Protein 3SO4 (pdb70)

Radius of gyration: 36.52 Å; Cα contacts (8 Å, |Δi|>4): 3948; chains: 4; bounding box: 65×120×84 Å

CATH classification: 3.30.300.10 (+2 more: 3.30.300.10, 3.30.300.10)

InterPro domains:
  IPR002133 S-adenosylmethionine synthetase [MF_00086] (3-389)
  IPR002133 S-adenosylmethionine synthetase [PIRSF000497] (3-383)
  IPR002133 S-adenosylmethionine synthetase [PTHR11964] (2-384)
  IPR002133 S-adenosylmethionine synthetase [TIGR01034] (6-383)
  IPR022628 S-adenosylmethionine synthetase, N-terminal [PF00438] (5-101)
  IPR022629 S-adenosylmethionine synthetase, central domain [PF02772] (116-237)
  IPR022630 S-adenosylmethionine synthetase, C-terminal [PF02773] (239-377)
  IPR022631 S-adenosylmethionine synthetase, conserved site [PS00376] (118-128)
  IPR022631 S-adenosylmethionine synthetase, conserved site [PS00377] (265-273)
  IPR022636 S-adenosylmethionine synthetase superfamily [SSF55973] (4-110)
  IPR022636 S-adenosylmethionine synthetase superfamily [SSF55973] (114-238)
  IPR022636 S-adenosylmethionine synthetase superfamily [SSF55973] (239-384)

Nearest PDB structures (foldseek):
  3so4-assembly1_B  TM=1.003E+00  e=4.719E-86  Entamoeba histolytica
  3so4-assembly1_C  TM=9.985E-01  e=1.044E-83  Entamoeba histolytica
  3so4-assembly1_D  TM=9.990E-01  e=1.860E-82  Entamoeba histolytica
  8p4h-assembly2_D  TM=9.900E-01  e=5.287E-62  Homo sapiens
  5a19-assembly1_A  TM=9.906E-01  e=1.755E-61  Homo sapiens

Sequence (1516 aa):
RFFFTSESVSGGHPDKMCDQISDAILDACLAQDPKSHVACETATKTGLILVLGEITTNAVIDIPKIVRGVVKSIGYDDTNKGFDYQTCSVLSCVEQQSQDEDIGAGDQGIMFGYATDESKEMMPLTHVLSTKLILRLQECREKGILPWLRPDSKSQVTLEYEEVEGHLKPIRVHTIVISTQHADNVSNEEIAKGLEEEVTQKVIPKELMDDKMLRYYNPSGRFVIGGPMGDAGLTGRKIIVDTYGGWGAHGGGAFSGKDSSKVDRSGAYCARWIAKSLVHAGLCHRVLVQLSYAIGVSHPLSINVNTYGTGICDESILVDIVNKNFDMRPGMIIKELGLTRPIFQKTAVGGHFGRNDPDFKWEFPKELEIPAELKPKLLRFFFTSESVSGGHPDKMCDQISDAILDACLAQDPKSHVACETATKTGLILVLGEITTNAVIDIPKIVRGVVKSIGYDDTNKGFDYQTCSVLSCVEQQSQDEDIGAGDQGIMFGYATDESKEMMPLTHVLSTKLILRLQECREKGILPWLRPDSKSQVTLEYEEVEGHLKPIRVHTIVISTQHADNVSNEEIAKGLEEEVTQKVIPKELMDDKMLRYYNPSGRFVIGGPMGDAGLTGRKIIVDTYGGWGAHGGGAFSGKDSSKVDRSGAYCARWIAKSLVHAGLCHRVLVQLSYAIGVSHPLSINVNTYGTGICDESILVDIVNKNFDMRPGMIIKELGLTRPIFQKTAVGGHFGRNDPDFKWEFPKELEIPAELKPKLLRFFFTSESVSGGHPDKMCDQISDAILDACLAQDPKSHVACETATKTGLILVLGEITTNAVIDIPKIVRGVVKSIGYDDTNKGFDYQTCSVLSCVEQQSQDIDIGAGDQGIMFGYATDESKEMMPLTHVLSTKLILRLQECREKGILPWLRPDSKSQVTLEYEEVEGHLKPIRVHTIVISTQHADNVSNEEIAKGLEEEVTQKVIPKELMDDKMLRYYNPSGRFVIGGPMGDAGLTGRKIIVDTYGGWGAHGGGAFSGKDSSKVDRSGAYCARWIAKSLVHAGLCHRVLVQLSYAIGVSHPLSINVNTYGTGICDESILVDIVNKNFDMRPGMIIKELGLTRPIFQKTAVGGHFGRNDPDFKWEFPKELEIPAELKPKLLRFFFTSESVSGGHPDKMCDQISDAILDACLAQDPKSHVACETATKTGLILVLGEITTNAVIDIPKIVRGVVKSIGYDDTNKGFDYQTCSVLSCVEQQSQEEDIGAGDQGIMFGYATDESKEMMPLTHVLSTKLILRLQECREKGILPWLRPDSKSQVTLEYEEVEGHLKPIRVHTIVISTQHADNVSNEEIAKGLEEEVTQKVIPKELMDDKMLRYYNPSGRFVIGGPMGDAGLTGRKIIVDTYGGWGAHGGGAFSGKDSSKVDRSGAYCARWIAKSLVHAGLCHRVLVQLSYAIGVSHPLSINVNTYGTGICDESILVDIVNKNFDMRPGMIIKELGLTRPIFQKTAVGGHFGRNDPDFKWEFPKELEIPAELKPKLL

B-factor: mean 80.12, std 18.64, range [24.63, 147.96]

Secondary structure (DSSP, 8-state):
-EEEEEEEE-TTSHHHHHHHHHHHHHHHHHHH-TT-EEEEEEEE-SSEEEEEEEEE-S----HHHHHHHHHHHHT-EEGGGTEETTT-EEEEEEEEE--------SS-EEEEEEEETTSTTSS-HHHHHHHHHHHHHHHHHHHSSSTTEEEEEEEEEEEEEEEETTEEEEEEEEEEEEEEEE-TTS-HHHHHHHHIIIIIHHHS-TTT--SS-EEEESTT----S-TTTTS-EETTS-TTTTTTTTSS---S---TTB-TTSHHHHHHHHHHHHHHHHHHTTS-SEEEEEEEE-TT-SS-SEEEEEE-S--SS-HHHHHHHHHHH----HHHHHHHHTTTSS--TGGGSS-SSS---TT-TTSSPP-----GGG-----/-EEEEEEEE-TTSHHHHHHHHHHHHHHHHHHH-TT-EEEEEEEE-SSEEEEEEEEE-S----HHHHHHHHHHHHT---GGGT--TTT-EEEEEEEEE--------SS-EEEEEEEETTSTTSS-HHHHHHHHHHHHHHHHHHHSSSTTEEEEEEEEEEEEEEEETTEEEEEEEEEEEEEEEE-TTS-HHHHHHHIIIIIIHHHS-TTT--SS-EEEESTTS--S--TTSSS-EETTS-TTTTTTTTSS---S---TTB-TTSHHHHHHHHHHHHHHHHHHTTSBSEEEEEEEE-TT--S-SEEEEEE-S-BSS-HHHHHHHHHHH----HHHHHHHHTTTSS--TGGGSS-SSS---TT-TTSSPP-----STT-----/-EEEEEEEE-TTSHHHHHHHHHHHHHHHHHHH-TT-EEEEEEEE-SSEEEEEEEEE-S----HHHHHHHHHHHHT-EEGGGTEETTTSEEEEEEEEE--------SS-EEEEEEEETTSTTSS-HHHHHHHHHHHHHHHHHHHSSSTTEEEEEEEEEEEEEEEETTEEEEEEEEEEEEEEEE-TTS-HHHHHHHHIIIIIHHHS-TTT--SS-EEEESTT---SS-TTTTS-EETTS-TTTTTTTTSS---S---TTB-TTSHHHHHHHHHHHHHHHHHHTTS-SEEEEEEEE-TT-SS-SEEEEEE-S--SS-HHHHHHHHHHH----HHHHHHHHTTTSS--TGGGSS-SSS---TT-TTSSPP-----GGG-----/-EEEEEEEE-TTSHHHHHHHHHHHHHHHHHHH-TT-EEEEEEEEETTEEEEEEEEE-S----HHHHHHHHHHHHT-EEGGGTEETTT-EEEEEEEEE-----PPPSS-EEEEEEEETTSTTSS-HHHHHHHHHHHHHHHHHHHSSSTTEEEEEEEEEEEEEEEETTEEEEEEEEEEEEEEEE-SS--HHHHHHHHIIIIIHHHS-TTT--SS-EEEESTT---SS-TTTTS-EETTS-TTTTTTTTSS---S---TTB-TTSHHHHHHHHHHHHHHHHHHTTS-SEEEEEEEE-TT--S-SEEEEEE-S--SS-HHHHHHHHHHH----HHHHHHHHTTTSS--TGGGSS-SSS---TT-TTSSPP-----GGG-----

Foldseek 3Di:
DFKDKFKFWFCLAQQLVFLLLLLLVVLQFLVVPLVKFWQKKWKFAQQEIEIEGEIEGQGDDDSLVSSLVSCVVLPFCDVQQRYRSVRGYYHYHYDYHRHCFLWWLAAWWKAKAKAFLLDPLRADPNLLLNLQLRVQLVCCCVVVVPVQFGRGKIWMWMFAWDDDQQHIHTQAGAEIEIETEGAPVDDPVRQVVCSVPRRVPVRPDPRRDDPNYYYHYNVVPHHHHDGSRVPMYIAQPPVCSQAHRPPADGTSQGAGSGALSNCNNLVNLLNNQLNLQCVVLQQFRIKMKMWTHHGRHQQTPDIFIDRPSGGPPDGVQSRVQSVVFDDSGSSVSCVQLVRSHSPSSVSSGSHVGSDDDPSRSSSDYDDTDDDPVPPPGGD/DFKDKFKFWFCLAQQLVFLLLLLLVVLQFLVVPLVKFWQWKWKFAQLEIEIEGEIEGPGDDDSLVSSLVSNVVLPQCDVQQRYHSVPGYYHYHYHYHYHPVPWAQAAWWKAKAKAFLLDPLRADPNLLLNLQLRVQLVCCCVVVVPVQFGRGKIWMWMFAWDDDLLHIHGQAGQEIEIETAGAPPDDPVRQVVCSVPRRVPVRPDVRRDDDNYYYHYNVVPHHNHDGSRVPIYIAQPPVCSQAHRPPADGTSQGAGSGALSNCNHLVNLLNNQLNLQCVVLQQFRIKMKMWTHHRRHQQTPDIFIDRPSGGDDDRVLSRVQSVVFDDSGSSVSCVQLVRSHSPSSVSSGSHVGSDVDPSRSSSDYDDTDHDPVPPDGHD/DWKFKFKFWFCLAQQLVFLLLLLLVVLQFLVVPLVKFWQKKWKFAQQEIEIEEEIEGQGDDDSLVSSLVSCVVLPFCDVLQRYRSVRGYYHYHYHYHRNPVVAAQAAWWKAKAKAFLLDPLRADPNLLLNLQLRVQLVCCCVVVVPVQFGRGKIWMWMFAWDQDQQHIHGQAGAEIEIETEGAPPDDPVRQVVCSVPRRVPVRPDPRRDDVNYHYHYNVVPHHHHDGSNPPMYIAQPPVCSQAHRPPADGTSQGAGSGALSNCNHLVNLLNNQLNLQCVVLLQFRIKMKMWTHHRRHQQTPDIFIDRPSGGDPDGVVSRVQSVVFDDSGSSVSCVQLVRSHSPSSVSSGSHVGSDVDPSRSSSDYDDTDDDPVPVPHHD/DFKFKFKFWFCLAQQLVFLLLLLLVVLQFLVVPLVKFWQKKWKDAQQEIEIEEEIEGQGDDDSLVSSLVSCVVLPFCDVLQRYRSVRGYYHYHYHYHHHDQLFAQQAWWKAKAKAFLLDPLRADPNLLLNLQLRVQLVCCCVVVVPVQFHRGKIWMWMFAWDDDQQHIHGQAGQEIEIETEGAPPDDPVRQVVCSVPRRVVVRPDPRRDDDNYYYHYNVVPHHHHDGSNPPMYIAQPPVCSQAHRPPADGTSQGAGSGALSNCNHLVNLLNNQLNLQCVVVLQFRIKMKMWTHHRRRQQTPDIAIDRPSGGPPDGPVCSVQSVVFDDSGSSVSCVQLVRSHSPSSVSSGSHVGSDVDPSRSSSDYDDTDDDPVPVDGHD

Solvent-accessible surface area: 49311 Å² total; per-residue (Å²): 102,52,78,14,0,0,13,2,2,3,3,1,16,2,10,1,0,0,0,19,0,0,0,4,1,0,18,22,0,6,70,105,14,66,93,5,82,0,26,2,14,1,0,0,0,4,6,3,0,1,0,1,0,37,3,49,4,97,5,92,28,56,16,22,139,30,0,39,38,6,0,117,73,12,16,0,71,68,24,60,50,3,5,11,38,111,19,6,0,3,0,16,1,16,25,48,104,81,48,196,82,96,106,31,2,51,43,4,2,1,3,10,0,0,0,0,50,21,15,187,31,30,1,0,28,0,3,19,7,0,8,99,1,0,61,44,6,37,17,0,42,118,152,38,71,11,107,35,8,36,2,14,3,31,0,0,0,0,0,32,0,68,50,91,102,14,58,6,41,35,77,41,0,54,2,0,0,0,8,0,0,2,16,90,126,13,63,96,148,47,6,40,50,11,0,45,110,46,0,1,106,132,30,4,55,92,157,12,30,49,137,161,7,76,86,48,42,9,44,51,35,98,50,22,119,8,2,0,51,32,80,20,0,0,0,4,13,37,8,5,8,0,2,5,0,4,24,5,8,10,8,10,7,1,3,0,0,30,2,5,27,46,2,24,0,1,0,6,0,0,0,0,17,0,0,8,0,0,11,91,40,4,1,2,50,30,0,19,0,2,0,0,2,0,31,38,33,21,103,26,19,12,26,12,1,54,4,58,74,14,23,76,16,94,60,75,72,1,42,73,1,0,76,118,20,10,46,6,49,5,13,40,2,35,72,74,0,20,0,51,99,64,6,0,60,77,0,0,20,7,2,0,5,11,65,84,39,105,39,0,21,0,2,83,46,52,142,21,109,59,42,93,156,27,92,110,50,54,144,102,54,70,15,0,0,14,0,2,3,3,1,16,2,11,0,0,0,0,17,0,0,0,4,1,0,19,26,0,6,69,103,15,63,149,5,80,0,37,0,13,0,0,0,1,8,9,1,0,3,1,2,0,40,1,36,4,100,4,98,30,50,14,20,141,30,0,38,36,7,0,118,74,11,15,0,71,52,8,84,45,0,4,12,44,117,18,4,1,2,0,17,10,16,38,54,78,92,58,187,96,82,91,27,2,52,43,3,0,1,4,10,0,0,0,1,52,20,16,176,38,24,1,0,29,0,3,16,12,0,9,98,1,4,65,36,6,41,66,0,42,121,136,38,66,13,105,31,8,40,2,14,2,28,0,0,0,0,0,35,0,65,80,72,147,9,52,4,36,34,80,53,0,56,0,0,0,1,11,0,0,2,22,89,140,29,52,75,152,48,6,40,49,12,1,36,127,67,1,1,61,63,28,3,48,150,146,6,26,52,104,77,7,83,89,47,35,11,42,64,33,97,49,36,93,13,1,0,44,47,70,12,0,1,0,4,13,37,9,5,4,0,2,5,0,4,23,6,7,11,6,12,6,1,3,0,0,27,2,7,22,47,2,24,0,0,0,5,0,2,0,0,21,0,0,6,0,0,14,108,20,6,0,2,32,23,0,19,0,2,0,0,0,0,35,40,32,21,103,33,21,10,26,12,2,56,9,57,77,10,24,80,36,106,58,77,70,1,40,71,4,0,77,132,19,11,58,6,53,0,6,22,3,29,137,51,1,15,0,44,136,57,2,0,60,74,0,0,26,6,0,0,5,10,67,82,38,103,47,0,104,0,1,88,43,55,152,18,126,47,42,94,162,30,68,107,75,51,149,91,57,69,15,0,0,14,2,2,3,2,0,13,2,10,2,0,0,0,20,0,0,0,4,0,0,19,22,0,5,69,100,15,66,71,6,86,0,35,0,15,1,2,0,1,12,6,2,0,0,0,5,0,47,0,35,3,78,4,96,33,51,10,33,141,34,0,52,37,6,0,118,73,10,15,0,76,60,14,100,49,0,4,13,40,112,19,6,1,8,1,15,2,15,23,55,85,63,80,108,149,90,69,37,2,55,43,4,2,2,3,9,0,0,0,0,47,23,8,162,22,30,0,0,16,0,3,12,8,0,9,100,2,0,62,32,5,36,72,0,42,119,137,39,70,11,104,31,9,35,2,14,2,34,0,0,0,1,0,33,0,75,52,105,102,15,54,6,43,36,77,28,0,53,0,0,0,1,10,0,0,0,19,98,135,18,62,88,134,41,3,39,128,11,0,59,88,45,0,1,98,130,25,4,43,88,149,20,35,48,141,134,9,85,77,47,41,9,42,61,34,99,52,24,107,8,2,0,38,41,77,12,0,0,0,4,12,38,8,5,7,0,4,5,1,4,24,6,9,12,7,8,6,0,2,0,0,21,3,5,15,46,2,21,0,0,0,6,0,1,0,0,27,0,0,9,0,0,10,98,34,9,3,1,45,31,0,17,0,2,0,0,0,0,34,37,34,32,101,24,20,8,27,12,0,59,4,62,78,17,16,96,27,89,54,88,60,1,41,65,2,0,74,119,14,12,71,6,54,1,4,56,4,30,145,67,0,27,0,54,106,57,6,0,61,83,0,0,20,7,1,0,5,12,57,85,40,108,30,1,29,0,1,88,45,74,143,21,116,61,48,88,158,22,80,117,26,84,137,109,59,77,17,0,0,12,2,2,8,8,1,14,2,8,1,0,0,0,22,0,0,0,4,0,0,20,21,0,5,68,107,14,69,93,5,80,0,28,2,17,0,0,0,1,11,7,0,0,0,0,2,0,36,3,45,3,94,3,90,28,47,9,25,144,37,0,40,37,7,0,118,71,7,16,0,71,55,11,93,49,0,3,8,47,117,18,6,0,3,0,18,2,15,34,58,105,86,129,121,68,87,109,27,0,54,34,4,1,1,3,9,0,0,0,1,47,23,14,183,23,28,1,0,28,0,2,16,10,0,8,100,2,3,60,36,5,65,98,0,42,111,74,39,75,6,106,40,7,35,2,14,3,26,0,0,0,0,0,33,0,71,51,93,100,16,54,6,37,38,80,52,0,47,0,0,0,1,7,0,0,1,15,97,132,16,61,93,143,36,5,38,130,10,0,40,105,70,0,1,77,65,32,1,41,112,152,8,26,58,148,176,7,80,92,52,41,10,41,55,33,101,50,34,100,10,2,0,36,38,81,14,0,5,0,4,9,30,10,5,7,0,4,4,0,5,24,6,11,11,6,12,6,1,2,0,0,29,3,7,30,38,1,20,0,1,1,5,0,2,0,0,20,0,0,8,0,0,12,118,29,6,0,0,39,29,0,19,0,1,0,0,1,0,40,40,34,20,106,31,20,8,18,13,1,57,6,63,76,16,24,73,13,105,64,76,77,2,33,80,10,0,71,153,19,12,46,5,41,3,9,43,2,29,111,64,1,8,0,49,92,65,7,0,64,89,0,0,21,8,2,0,5,10,61,81,40,105,35,2,85,0,1,89,47,54,153,23,155,51,69,98,96,23,86,114,64,66,150

Organism: Entamoeba histolytica (strain ATCC 30459 / HM-1:IMSS / ABRM) (NCBI:txid294381)

Structure (mmCIF, N/CA/C/O backbone):
data_3SO4
#
_entry.id   3SO4
#
_cell.length_a   58.492
_cell.length_b   113.161
_cell.length_c   220.848
_cell.angle_alpha   90.000
_cell.angle_beta   90.000
_cell.angle_gamma   90.000
#
_symmetry.space_group_name_H-M   'P 21 21 21'
#
loop_
_entity.id
_entity.type
_entity.pdbx_description
1 polymer Methionine-adenosyltransferase
2 non-polymer 'ACETATE ION'
3 water water
#
loop_
_atom_site.group_PDB
_atom_site.id
_atom_site.type_symbol
_atom_site.label_atom_id
_atom_site.label_alt_id
_atom_site.label_comp_id
_atom_site.label_asym_id
_atom_site.label_entity_id
_atom_site.label_seq_id
_atom_site.pdbx_PDB_ins_code
_atom_site.Cartn_x
_atom_site.Cartn_y
_atom_site.Cartn_z
_atom_site.occupancy
_atom_site.B_iso_or_equiv
_atom_site.auth_seq_id
_atom_site.auth_comp_id
_atom_site.auth_asym_id
_atom_site.auth_atom_id
_atom_site.pdbx_PDB_model_num
ATOM 1 N N . ARG A 1 22 ? 14.931 18.269 -1.572 1.00 61.12 4 ARG A N 1
ATOM 2 C CA . ARG A 1 22 ? 14.760 16.872 -1.075 1.00 61.37 4 ARG A CA 1
ATOM 3 C C . ARG A 1 22 ? 13.725 16.095 -1.888 1.00 62.34 4 ARG A C 1
ATOM 4 O O . ARG A 1 22 ? 12.693 16.634 -2.295 1.00 64.63 4 ARG A O 1
ATOM 6 N N . PHE A 1 23 ? 14.025 14.820 -2.113 1.00 62.74 5 PHE A N 1
ATOM 7 C CA . PHE A 1 23 ? 13.157 13.913 -2.882 1.00 61.73 5 PHE A CA 1
ATOM 8 C C . PHE A 1 23 ? 13.395 12.450 -2.523 1.00 62.15 5 PHE A C 1
ATOM 9 O O . PHE A 1 23 ? 14.331 12.124 -1.793 1.00 61.21 5 PHE A O 1
ATOM 17 N N . PHE A 1 24 ? 12.548 11.574 -3.059 1.00 65.14 6 PHE A N 1
ATOM 18 C CA . PHE A 1 24 ? 12.734 10.124 -2.920 1.00 68.13 6 PHE A CA 1
ATOM 19 C C . PHE A 1 24 ? 13.082 9.445 -4.234 1.00 66.59 6 PHE A C 1
ATOM 20 O O . PHE A 1 24 ? 12.717 9.922 -5.306 1.00 66.11 6 PHE A O 1
ATOM 28 N N . PHE A 1 25 ? 13.748 8.299 -4.115 1.00 64.76 7 PHE A N 1
ATOM 29 C CA . PHE A 1 25 ? 14.117 7.452 -5.254 1.00 63.54 7 PHE A CA 1
ATOM 30 C C . PHE A 1 25 ? 14.060 5.967 -4.879 1.00 63.30 7 PHE A C 1
ATOM 31 O O . PHE A 1 25 ? 14.216 5.602 -3.716 1.00 64.43 7 PHE A O 1
ATOM 39 N N . THR A 1 26 ? 13.835 5.122 -5.880 1.00 61.98 8 THR A N 1
ATOM 40 C CA . THR A 1 26 ? 13.777 3.673 -5.683 1.00 61.02 8 THR A CA 1
ATOM 41 C C . THR A 1 26 ? 14.641 2.921 -6.675 1.00 59.53 8 THR A C 1
ATOM 42 O O . THR A 1 26 ? 14.665 3.239 -7.859 1.00 59.04 8 THR A O 1
ATOM 46 N N . SER A 1 27 ? 15.340 1.912 -6.164 1.00 59.06 9 SER A N 1
ATOM 47 C CA . SER A 1 27 ? 16.052 0.941 -6.995 1.00 56.30 9 SER A CA 1
ATOM 48 C C . SER A 1 27 ? 15.817 -0.482 -6.503 1.00 57.96 9 SER A C 1
ATOM 49 O O . SER A 1 27 ? 15.331 -0.711 -5.389 1.00 57.31 9 SER A O 1
ATOM 52 N N . GLU A 1 28 ? 16.188 -1.436 -7.350 1.00 59.25 10 GLU A N 1
ATOM 53 C CA . GLU A 1 28 ? 15.950 -2.856 -7.078 1.00 58.98 10 GLU A CA 1
ATOM 54 C C . GLU A 1 28 ? 17.145 -3.732 -7.443 1.00 57.24 10 GLU A C 1
ATOM 55 O O . GLU A 1 28 ? 18.061 -3.312 -8.160 1.00 56.77 10 GLU A O 1
ATOM 61 N N . SER A 1 29 ? 17.099 -4.958 -6.933 1.00 54.29 11 SER A N 1
ATOM 62 C CA . SER A 1 29 ? 18.034 -6.017 -7.319 1.00 52.72 11 SER A CA 1
ATOM 63 C C . SER A 1 29 ? 17.413 -7.400 -7.148 1.00 51.76 11 SER A C 1
ATOM 64 O O . SER A 1 29 ? 16.404 -7.561 -6.463 1.00 52.82 11 SER A O 1
ATOM 67 N N . VAL A 1 30 ? 18.038 -8.391 -7.780 1.00 49.98 12 VAL A N 1
ATOM 68 C CA . VAL A 1 30 ? 17.604 -9.792 -7.667 1.00 49.60 12 VAL A CA 1
ATOM 69 C C . VAL A 1 30 ? 18.787 -10.741 -7.430 1.00 51.18 12 VAL A C 1
ATOM 70 O O . VAL A 1 30 ? 19.934 -10.429 -7.765 1.00 52.37 12 VAL A O 1
ATOM 74 N N . SER A 1 31 ? 18.491 -11.883 -6.813 1.00 51.48 13 SER A N 1
ATOM 75 C CA . SER A 1 31 ? 19.515 -12.874 -6.463 1.00 51.47 13 SER A CA 1
ATOM 76 C C . SER A 1 31 ? 19.894 -13.723 -7.653 1.00 49.93 13 SER A C 1
ATOM 77 O O . SER A 1 31 ? 19.207 -13.733 -8.669 1.00 48.75 13 SER A O 1
ATOM 80 N N . GLY A 1 32 ? 20.988 -14.460 -7.492 1.00 50.86 14 GLY A N 1
ATOM 81 C CA . GLY A 1 32 ? 21.511 -15.333 -8.543 1.00 51.53 14 GLY A CA 1
ATOM 82 C C . GLY A 1 32 ? 20.643 -16.549 -8.792 1.00 52.16 14 GLY A C 1
ATOM 83 O O . GLY A 1 32 ? 20.865 -17.300 -9.744 1.00 54.11 14 GLY A O 1
ATOM 84 N N . GLY A 1 33 ? 19.663 -16.745 -7.918 1.00 52.17 15 GLY A N 1
ATOM 85 C CA . GLY A 1 33 ? 18.689 -17.821 -8.062 1.00 52.75 15 GLY A CA 1
ATOM 86 C C . GLY A 1 33 ? 17.573 -17.452 -9.018 1.00 51.51 15 GLY A C 1
ATOM 87 O O . GLY A 1 33 ? 16.894 -18.319 -9.561 1.00 51.44 15 GLY A O 1
ATOM 88 N N . HIS A 1 34 ? 17.384 -16.151 -9.199 1.00 52.10 16 HIS A N 1
ATOM 89 C CA . HIS A 1 34 ? 16.417 -15.618 -10.161 1.00 54.00 16 HIS A CA 1
ATOM 90 C C . HIS A 1 34 ? 16.710 -16.172 -11.564 1.00 54.49 16 HIS A C 1
ATOM 91 O O . HIS A 1 34 ? 17.836 -16.042 -12.049 1.00 57.68 16 HIS A O 1
ATOM 98 N N . PRO A 1 35 ? 15.720 -16.790 -12.214 1.00 53.19 17 PRO A N 1
ATOM 99 C CA . PRO A 1 35 ? 15.944 -17.437 -13.517 1.00 53.53 17 PRO A CA 1
ATOM 100 C C . PRO A 1 35 ? 16.610 -16.542 -14.559 1.00 54.45 17 PRO A C 1
ATOM 101 O O . PRO A 1 35 ? 17.529 -16.974 -15.260 1.00 54.37 17 PRO A O 1
ATOM 105 N N . ASP A 1 36 ? 16.120 -15.310 -14.658 1.00 53.80 18 ASP A N 1
ATOM 106 C CA . ASP A 1 36 ? 16.702 -14.303 -15.561 1.00 53.58 18 ASP A CA 1
ATOM 107 C C . ASP A 1 36 ? 18.201 -14.157 -15.304 1.00 51.64 18 ASP A C 1
ATOM 108 O O . ASP A 1 36 ? 19.003 -14.097 -16.234 1.00 50.54 18 ASP A O 1
ATOM 113 N N . LYS A 1 37 ? 18.555 -14.115 -14.026 1.00 51.13 19 LYS A N 1
ATOM 114 C CA . LYS A 1 37 ? 19.948 -13.942 -13.593 1.00 51.71 19 LYS A CA 1
ATOM 115 C C . LYS A 1 37 ? 20.725 -15.243 -13.674 1.00 51.99 19 LYS A C 1
ATOM 116 O O . LYS A 1 37 ? 21.937 -15.248 -13.896 1.00 54.10 19 LYS A O 1
ATOM 122 N N . MET A 1 38 ? 20.015 -16.344 -13.467 1.00 52.28 20 MET A N 1
ATOM 123 C CA . MET A 1 38 ? 20.592 -17.688 -13.593 1.00 52.85 20 MET A CA 1
ATOM 124 C C . MET A 1 38 ? 21.150 -17.890 -14.997 1.00 53.33 20 MET A C 1
ATOM 125 O O . MET A 1 38 ? 22.189 -18.524 -15.191 1.00 52.25 20 MET A O 1
ATOM 130 N N . CYS A 1 39 ? 20.425 -17.348 -15.968 1.00 53.90 21 CYS A N 1
ATOM 131 C CA . CYS A 1 39 ? 20.843 -17.367 -17.370 1.00 55.35 21 CYS A CA 1
ATOM 132 C C . CYS A 1 39 ? 22.105 -16.540 -17.555 1.00 54.94 21 CYS A C 1
ATOM 133 O O . CYS A 1 39 ? 23.125 -17.031 -18.045 1.00 56.05 21 CYS A O 1
ATOM 136 N N . ASP A 1 40 ? 22.017 -15.279 -17.146 1.00 55.06 22 ASP A N 1
ATOM 137 C CA . ASP A 1 40 ? 23.146 -14.346 -17.209 1.00 56.11 22 ASP A CA 1
ATOM 138 C C . ASP A 1 40 ? 24.418 -15.052 -16.731 1.00 56.19 22 ASP A C 1
ATOM 139 O O . ASP A 1 40 ? 25.449 -15.047 -17.407 1.00 53.66 22 ASP A O 1
ATOM 144 N N . GLN A 1 41 ? 24.307 -15.679 -15.564 1.00 56.78 23 GLN A N 1
ATOM 145 C CA . GLN A 1 41 ? 25.416 -16.424 -14.944 1.00 59.34 23 GLN A CA 1
ATOM 146 C C . GLN A 1 41 ? 25.925 -17.552 -15.842 1.00 60.10 23 GLN A C 1
ATOM 147 O O . GLN A 1 41 ? 27.112 -17.623 -16.159 1.00 61.60 23 GLN A O 1
ATOM 153 N N . ILE A 1 42 ? 25.004 -18.428 -16.233 1.00 58.54 24 ILE A N 1
ATOM 154 C CA . ILE A 1 42 ? 25.316 -19.602 -17.070 1.00 56.26 24 ILE A CA 1
ATOM 155 C C . ILE A 1 42 ? 26.050 -19.188 -18.337 1.00 56.62 24 ILE A C 1
ATOM 156 O O . ILE A 1 42 ? 27.057 -19.789 -18.718 1.00 58.09 24 ILE A O 1
ATOM 161 N N . SER A 1 43 ? 25.522 -18.149 -18.975 1.00 55.29 25 SER A N 1
ATOM 162 C CA . SER A 1 43 ? 26.073 -17.616 -20.226 1.00 54.29 25 SER A CA 1
ATOM 163 C C . SER A 1 43 ? 27.524 -17.181 -20.048 1.00 52.12 25 SER A C 1
ATOM 164 O O . SER A 1 43 ? 28.390 -17.501 -20.861 1.00 50.36 25 SER A O 1
ATOM 167 N N . ASP A 1 44 ? 27.772 -16.458 -18.962 1.00 50.22 26 ASP A N 1
ATOM 168 C CA . ASP A 1 44 ? 29.117 -15.943 -18.662 1.00 49.87 26 ASP A CA 1
ATOM 169 C C . ASP A 1 44 ? 30.033 -17.055 -18.154 1.00 50.17 26 ASP A C 1
ATOM 170 O O . ASP A 1 44 ? 31.261 -16.947 -18.223 1.00 53.22 26 ASP A O 1
ATOM 175 N N . ALA A 1 45 ? 29.422 -18.121 -17.646 1.00 49.00 27 ALA A N 1
ATOM 176 C CA . ALA A 1 45 ? 30.146 -19.333 -17.260 1.00 49.16 27 ALA A CA 1
ATOM 177 C C . ALA A 1 45 ? 30.781 -19.978 -18.493 1.00 50.15 27 ALA A C 1
ATOM 178 O O . ALA A 1 45 ? 31.938 -20.409 -18.461 1.00 51.69 27 ALA A O 1
ATOM 180 N N . ILE A 1 46 ? 30.019 -20.017 -19.583 1.00 49.81 28 ILE A N 1
ATOM 181 C CA . ILE A 1 46 ? 30.515 -20.553 -20.863 1.00 50.58 28 ILE A CA 1
ATOM 182 C C . ILE A 1 46 ? 31.674 -19.705 -21.353 1.00 52.04 28 ILE A C 1
ATOM 183 O O . ILE A 1 46 ? 32.723 -20.224 -21.732 1.00 53.98 28 ILE A O 1
ATOM 188 N N . LEU A 1 47 ? 31.446 -18.396 -21.367 1.00 51.91 29 LEU A N 1
ATOM 189 C CA . LEU A 1 47 ? 32.446 -17.421 -21.814 1.00 53.10 29 LEU A CA 1
ATOM 190 C C . LEU A 1 47 ? 33.781 -17.641 -21.110 1.00 53.72 29 LEU A C 1
ATOM 191 O O . LEU A 1 47 ? 34.820 -17.799 -21.754 1.00 53.49 29 LEU A O 1
ATOM 196 N N . ASP A 1 48 ? 33.724 -17.645 -19.782 1.00 53.25 30 ASP A N 1
ATOM 197 C CA . ASP A 1 48 ? 34.899 -17.885 -18.932 1.00 54.66 30 ASP A CA 1
ATOM 198 C C . ASP A 1 48 ? 35.596 -19.176 -19.342 1.00 57.89 30 ASP A C 1
ATOM 199 O O . ASP A 1 48 ? 36.805 -19.200 -19.605 1.00 57.89 30 ASP A O 1
ATOM 204 N N . ALA A 1 49 ? 34.802 -20.242 -19.396 1.00 59.36 31 ALA A N 1
ATOM 205 C CA . ALA A 1 49 ? 35.255 -21.563 -19.844 1.00 59.92 31 ALA A CA 1
ATOM 206 C C . ALA A 1 49 ? 36.080 -21.480 -21.123 1.00 60.24 31 ALA A C 1
ATOM 207 O O . ALA A 1 49 ? 37.072 -22.192 -21.283 1.00 59.77 31 ALA A O 1
ATOM 209 N N . CYS A 1 50 ? 35.656 -20.596 -22.020 1.00 60.27 32 CYS A N 1
ATOM 210 C CA . CYS A 1 50 ? 36.307 -20.423 -23.319 1.00 63.64 32 CYS A CA 1
ATOM 211 C C . CYS A 1 50 ? 37.614 -19.655 -23.186 1.00 65.08 32 CYS A C 1
ATOM 212 O O . CYS A 1 50 ? 38.677 -20.141 -23.576 1.00 67.29 32 CYS A O 1
ATOM 215 N N . LEU A 1 51 ? 37.521 -18.456 -22.620 1.00 65.08 33 LEU A N 1
ATOM 216 C CA . LEU A 1 51 ? 38.688 -17.567 -22.458 1.00 66.03 33 LEU A CA 1
ATOM 217 C C . LEU A 1 51 ? 39.818 -18.274 -21.711 1.00 66.95 33 LEU A C 1
ATOM 218 O O . LEU A 1 51 ? 40.996 -17.960 -21.895 1.00 66.35 33 LEU A O 1
ATOM 223 N N . ALA A 1 52 ? 39.434 -19.223 -20.860 1.00 68.29 34 ALA A N 1
ATOM 224 C CA . ALA A 1 52 ? 40.375 -20.014 -20.060 1.00 70.66 34 ALA A CA 1
ATOM 225 C C . ALA A 1 52 ? 41.431 -20.671 -20.924 1.00 72.30 34 ALA A C 1
ATOM 226 O O . ALA A 1 52 ? 42.618 -20.613 -20.615 1.00 75.04 34 ALA A O 1
ATOM 228 N N . GLN A 1 53 ? 40.980 -21.289 -22.009 1.00 71.41 35 GLN A N 1
ATOM 229 C CA . GLN A 1 53 ? 41.876 -21.994 -22.934 1.00 71.90 35 GLN A CA 1
ATOM 230 C C . GLN A 1 53 ? 42.345 -21.080 -24.060 1.00 72.31 35 GLN A C 1
ATOM 231 O O . GLN A 1 53 ? 43.512 -21.113 -24.457 1.00 72.77 35 GLN A O 1
ATOM 237 N N . ASP A 1 54 ? 41.414 -20.271 -24.561 1.00 70.88 36 ASP A N 1
ATOM 238 C CA . ASP A 1 54 ? 41.642 -19.397 -25.721 1.00 70.34 36 ASP A CA 1
ATOM 239 C C . ASP A 1 54 ? 41.172 -17.964 -25.429 1.00 71.09 36 ASP A C 1
ATOM 240 O O . ASP A 1 54 ? 39.992 -17.656 -25.576 1.00 71.59 36 ASP A O 1
ATOM 245 N N . PRO A 1 55 ? 42.096 -17.090 -25.027 1.00 75.98 37 PRO A N 1
ATOM 246 C CA . PRO A 1 55 ? 41.743 -15.717 -24.672 1.00 76.29 37 PRO A CA 1
ATOM 247 C C . PRO A 1 55 ? 41.199 -14.930 -25.848 1.00 76.36 37 PRO A C 1
ATOM 248 O O . PRO A 1 55 ? 40.383 -14.026 -25.669 1.00 77.70 37 PRO A O 1
ATOM 252 N N . LYS A 1 56 ? 41.662 -15.280 -27.042 1.00 76.95 38 LYS A N 1
ATOM 253 C CA . LYS A 1 56 ? 41.195 -14.631 -28.278 1.00 77.24 38 LYS A CA 1
ATOM 254 C C . LYS A 1 56 ? 39.840 -15.173 -28.746 1.00 74.88 38 LYS A C 1
ATOM 255 O O . LYS A 1 56 ? 39.426 -14.927 -29.880 1.00 72.65 38 LYS A O 1
ATOM 258 N N . SER A 1 57 ? 39.154 -15.899 -27.863 1.00 74.32 39 SER A N 1
ATOM 259 C CA . SER A 1 57 ? 37.844 -16.481 -28.176 1.00 74.49 39 SER A CA 1
ATOM 260 C C . SER A 1 57 ? 36.802 -15.424 -28.468 1.00 74.91 39 SER A C 1
ATOM 261 O O . SER A 1 57 ? 36.852 -14.312 -27.942 1.00 75.56 39 SER A O 1
ATOM 264 N N . HIS A 1 58 ? 35.851 -15.811 -29.309 1.00 76.87 40 HIS A N 1
ATOM 265 C CA . HIS A 1 58 ? 34.694 -14.980 -29.634 1.00 75.75 40 HIS A CA 1
ATOM 266 C C . HIS A 1 58 ? 33.412 -15.716 -29.275 1.00 71.88 40 HIS A C 1
ATOM 267 O O . HIS A 1 58 ? 33.098 -16.761 -29.846 1.00 69.63 40 HIS A O 1
ATOM 274 N N . VAL A 1 59 ? 32.691 -15.152 -28.312 1.00 68.28 41 VAL A N 1
ATOM 275 C CA . VAL A 1 59 ? 31.494 -15.772 -27.748 1.00 65.39 41 VAL A CA 1
ATOM 276 C C . VAL A 1 59 ? 30.316 -14.806 -27.701 1.00 63.13 41 VAL A C 1
ATOM 277 O O . VAL A 1 59 ? 30.310 -13.829 -26.949 1.00 62.03 41 VAL A O 1
ATOM 281 N N . ALA A 1 60 ? 29.314 -15.110 -28.513 1.00 63.53 42 ALA A N 1
ATOM 282 C CA . ALA A 1 60 ? 28.051 -14.366 -28.531 1.00 62.49 42 ALA A CA 1
ATOM 283 C C . ALA A 1 60 ? 26.901 -15.331 -28.289 1.00 60.61 42 ALA A C 1
ATOM 284 O O . ALA A 1 60 ? 26.132 -15.648 -29.193 1.00 57.96 42 ALA A O 1
ATOM 286 N N . CYS A 1 61 ? 26.788 -15.794 -27.051 1.00 62.30 43 CYS A N 1
ATOM 287 C CA . CYS A 1 61 ? 25.813 -16.841 -26.716 1.00 62.42 43 CYS A CA 1
ATOM 288 C C . CYS A 1 61 ? 24.897 -16.483 -25.550 1.00 59.93 43 CYS A C 1
ATOM 289 O O . CYS A 1 61 ? 25.263 -15.725 -24.646 1.00 57.92 43 CYS A O 1
ATOM 292 N N . GLU A 1 62 ? 23.693 -17.048 -25.605 1.00 58.03 44 GLU A N 1
ATOM 293 C CA . GLU A 1 62 ? 22.636 -16.743 -24.644 1.00 55.24 44 GLU A CA 1
ATOM 294 C C . GLU A 1 62 ? 21.908 -17.970 -24.122 1.00 53.20 44 GLU A C 1
ATOM 295 O O . GLU A 1 62 ? 21.822 -18.992 -24.787 1.00 52.48 44 GLU A O 1
ATOM 301 N N . THR A 1 63 ? 21.396 -17.846 -22.903 1.00 52.18 45 THR A N 1
ATOM 302 C CA . THR A 1 63 ? 20.679 -18.934 -22.236 1.00 50.90 45 THR A CA 1
ATOM 303 C C . THR A 1 63 ? 19.217 -18.594 -22.001 1.00 51.37 45 THR A C 1
ATOM 304 O O . THR A 1 63 ? 18.868 -17.452 -21.700 1.00 50.57 45 THR A O 1
ATOM 308 N N . ALA A 1 64 ? 18.380 -19.615 -22.142 1.00 52.28 46 ALA A N 1
ATOM 309 C CA . ALA A 1 64 ? 16.957 -19.541 -21.830 1.00 52.72 46 ALA A CA 1
ATOM 310 C C . ALA A 1 64 ? 16.576 -20.741 -20.973 1.00 54.94 46 ALA A C 1
ATOM 311 O O . ALA A 1 64 ? 17.024 -21.857 -21.228 1.00 57.14 46 ALA A O 1
ATOM 313 N N . THR A 1 65 ? 15.757 -20.499 -19.952 1.00 56.74 47 THR A N 1
ATOM 314 C CA . THR A 1 65 ? 15.340 -21.533 -18.995 1.00 57.88 47 THR A CA 1
ATOM 315 C C . THR A 1 65 ? 13.878 -21.542 -18.684 1.00 60.33 47 THR A C 1
ATOM 316 O O . THR A 1 65 ? 13.288 -20.483 -18.508 1.00 58.17 47 THR A O 1
ATOM 320 N N . LYS A 1 66 ? 13.303 -22.728 -18.515 1.00 65.28 48 LYS A N 1
ATOM 321 C CA . LYS A 1 66 ? 11.918 -22.766 -18.091 1.00 69.91 48 LYS A CA 1
ATOM 322 C C . LYS A 1 66 ? 11.539 -23.669 -16.972 1.00 74.32 48 LYS A C 1
ATOM 323 O O . LYS A 1 66 ? 11.707 -23.302 -15.838 1.00 79.75 48 LYS A O 1
ATOM 329 N N . THR A 1 67 ? 10.933 -24.810 -17.255 1.00 73.95 49 THR A N 1
ATOM 330 C CA . THR A 1 67 ? 10.349 -25.547 -16.169 1.00 72.10 49 THR A CA 1
ATOM 331 C C . THR A 1 67 ? 11.261 -26.629 -15.759 1.00 72.21 49 THR A C 1
ATOM 332 O O . THR A 1 67 ? 11.490 -26.805 -14.580 1.00 76.57 49 THR A O 1
ATOM 336 N N . GLY A 1 68 ? 11.798 -27.357 -16.719 1.00 70.84 50 GLY A N 1
ATOM 337 C CA . GLY A 1 68 ? 12.635 -28.452 -16.336 1.00 71.97 50 GLY A CA 1
ATOM 338 C C . GLY A 1 68 ? 13.836 -28.428 -17.214 1.00 70.00 50 GLY A C 1
ATOM 339 O O . GLY A 1 68 ? 14.527 -29.436 -17.359 1.00 71.25 50 GLY A O 1
ATOM 340 N N . LEU A 1 69 ? 14.072 -27.258 -17.797 1.00 65.19 51 LEU A N 1
ATOM 341 C CA . LEU A 1 69 ? 14.915 -27.173 -18.963 1.00 61.70 51 LEU A CA 1
ATOM 342 C C . LEU A 1 69 ? 15.807 -25.957 -18.969 1.00 58.65 51 LEU A C 1
ATOM 343 O O . LEU A 1 69 ? 15.443 -24.875 -18.516 1.00 56.65 51 LEU A O 1
ATOM 348 N N . ILE A 1 70 ? 16.998 -26.179 -19.501 1.00 57.08 52 ILE A N 1
ATOM 349 C CA . ILE A 1 70 ? 17.926 -25.106 -19.829 1.00 53.99 52 ILE A CA 1
ATOM 350 C C . ILE A 1 70 ? 18.291 -25.251 -21.293 1.00 54.22 52 ILE A C 1
ATOM 351 O O . ILE A 1 70 ? 18.765 -26.298 -21.733 1.00 53.80 52 ILE A O 1
ATOM 356 N N . LEU A 1 71 ? 18.032 -24.194 -22.046 1.00 54.70 53 LEU A N 1
ATOM 357 C CA . LEU A 1 71 ? 18.376 -24.150 -23.464 1.00 55.72 53 LEU A CA 1
ATOM 358 C C . LEU A 1 71 ? 19.441 -23.103 -23.713 1.00 55.24 53 LEU A C 1
ATOM 359 O O . LEU A 1 71 ? 19.199 -21.910 -23.571 1.00 54.50 53 LEU A O 1
ATOM 364 N N . VAL A 1 72 ? 20.626 -23.571 -24.076 1.00 57.31 54 VAL A N 1
ATOM 365 C CA . VAL A 1 72 ? 21.710 -22.680 -24.465 1.00 58.40 54 VAL A CA 1
ATOM 366 C C . VAL A 1 72 ? 21.722 -22.551 -25.972 1.00 60.35 54 VAL A C 1
ATOM 367 O O . VAL A 1 72 ? 21.817 -23.542 -26.694 1.00 64.17 54 VAL A O 1
ATOM 371 N N . LEU A 1 73 ? 21.622 -21.313 -26.430 1.00 60.97 55 LEU A N 1
ATOM 372 C CA . LEU A 1 73 ? 21.651 -21.016 -27.863 1.00 62.48 55 LEU A CA 1
ATOM 373 C C . LEU A 1 73 ? 22.537 -19.812 -28.135 1.00 62.45 55 LEU A C 1
ATOM 374 O O . LEU A 1 73 ? 22.573 -18.848 -27.362 1.00 62.71 55 LEU A O 1
ATOM 379 N N . GLY A 1 74 ? 23.249 -19.876 -29.249 1.00 64.27 56 GLY A N 1
ATOM 380 C CA . GLY A 1 74 ? 24.173 -18.817 -29.617 1.00 66.73 56 GLY A CA 1
ATOM 381 C C . GLY A 1 74 ? 25.302 -19.317 -30.489 1.00 70.15 56 GLY A C 1
ATOM 382 O O . GLY A 1 74 ? 25.238 -20.416 -31.041 1.00 70.90 56 GLY A O 1
ATOM 383 N N . GLU A 1 75 ? 26.330 -18.488 -30.625 1.00 71.91 57 GLU A N 1
ATOM 384 C CA . GLU A 1 75 ? 27.460 -18.804 -31.504 1.00 74.15 57 GLU A CA 1
ATOM 385 C C . GLU A 1 75 ? 28.772 -18.505 -30.810 1.00 70.96 57 GLU A C 1
ATOM 386 O O . GLU A 1 75 ? 28.898 -17.500 -30.109 1.00 67.95 57 GLU A O 1
ATOM 392 N N . ILE A 1 76 ? 29.738 -19.401 -30.996 1.00 71.40 58 ILE A N 1
ATOM 393 C CA . ILE A 1 76 ? 31.083 -19.222 -30.436 1.00 71.85 58 ILE A CA 1
ATOM 394 C C . ILE A 1 76 ? 32.198 -19.669 -31.384 1.00 73.21 58 ILE A C 1
ATOM 395 O O . ILE A 1 76 ? 32.286 -20.834 -31.776 1.00 74.11 58 ILE A O 1
ATOM 400 N N . THR A 1 77 ? 33.039 -18.713 -31.755 1.00 73.32 59 THR A N 1
ATOM 401 C CA . THR A 1 77 ? 34.283 -19.006 -32.473 1.00 74.93 59 THR A CA 1
ATOM 402 C C . THR A 1 77 ? 35.417 -19.164 -31.473 1.00 73.63 59 THR A C 1
ATOM 403 O O . THR A 1 77 ? 35.786 -18.207 -30.785 1.00 73.96 59 THR A O 1
ATOM 407 N N . THR A 1 78 ? 35.966 -20.376 -31.392 1.00 72.11 60 THR A N 1
ATOM 408 C CA . THR A 1 78 ? 37.043 -20.663 -30.430 1.00 69.15 60 THR A CA 1
ATOM 409 C C . THR A 1 78 ? 37.797 -21.964 -30.682 1.00 68.31 60 THR A C 1
ATOM 410 O O . THR A 1 78 ? 37.296 -22.888 -31.314 1.00 68.84 60 THR A O 1
ATOM 414 N N . ASN A 1 79 ? 39.013 -22.012 -30.156 1.00 67.15 61 ASN A N 1
ATOM 415 C CA . ASN A 1 79 ? 39.852 -23.212 -30.215 1.00 66.78 61 ASN A CA 1
ATOM 416 C C . ASN A 1 79 ? 39.632 -24.099 -28.996 1.00 64.99 61 ASN A C 1
ATOM 417 O O . ASN A 1 79 ? 39.966 -25.289 -29.005 1.00 65.85 61 ASN A O 1
ATOM 422 N N . ALA A 1 80 ? 39.069 -23.499 -27.951 1.00 62.60 62 ALA A N 1
ATOM 423 C CA . ALA A 1 80 ? 38.849 -24.176 -26.677 1.00 61.36 62 ALA A CA 1
ATOM 424 C C . ALA A 1 80 ? 37.938 -25.389 -26.824 1.00 61.00 62 ALA A C 1
ATOM 425 O O . ALA A 1 80 ? 36.897 -25.323 -27.474 1.00 61.26 62 ALA A O 1
ATOM 427 N N . VAL A 1 81 ? 38.356 -26.502 -26.232 1.00 61.70 63 VAL A N 1
ATOM 428 C CA . VAL A 1 81 ? 37.514 -27.695 -26.170 1.00 62.17 63 VAL A CA 1
ATOM 429 C C . VAL A 1 81 ? 36.709 -27.650 -24.880 1.00 62.78 63 VAL A C 1
ATOM 430 O O . VAL A 1 81 ? 37.245 -27.821 -23.783 1.00 63.36 63 VAL A O 1
ATOM 434 N N . ILE A 1 82 ? 35.413 -27.409 -25.031 1.00 63.24 64 ILE A N 1
ATOM 435 C CA . ILE A 1 82 ? 34.530 -27.122 -23.896 1.00 63.47 64 ILE A CA 1
ATOM 436 C C . ILE A 1 82 ? 33.396 -28.132 -23.757 1.00 63.58 64 ILE A C 1
ATOM 437 O O . ILE A 1 82 ? 32.835 -28.598 -24.749 1.00 66.76 64 ILE A O 1
ATOM 442 N N . ASP A 1 83 ? 33.060 -28.441 -22.507 1.00 63.31 65 ASP A N 1
ATOM 443 C CA . ASP A 1 83 ? 31.916 -29.300 -22.179 1.00 63.88 65 ASP A CA 1
ATOM 444 C C . ASP A 1 83 ? 30.765 -28.444 -21.635 1.00 62.07 65 ASP A C 1
ATOM 445 O O . ASP A 1 83 ? 30.599 -28.303 -20.420 1.00 61.36 65 ASP A O 1
ATOM 450 N N . ILE A 1 84 ? 29.971 -27.895 -22.555 1.00 60.51 66 ILE A N 1
ATOM 451 C CA . ILE A 1 84 ? 28.898 -26.935 -22.207 1.00 59.32 66 ILE A CA 1
ATOM 452 C C . ILE A 1 84 ? 27.876 -27.452 -21.182 1.00 60.57 66 ILE A C 1
ATOM 453 O O . ILE A 1 84 ? 27.629 -26.780 -20.185 1.00 61.09 66 ILE A O 1
ATOM 458 N N . PRO A 1 85 ? 27.266 -28.614 -21.423 1.00 62.71 67 PRO A N 1
ATOM 459 C CA . PRO A 1 85 ? 26.260 -29.130 -20.491 1.00 62.09 67 PRO A CA 1
ATOM 460 C C . PRO A 1 85 ? 26.799 -29.273 -19.077 1.00 61.66 67 PRO A C 1
ATOM 461 O O . PRO A 1 85 ? 26.082 -29.018 -18.104 1.00 64.63 67 PRO A O 1
ATOM 465 N N . LYS A 1 86 ? 28.055 -29.691 -18.973 1.00 60.19 68 LYS A N 1
ATOM 466 C CA . LYS A 1 86 ? 28.669 -29.889 -17.645 1.00 60.24 68 LYS A CA 1
ATOM 467 C C . LYS A 1 86 ? 28.945 -28.563 -16.952 1.00 56.06 68 LYS A C 1
ATOM 468 O O . LYS A 1 86 ? 28.789 -28.455 -15.751 1.00 54.42 68 LYS A O 1
ATOM 474 N N . ILE A 1 87 ? 29.361 -27.563 -17.724 1.00 52.73 69 ILE A N 1
ATOM 475 C CA . ILE A 1 87 ? 29.527 -26.188 -17.206 1.00 48.78 69 ILE A CA 1
ATOM 476 C C . ILE A 1 87 ? 28.199 -25.716 -16.642 1.00 47.31 69 ILE A C 1
ATOM 477 O O . ILE A 1 87 ? 28.099 -25.311 -15.484 1.00 45.85 69 ILE A O 1
ATOM 482 N N . VAL A 1 88 ? 27.185 -25.784 -17.497 1.00 47.49 70 VAL A N 1
ATOM 483 C CA . VAL A 1 88 ? 25.820 -25.371 -17.162 1.00 47.08 70 VAL A CA 1
ATOM 484 C C . VAL A 1 88 ? 25.390 -25.965 -15.834 1.00 47.95 70 VAL A C 1
ATOM 485 O O . VAL A 1 88 ? 25.063 -25.247 -14.892 1.00 47.27 70 VAL A O 1
ATOM 489 N N . ARG A 1 89 ? 25.404 -27.290 -15.780 1.00 50.73 71 ARG A N 1
ATOM 490 C CA . ARG A 1 89 ? 24.983 -28.035 -14.587 1.00 54.51 71 ARG A CA 1
ATOM 491 C C . ARG A 1 89 ? 25.731 -27.546 -13.345 1.00 56.16 71 ARG A C 1
ATOM 492 O O . ARG A 1 89 ? 25.134 -27.316 -12.290 1.00 57.65 71 ARG A O 1
ATOM 500 N N . GLY A 1 90 ? 27.039 -27.378 -13.498 1.00 56.81 72 GLY A N 1
ATOM 501 C CA . GLY A 1 90 ? 27.899 -26.886 -12.423 1.00 57.06 72 GLY A CA 1
ATOM 502 C C . GLY A 1 90 ? 27.475 -25.536 -11.874 1.00 57.10 72 GLY A C 1
ATOM 503 O O . GLY A 1 90 ? 27.603 -25.271 -10.680 1.00 57.92 72 GLY A O 1
ATOM 504 N N . VAL A 1 91 ? 26.974 -24.677 -12.758 1.00 56.79 73 VAL A N 1
ATOM 505 C CA . VAL A 1 91 ? 26.509 -23.338 -12.369 1.00 55.55 73 VAL A CA 1
ATOM 506 C C . VAL A 1 91 ? 25.218 -23.437 -11.571 1.00 56.93 73 VAL A C 1
ATOM 507 O O . VAL A 1 91 ? 25.054 -22.772 -10.552 1.00 60.76 73 VAL A O 1
ATOM 511 N N . VAL A 1 92 ? 24.299 -24.253 -12.074 1.00 55.50 74 VAL A N 1
ATOM 512 C CA . VAL A 1 92 ? 23.002 -24.474 -11.419 1.00 55.13 74 VAL A CA 1
ATOM 513 C C . VAL A 1 92 ? 23.199 -25.054 -10.028 1.00 56.17 74 VAL A C 1
ATOM 514 O O . VAL A 1 92 ? 22.512 -24.674 -9.080 1.00 55.56 74 VAL A O 1
ATOM 518 N N . LYS A 1 93 ? 24.132 -25.993 -9.930 1.00 57.47 75 LYS A N 1
ATOM 519 C CA . LYS A 1 93 ? 24.468 -26.629 -8.653 1.00 60.04 75 LYS A CA 1
ATOM 520 C C . LYS A 1 93 ? 24.969 -25.575 -7.683 1.00 60.51 75 LYS A C 1
ATOM 521 O O . LYS A 1 93 ? 24.445 -25.428 -6.576 1.00 61.63 75 LYS A O 1
ATOM 527 N N . SER A 1 94 ? 25.988 -24.849 -8.125 1.00 60.27 76 SER A N 1
ATOM 528 C CA . SER A 1 94 ? 26.588 -23.755 -7.349 1.00 61.16 76 SER A CA 1
ATOM 529 C C . SER A 1 94 ? 25.546 -22.801 -6.780 1.00 59.56 76 SER A C 1
ATOM 530 O O . SER A 1 94 ? 25.659 -22.340 -5.646 1.00 60.15 76 SER A O 1
ATOM 533 N N . ILE A 1 95 ? 24.535 -22.513 -7.587 1.00 57.30 77 ILE A N 1
ATOM 534 C CA . ILE A 1 95 ? 23.458 -21.600 -7.191 1.00 57.20 77 ILE A CA 1
ATOM 535 C C . ILE A 1 95 ? 22.571 -22.208 -6.094 1.00 56.22 77 ILE A C 1
ATOM 536 O O . ILE A 1 95 ? 21.894 -21.487 -5.360 1.00 54.63 77 ILE A O 1
ATOM 541 N N . GLY A 1 96 ? 22.590 -23.533 -5.990 1.00 57.80 78 GLY A N 1
ATOM 542 C CA . GLY A 1 96 ? 21.902 -24.256 -4.904 1.00 60.49 78 GLY A CA 1
ATOM 543 C C . GLY A 1 96 ? 20.714 -25.115 -5.318 1.00 61.83 78 GLY A C 1
ATOM 544 O O . GLY A 1 96 ? 20.043 -25.708 -4.472 1.00 64.22 78 GLY A O 1
ATOM 545 N N . TYR A 1 97 ? 20.456 -25.187 -6.620 1.00 60.23 79 TYR A N 1
ATOM 546 C CA . TYR A 1 97 ? 19.310 -25.921 -7.145 1.00 58.58 79 TYR A CA 1
ATOM 547 C C . TYR A 1 97 ? 19.632 -27.401 -7.299 1.00 60.99 79 TYR A C 1
ATOM 548 O O . TYR A 1 97 ? 19.953 -27.870 -8.391 1.00 60.78 79 TYR A O 1
ATOM 557 N N . ASP A 1 98 ? 19.532 -28.122 -6.188 1.00 64.65 80 ASP A N 1
ATOM 558 C CA . ASP A 1 98 ? 19.817 -29.573 -6.136 1.00 68.53 80 ASP A CA 1
ATOM 559 C C . ASP A 1 98 ? 18.580 -30.451 -5.887 1.00 67.06 80 ASP A C 1
ATOM 560 O O . ASP A 1 98 ? 18.686 -31.673 -5.834 1.00 67.24 80 ASP A O 1
ATOM 565 N N . ASP A 1 99 ? 17.421 -29.818 -5.738 1.00 66.44 81 ASP A N 1
ATOM 566 C CA . ASP A 1 99 ? 16.159 -30.517 -5.421 1.00 66.08 81 ASP A CA 1
ATOM 567 C C . ASP A 1 99 ? 15.001 -30.036 -6.290 1.00 64.44 81 ASP A C 1
ATOM 568 O O . ASP A 1 99 ? 14.796 -28.840 -6.462 1.00 62.49 81 ASP A O 1
ATOM 573 N N . THR A 1 100 ? 14.222 -30.979 -6.806 1.00 66.48 82 THR A N 1
ATOM 574 C CA . THR A 1 100 ? 13.043 -30.636 -7.625 1.00 67.98 82 THR A CA 1
ATOM 575 C C . THR A 1 100 ? 11.996 -29.894 -6.806 1.00 68.08 82 THR A C 1
ATOM 576 O O . THR A 1 100 ? 11.266 -29.053 -7.326 1.00 65.15 82 THR A O 1
ATOM 580 N N . ASN A 1 101 ? 11.937 -30.226 -5.521 1.00 70.45 83 ASN A N 1
ATOM 581 C CA . ASN A 1 101 ? 11.034 -29.573 -4.579 1.00 70.40 83 ASN A CA 1
ATOM 582 C C . ASN A 1 101 ? 11.420 -28.112 -4.377 1.00 71.08 83 ASN A C 1
ATOM 583 O O . ASN A 1 101 ? 10.588 -27.295 -4.008 1.00 73.27 83 ASN A O 1
ATOM 585 N N . LYS A 1 102 ? 12.687 -27.794 -4.644 1.00 71.56 84 LYS A N 1
ATOM 586 C CA . LYS A 1 102 ? 13.190 -26.404 -4.576 1.00 70.43 84 LYS A CA 1
ATOM 587 C C . LYS A 1 102 ? 12.809 -25.620 -5.827 1.00 72.10 84 LYS A C 1
ATOM 588 O O . LYS A 1 102 ? 12.967 -24.399 -5.880 1.00 71.64 84 LYS A O 1
ATOM 594 N N . GLY A 1 103 ? 12.326 -26.344 -6.831 1.00 73.14 85 GLY A N 1
ATOM 595 C CA . GLY A 1 103 ? 11.906 -25.762 -8.108 1.00 74.26 85 GLY A CA 1
ATOM 596 C C . GLY A 1 103 ? 12.866 -26.028 -9.256 1.00 72.65 85 GLY A C 1
ATOM 597 O O . GLY A 1 103 ? 12.529 -25.814 -10.423 1.00 73.04 85 GLY A O 1
ATOM 598 N N . PHE A 1 104 ? 14.073 -26.475 -8.921 1.00 69.72 86 PHE A N 1
ATOM 599 C CA . PHE A 1 104 ? 15.059 -26.861 -9.935 1.00 65.92 86 PHE A CA 1
ATOM 600 C C . PHE A 1 104 ? 16.128 -27.814 -9.410 1.00 65.65 86 PHE A C 1
ATOM 601 O O . PHE A 1 104 ? 16.571 -27.718 -8.268 1.00 64.92 86 PHE A O 1
ATOM 609 N N . ASP A 1 105 ? 16.555 -28.714 -10.287 1.00 65.57 87 ASP A N 1
ATOM 610 C CA . ASP A 1 105 ? 17.541 -29.731 -9.943 1.00 65.87 87 ASP A CA 1
ATOM 611 C C . ASP A 1 105 ? 18.610 -29.826 -11.018 1.00 64.41 87 ASP A C 1
ATOM 612 O O . ASP A 1 105 ? 18.349 -30.272 -12.134 1.00 64.70 87 ASP A O 1
ATOM 617 N N . TYR A 1 106 ? 19.821 -29.415 -10.661 1.00 64.20 88 TYR A N 1
ATOM 618 C CA . TYR A 1 106 ? 20.964 -29.451 -11.584 1.00 66.23 88 TYR A CA 1
ATOM 619 C C . TYR A 1 106 ? 21.249 -30.858 -12.085 1.00 69.73 88 TYR A C 1
ATOM 620 O O . TYR A 1 106 ? 21.796 -31.037 -13.168 1.00 73.04 88 TYR A O 1
ATOM 629 N N . GLN A 1 107 ? 20.897 -31.842 -11.265 1.00 72.08 89 GLN A N 1
ATOM 630 C CA . GLN A 1 107 ? 21.198 -33.257 -11.534 1.00 71.64 89 GLN A CA 1
ATOM 631 C C . GLN A 1 107 ? 20.248 -33.880 -12.537 1.00 68.73 89 GLN A C 1
ATOM 632 O O . GLN A 1 107 ? 20.640 -34.752 -13.307 1.00 70.48 89 GLN A O 1
ATOM 638 N N . THR A 1 108 ? 18.997 -33.440 -12.500 1.00 65.43 90 THR A N 1
ATOM 639 C CA . THR A 1 108 ? 17.911 -34.098 -13.237 1.00 64.76 90 THR A CA 1
ATOM 640 C C . THR A 1 108 ? 17.351 -33.293 -14.404 1.00 62.62 90 THR A C 1
ATOM 641 O O . THR A 1 108 ? 16.628 -33.831 -15.246 1.00 62.34 90 THR A O 1
ATOM 645 N N . CYS A 1 109 ? 17.661 -32.004 -14.435 1.00 60.85 91 CYS A N 1
ATOM 646 C CA . CYS A 1 109 ? 17.154 -31.117 -15.487 1.00 60.13 91 CYS A CA 1
ATOM 647 C C . CYS A 1 109 ? 17.766 -31.422 -16.848 1.00 59.84 91 CYS A C 1
ATOM 648 O O . CYS A 1 109 ? 18.842 -32.017 -16.944 1.00 62.66 91 CYS A O 1
ATOM 651 N N . SER A 1 110 ? 17.070 -30.986 -17.893 1.00 57.77 92 SER A N 1
ATOM 652 C CA . SER A 1 110 ? 17.510 -31.198 -19.276 1.00 56.36 92 SER A CA 1
ATOM 653 C C . SER A 1 110 ? 18.293 -30.004 -19.815 1.00 54.82 92 SER A C 1
ATOM 654 O O . SER A 1 110 ? 17.985 -28.847 -19.520 1.00 51.20 92 SER A O 1
ATOM 657 N N . VAL A 1 111 ? 19.304 -30.312 -20.622 1.00 56.39 93 VAL A N 1
ATOM 658 C CA . VAL A 1 111 ? 20.184 -29.291 -21.207 1.00 55.67 93 VAL A CA 1
ATOM 659 C C . VAL A 1 111 ? 20.271 -29.430 -22.726 1.00 56.04 93 VAL A C 1
ATOM 660 O O . VAL A 1 111 ? 20.922 -30.336 -23.243 1.00 56.79 93 VAL A O 1
ATOM 664 N N . LEU A 1 112 ? 19.588 -28.525 -23.424 1.00 56.50 94 LEU A N 1
ATOM 665 C CA . LEU A 1 112 ? 19.591 -28.489 -24.894 1.00 58.30 94 LEU A CA 1
ATOM 666 C C . LEU A 1 112 ? 20.599 -27.471 -25.384 1.00 59.16 94 LEU A C 1
ATOM 667 O O . LEU A 1 112 ? 20.499 -26.281 -25.072 1.00 60.40 94 LEU A O 1
ATOM 672 N N . SER A 1 113 ? 21.570 -27.946 -26.154 1.00 60.84 95 SER A N 1
ATOM 673 C CA . SER A 1 113 ? 22.565 -27.066 -26.758 1.00 61.08 95 SER A CA 1
ATOM 674 C C . SER A 1 113 ? 22.243 -26.837 -28.225 1.00 63.28 95 SER A C 1
ATOM 675 O O . SER A 1 113 ? 22.228 -27.767 -29.029 1.00 64.76 95 SER A O 1
ATOM 678 N N . CYS A 1 114 ? 21.962 -25.581 -28.546 1.00 64.83 96 CYS A N 1
ATOM 679 C CA . CYS A 1 114 ? 21.735 -25.148 -29.919 1.00 67.62 96 CYS A CA 1
ATOM 680 C C . CYS A 1 114 ? 22.764 -24.116 -30.318 1.00 67.75 96 CYS A C 1
ATOM 681 O O . CYS A 1 114 ? 22.470 -23.172 -31.055 1.00 66.36 96 CYS A O 1
ATOM 684 N N . VAL A 1 115 ? 23.983 -24.297 -29.831 1.00 72.34 97 VAL A N 1
ATOM 685 C CA . VAL A 1 115 ? 25.057 -23.374 -30.182 1.00 76.06 97 VAL A CA 1
ATOM 686 C C . VAL A 1 115 ? 25.967 -23.918 -31.243 1.00 78.30 97 VAL A C 1
ATOM 687 O O . VAL A 1 115 ? 26.416 -25.060 -31.155 1.00 79.80 97 VAL A O 1
ATOM 691 N N . GLU A 1 116 ? 26.322 -23.041 -32.179 1.00 82.26 98 GLU A N 1
ATOM 692 C CA . GLU A 1 116 ? 27.172 -23.409 -33.316 1.00 87.11 98 GLU A CA 1
ATOM 693 C C . GLU A 1 116 ? 28.629 -23.020 -33.085 1.00 83.29 98 GLU A C 1
ATOM 694 O O . GLU A 1 116 ? 28.985 -21.838 -33.106 1.00 81.14 98 GLU A O 1
ATOM 700 N N . GLN A 1 117 ? 29.456 -24.040 -32.894 1.00 81.19 99 GLN A N 1
ATOM 701 C CA . GLN A 1 117 ? 30.853 -23.866 -32.519 1.00 80.79 99 GLN A CA 1
ATOM 702 C C . GLN A 1 117 ? 31.787 -23.988 -33.711 1.00 83.19 99 GLN A C 1
ATOM 703 O O . GLN A 1 117 ? 31.596 -24.830 -34.594 1.00 82.49 99 GLN A O 1
ATOM 709 N N . GLN A 1 118 ? 32.811 -23.142 -33.697 1.00 86.27 100 GLN A N 1
ATOM 710 C CA . GLN A 1 118 ? 33.801 -23.083 -34.775 1.00 89.44 100 GLN A CA 1
ATOM 711 C C . GLN A 1 118 ? 35.232 -23.053 -34.254 1.00 89.55 100 GLN A C 1
ATOM 712 O O . GLN A 1 118 ? 35.488 -22.891 -33.052 1.00 91.87 100 GLN A O 1
ATOM 718 N N . SER A 1 119 ? 36.163 -23.195 -35.185 1.00 89.59 101 SER A N 1
ATOM 719 C CA . SER A 1 119 ? 37.541 -23.544 -34.840 1.00 91.10 101 SER A CA 1
ATOM 720 C C . SER A 1 119 ? 38.531 -22.408 -34.991 1.00 92.43 101 SER A C 1
ATOM 721 O O . SER A 1 119 ? 39.691 -22.558 -34.606 1.00 94.04 101 SER A O 1
ATOM 724 N N . GLN A 1 120 ? 38.075 -21.291 -35.554 1.00 93.43 102 GLN A N 1
ATOM 725 C CA . GLN A 1 120 ? 38.823 -20.019 -35.536 1.00 92.36 102 GLN A CA 1
ATOM 726 C C . GLN A 1 120 ? 39.697 -19.767 -36.760 1.00 94.44 102 GLN A C 1
ATOM 727 O O . GLN A 1 120 ? 40.440 -18.797 -36.781 1.00 95.93 102 GLN A O 1
ATOM 733 N N . ASP A 1 121 ? 39.609 -20.639 -37.761 1.00 95.03 103 ASP A N 1
ATOM 734 C CA . ASP A 1 121 ? 40.234 -20.399 -39.087 1.00 97.03 103 ASP A CA 1
ATOM 735 C C . ASP A 1 121 ? 41.693 -19.904 -39.012 1.00 96.91 103 ASP A C 1
ATOM 736 O O . ASP A 1 121 ? 42.413 -20.138 -38.033 1.00 93.70 103 ASP A O 1
ATOM 741 N N . GLU A 1 133 ? 43.760 -4.654 -32.692 1.00 85.39 115 GLU A N 1
ATOM 742 C CA . GLU A 1 133 ? 43.924 -3.661 -31.648 1.00 85.78 115 GLU A CA 1
ATOM 743 C C . GLU A 1 133 ? 43.248 -2.408 -32.167 1.00 89.32 115 GLU A C 1
ATOM 744 O O . GLU A 1 133 ? 42.306 -1.876 -31.578 1.00 89.23 115 GLU A O 1
ATOM 746 N N . ASP A 1 134 ? 43.705 -1.967 -33.327 1.00 96.11 116 ASP A N 1
ATOM 747 C CA . ASP A 1 134 ? 42.921 -1.051 -34.114 1.00 99.40 116 ASP A CA 1
ATOM 748 C C . ASP A 1 134 ? 42.242 -1.994 -35.033 1.00 98.20 116 ASP A C 1
ATOM 749 O O . ASP A 1 134 ? 42.849 -2.523 -35.955 1.00 99.58 116 ASP A O 1
ATOM 754 N N . ILE A 1 135 ? 40.983 -2.207 -34.731 1.00 95.18 117 ILE A N 1
ATOM 755 C CA . ILE A 1 135 ? 40.198 -3.214 -35.343 1.00 92.63 117 ILE A CA 1
ATOM 756 C C . ILE A 1 135 ? 38.804 -2.740 -35.150 1.00 89.95 117 ILE A C 1
ATOM 757 O O . ILE A 1 135 ? 38.528 -1.994 -34.202 1.00 89.55 117 ILE A O 1
ATOM 762 N N . GLY A 1 136 ? 37.919 -3.233 -35.998 1.00 88.92 118 GLY A N 1
ATOM 763 C CA . GLY A 1 136 ? 36.606 -2.657 -36.111 1.00 88.53 118 GLY A CA 1
ATOM 764 C C . GLY A 1 136 ? 35.698 -2.991 -34.964 1.00 86.74 118 GLY A C 1
ATOM 765 O O . GLY A 1 136 ? 35.579 -4.148 -34.537 1.00 89.00 118 GLY A O 1
ATOM 766 N N . ALA A 1 137 ? 35.072 -1.942 -34.449 1.00 84.53 119 ALA A N 1
ATOM 767 C CA . ALA A 1 137 ? 33.996 -2.124 -33.522 1.00 81.83 119 ALA A CA 1
ATOM 768 C C . ALA A 1 137 ? 33.208 -3.229 -34.197 1.00 82.39 119 ALA A C 1
ATOM 769 O O . ALA A 1 137 ? 32.991 -3.177 -35.409 1.00 87.55 119 ALA A O 1
ATOM 771 N N . GLY A 1 138 ? 32.825 -4.242 -33.433 1.00 80.95 120 GLY A N 1
ATOM 772 C CA . GLY A 1 138 ? 32.145 -5.416 -33.990 1.00 81.07 120 GLY A CA 1
ATOM 773 C C . GLY A 1 138 ? 30.659 -5.233 -34.269 1.00 79.48 120 GLY A C 1
ATOM 774 O O . GLY A 1 138 ? 30.043 -6.038 -34.960 1.00 79.64 120 GLY A O 1
ATOM 775 N N . ASP A 1 139 ? 30.085 -4.166 -33.736 1.00 76.92 121 ASP A N 1
ATOM 776 C CA . ASP A 1 139 ? 28.671 -3.877 -33.912 1.00 73.57 121 ASP A CA 1
ATOM 777 C C . ASP A 1 139 ? 28.438 -2.414 -33.585 1.00 71.67 121 ASP A C 1
ATOM 778 O O . ASP A 1 139 ? 29.254 -1.752 -32.943 1.00 71.31 121 ASP A O 1
ATOM 783 N N . GLN A 1 140 ? 27.304 -1.909 -34.022 1.00 69.01 122 GLN A N 1
ATOM 784 C CA . GLN A 1 140 ? 26.991 -0.522 -33.774 1.00 66.71 122 GLN A CA 1
ATOM 785 C C . GLN A 1 140 ? 26.304 -0.517 -32.434 1.00 63.22 122 GLN A C 1
ATOM 786 O O . GLN A 1 140 ? 25.801 -1.550 -31.987 1.00 62.18 122 GLN A O 1
ATOM 792 N N . GLY A 1 141 ? 26.277 0.641 -31.791 1.00 61.47 123 GLY A N 1
ATOM 793 C CA . GLY A 1 141 ? 25.646 0.726 -30.483 1.00 59.40 123 GLY A CA 1
ATOM 794 C C . GLY A 1 141 ? 25.783 2.013 -29.710 1.00 58.76 123 GLY A C 1
ATOM 795 O O . GLY A 1 141 ? 26.468 2.948 -30.120 1.00 60.14 123 GLY A O 1
ATOM 796 N N . ILE A 1 142 ? 25.125 2.021 -28.559 1.00 57.52 124 ILE A N 1
ATOM 797 C CA . ILE A 1 142 ? 25.102 3.179 -27.689 1.00 57.82 124 ILE A CA 1
ATOM 798 C C . ILE A 1 142 ? 25.278 2.708 -26.243 1.00 57.48 124 ILE A C 1
ATOM 799 O O . ILE A 1 142 ? 24.637 1.759 -25.824 1.00 57.03 124 ILE A O 1
ATOM 804 N N . MET A 1 143 ? 26.210 3.335 -25.527 1.00 56.91 125 MET A N 1
ATOM 805 C CA . MET A 1 143 ? 26.674 2.866 -24.210 1.00 56.05 125 MET A CA 1
ATOM 806 C C . MET A 1 143 ? 26.876 3.973 -23.209 1.00 57.21 125 MET A C 1
ATOM 807 O O . MET A 1 143 ? 27.234 5.085 -23.579 1.00 58.03 125 MET A O 1
ATOM 812 N N . PHE A 1 144 ? 26.695 3.640 -21.932 1.00 57.98 126 PHE A N 1
ATOM 813 C CA . PHE A 1 144 ? 26.651 4.647 -20.866 1.00 58.43 126 PHE A CA 1
ATOM 814 C C . PHE A 1 144 ? 27.555 4.349 -19.678 1.00 58.47 126 PHE A C 1
ATOM 815 O O . PHE A 1 144 ? 27.654 3.217 -19.202 1.00 60.85 126 PHE A O 1
ATOM 823 N N . GLY A 1 145 ? 28.188 5.407 -19.192 1.00 57.81 127 GLY A N 1
ATOM 824 C CA . GLY A 1 145 ? 29.025 5.363 -17.990 1.00 55.80 127 GLY A CA 1
ATOM 825 C C . GLY A 1 145 ? 28.473 6.300 -16.933 1.00 54.62 127 GLY A C 1
ATOM 826 O O . GLY A 1 145 ? 28.110 7.436 -17.234 1.00 55.09 127 GLY A O 1
ATOM 827 N N . TYR A 1 146 ? 28.409 5.822 -15.694 1.00 53.55 128 TYR A N 1
ATOM 828 C CA . TYR A 1 146 ? 27.873 6.614 -14.580 1.00 53.44 128 TYR A CA 1
ATOM 829 C C . TYR A 1 146 ? 28.704 6.495 -13.308 1.00 56.79 128 TYR A C 1
ATOM 830 O O . TYR A 1 146 ? 29.294 5.454 -13.018 1.00 56.86 128 TYR A O 1
ATOM 839 N N . ALA A 1 147 ? 28.712 7.582 -12.546 1.00 59.81 129 ALA A N 1
ATOM 840 C CA . ALA A 1 147 ? 29.484 7.669 -11.309 1.00 60.99 129 ALA A CA 1
ATOM 841 C C . ALA A 1 147 ? 28.961 8.781 -10.396 1.00 64.04 129 ALA A C 1
ATOM 842 O O . ALA A 1 147 ? 28.649 9.888 -10.852 1.00 64.11 129 ALA A O 1
ATOM 844 N N . THR A 1 148 ? 28.873 8.473 -9.103 1.00 66.14 130 THR A N 1
ATOM 845 C CA . THR A 1 148 ? 28.412 9.438 -8.095 1.00 67.41 130 THR A CA 1
ATOM 846 C C . THR A 1 148 ? 29.201 9.316 -6.795 1.00 69.72 130 THR A C 1
ATOM 847 O O . THR A 1 148 ? 29.275 8.244 -6.200 1.00 69.70 130 THR A O 1
ATOM 851 N N . ASP A 1 149 ? 29.745 10.445 -6.344 1.00 73.04 131 ASP A N 1
ATOM 852 C CA . ASP A 1 149 ? 30.600 10.492 -5.141 1.00 73.50 131 ASP A CA 1
ATOM 853 C C . ASP A 1 149 ? 29.810 10.401 -3.832 1.00 75.03 131 ASP A C 1
ATOM 854 O O . ASP A 1 149 ? 30.379 10.499 -2.746 1.00 75.47 131 ASP A O 1
ATOM 859 N N . GLU A 1 150 ? 28.498 10.217 -3.956 1.00 76.89 132 GLU A N 1
ATOM 860 C CA . GLU A 1 150 ? 27.610 9.974 -2.806 1.00 79.43 132 GLU A CA 1
ATOM 861 C C . GLU A 1 150 ? 28.016 8.760 -1.968 1.00 79.04 132 GLU A C 1
ATOM 862 O O . GLU A 1 150 ? 27.636 8.642 -0.802 1.00 82.63 132 GLU A O 1
ATOM 868 N N . SER A 1 151 ? 28.768 7.856 -2.586 1.00 77.71 133 SER A N 1
ATOM 869 C CA . SER A 1 151 ? 29.253 6.636 -1.920 1.00 79.55 133 SER A CA 1
ATOM 870 C C . SER A 1 151 ? 30.708 6.300 -2.268 1.00 81.81 133 SER A C 1
ATOM 871 O O . SER A 1 151 ? 31.239 6.763 -3.278 1.00 83.71 133 SER A O 1
ATOM 874 N N . LYS A 1 152 ? 31.326 5.466 -1.430 1.00 83.01 134 LYS A N 1
ATOM 875 C CA . LYS A 1 152 ? 32.752 5.083 -1.577 1.00 82.68 134 LYS A CA 1
ATOM 876 C C . LYS A 1 152 ? 32.956 4.358 -2.903 1.00 80.65 134 LYS A C 1
ATOM 877 O O . LYS A 1 152 ? 33.968 4.533 -3.578 1.00 80.07 134 LYS A O 1
ATOM 883 N N . GLU A 1 153 ? 31.962 3.557 -3.270 1.00 82.15 135 GLU A N 1
ATOM 884 C CA . GLU A 1 153 ? 32.021 2.719 -4.472 1.00 82.00 135 GLU A CA 1
ATOM 885 C C . GLU A 1 153 ? 31.706 3.533 -5.721 1.00 75.48 135 GLU A C 1
ATOM 886 O O . GLU A 1 153 ? 31.655 2.998 -6.827 1.00 72.86 135 GLU A O 1
ATOM 892 N N . MET A 1 154 ? 31.479 4.826 -5.517 1.00 71.96 136 MET A N 1
ATOM 893 C CA . MET A 1 154 ? 31.133 5.774 -6.582 1.00 70.47 136 MET A CA 1
ATOM 894 C C . MET A 1 154 ? 29.834 5.370 -7.267 1.00 71.11 136 MET A C 1
ATOM 895 O O . MET A 1 154 ? 29.661 5.572 -8.472 1.00 71.29 136 MET A O 1
ATOM 900 N N . MET A 1 155 ? 28.922 4.804 -6.478 1.00 71.29 137 MET A N 1
ATOM 901 C CA . MET A 1 155 ? 27.650 4.275 -6.998 1.00 70.04 137 MET A CA 1
ATOM 902 C C . MET A 1 155 ? 26.435 4.838 -6.265 1.00 71.90 137 MET A C 1
ATOM 903 O O . MET A 1 155 ? 26.559 5.317 -5.135 1.00 77.52 137 MET A O 1
ATOM 908 N N . PRO A 1 156 ? 25.265 4.791 -6.906 1.00 69.65 138 PRO A N 1
ATOM 909 C CA . PRO A 1 156 ? 24.049 5.214 -6.232 1.00 67.78 138 PRO A CA 1
ATOM 910 C C . PRO A 1 156 ? 23.789 4.354 -5.010 1.00 65.33 138 PRO A C 1
ATOM 911 O O . PRO A 1 156 ? 23.704 3.129 -5.114 1.00 61.83 138 PRO A O 1
ATOM 915 N N . LEU A 1 157 ? 23.689 5.012 -3.862 1.00 65.54 139 LEU A N 1
ATOM 916 C CA . LEU A 1 157 ? 23.452 4.335 -2.586 1.00 64.99 139 LEU A CA 1
ATOM 917 C C . LEU A 1 157 ? 22.228 3.438 -2.683 1.00 63.46 139 LEU A C 1
ATOM 918 O O . LEU A 1 157 ? 22.231 2.299 -2.216 1.00 62.90 139 LEU A O 1
ATOM 923 N N . THR A 1 158 ? 21.196 3.976 -3.323 1.00 62.30 140 THR A N 1
ATOM 924 C CA . THR A 1 158 ? 19.934 3.264 -3.544 1.00 60.37 140 THR A CA 1
ATOM 925 C C . THR A 1 158 ? 20.154 1.893 -4.169 1.00 57.83 140 THR A C 1
ATOM 926 O O . THR A 1 158 ? 19.476 0.938 -3.816 1.00 55.95 140 THR A O 1
ATOM 930 N N . HIS A 1 159 ? 21.107 1.814 -5.095 1.00 58.50 141 HIS A N 1
ATOM 931 C CA . HIS A 1 159 ? 21.421 0.566 -5.809 1.00 58.82 141 HIS A CA 1
ATOM 932 C C . HIS A 1 159 ? 22.314 -0.326 -4.967 1.00 57.39 141 HIS A C 1
ATOM 933 O O . HIS A 1 159 ? 22.108 -1.539 -4.894 1.00 58.14 141 HIS A O 1
ATOM 940 N N . VAL A 1 160 ? 23.329 0.292 -4.372 1.00 56.43 142 VAL A N 1
ATOM 941 C CA . VAL A 1 160 ? 24.296 -0.411 -3.521 1.00 57.17 142 VAL A CA 1
ATOM 942 C C . VAL A 1 160 ? 23.585 -1.231 -2.451 1.00 56.60 142 VAL A C 1
ATOM 943 O O . VAL A 1 160 ? 23.780 -2.441 -2.349 1.00 54.23 142 VAL A O 1
ATOM 947 N N . LEU A 1 161 ? 22.753 -0.553 -1.669 1.00 58.05 143 LEU A N 1
ATOM 948 C CA . LEU A 1 161 ? 21.999 -1.192 -0.584 1.00 59.19 143 LEU A CA 1
ATOM 949 C C . LEU A 1 161 ? 21.154 -2.336 -1.120 1.00 58.46 143 LEU A C 1
ATOM 950 O O . LEU A 1 161 ? 21.269 -3.471 -0.665 1.00 60.35 143 LEU A O 1
ATOM 955 N N . SER A 1 162 ? 20.319 -2.014 -2.102 1.00 57.81 144 SER A N 1
ATOM 956 C CA . SER A 1 162 ? 19.438 -2.991 -2.776 1.00 57.18 144 SER A CA 1
ATOM 957 C C . SER A 1 162 ? 20.138 -4.303 -3.102 1.00 55.34 144 SER A C 1
ATOM 958 O O . SER A 1 162 ? 19.576 -5.378 -2.914 1.00 53.92 144 SER A O 1
ATOM 961 N N . THR A 1 163 ? 21.360 -4.190 -3.613 1.00 54.47 145 THR A N 1
ATOM 962 C CA . THR A 1 163 ? 22.145 -5.352 -4.047 1.00 53.35 145 THR A CA 1
ATOM 963 C C . THR A 1 163 ? 22.866 -6.009 -2.883 1.00 55.00 145 THR A C 1
ATOM 964 O O . THR A 1 163 ? 22.972 -7.234 -2.830 1.00 56.48 145 THR A O 1
ATOM 968 N N . LYS A 1 164 ? 23.366 -5.190 -1.960 1.00 56.92 146 LYS A N 1
ATOM 969 C CA . LYS A 1 164 ? 24.014 -5.697 -0.739 1.00 58.93 146 LYS A CA 1
ATOM 970 C C . LYS A 1 164 ? 23.011 -6.526 0.044 1.00 58.22 146 LYS A C 1
ATOM 971 O O . LYS A 1 164 ? 23.319 -7.611 0.534 1.00 60.36 146 LYS A O 1
ATOM 977 N N . LEU A 1 165 ? 21.803 -5.984 0.141 1.00 56.26 147 LEU A N 1
ATOM 978 C CA . LEU A 1 165 ? 20.649 -6.676 0.731 1.00 56.14 147 LEU A CA 1
ATOM 979 C C . LEU A 1 165 ? 20.542 -8.112 0.223 1.00 55.30 147 LEU A C 1
ATOM 980 O O . LEU A 1 165 ? 20.262 -9.039 0.985 1.00 54.80 147 LEU A O 1
ATOM 985 N N . ILE A 1 166 ? 20.799 -8.271 -1.070 1.00 54.97 148 ILE A N 1
ATOM 986 C CA . ILE A 1 166 ? 20.652 -9.562 -1.766 1.00 54.11 148 ILE A CA 1
ATOM 987 C C . ILE A 1 166 ? 21.848 -10.474 -1.548 1.00 55.18 148 ILE A C 1
ATOM 988 O O . ILE A 1 166 ? 21.695 -11.676 -1.339 1.00 56.22 148 ILE A O 1
ATOM 993 N N . LEU A 1 167 ? 23.039 -9.889 -1.609 1.00 54.37 149 LEU A N 1
ATOM 994 C CA . LEU A 1 167 ? 24.275 -10.636 -1.391 1.00 54.62 149 LEU A CA 1
ATOM 995 C C . LEU A 1 167 ? 24.264 -11.249 0.004 1.00 57.56 149 LEU A C 1
ATOM 996 O O . LEU A 1 167 ? 24.779 -12.346 0.222 1.00 58.58 149 LEU A O 1
ATOM 1001 N N . ARG A 1 168 ? 23.670 -10.519 0.940 1.00 59.95 150 ARG A N 1
ATOM 1002 C CA . ARG A 1 168 ? 23.545 -10.968 2.326 1.00 65.28 150 ARG A CA 1
ATOM 1003 C C . ARG A 1 168 ? 22.624 -12.178 2.453 1.00 65.66 150 ARG A C 1
ATOM 1004 O O . ARG A 1 168 ? 22.870 -13.065 3.271 1.00 67.60 150 ARG A O 1
ATOM 1012 N N . LEU A 1 169 ? 21.567 -12.208 1.648 1.00 64.41 151 LEU A N 1
ATOM 1013 C CA . LEU A 1 169 ? 20.640 -13.357 1.641 1.00 64.22 151 LEU A CA 1
ATOM 1014 C C . LEU A 1 169 ? 21.361 -14.606 1.170 1.00 62.68 151 LEU A C 1
ATOM 1015 O O . LEU A 1 169 ? 21.075 -15.709 1.619 1.00 61.62 151 LEU A O 1
ATOM 1020 N N . GLN A 1 170 ? 22.292 -14.405 0.247 1.00 62.24 152 GLN A N 1
ATOM 1021 C CA . GLN A 1 170 ? 23.175 -15.466 -0.228 1.00 64.99 152 GLN A CA 1
ATOM 1022 C C . GLN A 1 170 ? 24.027 -15.961 0.936 1.00 66.62 152 GLN A C 1
ATOM 1023 O O . GLN A 1 170 ? 23.955 -17.129 1.330 1.00 69.50 152 GLN A O 1
ATOM 1029 N N . GLU A 1 171 ? 24.802 -15.043 1.503 1.00 65.87 153 GLU A N 1
ATOM 1030 C CA . GLU A 1 171 ? 25.655 -15.332 2.656 1.00 68.05 153 GLU A CA 1
ATOM 1031 C C . GLU A 1 171 ? 24.891 -16.181 3.669 1.00 70.06 153 GLU A C 1
ATOM 1032 O O . GLU A 1 171 ? 25.335 -17.256 4.065 1.00 70.66 153 GLU A O 1
ATOM 1034 N N . CYS A 1 172 ? 23.718 -15.688 4.047 1.00 70.39 154 CYS A N 1
ATOM 1035 C CA . CYS A 1 172 ? 22.841 -16.361 5.010 1.00 72.48 154 CYS A CA 1
ATOM 1036 C C . CYS A 1 172 ? 22.451 -17.763 4.560 1.00 73.55 154 CYS A C 1
ATOM 1037 O O . CYS A 1 172 ? 22.479 -18.707 5.348 1.00 78.09 154 CYS A O 1
ATOM 1040 N N . ARG A 1 173 ? 22.085 -17.884 3.291 1.00 72.44 155 ARG A N 1
ATOM 1041 C CA . ARG A 1 173 ? 21.681 -19.175 2.726 1.00 72.22 155 ARG A CA 1
ATOM 1042 C C . ARG A 1 173 ? 22.842 -20.155 2.762 1.00 71.10 155 ARG A C 1
ATOM 1043 O O . ARG A 1 173 ? 22.715 -21.272 3.248 1.00 71.44 155 ARG A O 1
ATOM 1051 N N . GLU A 1 174 ? 23.975 -19.708 2.240 1.00 71.38 156 GLU A N 1
ATOM 1052 C CA . GLU A 1 174 ? 25.150 -20.572 2.054 1.00 73.58 156 GLU A CA 1
ATOM 1053 C C . GLU A 1 174 ? 25.799 -20.930 3.383 1.00 72.51 156 GLU A C 1
ATOM 1054 O O . GLU A 1 174 ? 26.103 -22.090 3.649 1.00 72.20 156 GLU A O 1
ATOM 1060 N N . LYS A 1 175 ? 25.993 -19.911 4.211 1.00 71.72 157 LYS A N 1
ATOM 1061 C CA . LYS A 1 175 ? 26.688 -20.057 5.499 1.00 72.22 157 LYS A CA 1
ATOM 1062 C C . LYS A 1 175 ? 25.836 -20.701 6.592 1.00 70.88 157 LYS A C 1
ATOM 1063 O O . LYS A 1 175 ? 26.335 -21.016 7.674 1.00 71.41 157 LYS A O 1
ATOM 1069 N N . GLY A 1 176 ? 24.552 -20.880 6.307 1.00 68.18 158 GLY A N 1
ATOM 1070 C CA . GLY A 1 176 ? 23.636 -21.547 7.231 1.00 67.83 158 GLY A CA 1
ATOM 1071 C C . GLY A 1 176 ? 23.062 -20.630 8.293 1.00 67.68 158 GLY A C 1
ATOM 1072 O O . GLY A 1 176 ? 22.247 -21.056 9.115 1.00 69.01 158 GLY A O 1
ATOM 1073 N N . ILE A 1 177 ? 23.468 -19.363 8.254 1.00 66.09 159 ILE A N 1
ATOM 1074 C CA . ILE A 1 177 ? 22.946 -18.330 9.168 1.00 67.22 159 ILE A CA 1
ATOM 1075 C C . ILE A 1 177 ? 21.414 -18.297 9.149 1.00 67.01 159 ILE A C 1
ATOM 1076 O O . ILE A 1 177 ? 20.781 -17.881 10.118 1.00 68.15 159 ILE A O 1
ATOM 1081 N N . LEU A 1 178 ? 20.836 -18.733 8.032 1.00 67.46 160 LEU A N 1
ATOM 1082 C CA . LEU A 1 178 ? 19.376 -18.829 7.857 1.00 67.77 160 LEU A CA 1
ATOM 1083 C C . LEU A 1 178 ? 19.057 -20.013 6.929 1.00 68.09 160 LEU A C 1
ATOM 1084 O O . LEU A 1 178 ? 18.742 -19.822 5.755 1.00 67.49 160 LEU A O 1
ATOM 1089 N N . PRO A 1 179 ? 19.155 -21.232 7.454 1.00 69.78 161 PRO A N 1
ATOM 1090 C CA . PRO A 1 179 ? 19.081 -22.444 6.629 1.00 70.56 161 PRO A CA 1
ATOM 1091 C C . PRO A 1 179 ? 17.763 -22.651 5.880 1.00 70.63 161 PRO A C 1
ATOM 1092 O O . PRO A 1 179 ? 17.750 -23.285 4.823 1.00 71.00 161 PRO A O 1
ATOM 1096 N N . TRP A 1 180 ? 16.675 -22.124 6.429 1.00 71.13 162 TRP A N 1
ATOM 1097 C CA . TRP A 1 180 ? 15.347 -22.219 5.784 1.00 70.48 162 TRP A CA 1
ATOM 1098 C C . TRP A 1 180 ? 15.262 -21.439 4.471 1.00 68.76 162 TRP A C 1
ATOM 1099 O O . TRP A 1 180 ? 14.352 -21.653 3.661 1.00 69.72 162 TRP A O 1
ATOM 1110 N N . LEU A 1 181 ? 16.215 -20.533 4.278 1.00 66.99 163 LEU A N 1
ATOM 1111 C CA . LEU A 1 181 ? 16.299 -19.714 3.058 1.00 64.21 163 LEU A CA 1
ATOM 1112 C C . LEU A 1 181 ? 16.467 -20.550 1.784 1.00 62.80 163 LEU A C 1
ATOM 1113 O O . LEU A 1 181 ? 16.968 -21.674 1.821 1.00 63.56 163 LEU A O 1
ATOM 1118 N N . ARG A 1 182 ? 16.042 -19.969 0.667 1.00 62.17 164 ARG A N 1
ATOM 1119 C CA . ARG A 1 182 ? 16.133 -20.609 -0.660 1.00 63.28 164 ARG A CA 1
ATOM 1120 C C . ARG A 1 182 ? 16.609 -19.601 -1.734 1.00 62.19 164 ARG A C 1
ATOM 1121 O O . ARG A 1 182 ? 16.484 -18.385 -1.548 1.00 60.67 164 ARG A O 1
ATOM 1129 N N . PRO A 1 183 ? 17.160 -20.099 -2.843 1.00 62.31 165 PRO A N 1
ATOM 1130 C CA . PRO A 1 183 ? 17.950 -19.248 -3.736 1.00 61.24 165 PRO A CA 1
ATOM 1131 C C . PRO A 1 183 ? 17.181 -18.136 -4.440 1.00 58.76 165 PRO A C 1
ATOM 1132 O O . PRO A 1 183 ? 17.661 -16.998 -4.504 1.00 55.58 165 PRO A O 1
ATOM 1136 N N . ASP A 1 184 ? 16.016 -18.472 -4.985 1.00 57.38 166 ASP A N 1
ATOM 1137 C CA . ASP A 1 184 ? 15.219 -17.478 -5.724 1.00 55.88 166 ASP A CA 1
ATOM 1138 C C . ASP A 1 184 ? 14.716 -16.381 -4.803 1.00 54.54 166 ASP A C 1
ATOM 1139 O O . ASP A 1 184 ? 13.809 -16.581 -4.005 1.00 55.82 166 ASP A O 1
ATOM 1144 N N . SER A 1 185 ? 15.320 -15.212 -4.941 1.00 53.68 167 SER A N 1
ATOM 1145 C CA . SER A 1 185 ? 14.974 -14.068 -4.104 1.00 53.57 167 SER A CA 1
ATOM 1146 C C . SER A 1 185 ? 15.133 -12.737 -4.833 1.00 51.76 167 SER A C 1
ATOM 1147 O O . SER A 1 185 ? 15.771 -12.641 -5.880 1.00 50.47 167 SER A O 1
ATOM 1150 N N . LYS A 1 186 ? 14.545 -11.715 -4.231 1.00 52.05 168 LYS A N 1
ATOM 1151 C CA . LYS A 1 186 ? 14.393 -10.397 -4.851 1.00 50.15 168 LYS A CA 1
ATOM 1152 C C . LYS A 1 186 ? 14.318 -9.307 -3.787 1.00 51.41 168 LYS A C 1
ATOM 1153 O O . LYS A 1 186 ? 13.785 -9.523 -2.694 1.00 53.81 168 LYS A O 1
ATOM 1159 N N . SER A 1 187 ? 14.843 -8.135 -4.120 1.00 51.41 169 SER A N 1
ATOM 1160 C CA . SER A 1 187 ? 14.861 -7.000 -3.182 1.00 51.32 169 SER A CA 1
ATOM 1161 C C . SER A 1 187 ? 14.591 -5.662 -3.848 1.00 52.06 169 SER A C 1
ATOM 1162 O O . SER A 1 187 ? 14.627 -5.534 -5.077 1.00 52.69 169 SER A O 1
ATOM 1165 N N . GLN A 1 188 ? 14.345 -4.666 -3.004 1.00 52.45 170 GLN A N 1
ATOM 1166 C CA . GLN A 1 188 ? 13.973 -3.319 -3.455 1.00 52.94 170 GLN A CA 1
ATOM 1167 C C . GLN A 1 188 ? 14.141 -2.284 -2.350 1.00 53.44 170 GLN A C 1
ATOM 1168 O O . GLN A 1 188 ? 13.457 -2.332 -1.327 1.00 52.38 170 GLN A O 1
ATOM 1174 N N . VAL A 1 189 ? 15.042 -1.336 -2.584 1.00 54.89 171 VAL A N 1
ATOM 1175 C CA . VAL A 1 189 ? 15.360 -0.295 -1.597 1.00 55.84 171 VAL A CA 1
ATOM 1176 C C . VAL A 1 189 ? 15.015 1.099 -2.105 1.00 56.32 171 VAL A C 1
ATOM 1177 O O . VAL A 1 189 ? 15.748 1.694 -2.889 1.00 55.11 171 VAL A O 1
ATOM 1181 N N . THR A 1 190 ? 13.885 1.614 -1.644 1.00 59.50 172 THR A N 1
ATOM 1182 C CA . THR A 1 190 ? 13.481 2.978 -1.965 1.00 60.21 172 THR A CA 1
ATOM 1183 C C . THR A 1 190 ? 13.928 3.892 -0.833 1.00 61.75 172 THR A C 1
ATOM 1184 O O . THR A 1 190 ? 13.542 3.671 0.315 1.00 60.66 172 THR A O 1
ATOM 1188 N N . LEU A 1 191 ? 14.697 4.923 -1.198 1.00 63.68 173 LEU A N 1
ATOM 1189 C CA . LEU A 1 191 ? 15.450 5.800 -0.290 1.00 65.66 173 LEU A CA 1
ATOM 1190 C C . LEU A 1 191 ? 15.081 7.258 -0.421 1.00 66.94 173 LEU A C 1
ATOM 1191 O O . LEU A 1 191 ? 14.842 7.716 -1.522 1.00 65.89 173 LEU A O 1
ATOM 1196 N N . GLU A 1 192 ? 15.117 7.983 0.697 1.00 67.88 174 GLU A N 1
ATOM 1197 C CA . GLU A 1 192 ? 14.967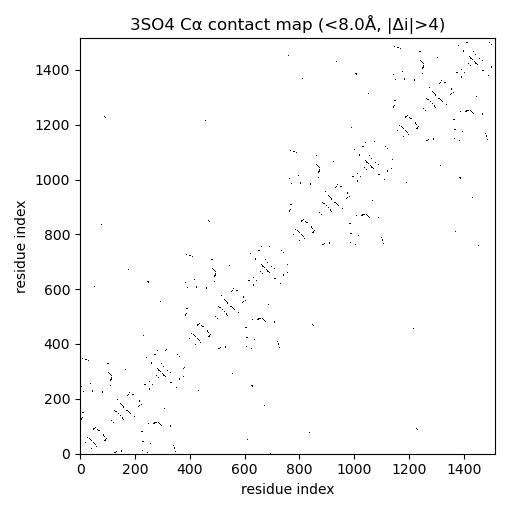 9.444 0.691 1.00 67.45 174 GLU A CA 1
ATOM 1198 C C . GLU A 1 192 ? 16.301 10.132 0.456 1.00 67.67 174 GLU A C 1
ATOM 1199 O O . GLU A 1 192 ? 17.334 9.703 0.962 1.00 64.85 174 GLU A O 1
ATOM 1205 N N . TYR A 1 193 ? 16.242 11.233 -0.283 1.00 70.42 175 TYR A N 1
ATOM 1206 C CA . TYR A 1 193 ? 17.434 11.988 -0.697 1.00 71.64 175 TYR A CA 1
ATOM 1207 C C . TYR A 1 193 ? 17.327 13.483 -0.439 1.00 73.76 175 TYR A C 1
ATOM 1208 O O . TYR A 1 193 ? 16.270 14.011 -0.099 1.00 72.97 175 TYR A O 1
ATOM 1217 N N . GLU A 1 194 ? 18.462 14.145 -0.621 1.00 78.08 176 GLU A N 1
ATOM 1218 C CA . GLU A 1 194 ? 18.541 15.608 -0.715 1.00 83.12 176 GLU A CA 1
ATOM 1219 C C . GLU A 1 194 ? 19.696 15.971 -1.626 1.00 85.60 176 GLU A C 1
ATOM 1220 O O . GLU A 1 194 ? 20.724 15.290 -1.613 1.00 87.03 176 GLU A O 1
ATOM 1226 N N . GLU A 1 195 ? 19.528 17.053 -2.383 1.00 89.73 177 GLU A N 1
ATOM 1227 C CA . GLU A 1 195 ? 20.561 17.543 -3.292 1.00 96.54 177 GLU A CA 1
ATOM 1228 C C . GLU A 1 195 ? 21.051 18.938 -2.905 1.00 105.38 177 GLU A C 1
ATOM 1229 O O . GLU A 1 195 ? 20.291 19.907 -2.910 1.00 108.67 177 GLU A O 1
ATOM 1231 N N . VAL A 1 196 ? 22.333 19.012 -2.561 1.00 114.96 178 VAL A N 1
ATOM 1232 C CA . VAL A 1 196 ? 23.002 20.272 -2.208 1.00 123.00 178 VAL A CA 1
ATOM 1233 C C . VAL A 1 196 ? 23.678 20.886 -3.441 1.00 126.56 178 VAL A C 1
ATOM 1234 O O . VAL A 1 196 ? 24.907 20.875 -3.585 1.00 126.24 178 VAL A O 1
ATOM 1238 N N . GLU A 1 197 ? 22.844 21.410 -4.332 1.00 129.66 179 GLU A N 1
ATOM 1239 C CA . GLU A 1 197 ? 23.303 22.089 -5.547 1.00 130.73 179 GLU A CA 1
ATOM 1240 C C . GLU A 1 197 ? 24.068 21.132 -6.463 1.00 128.49 179 GLU A C 1
ATOM 1241 O O . GLU A 1 197 ? 25.105 21.491 -7.024 1.00 124.24 179 GLU A O 1
ATOM 1243 N N . GLY A 1 198 ? 23.543 19.914 -6.586 1.00 129.00 180 GLY A N 1
ATOM 1244 C CA . GLY A 1 198 ? 24.123 18.859 -7.435 1.00 127.26 180 GLY A CA 1
ATOM 1245 C C . GLY A 1 198 ? 24.728 17.694 -6.665 1.00 125.41 180 GLY A C 1
ATOM 1246 O O . GLY A 1 198 ? 24.857 16.588 -7.190 1.00 125.99 180 GLY A O 1
ATOM 1247 N N . HIS A 1 199 ? 25.119 17.946 -5.421 1.00 121.47 181 HIS A N 1
ATOM 1248 C CA . HIS A 1 199 ? 25.680 16.905 -4.557 1.00 116.73 181 HIS A CA 1
ATOM 1249 C C . HIS A 1 199 ? 24.582 16.151 -3.812 1.00 109.40 181 HIS A C 1
ATOM 1250 O O . HIS A 1 199 ? 23.820 16.745 -3.051 1.00 107.71 181 HIS A O 1
ATOM 1257 N N . LEU A 1 200 ? 24.533 14.836 -4.015 1.00 99.56 182 LEU A N 1
ATOM 1258 C CA . LEU A 1 200 ? 23.499 14.001 -3.391 1.00 92.35 182 LEU A CA 1
ATOM 1259 C C . LEU A 1 200 ? 23.921 13.510 -2.021 1.00 87.74 182 LEU A C 1
ATOM 1260 O O . LEU A 1 200 ? 24.868 12.735 -1.888 1.00 86.59 182 LEU A O 1
ATOM 1265 N N . LYS A 1 201 ? 23.198 13.976 -1.011 1.00 83.67 183 LYS A N 1
ATOM 1266 C CA . LYS A 1 201 ? 23.348 13.487 0.356 1.00 81.58 183 LYS A CA 1
ATOM 1267 C C . LYS A 1 201 ? 22.092 12.710 0.770 1.00 78.42 183 LYS A C 1
ATOM 1268 O O . LYS A 1 201 ? 21.023 13.305 0.929 1.00 80.82 183 LYS A O 1
ATOM 1270 N N . PRO A 1 202 ? 22.208 11.392 0.940 1.00 74.80 184 PRO A N 1
ATOM 1271 C CA . PRO A 1 202 ? 21.064 10.598 1.367 1.00 73.30 184 PRO A CA 1
ATOM 1272 C C . PRO A 1 202 ? 20.761 10.761 2.846 1.00 73.41 184 PRO A C 1
ATOM 1273 O O . PRO A 1 202 ? 21.673 10.899 3.661 1.00 71.76 184 PRO A O 1
ATOM 1277 N N . ILE A 1 203 ? 19.475 10.723 3.167 1.00 73.11 185 ILE A N 1
ATOM 1278 C CA . ILE A 1 203 ? 18.984 11.049 4.506 1.00 74.02 185 ILE A CA 1
ATOM 1279 C C . ILE A 1 203 ? 18.552 9.805 5.261 1.00 73.65 185 ILE A C 1
ATOM 1280 O O . ILE A 1 203 ? 19.021 9.538 6.367 1.00 75.69 185 ILE A O 1
ATOM 1285 N N . ARG A 1 204 ? 17.641 9.058 4.651 1.00 72.12 186 ARG A N 1
ATOM 1286 C CA . ARG A 1 204 ? 17.044 7.885 5.289 1.00 71.76 186 ARG A CA 1
ATOM 1287 C C . ARG A 1 204 ? 16.371 6.927 4.306 1.00 71.23 186 ARG A C 1
ATOM 1288 O O . ARG A 1 204 ? 15.886 7.331 3.249 1.00 70.80 186 ARG A O 1
ATOM 1296 N N . VAL A 1 205 ? 16.345 5.653 4.681 1.00 72.33 187 VAL A N 1
ATOM 1297 C CA . VAL A 1 205 ? 15.639 4.631 3.906 1.00 72.01 187 VAL A CA 1
ATOM 1298 C C . VAL A 1 205 ? 14.153 4.709 4.219 1.00 71.54 187 VAL A C 1
ATOM 1299 O O . VAL A 1 205 ? 13.712 4.282 5.289 1.00 71.30 187 VAL A O 1
ATOM 1303 N N . HIS A 1 206 ? 13.393 5.263 3.279 1.00 70.18 188 HIS A N 1
ATOM 1304 C CA . HIS A 1 206 ? 11.952 5.464 3.469 1.00 70.13 188 HIS A CA 1
ATOM 1305 C C . HIS A 1 206 ? 11.208 4.147 3.621 1.00 68.37 188 HIS A C 1
ATOM 1306 O O . HIS A 1 206 ? 10.520 3.920 4.619 1.00 71.68 188 HIS A O 1
ATOM 1313 N N . THR A 1 207 ? 11.345 3.298 2.609 1.00 64.46 189 THR A N 1
ATOM 1314 C CA . THR A 1 207 ? 10.717 1.971 2.611 1.00 63.61 189 THR A CA 1
ATOM 1315 C C . THR A 1 207 ? 11.682 0.881 2.155 1.00 62.73 189 THR A C 1
ATOM 1316 O O . THR A 1 207 ? 12.700 1.154 1.517 1.00 60.87 189 THR A O 1
ATOM 1320 N N . ILE A 1 208 ? 11.337 -0.357 2.499 1.00 63.42 190 ILE A N 1
ATOM 1321 C CA . ILE A 1 208 ? 12.130 -1.530 2.117 1.00 62.80 190 ILE A CA 1
ATOM 1322 C C . ILE A 1 208 ? 11.266 -2.722 1.749 1.00 62.32 190 ILE A C 1
ATOM 1323 O O . ILE A 1 208 ? 10.254 -3.013 2.389 1.00 64.25 190 ILE A O 1
ATOM 1328 N N . VAL A 1 209 ? 11.709 -3.420 0.714 1.00 62.14 191 VAL A N 1
ATOM 1329 C CA . VAL A 1 209 ? 11.044 -4.629 0.232 1.00 62.45 191 VAL A CA 1
ATOM 1330 C C . VAL A 1 209 ? 12.039 -5.760 0.120 1.00 60.81 191 VAL A C 1
ATOM 1331 O O . VAL A 1 209 ? 13.199 -5.557 -0.254 1.00 61.61 191 VAL A O 1
ATOM 1335 N N . ILE A 1 210 ? 11.564 -6.957 0.431 1.00 58.97 192 ILE A N 1
ATOM 1336 C CA . ILE A 1 210 ? 12.339 -8.170 0.198 1.00 59.35 192 ILE A CA 1
ATOM 1337 C C . ILE A 1 210 ? 11.434 -9.399 0.134 1.00 58.66 192 ILE A C 1
ATOM 1338 O O . ILE A 1 210 ? 10.734 -9.738 1.087 1.00 57.32 192 ILE A O 1
ATOM 1343 N N . SER A 1 211 ? 11.472 -10.049 -1.024 1.00 57.62 193 SER A N 1
ATOM 1344 C CA . SER A 1 211 ? 10.686 -11.245 -1.294 1.00 57.00 193 SER A CA 1
ATOM 1345 C C . SER A 1 211 ? 11.621 -12.407 -1.579 1.00 54.80 193 SER A C 1
ATOM 1346 O O . SER A 1 211 ? 12.191 -12.502 -2.666 1.00 52.81 193 SER A O 1
ATOM 1349 N N . THR A 1 212 ? 11.775 -13.287 -0.595 1.00 54.99 194 THR A N 1
ATOM 1350 C CA . THR A 1 212 ? 12.620 -14.476 -0.761 1.00 55.40 194 THR A CA 1
ATOM 1351 C C . THR A 1 212 ? 11.827 -15.771 -0.852 1.00 55.66 194 THR A C 1
ATOM 1352 O O . THR A 1 212 ? 10.727 -15.886 -0.317 1.00 55.14 194 THR A O 1
ATOM 1356 N N . GLN A 1 213 ? 12.414 -16.738 -1.549 1.00 56.25 195 GLN A N 1
ATOM 1357 C CA . GLN A 1 213 ? 11.919 -18.115 -1.536 1.00 58.61 195 GLN A CA 1
ATOM 1358 C C . GLN A 1 213 ? 12.351 -18.752 -0.222 1.00 60.02 195 GLN A C 1
ATOM 1359 O O . GLN A 1 213 ? 13.317 -18.310 0.401 1.00 59.55 195 GLN A O 1
ATOM 1365 N N . HIS A 1 214 ? 11.637 -19.795 0.187 1.00 61.51 196 HIS A N 1
ATOM 1366 C CA . HIS A 1 214 ? 11.942 -20.495 1.442 1.00 63.86 196 HIS A CA 1
ATOM 1367 C C . HIS A 1 214 ? 11.376 -21.910 1.534 1.00 66.03 196 HIS A C 1
ATOM 1368 O O . HIS A 1 214 ? 10.483 -22.297 0.786 1.00 66.41 196 HIS A O 1
ATOM 1375 N N . ALA A 1 215 ? 11.917 -22.670 2.479 1.00 67.53 197 ALA A N 1
ATOM 1376 C CA . ALA A 1 215 ? 11.397 -23.994 2.803 1.00 69.22 197 ALA A CA 1
ATOM 1377 C C . ALA A 1 215 ? 10.017 -23.867 3.431 1.00 71.45 197 ALA A C 1
ATOM 1378 O O . ALA A 1 215 ? 9.716 -22.877 4.094 1.00 72.90 197 ALA A O 1
ATOM 1380 N N . ASP A 1 216 ? 9.180 -24.878 3.231 1.00 72.64 198 ASP A N 1
ATOM 1381 C CA . ASP A 1 216 ? 7.811 -24.818 3.746 1.00 73.22 198 ASP A CA 1
ATOM 1382 C C . ASP A 1 216 ? 7.694 -25.104 5.224 1.00 75.67 198 ASP A C 1
ATOM 1383 O O . ASP A 1 216 ? 6.601 -25.053 5.788 1.00 78.28 198 ASP A O 1
ATOM 1388 N N . ASN A 1 217 ? 8.824 -25.398 5.845 1.00 77.35 199 ASN A N 1
ATOM 1389 C CA . ASN A 1 217 ? 8.860 -25.733 7.267 1.00 79.12 199 ASN A CA 1
ATOM 1390 C C . ASN A 1 217 ? 9.000 -24.484 8.149 1.00 78.07 199 ASN A C 1
ATOM 1391 O O . ASN A 1 217 ? 9.244 -24.595 9.345 1.00 81.02 199 ASN A O 1
ATOM 1396 N N . VAL A 1 218 ? 8.889 -23.302 7.556 1.00 76.06 200 VAL A N 1
ATOM 1397 C CA . VAL A 1 218 ? 9.161 -22.062 8.265 1.00 77.30 200 VAL A CA 1
ATOM 1398 C C . VAL A 1 218 ? 7.878 -21.324 8.516 1.00 78.64 200 VAL A C 1
ATOM 1399 O O . VAL A 1 218 ? 7.014 -21.251 7.645 1.00 79.42 200 VAL A O 1
ATOM 1403 N N . SER A 1 219 ? 7.800 -20.734 9.699 1.00 80.61 201 SER A N 1
ATOM 1404 C CA . SER A 1 219 ? 6.675 -19.876 10.069 1.00 81.66 201 SER A CA 1
ATOM 1405 C C . SER A 1 219 ? 6.814 -18.503 9.423 1.00 79.69 201 SER A C 1
ATOM 1406 O O . SER A 1 219 ? 7.913 -17.961 9.343 1.00 81.17 201 SER A O 1
ATOM 1409 N N . ASN A 1 220 ? 5.690 -17.957 8.961 1.00 78.13 202 ASN A N 1
ATOM 1410 C CA . ASN A 1 220 ? 5.611 -16.563 8.457 1.00 74.85 202 ASN A CA 1
ATOM 1411 C C . ASN A 1 220 ? 6.220 -15.557 9.420 1.00 75.44 202 ASN A C 1
ATOM 1412 O O . ASN A 1 220 ? 6.897 -14.612 9.017 1.00 71.39 202 ASN A O 1
ATOM 1417 N N . GLU A 1 221 ? 5.933 -15.761 10.697 1.00 80.10 203 GLU A N 1
ATOM 1418 C CA . GLU A 1 221 ? 6.466 -14.916 11.764 1.00 84.29 203 GLU A CA 1
ATOM 1419 C C . GLU A 1 221 ? 7.970 -15.117 11.887 1.00 83.33 203 GLU A C 1
ATOM 1420 O O . GLU A 1 221 ? 8.726 -14.161 12.077 1.00 82.76 203 GLU A O 1
ATOM 1426 N N . GLU A 1 222 ? 8.388 -16.375 11.770 1.00 82.50 204 GLU A N 1
ATOM 1427 C CA . GLU A 1 222 ? 9.802 -16.750 11.880 1.00 80.70 204 GLU A CA 1
ATOM 1428 C C . GLU A 1 222 ? 10.640 -16.129 10.758 1.00 77.63 204 GLU A C 1
ATOM 1429 O O . GLU A 1 222 ? 11.802 -15.780 10.964 1.00 75.85 204 GLU A O 1
ATOM 1431 N N . ILE A 1 223 ? 10.031 -15.982 9.584 1.00 74.53 205 ILE A N 1
ATOM 1432 C CA . ILE A 1 223 ? 10.702 -15.385 8.420 1.00 71.06 205 ILE A CA 1
ATOM 1433 C C . ILE A 1 223 ? 10.997 -13.905 8.654 1.00 70.86 205 ILE A C 1
ATOM 1434 O O . ILE A 1 223 ? 12.137 -13.450 8.507 1.00 69.30 205 ILE A O 1
ATOM 1439 N N . ALA A 1 224 ? 9.954 -13.169 9.022 1.00 70.79 206 ALA A N 1
ATOM 1440 C CA . ALA A 1 224 ? 10.062 -11.732 9.273 1.00 69.65 206 ALA A CA 1
ATOM 1441 C C . ALA A 1 224 ? 11.153 -11.455 10.297 1.00 69.89 206 ALA A C 1
ATOM 1442 O O . ALA A 1 224 ? 11.976 -10.554 10.116 1.00 68.43 206 ALA A O 1
ATOM 1444 N N . LYS A 1 225 ? 11.144 -12.245 11.370 1.00 72.18 207 LYS A N 1
ATOM 1445 C CA . LYS A 1 225 ? 12.131 -12.128 12.442 1.00 74.18 207 LYS A CA 1
ATOM 1446 C C . LYS A 1 225 ? 13.536 -12.222 11.867 1.00 73.78 207 LYS A C 1
ATOM 1447 O O . LYS A 1 225 ? 14.326 -11.286 11.967 1.00 73.93 207 LYS A O 1
ATOM 1449 N N . GLY A 1 226 ? 13.824 -13.347 11.229 1.00 73.96 208 GLY A N 1
ATOM 1450 C CA . GLY A 1 226 ? 15.150 -13.608 10.689 1.00 72.34 208 GLY A CA 1
ATOM 1451 C C . GLY A 1 226 ? 15.572 -12.584 9.664 1.00 69.01 208 GLY A C 1
ATOM 1452 O O . GLY A 1 226 ? 16.733 -12.180 9.622 1.00 68.78 208 GLY A O 1
ATOM 1453 N N . LEU A 1 227 ? 14.616 -12.129 8.866 1.00 66.77 209 LEU A N 1
ATOM 1454 C CA . LEU A 1 227 ? 14.902 -11.175 7.793 1.00 64.85 209 LEU A CA 1
ATOM 1455 C C . LEU A 1 227 ? 15.337 -9.830 8.360 1.00 65.06 209 LEU A C 1
ATOM 1456 O O . LEU A 1 227 ? 16.324 -9.232 7.920 1.00 63.76 209 LEU A O 1
ATOM 1461 N N . GLU A 1 228 ? 14.594 -9.364 9.351 1.00 66.59 210 GLU A N 1
ATOM 1462 C CA . GLU A 1 228 ? 14.902 -8.094 9.991 1.00 67.84 210 GLU A CA 1
ATOM 1463 C C . GLU A 1 228 ? 16.227 -8.159 10.728 1.00 68.77 210 GLU A C 1
ATOM 1464 O O . GLU A 1 228 ? 17.064 -7.266 10.589 1.00 66.15 210 GLU A O 1
ATOM 1470 N N . GLU A 1 229 ? 16.405 -9.207 11.518 1.00 72.13 211 GLU A N 1
ATOM 1471 C CA . GLU A 1 229 ? 17.587 -9.277 12.397 1.00 74.16 211 GLU A CA 1
ATOM 1472 C C . GLU A 1 229 ? 18.850 -9.568 11.661 1.00 72.90 211 GLU A C 1
ATOM 1473 O O . GLU A 1 229 ? 19.867 -8.962 11.938 1.00 73.51 211 GLU A O 1
ATOM 1479 N N . GLU A 1 230 ? 18.791 -10.563 10.786 1.00 73.00 212 GLU A N 1
ATOM 1480 C CA . GLU A 1 230 ? 20.002 -11.117 10.185 1.00 74.07 212 GLU A CA 1
ATOM 1481 C C . GLU A 1 230 ? 20.393 -10.604 8.818 1.00 72.42 212 GLU A C 1
ATOM 1482 O O . GLU A 1 230 ? 21.475 -10.903 8.333 1.00 72.70 212 GLU A O 1
ATOM 1488 N N . VAL A 1 231 ? 19.500 -9.874 8.181 1.00 70.60 213 VAL A N 1
ATOM 1489 C CA . VAL A 1 231 ? 19.843 -9.204 6.950 1.00 69.52 213 VAL A CA 1
ATOM 1490 C C . VAL A 1 231 ? 19.697 -7.734 7.085 1.00 68.16 213 VAL A C 1
ATOM 1491 O O . VAL A 1 231 ? 20.664 -7.022 7.186 1.00 69.81 213 VAL A O 1
ATOM 1495 N N . THR A 1 232 ? 18.450 -7.295 7.025 1.00 64.42 214 THR A N 1
ATOM 1496 C CA . THR A 1 232 ? 18.158 -5.885 6.958 1.00 63.12 214 THR A CA 1
ATOM 1497 C C . THR A 1 232 ? 19.109 -5.096 7.848 1.00 66.41 214 THR A C 1
ATOM 1498 O O . THR A 1 232 ? 19.804 -4.184 7.397 1.00 65.33 214 THR A O 1
ATOM 1502 N N . GLN A 1 233 ? 19.126 -5.472 9.121 1.00 71.94 215 GLN A N 1
ATOM 1503 C CA . GLN A 1 233 ? 19.926 -4.780 10.142 1.00 75.57 215 GLN A CA 1
ATOM 1504 C C . GLN A 1 233 ? 21.410 -4.842 9.868 1.00 75.83 215 GLN A C 1
ATOM 1505 O O . GLN A 1 233 ? 22.134 -3.902 10.166 1.00 77.81 215 GLN A O 1
ATOM 1511 N N . LYS A 1 234 ? 21.852 -5.978 9.342 1.00 75.76 216 LYS A N 1
ATOM 1512 C CA . LYS A 1 234 ? 23.281 -6.253 9.147 1.00 76.90 216 LYS A CA 1
ATOM 1513 C C . LYS A 1 234 ? 23.806 -5.698 7.822 1.00 73.58 216 LYS A C 1
ATOM 1514 O O . LYS A 1 234 ? 24.995 -5.791 7.525 1.00 77.20 216 LYS A O 1
ATOM 1520 N N . VAL A 1 235 ? 22.909 -5.113 7.038 1.00 69.01 217 VAL A N 1
ATOM 1521 C CA . VAL A 1 235 ? 23.246 -4.519 5.741 1.00 65.57 217 VAL A CA 1
ATOM 1522 C C . VAL A 1 235 ? 22.933 -3.017 5.679 1.00 65.22 217 VAL A C 1
ATOM 1523 O O . VAL A 1 235 ? 23.760 -2.213 5.241 1.00 65.26 217 VAL A O 1
ATOM 1527 N N . ILE A 1 236 ? 21.734 -2.650 6.120 1.00 64.85 218 ILE A N 1
ATOM 1528 C CA . ILE A 1 236 ? 21.293 -1.249 6.094 1.00 64.18 218 ILE A CA 1
ATOM 1529 C C . ILE A 1 236 ? 21.973 -0.466 7.219 1.00 65.63 218 ILE A C 1
ATOM 1530 O O . ILE A 1 236 ? 21.888 -0.864 8.386 1.00 66.44 218 ILE A O 1
ATOM 1535 N N . PRO A 1 237 ? 22.645 0.637 6.886 1.00 64.12 219 PRO A N 1
ATOM 1536 C CA . PRO A 1 237 ? 23.347 1.410 7.910 1.00 66.05 219 PRO A CA 1
ATOM 1537 C C . PRO A 1 237 ? 22.395 1.979 8.949 1.00 67.23 219 PRO A C 1
ATOM 1538 O O . PRO A 1 237 ? 21.280 2.375 8.610 1.00 65.91 219 PRO A O 1
ATOM 1542 N N . LYS A 1 238 ? 22.851 2.022 10.198 1.00 68.88 220 LYS A N 1
ATOM 1543 C CA . LYS A 1 238 ? 22.017 2.471 11.319 1.00 71.44 220 LYS A CA 1
ATOM 1544 C C . LYS A 1 238 ? 21.695 3.958 11.205 1.00 73.81 220 LYS A C 1
ATOM 1545 O O . LYS A 1 238 ? 20.656 4.420 11.680 1.00 75.28 220 LYS A O 1
ATOM 1547 N N . GLU A 1 239 ? 22.594 4.686 10.554 1.00 76.36 221 GLU A N 1
ATOM 1548 C CA . GLU A 1 239 ? 22.421 6.116 10.278 1.00 80.29 221 GLU A CA 1
ATOM 1549 C C . GLU A 1 239 ? 21.161 6.392 9.469 1.00 78.92 221 GLU A C 1
ATOM 1550 O O . GLU A 1 239 ? 20.412 7.336 9.746 1.00 78.95 221 GLU A O 1
ATOM 1556 N N . LEU A 1 240 ? 20.950 5.552 8.465 1.00 77.77 222 LEU A N 1
ATOM 1557 C CA . LEU A 1 240 ? 19.806 5.674 7.550 1.00 77.08 222 LEU A CA 1
ATOM 1558 C C . LEU A 1 240 ? 18.571 4.951 8.089 1.00 77.34 222 LEU A C 1
ATOM 1559 O O . LEU A 1 240 ? 17.452 5.179 7.627 1.00 75.20 222 LEU A O 1
ATOM 1564 N N . MET A 1 241 ? 18.793 4.083 9.070 1.00 79.32 223 MET A N 1
ATOM 1565 C CA . MET A 1 241 ? 17.725 3.280 9.671 1.00 80.40 223 MET A CA 1
ATOM 1566 C C . MET A 1 241 ? 16.863 4.092 10.610 1.00 82.27 223 MET A C 1
ATOM 1567 O O . MET A 1 241 ? 17.333 5.052 11.220 1.00 84.19 223 MET A O 1
ATOM 1572 N N . ASP A 1 242 ? 15.620 3.634 10.751 1.00 85.58 224 ASP A N 1
ATOM 1573 C CA . ASP A 1 242 ? 14.569 4.315 11.507 1.00 88.96 224 ASP A CA 1
ATOM 1574 C C . ASP A 1 242 ? 13.572 3.349 12.127 1.00 89.93 224 ASP A C 1
ATOM 1575 O O . ASP A 1 242 ? 13.549 2.161 11.812 1.00 90.15 224 ASP A O 1
ATOM 1580 N N . ASP A 1 243 ? 12.738 3.887 13.007 1.00 90.89 225 ASP A N 1
ATOM 1581 C CA . ASP A 1 243 ? 11.561 3.155 13.499 1.00 92.77 225 ASP A CA 1
ATOM 1582 C C . ASP A 1 243 ? 10.404 3.328 12.505 1.00 92.60 225 ASP A C 1
ATOM 1583 O O . ASP A 1 243 ? 9.526 2.470 12.392 1.00 93.71 225 ASP A O 1
ATOM 1588 N N . LYS A 1 244 ? 10.434 4.438 11.768 1.00 91.63 226 LYS A N 1
ATOM 1589 C CA . LYS A 1 244 ? 9.396 4.774 10.782 1.00 89.67 226 LYS A CA 1
ATOM 1590 C C . LYS A 1 244 ? 9.556 4.081 9.426 1.00 83.84 226 LYS A C 1
ATOM 1591 O O . LYS A 1 244 ? 8.712 4.239 8.537 1.00 80.39 226 LYS A O 1
ATOM 1597 N N . MET A 1 245 ? 10.656 3.356 9.263 1.00 80.10 227 MET A N 1
ATOM 1598 C CA . MET A 1 245 ? 10.983 2.729 7.975 1.00 76.80 227 MET A CA 1
ATOM 1599 C C . MET A 1 245 ? 10.037 1.588 7.689 1.00 76.60 227 MET A C 1
ATOM 1600 O O . MET A 1 245 ? 9.838 0.706 8.523 1.00 78.17 227 MET A O 1
ATOM 1605 N N . LEU A 1 246 ? 9.473 1.617 6.486 1.00 75.47 228 LEU A N 1
ATOM 1606 C CA . LEU A 1 246 ? 8.500 0.613 6.049 1.00 75.11 228 LEU A CA 1
ATOM 1607 C C . LEU A 1 246 ? 9.160 -0.707 5.686 1.00 71.00 228 LEU A C 1
ATOM 1608 O O . LEU A 1 246 ? 10.287 -0.747 5.193 1.00 70.55 228 LEU A O 1
ATOM 1613 N N . ARG A 1 247 ? 8.423 -1.785 5.922 1.00 68.10 229 ARG A N 1
ATOM 1614 C CA . ARG A 1 247 ? 8.937 -3.132 5.705 1.00 65.17 229 ARG A CA 1
ATOM 1615 C C . ARG A 1 247 ? 7.935 -4.029 5.002 1.00 63.66 229 ARG A C 1
ATOM 1616 O O . ARG A 1 247 ? 6.795 -4.200 5.439 1.00 64.29 229 ARG A O 1
ATOM 1624 N N . TYR A 1 248 ? 8.411 -4.619 3.914 1.00 61.05 230 TYR A N 1
ATOM 1625 C CA . TYR A 1 248 ? 7.603 -5.478 3.056 1.00 58.41 230 TYR A CA 1
ATOM 1626 C C . TYR A 1 248 ? 8.277 -6.833 2.887 1.00 57.65 230 TYR A C 1
ATOM 1627 O O . TYR A 1 248 ? 9.114 -7.020 2.001 1.00 58.42 230 TYR A O 1
ATOM 1636 N N . TYR A 1 249 ? 7.904 -7.771 3.751 1.00 57.93 231 TYR A N 1
ATOM 1637 C CA . TYR A 1 249 ? 8.515 -9.106 3.763 1.00 58.88 231 TYR A CA 1
ATOM 1638 C C . TYR A 1 249 ? 7.558 -10.147 3.193 1.00 60.32 231 TYR A C 1
ATOM 1639 O O . TYR A 1 249 ? 6.545 -10.491 3.810 1.00 61.15 231 TYR A O 1
ATOM 1648 N N . ASN A 1 250 ? 7.915 -10.646 2.013 1.00 59.45 232 ASN A N 1
ATOM 1649 C CA . ASN A 1 250 ? 7.072 -11.555 1.236 1.00 60.30 232 ASN A CA 1
ATOM 1650 C C . ASN A 1 250 ? 5.595 -11.146 1.267 1.00 63.65 232 ASN A C 1
ATOM 1651 O O . ASN A 1 250 ? 4.745 -11.917 1.717 1.00 66.38 232 ASN A O 1
ATOM 1656 N N . PRO A 1 251 ? 5.289 -9.936 0.792 1.00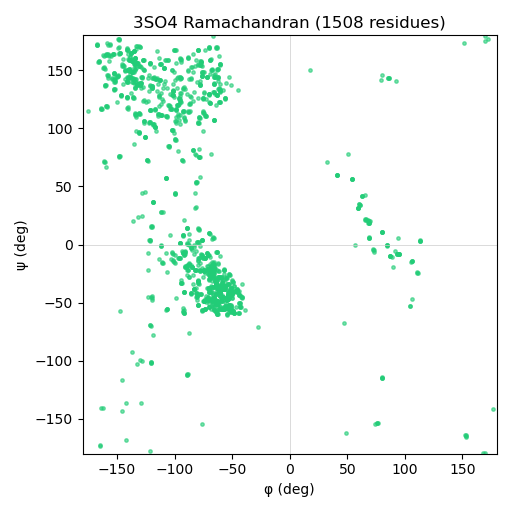 66.09 233 PRO A N 1
ATOM 1657 C CA . PRO A 1 251 ? 3.902 -9.455 0.764 1.00 67.89 233 PRO A CA 1
ATOM 1658 C C . PRO A 1 251 ? 3.001 -10.258 -0.169 1.00 71.84 233 PRO A C 1
ATOM 1659 O O . PRO A 1 251 ? 1.779 -10.230 -0.020 1.00 72.82 233 PRO A O 1
ATOM 1663 N N . SER A 1 252 ? 3.615 -10.967 -1.115 1.00 76.46 234 SER A N 1
ATOM 1664 C CA . SER A 1 252 ? 2.895 -11.941 -1.963 1.00 79.17 234 SER A CA 1
ATOM 1665 C C . SER A 1 252 ? 2.477 -13.152 -1.145 1.00 81.43 234 SER A C 1
ATOM 1666 O O . SER A 1 252 ? 2.087 -14.172 -1.709 1.00 85.95 234 SER A O 1
ATOM 1669 N N . GLY A 1 253 ? 2.622 -13.061 0.173 1.00 83.64 235 GLY A N 1
ATOM 1670 C CA . GLY A 1 253 ? 2.282 -14.158 1.066 1.00 84.81 235 GLY A CA 1
ATOM 1671 C C . GLY A 1 253 ? 3.388 -15.192 1.105 1.00 82.90 235 GLY A C 1
ATOM 1672 O O . GLY A 1 253 ? 4.499 -14.909 1.549 1.00 85.20 235 GLY A O 1
ATOM 1673 N N . ARG A 1 254 ? 3.086 -16.391 0.623 1.00 81.84 236 ARG A N 1
ATOM 1674 C CA . ARG A 1 254 ? 4.043 -17.501 0.677 1.00 80.67 236 ARG A CA 1
ATOM 1675 C C . ARG A 1 254 ? 4.824 -17.620 -0.620 1.00 74.81 236 ARG A C 1
ATOM 1676 O O . ARG A 1 254 ? 4.402 -17.127 -1.669 1.00 75.59 236 ARG A O 1
ATOM 1684 N N . PHE A 1 255 ? 5.961 -18.297 -0.523 1.00 69.55 237 PHE A N 1
ATOM 1685 C CA . PHE A 1 255 ? 6.894 -18.436 -1.640 1.00 66.13 237 PHE A CA 1
ATOM 1686 C C . PHE A 1 255 ? 7.837 -19.615 -1.397 1.00 64.69 237 PHE A C 1
ATOM 1687 O O . PHE A 1 255 ? 9.019 -19.443 -1.123 1.00 59.91 237 PHE A O 1
ATOM 1695 N N . VAL A 1 256 ? 7.282 -20.818 -1.499 1.00 67.80 238 VAL A N 1
ATOM 1696 C CA . VAL A 1 256 ? 8.036 -22.061 -1.282 1.00 67.86 238 VAL A CA 1
ATOM 1697 C C . VAL A 1 256 ? 8.607 -22.632 -2.567 1.00 69.08 238 VAL A C 1
ATOM 1698 O O . VAL A 1 256 ? 9.816 -22.852 -2.672 1.00 67.60 238 VAL A O 1
ATOM 1702 N N . ILE A 1 257 ? 7.711 -22.882 -3.521 1.00 74.01 239 ILE A N 1
ATOM 1703 C CA . ILE A 1 257 ? 8.075 -23.524 -4.807 1.00 75.85 239 ILE A CA 1
ATOM 1704 C C . ILE A 1 257 ? 8.198 -22.499 -5.921 1.00 76.66 239 ILE A C 1
ATOM 1705 O O . ILE A 1 257 ? 7.201 -22.144 -6.544 1.00 81.84 239 ILE A O 1
ATOM 1710 N N . GLY A 1 258 ? 9.438 -22.076 -6.158 1.00 74.33 240 GLY A N 1
ATOM 1711 C CA . GLY A 1 258 ? 9.800 -21.008 -7.114 1.00 73.14 240 GLY A CA 1
ATOM 1712 C C . GLY A 1 258 ? 10.903 -21.403 -8.083 1.00 71.87 240 GLY A C 1
ATOM 1713 O O . GLY A 1 258 ? 10.886 -22.497 -8.642 1.00 70.79 240 GLY A O 1
ATOM 1714 N N . GLY A 1 259 ? 11.852 -20.498 -8.310 1.00 69.96 241 GLY A N 1
ATOM 1715 C CA . GLY A 1 259 ? 12.940 -20.762 -9.249 1.00 71.07 241 GLY A CA 1
ATOM 1716 C C . GLY A 1 259 ? 12.464 -20.632 -10.688 1.00 72.69 241 GLY A C 1
ATOM 1717 O O . GLY A 1 259 ? 11.505 -19.908 -10.955 1.00 75.36 241 GLY A O 1
ATOM 1718 N N . PRO A 1 260 ? 13.121 -21.332 -11.616 1.00 70.69 242 PRO A N 1
ATOM 1719 C CA . PRO A 1 260 ? 12.733 -21.298 -13.024 1.00 69.21 242 PRO A CA 1
ATOM 1720 C C . PRO A 1 260 ? 11.465 -22.078 -13.303 1.00 70.50 242 PRO A C 1
ATOM 1721 O O . PRO A 1 260 ? 10.910 -21.975 -14.392 1.00 69.94 242 PRO A O 1
ATOM 1725 N N . MET A 1 261 ? 11.026 -22.865 -12.331 1.00 74.32 243 MET A N 1
ATOM 1726 C CA . MET A 1 261 ? 9.764 -23.584 -12.461 1.00 75.68 243 MET A CA 1
ATOM 1727 C C . MET A 1 261 ? 8.609 -22.616 -12.296 1.00 75.03 243 MET A C 1
ATOM 1728 O O . MET A 1 261 ? 8.394 -22.063 -11.215 1.00 77.31 243 MET A O 1
ATOM 1733 N N . GLY A 1 262 ? 7.873 -22.428 -13.385 1.00 74.61 244 GLY A N 1
ATOM 1734 C CA . GLY A 1 262 ? 6.751 -21.510 -13.419 1.00 75.76 244 GLY A CA 1
ATOM 1735 C C . GLY A 1 262 ? 7.159 -20.290 -14.200 1.00 77.48 244 GLY A C 1
ATOM 1736 O O . GLY A 1 262 ? 6.435 -19.837 -15.085 1.00 80.46 244 GLY A O 1
ATOM 1737 N N . ASP A 1 263 ? 8.345 -19.781 -13.874 1.00 77.97 245 ASP A N 1
ATOM 1738 C CA . ASP A 1 263 ? 8.840 -18.525 -14.452 1.00 78.61 245 ASP A CA 1
ATOM 1739 C C . ASP A 1 263 ? 9.838 -18.716 -15.588 1.00 75.42 245 ASP A C 1
ATOM 1740 O O . ASP A 1 263 ? 10.855 -19.376 -15.433 1.00 76.76 245 ASP A O 1
ATOM 1745 N N . ALA A 1 264 ? 9.572 -18.092 -16.726 1.00 72.30 246 ALA A N 1
ATOM 1746 C CA . ALA A 1 264 ? 10.530 -18.165 -17.822 1.00 68.57 246 ALA A CA 1
ATOM 1747 C C . ALA A 1 264 ? 11.676 -17.215 -17.476 1.00 62.79 246 ALA A C 1
ATOM 1748 O O . ALA A 1 264 ? 11.465 -16.210 -16.798 1.00 65.11 246 ALA A O 1
ATOM 1750 N N . GLY A 1 265 ? 12.886 -17.562 -17.897 1.00 57.79 247 GLY A N 1
ATOM 1751 C CA . GLY A 1 265 ? 14.066 -16.714 -17.677 1.00 54.45 247 GLY A CA 1
ATOM 1752 C C . GLY A 1 265 ? 14.991 -16.653 -18.878 1.00 51.05 247 GLY A C 1
ATOM 1753 O O . GLY A 1 265 ? 15.176 -17.642 -19.587 1.00 49.83 247 GLY A O 1
ATOM 1754 N N . LEU A 1 266 ? 15.576 -15.478 -19.093 1.00 48.23 248 LEU A N 1
ATOM 1755 C CA . LEU A 1 266 ? 16.436 -15.230 -20.254 1.00 47.60 248 LEU A CA 1
ATOM 1756 C C . LEU A 1 266 ? 17.668 -14.406 -19.895 1.00 46.93 248 LEU A C 1
ATOM 1757 O O . LEU A 1 266 ? 17.695 -13.694 -18.888 1.00 46.79 248 LEU A O 1
ATOM 1762 N N . THR A 1 267 ? 18.680 -14.504 -20.749 1.00 46.53 249 THR A N 1
ATOM 1763 C CA . THR A 1 267 ? 19.906 -13.729 -20.582 1.00 46.88 249 THR A CA 1
ATOM 1764 C C . THR A 1 267 ? 19.638 -12.262 -20.902 1.00 49.29 249 THR A C 1
ATOM 1765 O O . THR A 1 267 ? 18.837 -11.941 -21.772 1.00 49.00 249 THR A O 1
ATOM 1769 N N . GLY A 1 268 ? 20.295 -11.379 -20.161 1.00 55.90 250 GLY A N 1
ATOM 1770 C CA . GLY A 1 268 ? 20.255 -9.939 -20.429 1.00 60.14 250 GLY A CA 1
ATOM 1771 C C . GLY A 1 268 ? 18.920 -9.258 -20.186 1.00 64.33 250 GLY A C 1
ATOM 1772 O O . GLY A 1 268 ? 18.685 -8.151 -20.676 1.00 64.61 250 GLY A O 1
ATOM 1773 N N . ARG A 1 269 ? 18.051 -9.907 -19.416 1.00 67.47 251 ARG A N 1
ATOM 1774 C CA . ARG A 1 269 ? 16.731 -9.340 -19.100 1.00 66.02 251 ARG A CA 1
ATOM 1775 C C . ARG A 1 269 ? 16.760 -8.468 -17.847 1.00 64.93 251 ARG A C 1
ATOM 1776 O O . ARG A 1 269 ? 15.860 -7.657 -17.627 1.00 63.51 251 ARG A O 1
ATOM 1784 N N . LYS A 1 270 ? 17.799 -8.642 -17.036 1.00 65.52 252 LYS A N 1
ATOM 1785 C CA . LYS A 1 270 ? 18.006 -7.813 -15.840 1.00 65.96 252 LYS A CA 1
ATOM 1786 C C . LYS A 1 270 ? 19.166 -6.848 -16.087 1.00 62.95 252 LYS A C 1
ATOM 1787 O O . LYS A 1 270 ? 20.148 -6.810 -15.349 1.00 58.21 252 LYS A O 1
ATOM 1793 N N . ILE A 1 271 ? 19.009 -6.051 -17.140 1.00 63.59 253 ILE A N 1
ATOM 1794 C CA . ILE A 1 271 ? 20.061 -5.131 -17.603 1.00 63.94 253 ILE A CA 1
ATOM 1795 C C . ILE A 1 271 ? 20.310 -3.966 -16.636 1.00 63.32 253 ILE A C 1
ATOM 1796 O O . ILE A 1 271 ? 21.408 -3.409 -16.577 1.00 59.03 253 ILE A O 1
ATOM 1801 N N . ILE A 1 272 ? 19.285 -3.613 -15.873 1.00 66.11 254 ILE A N 1
ATOM 1802 C CA . ILE A 1 272 ? 19.350 -2.445 -14.991 1.00 66.67 254 ILE A CA 1
ATOM 1803 C C . ILE A 1 272 ? 19.965 -2.777 -13.638 1.00 68.86 254 ILE A C 1
ATOM 1804 O O . ILE A 1 272 ? 20.777 -2.008 -13.120 1.00 69.76 254 ILE A O 1
ATOM 1809 N N . VAL A 1 273 ? 19.585 -3.924 -13.077 1.00 69.05 255 VAL A N 1
ATOM 1810 C CA . VAL A 1 273 ? 20.187 -4.394 -11.814 1.00 69.58 255 VAL A CA 1
ATOM 1811 C C . VAL A 1 273 ? 21.665 -4.728 -12.045 1.00 67.39 255 VAL A C 1
ATOM 1812 O O . VAL A 1 273 ? 22.484 -4.638 -11.131 1.00 69.65 255 VAL A O 1
ATOM 1816 N N . ASP A 1 274 ? 21.979 -5.086 -13.290 1.00 65.55 256 ASP A N 1
ATOM 1817 C CA . ASP A 1 274 ? 23.357 -5.352 -13.746 1.00 64.77 256 ASP A CA 1
ATOM 1818 C C . ASP A 1 274 ? 24.229 -4.100 -13.725 1.00 64.14 256 ASP A C 1
ATOM 1819 O O . ASP A 1 274 ? 25.456 -4.194 -13.689 1.00 65.55 256 ASP A O 1
ATOM 1824 N N . THR A 1 275 ? 23.594 -2.931 -13.763 1.00 62.77 257 THR A N 1
ATOM 1825 C CA . THR A 1 275 ? 24.317 -1.657 -13.892 1.00 61.32 257 THR A CA 1
ATOM 1826 C C . THR A 1 275 ? 24.094 -0.674 -12.731 1.00 61.60 257 THR A C 1
ATOM 1827 O O . THR A 1 275 ? 24.699 -0.830 -11.666 1.00 61.92 257 THR A O 1
ATOM 1831 N N . TYR A 1 276 ? 23.237 0.327 -12.945 1.00 60.93 258 TYR A N 1
ATOM 1832 C CA . TYR A 1 276 ? 23.115 1.476 -12.025 1.00 62.14 258 TYR A CA 1
ATOM 1833 C C . TYR A 1 276 ? 21.732 1.683 -11.399 1.00 63.76 258 TYR A C 1
ATOM 1834 O O . TYR A 1 276 ? 21.445 2.752 -10.853 1.00 64.66 258 TYR A O 1
ATOM 1843 N N . GLY A 1 277 ? 20.879 0.672 -11.474 1.00 65.57 259 GLY A N 1
ATOM 1844 C CA . GLY A 1 277 ? 19.550 0.743 -10.860 1.00 68.57 259 GLY A CA 1
ATOM 1845 C C . GLY A 1 277 ? 18.694 1.882 -11.388 1.00 71.30 259 GLY A C 1
ATOM 1846 O O . GLY A 1 277 ? 17.879 2.448 -10.660 1.00 71.41 259 GLY A O 1
ATOM 1847 N N . GLY A 1 278 ? 18.895 2.221 -12.659 1.00 75.37 260 GLY A N 1
ATOM 1848 C CA . GLY A 1 278 ? 18.078 3.231 -13.344 1.00 77.08 260 GLY A CA 1
ATOM 1849 C C . GLY A 1 278 ? 18.462 4.669 -13.048 1.00 77.13 260 GLY A C 1
ATOM 1850 O O . GLY A 1 278 ? 17.736 5.599 -13.400 1.00 72.88 260 GLY A O 1
ATOM 1851 N N . TRP A 1 279 ? 19.609 4.847 -12.405 1.00 77.82 261 TRP A N 1
ATOM 1852 C CA . TRP A 1 279 ? 20.080 6.183 -12.032 1.00 76.12 261 TRP A CA 1
ATOM 1853 C C . TRP A 1 279 ? 20.604 6.967 -13.220 1.00 76.40 261 TRP A C 1
ATOM 1854 O O . TRP A 1 279 ? 20.250 8.134 -13.411 1.00 83.13 261 TRP A O 1
ATOM 1865 N N . GLY A 1 280 ? 21.460 6.326 -14.004 1.00 70.86 262 GLY A N 1
ATOM 1866 C CA . GLY A 1 280 ? 22.057 6.972 -15.164 1.00 68.07 262 GLY A CA 1
ATOM 1867 C C . GLY A 1 280 ? 21.197 6.789 -16.393 1.00 66.15 262 GLY A C 1
ATOM 1868 O O . GLY A 1 280 ? 20.095 7.335 -16.490 1.00 66.59 262 GLY A O 1
ATOM 1869 N N . ALA A 1 281 ? 21.726 6.023 -17.339 1.00 64.23 263 ALA A N 1
ATOM 1870 C CA . ALA A 1 281 ? 21.005 5.642 -18.549 1.00 63.57 263 ALA A CA 1
ATOM 1871 C C . ALA A 1 281 ? 21.468 4.260 -18.993 1.00 62.71 263 ALA A C 1
ATOM 1872 O O . ALA A 1 281 ? 22.360 3.669 -18.378 1.00 64.77 263 ALA A O 1
ATOM 1874 N N . HIS A 1 282 ? 20.844 3.731 -20.040 1.00 61.44 264 HIS A N 1
ATOM 1875 C CA . HIS A 1 282 ? 21.304 2.476 -20.639 1.00 61.04 264 HIS A CA 1
ATOM 1876 C C . HIS A 1 282 ? 21.221 2.493 -22.149 1.00 60.63 264 HIS A C 1
ATOM 1877 O O . HIS A 1 282 ? 20.367 3.152 -22.741 1.00 59.66 264 HIS A O 1
ATOM 1884 N N . GLY A 1 283 ? 22.123 1.737 -22.756 1.00 61.96 265 GLY A N 1
ATOM 1885 C CA . GLY A 1 283 ? 22.172 1.616 -24.203 1.00 65.22 265 GLY A CA 1
ATOM 1886 C C . GLY A 1 283 ? 21.334 0.470 -24.740 1.00 65.31 265 GLY A C 1
ATOM 1887 O O . GLY A 1 283 ? 21.154 0.344 -25.951 1.00 75.42 265 GLY A O 1
ATOM 1888 N N . GLY A 1 284 ? 20.812 -0.355 -23.838 1.00 60.76 266 GLY A N 1
ATOM 1889 C CA . GLY A 1 284 ? 20.043 -1.551 -24.204 1.00 59.08 266 GLY A CA 1
ATOM 1890 C C . GLY A 1 284 ? 20.886 -2.812 -24.335 1.00 58.30 266 GLY A C 1
ATOM 1891 O O . GLY A 1 284 ? 20.351 -3.902 -24.531 1.00 58.57 266 GLY A O 1
ATOM 1892 N N . GLY A 1 285 ? 22.203 -2.662 -24.226 1.00 55.52 267 GLY A N 1
ATOM 1893 C CA . GLY A 1 285 ? 23.134 -3.775 -24.413 1.00 54.30 267 GLY A CA 1
ATOM 1894 C C . GLY A 1 285 ? 23.249 -4.717 -23.227 1.00 51.85 267 GLY A C 1
ATOM 1895 O O . GLY A 1 285 ? 23.821 -4.370 -22.193 1.00 51.38 267 GLY A O 1
ATOM 1896 N N . ALA A 1 286 ? 22.707 -5.918 -23.386 1.00 50.47 268 ALA A N 1
ATOM 1897 C CA . ALA A 1 286 ? 22.899 -6.991 -22.410 1.00 49.16 268 ALA A CA 1
ATOM 1898 C C . ALA A 1 286 ? 24.375 -7.371 -22.327 1.00 49.28 268 ALA A C 1
ATOM 1899 O O . ALA A 1 286 ? 25.008 -7.636 -23.342 1.00 50.23 268 ALA A O 1
ATOM 1901 N N . PHE A 1 287 ? 24.914 -7.398 -21.113 1.00 50.37 269 PHE A N 1
ATOM 1902 C CA . PHE A 1 287 ? 26.354 -7.641 -20.913 1.00 50.65 269 PHE A CA 1
ATOM 1903 C C . PHE A 1 287 ? 26.711 -9.114 -21.009 1.00 48.49 269 PHE A C 1
ATOM 1904 O O . PHE A 1 287 ? 27.625 -9.502 -21.734 1.00 47.63 269 PHE A O 1
ATOM 1912 N N . SER A 1 288 ? 25.990 -9.926 -20.246 1.00 48.25 270 SER A N 1
ATOM 1913 C CA . SER A 1 288 ? 26.350 -11.334 -20.051 1.00 49.39 270 SER A CA 1
ATOM 1914 C C . SER A 1 288 ? 26.247 -12.160 -21.325 1.00 48.68 270 SER A C 1
ATOM 1915 O O . SER A 1 288 ? 25.379 -11.928 -22.166 1.00 48.93 270 SER A O 1
ATOM 1918 N N . GLY A 1 289 ? 27.171 -13.108 -21.456 1.00 47.90 271 GLY A N 1
ATOM 1919 C CA . GLY A 1 289 ? 27.199 -14.034 -22.586 1.00 49.12 271 GLY A CA 1
ATOM 1920 C C . GLY A 1 289 ? 27.960 -13.492 -23.784 1.00 51.41 271 GLY A C 1
ATOM 1921 O O . GLY A 1 289 ? 28.219 -14.208 -24.759 1.00 50.51 271 GLY A O 1
ATOM 1922 N N . LYS A 1 290 ? 28.301 -12.211 -23.706 1.00 53.01 272 LYS A N 1
ATOM 1923 C CA . LYS A 1 290 ? 29.054 -11.538 -24.758 1.00 54.05 272 LYS A CA 1
ATOM 1924 C C . LYS A 1 290 ? 30.514 -11.415 -24.348 1.00 55.57 272 LYS A C 1
ATOM 1925 O O . LYS A 1 290 ? 30.828 -10.998 -23.230 1.00 55.76 272 LYS A O 1
ATOM 1931 N N . ASP A 1 291 ? 31.401 -11.775 -25.268 1.00 56.66 273 ASP A N 1
ATOM 1932 C CA . ASP A 1 291 ? 32.838 -11.552 -25.075 1.00 57.49 273 ASP A CA 1
ATOM 1933 C C . ASP A 1 291 ? 33.142 -10.060 -25.154 1.00 57.25 273 ASP A C 1
ATOM 1934 O O . ASP A 1 291 ? 32.300 -9.265 -25.566 1.00 57.51 273 ASP A O 1
ATOM 1939 N N . SER A 1 292 ? 34.361 -9.692 -24.782 1.00 57.59 274 SER A N 1
ATOM 1940 C CA . SER A 1 292 ? 34.726 -8.278 -24.620 1.00 57.82 274 SER A CA 1
ATOM 1941 C C . SER A 1 292 ? 34.927 -7.536 -25.942 1.00 58.05 274 SER A C 1
ATOM 1942 O O . SER A 1 292 ? 35.040 -6.315 -25.957 1.00 56.41 274 SER A O 1
ATOM 1945 N N . SER A 1 293 ? 34.977 -8.277 -27.044 1.00 60.35 275 SER A N 1
ATOM 1946 C CA . SER A 1 293 ? 35.024 -7.671 -28.387 1.00 62.49 275 SER A CA 1
ATOM 1947 C C . SER A 1 293 ? 33.720 -6.954 -28.711 1.00 60.69 275 SER A C 1
ATOM 1948 O O . SER A 1 293 ? 33.683 -6.063 -29.556 1.00 60.87 275 SER A O 1
ATOM 1951 N N . LYS A 1 294 ? 32.652 -7.374 -28.045 1.00 59.22 276 LYS A N 1
ATOM 1952 C CA . LYS A 1 294 ? 31.343 -6.738 -28.208 1.00 58.22 276 LYS A CA 1
ATOM 1953 C C . LYS A 1 294 ? 31.343 -5.381 -27.522 1.00 55.97 276 LYS A C 1
ATOM 1954 O O . LYS A 1 294 ? 31.386 -5.290 -26.295 1.00 53.81 276 LYS A O 1
ATOM 1960 N N . VAL A 1 295 ? 31.288 -4.335 -28.341 1.00 56.38 277 VAL A N 1
ATOM 1961 C CA . VAL A 1 295 ? 31.289 -2.937 -27.867 1.00 55.01 277 VAL A CA 1
ATOM 1962 C C . VAL A 1 295 ? 30.247 -2.679 -26.774 1.00 53.42 277 VAL A C 1
ATOM 1963 O O . VAL A 1 295 ? 30.460 -1.854 -25.890 1.00 52.34 277 VAL A O 1
ATOM 1967 N N . ASP A 1 296 ? 29.139 -3.409 -26.830 1.00 54.35 278 ASP A N 1
ATOM 1968 C CA . ASP A 1 296 ? 28.068 -3.293 -25.824 1.00 55.87 278 ASP A CA 1
ATOM 1969 C C . ASP A 1 296 ? 28.600 -3.460 -24.405 1.00 56.19 278 ASP A C 1
ATOM 1970 O O . ASP A 1 296 ? 28.096 -2.841 -23.467 1.00 56.90 278 ASP A O 1
ATOM 1975 N N . ARG A 1 297 ? 29.616 -4.304 -24.263 1.00 56.37 279 ARG A N 1
ATOM 1976 C CA . ARG A 1 297 ? 30.230 -4.575 -22.961 1.00 56.94 279 ARG A CA 1
ATOM 1977 C C . ARG A 1 297 ? 31.409 -3.641 -22.708 1.00 60.43 279 ARG A C 1
ATOM 1978 O O . ARG A 1 297 ? 31.436 -2.900 -21.723 1.00 64.80 279 ARG A O 1
ATOM 1986 N N . SER A 1 298 ? 32.381 -3.703 -23.614 1.00 61.57 280 SER A N 1
ATOM 1987 C CA . SER A 1 298 ? 33.617 -2.908 -23.538 1.00 61.54 280 SER A CA 1
ATOM 1988 C C . SER A 1 298 ? 33.332 -1.427 -23.333 1.00 61.60 280 SER A C 1
ATOM 1989 O O . SER A 1 298 ? 33.867 -0.792 -22.426 1.00 61.58 280 SER A O 1
ATOM 1992 N N . GLY A 1 299 ? 32.488 -0.892 -24.206 1.00 62.57 281 GLY A N 1
ATOM 1993 C CA . GLY A 1 299 ? 32.116 0.522 -24.178 1.00 63.04 281 GLY A CA 1
ATOM 1994 C C . GLY A 1 299 ? 31.448 0.896 -22.871 1.00 61.68 281 GLY A C 1
ATOM 1995 O O . GLY A 1 299 ? 31.703 1.957 -22.305 1.00 64.28 281 GLY A O 1
ATOM 1996 N N . ALA A 1 300 ? 30.576 0.013 -22.406 1.00 57.89 282 ALA A N 1
ATOM 1997 C CA . ALA A 1 300 ? 29.862 0.210 -21.150 1.00 56.19 282 ALA A CA 1
ATOM 1998 C C . ALA A 1 300 ? 30.834 0.234 -19.979 1.00 53.96 282 ALA A C 1
ATOM 1999 O O . ALA A 1 300 ? 30.659 0.991 -19.023 1.00 52.71 282 ALA A O 1
ATOM 2001 N N . TYR A 1 301 ? 31.851 -0.617 -20.069 1.00 53.33 283 TYR A N 1
ATOM 2002 C CA . TYR A 1 301 ? 32.851 -0.764 -19.007 1.00 52.51 283 TYR A CA 1
ATOM 2003 C C . TYR A 1 301 ? 33.767 0.444 -19.008 1.00 54.75 283 TYR A C 1
ATOM 2004 O O . TYR A 1 301 ? 33.923 1.130 -17.999 1.00 57.96 283 TYR A O 1
ATOM 2013 N N . CYS A 1 302 ? 34.364 0.695 -20.166 1.00 55.19 284 CYS A N 1
ATOM 2014 C CA . CYS A 1 302 ? 35.211 1.873 -20.375 1.00 55.70 284 CYS A CA 1
ATOM 2015 C C . CYS A 1 302 ? 34.509 3.149 -19.936 1.00 54.55 284 CYS A C 1
ATOM 2016 O O . CYS A 1 302 ? 35.133 4.056 -19.394 1.00 54.87 284 CYS A O 1
ATOM 2019 N N . ALA A 1 303 ? 33.208 3.206 -20.191 1.00 53.63 285 ALA A N 1
ATOM 2020 C CA . ALA A 1 303 ? 32.388 4.352 -19.805 1.00 54.57 285 ALA A CA 1
ATOM 2021 C C . ALA A 1 303 ? 32.375 4.520 -18.289 1.00 54.48 285 ALA A C 1
ATOM 2022 O O . ALA A 1 303 ? 32.573 5.619 -17.774 1.00 54.29 285 ALA A O 1
ATOM 2024 N N . ARG A 1 304 ? 32.129 3.420 -17.586 1.00 54.87 286 ARG A N 1
ATOM 2025 C CA . ARG A 1 304 ? 32.188 3.409 -16.119 1.00 56.02 286 ARG A CA 1
ATOM 2026 C C . ARG A 1 304 ? 33.547 3.916 -15.667 1.00 55.89 286 ARG A C 1
ATOM 2027 O O . ARG A 1 304 ? 33.646 4.757 -14.775 1.00 55.26 286 ARG A O 1
ATOM 2035 N N . TRP A 1 305 ? 34.584 3.370 -16.294 1.00 56.28 287 TRP A N 1
ATOM 2036 C CA . TRP A 1 305 ? 35.978 3.732 -16.004 1.00 58.29 287 TRP A CA 1
ATOM 2037 C C . TRP A 1 305 ? 36.161 5.241 -16.054 1.00 59.23 287 TRP A C 1
ATOM 2038 O O . TRP A 1 305 ? 36.577 5.867 -15.075 1.00 61.90 287 TRP A O 1
ATOM 2049 N N . ILE A 1 306 ? 35.828 5.806 -17.211 1.00 58.13 288 ILE A N 1
ATOM 2050 C CA . ILE A 1 306 ? 35.925 7.244 -17.459 1.00 57.60 288 ILE A CA 1
ATOM 2051 C C . ILE A 1 306 ? 35.255 8.011 -16.316 1.00 56.96 288 ILE A C 1
ATOM 2052 O O . ILE A 1 306 ? 35.885 8.829 -15.639 1.00 56.70 288 ILE A O 1
ATOM 2057 N N . ALA A 1 307 ? 33.979 7.705 -16.098 1.00 56.57 289 ALA A N 1
ATOM 2058 C CA . ALA A 1 307 ? 33.167 8.359 -15.066 1.00 57.50 289 ALA A CA 1
ATOM 2059 C C . ALA A 1 307 ? 33.844 8.293 -13.705 1.00 59.45 289 ALA A C 1
ATOM 2060 O O . ALA A 1 307 ? 34.021 9.313 -13.039 1.00 59.67 289 ALA A O 1
ATOM 2062 N N . LYS A 1 308 ? 34.230 7.082 -13.317 1.00 61.81 290 LYS A N 1
ATOM 2063 C CA . LYS A 1 308 ? 34.886 6.840 -12.024 1.00 65.05 290 LYS A CA 1
ATOM 2064 C C . LYS A 1 308 ? 36.151 7.676 -11.904 1.00 69.56 290 LYS A C 1
ATOM 2065 O O . LYS A 1 308 ? 36.466 8.191 -10.832 1.00 76.06 290 LYS A O 1
ATOM 2071 N N . SER A 1 309 ? 36.868 7.802 -13.016 1.00 70.26 291 SER A N 1
ATOM 2072 C CA . SER A 1 309 ? 38.073 8.640 -13.078 1.00 72.93 291 SER A CA 1
ATOM 2073 C C . SER A 1 309 ? 37.722 10.116 -12.933 1.00 74.05 291 SER A C 1
ATOM 2074 O O . SER A 1 309 ? 38.327 10.842 -12.143 1.00 75.52 291 SER A O 1
ATOM 2077 N N . LEU A 1 310 ? 36.726 10.536 -13.705 1.00 73.00 292 LEU A N 1
ATOM 2078 C CA . LEU A 1 310 ? 36.318 11.944 -13.776 1.00 72.84 292 LEU A CA 1
ATOM 2079 C C . LEU A 1 310 ? 35.897 12.518 -12.429 1.00 76.10 292 LEU A C 1
ATOM 2080 O O . LEU A 1 310 ? 36.095 13.702 -12.176 1.00 77.15 292 LEU A O 1
ATOM 2085 N N . VAL A 1 311 ? 35.307 11.686 -11.576 1.00 77.51 293 VAL A N 1
ATOM 2086 C CA . VAL A 1 311 ? 34.859 12.137 -10.249 1.00 80.73 293 VAL A CA 1
ATOM 2087 C C . VAL A 1 311 ? 35.981 11.985 -9.230 1.00 85.68 293 VAL A C 1
ATOM 2088 O O . VAL A 1 311 ? 35.995 12.656 -8.199 1.00 87.52 293 VAL A O 1
ATOM 2092 N N . HIS A 1 312 ? 36.933 11.112 -9.535 1.00 90.40 294 HIS A N 1
ATOM 2093 C CA . HIS A 1 312 ? 38.091 10.896 -8.667 1.00 97.78 294 HIS A CA 1
ATOM 2094 C C . HIS A 1 312 ? 39.006 12.100 -8.735 1.00 98.81 294 HIS A C 1
ATOM 2095 O O . HIS A 1 312 ? 39.447 12.625 -7.714 1.00 102.13 294 HIS A O 1
ATOM 2102 N N . ALA A 1 313 ? 39.268 12.530 -9.962 1.00 98.46 295 ALA A N 1
ATOM 2103 C CA . ALA A 1 313 ? 40.132 13.678 -10.228 1.00 99.34 295 ALA A CA 1
ATOM 2104 C C . ALA A 1 313 ? 39.545 14.993 -9.718 1.00 99.96 295 ALA A C 1
ATOM 2105 O O . ALA A 1 313 ? 40.107 16.055 -9.968 1.00 102.67 295 ALA A O 1
ATOM 2107 N N . GLY A 1 314 ? 38.416 14.917 -9.015 1.00 97.72 296 GLY A N 1
ATOM 2108 C CA . GLY A 1 314 ? 37.769 16.095 -8.442 1.00 98.62 296 GLY A CA 1
ATOM 2109 C C . GLY A 1 314 ? 37.251 17.064 -9.488 1.00 99.98 296 GLY A C 1
ATOM 2110 O O . GLY A 1 314 ? 37.046 18.244 -9.205 1.00 102.76 296 GLY A O 1
ATOM 2111 N N . LEU A 1 315 ? 37.022 16.566 -10.697 1.00 96.45 297 LEU A N 1
ATOM 2112 C CA . LEU A 1 315 ? 36.487 17.401 -11.780 1.00 91.64 297 LEU A CA 1
ATOM 2113 C C . LEU A 1 315 ? 34.996 17.681 -11.586 1.00 87.84 297 LEU A C 1
ATOM 2114 O O . LEU A 1 315 ? 34.470 18.666 -12.105 1.00 84.64 297 LEU A O 1
ATOM 2119 N N . CYS A 1 316 ? 34.333 16.813 -10.826 1.00 85.75 298 CYS A N 1
ATOM 2120 C CA . CYS A 1 316 ? 32.887 16.922 -10.578 1.00 82.81 298 CYS A CA 1
ATOM 2121 C C . CYS A 1 316 ? 32.412 16.002 -9.451 1.00 80.74 298 CYS A C 1
ATOM 2122 O O . CYS A 1 316 ? 33.159 15.155 -8.959 1.00 78.07 298 CYS A O 1
ATOM 2125 N N . HIS A 1 317 ? 31.150 16.178 -9.067 1.00 80.57 299 HIS A N 1
ATOM 2126 C CA . HIS A 1 317 ? 30.513 15.352 -8.018 1.00 79.41 299 HIS A CA 1
ATOM 2127 C C . HIS A 1 317 ? 29.753 14.168 -8.625 1.00 75.78 299 HIS A C 1
ATOM 2128 O O . HIS A 1 317 ? 29.667 13.091 -8.032 1.00 72.91 299 HIS A O 1
ATOM 2135 N N . ARG A 1 318 ? 29.201 14.399 -9.813 1.00 74.63 300 ARG A N 1
ATOM 2136 C CA . ARG A 1 318 ? 28.325 13.438 -10.491 1.00 70.78 300 ARG A CA 1
ATOM 2137 C C . ARG A 1 318 ? 28.498 13.522 -12.003 1.00 70.27 300 ARG A C 1
ATOM 2138 O O . ARG A 1 318 ? 28.398 14.600 -12.586 1.00 73.70 300 ARG A O 1
ATOM 2146 N N . VAL A 1 319 ? 28.738 12.381 -12.634 1.00 66.52 301 VAL A N 1
ATOM 2147 C CA . VAL A 1 319 ? 28.897 12.336 -14.088 1.00 64.93 301 VAL A CA 1
ATOM 2148 C C . VAL A 1 319 ? 28.123 11.184 -14.717 1.00 62.99 301 VAL A C 1
ATOM 2149 O O . VAL A 1 319 ? 27.918 10.127 -14.110 1.00 61.66 301 VAL A O 1
ATOM 2153 N N . LEU A 1 320 ? 27.677 11.427 -15.943 1.00 62.18 302 LEU A N 1
ATOM 2154 C CA . LEU A 1 320 ? 27.102 10.400 -16.797 1.00 60.74 302 LEU A CA 1
ATOM 2155 C C . LEU A 1 320 ? 27.739 10.548 -18.164 1.00 60.41 302 LEU A C 1
ATOM 2156 O O . LEU A 1 320 ? 27.359 11.403 -18.937 1.00 61.02 302 LEU A O 1
ATOM 2161 N N . VAL A 1 321 ? 28.753 9.747 -18.428 1.00 59.45 303 VAL A N 1
ATOM 2162 C CA . VAL A 1 321 ? 29.359 9.703 -19.766 1.00 60.73 303 VAL A CA 1
ATOM 2163 C C . VAL A 1 321 ? 28.622 8.794 -20.743 1.00 62.22 303 VAL A C 1
ATOM 2164 O O . VAL A 1 321 ? 28.351 7.636 -20.446 1.00 62.84 303 VAL A O 1
ATOM 2168 N N . GLN A 1 322 ? 28.334 9.303 -21.931 1.00 64.54 304 GLN A N 1
ATOM 2169 C CA . GLN A 1 322 ? 27.827 8.448 -22.997 1.00 65.18 304 GLN A CA 1
ATOM 2170 C C . GLN A 1 322 ? 28.814 8.281 -24.128 1.00 65.26 304 GLN A C 1
ATOM 2171 O O . GLN A 1 322 ? 29.273 9.248 -24.720 1.00 66.44 304 GLN A O 1
ATOM 2177 N N . LEU A 1 323 ? 29.021 7.024 -24.482 1.00 64.28 305 LEU A N 1
ATOM 2178 C CA . LEU A 1 323 ? 29.786 6.647 -25.670 1.00 64.58 305 LEU A CA 1
ATOM 2179 C C . LEU A 1 323 ? 28.868 6.087 -26.755 1.00 63.88 305 LEU A C 1
ATOM 2180 O O . LEU A 1 323 ? 27.759 5.630 -26.470 1.00 62.97 305 LEU A O 1
ATOM 2185 N N . SER A 1 324 ? 29.348 6.127 -27.994 1.00 64.11 306 SER A N 1
ATOM 2186 C CA . SER A 1 324 ? 28.592 5.628 -29.155 1.00 64.40 306 SER A CA 1
ATOM 2187 C C . SER A 1 324 ? 29.513 5.150 -30.267 1.00 65.49 306 SER A C 1
ATOM 2188 O O . SER A 1 324 ? 30.526 5.781 -30.563 1.00 68.50 306 SER A O 1
ATOM 2191 N N . TYR A 1 325 ? 29.133 4.037 -30.890 1.00 64.42 307 TYR A N 1
ATOM 2192 C CA . TYR A 1 325 ? 29.977 3.365 -31.885 1.00 64.39 307 TYR A CA 1
ATOM 2193 C C . TYR A 1 325 ? 29.243 2.994 -33.159 1.00 65.38 307 TYR A C 1
ATOM 2194 O O . TYR A 1 325 ? 28.021 2.807 -33.179 1.00 63.64 307 TYR A O 1
ATOM 2203 N N . ALA A 1 326 ? 30.034 2.863 -34.219 1.00 68.64 308 ALA A N 1
AT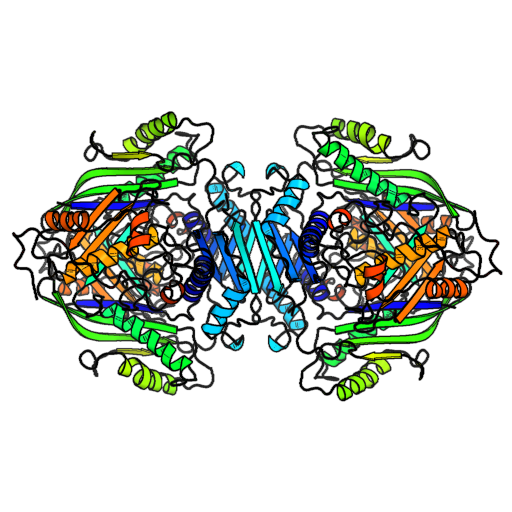OM 2204 C CA . ALA A 1 326 ? 29.548 2.421 -35.524 1.00 69.38 308 ALA A CA 1
ATOM 2205 C C . ALA A 1 326 ? 30.128 1.051 -35.856 1.00 69.78 308 ALA A C 1
ATOM 2206 O O . ALA A 1 326 ? 31.294 0.769 -35.556 1.00 68.40 308 ALA A O 1
ATOM 2208 N N . ILE A 1 327 ? 29.306 0.205 -36.475 1.00 71.54 309 ILE A N 1
ATOM 2209 C CA . ILE A 1 327 ? 29.757 -1.128 -36.892 1.00 73.60 309 ILE A CA 1
ATOM 2210 C C . ILE A 1 327 ? 30.890 -0.997 -37.907 1.00 75.55 309 ILE A C 1
ATOM 2211 O O . ILE A 1 327 ? 30.825 -0.182 -38.827 1.00 77.53 309 ILE A O 1
ATOM 2216 N N . GLY A 1 328 ? 31.938 -1.786 -37.709 1.00 75.09 310 GLY A N 1
ATOM 2217 C CA . GLY A 1 328 ? 33.111 -1.753 -38.586 1.00 77.00 310 GLY A CA 1
ATOM 2218 C C . GLY A 1 328 ? 34.014 -0.530 -38.461 1.00 78.19 310 GLY A C 1
ATOM 2219 O O . GLY A 1 328 ? 35.048 -0.454 -39.124 1.00 81.48 310 GLY A O 1
ATOM 2220 N N . VAL A 1 329 ? 33.625 0.434 -37.629 1.00 76.57 311 VAL A N 1
ATOM 2221 C CA . VAL A 1 329 ? 34.444 1.635 -37.396 1.00 77.04 311 VAL A CA 1
ATOM 2222 C C . VAL A 1 329 ? 35.119 1.597 -36.025 1.00 77.03 311 VAL A C 1
ATOM 2223 O O . VAL A 1 329 ? 34.454 1.572 -34.984 1.00 76.67 311 VAL A O 1
ATOM 2227 N N . SER A 1 330 ? 36.449 1.637 -36.052 1.00 79.00 312 SER A N 1
ATOM 2228 C CA . SER A 1 330 ? 37.282 1.475 -34.851 1.00 78.76 312 SER A CA 1
ATOM 2229 C C . SER A 1 330 ? 37.082 2.570 -33.809 1.00 81.34 312 SER A C 1
ATOM 2230 O O . SER A 1 330 ? 36.875 2.282 -32.631 1.00 81.40 312 SER A O 1
ATOM 2233 N N . HIS A 1 331 ? 37.145 3.824 -34.241 1.00 86.60 313 HIS A N 1
ATOM 2234 C CA . HIS A 1 331 ? 37.029 4.955 -33.304 1.00 88.70 313 HIS A CA 1
ATOM 2235 C C . HIS A 1 331 ? 35.564 5.212 -32.900 1.00 88.19 313 HIS A C 1
ATOM 2236 O O . HIS A 1 331 ? 34.635 4.869 -33.645 1.00 91.68 313 HIS A O 1
ATOM 2243 N N . PRO A 1 332 ? 35.358 5.800 -31.716 1.00 83.64 314 PRO A N 1
ATOM 2244 C CA . PRO A 1 332 ? 34.007 6.136 -31.275 1.00 78.32 314 PRO A CA 1
ATOM 2245 C C . PRO A 1 332 ? 33.385 7.201 -32.164 1.00 76.00 314 PRO A C 1
ATOM 2246 O O . PRO A 1 332 ? 34.017 8.215 -32.443 1.00 75.36 314 PRO A O 1
ATOM 2250 N N . LEU A 1 333 ? 32.156 6.935 -32.596 1.00 74.10 315 LEU A N 1
ATOM 2251 C CA . LEU A 1 333 ? 31.408 7.794 -33.522 1.00 74.89 315 LEU A CA 1
ATOM 2252 C C . LEU A 1 333 ? 30.991 9.101 -32.873 1.00 76.10 315 LEU A C 1
ATOM 2253 O O . LEU A 1 333 ? 30.829 10.129 -33.537 1.00 76.92 315 LEU A O 1
ATOM 2258 N N . SER A 1 334 ? 30.779 9.025 -31.568 1.00 75.76 316 SER A N 1
ATOM 2259 C CA . SER A 1 334 ? 30.330 10.171 -30.777 1.00 76.65 316 SER A CA 1
ATOM 2260 C C . SER A 1 334 ? 30.681 10.026 -29.304 1.00 77.38 316 SER A C 1
ATOM 2261 O O . SER A 1 334 ? 30.976 8.930 -28.824 1.00 81.14 316 SER A O 1
ATOM 2264 N N . ILE A 1 335 ? 30.644 11.153 -28.600 1.00 77.27 317 ILE A N 1
ATOM 2265 C CA . ILE A 1 335 ? 31.046 11.220 -27.193 1.00 77.95 317 ILE A CA 1
ATOM 2266 C C . ILE A 1 335 ? 30.311 12.332 -26.453 1.00 78.35 317 ILE A C 1
ATOM 2267 O O . ILE A 1 335 ? 30.144 13.431 -26.976 1.00 82.82 317 ILE A O 1
ATOM 2272 N N . ASN A 1 336 ? 29.920 12.047 -25.214 1.00 77.59 318 ASN A N 1
ATOM 2273 C CA . ASN A 1 336 ? 29.175 13.001 -24.379 1.00 78.12 318 ASN A CA 1
ATOM 2274 C C . ASN A 1 336 ? 29.420 12.757 -22.896 1.00 75.46 318 ASN A C 1
ATOM 2275 O O . ASN A 1 336 ? 29.364 11.627 -22.429 1.00 75.51 318 ASN A O 1
ATOM 2280 N N . VAL A 1 337 ? 29.690 13.835 -22.167 1.00 73.61 319 VAL A N 1
ATOM 2281 C CA . VAL A 1 337 ? 29.850 13.769 -20.707 1.00 72.31 319 VAL A CA 1
ATOM 2282 C C . VAL A 1 337 ? 28.845 14.717 -20.047 1.00 74.62 319 VAL A C 1
ATOM 2283 O O . VAL A 1 337 ? 28.983 15.940 -20.105 1.00 76.35 319 VAL A O 1
ATOM 2287 N N . ASN A 1 338 ? 27.794 14.138 -19.471 1.00 74.99 320 ASN A N 1
ATOM 2288 C CA . ASN A 1 338 ? 26.775 14.926 -18.762 1.00 74.82 320 ASN A CA 1
ATOM 2289 C C . ASN A 1 338 ? 26.983 14.930 -17.257 1.00 73.99 320 ASN A C 1
ATOM 2290 O O . ASN A 1 338 ? 26.478 14.072 -16.541 1.00 72.22 320 ASN A O 1
ATOM 2295 N N . THR A 1 339 ? 27.747 15.909 -16.792 1.00 78.63 321 THR A N 1
ATOM 2296 C CA . THR A 1 339 ? 27.797 16.226 -15.369 1.00 81.69 321 THR A CA 1
ATOM 2297 C C . THR A 1 339 ? 26.548 17.018 -15.017 1.00 83.02 321 THR A C 1
ATOM 2298 O O . THR A 1 339 ? 26.153 17.927 -15.750 1.00 91.70 321 THR A O 1
ATOM 2302 N N . TYR A 1 340 ? 25.947 16.690 -13.880 1.00 80.15 322 TYR A N 1
ATOM 2303 C CA . TYR A 1 340 ? 24.649 17.264 -13.496 1.00 78.48 322 TYR A CA 1
ATOM 2304 C C . TYR A 1 340 ? 24.809 18.651 -12.878 1.00 79.81 322 TYR A C 1
ATOM 2305 O O . TYR A 1 340 ? 24.329 18.921 -11.776 1.00 80.73 322 TYR A O 1
ATOM 2314 N N . GLY A 1 341 ? 25.495 19.527 -13.606 1.00 81.13 323 GLY A N 1
ATOM 2315 C CA . GLY A 1 341 ? 25.763 20.893 -13.151 1.00 83.17 323 GLY A CA 1
ATOM 2316 C C . GLY A 1 341 ? 26.725 20.926 -11.980 1.00 82.72 323 GLY A C 1
ATOM 2317 O O . GLY A 1 341 ? 26.999 21.984 -11.408 1.00 86.01 323 GLY A O 1
ATOM 2318 N N . THR A 1 342 ? 27.251 19.754 -11.647 1.00 79.05 324 THR A N 1
ATOM 2319 C CA . THR A 1 342 ? 28.108 19.576 -10.477 1.00 79.10 324 THR A CA 1
ATOM 2320 C C . THR A 1 342 ? 29.588 19.755 -10.853 1.00 83.03 324 THR A C 1
ATOM 2321 O O . THR A 1 342 ? 30.467 19.832 -9.992 1.00 85.47 324 THR A O 1
ATOM 2325 N N . GLY A 1 343 ? 29.843 19.850 -12.153 1.00 85.01 325 GLY A N 1
ATOM 2326 C CA . GLY A 1 343 ? 31.202 19.857 -12.673 1.00 85.67 325 GLY A CA 1
ATOM 2327 C C . GLY A 1 343 ? 31.796 21.243 -12.689 1.00 88.68 325 GLY A C 1
ATOM 2328 O O . GLY A 1 343 ? 31.203 22.180 -13.219 1.00 90.48 325 GLY A O 1
ATOM 2329 N N . ILE A 1 344 ? 32.976 21.367 -12.096 1.00 91.93 326 ILE A N 1
ATOM 2330 C CA . ILE A 1 344 ? 33.661 22.671 -12.018 1.00 97.49 326 ILE A CA 1
ATOM 2331 C C . ILE A 1 344 ? 34.146 23.172 -13.388 1.00 99.57 326 ILE A C 1
ATOM 2332 O O . ILE A 1 344 ? 34.088 24.365 -13.679 1.00 99.24 326 ILE A O 1
ATOM 2337 N N . CYS A 1 345 ? 34.597 22.247 -14.227 1.00 103.05 327 CYS A N 1
ATOM 2338 C CA . CYS A 1 345 ? 35.326 22.598 -15.467 1.00 108.93 327 CYS A CA 1
ATOM 2339 C C . CYS A 1 345 ? 34.480 23.176 -16.606 1.00 108.06 327 CYS A C 1
ATOM 2340 O O . CYS A 1 345 ? 35.006 23.893 -17.458 1.00 110.72 327 CYS A O 1
ATOM 2343 N N . ASP A 1 346 ? 33.187 22.861 -16.613 1.00 105.14 328 ASP A N 1
ATOM 2344 C CA . ASP A 1 346 ? 32.307 23.075 -17.792 1.00 106.01 328 ASP A CA 1
ATOM 2345 C C . ASP A 1 346 ? 32.498 21.980 -18.848 1.00 100.28 328 ASP A C 1
ATOM 2346 O O . ASP A 1 346 ? 33.614 21.562 -19.097 1.00 99.31 328 ASP A O 1
ATOM 2351 N N . GLU A 1 347 ? 31.397 21.564 -19.478 1.00 95.99 329 GLU A N 1
ATOM 2352 C CA . GLU A 1 347 ? 31.329 20.295 -20.248 1.00 93.76 329 GLU A CA 1
ATOM 2353 C C . GLU A 1 347 ? 32.226 20.199 -21.480 1.00 91.48 329 GLU A C 1
ATOM 2354 O O . GLU A 1 347 ? 32.706 19.119 -21.812 1.00 88.70 329 GLU A O 1
ATOM 2360 N N . SER A 1 348 ? 32.418 21.308 -22.181 1.00 92.26 330 SER A N 1
ATOM 2361 C CA . SER A 1 348 ? 33.238 21.312 -23.413 1.00 91.57 330 SER A CA 1
ATOM 2362 C C . SER A 1 348 ? 34.661 20.870 -23.114 1.00 88.20 330 SER A C 1
ATOM 2363 O O . SER A 1 348 ? 35.308 20.200 -23.922 1.00 86.84 330 SER A O 1
ATOM 2366 N N . ILE A 1 349 ? 35.140 21.259 -21.942 1.00 85.92 331 ILE A N 1
ATOM 2367 C CA . ILE A 1 349 ? 36.494 20.948 -21.531 1.00 85.06 331 ILE A CA 1
ATOM 2368 C C . ILE A 1 349 ? 36.582 19.470 -21.203 1.00 84.36 331 ILE A C 1
ATOM 2369 O O . ILE A 1 349 ? 37.502 18.774 -21.633 1.00 84.87 331 ILE A O 1
ATOM 2374 N N . LEU A 1 350 ? 35.608 18.993 -20.440 1.00 83.30 332 LEU A N 1
ATOM 2375 C CA . LEU A 1 350 ? 35.603 17.608 -19.963 1.00 81.12 332 LEU A CA 1
ATOM 2376 C C . LEU A 1 350 ? 35.723 16.649 -21.120 1.00 78.96 332 LEU A C 1
ATOM 2377 O O . LEU A 1 350 ? 36.606 15.792 -21.144 1.00 77.52 332 LEU A O 1
ATOM 2382 N N . VAL A 1 351 ? 34.860 16.805 -22.104 1.00 77.95 333 VAL A N 1
ATOM 2383 C CA . VAL A 1 351 ? 34.863 15.808 -23.148 1.00 77.77 333 VAL A CA 1
ATOM 2384 C C . VAL A 1 351 ? 36.194 15.812 -23.863 1.00 79.12 333 VAL A C 1
ATOM 2385 O O . VAL A 1 351 ? 36.551 14.814 -24.463 1.00 79.23 333 VAL A O 1
ATOM 2389 N N . ASP A 1 352 ? 36.929 16.922 -23.784 1.00 79.59 334 ASP A N 1
ATOM 2390 C CA . ASP A 1 352 ? 38.302 16.957 -24.305 1.00 80.17 334 ASP A CA 1
ATOM 2391 C C . ASP A 1 352 ? 39.224 16.114 -23.422 1.00 78.10 334 ASP A C 1
ATOM 2392 O O . ASP A 1 352 ? 39.929 15.230 -23.918 1.00 76.07 334 ASP A O 1
ATOM 2397 N N . ILE A 1 353 ? 39.182 16.371 -22.115 1.00 77.05 335 ILE A N 1
ATOM 2398 C CA . ILE A 1 353 ? 40.070 15.687 -21.160 1.00 76.67 335 ILE A CA 1
ATOM 2399 C C . ILE A 1 353 ? 39.943 14.202 -21.318 1.00 74.33 335 ILE A C 1
ATOM 2400 O O . ILE A 1 353 ? 40.927 13.485 -21.287 1.00 71.55 335 ILE A O 1
ATOM 2405 N N . VAL A 1 354 ? 38.700 13.758 -21.450 1.00 73.06 336 VAL A N 1
ATOM 2406 C CA . VAL A 1 354 ? 38.401 12.347 -21.674 1.00 72.75 336 VAL A CA 1
ATOM 2407 C C . VAL A 1 354 ? 39.175 11.832 -22.884 1.00 76.15 336 VAL A C 1
ATOM 2408 O O . VAL A 1 354 ? 39.918 10.854 -22.797 1.00 75.51 336 VAL A O 1
ATOM 2412 N N . ASN A 1 355 ? 38.995 12.522 -24.004 1.00 79.83 337 ASN A N 1
ATOM 2413 C CA . ASN A 1 355 ? 39.598 12.135 -25.289 1.00 83.32 337 ASN A CA 1
ATOM 2414 C C . ASN A 1 355 ? 41.117 12.047 -25.250 1.00 85.33 337 ASN A C 1
ATOM 2415 O O . ASN A 1 355 ? 41.724 11.190 -25.894 1.00 86.07 337 ASN A O 1
ATOM 2420 N N . LYS A 1 356 ? 41.713 12.954 -24.489 1.00 88.00 338 LYS A N 1
ATOM 2421 C CA . LYS A 1 356 ? 43.171 13.073 -24.384 1.00 91.34 338 LYS A CA 1
ATOM 2422 C C . LYS A 1 356 ? 43.787 11.900 -23.633 1.00 91.60 338 LYS A C 1
ATOM 2423 O O . LYS A 1 356 ? 44.861 11.410 -23.990 1.00 93.72 338 LYS A O 1
ATOM 2429 N N . ASN A 1 357 ? 43.087 11.454 -22.596 1.00 90.46 339 ASN A N 1
ATOM 2430 C CA . ASN A 1 357 ? 43.639 10.497 -21.628 1.00 89.12 339 ASN A CA 1
ATOM 2431 C C . ASN A 1 357 ? 43.194 9.058 -21.868 1.00 88.85 339 ASN A C 1
ATOM 2432 O O . ASN A 1 357 ? 43.806 8.131 -21.351 1.00 88.00 339 ASN A O 1
ATOM 2437 N N . PHE A 1 358 ? 42.142 8.878 -22.664 1.00 91.28 340 PHE A N 1
ATOM 2438 C CA . PHE A 1 358 ? 41.560 7.546 -22.911 1.00 92.17 340 PHE A CA 1
ATOM 2439 C C . PHE A 1 358 ? 41.590 7.126 -24.379 1.00 95.49 340 PHE A C 1
ATOM 2440 O O . PHE A 1 358 ? 41.271 7.916 -25.273 1.00 101.29 340 PHE A O 1
ATOM 2448 N N . ASP A 1 359 ? 41.956 5.866 -24.609 1.00 93.49 341 ASP A N 1
ATOM 2449 C CA . ASP A 1 359 ? 41.897 5.260 -25.944 1.00 90.67 341 ASP A CA 1
ATOM 2450 C C . ASP A 1 359 ? 40.667 4.366 -26.025 1.00 85.88 341 ASP A C 1
ATOM 2451 O O . ASP A 1 359 ? 40.676 3.213 -25.586 1.00 84.27 341 ASP A O 1
ATOM 2456 N N . MET A 1 360 ? 39.613 4.918 -26.616 1.00 84.23 342 MET A N 1
ATOM 2457 C CA . MET A 1 360 ? 38.280 4.300 -26.600 1.00 83.35 342 MET A CA 1
ATOM 2458 C C . MET A 1 360 ? 38.040 3.349 -27.773 1.00 81.90 342 MET A C 1
ATOM 2459 O O . MET A 1 360 ? 36.908 2.946 -28.047 1.00 79.89 342 MET A O 1
ATOM 2464 N N . ARG A 1 361 ? 39.119 2.989 -28.456 1.00 84.14 343 ARG A N 1
ATOM 2465 C CA . ARG A 1 361 ? 39.076 1.954 -29.485 1.00 87.30 343 ARG A CA 1
ATOM 2466 C C . ARG A 1 361 ? 38.835 0.597 -28.802 1.00 86.20 343 ARG A C 1
ATOM 2467 O O . ARG A 1 361 ? 39.615 0.204 -27.934 1.00 86.03 343 ARG A O 1
ATOM 2475 N N . PRO A 1 362 ? 37.759 -0.105 -29.171 1.00 85.50 344 PRO A N 1
ATOM 2476 C CA . PRO A 1 362 ? 37.428 -1.395 -28.549 1.00 85.01 344 PRO A CA 1
ATOM 2477 C C . PRO A 1 362 ? 38.642 -2.281 -28.332 1.00 86.57 344 PRO A C 1
ATOM 2478 O O . PRO A 1 362 ? 38.807 -2.874 -27.265 1.00 86.53 344 PRO A O 1
ATOM 2482 N N . GLY A 1 363 ? 39.478 -2.354 -29.361 1.00 88.37 345 GLY A N 1
ATOM 2483 C CA . GLY A 1 363 ? 40.692 -3.169 -29.330 1.00 87.76 345 GLY A CA 1
ATOM 2484 C C . GLY A 1 363 ? 41.585 -2.862 -28.141 1.00 83.57 345 GLY A C 1
ATOM 2485 O O . GLY A 1 363 ? 42.125 -3.775 -27.516 1.00 86.11 345 GLY A O 1
ATOM 2486 N N . MET A 1 364 ? 41.711 -1.576 -27.825 1.00 78.69 346 MET A N 1
ATOM 2487 C CA . MET A 1 364 ? 42.575 -1.107 -26.727 1.00 78.80 346 MET A CA 1
ATOM 2488 C C . MET A 1 364 ? 41.914 -1.338 -25.389 1.00 76.83 346 MET A C 1
ATOM 2489 O O . MET A 1 364 ? 42.560 -1.728 -24.416 1.00 79.23 346 MET A O 1
ATOM 2494 N N . ILE A 1 365 ? 40.621 -1.042 -25.354 1.00 73.20 347 ILE A N 1
ATOM 2495 C CA . ILE A 1 365 ? 39.803 -1.194 -24.150 1.00 70.35 347 ILE A CA 1
ATOM 2496 C C . ILE A 1 365 ? 39.986 -2.592 -23.557 1.00 70.79 347 ILE A C 1
ATOM 2497 O O . ILE A 1 365 ? 40.139 -2.756 -22.347 1.00 71.87 347 ILE A O 1
ATOM 2502 N N . ILE A 1 366 ? 40.013 -3.586 -24.437 1.00 70.82 348 ILE A N 1
ATOM 2503 C CA . ILE A 1 366 ? 40.263 -4.977 -24.055 1.00 69.52 348 ILE A CA 1
ATOM 2504 C C . ILE A 1 366 ? 41.631 -5.121 -23.372 1.00 69.00 348 ILE A C 1
ATOM 2505 O O . ILE A 1 366 ? 41.753 -5.726 -22.302 1.00 68.98 348 ILE A O 1
ATOM 2510 N N . LYS A 1 367 ? 42.648 -4.543 -24.005 1.00 69.63 349 LYS A N 1
ATOM 2511 C CA . LYS A 1 367 ? 44.037 -4.615 -23.527 1.00 70.49 349 LYS A CA 1
ATOM 2512 C C . LYS A 1 367 ? 44.209 -3.932 -22.174 1.00 71.71 349 LYS A C 1
ATOM 2513 O O . LYS A 1 367 ? 44.763 -4.507 -21.236 1.00 72.44 349 LYS A O 1
ATOM 2515 N N . GLU A 1 368 ? 43.703 -2.708 -22.086 1.00 72.88 350 GLU A N 1
ATOM 2516 C CA . GLU A 1 368 ? 43.917 -1.852 -20.913 1.00 74.12 350 GLU A CA 1
ATOM 2517 C C . GLU A 1 368 ? 43.164 -2.356 -19.694 1.00 71.03 350 GLU A C 1
ATOM 2518 O O . GLU A 1 368 ? 43.655 -2.278 -18.570 1.00 69.71 350 GLU A O 1
ATOM 2524 N N . LEU A 1 369 ? 41.967 -2.872 -19.938 1.00 69.33 351 LEU A N 1
ATOM 2525 C CA . LEU A 1 369 ? 41.088 -3.364 -18.868 1.00 67.36 351 LEU A CA 1
ATOM 2526 C C . LEU A 1 369 ? 41.226 -4.871 -18.655 1.00 67.23 351 LEU A C 1
ATOM 2527 O O . LEU A 1 369 ? 40.546 -5.450 -17.808 1.00 66.71 351 LEU A O 1
ATOM 2532 N N . GLY A 1 370 ? 42.112 -5.500 -19.422 1.00 69.00 352 GLY A N 1
ATOM 2533 C CA . GLY A 1 370 ? 42.383 -6.936 -19.288 1.00 69.66 352 GLY A CA 1
ATOM 2534 C C . GLY A 1 370 ? 41.118 -7.758 -19.382 1.00 67.97 352 GLY A C 1
ATOM 2535 O O . GLY A 1 370 ? 40.793 -8.533 -18.482 1.00 65.74 352 GLY A O 1
ATOM 2536 N N . LEU A 1 371 ? 40.413 -7.575 -20.494 1.00 69.13 353 LEU A N 1
ATOM 2537 C CA . LEU A 1 371 ? 39.103 -8.197 -20.715 1.00 69.17 353 LEU A CA 1
ATOM 2538 C C . LEU A 1 371 ? 39.184 -9.540 -21.446 1.00 70.64 353 LEU A C 1
ATOM 2539 O O . LEU A 1 371 ? 38.161 -10.113 -21.818 1.00 68.94 353 LEU A O 1
ATOM 2544 N N . THR A 1 372 ? 40.400 -10.042 -21.637 1.00 73.89 354 THR A N 1
ATOM 2545 C CA . THR A 1 372 ? 40.609 -11.377 -22.231 1.00 76.29 354 THR A CA 1
ATOM 2546 C C . THR A 1 372 ? 40.623 -12.450 -21.151 1.00 80.16 354 THR A C 1
ATOM 2547 O O . THR A 1 372 ? 40.804 -13.637 -21.429 1.00 80.34 354 THR A O 1
ATOM 2551 N N . ARG A 1 373 ? 40.431 -12.006 -19.921 1.00 82.49 355 ARG A N 1
ATOM 2552 C CA . ARG A 1 373 ? 40.503 -12.860 -18.750 1.00 86.11 355 ARG A CA 1
ATOM 2553 C C . ARG A 1 373 ? 39.194 -13.521 -18.396 1.00 81.53 355 ARG A C 1
ATOM 2554 O O . ARG A 1 373 ? 38.135 -12.941 -18.611 1.00 78.77 355 ARG A O 1
ATOM 2562 N N . PRO A 1 374 ? 39.265 -14.709 -17.801 1.00 77.41 356 PRO A N 1
ATOM 2563 C CA . PRO A 1 374 ? 38.058 -15.351 -17.329 1.00 74.24 356 PRO A CA 1
ATOM 2564 C C . PRO A 1 374 ? 37.641 -14.823 -15.979 1.00 70.67 356 PRO A C 1
ATOM 2565 O O . PRO A 1 374 ? 37.852 -15.471 -14.957 1.00 72.26 356 PRO A O 1
ATOM 2569 N N . ILE A 1 375 ? 37.041 -13.645 -15.994 1.00 66.57 357 ILE A N 1
ATOM 2570 C CA . ILE A 1 375 ? 36.527 -13.017 -14.771 1.00 65.01 357 ILE A CA 1
ATOM 2571 C C . ILE A 1 375 ? 35.026 -12.731 -14.836 1.00 61.61 357 ILE A C 1
ATOM 2572 O O . ILE A 1 375 ? 34.450 -12.160 -13.908 1.00 60.87 357 ILE A O 1
ATOM 2577 N N . PHE A 1 376 ? 34.400 -13.150 -15.928 1.00 58.98 358 PHE A N 1
ATOM 2578 C CA . PHE A 1 376 ? 33.070 -12.654 -16.296 1.00 57.03 358 PHE A CA 1
ATOM 2579 C C . PHE A 1 376 ? 31.896 -13.368 -15.635 1.00 55.89 358 PHE A C 1
ATOM 2580 O O . PHE A 1 376 ? 30.795 -12.824 -15.581 1.00 53.49 358 PHE A O 1
ATOM 2588 N N . GLN A 1 377 ? 32.129 -14.573 -15.130 1.00 56.23 359 GLN A N 1
ATOM 2589 C CA . GLN A 1 377 ? 31.059 -15.326 -14.469 1.00 54.57 359 GLN A CA 1
ATOM 2590 C C . GLN A 1 377 ? 30.600 -14.585 -13.226 1.00 53.10 359 GLN A C 1
ATOM 2591 O O . GLN A 1 377 ? 29.410 -14.391 -13.003 1.00 51.70 359 GLN A O 1
ATOM 2597 N N . LYS A 1 378 ? 31.570 -14.180 -12.418 1.00 53.94 360 LYS A N 1
ATOM 2598 C CA . LYS A 1 378 ? 31.293 -13.495 -11.145 1.00 54.85 360 LYS A CA 1
ATOM 2599 C C . LYS A 1 378 ? 30.712 -12.104 -11.334 1.00 53.93 360 LYS A C 1
ATOM 2600 O O . LYS A 1 378 ? 30.133 -11.533 -10.413 1.00 54.45 360 LYS A O 1
ATOM 2606 N N . THR A 1 379 ? 30.888 -11.565 -12.530 1.00 53.01 361 THR A N 1
ATOM 2607 C CA . THR A 1 379 ? 30.293 -10.286 -12.924 1.00 52.60 361 THR A CA 1
ATOM 2608 C C . THR A 1 379 ? 28.771 -10.399 -13.069 1.00 52.73 361 THR A C 1
ATOM 2609 O O . THR A 1 379 ? 28.034 -9.420 -12.913 1.00 50.71 361 THR A O 1
ATOM 2613 N N . ALA A 1 380 ? 28.313 -11.618 -13.331 1.00 54.27 362 ALA A N 1
ATOM 2614 C CA . ALA A 1 380 ? 26.920 -11.867 -13.709 1.00 55.24 362 ALA A CA 1
ATOM 2615 C C . ALA A 1 380 ? 25.907 -11.713 -12.573 1.00 56.62 362 ALA A C 1
ATOM 2616 O O . ALA A 1 380 ? 24.704 -11.782 -12.811 1.00 59.73 362 ALA A O 1
ATOM 2618 N N . VAL A 1 381 ? 26.385 -11.517 -11.349 1.00 56.58 363 VAL A N 1
ATOM 2619 C CA . VAL A 1 381 ? 25.495 -11.334 -10.201 1.00 55.69 363 VAL A CA 1
ATOM 2620 C C . VAL A 1 381 ? 25.991 -10.268 -9.237 1.00 55.61 363 VAL A C 1
ATOM 2621 O O . VAL A 1 381 ? 27.191 -10.036 -9.108 1.00 53.73 363 VAL A O 1
ATOM 2625 N N . GLY A 1 382 ? 25.048 -9.623 -8.563 1.00 56.60 364 GLY A N 1
ATOM 2626 C CA . GLY A 1 382 ? 25.368 -8.541 -7.636 1.00 59.76 364 GLY A CA 1
ATOM 2627 C C . GLY A 1 382 ? 25.912 -7.298 -8.317 1.00 62.34 364 GLY A C 1
ATOM 2628 O O . GLY A 1 382 ? 26.579 -6.474 -7.684 1.00 61.88 364 GLY A O 1
ATOM 2629 N N . GLY A 1 383 ? 25.636 -7.173 -9.615 1.00 64.60 365 GLY A N 1
ATOM 2630 C CA . GLY A 1 383 ? 25.963 -5.963 -10.374 1.00 64.35 365 GLY A CA 1
ATOM 2631 C C . GLY A 1 383 ? 27.369 -5.946 -10.928 1.00 64.64 365 GLY A C 1
ATOM 2632 O O . GLY A 1 383 ? 28.315 -6.403 -10.278 1.00 70.32 365 GLY A O 1
ATOM 2633 N N . HIS A 1 384 ? 27.503 -5.389 -12.127 1.00 61.31 366 HIS A N 1
ATOM 2634 C CA . HIS A 1 384 ? 28.800 -5.298 -12.806 1.00 61.69 366 HIS A CA 1
ATOM 2635 C C . HIS A 1 384 ? 29.646 -4.165 -12.244 1.00 62.52 366 HIS A C 1
ATOM 2636 O O . HIS A 1 384 ? 30.875 -4.168 -12.379 1.00 61.72 366 HIS A O 1
ATOM 2643 N N . PHE A 1 385 ? 28.980 -3.195 -11.623 1.00 63.02 367 PHE A N 1
ATOM 2644 C CA . PHE A 1 385 ? 29.666 -2.001 -11.116 1.00 64.02 367 PHE A CA 1
ATOM 2645 C C . PHE A 1 385 ? 29.492 -1.786 -9.623 1.00 64.72 367 PHE A C 1
ATOM 2646 O O . PHE A 1 385 ? 28.527 -2.250 -9.014 1.00 65.07 367 PHE A O 1
ATOM 2654 N N . GLY A 1 386 ? 30.456 -1.068 -9.057 1.00 66.45 368 GLY A N 1
ATOM 2655 C CA . GLY A 1 386 ? 30.491 -0.768 -7.628 1.00 70.65 368 GLY A CA 1
ATOM 2656 C C . GLY A 1 386 ? 31.335 -1.738 -6.825 1.00 73.55 368 GLY A C 1
ATOM 2657 O O . GLY A 1 386 ? 31.584 -1.520 -5.639 1.00 75.56 368 GLY A O 1
ATOM 2658 N N . ARG A 1 387 ? 31.778 -2.810 -7.469 1.00 74.85 369 ARG A N 1
ATOM 2659 C CA . ARG A 1 387 ? 32.543 -3.844 -6.776 1.00 81.01 369 ARG A CA 1
ATOM 2660 C C . ARG A 1 387 ? 34.037 -3.716 -7.049 1.00 88.75 369 ARG A C 1
ATOM 2661 O O . ARG A 1 387 ? 34.470 -3.646 -8.199 1.00 92.14 369 ARG A O 1
ATOM 2669 N N . ASN A 1 388 ? 34.817 -3.704 -5.972 1.00 94.62 370 ASN A N 1
ATOM 2670 C CA . ASN A 1 388 ? 36.260 -3.435 -6.047 1.00 96.75 370 ASN A CA 1
ATOM 2671 C C . ASN A 1 388 ? 37.094 -4.722 -6.009 1.00 90.95 370 ASN A C 1
ATOM 2672 O O . ASN A 1 388 ? 38.110 -4.814 -5.317 1.00 89.29 370 ASN A O 1
ATOM 2677 N N . ASP A 1 389 ? 36.640 -5.713 -6.770 1.00 86.10 371 ASP A N 1
ATOM 2678 C CA . ASP A 1 389 ? 37.440 -6.909 -7.053 1.00 83.06 371 ASP A CA 1
ATOM 2679 C C . ASP A 1 389 ? 38.662 -6.505 -7.889 1.00 81.61 371 ASP A C 1
ATOM 2680 O O . ASP A 1 389 ? 38.535 -5.685 -8.798 1.00 82.28 371 ASP A O 1
ATOM 2685 N N . PRO A 1 390 ? 39.832 -7.072 -7.587 1.00 80.58 372 PRO A N 1
ATOM 2686 C CA . PRO A 1 390 ? 41.070 -6.724 -8.293 1.00 79.58 372 PRO A CA 1
ATOM 2687 C C . PRO A 1 390 ? 40.994 -6.899 -9.808 1.00 75.72 372 PRO A C 1
ATOM 2688 O O . PRO A 1 390 ? 41.585 -6.120 -10.557 1.00 75.26 372 PRO A O 1
ATOM 2692 N N . ASP A 1 391 ? 40.272 -7.924 -10.240 1.00 71.52 373 ASP A N 1
ATOM 2693 C CA . ASP A 1 391 ? 40.178 -8.251 -11.669 1.00 70.74 373 ASP A CA 1
ATOM 2694 C C . ASP A 1 391 ? 39.332 -7.243 -12.440 1.00 71.14 373 ASP A C 1
ATOM 2695 O O . ASP A 1 391 ? 39.454 -7.118 -13.663 1.00 73.02 373 ASP A O 1
ATOM 2700 N N . PHE A 1 392 ? 38.478 -6.524 -11.721 1.00 70.36 374 PHE A N 1
ATOM 2701 C CA . PHE A 1 392 ? 37.611 -5.505 -12.333 1.00 69.23 374 PHE A CA 1
ATOM 2702 C C . PHE A 1 392 ? 38.420 -4.235 -12.587 1.00 67.70 374 PHE A C 1
ATOM 2703 O O . PHE A 1 392 ? 38.284 -3.229 -11.884 1.00 66.11 374 PHE A O 1
ATOM 2711 N N . LYS A 1 393 ? 39.251 -4.295 -13.622 1.00 67.05 375 LYS A N 1
ATOM 2712 C CA . LYS A 1 393 ? 40.221 -3.234 -13.921 1.00 67.93 375 LYS A CA 1
ATOM 2713 C C . LYS A 1 393 ? 39.579 -1.882 -14.274 1.00 67.83 375 LYS A C 1
ATOM 2714 O O . LYS A 1 393 ? 40.274 -0.874 -14.425 1.00 69.15 375 LYS A O 1
ATOM 2716 N N . TRP A 1 394 ? 38.255 -1.874 -14.387 1.00 66.51 376 TRP A N 1
ATOM 2717 C CA . TRP A 1 394 ? 37.490 -0.661 -14.726 1.00 67.71 376 TRP A CA 1
ATOM 2718 C C . TRP A 1 394 ? 37.014 0.098 -13.496 1.00 68.39 376 TRP A C 1
ATOM 2719 O O . TRP A 1 394 ? 36.473 1.200 -13.608 1.00 69.67 376 TRP A O 1
ATOM 2730 N N . GLU A 1 395 ? 37.218 -0.493 -12.326 1.00 69.93 377 GLU A N 1
ATOM 2731 C CA . GLU A 1 395 ? 36.806 0.132 -11.064 1.00 71.97 377 GLU A CA 1
ATOM 2732 C C . GLU A 1 395 ? 37.937 0.908 -10.408 1.00 74.10 377 GLU A C 1
ATOM 2733 O O . GLU A 1 395 ? 37.720 1.631 -9.439 1.00 75.75 377 GLU A O 1
ATOM 2739 N N . PHE A 1 396 ? 39.152 0.722 -10.914 1.00 75.80 378 PHE A N 1
ATOM 2740 C CA . PHE A 1 396 ? 40.312 1.473 -10.427 1.00 78.49 378 PHE A CA 1
ATOM 2741 C C . PHE A 1 396 ? 40.539 2.610 -11.393 1.00 76.40 378 PHE A C 1
ATOM 2742 O O . PHE A 1 396 ? 40.842 2.359 -12.558 1.00 73.36 378 PHE A O 1
ATOM 2750 N N . PRO A 1 397 ? 40.409 3.848 -10.923 1.00 75.48 379 PRO A N 1
ATOM 2751 C CA . PRO A 1 397 ? 40.477 4.982 -11.824 1.00 77.28 379 PRO A CA 1
ATOM 2752 C C . PRO A 1 397 ? 41.809 5.185 -12.520 1.00 83.21 379 PRO A C 1
ATOM 2753 O O . PRO A 1 397 ? 42.818 4.553 -12.191 1.00 87.57 379 PRO A O 1
ATOM 2757 N N . LYS A 1 398 ? 41.769 6.088 -13.488 1.00 85.53 380 LYS A N 1
ATOM 2758 C CA . LYS A 1 398 ? 42.942 6.558 -14.199 1.00 87.08 380 LYS A CA 1
ATOM 2759 C C . LYS A 1 398 ? 43.400 7.884 -13.616 1.00 90.05 380 LYS A C 1
ATOM 2760 O O . LYS A 1 398 ? 42.673 8.529 -12.860 1.00 93.69 380 LYS A O 1
ATOM 2766 N N . GLU A 1 399 ? 44.604 8.291 -13.997 1.00 92.37 381 GLU A N 1
ATOM 2767 C CA . GLU A 1 399 ? 45.132 9.617 -13.626 1.00 94.39 381 GLU A CA 1
ATOM 2768 C C . GLU A 1 399 ? 45.230 10.457 -14.885 1.00 93.58 381 GLU A C 1
ATOM 2769 O O . GLU A 1 399 ? 45.897 10.087 -15.847 1.00 96.37 381 GLU A O 1
ATOM 2775 N N . LEU A 1 400 ? 44.530 11.585 -14.872 1.00 92.38 382 LEU A N 1
ATOM 2776 C CA . LEU A 1 400 ? 44.228 12.315 -16.106 1.00 92.23 382 LEU A CA 1
ATOM 2777 C C . LEU A 1 400 ? 44.998 13.620 -16.216 1.00 95.13 382 LEU A C 1
ATOM 2778 O O . LEU A 1 400 ? 45.140 14.357 -15.239 1.00 96.44 382 LEU A O 1
ATOM 2783 N N . GLU A 1 401 ? 45.500 13.895 -17.418 1.00 97.13 383 GLU A N 1
ATOM 2784 C CA . GLU A 1 401 ? 46.145 15.187 -17.679 1.00 100.93 383 GLU A CA 1
ATOM 2785 C C . GLU A 1 401 ? 45.080 16.260 -17.685 1.00 98.48 383 GLU A C 1
ATOM 2786 O O . GLU A 1 401 ? 44.076 16.140 -18.381 1.00 96.93 383 GLU A O 1
ATOM 2792 N N . ILE A 1 402 ? 45.335 17.310 -16.918 1.00 97.49 384 ILE A N 1
ATOM 2793 C CA . ILE A 1 402 ? 44.384 18.397 -16.719 1.00 95.30 384 ILE A CA 1
ATOM 2794 C C . ILE A 1 402 ? 45.040 19.753 -17.016 1.00 98.13 384 ILE A C 1
ATOM 2795 O O . ILE A 1 402 ? 46.155 19.995 -16.598 1.00 101.21 384 ILE A O 1
ATOM 2800 N N . PRO A 1 403 ? 44.368 20.636 -17.744 1.00 101.12 385 PRO A N 1
ATOM 2801 C CA . PRO A 1 403 ? 44.909 21.974 -17.984 1.00 105.62 385 PRO A CA 1
ATOM 2802 C C . PRO A 1 403 ? 45.201 22.772 -16.667 1.00 106.38 385 PRO A C 1
ATOM 2803 O O . PRO A 1 403 ? 44.403 22.782 -15.731 1.00 103.67 385 PRO A O 1
ATOM 2807 N N . ALA A 1 404 ? 46.383 23.384 -16.584 1.00 108.09 386 ALA A N 1
ATOM 2808 C CA . ALA A 1 404 ? 46.856 24.000 -15.334 1.00 110.04 386 ALA A CA 1
ATOM 2809 C C . ALA A 1 404 ? 45.958 25.142 -14.858 1.00 110.57 386 ALA A C 1
ATOM 2810 O O . ALA A 1 404 ? 46.044 25.566 -13.701 1.00 110.52 386 ALA A O 1
ATOM 2812 N N . GLU A 1 405 ? 45.127 25.641 -15.772 1.00 110.50 387 GLU A N 1
ATOM 2813 C CA . GLU A 1 405 ? 44.133 26.705 -15.472 1.00 109.61 387 GLU A CA 1
ATOM 2814 C C . GLU A 1 405 ? 43.173 26.319 -14.355 1.00 106.67 387 GLU A C 1
ATOM 2815 O O . GLU A 1 405 ? 42.600 27.191 -13.689 1.00 105.86 387 GLU A O 1
ATOM 2821 N N . LEU A 1 406 ? 42.982 25.019 -14.171 1.00 104.00 388 LEU A N 1
ATOM 2822 C CA . LEU A 1 406 ? 42.020 24.528 -13.154 1.00 102.53 388 LEU A CA 1
ATOM 2823 C C . LEU A 1 406 ? 42.541 23.497 -12.158 1.00 102.09 388 LEU A C 1
ATOM 2824 O O . LEU A 1 406 ? 41.842 22.539 -11.825 1.00 100.06 388 LEU A O 1
ATOM 2829 N N . LYS A 1 407 ? 43.738 23.751 -11.632 1.00 103.83 389 LYS A N 1
ATOM 2830 C CA . LYS A 1 407 ? 44.278 23.014 -10.489 1.00 102.42 389 LYS A CA 1
ATOM 2831 C C . LYS A 1 407 ? 43.461 23.289 -9.231 1.00 100.99 389 LYS A C 1
ATOM 2832 O O . LYS A 1 407 ? 43.573 22.555 -8.261 1.00 100.19 389 LYS A O 1
ATOM 2834 N N . PRO A 1 408 ? 42.649 24.344 -9.243 1.00 101.67 390 PRO A N 1
ATOM 2835 C CA . PRO A 1 408 ? 41.675 24.533 -8.183 1.00 102.49 390 PRO A CA 1
ATOM 2836 C C . PRO A 1 408 ? 40.314 23.982 -8.569 1.00 103.59 390 PRO A C 1
ATOM 2837 O O . PRO A 1 408 ? 39.642 24.500 -9.464 1.00 101.09 390 PRO A O 1
ATOM 2841 N N . LYS A 1 409 ? 39.928 22.912 -7.887 1.00 105.58 391 LYS A N 1
ATOM 2842 C CA . LYS A 1 409 ? 38.668 22.235 -8.168 1.00 102.79 391 LYS A CA 1
ATOM 2843 C C . LYS A 1 409 ? 38.077 21.696 -6.872 1.00 102.37 391 LYS A C 1
ATOM 2844 O O . LYS A 1 409 ? 37.769 22.491 -5.996 1.00 102.16 391 LYS A O 1
ATOM 2846 N N . LEU A 1 410 ? 37.934 20.371 -6.742 1.00 99.23 392 LEU A N 1
ATOM 2847 C CA . LEU A 1 410 ? 37.310 19.753 -5.579 1.00 96.81 392 LEU A CA 1
ATOM 2848 C C . LEU A 1 410 ? 38.299 18.913 -4.797 1.00 96.54 392 LEU A C 1
ATOM 2849 O O . LEU A 1 410 ? 39.393 18.597 -5.277 1.00 98.00 392 LEU A O 1
ATOM 2854 N N . LEU A 1 411 ? 37.884 18.558 -3.586 1.00 94.48 393 LEU A N 1
ATOM 2855 C CA . LEU A 1 411 ? 38.584 17.565 -2.768 1.00 92.99 393 LEU A CA 1
ATOM 2856 C C . LEU A 1 411 ? 38.894 16.316 -3.595 1.00 91.97 393 LEU A C 1
ATOM 2857 O O . LEU A 1 411 ? 38.456 15.211 -3.278 1.00 90.66 393 LEU A O 1
ATOM 2859 N N . ARG B 1 22 ? 25.884 23.704 -25.220 1.00 70.20 4 ARG B N 1
ATOM 2860 C CA . ARG B 1 22 ? 25.930 23.025 -26.552 1.00 72.33 4 ARG B CA 1
ATOM 2861 C C . ARG B 1 22 ? 26.728 21.723 -26.484 1.00 72.40 4 ARG B C 1
ATOM 2862 O O . ARG B 1 22 ? 27.855 21.709 -25.995 1.00 74.64 4 ARG B O 1
ATOM 2864 N N . PHE B 1 23 ? 26.141 20.648 -27.004 1.00 71.10 5 PHE B N 1
ATOM 2865 C CA . PHE B 1 23 ? 26.728 19.300 -26.932 1.00 71.61 5 PHE B CA 1
ATOM 2866 C C . PHE B 1 23 ? 26.174 18.358 -28.006 1.00 72.32 5 PHE B C 1
ATOM 2867 O O . PHE B 1 23 ? 25.246 18.702 -28.729 1.00 73.63 5 PHE B O 1
ATOM 2875 N N . PHE B 1 24 ? 26.748 17.159 -28.090 1.00 73.64 6 PHE B N 1
ATOM 2876 C CA . PHE B 1 24 ? 26.232 16.108 -28.982 1.00 73.86 6 PHE B CA 1
ATOM 2877 C C . PHE B 1 24 ? 25.665 14.930 -28.216 1.00 74.29 6 PHE B C 1
ATOM 2878 O O . PHE B 1 24 ? 26.070 14.655 -27.090 1.00 73.78 6 PHE B O 1
ATOM 2886 N N . PHE B 1 25 ? 24.758 14.217 -28.881 1.00 75.03 7 PHE B N 1
ATOM 2887 C CA . PHE B 1 25 ? 24.128 13.004 -28.344 1.00 72.22 7 PHE B CA 1
ATOM 2888 C C . PHE B 1 25 ? 23.855 11.991 -29.456 1.00 71.44 7 PHE B C 1
ATOM 2889 O O . PHE B 1 25 ? 23.689 12.357 -30.624 1.00 73.39 7 PHE B O 1
ATOM 2897 N N . THR B 1 26 ? 23.806 10.717 -29.080 1.00 69.94 8 THR B N 1
ATOM 2898 C CA . THR B 1 26 ? 23.530 9.631 -30.027 1.00 69.41 8 THR B CA 1
ATOM 2899 C C . THR B 1 26 ? 22.440 8.697 -29.535 1.00 68.50 8 THR B C 1
ATOM 2900 O O . THR B 1 26 ? 22.408 8.325 -28.365 1.00 65.09 8 THR B O 1
ATOM 2904 N N . SER B 1 27 ? 21.558 8.323 -30.455 1.00 70.28 9 SER B N 1
ATOM 2905 C CA . SER B 1 27 ? 20.574 7.260 -30.223 1.00 69.01 9 SER B CA 1
ATOM 2906 C C . SER B 1 27 ? 20.490 6.314 -31.414 1.00 68.49 9 SER B C 1
ATOM 2907 O O . SER B 1 27 ? 20.983 6.611 -32.508 1.00 69.34 9 SER B O 1
ATOM 2910 N N . GLU B 1 28 ? 19.842 5.178 -31.184 1.00 67.25 10 GLU B N 1
ATOM 2911 C CA . GLU B 1 28 ? 19.756 4.116 -32.184 1.00 68.08 10 GLU B CA 1
ATOM 2912 C C . GLU B 1 28 ? 18.370 3.495 -32.259 1.00 68.17 10 GLU B C 1
ATOM 2913 O O . GLU B 1 28 ? 17.530 3.667 -31.368 1.00 68.37 10 GLU B O 1
ATOM 2919 N N . SER B 1 29 ? 18.160 2.758 -33.344 1.00 69.65 11 SER B N 1
ATOM 2920 C CA . SER B 1 29 ? 16.969 1.917 -33.521 1.00 70.70 11 SER B CA 1
ATOM 2921 C C . SER B 1 29 ? 17.247 0.742 -34.449 1.00 71.66 11 SER B C 1
ATOM 2922 O O . SER B 1 29 ? 18.244 0.730 -35.175 1.00 76.59 11 SER B O 1
ATOM 2925 N N . VAL B 1 30 ? 16.352 -0.241 -34.413 1.00 68.64 12 VAL B N 1
ATOM 2926 C CA . VAL B 1 30 ? 16.447 -1.422 -35.285 1.00 66.64 12 VAL B CA 1
ATOM 2927 C C . VAL B 1 30 ? 15.100 -1.768 -35.923 1.00 64.89 12 VAL B C 1
ATOM 2928 O O . VAL B 1 30 ? 14.040 -1.436 -35.394 1.00 62.76 12 VAL B O 1
ATOM 2932 N N . SER B 1 31 ? 15.165 -2.448 -37.062 1.00 64.98 13 SER B N 1
ATOM 2933 C CA . SER B 1 31 ? 13.964 -2.840 -37.812 1.00 64.95 13 SER B CA 1
ATOM 2934 C C . SER B 1 31 ? 13.310 -4.072 -37.225 1.00 64.04 13 SER B C 1
ATOM 2935 O O . SER B 1 31 ? 13.905 -4.785 -36.418 1.00 61.91 13 SER B O 1
ATOM 2938 N N . GLY B 1 32 ? 12.088 -4.331 -37.680 1.00 65.65 14 GLY B N 1
ATOM 2939 C CA . GLY B 1 32 ? 11.302 -5.476 -37.219 1.00 67.21 14 GLY B CA 1
ATOM 2940 C C . GLY B 1 32 ? 11.847 -6.802 -37.711 1.00 69.36 14 GLY B C 1
ATOM 2941 O O . GLY B 1 32 ? 11.388 -7.866 -37.296 1.00 72.47 14 GLY B O 1
ATOM 2942 N N . GLY B 1 33 ? 12.816 -6.729 -38.618 1.00 71.09 15 GLY B N 1
ATOM 2943 C CA . GLY B 1 33 ? 13.499 -7.910 -39.133 1.00 71.46 15 GLY B CA 1
ATOM 2944 C C . GLY B 1 33 ? 14.602 -8.377 -38.208 1.00 71.12 15 GLY B C 1
ATOM 2945 O O . GLY B 1 33 ? 15.020 -9.536 -38.254 1.00 73.80 15 GLY B O 1
ATOM 2946 N N . HIS B 1 34 ? 15.074 -7.460 -37.373 1.00 71.54 16 HIS B N 1
ATOM 2947 C CA . HIS B 1 34 ? 16.070 -7.770 -36.338 1.00 73.83 16 HIS B CA 1
ATOM 2948 C C . HIS B 1 34 ? 15.555 -8.902 -35.427 1.00 74.28 16 HIS B C 1
ATOM 2949 O O . HIS B 1 34 ? 14.457 -8.792 -34.885 1.00 78.34 16 HIS B O 1
ATOM 2956 N N . PRO B 1 35 ? 16.327 -9.980 -35.267 1.00 70.96 17 PRO B N 1
ATOM 2957 C CA . PRO B 1 35 ? 15.861 -11.154 -34.516 1.00 70.31 17 PRO B CA 1
ATOM 2958 C C . PRO B 1 35 ? 15.348 -10.826 -33.120 1.00 70.45 17 PRO B C 1
ATOM 2959 O O . PRO B 1 35 ? 14.308 -11.334 -32.703 1.00 73.55 17 PRO B O 1
ATOM 2963 N N . ASP B 1 36 ? 16.103 -9.994 -32.409 1.00 67.43 18 ASP B N 1
ATOM 2964 C CA . ASP B 1 36 ? 15.715 -9.522 -31.071 1.00 62.20 18 ASP B CA 1
ATOM 2965 C C . ASP B 1 36 ? 14.317 -8.913 -31.118 1.00 62.64 18 ASP B C 1
ATOM 2966 O O . ASP B 1 36 ? 13.487 -9.170 -30.251 1.00 63.62 18 ASP B O 1
ATOM 2971 N N . LYS B 1 37 ? 14.075 -8.110 -32.149 1.00 63.44 19 LYS B N 1
ATOM 2972 C CA . LYS B 1 37 ? 12.794 -7.405 -32.330 1.00 63.70 19 LYS B CA 1
ATOM 2973 C C . LYS B 1 37 ? 11.725 -8.319 -32.910 1.00 64.93 19 LYS B C 1
ATOM 2974 O O . LYS B 1 37 ? 10.537 -8.158 -32.641 1.00 65.33 19 LYS B O 1
ATOM 2980 N N . MET B 1 38 ? 12.168 -9.273 -33.720 1.00 65.82 20 MET B N 1
ATOM 2981 C CA . MET B 1 38 ? 11.287 -10.298 -34.290 1.00 64.88 20 MET B CA 1
ATOM 2982 C C . MET B 1 38 ? 10.600 -11.078 -33.175 1.00 63.09 20 MET B C 1
ATOM 2983 O O . MET B 1 38 ? 9.428 -11.449 -33.281 1.00 62.77 20 MET B O 1
ATOM 2988 N N . CYS B 1 39 ? 11.364 -11.330 -32.116 1.00 59.48 21 CYS B N 1
ATOM 2989 C CA . CYS B 1 39 ? 10.860 -11.998 -30.922 1.00 56.07 21 CYS B CA 1
ATOM 2990 C C . CYS B 1 39 ? 9.819 -11.123 -30.242 1.00 53.92 21 CYS B C 1
ATOM 2991 O O . CYS B 1 39 ? 8.681 -11.545 -30.017 1.00 53.56 21 CYS B O 1
ATOM 2994 N N . ASP B 1 40 ? 10.233 -9.901 -29.920 1.00 51.84 22 ASP B N 1
ATOM 2995 C CA . ASP B 1 40 ? 9.356 -8.908 -29.283 1.00 50.99 22 ASP B CA 1
ATOM 2996 C C . ASP B 1 40 ? 7.991 -8.927 -29.971 1.00 51.82 22 ASP B C 1
ATOM 2997 O O . ASP B 1 40 ? 6.949 -9.041 -29.324 1.00 53.17 22 ASP B O 1
ATOM 3002 N N . GLN B 1 41 ? 8.027 -8.843 -31.298 1.00 51.81 23 GLN B N 1
ATOM 3003 C CA . GLN B 1 41 ? 6.817 -8.849 -32.136 1.00 50.85 23 GLN B CA 1
ATOM 3004 C C . GLN B 1 41 ? 5.998 -10.119 -31.947 1.00 48.92 23 GLN B C 1
ATOM 3005 O O . GLN B 1 41 ? 4.812 -10.064 -31.632 1.00 48.00 23 GLN B O 1
ATOM 3011 N N . ILE B 1 42 ? 6.655 -11.255 -32.154 1.00 48.12 24 ILE B N 1
ATOM 3012 C CA . ILE B 1 42 ? 6.013 -12.579 -32.061 1.00 47.42 24 ILE B CA 1
ATOM 3013 C C . ILE B 1 42 ? 5.315 -12.745 -30.717 1.00 46.37 24 ILE B C 1
ATOM 3014 O O . ILE B 1 42 ? 4.175 -13.203 -30.642 1.00 46.81 24 ILE B O 1
ATOM 3019 N N . SER B 1 43 ? 6.031 -12.376 -29.661 1.00 45.22 25 SER B N 1
ATOM 3020 C CA . SER B 1 43 ? 5.543 -12.492 -28.281 1.00 44.26 25 SER B CA 1
ATOM 3021 C C . SER B 1 43 ? 4.255 -11.701 -28.091 1.00 45.36 25 SER B C 1
ATOM 3022 O O . SER B 1 43 ? 3.287 -12.188 -27.517 1.00 45.42 25 SER B O 1
ATOM 3025 N N . ASP B 1 44 ? 4.259 -10.472 -28.588 1.00 46.74 26 ASP B N 1
ATOM 3026 C CA . ASP B 1 44 ? 3.100 -9.581 -28.465 1.00 47.69 26 ASP B CA 1
ATOM 3027 C C . ASP B 1 44 ? 1.978 -10.000 -29.422 1.00 49.71 26 ASP B C 1
ATOM 3028 O O . ASP B 1 44 ? 0.814 -9.646 -29.229 1.00 49.55 26 ASP B O 1
ATOM 3033 N N . ALA B 1 45 ? 2.350 -10.733 -30.466 1.00 50.59 27 ALA B N 1
ATOM 3034 C CA . ALA B 1 45 ? 1.387 -11.327 -31.392 1.00 50.42 27 ALA B CA 1
ATOM 3035 C C . ALA B 1 45 ? 0.541 -12.348 -30.652 1.00 50.17 27 ALA B C 1
ATOM 3036 O O . ALA B 1 45 ? -0.671 -12.422 -30.836 1.00 52.42 27 ALA B O 1
ATOM 3038 N N . ILE B 1 46 ? 1.204 -13.143 -29.823 1.00 48.80 28 ILE B N 1
ATOM 3039 C CA . ILE B 1 46 ? 0.538 -14.161 -29.012 1.00 49.32 28 ILE B CA 1
ATOM 3040 C C . ILE B 1 46 ? -0.424 -13.483 -28.036 1.00 50.91 28 ILE B C 1
ATOM 3041 O O . ILE B 1 46 ? -1.596 -13.852 -27.933 1.00 53.41 28 ILE B O 1
ATOM 3046 N N . LEU B 1 47 ? 0.092 -12.475 -27.341 1.00 51.31 29 LEU B N 1
ATOM 3047 C CA . LEU B 1 47 ? -0.684 -11.683 -26.374 1.00 51.01 29 LEU B CA 1
ATOM 3048 C C . LEU B 1 47 ? -1.978 -11.172 -26.993 1.00 53.49 29 LEU B C 1
ATOM 3049 O O . LEU B 1 47 ? -3.066 -11.409 -26.468 1.00 53.88 29 LEU B O 1
ATOM 3054 N N . ASP B 1 48 ? -1.836 -10.471 -28.116 1.00 55.39 30 ASP B N 1
ATOM 3055 C CA . ASP B 1 48 ? -2.976 -9.938 -28.878 1.00 58.36 30 ASP B CA 1
ATOM 3056 C C . ASP B 1 48 ? -3.979 -11.046 -29.183 1.00 57.82 30 ASP B C 1
ATOM 3057 O O . ASP B 1 48 ? -5.170 -10.933 -28.893 1.00 56.44 30 ASP B O 1
ATOM 3062 N N . ALA B 1 49 ? -3.456 -12.122 -29.762 1.00 56.50 31 ALA B N 1
ATOM 3063 C CA . ALA B 1 49 ? -4.217 -13.326 -30.070 1.00 57.94 31 ALA B CA 1
ATOM 3064 C C . ALA B 1 49 ? -5.087 -13.764 -28.898 1.00 60.10 31 ALA B C 1
ATOM 3065 O O . ALA B 1 49 ? -6.221 -14.206 -29.082 1.00 62.48 31 ALA B O 1
ATOM 3067 N N . CYS B 1 50 ? -4.539 -13.629 -27.697 1.00 61.75 32 CYS B N 1
ATOM 3068 C CA . CYS B 1 50 ? -5.222 -14.041 -26.472 1.00 65.00 32 CYS B CA 1
ATOM 3069 C C . CYS B 1 50 ? -6.299 -13.043 -26.080 1.00 65.41 32 CYS B C 1
ATOM 3070 O O . CYS B 1 50 ? -7.465 -13.400 -25.937 1.00 68.27 32 CYS B O 1
ATOM 3073 N N . LEU B 1 51 ? -5.892 -11.788 -25.917 1.00 65.87 33 LEU B N 1
ATOM 3074 C CA . LEU B 1 51 ? -6.804 -10.708 -25.492 1.00 67.77 33 LEU B CA 1
ATOM 3075 C C . LEU B 1 51 ? -8.009 -10.610 -26.424 1.00 68.79 33 LEU B C 1
ATOM 3076 O O . LEU B 1 51 ? -9.095 -10.191 -26.014 1.00 70.61 33 LEU B O 1
ATOM 3081 N N . ALA B 1 52 ? -7.796 -11.006 -27.676 1.00 66.58 34 ALA B N 1
ATOM 3082 C CA . ALA B 1 52 ? -8.831 -11.001 -28.703 1.00 65.97 34 ALA B CA 1
ATOM 3083 C C . ALA B 1 52 ? -10.068 -11.768 -28.257 1.00 67.35 34 ALA B C 1
ATOM 3084 O O . ALA B 1 52 ? -11.192 -11.286 -28.403 1.00 73.65 34 ALA B O 1
ATOM 3086 N N . GLN B 1 53 ? -9.848 -12.958 -27.709 1.00 64.92 35 GLN B N 1
ATOM 3087 C CA . GLN B 1 53 ? -10.944 -13.825 -27.251 1.00 65.43 35 GLN B CA 1
ATOM 3088 C C . GLN B 1 53 ? -11.264 -13.585 -25.782 1.00 66.01 35 GLN B C 1
ATOM 3089 O O . GLN B 1 53 ? -12.430 -13.556 -25.383 1.00 66.08 35 GLN B O 1
ATOM 3095 N N . ASP B 1 54 ? -10.208 -13.412 -24.993 1.00 66.77 36 ASP B N 1
ATOM 3096 C CA . ASP B 1 54 ? -10.305 -13.267 -23.535 1.00 69.67 36 ASP B CA 1
ATOM 3097 C C . ASP B 1 54 ? -9.498 -12.050 -23.043 1.00 69.67 36 ASP B C 1
ATOM 3098 O O . ASP B 1 54 ? -8.295 -12.155 -22.828 1.00 68.20 36 ASP B O 1
ATOM 3103 N N . PRO B 1 55 ? -10.163 -10.908 -22.853 1.00 74.43 37 PRO B N 1
ATOM 3104 C CA . PRO B 1 55 ? -9.483 -9.687 -22.425 1.00 74.43 37 PRO B CA 1
ATOM 3105 C C . PRO B 1 55 ? -8.855 -9.809 -21.049 1.00 75.78 37 PRO B C 1
ATOM 3106 O O . PRO B 1 55 ? -7.843 -9.167 -20.767 1.00 74.00 37 PRO B O 1
ATOM 3110 N N . LYS B 1 56 ? -9.470 -10.630 -20.202 1.00 79.19 38 LYS B N 1
ATOM 3111 C CA . LYS B 1 56 ? -8.960 -10.879 -18.843 1.00 80.27 38 LYS B CA 1
ATOM 3112 C C . LYS B 1 56 ? -7.801 -11.880 -18.836 1.00 75.32 38 LYS B C 1
ATOM 3113 O O . LYS B 1 56 ? -7.419 -12.388 -17.779 1.00 74.16 38 LYS B O 1
ATOM 3119 N N . SER B 1 57 ? -7.242 -12.152 -20.015 1.00 72.22 39 SER B N 1
ATOM 3120 C CA . SER B 1 57 ? -6.121 -13.091 -20.154 1.00 68.82 39 SER B CA 1
ATOM 3121 C C . SER B 1 57 ? -4.884 -12.626 -19.413 1.00 66.98 39 SER B C 1
ATOM 3122 O O . SER B 1 57 ? -4.641 -11.429 -19.252 1.00 67.27 39 SER B O 1
ATOM 3125 N N . HIS B 1 58 ? -4.105 -13.608 -18.983 1.00 66.41 40 HIS B N 1
ATOM 3126 C CA . HIS B 1 58 ? -2.812 -13.371 -18.346 1.00 65.97 40 HIS B CA 1
ATOM 3127 C C . HIS B 1 58 ? -1.716 -14.069 -19.127 1.00 63.40 40 HIS B C 1
ATOM 3128 O O . HIS B 1 58 ? -1.691 -15.296 -19.231 1.00 63.79 40 HIS B O 1
ATOM 3135 N N . VAL B 1 59 ? -0.820 -13.262 -19.680 1.00 60.14 41 VAL B N 1
ATOM 3136 C CA . VAL B 1 59 ? 0.243 -13.743 -20.555 1.00 59.21 41 VAL B CA 1
ATOM 3137 C C . VAL B 1 59 ? 1.610 -13.212 -20.166 1.00 60.84 41 VAL B C 1
ATOM 3138 O O . VAL B 1 59 ? 1.892 -12.022 -20.290 1.00 63.38 41 VAL B O 1
ATOM 3142 N N . ALA B 1 60 ? 2.457 -14.126 -19.714 1.00 63.09 42 ALA B N 1
ATOM 3143 C CA . ALA B 1 60 ? 3.855 -13.828 -19.399 1.00 63.86 42 ALA B CA 1
ATOM 3144 C C . ALA B 1 60 ? 4.765 -14.757 -20.201 1.00 64.73 42 ALA B C 1
ATOM 3145 O O . ALA B 1 60 ? 5.375 -15.683 -19.659 1.00 68.76 42 ALA B O 1
ATOM 3147 N N . CYS B 1 61 ? 4.846 -14.504 -21.502 1.00 63.63 43 CYS B N 1
ATOM 3148 C CA . CYS B 1 61 ? 5.569 -15.407 -22.411 1.00 61.53 43 CYS B CA 1
ATOM 3149 C C . CYS B 1 61 ? 6.624 -14.707 -23.263 1.00 58.66 43 CYS B C 1
ATOM 3150 O O . CYS B 1 61 ? 6.490 -13.524 -23.605 1.00 58.08 43 CYS B O 1
ATOM 3153 N N . GLU B 1 62 ? 7.661 -15.479 -23.602 1.00 56.83 44 GLU B N 1
ATOM 3154 C CA . GLU B 1 62 ? 8.828 -14.992 -24.355 1.00 54.88 44 GLU B CA 1
ATOM 3155 C C . GLU B 1 62 ? 9.185 -15.871 -25.532 1.00 52.34 44 GLU B C 1
ATOM 3156 O O . GLU B 1 62 ? 8.935 -17.077 -25.546 1.00 52.71 44 GLU B O 1
ATOM 3162 N N . THR B 1 63 ? 9.813 -15.236 -26.510 1.00 51.69 45 THR B N 1
ATOM 3163 C CA . THR B 1 63 ? 10.303 -15.920 -27.705 1.00 52.13 45 THR B CA 1
ATOM 3164 C C . THR B 1 63 ? 11.819 -15.862 -27.810 1.00 52.56 45 THR B C 1
ATOM 3165 O O . THR B 1 63 ? 12.450 -14.858 -27.470 1.00 51.87 45 THR B O 1
ATOM 3169 N N . ALA B 1 64 ? 12.378 -16.965 -28.288 1.00 54.55 46 ALA B N 1
ATOM 3170 C CA . ALA B 1 64 ? 13.800 -17.087 -28.582 1.00 56.72 46 ALA B CA 1
ATOM 3171 C C . ALA B 1 64 ? 13.964 -17.678 -29.976 1.00 58.11 46 ALA B C 1
ATOM 3172 O O . ALA B 1 64 ? 13.252 -18.607 -30.349 1.00 59.11 46 ALA B O 1
ATOM 3174 N N . THR B 1 65 ? 14.904 -17.134 -30.739 1.00 59.26 47 THR B N 1
ATOM 3175 C CA . THR B 1 65 ? 15.137 -17.563 -32.113 1.00 62.41 47 THR B CA 1
ATOM 3176 C C . THR B 1 65 ? 16.582 -17.721 -32.484 1.00 65.66 47 THR B C 1
ATOM 3177 O O . THR B 1 65 ? 17.404 -16.888 -32.126 1.00 64.96 47 THR B O 1
ATOM 3181 N N . LYS B 1 66 ? 16.896 -18.759 -33.248 1.00 68.73 48 LYS B N 1
ATOM 3182 C CA . LYS B 1 66 ? 18.241 -18.854 -33.757 1.00 71.41 48 LYS B CA 1
ATOM 3183 C C . LYS B 1 66 ? 18.387 -19.102 -35.211 1.00 74.34 48 LYS B C 1
ATOM 3184 O O . LYS B 1 66 ? 18.401 -18.179 -35.975 1.00 79.95 48 LYS B O 1
ATOM 3190 N N . THR B 1 67 ? 18.626 -20.329 -35.616 1.00 75.13 49 THR B N 1
ATOM 3191 C CA . THR B 1 67 ? 18.996 -20.485 -36.995 1.00 76.05 49 THR B CA 1
ATOM 3192 C C . THR B 1 67 ? 17.786 -20.631 -37.880 1.00 77.66 49 THR B C 1
ATOM 3193 O O . THR B 1 67 ? 17.408 -19.706 -38.564 1.00 81.53 49 THR B O 1
ATOM 3197 N N . GLY B 1 68 ? 17.167 -21.791 -37.867 1.00 76.24 50 GLY B N 1
ATOM 3198 C CA . GLY B 1 68 ? 15.988 -21.963 -38.671 1.00 73.96 50 GLY B CA 1
ATOM 3199 C C . GLY B 1 68 ? 14.985 -22.435 -37.675 1.00 71.29 50 GLY B C 1
ATOM 3200 O O . GLY B 1 68 ? 14.270 -23.383 -37.888 1.00 71.64 50 GLY B O 1
ATOM 3201 N N . LEU B 1 69 ? 14.983 -21.744 -36.550 1.00 67.78 51 LEU B N 1
ATOM 3202 C CA . LEU B 1 69 ? 14.253 -22.194 -35.376 1.00 65.15 51 LEU B CA 1
ATOM 3203 C C . LEU B 1 69 ? 13.680 -21.037 -34.591 1.00 62.51 51 LEU B C 1
ATOM 3204 O O . LEU B 1 69 ? 14.346 -20.034 -34.342 1.00 60.10 51 LEU B O 1
ATOM 3209 N N . ILE B 1 70 ? 12.452 -21.243 -34.145 1.00 60.86 52 ILE B N 1
ATOM 3210 C CA . ILE B 1 70 ? 11.790 -20.342 -33.214 1.00 57.57 52 ILE B CA 1
ATOM 3211 C C . ILE B 1 70 ? 11.301 -21.151 -32.032 1.00 56.47 52 ILE B C 1
ATOM 3212 O O . ILE B 1 70 ? 10.557 -22.121 -32.187 1.00 57.95 52 ILE B O 1
ATOM 3217 N N . LEU B 1 71 ? 11.726 -20.739 -30.848 1.00 55.49 53 LEU B N 1
ATOM 3218 C CA . LEU B 1 71 ? 11.289 -21.369 -29.605 1.00 55.61 53 LEU B CA 1
ATOM 3219 C C . LEU B 1 71 ? 10.461 -20.400 -28.776 1.00 54.15 53 LEU B C 1
ATOM 3220 O O . LEU B 1 71 ? 10.965 -19.403 -28.269 1.00 54.43 53 LEU B O 1
ATOM 3225 N N . VAL B 1 72 ? 9.179 -20.709 -28.652 1.00 54.01 54 VAL B N 1
ATOM 3226 C CA . VAL B 1 72 ? 8.282 -19.941 -27.801 1.00 52.77 54 VAL B CA 1
ATOM 3227 C C . VAL B 1 72 ? 8.186 -20.626 -26.450 1.00 52.41 54 VAL B C 1
ATOM 3228 O O . VAL B 1 72 ? 7.828 -21.803 -26.358 1.00 52.49 54 VAL B O 1
ATOM 3232 N N . LEU B 1 73 ? 8.529 -19.879 -25.404 1.00 51.94 55 LEU B N 1
ATOM 3233 C CA . LEU B 1 73 ? 8.487 -20.391 -24.026 1.00 50.94 55 LEU B CA 1
ATOM 3234 C C . LEU B 1 73 ? 7.920 -19.347 -23.071 1.00 51.93 55 LEU B C 1
ATOM 3235 O O . LEU B 1 73 ? 8.166 -18.148 -23.205 1.00 51.39 55 LEU B O 1
ATOM 3240 N N . GLY B 1 74 ? 7.155 -19.821 -22.101 1.00 55.54 56 GLY B N 1
ATOM 3241 C CA . GLY B 1 74 ? 6.500 -18.944 -21.138 1.00 57.22 56 GLY B CA 1
ATOM 3242 C C . GLY B 1 74 ? 5.232 -19.549 -20.577 1.00 59.23 56 GLY B C 1
ATOM 3243 O O . GLY B 1 74 ? 4.984 -20.753 -20.716 1.00 57.60 56 GLY B O 1
ATOM 3244 N N . GLU B 1 75 ? 4.427 -18.701 -19.946 1.00 60.11 57 GLU B N 1
ATOM 3245 C CA . GLU B 1 75 ? 3.192 -19.141 -19.313 1.00 64.35 57 GLU B CA 1
ATOM 3246 C C . GLU B 1 75 ? 2.036 -18.227 -19.666 1.00 61.04 57 GLU B C 1
ATOM 3247 O O . GLU B 1 75 ? 2.193 -17.011 -19.686 1.00 60.63 57 GLU B O 1
ATOM 3253 N N . ILE B 1 76 ? 0.874 -18.823 -19.928 1.00 59.28 58 ILE B N 1
ATOM 3254 C CA . ILE B 1 76 ? -0.349 -18.058 -20.218 1.00 58.62 58 ILE B CA 1
ATOM 3255 C C . ILE B 1 76 ? -1.607 -18.662 -19.591 1.00 59.18 58 ILE B C 1
ATOM 3256 O O . ILE B 1 76 ? -1.997 -19.780 -19.907 1.00 59.59 58 ILE B O 1
ATOM 3261 N N . THR B 1 77 ? -2.218 -17.906 -18.683 1.00 59.39 59 THR B N 1
ATOM 3262 C CA . THR B 1 77 ? -3.536 -18.249 -18.133 1.00 62.39 59 THR B CA 1
ATOM 3263 C C . THR B 1 77 ? -4.609 -17.580 -18.979 1.00 63.27 59 THR B C 1
ATOM 3264 O O . THR B 1 77 ? -4.697 -16.352 -19.021 1.00 64.38 59 THR B O 1
ATOM 3268 N N . THR B 1 78 ? -5.418 -18.391 -19.652 1.00 63.42 60 THR B N 1
ATOM 3269 C CA . THR B 1 78 ? -6.452 -17.871 -20.550 1.00 63.49 60 THR B CA 1
ATOM 3270 C C . THR B 1 78 ? -7.492 -18.895 -20.990 1.00 66.18 60 THR B C 1
ATOM 3271 O O . THR B 1 78 ? -7.252 -20.099 -20.987 1.00 68.20 60 THR B O 1
ATOM 3275 N N . ASN B 1 79 ? -8.649 -18.378 -21.389 1.00 68.64 61 ASN B N 1
ATOM 3276 C CA . ASN B 1 79 ? -9.733 -19.194 -21.948 1.00 70.76 61 ASN B CA 1
ATOM 3277 C C . ASN B 1 79 ? -9.619 -19.306 -23.462 1.00 69.24 61 ASN B C 1
ATOM 3278 O O . ASN B 1 79 ? -10.191 -20.212 -24.074 1.00 69.54 61 ASN B O 1
ATOM 3283 N N . ALA B 1 80 ? -8.872 -18.377 -24.050 1.00 66.63 62 ALA B N 1
ATOM 3284 C CA . ALA B 1 80 ? -8.724 -18.288 -25.504 1.00 64.39 62 ALA B CA 1
ATOM 3285 C C . ALA B 1 80 ? -8.108 -19.552 -26.087 1.00 64.01 62 ALA B C 1
ATOM 3286 O O . ALA B 1 80 ? -7.105 -20.057 -25.583 1.00 66.07 62 ALA B O 1
ATOM 3288 N N . VAL B 1 81 ? -8.728 -20.059 -27.146 1.00 63.58 63 VAL B N 1
ATOM 3289 C CA . VAL B 1 81 ? -8.192 -21.202 -27.889 1.00 62.46 63 VAL B CA 1
ATOM 3290 C C . VAL B 1 81 ? -7.313 -20.675 -29.015 1.00 62.89 63 VAL B C 1
ATOM 3291 O O . VAL B 1 81 ? -7.809 -20.130 -30.001 1.00 61.97 63 VAL B O 1
ATOM 3295 N N . ILE B 1 82 ? -6.002 -20.837 -28.846 1.00 63.93 64 ILE B N 1
ATOM 3296 C CA . ILE B 1 82 ? -5.011 -20.217 -29.732 1.00 65.06 64 ILE B CA 1
ATOM 3297 C C . ILE B 1 82 ? -4.145 -21.245 -30.466 1.00 65.65 64 ILE B C 1
ATOM 3298 O O . ILE B 1 82 ? -3.793 -22.286 -29.918 1.00 65.08 64 ILE B O 1
ATOM 3303 N N . ASP B 1 83 ? -3.817 -20.927 -31.718 1.00 66.31 65 ASP B N 1
ATOM 3304 C CA . ASP B 1 83 ? -2.903 -21.739 -32.539 1.00 65.29 65 ASP B CA 1
ATOM 3305 C C . ASP B 1 83 ? -1.549 -21.041 -32.626 1.00 61.30 65 ASP B C 1
ATOM 3306 O O . ASP B 1 83 ? -1.272 -20.312 -33.580 1.00 58.39 65 ASP B O 1
ATOM 3311 N N . ILE B 1 84 ? -0.715 -21.281 -31.616 1.00 60.80 66 ILE B N 1
ATOM 3312 C CA . ILE B 1 84 ? 0.578 -20.568 -31.465 1.00 59.56 66 ILE B CA 1
ATOM 3313 C C . ILE B 1 84 ? 1.522 -20.676 -32.673 1.00 59.21 66 ILE B C 1
ATOM 3314 O O . ILE B 1 84 ? 1.982 -19.653 -33.168 1.00 57.87 66 ILE B O 1
ATOM 3319 N N . PRO B 1 85 ? 1.820 -21.889 -33.141 1.00 60.63 67 PRO B N 1
ATOM 3320 C CA . PRO B 1 85 ? 2.729 -22.044 -34.282 1.00 60.66 67 PRO B CA 1
ATOM 3321 C C . PRO B 1 85 ? 2.269 -21.273 -35.506 1.00 60.50 67 PRO B C 1
ATOM 3322 O O . PRO B 1 85 ? 3.082 -20.709 -36.234 1.00 61.51 67 PRO B O 1
ATOM 3326 N N . LYS B 1 86 ? 0.963 -21.265 -35.718 1.00 60.24 68 LYS B N 1
ATOM 3327 C CA . LYS B 1 86 ? 0.368 -20.594 -36.876 1.00 61.82 68 LYS B CA 1
ATOM 3328 C C . LYS B 1 86 ? 0.476 -19.075 -36.753 1.00 60.16 68 LYS B C 1
ATOM 3329 O O . LYS B 1 86 ? 0.754 -18.377 -37.734 1.00 59.88 68 LYS B O 1
ATOM 3335 N N . ILE B 1 87 ? 0.251 -18.571 -35.545 1.00 58.91 69 ILE B N 1
ATOM 3336 C CA . ILE B 1 87 ? 0.425 -17.132 -35.280 1.00 57.88 69 ILE B CA 1
ATOM 3337 C C . ILE B 1 87 ? 1.878 -16.756 -35.559 1.00 57.19 69 ILE B C 1
ATOM 3338 O O . ILE B 1 87 ? 2.149 -15.830 -36.318 1.00 57.06 69 ILE B O 1
ATOM 3343 N N . VAL B 1 88 ? 2.787 -17.500 -34.938 1.00 56.74 70 VAL B N 1
ATOM 3344 C CA . VAL B 1 88 ? 4.231 -17.295 -35.082 1.00 57.94 70 VAL B CA 1
ATOM 3345 C C . VAL B 1 88 ? 4.606 -17.165 -36.547 1.00 60.00 70 VAL B C 1
ATOM 3346 O O . VAL B 1 88 ? 5.158 -16.147 -36.971 1.00 60.44 70 VAL B O 1
ATOM 3350 N N . ARG B 1 89 ? 4.293 -18.212 -37.306 1.00 61.88 71 ARG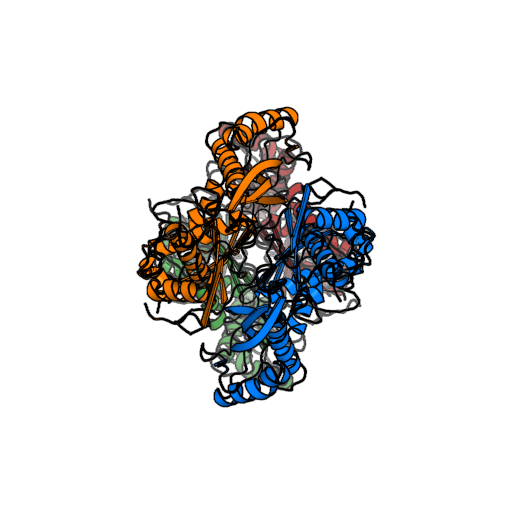 B N 1
ATOM 3351 C CA . ARG B 1 89 ? 4.616 -18.282 -38.738 1.00 63.50 71 ARG B CA 1
ATOM 3352 C C . ARG B 1 89 ? 4.090 -17.054 -39.471 1.00 64.36 71 ARG B C 1
ATOM 3353 O O . ARG B 1 89 ? 4.799 -16.434 -40.268 1.00 65.96 71 ARG B O 1
ATOM 3361 N N . GLY B 1 90 ? 2.848 -16.700 -39.168 1.00 63.40 72 GLY B N 1
ATOM 3362 C CA . GLY B 1 90 ? 2.202 -15.525 -39.753 1.00 64.23 72 GLY B CA 1
ATOM 3363 C C . GLY B 1 90 ? 2.954 -14.227 -39.517 1.00 64.05 72 GLY B C 1
ATOM 3364 O O . GLY B 1 90 ? 2.976 -13.344 -40.375 1.00 64.25 72 GLY B O 1
ATOM 3365 N N . VAL B 1 91 ? 3.568 -14.112 -38.343 1.00 64.47 73 VAL B N 1
ATOM 3366 C CA . VAL B 1 91 ? 4.347 -12.917 -37.985 1.00 64.54 73 VAL B CA 1
ATOM 3367 C C . VAL B 1 91 ? 5.638 -12.864 -38.788 1.00 65.63 73 VAL B C 1
ATOM 3368 O O . VAL B 1 91 ? 6.022 -11.815 -39.296 1.00 68.90 73 VAL B O 1
ATOM 3372 N N . VAL B 1 92 ? 6.312 -14.006 -38.861 1.00 64.49 74 VAL B N 1
ATOM 3373 C CA . VAL B 1 92 ? 7.572 -14.129 -39.605 1.00 63.83 74 VAL B CA 1
ATOM 3374 C C . VAL B 1 92 ? 7.359 -13.813 -41.077 1.00 66.35 74 VAL B C 1
ATOM 3375 O O . VAL B 1 92 ? 8.189 -13.161 -41.715 1.00 64.30 74 VAL B O 1
ATOM 3379 N N . LYS B 1 93 ? 6.247 -14.312 -41.608 1.00 69.71 75 LYS B N 1
ATOM 3380 C CA . LYS B 1 93 ? 5.868 -14.074 -43.009 1.00 71.80 75 LYS B CA 1
ATOM 3381 C C . LYS B 1 93 ? 5.687 -12.582 -43.226 1.00 68.92 75 LYS B C 1
ATOM 3382 O O . LYS B 1 93 ? 6.309 -11.990 -44.100 1.00 70.32 75 LYS B O 1
ATOM 3388 N N . SER B 1 94 ? 4.827 -11.994 -42.404 1.00 65.45 76 SER B N 1
ATOM 3389 C CA . SER B 1 94 ? 4.543 -10.552 -42.434 1.00 63.44 76 SER B CA 1
ATOM 3390 C C . SER B 1 94 ? 5.810 -9.710 -42.462 1.00 62.54 76 SER B C 1
ATOM 3391 O O . SER B 1 94 ? 5.879 -8.697 -43.149 1.00 61.81 76 SER B O 1
ATOM 3394 N N . ILE B 1 95 ? 6.798 -10.136 -41.687 1.00 62.78 77 ILE B N 1
ATOM 3395 C CA . ILE B 1 95 ? 8.077 -9.422 -41.582 1.00 63.46 77 ILE B CA 1
ATOM 3396 C C . ILE B 1 95 ? 8.874 -9.529 -42.885 1.00 67.25 77 ILE B C 1
ATOM 3397 O O . ILE B 1 95 ? 9.736 -8.697 -43.161 1.00 69.88 77 ILE B O 1
ATOM 3402 N N . GLY B 1 96 ? 8.568 -10.548 -43.684 1.00 70.00 78 GLY B N 1
ATOM 3403 C CA . GLY B 1 96 ? 9.128 -10.684 -45.040 1.00 72.05 78 GLY B CA 1
ATOM 3404 C C . GLY B 1 96 ? 10.067 -11.847 -45.276 1.00 73.76 78 GLY B C 1
ATOM 3405 O O . GLY B 1 96 ? 10.595 -12.008 -46.380 1.00 78.40 78 GLY B O 1
ATOM 3406 N N . TYR B 1 97 ? 10.258 -12.687 -44.276 1.00 72.91 79 TYR B N 1
ATOM 3407 C CA . TYR B 1 97 ? 11.166 -13.812 -44.469 1.00 73.58 79 TYR B CA 1
ATOM 3408 C C . TYR B 1 97 ? 10.492 -14.927 -45.239 1.00 76.75 79 TYR B C 1
ATOM 3409 O O . TYR B 1 97 ? 9.991 -15.885 -44.659 1.00 76.76 79 TYR B O 1
ATOM 3418 N N . ASP B 1 98 ? 10.481 -14.776 -46.562 1.00 80.85 80 ASP B N 1
ATOM 3419 C CA . ASP B 1 98 ? 9.971 -15.847 -47.463 1.00 84.11 80 ASP B CA 1
ATOM 3420 C C . ASP B 1 98 ? 10.976 -16.928 -47.811 1.00 88.36 80 ASP B C 1
ATOM 3421 O O . ASP B 1 98 ? 10.615 -18.085 -48.003 1.00 92.66 80 ASP B O 1
ATOM 3426 N N . ASP B 1 99 ? 12.230 -16.522 -47.925 1.00 91.51 81 ASP B N 1
ATOM 3427 C CA . ASP B 1 99 ? 13.271 -17.340 -48.551 1.00 94.02 81 ASP B CA 1
ATOM 3428 C C . ASP B 1 99 ? 14.337 -17.741 -47.589 1.00 94.41 81 ASP B C 1
ATOM 3429 O O . ASP B 1 99 ? 14.921 -16.887 -46.908 1.00 95.10 81 ASP B O 1
ATOM 3434 N N . THR B 1 100 ? 14.676 -19.019 -47.588 1.00 95.62 82 THR B N 1
ATOM 3435 C CA . THR B 1 100 ? 15.731 -19.480 -46.728 1.00 95.05 82 THR B CA 1
ATOM 3436 C C . THR B 1 100 ? 16.936 -18.748 -47.190 1.00 96.34 82 THR B C 1
ATOM 3437 O O . THR B 1 100 ? 17.956 -18.737 -46.519 1.00 99.15 82 THR B O 1
ATOM 3441 N N . ASN B 1 101 ? 16.805 -18.191 -48.387 1.00 96.29 83 ASN B N 1
ATOM 3442 C CA . ASN B 1 101 ? 17.853 -17.404 -48.993 1.00 95.50 83 ASN B CA 1
ATOM 3443 C C . ASN B 1 101 ? 18.043 -16.093 -48.280 1.00 93.30 83 ASN B C 1
ATOM 3444 O O . ASN B 1 101 ? 19.133 -15.517 -48.298 1.00 93.57 83 ASN B O 1
ATOM 3449 N N . LYS B 1 102 ? 16.976 -15.628 -47.644 1.00 91.62 84 LYS B N 1
ATOM 3450 C CA . LYS B 1 102 ? 16.991 -14.357 -46.946 1.00 91.11 84 LYS B CA 1
ATOM 3451 C C . LYS B 1 102 ? 17.577 -14.493 -45.558 1.00 91.91 84 LYS B C 1
ATOM 3452 O O . LYS B 1 102 ? 17.808 -13.480 -44.878 1.00 92.59 84 LYS B O 1
ATOM 3458 N N . GLY B 1 103 ? 17.813 -15.737 -45.139 1.00 92.76 85 GLY B N 1
ATOM 3459 C CA . GLY B 1 103 ? 18.280 -16.021 -43.773 1.00 91.46 85 GLY B CA 1
ATOM 3460 C C . GLY B 1 103 ? 17.193 -16.597 -42.885 1.00 90.10 85 GLY B C 1
ATOM 3461 O O . GLY B 1 103 ? 17.476 -17.124 -41.806 1.00 88.38 85 GLY B O 1
ATOM 3462 N N . PHE B 1 104 ? 15.946 -16.478 -43.333 1.00 87.61 86 PHE B N 1
ATOM 3463 C CA . PHE B 1 104 ? 14.820 -17.093 -42.632 1.00 84.23 86 PHE B CA 1
ATOM 3464 C C . PHE B 1 104 ? 13.606 -17.327 -43.513 1.00 79.97 86 PHE B C 1
ATOM 3465 O O . PHE B 1 104 ? 13.281 -16.532 -44.397 1.00 80.52 86 PHE B O 1
ATOM 3473 N N . ASP B 1 105 ? 12.940 -18.441 -43.245 1.00 76.77 87 ASP B N 1
ATOM 3474 C CA . ASP B 1 105 ? 11.787 -18.853 -44.026 1.00 77.42 87 ASP B CA 1
ATOM 3475 C C . ASP B 1 105 ? 10.647 -19.280 -43.108 1.00 78.68 87 ASP B C 1
ATOM 3476 O O . ASP B 1 105 ? 10.724 -20.300 -42.428 1.00 79.17 87 ASP B O 1
ATOM 3481 N N . TYR B 1 106 ? 9.583 -18.484 -43.110 1.00 80.28 88 TYR B N 1
ATOM 3482 C CA . TYR B 1 106 ? 8.401 -18.752 -42.280 1.00 80.23 88 TYR B CA 1
ATOM 3483 C C . TYR B 1 106 ? 7.772 -20.093 -42.602 1.00 79.83 88 TYR B C 1
ATOM 3484 O O . TYR B 1 106 ? 7.127 -20.697 -41.752 1.00 81.42 88 TYR B O 1
ATOM 3493 N N . GLN B 1 107 ? 7.948 -20.525 -43.845 1.00 79.98 89 GLN B N 1
ATOM 3494 C CA . GLN B 1 107 ? 7.312 -21.737 -44.365 1.00 81.96 89 GLN B CA 1
ATOM 3495 C C . GLN B 1 107 ? 8.040 -23.007 -43.945 1.00 80.30 89 GLN B C 1
ATOM 3496 O O . GLN B 1 107 ? 7.415 -24.043 -43.720 1.00 80.68 89 GLN B O 1
ATOM 3502 N N . THR B 1 108 ? 9.359 -22.909 -43.829 1.00 79.19 90 THR B N 1
ATOM 3503 C CA . THR B 1 108 ? 10.225 -24.079 -43.632 1.00 79.61 90 THR B CA 1
ATOM 3504 C C . THR B 1 108 ? 10.862 -24.189 -42.242 1.00 78.86 90 THR B C 1
ATOM 3505 O O . THR B 1 108 ? 11.371 -25.247 -41.869 1.00 80.90 90 THR B O 1
ATOM 3509 N N . CYS B 1 109 ? 10.845 -23.097 -41.488 1.00 77.68 91 CYS B N 1
ATOM 3510 C CA . CYS B 1 109 ? 11.456 -23.071 -40.154 1.00 76.37 91 CYS B CA 1
ATOM 3511 C C . CYS B 1 109 ? 10.695 -23.912 -39.134 1.00 76.38 91 CYS B C 1
ATOM 3512 O O . CYS B 1 109 ? 9.511 -24.198 -39.298 1.00 74.50 91 CYS B O 1
ATOM 3515 N N . SER B 1 110 ? 11.398 -24.279 -38.067 1.00 78.54 92 SER B N 1
ATOM 3516 C CA . SER B 1 110 ? 10.825 -25.085 -36.982 1.00 80.94 92 SER B CA 1
ATOM 3517 C C . SER B 1 110 ? 10.306 -24.226 -35.828 1.00 77.17 92 SER B C 1
ATOM 3518 O O . SER B 1 110 ? 10.896 -23.202 -35.475 1.00 75.99 92 SER B O 1
ATOM 3521 N N . VAL B 1 111 ? 9.201 -24.676 -35.241 1.00 73.33 93 VAL B N 1
ATOM 3522 C CA . VAL B 1 111 ? 8.551 -23.966 -34.138 1.00 68.49 93 VAL B CA 1
ATOM 3523 C C . VAL B 1 111 ? 8.343 -24.880 -32.933 1.00 68.56 93 VAL B C 1
ATOM 3524 O O . VAL B 1 111 ? 7.473 -25.754 -32.941 1.00 72.08 93 VAL B O 1
ATOM 3528 N N . LEU B 1 112 ? 9.152 -24.657 -31.901 1.00 65.07 94 LEU B N 1
ATOM 3529 C CA . LEU B 1 112 ? 9.044 -25.395 -30.641 1.00 63.04 94 LEU B CA 1
ATOM 3530 C C . LEU B 1 112 ? 8.257 -24.592 -29.620 1.00 61.19 94 LEU B C 1
ATOM 3531 O O . LEU B 1 112 ? 8.649 -23.488 -29.244 1.00 60.44 94 LEU B O 1
ATOM 3536 N N . SER B 1 113 ? 7.150 -25.165 -29.166 1.00 61.13 95 SER B N 1
ATOM 3537 C CA . SER B 1 113 ? 6.321 -24.531 -28.147 1.00 61.16 95 SER B CA 1
ATOM 3538 C C . SER B 1 113 ? 6.524 -25.191 -26.793 1.00 62.74 95 SER B C 1
ATOM 3539 O O . SER B 1 113 ? 6.234 -26.371 -26.602 1.00 63.25 95 SER B O 1
ATOM 3542 N N . CYS B 1 114 ? 7.041 -24.402 -25.863 1.00 65.69 96 CYS B N 1
ATOM 3543 C CA . CYS B 1 114 ? 7.197 -24.818 -24.473 1.00 69.26 96 CYS B CA 1
ATOM 3544 C C . CYS B 1 114 ? 6.388 -23.918 -23.553 1.00 68.93 96 CYS B C 1
ATOM 3545 O O . CYS B 1 114 ? 6.815 -23.599 -22.447 1.00 69.93 96 CYS B O 1
ATOM 3548 N N . VAL B 1 115 ? 5.220 -23.506 -24.027 1.00 68.78 97 VAL B N 1
ATOM 3549 C CA . VAL B 1 115 ? 4.334 -22.647 -23.244 1.00 67.21 97 VAL B CA 1
ATOM 3550 C C . VAL B 1 115 ? 3.341 -23.488 -22.455 1.00 69.59 97 VAL B C 1
ATOM 3551 O O . VAL B 1 115 ? 2.753 -24.426 -22.982 1.00 73.34 97 VAL B O 1
ATOM 3555 N N . GLU B 1 116 ? 3.188 -23.146 -21.181 1.00 69.21 98 GLU B N 1
ATOM 3556 C CA . GLU B 1 116 ? 2.288 -23.849 -20.271 1.00 69.11 98 GLU B CA 1
ATOM 3557 C C . GLU B 1 116 ? 0.969 -23.102 -20.143 1.00 68.85 98 GLU B C 1
ATOM 3558 O O . GLU B 1 116 ? 0.869 -22.084 -19.458 1.00 66.38 98 GLU B O 1
ATOM 3564 N N . GLN B 1 117 ? -0.054 -23.657 -20.775 1.00 72.06 99 GLN B N 1
ATOM 3565 C CA . GLN B 1 117 ? -1.350 -22.992 -20.904 1.00 73.09 99 GLN B CA 1
ATOM 3566 C C . GLN B 1 117 ? -2.354 -23.454 -19.860 1.00 74.23 99 GLN B C 1
ATOM 3567 O O . GLN B 1 117 ? -2.403 -24.629 -19.502 1.00 72.24 99 GLN B O 1
ATOM 3573 N N . GLN B 1 118 ? -3.163 -22.508 -19.396 1.00 78.39 100 GLN B N 1
ATOM 3574 C CA . GLN B 1 118 ? -4.146 -22.759 -18.332 1.00 82.90 100 GLN B CA 1
ATOM 3575 C C . GLN B 1 118 ? -5.519 -22.212 -18.587 1.00 82.63 100 GLN B C 1
ATOM 3576 O O . GLN B 1 118 ? -5.673 -21.119 -19.083 1.00 82.55 100 GLN B O 1
ATOM 3582 N N . SER B 1 119 ? -6.537 -22.949 -18.174 1.00 84.13 101 SER B N 1
ATOM 3583 C CA . SER B 1 119 ? -7.869 -22.366 -18.248 1.00 85.55 101 SER B CA 1
ATOM 3584 C C . SER B 1 119 ? -7.892 -21.353 -17.136 1.00 83.13 101 SER B C 1
ATOM 3585 O O . SER B 1 119 ? -7.018 -21.352 -16.277 1.00 83.61 101 SER B O 1
ATOM 3588 N N . GLN B 1 120 ? -8.880 -20.487 -17.105 1.00 81.47 102 GLN B N 1
ATOM 3589 C CA . GLN B 1 120 ? -8.920 -19.590 -15.999 1.00 78.95 102 GLN B CA 1
ATOM 3590 C C . GLN B 1 120 ? -9.831 -20.211 -14.991 1.00 79.33 102 GLN B C 1
ATOM 3591 O O . GLN B 1 120 ? -10.892 -20.706 -15.333 1.00 79.85 102 GLN B O 1
ATOM 3597 N N . ASP B 1 121 ? -9.354 -20.269 -13.758 1.00 79.85 103 ASP B N 1
ATOM 3598 C CA . ASP B 1 121 ? -10.173 -20.724 -12.629 1.00 82.31 103 ASP B CA 1
ATOM 3599 C C . ASP B 1 121 ? -11.628 -20.433 -12.924 1.00 84.34 103 ASP B C 1
ATOM 3600 O O . ASP B 1 121 ? -11.950 -19.324 -13.341 1.00 87.35 103 ASP B O 1
ATOM 3605 N N . GLU B 1 133 ? -9.679 -3.721 -11.015 1.00 77.72 115 GLU B N 1
ATOM 3606 C CA . GLU B 1 133 ? -9.541 -2.524 -10.202 1.00 78.08 115 GLU B CA 1
ATOM 3607 C C . GLU B 1 133 ? -9.159 -3.001 -8.825 1.00 79.26 115 GLU B C 1
ATOM 3608 O O . GLU B 1 133 ? -9.523 -4.104 -8.444 1.00 78.97 115 GLU B O 1
ATOM 3610 N N . ASP B 1 134 ? -8.415 -2.168 -8.103 1.00 80.68 116 ASP B N 1
ATOM 3611 C CA . ASP B 1 134 ? -7.830 -2.494 -6.774 1.00 84.04 116 ASP B CA 1
ATOM 3612 C C . ASP B 1 134 ? -7.413 -3.953 -6.492 1.00 84.56 116 ASP B C 1
ATOM 3613 O O . ASP B 1 134 ? -8.010 -4.666 -5.661 1.00 82.96 116 ASP B O 1
ATOM 3618 N N . ILE B 1 135 ? -6.342 -4.349 -7.157 1.00 84.57 117 ILE B N 1
ATOM 3619 C CA . ILE B 1 135 ? -5.667 -5.596 -6.956 1.00 81.83 117 ILE B CA 1
ATOM 3620 C C . ILE B 1 135 ? -4.243 -5.191 -6.788 1.00 81.33 117 ILE B C 1
ATOM 3621 O O . ILE B 1 135 ? -3.823 -4.188 -7.357 1.00 82.88 117 ILE B O 1
ATOM 3626 N N . GLY B 1 136 ? -3.491 -6.005 -6.068 1.00 78.67 118 GLY B N 1
ATOM 3627 C CA . GLY B 1 136 ? -2.087 -5.727 -5.833 1.00 74.57 118 GLY B CA 1
ATOM 3628 C C . GLY B 1 136 ? -1.239 -5.856 -7.077 1.00 72.51 118 GLY B C 1
ATOM 3629 O O . GLY B 1 136 ? -1.499 -6.694 -7.950 1.00 71.21 118 GLY B O 1
ATOM 3630 N N . ALA B 1 137 ? -0.206 -5.025 -7.150 1.00 72.31 119 ALA B N 1
ATOM 3631 C CA . ALA B 1 137 ? 0.729 -5.104 -8.243 1.00 70.06 119 ALA B CA 1
ATOM 3632 C C . ALA B 1 137 ? 1.126 -6.564 -8.282 1.00 70.70 119 ALA B C 1
ATOM 3633 O O . ALA B 1 137 ? 1.289 -7.191 -7.243 1.00 73.43 119 ALA B O 1
ATOM 3635 N N . GLY B 1 138 ? 1.211 -7.129 -9.473 1.00 72.14 120 GLY B N 1
ATOM 3636 C CA . GLY B 1 138 ? 1.588 -8.542 -9.607 1.00 72.52 120 GLY B CA 1
ATOM 3637 C C . GLY B 1 138 ? 3.030 -8.834 -9.250 1.00 70.93 120 GLY B C 1
ATOM 3638 O O . GLY B 1 138 ? 3.360 -9.922 -8.793 1.00 71.85 120 GLY B O 1
ATOM 3639 N N . ASP B 1 139 ? 3.891 -7.851 -9.439 1.00 69.51 121 ASP B N 1
ATOM 3640 C CA . ASP B 1 139 ? 5.306 -8.041 -9.209 1.00 68.35 121 ASP B CA 1
ATOM 3641 C C . ASP B 1 139 ? 5.899 -6.730 -8.734 1.00 66.26 121 ASP B C 1
ATOM 3642 O O . ASP B 1 139 ? 5.301 -5.668 -8.847 1.00 64.67 121 ASP B O 1
ATOM 3647 N N . GLN B 1 140 ? 7.086 -6.822 -8.175 1.00 64.63 122 GLN B N 1
ATOM 3648 C CA . GLN B 1 140 ? 7.740 -5.646 -7.656 1.00 63.48 122 GLN B CA 1
ATOM 3649 C C . GLN B 1 140 ? 8.508 -5.086 -8.823 1.00 62.25 122 GLN B C 1
ATOM 3650 O O . GLN B 1 140 ? 8.769 -5.793 -9.791 1.00 63.70 122 GLN B O 1
ATOM 3656 N N . GLY B 1 141 ? 8.880 -3.822 -8.732 1.00 60.97 123 GLY B N 1
ATOM 3657 C CA . GLY B 1 141 ? 9.616 -3.210 -9.819 1.00 59.72 123 GLY B CA 1
ATOM 3658 C C . GLY B 1 141 ? 9.812 -1.716 -9.785 1.00 59.11 123 GLY B C 1
ATOM 3659 O O . GLY B 1 141 ? 9.367 -1.011 -8.886 1.00 58.41 123 GLY B O 1
ATOM 3660 N N . ILE B 1 142 ? 10.502 -1.258 -10.817 1.00 58.60 124 ILE B N 1
ATOM 3661 C CA . ILE B 1 142 ? 10.835 0.134 -11.004 1.00 56.84 124 ILE B CA 1
ATOM 3662 C C . ILE B 1 142 ? 10.505 0.507 -12.445 1.00 56.96 124 ILE B C 1
ATOM 3663 O O . ILE B 1 142 ? 10.773 -0.255 -13.378 1.00 55.10 124 ILE B O 1
ATOM 3668 N N . MET B 1 143 ? 9.907 1.682 -12.613 1.00 57.99 125 MET B N 1
ATOM 3669 C CA . MET B 1 143 ? 9.435 2.135 -13.927 1.00 57.76 125 MET B CA 1
ATOM 3670 C C . MET B 1 143 ? 9.624 3.629 -14.135 1.00 59.56 125 MET B C 1
ATOM 3671 O O . MET B 1 143 ? 9.555 4.414 -13.192 1.00 62.27 125 MET B O 1
ATOM 3676 N N . PHE B 1 144 ? 9.833 4.008 -15.393 1.00 60.38 126 PHE B N 1
ATOM 3677 C CA . PHE B 1 144 ? 10.211 5.376 -15.748 1.00 60.71 126 PHE B CA 1
ATOM 3678 C C . PHE B 1 144 ? 9.355 5.988 -16.847 1.00 63.89 126 PHE B C 1
ATOM 3679 O O . PHE B 1 144 ? 9.027 5.344 -17.852 1.00 67.51 126 PHE B O 1
ATOM 3687 N N . GLY B 1 145 ? 9.038 7.259 -16.649 1.00 64.89 127 GLY B N 1
ATOM 3688 C CA . GLY B 1 145 ? 8.306 8.061 -17.628 1.00 63.76 127 GLY B CA 1
ATOM 3689 C C . GLY B 1 145 ? 9.142 9.253 -18.051 1.00 63.35 127 GLY B C 1
ATOM 3690 O O . GLY B 1 145 ? 9.742 9.925 -17.216 1.00 61.63 127 GLY B O 1
ATOM 3691 N N . TYR B 1 146 ? 9.181 9.506 -19.356 1.00 64.13 128 TYR B N 1
ATOM 3692 C CA . TYR B 1 146 ? 9.972 10.607 -19.914 1.00 64.16 128 TYR B CA 1
ATOM 3693 C C . TYR B 1 146 ? 9.227 11.389 -20.987 1.00 66.39 128 TYR B C 1
ATOM 3694 O O . TYR B 1 146 ? 8.425 10.841 -21.746 1.00 67.91 128 TYR B O 1
ATOM 3703 N N . ALA B 1 147 ? 9.539 12.679 -21.051 1.00 69.75 129 ALA B N 1
ATOM 3704 C CA . ALA B 1 147 ? 8.901 13.601 -21.993 1.00 71.51 129 ALA B CA 1
ATOM 3705 C C . ALA B 1 147 ? 9.740 14.861 -22.204 1.00 71.92 129 ALA B C 1
ATOM 3706 O O . ALA B 1 147 ? 10.272 15.438 -21.250 1.00 72.37 129 ALA B O 1
ATOM 3708 N N . THR B 1 148 ? 9.839 15.282 -23.462 1.00 72.15 130 THR B N 1
ATOM 3709 C CA . THR B 1 148 ? 10.584 16.491 -23.829 1.00 72.75 130 THR B CA 1
ATOM 3710 C C . THR B 1 148 ? 9.879 17.275 -24.934 1.00 72.60 130 THR B C 1
ATOM 3711 O O . THR B 1 148 ? 9.592 16.743 -26.006 1.00 69.81 130 THR B O 1
ATOM 3715 N N . ASP B 1 149 ? 9.652 18.559 -24.669 1.00 72.83 131 ASP B N 1
ATOM 3716 C CA . ASP B 1 149 ? 8.920 19.439 -25.596 1.00 72.70 131 ASP B CA 1
ATOM 3717 C C . ASP B 1 149 ? 9.754 19.874 -26.806 1.00 72.60 131 ASP B C 1
ATOM 3718 O O . ASP B 1 149 ? 9.299 20.671 -27.628 1.00 74.96 131 ASP B O 1
ATOM 3723 N N . GLU B 1 150 ? 10.974 19.350 -26.897 1.00 71.26 132 GLU B N 1
ATOM 3724 C CA . GLU B 1 150 ? 11.855 19.562 -28.059 1.00 73.43 132 GLU B CA 1
ATOM 3725 C C . GLU B 1 150 ? 11.233 19.123 -29.387 1.00 73.81 132 GLU B C 1
ATOM 3726 O O . GLU B 1 150 ? 11.656 19.564 -30.458 1.00 77.07 132 GLU B O 1
ATOM 3732 N N . SER B 1 151 ? 10.242 18.244 -29.303 1.00 72.08 133 SER B N 1
ATOM 3733 C CA . SER B 1 151 ? 9.520 17.767 -30.489 1.00 71.11 133 SER B CA 1
ATOM 3734 C C . SER B 1 151 ? 8.026 17.622 -30.250 1.00 71.29 133 SER B C 1
ATOM 3735 O O . SER B 1 151 ? 7.541 17.568 -29.122 1.00 69.73 133 SER B O 1
ATOM 3738 N N . LYS B 1 152 ? 7.299 17.521 -31.349 1.00 74.38 134 LYS B N 1
ATOM 3739 C CA . LYS B 1 152 ? 5.847 17.434 -31.297 1.00 76.86 134 LYS B CA 1
ATOM 3740 C C . LYS B 1 152 ? 5.372 16.211 -30.560 1.00 77.38 134 LYS B C 1
ATOM 3741 O O . LYS B 1 152 ? 4.346 16.235 -29.883 1.00 79.69 134 LYS B O 1
ATOM 3747 N N . GLU B 1 153 ? 6.101 15.128 -30.773 1.00 76.09 135 GLU B N 1
ATOM 3748 C CA . GLU B 1 153 ? 5.748 13.825 -30.221 1.00 73.15 135 GLU B CA 1
ATOM 3749 C C . GLU B 1 153 ? 6.155 13.745 -28.757 1.00 70.03 135 GLU B C 1
ATOM 3750 O O . GLU B 1 153 ? 5.994 12.715 -28.114 1.00 69.42 135 GLU B O 1
ATOM 3756 N N . MET B 1 154 ? 6.692 14.852 -28.253 1.00 69.68 136 MET B N 1
ATOM 3757 C CA . MET B 1 154 ? 7.177 14.974 -26.873 1.00 67.86 136 MET B CA 1
ATOM 3758 C C . MET B 1 154 ? 8.288 13.970 -26.600 1.00 65.52 136 MET B C 1
ATOM 3759 O O . MET B 1 154 ? 8.419 13.451 -25.490 1.00 66.18 136 MET B O 1
ATOM 3764 N N . MET B 1 155 ? 9.094 13.719 -27.626 1.00 64.42 137 MET B N 1
ATOM 3765 C CA . MET B 1 155 ? 10.161 12.712 -27.560 1.00 63.29 137 MET B CA 1
ATOM 3766 C C . MET B 1 155 ? 11.523 13.276 -27.966 1.00 63.43 137 MET B C 1
ATOM 3767 O O . MET B 1 155 ? 11.596 14.293 -28.655 1.00 60.80 137 MET B O 1
ATOM 3772 N N . PRO B 1 156 ? 12.599 12.611 -27.547 1.00 64.80 138 PRO B N 1
ATOM 3773 C CA . PRO B 1 156 ? 13.921 13.020 -27.982 1.00 66.80 138 PRO B CA 1
ATOM 3774 C C . PRO B 1 156 ? 14.044 12.917 -29.492 1.00 68.62 138 PRO B C 1
ATOM 3775 O O . PRO B 1 156 ? 13.827 11.849 -30.068 1.00 65.82 138 PRO B O 1
ATOM 3779 N N . LEU B 1 157 ? 14.373 14.042 -30.113 1.00 72.24 139 LEU B N 1
ATOM 3780 C CA . LEU B 1 157 ? 14.527 14.123 -31.567 1.00 75.33 139 LEU B CA 1
ATOM 3781 C C . LEU B 1 157 ? 15.492 13.053 -32.056 1.00 75.38 139 LEU B C 1
ATOM 3782 O O . LEU B 1 157 ? 15.250 12.382 -33.062 1.00 77.67 139 LEU B O 1
ATOM 3787 N N . THR B 1 158 ? 16.579 12.899 -31.307 1.00 74.19 140 THR B N 1
ATOM 3788 C CA . THR B 1 158 ? 17.620 11.906 -31.598 1.00 71.51 140 THR B CA 1
ATOM 3789 C C . THR B 1 158 ? 17.034 10.511 -31.793 1.00 69.21 140 THR B C 1
ATOM 3790 O O . THR B 1 158 ? 17.485 9.770 -32.656 1.00 67.01 140 THR B O 1
ATOM 3794 N N . HIS B 1 159 ? 16.028 10.174 -30.986 1.00 68.56 141 HIS B N 1
ATOM 3795 C CA . HIS B 1 159 ? 15.371 8.857 -31.034 1.00 67.49 141 HIS B CA 1
ATOM 3796 C C . HIS B 1 159 ? 14.346 8.795 -32.154 1.00 65.99 141 HIS B C 1
ATOM 3797 O O . HIS B 1 159 ? 14.269 7.803 -32.881 1.00 63.86 141 HIS B O 1
ATOM 3804 N N . VAL B 1 160 ? 13.546 9.856 -32.252 1.00 66.42 142 VAL B N 1
ATOM 3805 C CA . VAL B 1 160 ? 12.496 9.961 -33.285 1.00 67.17 142 VAL B CA 1
ATOM 3806 C C . VAL B 1 160 ? 13.075 9.701 -34.665 1.00 66.01 142 VAL B C 1
ATOM 3807 O O . VAL B 1 160 ? 12.608 8.828 -35.389 1.00 65.58 142 VAL B O 1
ATOM 3811 N N . LEU B 1 161 ? 14.094 10.481 -35.015 1.00 64.61 143 LEU B N 1
ATOM 3812 C CA . LEU B 1 161 ? 14.750 10.377 -36.325 1.00 63.78 143 LEU B CA 1
ATOM 3813 C C . LEU B 1 161 ? 15.266 8.964 -36.556 1.00 64.58 143 LEU B C 1
ATOM 3814 O O . LEU B 1 161 ? 14.921 8.318 -37.544 1.00 65.55 143 LEU B O 1
ATOM 3819 N N . SER B 1 162 ? 16.084 8.498 -35.616 1.00 64.70 144 SER B N 1
ATOM 3820 C CA . SER B 1 162 ? 16.658 7.136 -35.639 1.00 65.27 144 SER B CA 1
ATOM 3821 C C . SER B 1 162 ? 15.642 6.064 -36.014 1.00 65.15 144 SER B C 1
ATOM 3822 O O . SER B 1 162 ? 15.938 5.154 -36.785 1.00 62.78 144 SER B O 1
ATOM 3825 N N . THR B 1 163 ? 14.449 6.182 -35.438 1.00 66.71 145 THR B N 1
ATOM 3826 C CA . THR B 1 163 ? 13.375 5.203 -35.632 1.00 68.17 145 THR B CA 1
ATOM 3827 C C . THR B 1 163 ? 12.595 5.459 -36.916 1.00 71.58 145 THR B C 1
ATOM 3828 O O . THR B 1 163 ? 12.197 4.521 -37.609 1.00 75.15 145 THR B O 1
ATOM 3832 N N . LYS B 1 164 ? 12.378 6.733 -37.226 1.00 74.25 146 LYS B N 1
ATOM 3833 C CA . LYS B 1 164 ? 11.722 7.128 -38.485 1.00 76.62 146 LYS B CA 1
ATOM 3834 C C . LYS B 1 164 ? 12.556 6.641 -39.661 1.00 74.89 146 LYS B C 1
ATOM 3835 O O . LYS B 1 164 ? 12.036 6.097 -40.636 1.00 74.40 146 LYS B O 1
ATOM 3841 N N . LEU B 1 165 ? 13.863 6.841 -39.533 1.00 73.29 147 LEU B N 1
ATOM 3842 C CA . LEU B 1 165 ? 14.857 6.319 -40.482 1.00 74.00 147 LEU B CA 1
ATOM 3843 C C . LEU B 1 165 ? 14.570 4.856 -40.826 1.00 75.03 147 LEU B C 1
ATOM 3844 O O . LEU B 1 165 ? 14.685 4.435 -41.977 1.00 79.91 147 LEU B O 1
ATOM 3849 N N . ILE B 1 166 ? 14.187 4.104 -39.803 1.00 73.47 148 ILE B N 1
ATOM 3850 C CA . ILE B 1 166 ? 13.992 2.652 -39.897 1.00 73.53 148 ILE B CA 1
ATOM 3851 C C . ILE B 1 166 ? 12.626 2.304 -40.488 1.00 72.65 148 ILE B C 1
ATOM 3852 O O . ILE B 1 166 ? 12.504 1.403 -41.324 1.00 74.24 148 ILE B O 1
ATOM 3857 N N . LEU B 1 167 ? 11.607 3.038 -40.059 1.00 72.01 149 LEU B N 1
ATOM 3858 C CA . LEU B 1 167 ? 10.242 2.848 -40.561 1.00 73.71 149 LEU B CA 1
ATOM 3859 C C . LEU B 1 167 ? 10.215 3.077 -42.072 1.00 77.31 149 LEU B C 1
ATOM 3860 O O . LEU B 1 167 ? 9.476 2.417 -42.808 1.00 75.26 149 LEU B O 1
ATOM 3865 N N . ARG B 1 168 ? 11.035 4.023 -42.514 1.00 82.58 150 ARG B N 1
ATOM 3866 C CA . ARG B 1 168 ? 11.157 4.360 -43.936 1.00 86.82 150 ARG B CA 1
ATOM 3867 C C . ARG B 1 168 ? 11.772 3.219 -44.743 1.00 86.26 150 ARG B C 1
ATOM 3868 O O . ARG B 1 168 ? 11.386 2.989 -45.887 1.00 85.11 150 ARG B O 1
ATOM 3876 N N . LEU B 1 169 ? 12.730 2.516 -44.143 1.00 85.52 151 LEU B N 1
ATOM 3877 C CA . LEU B 1 169 ? 13.362 1.360 -44.801 1.00 86.20 151 LEU B CA 1
ATOM 3878 C C . LEU B 1 169 ? 12.332 0.266 -45.022 1.00 87.63 151 LEU B C 1
ATOM 3879 O O . LEU B 1 169 ? 12.385 -0.466 -46.007 1.00 89.31 151 LEU B O 1
ATOM 3884 N N . GLN B 1 170 ? 11.404 0.163 -44.077 1.00 87.17 152 GLN B N 1
ATOM 3885 C CA . GLN B 1 170 ? 10.265 -0.749 -44.182 1.00 88.98 152 GLN B CA 1
ATOM 3886 C C . GLN B 1 170 ? 9.408 -0.335 -45.378 1.00 91.38 152 GLN B C 1
ATOM 3887 O O . GLN B 1 170 ? 9.239 -1.098 -46.336 1.00 91.82 152 GLN B O 1
ATOM 3893 N N . GLU B 1 171 ? 8.913 0.900 -45.326 1.00 91.16 153 GLU B N 1
ATOM 3894 C CA . GLU B 1 171 ? 8.100 1.475 -46.409 1.00 90.32 153 GLU B CA 1
ATOM 3895 C C . GLU B 1 171 ? 8.722 1.123 -47.752 1.00 90.38 153 GLU B C 1
ATOM 3896 O O . GLU B 1 171 ? 8.070 0.560 -48.628 1.00 90.79 153 GLU B O 1
ATOM 3902 N N . CYS B 1 172 ? 10.003 1.451 -47.882 1.00 89.36 154 CYS B N 1
ATOM 3903 C CA . CYS B 1 172 ? 10.769 1.203 -49.107 1.00 89.07 154 CYS B CA 1
ATOM 3904 C C . CYS B 1 172 ? 10.787 -0.270 -49.493 1.00 89.29 154 CYS B C 1
ATOM 3905 O O . CYS B 1 172 ? 10.597 -0.621 -50.659 1.00 93.85 154 CYS B O 1
ATOM 3908 N N . ARG B 1 173 ? 11.022 -1.124 -48.506 1.00 85.55 155 ARG B N 1
ATOM 3909 C CA . ARG B 1 173 ? 11.073 -2.572 -48.739 1.00 84.06 155 ARG B CA 1
ATOM 3910 C C . ARG B 1 173 ? 9.721 -3.089 -49.208 1.00 83.30 155 ARG B C 1
ATOM 3911 O O . ARG B 1 173 ? 9.619 -3.766 -50.229 1.00 85.04 155 ARG B O 1
ATOM 3919 N N . GLU B 1 174 ? 8.688 -2.732 -48.456 1.00 81.46 156 GLU B N 1
ATOM 3920 C CA . GLU B 1 174 ? 7.334 -3.253 -48.684 1.00 83.15 156 GLU B CA 1
ATOM 3921 C C . GLU B 1 174 ? 6.723 -2.693 -49.962 1.00 86.82 156 GLU B C 1
ATOM 3922 O O . GLU B 1 174 ? 6.172 -3.429 -50.781 1.00 91.77 156 GLU B O 1
ATOM 3928 N N . LYS B 1 175 ? 6.830 -1.377 -50.114 1.00 86.92 157 LYS B N 1
ATOM 3929 C CA . LYS B 1 175 ? 6.210 -0.653 -51.239 1.00 86.16 157 LYS B CA 1
ATOM 3930 C C . LYS B 1 175 ? 6.965 -0.815 -52.556 1.00 86.88 157 LYS B C 1
ATOM 3931 O O . LYS B 1 175 ? 6.490 -0.381 -53.607 1.00 90.55 157 LYS B O 1
ATOM 3937 N N . GLY B 1 176 ? 8.151 -1.412 -52.488 1.00 84.43 158 GLY B N 1
ATOM 3938 C CA . GLY B 1 176 ? 8.958 -1.680 -53.680 1.00 85.24 158 GLY B CA 1
ATOM 3939 C C . GLY B 1 176 ? 9.812 -0.506 -54.124 1.00 85.10 158 GLY B C 1
ATOM 3940 O O . GLY B 1 176 ? 10.555 -0.604 -55.101 1.00 84.99 158 GLY B O 1
ATOM 3941 N N . ILE B 1 177 ? 9.710 0.602 -53.393 1.00 84.78 159 ILE B N 1
ATOM 3942 C CA . ILE B 1 177 ? 10.517 1.808 -53.648 1.00 86.36 159 ILE B CA 1
ATOM 3943 C C . ILE B 1 177 ? 12.006 1.472 -53.707 1.00 87.92 159 ILE B C 1
ATOM 3944 O O . ILE B 1 177 ? 12.786 2.174 -54.347 1.00 92.05 159 ILE B O 1
ATOM 3949 N N . LEU B 1 178 ? 12.379 0.388 -53.037 1.00 88.29 160 LEU B N 1
ATOM 3950 C CA . LEU B 1 178 ? 13.753 -0.121 -53.037 1.00 90.79 160 LEU B CA 1
ATOM 3951 C C . LEU B 1 178 ? 13.727 -1.653 -52.909 1.00 92.25 160 LEU B C 1
ATOM 3952 O O . LEU B 1 178 ? 13.996 -2.195 -51.840 1.00 91.39 160 LEU B O 1
ATOM 3957 N N . PRO B 1 179 ? 13.395 -2.343 -53.999 1.00 96.94 161 PRO B N 1
ATOM 3958 C CA . PRO B 1 179 ? 13.125 -3.784 -53.956 1.00 97.55 161 PRO B CA 1
ATOM 3959 C C . PRO B 1 179 ? 14.299 -4.656 -53.524 1.00 97.61 161 PRO B C 1
ATOM 3960 O O . PRO B 1 179 ? 14.090 -5.736 -52.971 1.00 96.77 161 PRO B O 1
ATOM 3964 N N . TRP B 1 180 ? 15.516 -4.189 -53.778 1.00 100.64 162 TRP B N 1
ATOM 3965 C CA . TRP B 1 180 ? 16.736 -4.922 -53.373 1.00 102.98 162 TRP B CA 1
ATOM 3966 C C . TRP B 1 180 ? 16.898 -5.013 -51.851 1.00 99.23 162 TRP B C 1
ATOM 3967 O O . TRP B 1 180 ? 17.670 -5.836 -51.346 1.00 97.84 162 TRP B O 1
ATOM 3978 N N . LEU B 1 181 ? 16.174 -4.152 -51.141 1.00 96.50 163 LEU B N 1
ATOM 3979 C CA . LEU B 1 181 ? 16.193 -4.110 -49.666 1.00 91.44 163 LEU B CA 1
ATOM 3980 C C . LEU B 1 181 ? 15.734 -5.422 -49.030 1.00 88.47 163 LEU B C 1
ATOM 3981 O O . LEU B 1 181 ? 14.984 -6.195 -49.630 1.00 86.31 163 LEU B O 1
ATOM 3986 N N . ARG B 1 182 ? 16.205 -5.649 -47.807 1.00 87.90 164 ARG B N 1
ATOM 3987 C CA . ARG B 1 182 ? 15.868 -6.853 -47.023 1.00 88.90 164 ARG B CA 1
ATOM 3988 C C . ARG B 1 182 ? 15.567 -6.493 -45.550 1.00 84.22 164 ARG B C 1
ATOM 3989 O O . ARG B 1 182 ? 15.987 -5.439 -45.072 1.00 84.31 164 ARG B O 1
ATOM 3997 N N . PRO B 1 183 ? 14.832 -7.354 -44.841 1.00 78.22 165 PRO B N 1
ATOM 3998 C CA . PRO B 1 183 ? 14.197 -6.949 -43.587 1.00 75.79 165 PRO B CA 1
ATOM 3999 C C . PRO B 1 183 ? 15.155 -6.611 -42.455 1.00 75.22 165 PRO B C 1
ATOM 4000 O O . PRO B 1 183 ? 14.957 -5.606 -41.766 1.00 72.55 165 PRO B O 1
ATOM 4004 N N . ASP B 1 184 ? 16.164 -7.452 -42.251 1.00 76.85 166 ASP B N 1
ATOM 4005 C CA . ASP B 1 184 ? 17.119 -7.225 -41.155 1.00 77.42 166 ASP B CA 1
ATOM 4006 C C . ASP B 1 184 ? 17.926 -5.962 -41.383 1.00 77.24 166 ASP B C 1
ATOM 4007 O O . ASP B 1 184 ? 18.822 -5.921 -42.222 1.00 82.31 166 ASP B O 1
ATOM 4012 N N . SER B 1 185 ? 17.601 -4.939 -40.606 1.00 73.65 167 SER B N 1
ATOM 4013 C CA . SER B 1 185 ? 18.267 -3.649 -40.721 1.00 73.37 167 SER B CA 1
ATOM 4014 C C . SER B 1 185 ? 18.373 -2.917 -39.388 1.00 72.71 167 SER B C 1
ATOM 4015 O O . SER B 1 185 ? 17.700 -3.240 -38.411 1.00 71.60 167 SER B O 1
ATOM 4018 N N . LYS B 1 186 ? 19.229 -1.906 -39.391 1.00 74.53 168 LYS B N 1
ATOM 4019 C CA . LYS B 1 186 ? 19.637 -1.200 -38.175 1.00 74.28 168 LYS B CA 1
ATOM 4020 C C . LYS B 1 186 ? 20.043 0.234 -38.495 1.00 75.14 168 LYS B C 1
ATOM 4021 O O . LYS B 1 186 ? 20.594 0.510 -39.564 1.00 83.50 168 LYS B O 1
ATOM 4027 N N . SER B 1 187 ? 19.789 1.136 -37.555 1.00 70.43 169 SER B N 1
ATOM 4028 C CA . SER B 1 187 ? 20.108 2.558 -37.743 1.00 70.57 169 SER B CA 1
ATOM 4029 C C . SER B 1 187 ? 20.645 3.227 -36.490 1.00 71.49 169 SER B C 1
ATOM 4030 O O . SER B 1 187 ? 20.554 2.689 -35.383 1.00 72.08 169 SER B O 1
ATOM 4033 N N . GLN B 1 188 ? 21.177 4.430 -36.687 1.00 71.61 170 GLN B N 1
ATOM 4034 C CA . GLN B 1 188 ? 21.825 5.198 -35.614 1.00 71.37 170 GLN B CA 1
ATOM 4035 C C . GLN B 1 188 ? 21.986 6.670 -35.984 1.00 72.88 170 GLN B C 1
ATOM 4036 O O . GLN B 1 188 ? 22.710 7.011 -36.921 1.00 75.98 170 GLN B O 1
ATOM 4042 N N . VAL B 1 189 ? 21.324 7.534 -35.221 1.00 72.56 171 VAL B N 1
ATOM 4043 C CA . VAL B 1 189 ? 21.350 8.983 -35.477 1.00 72.15 171 VAL B CA 1
ATOM 4044 C C . VAL B 1 189 ? 21.983 9.748 -34.322 1.00 71.39 171 VAL B C 1
ATOM 4045 O O . VAL B 1 189 ? 21.349 9.994 -33.297 1.00 70.12 171 VAL B O 1
ATOM 4049 N N . THR B 1 190 ? 23.240 10.128 -34.509 1.00 73.50 172 THR B N 1
ATOM 4050 C CA . THR B 1 190 ? 23.934 10.964 -33.543 1.00 73.60 172 THR B CA 1
ATOM 4051 C C . THR B 1 190 ? 23.829 12.403 -33.994 1.00 75.19 172 THR B C 1
ATOM 4052 O O . THR B 1 190 ? 24.224 12.746 -35.108 1.00 76.15 172 THR B O 1
ATOM 4056 N N . LEU B 1 191 ? 23.326 13.256 -33.118 1.00 75.85 173 LEU B N 1
ATOM 4057 C CA . LEU B 1 191 ? 23.068 14.633 -33.520 1.00 79.09 173 LEU B CA 1
ATOM 4058 C C . LEU B 1 191 ? 23.533 15.680 -32.500 1.00 79.64 173 LEU B C 1
ATOM 4059 O O . LEU B 1 191 ? 23.702 15.397 -31.311 1.00 78.50 173 LEU B O 1
ATOM 4064 N N . GLU B 1 192 ? 23.756 16.885 -33.018 1.00 82.07 174 GLU B N 1
ATOM 4065 C CA . GLU B 1 192 ? 24.229 18.044 -32.243 1.00 82.79 174 GLU B CA 1
ATOM 4066 C C . GLU B 1 192 ? 23.053 18.779 -31.584 1.00 81.74 174 GLU B C 1
ATOM 4067 O O . GLU B 1 192 ? 21.971 18.907 -32.160 1.00 78.36 174 GLU B O 1
ATOM 4073 N N . TYR B 1 193 ? 23.299 19.244 -30.364 1.00 84.01 175 TYR B N 1
ATOM 4074 C CA . TYR B 1 193 ? 22.291 19.905 -29.532 1.00 86.23 175 TYR B CA 1
ATOM 4075 C C . TYR B 1 193 ? 22.768 21.233 -28.965 1.00 92.65 175 TYR B C 1
ATOM 4076 O O . TYR B 1 193 ? 23.946 21.591 -29.026 1.00 98.00 175 TYR B O 1
ATOM 4085 N N . GLU B 1 194 ? 21.808 21.940 -28.392 1.00 97.71 176 GLU B N 1
ATOM 4086 C CA . GLU B 1 194 ? 22.053 23.085 -27.518 1.00 100.84 176 GLU B CA 1
ATOM 4087 C C . GLU B 1 194 ? 20.907 23.152 -26.537 1.00 102.22 176 GLU B C 1
ATOM 4088 O O . GLU B 1 194 ? 19.762 22.903 -26.881 1.00 100.25 176 GLU B O 1
ATOM 4094 N N . GLU B 1 195 ? 21.195 23.548 -25.316 1.00 104.99 177 GLU B N 1
ATOM 4095 C CA . GLU B 1 195 ? 20.091 23.763 -24.402 1.00 105.81 177 GLU B CA 1
ATOM 4096 C C . GLU B 1 195 ? 20.194 25.182 -23.946 1.00 108.20 177 GLU B C 1
ATOM 4097 O O . GLU B 1 195 ? 21.265 25.652 -23.548 1.00 110.95 177 GLU B O 1
ATOM 4103 N N . VAL B 1 196 ? 19.057 25.844 -24.016 1.00 109.68 178 VAL B N 1
ATOM 4104 C CA . VAL B 1 196 ? 18.928 27.230 -23.604 1.00 111.31 178 VAL B CA 1
ATOM 4105 C C . VAL B 1 196 ? 17.978 27.299 -22.439 1.00 111.29 178 VAL B C 1
ATOM 4106 O O . VAL B 1 196 ? 16.792 27.304 -22.668 1.00 108.12 178 VAL B O 1
ATOM 4110 N N . GLU B 1 197 ? 18.480 27.350 -21.206 1.00 114.48 179 GLU B N 1
ATOM 4111 C CA . GLU B 1 197 ? 17.611 27.400 -20.025 1.00 118.58 179 GLU B CA 1
ATOM 4112 C C . GLU B 1 197 ? 16.799 26.115 -19.872 1.00 118.84 179 GLU B C 1
ATOM 4113 O O . GLU B 1 197 ? 15.599 26.133 -19.595 1.00 119.88 179 GLU B O 1
ATOM 4119 N N . GLY B 1 198 ? 17.456 24.987 -20.091 1.00 118.36 180 GLY B N 1
ATOM 4120 C CA . GLY B 1 198 ? 16.829 23.695 -19.805 1.00 117.25 180 GLY B CA 1
ATOM 4121 C C . GLY B 1 198 ? 16.088 23.181 -21.016 1.00 114.48 180 GLY B C 1
ATOM 4122 O O . GLY B 1 198 ? 15.794 21.977 -21.108 1.00 112.49 180 GLY B O 1
ATOM 4123 N N . HIS B 1 199 ? 15.788 24.107 -21.932 1.00 110.85 181 HIS B N 1
ATOM 4124 C CA . HIS B 1 199 ? 15.128 23.773 -23.183 1.00 107.80 181 HIS B CA 1
ATOM 4125 C C . HIS B 1 199 ? 16.138 23.302 -24.212 1.00 103.81 181 HIS B C 1
ATOM 4126 O O . HIS B 1 199 ? 17.067 24.025 -24.567 1.00 103.90 181 HIS B O 1
ATOM 4133 N N . LEU B 1 200 ? 15.905 22.099 -24.715 1.00 97.70 182 LEU B N 1
ATOM 4134 C CA . LEU B 1 200 ? 16.771 21.511 -25.731 1.00 94.89 182 LEU B CA 1
ATOM 4135 C C . LEU B 1 200 ? 16.334 21.950 -27.120 1.00 97.28 182 LEU B C 1
ATOM 4136 O O . LEU B 1 200 ? 15.235 21.628 -27.578 1.00 97.74 182 LEU B O 1
ATOM 4141 N N . LYS B 1 201 ? 17.206 22.703 -27.778 1.00 99.45 183 LYS B N 1
ATOM 4142 C CA . LYS B 1 201 ? 17.028 23.080 -29.183 1.00 98.01 183 LYS B CA 1
ATOM 4143 C C . LYS B 1 201 ? 18.074 22.386 -30.058 1.00 95.19 183 LYS B C 1
ATOM 4144 O O . LYS B 1 201 ? 19.257 22.702 -29.969 1.00 94.62 183 LYS B O 1
ATOM 4146 N N . PRO B 1 202 ? 17.651 21.443 -30.900 1.00 93.92 184 PRO B N 1
ATOM 4147 C CA . PRO B 1 202 ? 18.599 20.745 -31.764 1.00 94.03 184 PRO B CA 1
ATOM 4148 C C . PRO B 1 202 ? 19.037 21.588 -32.948 1.00 94.50 184 PRO B C 1
ATOM 4149 O O . PRO B 1 202 ? 18.245 22.345 -33.506 1.00 96.45 184 PRO B O 1
ATOM 4153 N N . ILE B 1 203 ? 20.298 21.419 -33.327 1.00 93.57 185 ILE B N 1
ATOM 4154 C CA . ILE B 1 203 ? 20.957 22.277 -34.316 1.00 93.37 185 ILE B CA 1
ATOM 4155 C C . ILE B 1 203 ? 21.156 21.565 -35.642 1.00 94.10 185 ILE B C 1
ATOM 4156 O O . ILE B 1 203 ? 20.716 22.042 -36.690 1.00 100.78 185 ILE B O 1
ATOM 4161 N N . ARG B 1 204 ? 21.834 20.425 -35.585 1.00 91.00 186 ARG B N 1
ATOM 4162 C CA . ARG B 1 204 ? 22.181 19.671 -36.793 1.00 89.16 186 ARG B CA 1
ATOM 4163 C C . ARG B 1 204 ? 22.538 18.210 -36.526 1.00 85.56 186 ARG B C 1
ATOM 4164 O O . ARG B 1 204 ? 23.031 17.861 -35.453 1.00 85.41 186 ARG B O 1
ATOM 4172 N N . VAL B 1 205 ? 22.302 17.373 -37.530 1.00 83.77 187 VAL B N 1
ATOM 4173 C CA . VAL B 1 205 ? 22.707 15.962 -37.470 1.00 82.40 187 VAL B CA 1
ATOM 4174 C C . VAL B 1 205 ? 24.192 15.834 -37.794 1.00 84.51 187 VAL B C 1
ATOM 4175 O O . VAL B 1 205 ? 24.601 15.955 -38.954 1.00 89.69 187 VAL B O 1
ATOM 4179 N N . HIS B 1 206 ? 24.990 15.593 -36.758 1.00 82.44 188 HIS B N 1
ATOM 4180 C CA . HIS B 1 206 ? 26.454 15.516 -36.901 1.00 83.42 188 HIS B CA 1
ATOM 4181 C C . HIS B 1 206 ? 26.870 14.347 -37.775 1.00 81.70 188 HIS B C 1
ATOM 4182 O O . HIS B 1 206 ? 27.561 14.522 -38.779 1.00 84.15 188 HIS B O 1
ATOM 4189 N N . THR B 1 207 ? 26.452 13.155 -37.366 1.00 78.60 189 THR B N 1
ATOM 4190 C CA . THR B 1 207 ? 26.743 11.921 -38.113 1.00 76.63 189 THR B CA 1
ATOM 4191 C C . THR B 1 207 ? 25.509 11.027 -38.247 1.00 73.07 189 THR B C 1
ATOM 4192 O O . THR B 1 207 ? 24.544 11.149 -37.495 1.00 68.82 189 THR B O 1
ATOM 4196 N N . ILE B 1 208 ? 25.570 10.123 -39.220 1.00 73.60 190 ILE B N 1
ATOM 4197 C CA . ILE B 1 208 ? 24.482 9.167 -39.473 1.00 72.56 190 ILE B CA 1
ATOM 4198 C C . ILE B 1 208 ? 24.998 7.786 -39.848 1.00 73.38 190 ILE B C 1
ATOM 4199 O O . ILE B 1 208 ? 25.968 7.639 -40.597 1.00 78.09 190 ILE B O 1
ATOM 4204 N N . VAL B 1 209 ? 24.311 6.781 -39.323 1.00 70.59 191 VAL B N 1
ATOM 4205 C CA . VAL B 1 209 ? 24.628 5.384 -39.593 1.00 71.05 191 VAL B CA 1
ATOM 4206 C C . VAL B 1 209 ? 23.385 4.639 -40.035 1.00 71.64 191 VAL B C 1
ATOM 4207 O O . VAL B 1 209 ? 22.279 4.894 -39.553 1.00 71.70 191 VAL B O 1
ATOM 4211 N N . ILE B 1 210 ? 23.587 3.708 -40.956 1.00 73.75 192 ILE B N 1
ATOM 4212 C CA . ILE B 1 210 ? 22.530 2.788 -41.358 1.00 73.78 192 ILE B CA 1
ATOM 4213 C C . ILE B 1 210 ? 23.115 1.539 -42.018 1.00 74.66 192 ILE B C 1
ATOM 4214 O O . ILE B 1 210 ? 23.788 1.601 -43.051 1.00 78.20 192 ILE B O 1
ATOM 4219 N N . SER B 1 211 ? 22.836 0.407 -41.392 1.00 73.91 193 SER B N 1
ATOM 4220 C CA . SER B 1 211 ? 23.298 -0.896 -41.858 1.00 75.63 193 SER B CA 1
ATOM 4221 C C . SER B 1 211 ? 22.101 -1.771 -42.178 1.00 74.46 193 SER B C 1
ATOM 4222 O O . SER B 1 211 ? 21.439 -2.283 -41.275 1.00 70.31 193 SER B O 1
ATOM 4225 N N . THR B 1 212 ? 21.822 -1.930 -43.467 1.00 76.91 194 THR B N 1
ATOM 4226 C CA . THR B 1 212 ? 20.711 -2.779 -43.908 1.00 77.19 194 THR B CA 1
ATOM 4227 C C . THR B 1 212 ? 21.165 -4.070 -44.574 1.00 79.81 194 THR B C 1
ATOM 4228 O O . THR B 1 212 ? 22.242 -4.141 -45.161 1.00 82.52 194 THR B O 1
ATOM 4232 N N . GLN B 1 213 ? 20.316 -5.086 -44.467 1.00 81.97 195 GLN B N 1
ATOM 4233 C CA . GLN B 1 213 ? 20.475 -6.320 -45.244 1.00 87.20 195 GLN B CA 1
ATOM 4234 C C . GLN B 1 213 ? 20.004 -6.043 -46.661 1.00 87.82 195 GLN B C 1
ATOM 4235 O O . GLN B 1 213 ? 19.220 -5.118 -46.889 1.00 84.10 195 GLN B O 1
ATOM 4241 N N . HIS B 1 214 ? 20.482 -6.848 -47.607 1.00 92.13 196 HIS B N 1
ATOM 4242 C CA . HIS B 1 214 ? 20.114 -6.677 -49.023 1.00 95.09 196 HIS B CA 1
ATOM 4243 C C . HIS B 1 214 ? 20.315 -7.918 -49.889 1.00 97.31 196 HIS B C 1
ATOM 4244 O O . HIS B 1 214 ? 21.023 -8.858 -49.518 1.00 98.73 196 HIS B O 1
ATOM 4251 N N . ALA B 1 215 ? 19.683 -7.892 -51.057 1.00 98.58 197 ALA B N 1
ATOM 4252 C CA . ALA B 1 215 ? 19.884 -8.917 -52.077 1.00 102.02 197 ALA B CA 1
ATOM 4253 C C . ALA B 1 215 ? 21.303 -8.839 -52.629 1.00 106.46 197 ALA B C 1
ATOM 4254 O O . ALA B 1 215 ? 21.900 -7.765 -52.674 1.00 109.62 197 ALA B O 1
ATOM 4256 N N . ASP B 1 216 ? 21.835 -9.981 -53.055 1.00 108.74 198 ASP B N 1
ATOM 4257 C CA . ASP B 1 216 ? 23.199 -10.044 -53.604 1.00 111.83 198 ASP B CA 1
ATOM 4258 C C . ASP B 1 216 ? 23.280 -9.394 -54.983 1.00 115.89 198 ASP B C 1
ATOM 4259 O O . ASP B 1 216 ? 24.364 -9.043 -55.451 1.00 117.34 198 ASP B O 1
ATOM 4264 N N . ASN B 1 217 ? 22.126 -9.226 -55.623 1.00 117.98 199 ASN B N 1
ATOM 4265 C CA . ASN B 1 217 ? 22.061 -8.659 -56.977 1.00 122.65 199 ASN B CA 1
ATOM 4266 C C . ASN B 1 217 ? 22.122 -7.133 -57.000 1.00 120.60 199 ASN B C 1
ATOM 4267 O O . ASN B 1 217 ? 21.529 -6.497 -57.871 1.00 120.33 199 ASN B O 1
ATOM 4272 N N . VAL B 1 218 ? 22.844 -6.542 -56.055 1.00 117.99 200 VAL B N 1
ATOM 4273 C CA . VAL B 1 218 ? 22.981 -5.081 -56.024 1.00 117.37 200 VAL B CA 1
ATOM 4274 C C . VAL B 1 218 ? 24.312 -4.630 -55.459 1.00 118.78 200 VAL B C 1
ATOM 4275 O O . VAL B 1 218 ? 24.862 -5.207 -54.532 1.00 119.18 200 VAL B O 1
ATOM 4279 N N . SER B 1 219 ? 24.787 -3.541 -56.031 1.00 120.36 201 SER B N 1
ATOM 4280 C CA . SER B 1 219 ? 26.098 -3.000 -55.761 1.00 118.96 201 SER B CA 1
ATOM 4281 C C . SER B 1 219 ? 26.179 -2.158 -54.524 1.00 112.36 201 SER B C 1
ATOM 4282 O O . SER B 1 219 ? 25.232 -1.448 -54.178 1.00 110.18 201 SER B O 1
ATOM 4285 N N . ASN B 1 220 ? 27.371 -2.104 -53.956 1.00 107.90 202 ASN B N 1
ATOM 4286 C CA . ASN B 1 220 ? 27.613 -1.208 -52.854 1.00 104.31 202 ASN B CA 1
ATOM 4287 C C . ASN B 1 220 ? 27.408 0.256 -53.186 1.00 102.81 202 ASN B C 1
ATOM 4288 O O . ASN B 1 220 ? 26.918 0.995 -52.353 1.00 100.37 202 ASN B O 1
ATOM 4293 N N . GLU B 1 221 ? 27.754 0.661 -54.405 1.00 103.43 203 GLU B N 1
ATOM 4294 C CA . GLU B 1 221 ? 27.544 2.047 -54.839 1.00 102.70 203 GLU B CA 1
ATOM 4295 C C . GLU B 1 221 ? 26.048 2.330 -55.007 1.00 99.14 203 GLU B C 1
ATOM 4296 O O . GLU B 1 221 ? 25.558 3.396 -54.646 1.00 96.82 203 GLU B O 1
ATOM 4302 N N . GLU B 1 222 ? 25.340 1.356 -55.571 1.00 97.22 204 GLU B N 1
ATOM 4303 C CA . GLU B 1 222 ? 23.897 1.458 -55.818 1.00 95.03 204 GLU B CA 1
ATOM 4304 C C . GLU B 1 222 ? 23.120 1.562 -54.514 1.00 92.04 204 GLU B C 1
ATOM 4305 O O . GLU B 1 222 ? 22.086 2.235 -54.455 1.00 91.92 204 GLU B O 1
ATOM 4307 N N . ILE B 1 223 ? 23.627 0.888 -53.479 1.00 91.46 205 ILE B N 1
ATOM 4308 C CA . ILE B 1 223 ? 22.996 0.905 -52.139 1.00 89.37 205 ILE B CA 1
ATOM 4309 C C . ILE B 1 223 ? 23.092 2.300 -51.524 1.00 89.00 205 ILE B C 1
ATOM 4310 O O . ILE B 1 223 ? 22.090 2.874 -51.103 1.00 86.00 205 ILE B O 1
ATOM 4315 N N . ALA B 1 224 ? 24.300 2.852 -51.513 1.00 92.20 206 ALA B N 1
ATOM 4316 C CA . ALA B 1 224 ? 24.561 4.185 -50.975 1.00 93.73 206 ALA B CA 1
ATOM 4317 C C . ALA B 1 224 ? 23.657 5.218 -51.633 1.00 96.49 206 ALA B C 1
ATOM 4318 O O . ALA B 1 224 ? 23.021 6.032 -50.949 1.00 97.20 206 ALA B O 1
ATOM 4320 N N . LYS B 1 225 ? 23.585 5.143 -52.960 1.00 99.77 207 LYS B N 1
ATOM 4321 C CA . LYS B 1 225 ? 22.756 6.037 -53.760 1.00 100.84 207 LYS B CA 1
ATOM 4322 C C . LYS B 1 225 ? 21.330 6.020 -53.227 1.00 100.07 207 LYS B C 1
ATOM 4323 O O . LYS B 1 225 ? 20.799 7.047 -52.819 1.00 100.11 207 LYS B O 1
ATOM 4325 N N . GLY B 1 226 ? 20.727 4.839 -53.191 1.00 99.63 208 GLY B N 1
ATOM 4326 C CA . GLY B 1 226 ? 19.357 4.707 -52.686 1.00 98.64 208 GLY B CA 1
ATOM 4327 C C . GLY B 1 226 ? 19.108 5.219 -51.274 1.00 96.58 208 GLY B C 1
ATOM 4328 O O . GLY B 1 226 ? 18.139 5.942 -51.038 1.00 96.28 208 GLY B O 1
ATOM 4329 N N . LEU B 1 227 ? 19.945 4.818 -50.327 1.00 94.30 209 LEU B N 1
ATOM 4330 C CA . LEU B 1 227 ? 19.634 5.160 -48.941 1.00 92.22 209 LEU B CA 1
ATOM 4331 C C . LEU B 1 227 ? 19.668 6.646 -48.801 1.00 91.86 209 LEU B C 1
ATOM 4332 O O . LEU B 1 227 ? 18.861 7.206 -48.103 1.00 87.81 209 LEU B O 1
ATOM 4337 N N . GLU B 1 228 ? 20.648 7.267 -49.446 1.00 95.30 210 GLU B N 1
ATOM 4338 C CA . GLU B 1 228 ? 20.797 8.716 -49.371 1.00 98.25 210 GLU B CA 1
ATOM 4339 C C . GLU B 1 228 ? 19.610 9.405 -50.014 1.00 101.77 210 GLU B C 1
ATOM 4340 O O . GLU B 1 228 ? 19.031 10.322 -49.437 1.00 103.50 210 GLU B O 1
ATOM 4346 N N . GLU B 1 229 ? 19.249 8.939 -51.202 1.00 103.53 211 GLU B N 1
ATOM 4347 C CA . GLU B 1 229 ? 18.203 9.589 -51.995 1.00 105.28 211 GLU B CA 1
ATOM 4348 C C . GLU B 1 229 ? 16.799 9.301 -51.467 1.00 101.73 211 GLU B C 1
ATOM 4349 O O . GLU B 1 229 ? 15.998 10.222 -51.269 1.00 101.37 211 GLU B O 1
ATOM 4355 N N . GLU B 1 230 ? 16.517 8.027 -51.222 1.00 98.11 212 GLU B N 1
ATOM 4356 C CA . GLU B 1 230 ? 15.141 7.588 -50.922 1.00 95.48 212 GLU B CA 1
ATOM 4357 C C . GLU B 1 230 ? 14.809 7.311 -49.450 1.00 89.04 212 GLU B C 1
ATOM 4358 O O . GLU B 1 230 ? 13.645 7.084 -49.120 1.00 84.79 212 GLU B O 1
ATOM 4364 N N . VAL B 1 231 ? 15.804 7.349 -48.568 1.00 85.62 213 VAL B N 1
ATOM 4365 C CA . VAL B 1 231 ? 15.540 7.223 -47.122 1.00 82.28 213 VAL B CA 1
ATOM 4366 C C . VAL B 1 231 ? 16.023 8.438 -46.326 1.00 80.16 213 VAL B C 1
ATOM 4367 O O . VAL B 1 231 ? 15.211 9.233 -45.839 1.00 78.92 213 VAL B O 1
ATOM 4371 N N . THR B 1 232 ? 17.337 8.594 -46.220 1.00 79.56 214 THR B N 1
ATOM 4372 C CA . THR B 1 232 ? 17.946 9.700 -45.469 1.00 79.11 214 THR B CA 1
ATOM 4373 C C . THR B 1 232 ? 17.271 11.040 -45.747 1.00 81.43 214 THR B C 1
ATOM 4374 O O . THR B 1 232 ? 16.752 11.693 -44.845 1.00 77.90 214 THR B O 1
ATOM 4378 N N . GLN B 1 233 ? 17.287 11.417 -47.022 1.00 86.99 215 GLN B N 1
ATOM 4379 C CA . GLN B 1 233 ? 16.787 12.711 -47.507 1.00 90.20 215 GLN B CA 1
ATOM 4380 C C . GLN B 1 233 ? 15.268 12.870 -47.274 1.00 89.47 215 GLN B C 1
ATOM 4381 O O . GLN B 1 233 ? 14.780 13.949 -46.899 1.00 91.85 215 GLN B O 1
ATOM 4387 N N . LYS B 1 234 ? 14.545 11.761 -47.389 1.00 86.94 216 LYS B N 1
ATOM 4388 C CA . LYS B 1 234 ? 13.086 11.761 -47.268 1.00 85.79 216 LYS B CA 1
ATOM 4389 C C . LYS B 1 234 ? 12.585 11.639 -45.822 1.00 83.59 216 LYS B C 1
ATOM 4390 O O . LYS B 1 234 ? 11.374 11.678 -45.580 1.00 84.30 216 LYS B O 1
ATOM 4392 N N . VAL B 1 235 ? 13.509 11.485 -44.873 1.00 83.09 217 VAL B N 1
ATOM 4393 C CA . VAL B 1 235 ? 13.162 11.442 -43.427 1.00 83.58 217 VAL B CA 1
ATOM 4394 C C . VAL B 1 235 ? 13.848 12.556 -42.621 1.00 85.68 217 VAL B C 1
ATOM 4395 O O . VAL B 1 235 ? 13.215 13.209 -41.789 1.00 85.99 217 VAL B O 1
ATOM 4399 N N . ILE B 1 236 ? 15.136 12.769 -42.868 1.00 89.17 218 ILE B N 1
ATOM 4400 C CA . ILE B 1 236 ? 15.897 13.793 -42.133 1.00 91.73 218 ILE B CA 1
ATOM 4401 C C . ILE B 1 236 ? 15.539 15.194 -42.645 1.00 94.33 218 ILE B C 1
ATOM 4402 O O . ILE B 1 236 ? 15.633 15.453 -43.840 1.00 93.80 218 ILE B O 1
ATOM 4407 N N . PRO B 1 237 ? 15.138 16.100 -41.753 1.00 97.07 219 PRO B N 1
ATOM 4408 C CA . PRO B 1 237 ? 14.772 17.447 -42.185 1.00 100.10 219 PRO B CA 1
ATOM 4409 C C . PRO B 1 237 ? 15.942 18.187 -42.816 1.00 102.09 219 PRO B C 1
ATOM 4410 O O . PRO B 1 237 ? 17.084 18.043 -42.368 1.00 103.12 219 PRO B O 1
ATOM 4414 N N . LYS B 1 238 ? 15.644 18.982 -43.838 1.00 102.58 220 LYS B N 1
ATOM 4415 C CA . LYS B 1 238 ? 16.689 19.679 -44.601 1.00 104.57 220 LYS B CA 1
ATOM 4416 C C . LYS B 1 238 ? 17.336 20.786 -43.757 1.00 102.53 220 LYS B C 1
ATOM 4417 O O . LYS B 1 238 ? 18.503 21.122 -43.951 1.00 100.71 220 LYS B O 1
ATOM 4423 N N . GLU B 1 239 ? 16.588 21.288 -42.775 1.00 101.60 221 GLU B N 1
ATOM 4424 C CA . GLU B 1 239 ? 17.093 22.292 -41.827 1.00 104.99 221 GLU B CA 1
ATOM 4425 C C . GLU B 1 239 ? 18.267 21.753 -41.000 1.00 103.55 221 GLU B C 1
ATOM 4426 O O . GLU B 1 239 ? 19.239 22.459 -40.761 1.00 103.83 221 GLU B O 1
ATOM 4432 N N . LEU B 1 240 ? 18.175 20.487 -40.603 1.00 101.68 222 LEU B N 1
ATOM 4433 C CA . LEU B 1 240 ? 19.223 19.810 -39.810 1.00 97.84 222 LEU B CA 1
ATOM 4434 C C . LEU B 1 240 ? 20.295 19.185 -40.696 1.00 100.31 222 LEU B C 1
ATOM 4435 O O . LEU B 1 240 ? 21.383 18.842 -40.228 1.00 103.54 222 LEU B O 1
ATOM 4440 N N . MET B 1 241 ? 19.968 19.037 -41.975 1.00 102.63 223 MET B N 1
ATOM 4441 C CA . MET B 1 241 ? 20.867 18.434 -42.961 1.00 105.00 223 MET B CA 1
ATOM 4442 C C . MET B 1 241 ? 21.946 19.388 -43.412 1.00 106.77 223 MET B C 1
ATOM 4443 O O . MET B 1 241 ? 21.793 20.602 -43.356 1.00 110.41 223 MET B O 1
ATOM 4448 N N . ASP B 1 242 ? 23.028 18.819 -43.916 1.00 106.56 224 ASP B N 1
ATOM 4449 C CA . ASP B 1 242 ? 24.096 19.635 -44.505 1.00 108.06 224 ASP B CA 1
ATOM 4450 C C . ASP B 1 242 ? 25.080 18.801 -45.352 1.00 108.70 224 ASP B C 1
ATOM 4451 O O . ASP B 1 242 ? 24.851 17.619 -45.600 1.00 105.31 224 ASP B O 1
ATOM 4456 N N . ASP B 1 243 ? 26.153 19.433 -45.818 1.00 111.32 225 ASP B N 1
ATOM 4457 C CA . ASP B 1 243 ? 27.154 18.754 -46.657 1.00 110.75 225 ASP B CA 1
ATOM 4458 C C . ASP B 1 243 ? 28.237 18.072 -45.815 1.00 107.75 225 ASP B C 1
ATOM 4459 O O . ASP B 1 243 ? 28.838 17.082 -46.229 1.00 107.64 225 ASP B O 1
ATOM 4461 N N . LYS B 1 244 ? 28.471 18.619 -44.629 1.00 104.68 226 LYS B N 1
ATOM 4462 C CA . LYS B 1 244 ? 29.475 18.104 -43.692 1.00 104.10 226 LYS B CA 1
ATOM 4463 C C . LYS B 1 244 ? 28.979 16.928 -42.834 1.00 100.58 226 LYS B C 1
ATOM 4464 O O . LYS B 1 244 ? 29.737 16.385 -42.026 1.00 98.89 226 LYS B O 1
ATOM 4466 N N . MET B 1 245 ? 27.714 16.545 -43.007 1.00 98.64 227 MET B N 1
ATOM 4467 C CA . MET B 1 245 ? 27.120 15.437 -42.221 1.00 94.73 227 MET B CA 1
ATOM 4468 C C . MET B 1 245 ? 27.732 14.119 -42.649 1.00 91.47 227 MET B C 1
ATOM 4469 O O . MET B 1 245 ? 27.773 13.796 -43.839 1.00 93.45 227 MET B O 1
ATOM 4474 N N . LEU B 1 246 ? 28.185 13.367 -41.653 1.00 85.09 228 LEU B N 1
ATOM 4475 C CA . LEU B 1 246 ? 28.842 12.080 -41.885 1.00 83.04 228 LEU B CA 1
ATOM 4476 C C . LEU B 1 246 ? 27.852 10.987 -42.236 1.00 82.37 228 LEU B C 1
ATOM 4477 O O . LEU B 1 246 ? 26.716 10.969 -41.762 1.00 79.93 228 LEU B O 1
ATOM 4482 N N . ARG B 1 247 ? 28.323 10.054 -43.052 1.00 85.45 229 ARG B N 1
ATOM 4483 C CA . ARG B 1 247 ? 27.482 8.968 -43.548 1.00 85.92 229 ARG B CA 1
ATOM 4484 C C . ARG B 1 247 ? 28.176 7.617 -43.492 1.00 86.19 229 ARG B C 1
ATOM 4485 O O . ARG B 1 247 ? 29.275 7.432 -44.017 1.00 89.74 229 ARG B O 1
ATOM 4493 N N . TYR B 1 248 ? 27.488 6.679 -42.856 1.00 84.18 230 TYR B N 1
ATOM 4494 C CA . TYR B 1 248 ? 27.996 5.330 -42.634 1.00 82.82 230 TYR B CA 1
ATOM 4495 C C . TYR B 1 248 ? 27.010 4.299 -43.163 1.00 81.27 230 TYR B C 1
ATOM 4496 O O . TYR B 1 248 ? 26.078 3.895 -42.470 1.00 80.19 230 TYR B O 1
ATOM 4505 N N . TYR B 1 249 ? 27.216 3.905 -44.414 1.00 82.85 231 TYR B N 1
ATOM 4506 C CA . TYR B 1 249 ? 26.299 2.998 -45.105 1.00 83.85 231 TYR B CA 1
ATOM 4507 C C . TYR B 1 249 ? 26.935 1.622 -45.249 1.00 83.66 231 TYR B C 1
ATOM 4508 O O . TYR B 1 249 ? 27.888 1.427 -46.007 1.00 84.73 231 TYR B O 1
ATOM 4517 N N . ASN B 1 250 ? 26.381 0.676 -44.501 1.00 83.89 232 ASN B N 1
ATOM 4518 C CA . ASN B 1 250 ? 26.925 -0.682 -44.383 1.00 86.48 232 ASN B CA 1
ATOM 4519 C C . ASN B 1 250 ? 28.455 -0.702 -44.267 1.00 89.95 232 ASN B C 1
ATOM 4520 O O . ASN B 1 250 ? 29.134 -1.289 -45.110 1.00 92.13 232 ASN B O 1
ATOM 4525 N N . PRO B 1 251 ? 28.994 -0.059 -43.229 1.00 92.67 233 PRO B N 1
ATOM 4526 C CA . PRO B 1 251 ? 30.445 -0.011 -43.033 1.00 97.38 233 PRO B CA 1
ATOM 4527 C C . PRO B 1 251 ? 31.047 -1.375 -42.733 1.00 101.84 233 PRO B C 1
ATOM 4528 O O . PRO B 1 251 ? 32.249 -1.580 -42.902 1.00 104.30 233 PRO B O 1
ATOM 4532 N N . SER B 1 252 ? 30.200 -2.295 -42.289 1.00 105.42 234 SER B N 1
ATOM 4533 C CA . SER B 1 252 ? 30.583 -3.700 -42.135 1.00 110.33 234 SER B CA 1
ATOM 4534 C C . SER B 1 252 ? 30.787 -4.365 -43.502 1.00 113.03 234 SER B C 1
ATOM 4535 O O . SER B 1 252 ? 30.941 -5.582 -43.600 1.00 112.36 234 SER B O 1
ATOM 4538 N N . GLY B 1 253 ? 30.789 -3.552 -44.552 1.00 116.52 235 GLY B N 1
ATOM 4539 C CA . GLY B 1 253 ? 30.958 -4.038 -45.913 1.00 120.71 235 GLY B CA 1
ATOM 4540 C C . GLY B 1 253 ? 29.655 -4.593 -46.439 1.00 120.52 235 GLY B C 1
ATOM 4541 O O . GLY B 1 253 ? 28.678 -3.857 -46.605 1.00 122.33 235 GLY B O 1
ATOM 4542 N N . ARG B 1 254 ? 29.636 -5.899 -46.686 1.00 119.14 236 ARG B N 1
ATOM 4543 C CA . ARG B 1 254 ? 28.456 -6.544 -47.259 1.00 115.78 236 ARG B CA 1
ATOM 4544 C C . ARG B 1 254 ? 27.566 -7.117 -46.173 1.00 112.39 236 ARG B C 1
ATOM 4545 O O . ARG B 1 254 ? 27.996 -7.367 -45.049 1.00 110.51 236 ARG B O 1
ATOM 4553 N N . PHE B 1 255 ? 26.312 -7.318 -46.541 1.00 112.96 237 PHE B N 1
ATOM 4554 C CA . PHE B 1 255 ? 25.286 -7.795 -45.616 1.00 111.88 237 PHE B CA 1
ATOM 4555 C C . PHE B 1 255 ? 24.152 -8.377 -46.444 1.00 112.98 237 PHE B C 1
ATOM 4556 O O . PHE B 1 255 ? 23.019 -7.867 -46.481 1.00 109.88 237 PHE B O 1
ATOM 4564 N N . VAL B 1 256 ? 24.479 -9.469 -47.116 1.00 115.60 238 VAL B N 1
ATOM 4565 C CA . VAL B 1 256 ? 23.548 -10.049 -48.068 1.00 115.82 238 VAL B CA 1
ATOM 4566 C C . VAL B 1 256 ? 22.570 -10.844 -47.262 1.00 115.44 238 VAL B C 1
ATOM 4567 O O . VAL B 1 256 ? 21.363 -10.759 -47.460 1.00 113.09 238 VAL B O 1
ATOM 4571 N N . ILE B 1 257 ? 23.102 -11.641 -46.352 1.00 113.48 239 ILE B N 1
ATOM 4572 C CA . ILE B 1 257 ? 22.247 -12.251 -45.364 1.00 108.44 239 ILE B CA 1
ATOM 4573 C C . ILE B 1 257 ? 22.777 -12.373 -43.952 1.00 105.41 239 ILE B C 1
ATOM 4574 O O . ILE B 1 257 ? 23.958 -12.209 -43.568 1.00 105.86 239 ILE B O 1
ATOM 4579 N N . GLY B 1 258 ? 21.777 -12.718 -43.189 1.00 101.73 240 GLY B N 1
ATOM 4580 C CA . GLY B 1 258 ? 21.581 -12.121 -41.925 1.00 97.15 240 GLY B CA 1
ATOM 4581 C C . GLY B 1 258 ? 20.306 -12.702 -41.378 1.00 95.44 240 GLY B C 1
ATOM 4582 O O . GLY B 1 258 ? 19.992 -13.877 -41.616 1.00 97.74 240 GLY B O 1
ATOM 4583 N N . GLY B 1 259 ? 19.532 -11.854 -40.714 1.00 90.77 241 GLY B N 1
ATOM 4584 C CA . GLY B 1 259 ? 18.320 -12.303 -40.056 1.00 86.90 241 GLY B CA 1
ATOM 4585 C C . GLY B 1 259 ? 18.704 -13.072 -38.811 1.00 85.78 241 GLY B C 1
ATOM 4586 O O . GLY B 1 259 ? 19.781 -12.855 -38.259 1.00 86.07 241 GLY B O 1
ATOM 4587 N N . PRO B 1 260 ? 17.837 -13.980 -38.373 1.00 84.40 242 PRO B N 1
ATOM 4588 C CA . PRO B 1 260 ? 18.113 -14.789 -37.195 1.00 83.51 242 PRO B CA 1
ATOM 4589 C C . PRO B 1 260 ? 19.148 -15.869 -37.453 1.00 84.81 242 PRO B C 1
ATOM 4590 O O . PRO B 1 260 ? 19.615 -16.510 -36.521 1.00 88.38 242 PRO B O 1
ATOM 4594 N N . MET B 1 261 ? 19.474 -16.095 -38.714 1.00 88.04 243 MET B N 1
ATOM 4595 C CA . MET B 1 261 ? 20.516 -17.060 -39.053 1.00 93.33 243 MET B CA 1
ATOM 4596 C C . MET B 1 261 ? 21.876 -16.468 -38.746 1.00 91.25 243 MET B C 1
ATOM 4597 O O . MET B 1 261 ? 22.301 -15.501 -39.367 1.00 89.35 243 MET B O 1
ATOM 4602 N N . GLY B 1 262 ? 22.567 -17.063 -37.788 1.00 90.09 244 GLY B N 1
ATOM 4603 C CA . GLY B 1 262 ? 23.911 -16.591 -37.469 1.00 91.88 244 GLY B CA 1
ATOM 4604 C C . GLY B 1 262 ? 23.937 -15.493 -36.431 1.00 91.37 244 GLY B C 1
ATOM 4605 O O . GLY B 1 262 ? 25.009 -15.123 -35.969 1.00 96.29 244 GLY B O 1
ATOM 4606 N N . ASP B 1 263 ? 22.774 -14.946 -36.095 1.00 87.55 245 ASP B N 1
ATOM 4607 C CA . ASP B 1 263 ? 22.593 -14.200 -34.858 1.00 84.74 245 ASP B CA 1
ATOM 4608 C C . ASP B 1 263 ? 21.560 -14.915 -34.026 1.00 79.93 245 ASP B C 1
ATOM 4609 O O . ASP B 1 263 ? 20.711 -15.619 -34.551 1.00 83.38 245 ASP B O 1
ATOM 4614 N N . ALA B 1 264 ? 21.662 -14.738 -32.718 1.00 75.61 246 ALA B N 1
ATOM 4615 C CA . ALA B 1 264 ? 20.651 -15.209 -31.778 1.00 70.53 246 ALA B CA 1
ATOM 4616 C C . ALA B 1 264 ? 19.782 -14.025 -31.398 1.00 66.62 246 ALA B C 1
ATOM 4617 O O . ALA B 1 264 ? 20.262 -12.894 -31.359 1.00 67.49 246 ALA B O 1
ATOM 4619 N N . GLY B 1 265 ? 18.508 -14.283 -31.124 1.00 63.70 247 GLY B N 1
ATOM 4620 C CA . GLY B 1 265 ? 17.562 -13.221 -30.760 1.00 61.22 247 GLY B CA 1
ATOM 4621 C C . GLY B 1 265 ? 16.596 -13.600 -29.657 1.00 58.25 247 GLY B C 1
ATOM 4622 O O . GLY B 1 265 ? 16.132 -14.739 -29.577 1.00 59.04 247 GLY B O 1
ATOM 4623 N N . LEU B 1 266 ? 16.290 -12.624 -28.807 1.00 55.02 248 LEU B N 1
ATOM 4624 C CA . LEU B 1 266 ? 15.430 -12.842 -27.638 1.00 51.56 248 LEU B CA 1
ATOM 4625 C C . LEU B 1 266 ? 14.458 -11.691 -27.415 1.00 49.42 248 LEU B C 1
ATOM 4626 O O . LEU B 1 266 ? 14.666 -10.571 -27.884 1.00 50.81 248 LEU B O 1
ATOM 4631 N N . THR B 1 267 ? 13.391 -11.991 -26.688 1.00 47.32 249 THR B N 1
ATOM 4632 C CA . THR B 1 267 ? 12.396 -10.982 -26.338 1.00 46.02 249 THR B CA 1
ATOM 4633 C C . THR B 1 267 ? 12.981 -10.026 -25.301 1.00 48.84 249 THR B C 1
ATOM 4634 O O . THR B 1 267 ? 13.770 -10.423 -24.444 1.00 50.23 249 THR B O 1
ATOM 4638 N N . GLY B 1 268 ? 12.612 -8.755 -25.412 1.00 52.15 250 GLY B N 1
ATOM 4639 C CA . GLY B 1 268 ? 12.968 -7.739 -24.417 1.00 53.16 250 GLY B CA 1
ATOM 4640 C C . GLY B 1 268 ? 14.436 -7.362 -24.352 1.00 53.31 250 GLY B C 1
ATOM 4641 O O . GLY B 1 268 ? 14.890 -6.793 -23.359 1.00 52.62 250 GLY B O 1
ATOM 4642 N N . ARG B 1 269 ? 15.178 -7.679 -25.407 1.00 54.57 251 ARG B N 1
ATOM 4643 C CA . ARG B 1 269 ? 16.614 -7.372 -25.451 1.00 54.97 251 ARG B CA 1
ATOM 4644 C C . ARG B 1 269 ? 16.883 -5.993 -26.039 1.00 55.81 251 ARG B C 1
ATOM 4645 O O . ARG B 1 269 ? 17.965 -5.431 -25.851 1.00 56.25 251 ARG B O 1
ATOM 4653 N N . LYS B 1 270 ? 15.892 -5.454 -26.742 1.00 56.25 252 LYS B N 1
ATOM 4654 C CA . LYS B 1 270 ? 15.976 -4.092 -27.293 1.00 57.02 252 LYS B CA 1
ATOM 4655 C C . LYS B 1 270 ? 15.065 -3.166 -26.487 1.00 56.16 252 LYS B C 1
ATOM 4656 O O . LYS B 1 270 ? 14.176 -2.507 -27.019 1.00 54.83 252 LYS B O 1
ATOM 4662 N N . ILE B 1 271 ? 15.328 -3.124 -25.184 1.00 55.65 253 ILE B N 1
ATOM 4663 C CA . ILE B 1 271 ? 14.494 -2.380 -24.229 1.00 53.18 253 ILE B CA 1
ATOM 4664 C C . ILE B 1 271 ? 14.596 -0.858 -24.402 1.00 51.82 253 ILE B C 1
ATOM 4665 O O . ILE B 1 271 ? 13.668 -0.118 -24.070 1.00 50.23 253 ILE B O 1
ATOM 4670 N N . ILE B 1 272 ? 15.728 -0.405 -24.924 1.00 52.47 254 ILE B N 1
ATOM 4671 C CA . ILE B 1 272 ? 16.009 1.030 -25.025 1.00 51.95 254 ILE B CA 1
ATOM 4672 C C . ILE B 1 272 ? 15.430 1.621 -26.297 1.00 52.56 254 ILE B C 1
ATOM 4673 O O . ILE B 1 272 ? 14.870 2.711 -26.280 1.00 53.28 254 ILE B O 1
ATOM 4678 N N . VAL B 1 273 ? 15.562 0.895 -27.398 1.00 53.34 255 VAL B N 1
ATOM 4679 C CA . VAL B 1 273 ? 14.950 1.290 -28.671 1.00 54.61 255 VAL B CA 1
ATOM 4680 C C . VAL B 1 273 ? 13.431 1.299 -28.548 1.00 55.02 255 VAL B C 1
ATOM 4681 O O . VAL B 1 273 ? 12.732 2.053 -29.230 1.00 53.82 255 VAL B O 1
ATOM 4685 N N . ASP B 1 274 ? 12.948 0.417 -27.679 1.00 57.48 256 ASP B N 1
ATOM 4686 C CA . ASP B 1 274 ? 11.521 0.281 -27.349 1.00 57.82 256 ASP B CA 1
ATOM 4687 C C . ASP B 1 274 ? 10.980 1.512 -26.637 1.00 57.53 256 ASP B C 1
ATOM 4688 O O . ASP B 1 274 ? 9.776 1.744 -26.631 1.00 59.29 256 ASP B O 1
ATOM 4693 N N . THR B 1 275 ? 11.873 2.289 -26.035 1.00 57.85 257 THR B N 1
ATOM 4694 C CA . THR B 1 275 ? 11.476 3.415 -25.185 1.00 58.16 257 THR B CA 1
ATOM 4695 C C . THR B 1 275 ? 12.003 4.786 -25.650 1.00 57.60 257 THR B C 1
ATOM 4696 O O . THR B 1 275 ? 11.454 5.371 -26.584 1.00 58.21 257 THR B O 1
ATOM 4700 N N . TYR B 1 276 ? 13.059 5.282 -25.004 1.00 56.87 258 TYR B N 1
ATOM 4701 C CA . TYR B 1 276 ? 13.519 6.677 -25.176 1.00 57.56 258 TYR B CA 1
ATOM 4702 C C . TYR B 1 276 ? 14.949 6.847 -25.695 1.00 58.01 258 TYR B C 1
ATOM 4703 O O . TYR B 1 276 ? 15.522 7.932 -25.600 1.00 58.72 258 TYR B O 1
ATOM 4712 N N . GLY B 1 277 ? 15.525 5.785 -26.239 1.00 58.87 259 GLY B N 1
ATOM 4713 C CA . GLY B 1 277 ? 16.873 5.853 -26.817 1.00 60.35 259 GLY B CA 1
ATOM 4714 C C . GLY B 1 277 ? 17.941 6.284 -25.827 1.00 61.39 259 GLY B C 1
ATOM 4715 O O . GLY B 1 277 ? 18.917 6.938 -26.195 1.00 60.54 259 GLY B O 1
ATOM 4716 N N . GLY B 1 278 ? 17.741 5.923 -24.564 1.00 64.15 260 GLY B N 1
ATOM 4717 C CA . GLY B 1 278 ? 18.729 6.171 -23.509 1.00 67.85 260 GLY B CA 1
ATOM 4718 C C . GLY B 1 278 ? 18.725 7.584 -22.955 1.00 68.83 260 GLY B C 1
ATOM 4719 O O . GLY B 1 278 ? 19.629 7.973 -22.211 1.00 66.85 260 GLY B O 1
ATOM 4720 N N . TRP B 1 279 ? 17.701 8.348 -23.311 1.00 70.31 261 TRP B N 1
ATOM 4721 C CA . TRP B 1 279 ? 17.594 9.738 -22.866 1.00 70.98 261 TRP B CA 1
ATOM 4722 C C . TRP B 1 279 ? 17.191 9.862 -21.405 1.00 69.52 261 TRP B C 1
ATOM 4723 O O . TRP B 1 279 ? 17.804 10.614 -20.644 1.00 77.96 261 TRP B O 1
ATOM 4734 N N . GLY B 1 280 ? 16.155 9.130 -21.024 1.00 62.45 262 GLY B N 1
ATOM 4735 C CA . GLY B 1 280 ? 15.651 9.184 -19.658 1.00 60.30 262 GLY B CA 1
ATOM 4736 C C . GLY B 1 280 ? 16.345 8.176 -18.766 1.00 58.23 262 GLY B C 1
ATOM 4737 O O . GLY B 1 280 ? 17.534 8.299 -18.471 1.00 55.43 262 GLY B O 1
ATOM 4738 N N . ALA B 1 281 ? 15.579 7.175 -18.342 1.00 57.15 263 ALA B N 1
ATOM 4739 C CA . ALA B 1 281 ? 16.096 6.033 -17.587 1.00 55.44 263 ALA B CA 1
ATOM 4740 C C . ALA B 1 281 ? 15.274 4.789 -17.914 1.00 53.50 263 ALA B C 1
ATOM 4741 O O . ALA B 1 281 ? 14.312 4.855 -18.680 1.00 52.41 263 ALA B O 1
ATOM 4743 N N . HIS B 1 282 ? 15.664 3.651 -17.350 1.00 53.68 264 HIS B N 1
ATOM 4744 C CA . HIS B 1 282 ? 14.862 2.424 -17.472 1.00 54.44 264 HIS B CA 1
ATOM 4745 C C . HIS B 1 282 ? 14.833 1.609 -16.191 1.00 54.40 264 HIS B C 1
ATOM 4746 O O . HIS B 1 282 ? 15.775 1.622 -15.399 1.00 54.42 264 HIS B O 1
ATOM 4753 N N . GLY B 1 283 ? 13.729 0.898 -16.013 1.00 53.84 265 GLY B N 1
ATOM 4754 C CA . GLY B 1 283 ? 13.527 0.055 -14.847 1.00 53.38 265 GLY B CA 1
ATOM 4755 C C . GLY B 1 283 ? 13.996 -1.371 -15.050 1.00 54.48 265 GLY B C 1
ATOM 4756 O O . GLY B 1 283 ? 13.998 -2.167 -14.106 1.00 58.18 265 GLY B O 1
ATOM 4757 N N . GLY B 1 284 ? 14.402 -1.688 -16.279 1.00 53.11 266 GLY B N 1
ATOM 4758 C CA . GLY B 1 284 ? 14.854 -3.037 -16.645 1.00 52.18 266 GLY B CA 1
ATOM 4759 C C . GLY B 1 284 ? 13.761 -3.919 -17.216 1.00 50.79 266 GLY B C 1
ATOM 4760 O O . GLY B 1 284 ? 14.029 -5.017 -17.708 1.00 50.88 266 GLY B O 1
ATOM 4761 N N . GLY B 1 285 ? 12.528 -3.434 -17.153 1.00 51.17 267 GLY B N 1
ATOM 4762 C CA . GLY B 1 285 ? 11.366 -4.225 -17.547 1.00 52.39 267 GLY B CA 1
ATOM 4763 C C . GLY B 1 285 ? 11.124 -4.317 -19.042 1.00 53.20 267 GLY B C 1
ATOM 4764 O O . GLY B 1 285 ? 10.719 -3.341 -19.683 1.00 54.34 267 GLY B O 1
ATOM 4765 N N . ALA B 1 286 ? 11.357 -5.503 -19.595 1.00 52.68 268 ALA B N 1
ATOM 4766 C CA . ALA B 1 286 ? 10.981 -5.795 -20.982 1.00 52.29 268 ALA B CA 1
ATOM 4767 C C . ALA B 1 286 ? 9.465 -5.713 -21.147 1.00 50.53 268 ALA B C 1
ATOM 4768 O O . ALA B 1 286 ? 8.722 -6.323 -20.388 1.00 46.80 268 ALA B O 1
ATOM 4770 N N . PHE B 1 287 ? 9.020 -4.952 -22.139 1.00 51.35 269 PHE B N 1
ATOM 4771 C CA . PHE B 1 287 ? 7.585 -4.702 -22.334 1.00 52.52 269 PHE B CA 1
ATOM 4772 C C . PHE B 1 287 ? 6.884 -5.864 -23.020 1.00 52.65 269 PHE B C 1
ATOM 4773 O O . PHE B 1 287 ? 5.857 -6.354 -22.550 1.00 51.57 269 PHE B O 1
ATOM 4781 N N . SER B 1 288 ? 7.442 -6.280 -24.152 1.00 53.89 270 SER B N 1
ATOM 4782 C CA . SER B 1 288 ? 6.774 -7.234 -25.045 1.00 53.25 270 SER B CA 1
ATOM 4783 C C . SER B 1 288 ? 6.596 -8.610 -24.417 1.00 53.51 270 SER B C 1
ATOM 4784 O O . SER B 1 288 ? 7.437 -9.080 -23.650 1.00 55.39 270 SER B O 1
ATOM 4787 N N . GLY B 1 289 ? 5.471 -9.234 -24.745 1.00 53.08 271 GLY B N 1
ATOM 4788 C CA . GLY B 1 289 ? 5.156 -10.590 -24.287 1.00 52.05 271 GLY B CA 1
ATOM 4789 C C . GLY B 1 289 ? 4.465 -10.611 -22.937 1.00 52.40 271 GLY B C 1
ATOM 4790 O O . GLY B 1 289 ? 3.975 -11.654 -22.485 1.00 50.86 271 GLY B O 1
ATOM 4791 N N . LYS B 1 290 ? 4.438 -9.449 -22.293 1.00 54.06 272 LYS B N 1
ATOM 4792 C CA . LYS B 1 290 ? 3.792 -9.285 -20.996 1.00 55.64 272 LYS B CA 1
ATOM 4793 C C . LYS B 1 290 ? 2.433 -8.622 -21.165 1.00 55.34 272 LYS B C 1
ATOM 4794 O O . LYS B 1 290 ? 2.302 -7.614 -21.857 1.00 53.79 272 LYS B O 1
ATOM 4800 N N . ASP B 1 291 ? 1.428 -9.199 -20.520 1.00 56.30 273 ASP B N 1
ATOM 4801 C CA . ASP B 1 291 ? 0.100 -8.581 -20.463 1.00 58.07 273 ASP B CA 1
ATOM 4802 C C . ASP B 1 291 ? 0.150 -7.345 -19.575 1.00 58.47 273 ASP B C 1
ATOM 4803 O O . ASP B 1 291 ? 1.123 -7.119 -18.862 1.00 61.20 273 ASP B O 1
ATOM 4808 N N . SER B 1 292 ? -0.922 -6.565 -19.601 1.00 58.33 274 SER B N 1
ATOM 4809 C CA . SER B 1 292 ? -0.931 -5.244 -18.954 1.00 57.42 274 SER B CA 1
ATOM 4810 C C . SER B 1 292 ? -1.040 -5.302 -17.432 1.00 55.08 274 SER B C 1
ATOM 4811 O O . SER B 1 292 ? -0.863 -4.291 -16.759 1.00 54.24 274 SER B O 1
ATOM 4814 N N . SER B 1 293 ? -1.340 -6.483 -16.898 1.00 55.15 275 SER B N 1
ATOM 4815 C CA . SER B 1 293 ? -1.337 -6.705 -15.440 1.00 53.83 275 SER B CA 1
ATOM 4816 C C . SER B 1 293 ? 0.071 -6.606 -14.876 1.00 54.18 275 SER B C 1
ATOM 4817 O O . SER B 1 293 ? 0.258 -6.329 -13.691 1.00 54.35 275 SER B O 1
ATOM 4820 N N . LYS B 1 294 ? 1.055 -6.843 -15.736 1.00 55.02 276 LYS B N 1
ATOM 4821 C CA . LYS B 1 294 ? 2.463 -6.717 -15.353 1.00 56.70 276 LYS B CA 1
ATOM 4822 C C . LYS B 1 294 ? 2.834 -5.244 -15.198 1.00 57.66 276 LYS B C 1
ATOM 4823 O O . LYS B 1 294 ? 2.890 -4.499 -16.180 1.00 56.01 276 LYS B O 1
ATOM 4829 N N . VAL B 1 295 ? 3.082 -4.845 -13.952 1.00 59.44 277 VAL B N 1
ATOM 4830 C CA . VAL B 1 295 ? 3.441 -3.451 -13.612 1.00 59.91 277 VAL B CA 1
ATOM 4831 C C . VAL B 1 295 ? 4.580 -2.910 -14.477 1.00 58.61 277 VAL B C 1
ATOM 4832 O O . VAL B 1 295 ? 4.643 -1.711 -14.752 1.00 58.90 277 VAL B O 1
ATOM 4836 N N . ASP B 1 296 ? 5.472 -3.802 -14.899 1.00 57.67 278 ASP B N 1
ATOM 4837 C CA . ASP B 1 296 ? 6.613 -3.427 -15.749 1.00 59.06 278 ASP B CA 1
ATOM 4838 C C . ASP B 1 296 ? 6.160 -2.668 -16.988 1.00 58.50 278 ASP B C 1
ATOM 4839 O O . ASP B 1 296 ? 6.863 -1.780 -17.475 1.00 59.92 278 ASP B O 1
ATOM 4844 N N . ARG B 1 297 ? 4.983 -3.031 -17.487 1.00 57.05 279 ARG B N 1
ATOM 4845 C CA . ARG B 1 297 ? 4.410 -2.406 -18.682 1.00 56.10 279 ARG B CA 1
ATOM 4846 C C . ARG B 1 297 ? 3.508 -1.234 -18.312 1.00 55.65 279 ARG B C 1
ATOM 4847 O O . ARG B 1 297 ? 3.731 -0.098 -18.741 1.00 59.71 279 ARG B O 1
ATOM 4855 N N . SER B 1 298 ? 2.490 -1.539 -17.515 1.00 52.91 280 SER B N 1
ATOM 4856 C CA . SER B 1 298 ? 1.491 -0.560 -17.064 1.00 51.27 280 SER B CA 1
ATOM 4857 C C . SER B 1 298 ? 2.131 0.683 -16.463 1.00 50.13 280 SER B C 1
ATOM 4858 O O . SER B 1 298 ? 1.826 1.813 -16.849 1.00 51.34 280 SER B O 1
ATOM 4861 N N . GLY B 1 299 ? 3.020 0.448 -15.507 1.00 48.95 281 GLY B N 1
ATOM 4862 C CA . GLY B 1 299 ? 3.718 1.521 -14.800 1.00 49.52 281 GLY B CA 1
ATOM 4863 C C . GLY B 1 299 ? 4.557 2.366 -15.733 1.00 49.16 281 GLY B C 1
ATOM 4864 O O . GLY B 1 299 ? 4.579 3.594 -15.638 1.00 49.27 281 GLY B O 1
ATOM 4865 N N . ALA B 1 300 ? 5.230 1.692 -16.654 1.00 50.15 282 ALA B N 1
ATOM 4866 C CA . ALA B 1 300 ? 6.048 2.355 -17.671 1.00 52.18 282 ALA B CA 1
ATOM 4867 C C . ALA B 1 300 ? 5.189 3.232 -18.581 1.00 52.50 282 ALA B C 1
ATOM 4868 O O . ALA B 1 300 ? 5.605 4.324 -18.990 1.00 51.67 282 ALA B O 1
ATOM 4870 N N . TYR B 1 301 ? 3.992 2.736 -18.884 1.00 52.24 283 TYR B N 1
ATOM 4871 C CA . TYR B 1 301 ? 3.063 3.426 -19.783 1.00 53.85 283 TYR B CA 1
ATOM 4872 C C . TYR B 1 301 ? 2.466 4.625 -19.071 1.00 56.92 283 TYR B C 1
ATOM 4873 O O . TYR B 1 301 ? 2.555 5.759 -19.549 1.00 60.25 283 TYR B O 1
ATOM 4882 N N . CYS B 1 302 ? 1.860 4.352 -17.921 1.00 56.83 284 CYS B N 1
ATOM 4883 C CA . CYS B 1 302 ? 1.302 5.395 -17.061 1.00 57.41 284 CYS B CA 1
ATOM 4884 C C . CYS B 1 302 ? 2.320 6.497 -16.796 1.00 58.18 284 CYS B C 1
ATOM 4885 O O . CYS B 1 302 ? 1.976 7.674 -16.726 1.00 58.62 284 CYS B O 1
ATOM 4888 N N . ALA B 1 303 ? 3.578 6.096 -16.642 1.00 59.30 285 ALA B N 1
ATOM 4889 C CA . ALA B 1 303 ? 4.679 7.037 -16.410 1.00 60.37 285 ALA B CA 1
ATOM 4890 C C . ALA B 1 303 ? 4.842 7.983 -17.595 1.00 61.75 285 ALA B C 1
ATOM 4891 O O . ALA B 1 303 ? 4.944 9.198 -17.424 1.00 62.30 285 ALA B O 1
ATOM 4893 N N . ARG B 1 304 ? 4.872 7.410 -18.795 1.00 62.77 286 ARG B N 1
ATOM 4894 C CA . ARG B 1 304 ? 4.915 8.202 -20.034 1.00 64.66 286 ARG B CA 1
ATOM 4895 C C . ARG B 1 304 ? 3.753 9.178 -20.051 1.00 63.62 286 ARG B C 1
ATOM 4896 O O . ARG B 1 304 ? 3.922 10.363 -20.342 1.00 65.24 286 ARG B O 1
ATOM 4904 N N . TRP B 1 305 ? 2.575 8.647 -19.745 1.00 61.81 287 TRP B N 1
ATOM 4905 C CA . TRP B 1 305 ? 1.335 9.431 -19.700 1.00 61.76 287 TRP B CA 1
ATOM 4906 C C . TRP B 1 305 ? 1.517 10.670 -18.837 1.00 61.16 287 TRP B C 1
ATOM 4907 O O . TRP B 1 305 ? 1.328 11.799 -19.298 1.00 62.43 287 TRP B O 1
ATOM 4918 N N . ILE B 1 306 ? 1.889 10.427 -17.583 1.00 58.62 288 ILE B N 1
ATOM 4919 C CA . ILE B 1 306 ? 2.113 11.482 -16.597 1.00 59.35 288 ILE B CA 1
ATOM 4920 C C . ILE B 1 306 ? 3.027 12.552 -17.194 1.00 61.91 288 ILE B C 1
ATOM 4921 O O . ILE B 1 306 ? 2.661 13.729 -17.284 1.00 64.84 288 ILE B O 1
ATOM 4926 N N . ALA B 1 307 ? 4.206 12.117 -17.627 1.00 63.43 289 ALA B N 1
ATOM 4927 C CA . ALA B 1 307 ? 5.227 13.000 -18.203 1.00 64.86 289 ALA B CA 1
ATOM 4928 C C . ALA B 1 307 ? 4.657 13.841 -19.339 1.00 67.67 289 ALA B C 1
ATOM 4929 O O . ALA B 1 307 ? 4.772 15.069 -19.335 1.00 72.44 289 ALA B O 1
ATOM 4931 N N . LYS B 1 308 ? 4.022 13.162 -20.291 1.00 67.08 290 LYS B N 1
ATOM 4932 C CA . LYS B 1 308 ? 3.418 13.817 -21.462 1.00 67.17 290 LYS B CA 1
ATOM 4933 C C . LYS B 1 308 ? 2.399 14.862 -21.027 1.00 66.99 290 LYS B C 1
ATOM 4934 O O . LYS B 1 308 ? 2.296 15.928 -21.627 1.00 67.53 290 LYS B O 1
ATOM 4940 N N . SER B 1 309 ? 1.656 14.539 -19.977 1.00 65.65 291 SER B N 1
ATOM 4941 C CA . SER B 1 309 ? 0.689 15.471 -19.395 1.00 68.70 291 SER B CA 1
ATOM 4942 C C . SER B 1 309 ? 1.387 16.660 -18.746 1.00 70.39 291 SER B C 1
ATOM 4943 O O . SER B 1 309 ? 1.030 17.815 -18.973 1.00 69.62 291 SER B O 1
ATOM 4946 N N . LEU B 1 310 ? 2.394 16.348 -17.939 1.00 72.03 292 LEU B N 1
ATOM 4947 C CA . LEU B 1 310 ? 3.118 17.355 -17.152 1.00 73.77 292 LEU B CA 1
ATOM 4948 C C . LEU B 1 310 ? 3.763 18.438 -18.001 1.00 76.01 292 LEU B C 1
ATOM 4949 O O . LEU B 1 310 ? 3.873 19.577 -17.559 1.00 81.46 292 LEU B O 1
ATOM 4954 N N . VAL B 1 311 ? 4.201 18.081 -19.203 1.00 73.54 293 VAL B N 1
ATOM 4955 C CA . VAL B 1 311 ? 4.837 19.050 -20.103 1.00 74.70 293 VAL B CA 1
ATOM 4956 C C . VAL B 1 311 ? 3.784 19.745 -20.962 1.00 75.06 293 VAL B C 1
ATOM 4957 O O . VAL B 1 311 ? 4.001 20.846 -21.465 1.00 75.72 293 VAL B O 1
ATOM 4961 N N . HIS B 1 312 ? 2.632 19.102 -21.110 1.00 76.34 294 HIS B N 1
ATOM 4962 C CA . HIS B 1 312 ? 1.523 19.671 -21.877 1.00 78.87 294 HIS B CA 1
ATOM 4963 C C . HIS B 1 312 ? 0.913 20.821 -21.108 1.00 81.49 294 HIS B C 1
ATOM 4964 O O . HIS B 1 312 ? 0.681 21.899 -21.650 1.00 83.40 294 HIS B O 1
ATOM 4971 N N . ALA B 1 313 ? 0.676 20.568 -19.827 1.00 82.69 295 ALA B N 1
ATOM 4972 C CA . ALA B 1 313 ? 0.093 21.554 -18.919 1.00 83.96 295 ALA B CA 1
ATOM 4973 C C . ALA B 1 313 ? 1.012 22.749 -18.673 1.00 84.63 295 ALA B C 1
ATOM 4974 O O . ALA B 1 313 ? 0.701 23.605 -17.852 1.00 84.79 295 ALA B O 1
ATOM 4976 N N . GLY B 1 314 ? 2.138 22.799 -19.382 1.00 85.20 296 GLY B N 1
ATOM 4977 C CA . GLY B 1 314 ? 3.083 23.910 -19.280 1.00 86.73 296 GLY B CA 1
ATOM 4978 C C . GLY B 1 314 ? 3.753 24.013 -17.925 1.00 86.55 296 GLY B C 1
ATOM 4979 O O . GLY B 1 314 ? 4.247 25.072 -17.544 1.00 90.07 296 GLY B O 1
ATOM 4980 N N . LEU B 1 315 ? 3.769 22.907 -17.192 1.00 84.30 297 LEU B N 1
ATOM 4981 C CA . LEU B 1 315 ? 4.410 22.876 -15.871 1.00 84.22 297 LEU B CA 1
ATOM 4982 C C . LEU B 1 315 ? 5.932 22.856 -15.997 1.00 83.63 297 LEU B C 1
ATOM 4983 O O . LEU B 1 315 ? 6.650 23.244 -15.070 1.00 83.49 297 LEU B O 1
ATOM 4988 N N . CYS B 1 316 ? 6.413 22.406 -17.154 1.00 84.56 298 CYS B N 1
ATOM 4989 C CA . CYS B 1 316 ? 7.854 22.281 -17.413 1.00 85.49 298 CYS B CA 1
ATOM 4990 C C . CYS B 1 316 ? 8.178 22.035 -18.886 1.00 83.92 298 CYS B C 1
ATOM 4991 O O . CYS B 1 316 ? 7.292 21.791 -19.702 1.00 83.95 298 CYS B O 1
ATOM 4994 N N . HIS B 1 317 ? 9.469 22.081 -19.201 1.00 84.82 299 HIS B N 1
ATOM 4995 C CA . HIS B 1 317 ? 9.962 21.819 -20.570 1.00 86.45 299 HIS B CA 1
ATOM 4996 C C . HIS B 1 317 ? 10.377 20.358 -20.749 1.00 85.82 299 HIS B C 1
ATOM 4997 O O . HIS B 1 317 ? 10.246 19.781 -21.838 1.00 84.07 299 HIS B O 1
ATOM 5004 N N . ARG B 1 318 ? 10.889 19.781 -19.667 1.00 84.92 300 ARG B N 1
ATOM 5005 C CA . ARG B 1 318 ? 11.458 18.432 -19.676 1.00 81.61 300 ARG B CA 1
ATOM 5006 C C . ARG B 1 318 ? 11.204 17.737 -18.348 1.00 79.97 300 ARG B C 1
ATOM 5007 O O . ARG B 1 318 ? 11.528 18.281 -17.288 1.00 82.11 300 ARG B O 1
ATOM 5015 N N . VAL B 1 319 ? 10.650 16.528 -18.410 1.00 75.85 301 VAL B N 1
ATOM 5016 C CA . VAL B 1 319 ? 10.407 15.728 -17.201 1.00 71.50 301 VAL B CA 1
ATOM 5017 C C . VAL B 1 319 ? 10.835 14.289 -17.344 1.00 68.34 301 VAL B C 1
ATOM 5018 O O . VAL B 1 319 ? 10.810 13.715 -18.431 1.00 69.59 301 VAL B O 1
ATOM 5022 N N . LEU B 1 320 ? 11.213 13.720 -16.210 1.00 65.91 302 LEU B N 1
ATOM 5023 C CA . LEU B 1 320 ? 11.455 12.293 -16.093 1.00 63.82 302 LEU B CA 1
ATOM 5024 C C . LEU B 1 320 ? 10.769 11.829 -14.845 1.00 63.09 302 LEU B C 1
ATOM 5025 O O . LEU B 1 320 ? 11.224 12.134 -13.752 1.00 65.59 302 LEU B O 1
ATOM 5030 N N . VAL B 1 321 ? 9.696 11.074 -14.981 1.00 61.11 303 VAL B N 1
ATOM 5031 C CA . VAL B 1 321 ? 8.957 10.650 -13.815 1.00 60.44 303 VAL B CA 1
ATOM 5032 C C . VAL B 1 321 ? 9.318 9.226 -13.504 1.00 58.96 303 VAL B C 1
ATOM 5033 O O . VAL B 1 321 ? 9.326 8.399 -14.393 1.00 58.84 303 VAL B O 1
ATOM 5037 N N . GLN B 1 322 ? 9.619 8.942 -12.247 1.00 56.53 304 GLN B N 1
ATOM 5038 C CA . GLN B 1 322 ? 9.834 7.569 -11.850 1.00 54.51 304 GLN B CA 1
ATOM 5039 C C . GLN B 1 322 ? 8.786 7.054 -10.909 1.00 53.01 304 GLN B C 1
ATOM 5040 O O . GLN B 1 322 ? 8.550 7.620 -9.852 1.00 53.58 304 GLN B O 1
ATOM 5046 N N . LEU B 1 323 ? 8.237 5.914 -11.278 1.00 52.50 305 LEU B N 1
ATOM 5047 C CA . LEU B 1 323 ? 7.325 5.160 -10.423 1.00 52.87 305 LEU B CA 1
ATOM 5048 C C . LEU B 1 323 ? 8.000 3.908 -9.882 1.00 52.33 305 LEU B C 1
ATOM 5049 O O . LEU B 1 323 ? 8.971 3.419 -10.450 1.00 52.62 305 LEU B O 1
ATOM 5054 N N . SER B 1 324 ? 7.459 3.387 -8.785 1.00 52.88 306 SER B N 1
ATOM 5055 C CA . SER B 1 324 ? 7.995 2.179 -8.130 1.00 53.07 306 SER B CA 1
ATOM 5056 C C . SER B 1 324 ? 6.913 1.414 -7.374 1.00 53.35 306 SER B C 1
ATOM 5057 O O . SER B 1 324 ? 6.063 2.003 -6.706 1.00 52.72 306 SER B O 1
ATOM 5060 N N . TYR B 1 325 ? 6.977 0.092 -7.474 1.00 54.19 307 TYR B N 1
ATOM 5061 C CA . TYR B 1 325 ? 5.932 -0.782 -6.935 1.00 56.29 307 TYR B CA 1
ATOM 5062 C C . TYR B 1 325 ? 6.468 -1.945 -6.117 1.00 56.75 307 TYR B C 1
ATOM 5063 O O . TYR B 1 325 ? 7.606 -2.395 -6.287 1.00 56.36 307 TYR B O 1
ATOM 5072 N N . ALA B 1 326 ? 5.601 -2.427 -5.235 1.00 57.68 308 ALA B N 1
ATOM 5073 C CA . ALA B 1 326 ? 5.879 -3.587 -4.398 1.00 57.86 308 ALA B CA 1
ATOM 5074 C C . ALA B 1 326 ? 4.957 -4.733 -4.791 1.00 59.05 308 ALA B C 1
ATOM 5075 O O . ALA B 1 326 ? 3.786 -4.518 -5.115 1.00 58.29 308 ALA B O 1
ATOM 5077 N N . ILE B 1 327 ? 5.499 -5.950 -4.780 1.00 61.42 309 ILE B N 1
ATOM 5078 C CA . ILE B 1 327 ? 4.706 -7.143 -5.112 1.00 63.17 309 ILE B CA 1
ATOM 5079 C C . ILE B 1 327 ? 3.572 -7.304 -4.108 1.00 62.77 309 ILE B C 1
ATOM 5080 O O . ILE B 1 327 ? 3.769 -7.154 -2.904 1.00 65.90 309 ILE B O 1
ATOM 5085 N N . GLY B 1 328 ? 2.382 -7.575 -4.626 1.00 60.59 310 GLY B N 1
ATOM 5086 C CA . GLY B 1 328 ? 1.183 -7.729 -3.798 1.00 61.24 310 GLY B CA 1
ATOM 5087 C C . GLY B 1 328 ? 0.602 -6.450 -3.203 1.00 61.46 310 GLY B C 1
ATOM 5088 O O . GLY B 1 328 ? -0.442 -6.491 -2.555 1.00 61.87 310 GLY B O 1
ATOM 5089 N N . VAL B 1 329 ? 1.284 -5.324 -3.395 1.00 60.44 311 VAL B N 1
ATOM 5090 C CA . VAL B 1 329 ? 0.810 -4.034 -2.881 1.00 61.54 311 VAL B CA 1
ATOM 5091 C C . VAL B 1 329 ? 0.251 -3.170 -4.008 1.00 64.63 311 VAL B C 1
ATOM 5092 O O . VAL B 1 329 ? 0.971 -2.790 -4.935 1.00 64.03 311 VAL B O 1
ATOM 5096 N N . SER B 1 330 ? -1.029 -2.836 -3.881 1.00 68.90 312 SER B N 1
ATOM 5097 C CA . SER B 1 330 ? -1.789 -2.147 -4.933 1.00 69.73 312 SER B CA 1
ATOM 5098 C C . SER B 1 330 ? -1.270 -0.750 -5.241 1.00 72.54 312 SER B C 1
ATOM 5099 O O . SER B 1 330 ? -1.056 -0.406 -6.403 1.00 72.77 312 SER B O 1
ATOM 5102 N N . HIS B 1 331 ? -1.071 0.053 -4.204 1.00 78.58 313 HIS B N 1
ATOM 5103 C CA . HIS B 1 331 ? -0.620 1.438 -4.400 1.00 82.78 313 HIS B CA 1
ATOM 5104 C C . HIS B 1 331 ? 0.878 1.509 -4.713 1.00 82.28 313 HIS B C 1
ATOM 5105 O O . HIS B 1 331 ? 1.641 0.616 -4.332 1.00 86.50 313 HIS B O 1
ATOM 5112 N N . PRO B 1 332 ? 1.300 2.565 -5.408 1.00 79.96 314 PRO B N 1
ATOM 5113 C CA . PRO B 1 332 ? 2.719 2.752 -5.686 1.00 78.25 314 PRO B CA 1
ATOM 5114 C C . PRO B 1 332 ? 3.497 2.990 -4.410 1.00 79.19 314 PRO B C 1
ATOM 5115 O O . PRO B 1 332 ? 3.124 3.834 -3.589 1.00 81.75 314 PRO B O 1
ATOM 5119 N N . LEU B 1 333 ? 4.577 2.244 -4.234 1.00 76.83 315 LEU B N 1
ATOM 5120 C CA . LEU B 1 333 ? 5.311 2.358 -2.959 1.00 75.64 315 LEU B CA 1
ATOM 5121 C C . LEU B 1 333 ? 6.221 3.575 -2.927 1.00 70.52 315 LEU B C 1
ATOM 5122 O O . LEU B 1 333 ? 6.619 4.008 -1.852 1.00 68.91 315 LEU B O 1
ATOM 5127 N N . SER B 1 334 ? 6.514 4.138 -4.097 1.00 66.36 316 SER B N 1
ATOM 5128 C CA . SER B 1 334 ? 7.294 5.379 -4.189 1.00 66.24 316 SER B CA 1
ATOM 5129 C C . SER B 1 334 ? 7.020 6.144 -5.477 1.00 65.07 316 SER B C 1
ATOM 5130 O O . SER B 1 334 ? 6.506 5.591 -6.449 1.00 65.41 316 SER B O 1
ATOM 5133 N N . ILE B 1 335 ? 7.396 7.420 -5.471 1.00 64.84 317 ILE B N 1
ATOM 5134 C CA . ILE B 1 335 ? 7.158 8.311 -6.613 1.00 63.66 317 ILE B CA 1
ATOM 5135 C C . ILE B 1 335 ? 8.157 9.458 -6.680 1.00 64.04 317 ILE B C 1
ATOM 5136 O O . ILE B 1 335 ? 8.545 10.024 -5.659 1.00 67.47 317 ILE B O 1
ATOM 5141 N N . ASN B 1 336 ? 8.543 9.801 -7.902 1.00 63.84 318 ASN B N 1
ATOM 5142 C CA . ASN B 1 336 ? 9.545 10.841 -8.151 1.00 65.33 318 ASN B CA 1
ATOM 5143 C C . ASN B 1 336 ? 9.352 11.501 -9.509 1.00 68.29 318 ASN B C 1
ATOM 5144 O O . ASN B 1 336 ? 9.161 10.827 -10.523 1.00 69.43 318 ASN B O 1
ATOM 5149 N N . VAL B 1 337 ? 9.410 12.829 -9.510 1.00 70.29 319 VAL B N 1
ATOM 5150 C CA . VAL B 1 337 ? 9.336 13.618 -10.736 1.00 69.99 319 VAL B CA 1
ATOM 5151 C C . VAL B 1 337 ? 10.587 14.480 -10.871 1.00 70.56 319 VAL B C 1
ATOM 5152 O O . VAL B 1 337 ? 10.728 15.479 -10.177 1.00 71.72 319 VAL B O 1
ATOM 5156 N N . ASN B 1 338 ? 11.497 14.075 -11.754 1.00 68.86 320 ASN B N 1
ATOM 5157 C CA . ASN B 1 338 ? 12.721 14.851 -12.014 1.00 68.43 320 ASN B CA 1
ATOM 5158 C C . ASN B 1 338 ? 12.633 15.707 -13.274 1.00 69.94 320 ASN B C 1
ATOM 5159 O O . ASN B 1 338 ? 12.973 15.273 -14.374 1.00 68.80 320 ASN B O 1
ATOM 5164 N N . THR B 1 339 ? 12.166 16.932 -13.090 1.00 75.24 321 THR B N 1
ATOM 5165 C CA . THR B 1 339 ? 12.297 17.962 -14.117 1.00 79.92 321 THR B CA 1
ATOM 5166 C C . THR B 1 339 ? 13.726 18.487 -14.082 1.00 82.16 321 THR B C 1
ATOM 5167 O O . THR B 1 339 ? 14.281 18.725 -13.006 1.00 89.10 321 THR B O 1
ATOM 5171 N N . TYR B 1 340 ? 14.309 18.687 -15.257 1.00 78.93 322 TYR B N 1
ATOM 5172 C CA . TYR B 1 340 ? 15.733 19.045 -15.363 1.00 77.29 322 TYR B CA 1
ATOM 5173 C C . TYR B 1 340 ? 15.966 20.536 -15.114 1.00 78.29 322 TYR B C 1
ATOM 5174 O O . TYR B 1 340 ? 16.559 21.238 -15.939 1.00 82.07 322 TYR B O 1
ATOM 5183 N N . GLY B 1 341 ? 15.468 21.013 -13.976 1.00 77.96 323 GLY B N 1
ATOM 5184 C CA . GLY B 1 341 ? 15.571 22.425 -13.595 1.00 79.25 323 GLY B CA 1
ATOM 5185 C C . GLY B 1 341 ? 14.728 23.315 -14.480 1.00 80.24 323 GLY B C 1
ATOM 5186 O O . GLY B 1 341 ? 14.754 24.544 -14.377 1.00 83.91 323 GLY B O 1
ATOM 5187 N N . THR B 1 342 ? 13.968 22.666 -15.344 1.00 78.36 324 THR B N 1
ATOM 5188 C CA . THR B 1 342 ? 13.242 23.298 -16.406 1.00 79.31 324 THR B CA 1
ATOM 5189 C C . THR B 1 342 ? 11.792 23.379 -16.052 1.00 79.84 324 THR B C 1
ATOM 5190 O O . THR B 1 342 ? 10.983 23.689 -16.919 1.00 79.57 324 THR B O 1
ATOM 5194 N N . GLY B 1 343 ? 11.473 23.036 -14.803 1.00 80.74 325 GLY B N 1
ATOM 5195 C CA . GLY B 1 343 ? 10.124 23.134 -14.268 1.00 80.74 325 GLY B CA 1
ATOM 5196 C C . GLY B 1 343 ? 9.959 24.462 -13.560 1.00 82.54 325 GLY B C 1
ATOM 5197 O O . GLY B 1 343 ? 10.931 25.073 -13.109 1.00 83.83 325 GLY B O 1
ATOM 5198 N N . ILE B 1 344 ? 8.714 24.892 -13.443 1.00 82.82 326 ILE B N 1
ATOM 5199 C CA . ILE B 1 344 ? 8.398 26.243 -13.033 1.00 84.91 326 ILE B CA 1
ATOM 5200 C C . ILE B 1 344 ? 8.153 26.434 -11.517 1.00 86.56 326 ILE B C 1
ATOM 5201 O O . ILE B 1 344 ? 8.048 27.568 -11.087 1.00 89.14 326 ILE B O 1
ATOM 5206 N N . CYS B 1 345 ? 8.140 25.365 -10.711 1.00 86.40 327 CYS B N 1
ATOM 5207 C CA . CYS B 1 345 ? 7.958 25.468 -9.260 1.00 87.60 327 CYS B CA 1
ATOM 5208 C C . CYS B 1 345 ? 8.820 24.455 -8.556 1.00 86.72 327 CYS B C 1
ATOM 5209 O O . CYS B 1 345 ? 9.662 23.835 -9.183 1.00 85.79 327 CYS B O 1
ATOM 5212 N N . ASP B 1 346 ? 8.604 24.249 -7.261 1.00 87.69 328 ASP B N 1
ATOM 5213 C CA . ASP B 1 346 ? 9.395 23.246 -6.593 1.00 86.62 328 ASP B CA 1
ATOM 5214 C C . ASP B 1 346 ? 8.940 21.940 -7.226 1.00 84.16 328 ASP B C 1
ATOM 5215 O O . ASP B 1 346 ? 8.072 21.911 -8.111 1.00 84.21 328 ASP B O 1
ATOM 5220 N N . GLU B 1 347 ? 9.538 20.858 -6.774 1.00 82.83 329 GLU B N 1
ATOM 5221 C CA . GLU B 1 347 ? 9.288 19.543 -7.307 1.00 79.56 329 GLU B CA 1
ATOM 5222 C C . GLU B 1 347 ? 8.409 18.757 -6.394 1.00 78.85 329 GLU B C 1
ATOM 5223 O O . GLU B 1 347 ? 7.898 17.742 -6.800 1.00 76.50 329 GLU B O 1
ATOM 5229 N N . SER B 1 348 ? 8.220 19.244 -5.175 1.00 80.80 330 SER B N 1
ATOM 5230 C CA . SER B 1 348 ? 7.330 18.586 -4.224 1.00 82.00 330 SER B CA 1
ATOM 5231 C C . SER B 1 348 ? 5.896 18.856 -4.601 1.00 82.17 330 SER B C 1
ATOM 5232 O O . SER B 1 348 ? 4.994 18.087 -4.292 1.00 83.93 330 SER B O 1
ATOM 5235 N N . ILE B 1 349 ? 5.690 19.990 -5.241 1.00 82.15 331 ILE B N 1
ATOM 5236 C CA . ILE B 1 349 ? 4.371 20.332 -5.708 1.00 82.50 331 ILE B CA 1
ATOM 5237 C C . ILE B 1 349 ? 4.035 19.371 -6.806 1.00 78.82 331 ILE B C 1
ATOM 5238 O O . ILE B 1 349 ? 3.041 18.653 -6.762 1.00 79.24 331 ILE B O 1
ATOM 5243 N N . LEU B 1 350 ? 4.916 19.340 -7.789 1.00 75.68 332 LEU B N 1
ATOM 5244 C CA . LEU B 1 350 ? 4.662 18.505 -8.951 1.00 72.78 332 LEU B CA 1
ATOM 5245 C C . LEU B 1 350 ? 4.228 17.140 -8.453 1.00 70.82 332 LEU B C 1
ATOM 5246 O O . LEU B 1 350 ? 3.153 16.648 -8.799 1.00 68.97 332 LEU B O 1
ATOM 5251 N N . VAL B 1 351 ? 5.050 16.567 -7.583 1.00 69.95 333 VAL B N 1
ATOM 5252 C CA . VAL B 1 351 ? 4.776 15.243 -7.017 1.00 70.59 333 VAL B CA 1
ATOM 5253 C C . VAL B 1 351 ? 3.336 15.136 -6.497 1.00 73.07 333 VAL B C 1
ATOM 5254 O O . VAL B 1 351 ? 2.693 14.080 -6.589 1.00 71.49 333 VAL B O 1
ATOM 5258 N N . ASP B 1 352 ? 2.845 16.240 -5.945 1.00 77.28 334 ASP B N 1
ATOM 5259 C CA . ASP B 1 352 ? 1.461 16.321 -5.465 1.00 81.55 334 ASP B CA 1
ATOM 5260 C C . ASP B 1 352 ? 0.472 16.322 -6.626 1.00 82.46 334 ASP B C 1
ATOM 5261 O O . ASP B 1 352 ? -0.453 15.505 -6.663 1.00 83.91 334 ASP B O 1
ATOM 5266 N N . ILE B 1 353 ? 0.683 17.246 -7.566 1.00 81.28 335 ILE B N 1
ATOM 5267 C CA . ILE B 1 353 ? -0.234 17.438 -8.717 1.00 79.90 335 ILE B CA 1
ATOM 5268 C C . ILE B 1 353 ? -0.461 16.100 -9.426 1.00 76.18 335 ILE B C 1
ATOM 5269 O O . ILE B 1 353 ? -1.595 15.735 -9.757 1.00 75.27 335 ILE B O 1
ATOM 5274 N N . VAL B 1 354 ? 0.626 15.359 -9.601 1.00 73.78 336 VAL B N 1
ATOM 5275 C CA . VAL B 1 354 ? 0.563 14.005 -10.162 1.00 72.53 336 VAL B CA 1
ATOM 5276 C C . VAL B 1 354 ? -0.410 13.128 -9.375 1.00 72.09 336 VAL B C 1
ATOM 5277 O O . VAL B 1 354 ? -1.338 12.546 -9.935 1.00 72.29 336 VAL B O 1
ATOM 5281 N N . ASN B 1 355 ? -0.171 13.051 -8.070 1.00 72.52 337 ASN B N 1
ATOM 5282 C CA . ASN B 1 355 ? -0.947 12.190 -7.160 1.00 74.07 337 ASN B CA 1
ATOM 5283 C C . ASN B 1 355 ? -2.440 12.494 -7.172 1.00 77.08 337 ASN B C 1
ATOM 5284 O O . ASN B 1 355 ? -3.277 11.597 -7.055 1.00 75.89 337 ASN B O 1
ATOM 5289 N N . LYS B 1 356 ? -2.750 13.776 -7.304 1.00 82.22 338 LYS B N 1
ATOM 5290 C CA . LYS B 1 356 ? -4.132 14.270 -7.256 1.00 89.42 338 LYS B CA 1
ATOM 5291 C C . LYS B 1 356 ? -4.936 13.855 -8.488 1.00 89.03 338 LYS B C 1
ATOM 5292 O O . LYS B 1 356 ? -6.114 13.512 -8.390 1.00 90.37 338 LYS B O 1
ATOM 5298 N N . ASN B 1 357 ? -4.270 13.870 -9.637 1.00 87.72 339 ASN B N 1
ATOM 5299 C CA . ASN B 1 357 ? -4.930 13.716 -10.948 1.00 85.68 339 ASN B CA 1
ATOM 5300 C C . ASN B 1 357 ? -4.803 12.317 -11.561 1.00 79.83 339 ASN B C 1
ATOM 5301 O O . ASN B 1 357 ? -5.515 11.985 -12.513 1.00 80.51 339 ASN B O 1
ATOM 5306 N N . PHE B 1 358 ? -3.914 11.501 -11.000 1.00 74.06 340 PHE B N 1
ATOM 5307 C CA . PHE B 1 358 ? -3.673 10.144 -11.504 1.00 70.14 340 PHE B CA 1
ATOM 5308 C C . PHE B 1 358 ? -3.911 9.038 -10.478 1.00 70.37 340 PHE B C 1
ATOM 5309 O O . PHE B 1 358 ? -3.490 9.135 -9.326 1.00 68.28 340 PHE B O 1
ATOM 5317 N N . ASP B 1 359 ? -4.576 7.976 -10.926 1.00 71.65 341 ASP B N 1
ATOM 5318 C CA . ASP B 1 359 ? -4.757 6.759 -10.119 1.00 71.97 341 ASP B CA 1
ATOM 5319 C C . ASP B 1 359 ? -3.778 5.695 -10.603 1.00 69.88 341 ASP B C 1
ATOM 5320 O O . ASP B 1 359 ? -4.023 4.992 -11.586 1.00 69.26 341 ASP B O 1
ATOM 5325 N N . MET B 1 360 ? -2.669 5.584 -9.882 1.00 69.92 342 MET B N 1
ATOM 5326 C CA . MET B 1 360 ? -1.520 4.774 -10.316 1.00 69.52 342 MET B CA 1
ATOM 5327 C C . MET B 1 360 ? -1.592 3.320 -9.849 1.00 69.67 342 MET B C 1
ATOM 5328 O O . MET B 1 360 ? -0.611 2.581 -9.908 1.00 67.35 342 MET B O 1
ATOM 5333 N N . ARG B 1 361 ? -2.769 2.918 -9.387 1.00 72.71 343 ARG B N 1
ATOM 5334 C CA . ARG B 1 361 ? -3.044 1.517 -9.073 1.00 72.21 343 ARG B CA 1
ATOM 5335 C C . ARG B 1 361 ? -3.083 0.723 -10.388 1.00 70.57 343 ARG B C 1
ATOM 5336 O O . ARG B 1 361 ? -3.877 1.044 -11.273 1.00 72.52 343 ARG B O 1
ATOM 5344 N N . PRO B 1 362 ? -2.232 -0.294 -10.530 1.00 67.07 344 PRO B N 1
ATOM 5345 C CA . PRO B 1 362 ? -2.182 -1.093 -11.762 1.00 66.46 344 PRO B CA 1
ATOM 5346 C C . PRO B 1 362 ? -3.554 -1.413 -12.329 1.00 66.11 344 PRO B C 1
ATOM 5347 O O . PRO B 1 362 ? -3.778 -1.285 -13.535 1.00 67.61 344 PRO B O 1
ATOM 5351 N N . GLY B 1 363 ? -4.452 -1.829 -11.443 1.00 66.37 345 GLY B N 1
ATOM 5352 C CA . GLY B 1 363 ? -5.822 -2.184 -11.822 1.00 67.61 345 GLY B CA 1
ATOM 5353 C C . GLY B 1 363 ? -6.522 -1.092 -12.611 1.00 68.03 345 GLY B C 1
ATOM 5354 O O . GLY B 1 363 ? -7.216 -1.367 -13.591 1.00 67.43 345 GLY B O 1
ATOM 5355 N N . MET B 1 364 ? -6.315 0.151 -12.183 1.00 68.38 346 MET B N 1
ATOM 5356 C CA . MET B 1 364 ? -6.956 1.322 -12.803 1.00 67.98 346 MET B CA 1
ATOM 5357 C C . MET B 1 364 ? -6.272 1.684 -14.099 1.00 64.19 346 MET B C 1
ATOM 5358 O O . MET B 1 364 ? -6.925 2.047 -15.080 1.00 65.25 346 MET B O 1
ATOM 5363 N N . ILE B 1 365 ? -4.945 1.632 -14.065 1.00 60.09 347 ILE B N 1
ATOM 5364 C CA . ILE B 1 365 ? -4.121 1.953 -15.239 1.00 59.02 347 ILE B CA 1
ATOM 5365 C C . ILE B 1 365 ? -4.620 1.191 -16.449 1.00 60.32 347 ILE B C 1
ATOM 5366 O O . ILE B 1 365 ? -4.692 1.738 -17.543 1.00 63.11 347 ILE B O 1
ATOM 5371 N N . ILE B 1 366 ? -4.942 -0.081 -16.231 1.00 61.19 348 ILE B N 1
ATOM 5372 C CA . ILE B 1 366 ? -5.494 -0.946 -17.287 1.00 61.29 348 ILE B CA 1
ATOM 5373 C C . ILE B 1 366 ? -6.791 -0.361 -17.839 1.00 64.82 348 ILE B C 1
ATOM 5374 O O . ILE B 1 366 ? -6.971 -0.257 -19.053 1.00 66.19 348 ILE B O 1
ATOM 5379 N N . LYS B 1 367 ? -7.681 0.009 -16.921 1.00 68.64 349 LYS B N 1
ATOM 5380 C CA . LYS B 1 367 ? -9.008 0.539 -17.264 1.00 73.20 349 LYS B CA 1
ATOM 5381 C C . LYS B 1 367 ? -8.894 1.856 -18.036 1.00 74.04 349 LYS B C 1
ATOM 5382 O O . LYS B 1 367 ? -9.508 2.027 -19.092 1.00 78.52 349 LYS B O 1
ATOM 5388 N N . GLU B 1 368 ? -8.099 2.775 -17.492 1.00 71.82 350 GLU B N 1
ATOM 5389 C CA . GLU B 1 368 ? -8.032 4.157 -17.992 1.00 71.56 350 GLU B CA 1
ATOM 5390 C C . GLU B 1 368 ? -7.336 4.214 -19.342 1.00 67.50 350 GLU B C 1
ATOM 5391 O O . GLU B 1 368 ? -7.715 4.991 -20.219 1.00 67.28 350 GLU B O 1
ATOM 5397 N N . LEU B 1 369 ? -6.317 3.375 -19.495 1.00 64.21 351 LEU B N 1
ATOM 5398 C CA . LEU B 1 369 ? -5.506 3.329 -20.723 1.00 62.67 351 LEU B CA 1
ATOM 5399 C C . LEU B 1 369 ? -5.989 2.255 -21.706 1.00 61.83 351 LEU B C 1
ATOM 5400 O O . LEU B 1 369 ? -5.411 2.078 -22.780 1.00 60.92 351 LEU B O 1
ATOM 5405 N N . GLY B 1 370 ? -7.053 1.550 -21.335 1.00 62.51 352 GLY B N 1
ATOM 5406 C CA . GLY B 1 370 ? -7.652 0.524 -22.193 1.00 63.24 352 GLY B CA 1
ATOM 5407 C C . GLY B 1 370 ? -6.632 -0.499 -22.640 1.00 61.49 352 GLY B C 1
ATOM 5408 O O . GLY B 1 370 ? -6.449 -0.734 -23.838 1.00 61.96 352 GLY B O 1
ATOM 5409 N N . LEU B 1 371 ? -5.984 -1.111 -21.656 1.00 59.90 353 LEU B N 1
ATOM 5410 C CA . LEU B 1 371 ? -4.883 -2.047 -21.890 1.00 58.69 353 LEU B CA 1
ATOM 5411 C C . LEU B 1 371 ? -5.341 -3.511 -21.975 1.00 60.24 353 LEU B C 1
ATOM 5412 O O . LEU B 1 371 ? -4.513 -4.422 -22.049 1.00 60.30 353 LEU B O 1
ATOM 5417 N N . THR B 1 372 ? -6.654 -3.730 -21.992 1.00 62.87 354 THR B N 1
ATOM 5418 C CA . THR B 1 372 ? -7.220 -5.082 -22.187 1.00 64.87 354 THR B CA 1
ATOM 5419 C C . THR B 1 372 ? -7.393 -5.394 -23.676 1.00 67.16 354 THR B C 1
ATOM 5420 O O . THR B 1 372 ? -7.848 -6.470 -24.066 1.00 66.72 354 THR B O 1
ATOM 5424 N N . ARG B 1 373 ? -7.024 -4.420 -24.495 1.00 69.72 355 ARG B N 1
ATOM 5425 C CA . ARG B 1 373 ? -7.221 -4.465 -25.938 1.00 71.00 355 ARG B CA 1
ATOM 5426 C C . ARG B 1 373 ? -6.073 -5.126 -26.675 1.00 70.09 355 ARG B C 1
ATOM 5427 O O . ARG B 1 373 ? -4.921 -5.011 -26.260 1.00 72.23 355 ARG B O 1
ATOM 5435 N N . PRO B 1 374 ? -6.373 -5.763 -27.804 1.00 66.71 356 PRO B N 1
ATOM 5436 C CA . PRO B 1 374 ? -5.312 -6.295 -28.643 1.00 64.16 356 PRO B CA 1
ATOM 5437 C C . PRO B 1 374 ? -4.687 -5.238 -29.527 1.00 61.84 356 PRO B C 1
ATOM 5438 O O . PRO B 1 374 ? -4.992 -5.156 -30.711 1.00 62.35 356 PRO B O 1
ATOM 5442 N N . ILE B 1 375 ? -3.837 -4.422 -28.926 1.00 61.28 357 ILE B N 1
ATOM 5443 C CA . ILE B 1 375 ? -3.118 -3.365 -29.648 1.00 63.37 357 ILE B CA 1
ATOM 5444 C C . ILE B 1 375 ? -1.601 -3.521 -29.545 1.00 64.92 357 ILE B C 1
ATOM 5445 O O . ILE B 1 375 ? -0.844 -2.690 -30.056 1.00 68.20 357 ILE B O 1
ATOM 5450 N N . PHE B 1 376 ? -1.170 -4.597 -28.897 1.00 63.73 358 PHE B N 1
ATOM 5451 C CA . PHE B 1 376 ? 0.212 -4.710 -28.416 1.00 62.57 358 PHE B CA 1
ATOM 5452 C C . PHE B 1 376 ? 1.225 -5.212 -29.439 1.00 61.87 358 PHE B C 1
ATOM 5453 O O . PHE B 1 376 ? 2.429 -4.994 -29.274 1.00 60.44 358 PHE B O 1
ATOM 5461 N N . GLN B 1 377 ? 0.747 -5.858 -30.496 1.00 62.28 359 GLN B N 1
ATOM 5462 C CA . GLN B 1 377 ? 1.650 -6.362 -31.538 1.00 61.91 359 GLN B CA 1
ATOM 5463 C C . GLN B 1 377 ? 2.353 -5.202 -32.229 1.00 60.46 359 GLN B C 1
ATOM 5464 O O . GLN B 1 377 ? 3.569 -5.204 -32.396 1.00 58.12 359 GLN B O 1
ATOM 5470 N N . LYS B 1 378 ? 1.562 -4.209 -32.617 1.00 61.39 360 LYS B N 1
ATOM 5471 C CA . LYS B 1 378 ? 2.080 -3.030 -33.338 1.00 62.38 360 LYS B CA 1
ATOM 5472 C C . LYS B 1 378 ? 2.969 -2.139 -32.484 1.00 60.04 360 LYS B C 1
ATOM 5473 O O . LYS B 1 378 ? 3.729 -1.324 -32.999 1.00 58.32 360 LYS B O 1
ATOM 5479 N N . THR B 1 379 ? 2.859 -2.300 -31.175 1.00 59.37 361 THR B N 1
ATOM 5480 C CA . THR B 1 379 ? 3.746 -1.604 -30.232 1.00 58.91 361 THR B CA 1
ATOM 5481 C C . THR B 1 379 ? 5.162 -2.138 -30.295 1.00 57.36 361 THR B C 1
ATOM 5482 O O . THR B 1 379 ? 6.113 -1.459 -29.930 1.00 55.05 361 THR B O 1
ATOM 5486 N N . ALA B 1 380 ? 5.276 -3.372 -30.762 1.00 58.32 362 ALA B N 1
ATOM 5487 C CA . ALA B 1 380 ? 6.518 -4.127 -30.710 1.00 59.01 362 ALA B CA 1
ATOM 5488 C C . ALA B 1 380 ? 7.630 -3.623 -31.612 1.00 58.60 362 ALA B C 1
ATOM 5489 O O . ALA B 1 380 ? 8.761 -4.105 -31.517 1.00 59.38 362 ALA B O 1
ATOM 5491 N N . VAL B 1 381 ? 7.305 -2.704 -32.511 1.00 58.45 363 VAL B N 1
ATOM 5492 C CA . VAL B 1 381 ? 8.308 -2.141 -33.431 1.00 59.42 363 VAL B CA 1
ATOM 5493 C C . VAL B 1 381 ? 8.132 -0.641 -33.623 1.00 61.37 363 VAL B C 1
ATOM 5494 O O . VAL B 1 381 ? 7.032 -0.104 -33.511 1.00 61.37 363 VAL B O 1
ATOM 5498 N N . GLY B 1 382 ? 9.244 0.026 -33.901 1.00 64.39 364 GLY B N 1
ATOM 5499 C CA . GLY B 1 382 ? 9.250 1.473 -34.074 1.00 69.33 364 GLY B CA 1
ATOM 5500 C C . GLY B 1 382 ? 8.975 2.235 -32.788 1.00 72.66 364 GLY B C 1
ATOM 5501 O O . GLY B 1 382 ? 8.574 3.401 -32.824 1.00 78.62 364 GLY B O 1
ATOM 5502 N N . GLY B 1 383 ? 9.183 1.572 -31.653 1.00 71.98 365 GLY B N 1
ATOM 5503 C CA . GLY B 1 383 ? 9.097 2.217 -30.341 1.00 70.07 365 GLY B CA 1
ATOM 5504 C C . GLY B 1 383 ? 7.700 2.273 -29.766 1.00 68.71 365 GLY B C 1
ATOM 5505 O O . GLY B 1 383 ? 6.724 2.471 -30.489 1.00 69.03 365 GLY B O 1
ATOM 5506 N N . HIS B 1 384 ? 7.617 2.107 -28.448 1.00 68.21 366 HIS B N 1
ATOM 5507 C CA . HIS B 1 384 ? 6.332 2.122 -27.731 1.00 65.62 366 HIS B CA 1
ATOM 5508 C C . HIS B 1 384 ? 5.827 3.538 -27.530 1.00 66.98 366 HIS B C 1
ATOM 5509 O O . HIS B 1 384 ? 4.631 3.753 -27.330 1.00 67.06 366 HIS B O 1
ATOM 5516 N N . PHE B 1 385 ? 6.749 4.498 -27.578 1.00 68.30 367 PHE B N 1
ATOM 5517 C CA . PHE B 1 385 ? 6.411 5.901 -27.318 1.00 69.02 367 PHE B CA 1
ATOM 5518 C C . PHE B 1 385 ? 6.735 6.830 -28.475 1.00 71.49 367 PHE B C 1
ATOM 5519 O O . PHE B 1 385 ? 7.603 6.551 -29.303 1.00 74.08 367 PHE B O 1
ATOM 5527 N N . GLY B 1 386 ? 6.019 7.948 -28.499 1.00 73.98 368 GLY B N 1
ATOM 5528 C CA . GLY B 1 386 ? 6.165 8.967 -29.539 1.00 77.29 368 GLY B CA 1
ATOM 5529 C C . GLY B 1 386 ? 5.175 8.815 -30.677 1.00 78.45 368 GLY B C 1
ATOM 5530 O O . GLY B 1 386 ? 5.073 9.683 -31.540 1.00 78.97 368 GLY B O 1
ATOM 5531 N N . ARG B 1 387 ? 4.441 7.710 -30.674 1.00 78.06 369 ARG B N 1
ATOM 5532 C CA . ARG B 1 387 ? 3.499 7.425 -31.753 1.00 79.45 369 ARG B CA 1
ATOM 5533 C C . ARG B 1 387 ? 2.068 7.740 -31.343 1.00 80.16 369 ARG B C 1
ATOM 5534 O O . ARG B 1 387 ? 1.583 7.275 -30.314 1.00 80.08 369 ARG B O 1
ATOM 5542 N N . ASN B 1 388 ? 1.392 8.511 -32.187 1.00 83.81 370 ASN B N 1
ATOM 5543 C CA . ASN B 1 388 ? 0.054 9.024 -31.878 1.00 86.09 370 ASN B CA 1
ATOM 5544 C C . ASN B 1 388 ? -1.058 8.204 -32.535 1.00 82.43 370 ASN B C 1
ATOM 5545 O O . ASN B 1 388 ? -2.014 8.749 -33.094 1.00 83.83 370 ASN B O 1
ATOM 5550 N N . ASP B 1 389 ? -0.910 6.885 -32.458 1.00 76.87 371 ASP B N 1
ATOM 5551 C CA . ASP B 1 389 ? -1.992 5.955 -32.800 1.00 74.58 371 ASP B CA 1
ATOM 5552 C C . ASP B 1 389 ? -3.130 6.134 -31.787 1.00 75.11 371 ASP B C 1
ATOM 5553 O O . ASP B 1 389 ? -2.869 6.279 -30.596 1.00 76.49 371 ASP B O 1
ATOM 5558 N N . PRO B 1 390 ? -4.380 6.126 -32.251 1.00 75.46 372 PRO B N 1
ATOM 5559 C CA . PRO B 1 390 ? -5.531 6.346 -31.372 1.00 74.89 372 PRO B CA 1
ATOM 5560 C C . PRO B 1 390 ? -5.613 5.369 -30.201 1.00 72.82 372 PRO B C 1
ATOM 5561 O O . PRO B 1 390 ? -6.043 5.738 -29.109 1.00 73.25 372 PRO B O 1
ATOM 5565 N N . ASP B 1 391 ? -5.207 4.128 -30.446 1.00 70.86 373 ASP B N 1
ATOM 5566 C CA . ASP B 1 391 ? -5.295 3.069 -29.429 1.00 68.09 373 ASP B CA 1
ATOM 5567 C C . ASP B 1 391 ? -4.283 3.261 -28.306 1.00 68.22 373 ASP B C 1
ATOM 5568 O O . ASP B 1 391 ? -4.456 2.732 -27.205 1.00 70.63 373 ASP B O 1
ATOM 5573 N N . PHE B 1 392 ? -3.231 4.018 -28.592 1.00 67.66 374 PHE B N 1
ATOM 5574 C CA . PHE B 1 392 ? -2.194 4.305 -27.600 1.00 68.62 374 PHE B CA 1
ATOM 5575 C C . PHE B 1 392 ? -2.697 5.393 -26.655 1.00 71.09 374 PHE B C 1
ATOM 5576 O O . PHE B 1 392 ? -2.266 6.549 -26.713 1.00 71.04 374 PHE B O 1
ATOM 5584 N N . LYS B 1 393 ? -3.593 4.992 -25.760 1.00 72.42 375 LYS B N 1
ATOM 5585 C CA . LYS B 1 393 ? -4.296 5.928 -24.864 1.00 73.38 375 LYS B CA 1
ATOM 5586 C C . LYS B 1 393 ? -3.368 6.678 -23.896 1.00 72.06 375 LYS B C 1
ATOM 5587 O O . LYS B 1 393 ? -3.809 7.579 -23.181 1.00 73.61 375 LYS B O 1
ATOM 5593 N N . TRP B 1 394 ? -2.093 6.304 -23.891 1.00 69.71 376 TRP B N 1
ATOM 5594 C CA . TRP B 1 394 ? -1.089 6.920 -23.013 1.00 69.86 376 TRP B CA 1
ATOM 5595 C C . TRP B 1 394 ? -0.356 8.077 -23.678 1.00 70.65 376 TRP B C 1
ATOM 5596 O O . TRP B 1 394 ? 0.420 8.781 -23.032 1.00 72.21 376 TRP B O 1
ATOM 5607 N N . GLU B 1 395 ? -0.613 8.272 -24.966 1.00 71.44 377 GLU B N 1
ATOM 5608 C CA . GLU B 1 395 ? 0.022 9.358 -25.729 1.00 71.41 377 GLU B CA 1
ATOM 5609 C C . GLU B 1 395 ? -0.847 10.606 -25.810 1.00 72.16 377 GLU B C 1
ATOM 5610 O O . GLU B 1 395 ? -0.387 11.661 -26.236 1.00 73.60 377 GLU B O 1
ATOM 5616 N N . PHE B 1 396 ? -2.104 10.476 -25.409 1.00 72.29 378 PHE B N 1
ATOM 5617 C CA . PHE B 1 396 ? -3.007 11.624 -25.342 1.00 74.30 378 PHE B CA 1
ATOM 5618 C C . PHE B 1 396 ? -3.043 12.085 -23.893 1.00 73.54 378 PHE B C 1
ATOM 5619 O O . PHE B 1 396 ? -3.472 11.330 -23.016 1.00 75.10 378 PHE B O 1
ATOM 5627 N N . PRO B 1 397 ? -2.579 13.307 -23.628 1.00 71.09 379 PRO B N 1
ATOM 5628 C CA . PRO B 1 397 ? -2.437 13.754 -22.248 1.00 70.49 379 PRO B CA 1
ATOM 5629 C C . PRO B 1 397 ? -3.731 13.868 -21.463 1.00 71.35 379 PRO B C 1
ATOM 5630 O O . PRO B 1 397 ? -4.826 13.782 -22.017 1.00 70.68 379 PRO B O 1
ATOM 5634 N N . LYS B 1 398 ? -3.561 14.060 -20.163 1.00 72.68 380 LYS B N 1
ATOM 5635 C CA . LYS B 1 398 ? -4.668 14.358 -19.260 1.00 78.25 380 LYS B CA 1
ATOM 5636 C C . LYS B 1 398 ? -4.704 15.852 -18.991 1.00 83.25 380 LYS B C 1
ATOM 5637 O O . LYS B 1 398 ? -3.768 16.587 -19.305 1.00 86.81 380 LYS B O 1
ATOM 5643 N N . GLU B 1 399 ? -5.802 16.288 -18.402 1.00 87.47 381 GLU B N 1
ATOM 5644 C CA . GLU B 1 399 ? -5.956 17.672 -17.978 1.00 94.09 381 GLU B CA 1
ATOM 5645 C C . GLU B 1 399 ? -5.934 17.695 -16.462 1.00 94.78 381 GLU B C 1
ATOM 5646 O O . GLU B 1 399 ? -6.726 17.017 -15.798 1.00 100.13 381 GLU B O 1
ATOM 5652 N N . LEU B 1 400 ? -5.012 18.481 -15.922 1.00 91.90 382 LEU B N 1
ATOM 5653 C CA . LEU B 1 400 ? -4.629 18.346 -14.524 1.00 90.37 382 LEU B CA 1
ATOM 5654 C C . LEU B 1 400 ? -5.101 19.517 -13.679 1.00 91.32 382 LEU B C 1
ATOM 5655 O O . LEU B 1 400 ? -4.959 20.681 -14.059 1.00 91.28 382 LEU B O 1
ATOM 5660 N N . GLU B 1 401 ? -5.655 19.181 -12.518 1.00 90.87 383 GLU B N 1
ATOM 5661 C CA . GLU B 1 401 ? -6.139 20.175 -11.575 1.00 92.49 383 GLU B CA 1
ATOM 5662 C C . GLU B 1 401 ? -4.885 20.736 -10.931 1.00 90.19 383 GLU B C 1
ATOM 5663 O O . GLU B 1 401 ? -4.268 20.137 -10.055 1.00 88.81 383 GLU B O 1
ATOM 5669 N N . ILE B 1 402 ? -4.464 21.870 -11.460 1.00 88.56 384 ILE B N 1
ATOM 5670 C CA . ILE B 1 402 ? -3.276 22.538 -10.962 1.00 87.18 384 ILE B CA 1
ATOM 5671 C C . ILE B 1 402 ? -3.797 23.626 -10.032 1.00 88.44 384 ILE B C 1
ATOM 5672 O O . ILE B 1 402 ? -4.956 24.065 -10.140 1.00 88.39 384 ILE B O 1
ATOM 5677 N N . PRO B 1 403 ? -2.964 24.053 -9.098 1.00 90.14 385 PRO B N 1
ATOM 5678 C CA . PRO B 1 403 ? -3.383 25.106 -8.210 1.00 93.24 385 PRO B CA 1
ATOM 5679 C C . PRO B 1 403 ? -3.679 26.353 -8.989 1.00 94.03 385 PRO B C 1
ATOM 5680 O O . PRO B 1 403 ? -3.234 26.484 -10.130 1.00 96.16 385 PRO B O 1
ATOM 5684 N N . ALA B 1 404 ? -4.412 27.251 -8.346 1.00 94.51 386 ALA B N 1
ATOM 5685 C CA . ALA B 1 404 ? -4.673 28.596 -8.857 1.00 95.69 386 ALA B CA 1
ATOM 5686 C C . ALA B 1 404 ? -3.487 29.550 -8.701 1.00 95.46 386 ALA B C 1
ATOM 5687 O O . ALA B 1 404 ? -3.378 30.552 -9.409 1.00 94.83 386 ALA B O 1
ATOM 5689 N N . GLU B 1 405 ? -2.572 29.220 -7.805 1.00 95.26 387 GLU B N 1
ATOM 5690 C CA . GLU B 1 405 ? -1.441 30.079 -7.552 1.00 96.45 387 GLU B CA 1
ATOM 5691 C C . GLU B 1 405 ? -0.400 29.925 -8.657 1.00 93.22 387 GLU B C 1
ATOM 5692 O O . GLU B 1 405 ? 0.449 30.785 -8.818 1.00 93.75 387 GLU B O 1
ATOM 5698 N N . LEU B 1 406 ? -0.510 28.859 -9.446 1.00 90.27 388 LEU B N 1
ATOM 5699 C CA . LEU B 1 406 ? 0.438 28.588 -10.530 1.00 87.69 388 LEU B CA 1
ATOM 5700 C C . LEU B 1 406 ? -0.202 28.731 -11.908 1.00 85.94 388 LEU B C 1
ATOM 5701 O O . LEU B 1 406 ? 0.226 28.090 -12.867 1.00 82.98 388 LEU B O 1
ATOM 5706 N N . LYS B 1 407 ? -1.223 29.572 -12.010 1.00 88.57 389 LYS B N 1
ATOM 5707 C CA . LYS B 1 407 ? -1.920 29.792 -13.286 1.00 87.74 389 LYS B CA 1
ATOM 5708 C C . LYS B 1 407 ? -0.988 30.373 -14.361 1.00 85.82 389 LYS B C 1
ATOM 5709 O O . LYS B 1 407 ? -1.261 30.235 -15.554 1.00 84.42 389 LYS B O 1
ATOM 5711 N N . PRO B 1 408 ? 0.104 31.014 -13.944 1.00 84.62 390 PRO B N 1
ATOM 5712 C CA . PRO B 1 408 ? 1.140 31.411 -14.887 1.00 84.71 390 PRO B CA 1
ATOM 5713 C C . PRO B 1 408 ? 2.295 30.415 -14.941 1.00 83.65 390 PRO B C 1
ATOM 5714 O O . PRO B 1 408 ? 3.068 30.291 -13.983 1.00 82.15 390 PRO B O 1
ATOM 5718 N N . LYS B 1 409 ? 2.388 29.718 -16.074 1.00 82.77 391 LYS B N 1
ATOM 5719 C CA . LYS B 1 409 ? 3.420 28.690 -16.309 1.00 79.94 391 LYS B CA 1
ATOM 5720 C C . LYS B 1 409 ? 4.182 28.903 -17.607 1.00 78.56 391 LYS B C 1
ATOM 5721 O O . LYS B 1 409 ? 5.080 29.739 -17.672 1.00 81.58 391 LYS B O 1
ATOM 5727 N N . LEU B 1 410 ? 3.801 28.144 -18.636 1.00 75.45 392 LEU B N 1
ATOM 5728 C CA . LEU B 1 410 ? 4.623 27.989 -19.851 1.00 73.19 392 LEU B CA 1
ATOM 5729 C C . LEU B 1 410 ? 3.866 27.970 -21.172 1.00 74.80 392 LEU B C 1
ATOM 5730 O O . LEU B 1 410 ? 2.670 27.682 -21.232 1.00 74.36 392 LEU B O 1
ATOM 5735 N N . LEU B 1 411 ? 4.616 28.248 -22.235 1.00 76.58 393 LEU B N 1
ATOM 5736 C CA . LEU B 1 411 ? 4.062 28.387 -23.589 1.00 78.21 393 LEU B CA 1
ATOM 5737 C C . LEU B 1 411 ? 3.235 27.170 -24.000 1.00 78.69 393 LEU B C 1
ATOM 5738 O O . LEU B 1 411 ? 3.495 26.542 -25.027 1.00 79.81 393 LEU B O 1
ATOM 5740 N N . ARG C 1 22 ? 11.905 -81.069 -32.153 1.00 96.18 4 ARG C N 1
ATOM 5741 C CA . ARG C 1 22 ? 12.095 -80.480 -30.798 1.00 97.28 4 ARG C CA 1
ATOM 5742 C C . ARG C 1 22 ? 13.204 -79.439 -30.798 1.00 98.01 4 ARG C C 1
ATOM 5743 O O . ARG C 1 22 ? 14.315 -79.714 -31.243 1.00 97.51 4 ARG C O 1
ATOM 5745 N N . PHE C 1 23 ? 12.894 -78.254 -30.272 1.00 99.88 5 PHE C N 1
ATOM 5746 C CA . PHE C 1 23 ? 13.822 -77.105 -30.282 1.00 101.12 5 PHE C CA 1
ATOM 5747 C C . PHE C 1 23 ? 13.500 -76.082 -29.191 1.00 101.66 5 PHE C C 1
ATOM 5748 O O . PHE C 1 23 ? 12.449 -76.168 -28.554 1.00 104.18 5 PHE C O 1
ATOM 5756 N N . PHE C 1 24 ? 14.389 -75.100 -29.008 1.00 101.81 6 PHE C N 1
ATOM 5757 C CA . PHE C 1 24 ? 14.095 -73.951 -28.104 1.00 101.12 6 PHE C CA 1
ATOM 5758 C C . PHE C 1 24 ? 13.948 -72.625 -28.880 1.00 97.20 6 PHE C C 1
ATOM 5759 O O . PHE C 1 24 ? 14.418 -72.465 -30.017 1.00 99.58 6 PHE C O 1
ATOM 5767 N N . PHE C 1 25 ? 13.201 -71.714 -28.264 1.00 91.87 7 PHE C N 1
ATOM 5768 C CA . PHE C 1 25 ? 12.937 -70.375 -28.804 1.00 85.99 7 PHE C CA 1
ATOM 5769 C C . PHE C 1 25 ? 12.892 -69.351 -27.676 1.00 82.92 7 PHE C C 1
ATOM 5770 O O . PHE C 1 25 ? 12.577 -69.682 -26.533 1.00 83.06 7 PHE C O 1
ATOM 5778 N N . THR C 1 26 ? 13.206 -68.106 -28.016 1.00 80.73 8 THR C N 1
ATOM 5779 C CA . THR C 1 26 ? 13.203 -67.012 -27.047 1.00 79.17 8 THR C CA 1
ATOM 5780 C C . THR C 1 26 ? 12.430 -65.803 -27.547 1.00 77.06 8 THR C C 1
ATOM 5781 O O . THR C 1 26 ? 12.548 -65.410 -28.709 1.00 77.63 8 THR C O 1
ATOM 5785 N N . SER C 1 27 ? 11.648 -65.221 -26.646 1.00 74.21 9 SER C N 1
ATOM 5786 C CA . SER C 1 27 ? 11.007 -63.924 -26.879 1.00 72.48 9 SER C CA 1
ATOM 5787 C C . SER C 1 27 ? 11.142 -63.013 -25.662 1.00 72.96 9 SER C C 1
ATOM 5788 O O . SER C 1 27 ? 11.497 -63.455 -24.566 1.00 71.70 9 SER C O 1
ATOM 5791 N N . GLU C 1 28 ? 10.837 -61.737 -25.877 1.00 73.27 10 GLU C N 1
ATOM 5792 C CA . GLU C 1 28 ? 11.006 -60.712 -24.846 1.00 72.44 10 GLU C CA 1
ATOM 5793 C C . GLU C 1 28 ? 9.841 -59.735 -24.797 1.00 71.65 10 GLU C C 1
ATOM 5794 O O . GLU C 1 28 ? 9.019 -59.658 -25.714 1.00 70.79 10 GLU C O 1
ATOM 5800 N N . SER C 1 29 ? 9.798 -58.993 -23.696 1.00 72.88 11 SER C N 1
ATOM 5801 C CA . SER C 1 29 ? 8.875 -57.863 -23.526 1.00 71.80 11 SER C CA 1
ATOM 5802 C C . SER C 1 29 ? 9.427 -56.831 -22.547 1.00 69.35 11 SER C C 1
ATOM 5803 O O . SER C 1 29 ? 10.364 -57.103 -21.795 1.00 71.70 11 SER C O 1
ATOM 5806 N N . VAL C 1 30 ? 8.837 -55.641 -22.579 1.00 65.99 12 VAL C N 1
ATOM 5807 C CA . VAL C 1 30 ? 9.221 -54.556 -21.669 1.00 65.16 12 VAL C CA 1
ATOM 5808 C C . VAL C 1 30 ? 7.991 -53.862 -21.068 1.00 63.77 12 VAL C C 1
ATOM 5809 O O . VAL C 1 30 ? 6.900 -53.880 -21.648 1.00 62.05 12 VAL C O 1
ATOM 5813 N N . SER C 1 31 ? 8.193 -53.249 -19.904 1.00 61.03 13 SER C N 1
ATOM 5814 C CA . SER C 1 31 ? 7.117 -52.562 -19.186 1.00 59.54 13 SER C CA 1
ATOM 5815 C C . SER C 1 31 ? 6.839 -51.188 -19.756 1.00 60.13 13 SER C C 1
ATOM 5816 O O . SER C 1 31 ? 7.633 -50.642 -20.523 1.00 61.25 13 SER C O 1
ATOM 5819 N N . GLY C 1 32 ? 5.713 -50.621 -19.334 1.00 61.85 14 GLY C N 1
ATOM 5820 C CA . GLY C 1 32 ? 5.284 -49.293 -19.782 1.00 62.55 14 GLY C CA 1
ATOM 5821 C C . GLY C 1 32 ? 6.136 -48.170 -19.220 1.00 62.25 14 GLY C C 1
ATOM 5822 O O . GLY C 1 32 ? 6.002 -47.014 -19.625 1.00 63.07 14 GLY C O 1
ATOM 5823 N N . GLY C 1 33 ? 7.011 -48.519 -18.283 1.00 62.18 15 GLY C N 1
ATOM 5824 C CA . GLY C 1 33 ? 7.972 -47.575 -17.718 1.00 62.51 15 GLY C CA 1
ATOM 5825 C C . GLY C 1 33 ? 9.195 -47.398 -18.597 1.00 62.36 15 GLY C C 1
ATOM 5826 O O . GLY C 1 33 ? 9.908 -46.399 -18.499 1.00 60.48 15 GLY C O 1
ATOM 5827 N N . HIS C 1 34 ? 9.439 -48.392 -19.446 1.00 63.75 16 HIS C N 1
ATOM 5828 C CA . HIS C 1 34 ? 10.522 -48.344 -20.435 1.00 65.21 16 HIS C CA 1
ATOM 5829 C C . HIS C 1 34 ? 10.362 -47.100 -21.325 1.00 63.23 16 HIS C C 1
ATOM 5830 O O . HIS C 1 34 ? 9.296 -46.900 -21.907 1.00 64.64 16 HIS C O 1
ATOM 5837 N N . PRO C 1 35 ? 11.401 -46.266 -21.426 1.00 59.12 17 PRO C N 1
ATOM 5838 C CA . PRO C 1 35 ? 11.295 -44.997 -22.160 1.00 58.11 17 PRO C CA 1
ATOM 5839 C C . PRO C 1 35 ? 10.765 -45.146 -23.583 1.00 58.67 17 PRO C C 1
ATOM 5840 O O . PRO C 1 35 ? 9.914 -44.367 -24.023 1.00 58.00 17 PRO C O 1
ATOM 5844 N N . ASP C 1 36 ? 11.298 -46.135 -24.292 1.00 58.55 18 ASP C N 1
ATOM 5845 C CA . ASP C 1 36 ? 10.846 -46.457 -25.655 1.00 57.38 18 ASP C CA 1
ATOM 5846 C C . ASP C 1 36 ? 9.330 -46.665 -25.676 1.00 55.62 18 ASP C C 1
ATOM 5847 O O . ASP C 1 36 ? 8.635 -46.181 -26.565 1.00 54.28 18 ASP C O 1
ATOM 5852 N N . LYS C 1 37 ? 8.842 -47.391 -24.676 1.00 54.85 19 LYS C N 1
ATOM 5853 C CA . LYS C 1 37 ? 7.416 -47.733 -24.564 1.00 54.85 19 LYS C CA 1
ATOM 5854 C C . LYS C 1 37 ? 6.610 -46.578 -23.993 1.00 55.62 19 LYS C C 1
ATOM 5855 O O . LYS C 1 37 ? 5.431 -46.412 -24.301 1.00 54.91 19 LYS C O 1
ATOM 5861 N N . MET C 1 38 ? 7.262 -45.797 -23.141 1.00 57.56 20 MET C N 1
ATOM 5862 C CA . MET C 1 38 ? 6.665 -44.585 -22.568 1.00 57.07 20 MET C CA 1
ATOM 5863 C C . MET C 1 38 ? 6.251 -43.630 -23.683 1.00 55.09 20 MET C C 1
ATOM 5864 O O . MET C 1 38 ? 5.225 -42.958 -23.604 1.00 52.85 20 MET C O 1
ATOM 5869 N N . CYS C 1 39 ? 7.091 -43.572 -24.711 1.00 54.20 21 CYS C N 1
ATOM 5870 C CA . CYS C 1 39 ? 6.828 -42.767 -25.901 1.00 51.98 21 CYS C CA 1
ATOM 5871 C C . CYS C 1 39 ? 5.617 -43.314 -26.636 1.00 51.26 21 CYS C C 1
ATOM 5872 O O . CYS C 1 39 ? 4.648 -42.600 -26.889 1.00 50.34 21 CYS C O 1
ATOM 5875 N N . ASP C 1 40 ? 5.699 -44.595 -26.977 1.00 52.15 22 ASP C N 1
ATOM 5876 C CA . ASP C 1 40 ? 4.614 -45.303 -27.667 1.00 52.51 22 ASP C CA 1
ATOM 5877 C C . ASP C 1 40 ? 3.280 -44.930 -27.019 1.00 51.94 22 ASP C C 1
ATOM 5878 O O . ASP C 1 40 ? 2.331 -44.528 -27.698 1.00 51.57 22 ASP C O 1
ATOM 5883 N N . GLN C 1 41 ? 3.244 -45.050 -25.694 1.00 50.59 23 GLN C N 1
ATOM 5884 C CA . GLN C 1 41 ? 2.053 -44.735 -24.894 1.00 50.57 23 GLN C CA 1
ATOM 5885 C C . GLN C 1 41 ? 1.614 -43.285 -25.076 1.00 50.19 23 GLN C C 1
ATOM 5886 O O . GLN C 1 41 ? 0.467 -43.008 -25.430 1.00 49.51 23 GLN C O 1
ATOM 5892 N N . ILE C 1 42 ? 2.546 -42.372 -24.819 1.00 49.83 24 ILE C N 1
ATOM 5893 C CA . ILE C 1 42 ? 2.290 -40.922 -24.901 1.00 49.32 24 ILE C CA 1
ATOM 5894 C C . ILE C 1 42 ? 1.709 -40.542 -26.258 1.00 51.49 24 ILE C C 1
ATOM 5895 O O . ILE C 1 42 ? 0.733 -39.794 -26.355 1.00 50.93 24 ILE C O 1
ATOM 5900 N N . SER C 1 43 ? 2.336 -41.074 -27.300 1.00 54.49 25 SER C N 1
ATOM 5901 C CA . SER C 1 43 ? 1.941 -40.811 -28.690 1.00 54.96 25 SER C CA 1
ATOM 5902 C C . SER C 1 43 ? 0.493 -41.223 -28.933 1.00 56.45 25 SER C C 1
ATOM 5903 O O . SER C 1 43 ? -0.289 -40.482 -29.529 1.00 57.45 25 SER C O 1
ATOM 5906 N N . ASP C 1 44 ? 0.149 -42.414 -28.462 1.00 57.01 26 ASP C N 1
ATOM 5907 C CA . ASP C 1 44 ? -1.204 -42.958 -28.644 1.00 59.61 26 ASP C CA 1
ATOM 5908 C C . ASP C 1 44 ? -2.204 -42.271 -27.717 1.00 59.12 26 ASP C C 1
ATOM 5909 O O . ASP C 1 44 ? -3.413 -42.287 -27.959 1.00 56.92 26 ASP C O 1
ATOM 5914 N N . ALA C 1 45 ? -1.682 -41.682 -26.645 1.00 59.80 27 ALA C N 1
ATOM 5915 C CA . ALA C 1 45 ? -2.484 -40.861 -25.733 1.00 59.20 27 ALA C CA 1
ATOM 5916 C C . ALA C 1 45 ? -3.000 -39.630 -26.468 1.00 58.06 27 ALA C C 1
ATOM 5917 O O . ALA C 1 45 ? -4.157 -39.240 -26.324 1.00 57.97 27 ALA C O 1
ATOM 5919 N N . ILE C 1 46 ? -2.121 -39.034 -27.266 1.00 56.51 28 ILE C N 1
ATOM 5920 C CA . ILE C 1 46 ? -2.459 -37.864 -28.072 1.00 57.28 28 ILE C CA 1
ATOM 5921 C C . ILE C 1 46 ? -3.531 -38.238 -29.098 1.00 59.71 28 ILE C C 1
ATOM 5922 O O . ILE C 1 46 ? -4.564 -37.565 -29.228 1.00 64.17 28 ILE C O 1
ATOM 5927 N N . LEU C 1 47 ? -3.282 -39.340 -29.795 1.00 59.42 29 LEU C N 1
ATOM 5928 C CA . LEU C 1 47 ? -4.211 -39.875 -30.801 1.00 60.37 29 LEU C CA 1
ATOM 5929 C C . LEU C 1 47 ? -5.619 -40.025 -30.234 1.00 62.40 29 LEU C C 1
ATOM 5930 O O . LEU C 1 47 ? -6.589 -39.505 -30.791 1.00 62.82 29 LEU C O 1
ATOM 5935 N N . ASP C 1 48 ? -5.705 -40.753 -29.125 1.00 63.02 30 ASP C N 1
ATOM 5936 C CA . ASP C 1 48 ? -6.970 -40.975 -28.415 1.00 64.07 30 ASP C CA 1
ATOM 5937 C C . ASP C 1 48 ? -7.650 -39.646 -28.125 1.00 63.01 30 ASP C C 1
ATOM 5938 O O . ASP C 1 48 ? -8.826 -39.441 -28.448 1.00 65.84 30 ASP C O 1
ATOM 5943 N N . ALA C 1 49 ? -6.884 -38.757 -27.502 1.00 59.67 31 ALA C N 1
ATOM 5944 C CA . ALA C 1 49 ? -7.325 -37.399 -27.186 1.00 59.46 31 ALA C CA 1
ATOM 5945 C C . ALA C 1 49 ? -8.009 -36.741 -28.373 1.00 61.23 31 ALA C C 1
ATOM 5946 O O . ALA C 1 49 ? -8.998 -36.022 -28.217 1.00 62.93 31 ALA C O 1
ATOM 5948 N N . CYS C 1 50 ? -7.470 -37.002 -29.559 1.00 63.06 32 CYS C N 1
ATOM 5949 C CA . CYS C 1 50 ? -7.980 -36.409 -30.798 1.00 66.13 32 CYS C CA 1
ATOM 5950 C C . CYS C 1 50 ? -9.275 -37.077 -31.240 1.00 66.04 32 CYS C C 1
ATOM 5951 O O . CYS C 1 50 ? -10.298 -36.417 -31.411 1.00 65.90 32 CYS C O 1
ATOM 5954 N N . LEU C 1 51 ? -9.211 -38.392 -31.419 1.00 65.20 33 LEU C N 1
ATOM 5955 C CA . LEU C 1 51 ? -10.367 -39.176 -31.893 1.00 66.79 33 LEU C CA 1
ATOM 5956 C C . LEU C 1 51 ? -11.587 -38.964 -31.005 1.00 67.43 33 LEU C C 1
ATOM 5957 O O . LEU C 1 51 ? -12.730 -39.068 -31.464 1.00 67.94 33 LEU C O 1
ATOM 5962 N N . ALA C 1 52 ? -11.317 -38.663 -29.737 1.00 66.58 34 ALA C N 1
ATOM 5963 C CA . ALA C 1 52 ? -12.355 -38.415 -28.739 1.00 68.75 34 ALA C CA 1
ATOM 5964 C C . ALA C 1 52 ? -13.329 -37.340 -29.200 1.00 70.30 34 ALA C C 1
ATOM 5965 O O . ALA C 1 52 ? -14.540 -37.509 -29.101 1.00 71.74 34 ALA C O 1
ATOM 5967 N N . GLN C 1 53 ? -12.783 -36.244 -29.713 1.00 70.70 35 GLN C N 1
ATOM 5968 C CA . GLN C 1 53 ? -13.592 -35.113 -30.180 1.00 72.90 35 GLN C CA 1
ATOM 5969 C C . GLN C 1 53 ? -13.913 -35.238 -31.665 1.00 75.16 35 GLN C C 1
ATOM 5970 O O . GLN C 1 53 ? -15.029 -34.940 -32.098 1.00 77.99 35 GLN C O 1
ATOM 5976 N N . ASP C 1 54 ? -12.913 -35.667 -32.430 1.00 74.56 36 ASP C N 1
ATOM 5977 C CA . ASP C 1 54 ? -12.994 -35.747 -33.896 1.00 76.35 36 ASP C CA 1
ATOM 5978 C C . ASP C 1 54 ? -12.524 -37.121 -34.394 1.00 75.15 36 ASP C C 1
ATOM 5979 O O . ASP C 1 54 ? -11.324 -37.338 -34.575 1.00 72.05 36 ASP C O 1
ATOM 5984 N N . PRO C 1 55 ? -13.466 -38.037 -34.629 1.00 73.20 37 PRO C N 1
ATOM 5985 C CA . PRO C 1 55 ? -13.124 -39.388 -35.074 1.00 71.58 37 PRO C CA 1
ATOM 5986 C C . PRO C 1 55 ? -12.437 -39.416 -36.430 1.00 71.06 37 PRO C C 1
ATOM 5987 O O . PRO C 1 55 ? -11.623 -40.296 -36.700 1.00 68.91 37 PRO C O 1
ATOM 5991 N N . LYS C 1 56 ? -12.774 -38.444 -37.270 1.00 72.68 38 LYS C N 1
ATOM 5992 C CA . LYS C 1 56 ? -12.163 -38.311 -38.598 1.00 72.75 38 LYS C CA 1
ATOM 5993 C C . LYS C 1 56 ? -10.772 -37.678 -38.550 1.00 72.31 38 LYS C C 1
ATOM 5994 O O . LYS C 1 56 ? -10.226 -37.296 -39.585 1.00 72.97 38 LYS C O 1
ATOM 5996 N N . SER C 1 57 ? -10.203 -37.578 -37.350 1.00 71.83 39 SER C N 1
ATOM 5997 C CA . SER C 1 57 ? -8.882 -36.972 -37.159 1.00 69.21 39 SER C CA 1
ATOM 5998 C C . SER C 1 57 ? -7.783 -37.731 -37.877 1.00 67.95 39 SER C C 1
ATOM 5999 O O . SER C 1 57 ? -7.849 -38.947 -38.053 1.00 64.86 39 SER C O 1
ATOM 6002 N N . HIS C 1 58 ? -6.760 -36.980 -38.262 1.00 70.68 40 HIS C N 1
ATOM 6003 C CA . HIS C 1 58 ? -5.546 -37.536 -38.860 1.00 73.67 40 HIS C CA 1
ATOM 6004 C C . HIS C 1 58 ? -4.344 -37.162 -37.993 1.00 72.28 40 HIS C C 1
ATOM 6005 O O . HIS C 1 58 ? -3.995 -35.985 -37.856 1.00 70.62 40 HIS C O 1
ATOM 6012 N N . VAL C 1 59 ? -3.711 -38.183 -37.430 1.00 74.27 41 VAL C N 1
ATOM 6013 C CA . VAL C 1 59 ? -2.589 -38.020 -36.502 1.00 75.62 41 VAL C CA 1
ATOM 6014 C C . VAL C 1 59 ? -1.387 -38.889 -36.866 1.00 77.05 41 VAL C C 1
ATOM 6015 O O . VAL C 1 59 ? -1.432 -40.118 -36.780 1.00 75.87 41 VAL C O 1
ATOM 6019 N N . ALA C 1 60 ? -0.313 -38.222 -37.264 1.00 77.53 42 ALA C N 1
ATOM 6020 C CA . ALA C 1 60 ? 0.961 -38.880 -37.556 1.00 76.78 42 ALA C CA 1
ATOM 6021 C C . ALA C 1 60 ? 2.055 -38.250 -36.713 1.00 75.31 42 ALA C C 1
ATOM 6022 O O . ALA C 1 60 ? 2.906 -37.516 -37.221 1.00 75.83 42 ALA C O 1
ATOM 6024 N N . CYS C 1 61 ? 2.028 -38.546 -35.419 1.00 74.46 43 CYS C N 1
ATOM 6025 C CA . CYS C 1 61 ? 2.945 -37.898 -34.476 1.00 75.50 43 CYS C CA 1
ATOM 6026 C C . CYS C 1 61 ? 3.746 -38.878 -33.621 1.00 73.61 43 CYS C C 1
ATOM 6027 O O . CYS C 1 61 ? 3.283 -39.982 -33.303 1.00 73.74 43 CYS C O 1
ATOM 6030 N N . GLU C 1 62 ? 4.947 -38.430 -33.246 1.00 71.43 44 GLU C N 1
ATOM 6031 C CA . GLU C 1 62 ? 5.909 -39.231 -32.467 1.00 68.90 44 GLU C CA 1
ATOM 6032 C C . GLU C 1 62 ? 6.456 -38.500 -31.258 1.00 64.61 44 GLU C C 1
ATOM 6033 O O . GLU C 1 62 ? 6.529 -37.272 -31.223 1.00 65.41 44 GLU C O 1
ATOM 6039 N N . THR C 1 63 ? 6.856 -39.294 -30.275 1.00 60.09 45 THR C N 1
ATOM 6040 C CA . THR C 1 63 ? 7.463 -38.780 -29.053 1.00 59.17 45 THR C CA 1
ATOM 6041 C C . THR C 1 63 ? 8.905 -39.240 -28.900 1.00 60.09 45 THR C C 1
ATOM 6042 O O . THR C 1 63 ? 9.256 -40.375 -29.235 1.00 64.45 45 THR C O 1
ATOM 6046 N N . ALA C 1 64 ? 9.722 -38.333 -28.378 1.00 57.60 46 ALA C N 1
ATOM 6047 C CA . ALA C 1 64 ? 11.107 -38.613 -28.015 1.00 56.70 46 ALA C CA 1
ATOM 6048 C C . ALA C 1 64 ? 11.355 -38.099 -26.605 1.00 56.91 46 ALA C C 1
ATOM 6049 O O . ALA C 1 64 ? 10.907 -37.005 -26.261 1.00 58.51 46 ALA C O 1
ATOM 6051 N N . THR C 1 65 ? 12.065 -38.884 -25.797 1.00 55.86 47 THR C N 1
ATOM 6052 C CA . THR C 1 65 ? 12.340 -38.517 -24.398 1.00 55.41 47 THR C CA 1
ATOM 6053 C C . THR C 1 65 ? 13.766 -38.810 -23.959 1.00 57.17 47 THR C C 1
ATOM 6054 O O . THR C 1 65 ? 14.367 -39.816 -24.342 1.00 60.63 47 THR C O 1
ATOM 6058 N N . LYS C 1 66 ? 14.299 -37.932 -23.123 1.00 57.42 48 LYS C N 1
ATOM 6059 C CA . LYS C 1 66 ? 15.637 -38.133 -22.595 1.00 58.53 48 LYS C CA 1
ATOM 6060 C C . LYS C 1 66 ? 15.768 -37.699 -21.135 1.00 58.93 48 LYS C C 1
ATOM 6061 O O . LYS C 1 66 ? 14.905 -38.002 -20.315 1.00 58.86 48 LYS C O 1
ATOM 6067 N N . THR C 1 67 ? 16.838 -37.008 -20.786 1.00 59.68 49 THR C N 1
ATOM 6068 C CA . THR C 1 67 ? 17.163 -36.956 -19.376 1.00 62.47 49 THR C CA 1
ATOM 6069 C C . THR C 1 67 ? 16.072 -36.274 -18.547 1.00 66.00 49 THR C C 1
ATOM 6070 O O . THR C 1 67 ? 15.569 -36.838 -17.575 1.00 68.69 49 THR C O 1
ATOM 6074 N N . GLY C 1 68 ? 15.689 -35.064 -18.909 1.00 65.27 50 GLY C N 1
ATOM 6075 C CA . GLY C 1 68 ? 14.667 -34.386 -18.121 1.00 63.58 50 GLY C CA 1
ATOM 6076 C C . GLY C 1 68 ? 13.547 -33.871 -18.977 1.00 61.83 50 GLY C C 1
ATOM 6077 O O . GLY C 1 68 ? 12.837 -32.929 -18.604 1.00 60.97 50 GLY C O 1
ATOM 6078 N N . LEU C 1 69 ? 13.390 -34.515 -20.129 1.00 60.50 51 LEU C N 1
ATOM 6079 C CA . LEU C 1 69 ? 12.660 -33.948 -21.233 1.00 57.44 51 LEU C CA 1
ATOM 6080 C C . LEU C 1 69 ? 11.780 -34.906 -21.947 1.00 55.01 51 LEU C C 1
ATOM 6081 O O . LEU C 1 69 ? 12.148 -36.047 -22.180 1.00 53.03 51 LEU C O 1
ATOM 6086 N N . ILE C 1 70 ? 10.679 -34.353 -22.424 1.00 54.49 52 ILE C N 1
ATOM 6087 C CA . ILE C 1 70 ? 9.824 -35.011 -23.400 1.00 52.26 52 ILE C CA 1
ATOM 6088 C C . ILE C 1 70 ? 9.608 -34.070 -24.572 1.00 51.05 52 ILE C C 1
ATOM 6089 O O . ILE C 1 70 ? 9.174 -32.931 -24.404 1.00 48.05 52 ILE C O 1
ATOM 6094 N N . LEU C 1 71 ? 9.953 -34.556 -25.755 1.00 52.32 53 LEU C N 1
ATOM 6095 C CA . LEU C 1 71 ? 9.753 -33.805 -26.992 1.00 53.45 53 LEU C CA 1
ATOM 6096 C C . LEU C 1 71 ? 8.737 -34.505 -27.872 1.00 54.69 53 LEU C C 1
ATOM 6097 O O . LEU C 1 71 ? 8.993 -35.592 -28.398 1.00 53.96 53 LEU C O 1
ATOM 6102 N N . VAL C 1 72 ? 7.577 -33.876 -28.010 1.00 57.94 54 VAL C N 1
ATOM 6103 C CA . VAL C 1 72 ? 6.543 -34.373 -28.917 1.00 61.02 54 VAL C CA 1
ATOM 6104 C C . VAL C 1 72 ? 6.671 -33.670 -30.236 1.00 63.09 54 VAL C C 1
ATOM 6105 O O . VAL C 1 72 ? 6.647 -32.441 -30.302 1.00 63.93 54 VAL C O 1
ATOM 6109 N N . LEU C 1 73 ? 6.794 -34.472 -31.282 1.00 66.94 55 LEU C N 1
ATOM 6110 C CA . LEU C 1 73 ? 6.986 -33.975 -32.632 1.00 71.35 55 LEU C CA 1
ATOM 6111 C C . LEU C 1 73 ? 6.215 -34.776 -33.641 1.00 71.12 55 LEU C C 1
ATOM 6112 O O . LEU C 1 73 ? 6.191 -35.996 -33.571 1.00 69.45 55 LEU C O 1
ATOM 6117 N N . GLY C 1 74 ? 5.641 -34.081 -34.614 1.00 71.90 56 GLY C N 1
ATOM 6118 C CA . GLY C 1 74 ? 4.821 -34.721 -35.630 1.00 73.76 56 GLY C CA 1
ATOM 6119 C C . GLY C 1 74 ? 3.774 -33.786 -36.193 1.00 75.57 56 GLY C C 1
ATOM 6120 O O . GLY C 1 74 ? 3.858 -32.572 -36.034 1.00 74.62 56 GLY C O 1
ATOM 6121 N N . GLU C 1 75 ? 2.789 -34.364 -36.867 1.00 78.86 57 GLU C N 1
ATOM 6122 C CA . GLU C 1 75 ? 1.741 -33.587 -37.529 1.00 81.36 57 GLU C CA 1
ATOM 6123 C C . GLU C 1 75 ? 0.368 -34.160 -37.229 1.00 77.39 57 GLU C C 1
ATOM 6124 O O . GLU C 1 75 ? 0.196 -35.376 -37.217 1.00 74.82 57 GLU C O 1
ATOM 6130 N N . ILE C 1 76 ? -0.602 -33.276 -37.005 1.00 75.22 58 ILE C N 1
ATOM 6131 C CA . ILE C 1 76 ? -1.996 -33.686 -36.782 1.00 74.64 58 ILE C CA 1
ATOM 6132 C C . ILE C 1 76 ? -3.018 -32.755 -37.436 1.00 74.18 58 ILE C C 1
ATOM 6133 O O . ILE C 1 76 ? -3.099 -31.570 -37.124 1.00 74.44 58 ILE C O 1
ATOM 6138 N N . THR C 1 77 ? -3.782 -33.313 -38.367 1.00 73.67 59 THR C N 1
ATOM 6139 C CA . THR C 1 77 ? -4.945 -32.631 -38.953 1.00 72.13 59 THR C CA 1
ATOM 6140 C C . THR C 1 77 ? -6.195 -33.012 -38.169 1.00 71.15 59 THR C C 1
ATOM 6141 O O . THR C 1 77 ? -6.609 -34.175 -38.165 1.00 69.15 59 THR C O 1
ATOM 6145 N N . THR C 1 78 ? -6.779 -32.030 -37.488 1.00 71.55 60 THR C N 1
ATOM 6146 C CA . THR C 1 78 ? -7.955 -32.277 -36.641 1.00 71.71 60 THR C CA 1
ATOM 6147 C C . THR C 1 78 ? -8.705 -31.022 -36.204 1.00 72.82 60 THR C C 1
ATOM 6148 O O . THR C 1 78 ? -8.153 -29.926 -36.150 1.00 74.51 60 THR C O 1
ATOM 6152 N N . ASN C 1 79 ? -9.972 -31.223 -35.864 1.00 72.85 61 ASN C N 1
ATOM 6153 C CA . ASN C 1 79 ? -10.824 -30.158 -35.327 1.00 73.23 61 ASN C CA 1
ATOM 6154 C C . ASN C 1 79 ? -10.749 -30.106 -33.806 1.00 71.49 61 ASN C C 1
ATOM 6155 O O . ASN C 1 79 ? -11.087 -29.094 -33.189 1.00 69.99 61 ASN C O 1
ATOM 6160 N N . ALA C 1 80 ? -10.295 -31.210 -33.219 1.00 69.29 62 ALA C N 1
ATOM 6161 C CA . ALA C 1 80 ? -10.224 -31.364 -31.771 1.00 67.72 62 ALA C CA 1
ATOM 6162 C C . ALA C 1 80 ? -9.323 -30.314 -31.126 1.00 67.20 62 ALA C C 1
ATOM 6163 O O . ALA C 1 80 ? -8.209 -30.064 -31.581 1.00 66.58 62 ALA C O 1
ATOM 6165 N N . VAL C 1 81 ? -9.835 -29.693 -30.072 1.00 68.10 63 VAL C N 1
ATOM 6166 C CA . VAL C 1 81 ? -9.065 -28.750 -29.269 1.00 68.73 63 VAL C CA 1
ATOM 6167 C C . VAL C 1 81 ? -8.387 -29.518 -28.144 1.00 67.80 63 VAL C C 1
ATOM 6168 O O . VAL C 1 81 ? -9.038 -29.936 -27.187 1.00 69.71 63 VAL C O 1
ATOM 6172 N N . ILE C 1 82 ? -7.074 -29.695 -28.269 1.00 65.64 64 ILE C N 1
ATOM 6173 C CA . ILE C 1 82 ? -6.318 -30.578 -27.379 1.00 63.28 64 ILE C CA 1
ATOM 6174 C C . ILE C 1 82 ? -5.249 -29.844 -26.574 1.00 63.04 64 ILE C C 1
ATOM 6175 O O . ILE C 1 82 ? -4.612 -28.912 -27.063 1.00 64.05 64 ILE C O 1
ATOM 6180 N N . ASP C 1 83 ? -5.061 -30.290 -25.335 1.00 64.40 65 ASP C N 1
ATOM 6181 C CA . ASP C 1 83 ? -3.989 -29.792 -24.462 1.00 65.96 65 ASP C CA 1
ATOM 6182 C C . ASP C 1 83 ? -2.879 -30.836 -24.377 1.00 62.32 65 ASP C C 1
ATOM 6183 O O . ASP C 1 83 ? -2.829 -31.637 -23.441 1.00 62.58 65 ASP C O 1
ATOM 6188 N N . ILE C 1 84 ? -1.980 -30.796 -25.358 1.00 58.81 66 ILE C N 1
ATOM 6189 C CA . ILE C 1 84 ? -0.916 -31.809 -25.506 1.00 55.47 66 ILE C CA 1
ATOM 6190 C C . ILE C 1 84 ? -0.007 -31.990 -24.270 1.00 54.85 66 ILE C C 1
ATOM 6191 O O . ILE C 1 84 ? 0.156 -33.117 -23.795 1.00 53.49 66 ILE C O 1
ATOM 6196 N N . PRO C 1 85 ? 0.584 -30.911 -23.749 1.00 55.18 67 PRO C N 1
ATOM 6197 C CA . PRO C 1 85 ? 1.472 -31.034 -22.586 1.00 54.27 67 PRO C CA 1
ATOM 6198 C C . PRO C 1 85 ? 0.785 -31.692 -21.405 1.00 55.08 67 PRO C C 1
ATOM 6199 O O . PRO C 1 85 ? 1.402 -32.460 -20.672 1.00 55.39 67 PRO C O 1
ATOM 6203 N N . LYS C 1 86 ? -0.487 -31.366 -21.228 1.00 57.16 68 LYS C N 1
ATOM 6204 C CA . LYS C 1 86 ? -1.275 -31.884 -20.104 1.00 59.51 68 LYS C CA 1
ATOM 6205 C C . LYS C 1 86 ? -1.550 -33.374 -20.280 1.00 56.51 68 LYS C C 1
ATOM 6206 O O . LYS C 1 86 ? -1.499 -34.143 -19.319 1.00 57.65 68 LYS C O 1
ATOM 6212 N N . ILE C 1 87 ? -1.848 -33.768 -21.510 1.00 54.54 69 ILE C N 1
ATOM 6213 C CA . ILE C 1 87 ? -2.034 -35.185 -21.847 1.00 54.29 69 ILE C CA 1
ATOM 6214 C C . ILE C 1 87 ? -0.761 -35.938 -21.502 1.00 54.68 69 ILE C C 1
ATOM 6215 O O . ILE C 1 87 ? -0.779 -36.923 -20.754 1.00 57.31 69 ILE C O 1
ATOM 6220 N N . VAL C 1 88 ? 0.339 -35.447 -22.067 1.00 53.49 70 VAL C N 1
ATOM 6221 C CA . VAL C 1 88 ? 1.668 -36.029 -21.868 1.00 53.09 70 VAL C CA 1
ATOM 6222 C C . VAL C 1 88 ? 1.934 -36.277 -20.395 1.00 54.32 70 VAL C C 1
ATOM 6223 O O . VAL C 1 88 ? 2.176 -37.409 -19.970 1.00 56.38 70 VAL C O 1
ATOM 6227 N N . ARG C 1 89 ? 1.879 -35.198 -19.625 1.00 53.47 71 ARG C N 1
ATOM 6228 C CA . ARG C 1 89 ? 2.152 -35.249 -18.182 1.00 53.51 71 ARG C CA 1
ATOM 6229 C C . ARG C 1 89 ? 1.294 -36.309 -17.500 1.00 52.26 71 ARG C C 1
ATOM 6230 O O . ARG C 1 89 ? 1.780 -37.096 -16.684 1.00 51.51 71 ARG C O 1
ATOM 6238 N N . GLY C 1 90 ? 0.015 -36.317 -17.855 1.00 52.00 72 GLY C N 1
ATOM 6239 C CA . GLY C 1 90 ? -0.946 -37.281 -17.318 1.00 53.42 72 GLY C CA 1
ATOM 6240 C C . GLY C 1 90 ? -0.554 -38.727 -17.549 1.00 53.27 72 GLY C C 1
ATOM 6241 O O . GLY C 1 90 ? -0.804 -39.592 -16.710 1.00 53.74 72 GLY C O 1
ATOM 6242 N N . VAL C 1 91 ? 0.052 -38.983 -18.702 1.00 52.96 73 VAL C N 1
ATOM 6243 C CA . VAL C 1 91 ? 0.492 -40.330 -19.067 1.00 52.98 73 VAL C CA 1
ATOM 6244 C C . VAL C 1 91 ? 1.688 -40.734 -18.218 1.00 54.38 73 VAL C C 1
ATOM 6245 O O . VAL C 1 91 ? 1.761 -41.855 -17.714 1.00 55.82 73 VAL C O 1
ATOM 6249 N N . VAL C 1 92 ? 2.635 -39.810 -18.094 1.00 53.50 74 VAL C N 1
ATOM 6250 C CA . VAL C 1 92 ? 3.850 -40.037 -17.302 1.00 52.69 74 VAL C CA 1
ATOM 6251 C C . VAL C 1 92 ? 3.502 -40.304 -15.844 1.00 51.47 74 VAL C C 1
ATOM 6252 O O . VAL C 1 92 ? 4.100 -41.159 -15.194 1.00 49.68 74 VAL C O 1
ATOM 6256 N N . LYS C 1 93 ? 2.539 -39.539 -15.343 1.00 51.40 75 LYS C N 1
ATOM 6257 C CA . LYS C 1 93 ? 2.057 -39.685 -13.965 1.00 52.25 75 LYS C CA 1
ATOM 6258 C C . LYS C 1 93 ? 1.487 -41.076 -13.778 1.00 52.60 75 LYS C C 1
ATOM 6259 O O . LYS C 1 93 ? 1.901 -41.821 -12.892 1.00 53.64 75 LYS C O 1
ATOM 6265 N N . SER C 1 94 ? 0.537 -41.405 -14.641 1.00 52.61 76 SER C N 1
ATOM 6266 C CA . SER C 1 94 ? -0.115 -42.720 -14.649 1.00 52.98 76 SER C CA 1
ATOM 6267 C C . SER C 1 94 ? 0.884 -43.865 -14.595 1.00 53.24 76 SER C C 1
ATOM 6268 O O . SER C 1 94 ? 0.666 -44.866 -13.924 1.00 53.87 76 SER C O 1
ATOM 6271 N N . ILE C 1 95 ? 1.975 -43.708 -15.330 1.00 54.88 77 ILE C N 1
ATOM 6272 C CA . ILE C 1 95 ? 3.021 -44.733 -15.407 1.00 56.46 77 ILE C CA 1
ATOM 6273 C C . ILE C 1 95 ? 3.779 -44.857 -14.079 1.00 60.63 77 ILE C C 1
ATOM 6274 O O . ILE C 1 95 ? 4.404 -45.884 -13.804 1.00 63.58 77 ILE C O 1
ATOM 6279 N N . GLY C 1 96 ? 3.721 -43.803 -13.267 1.00 63.03 78 GLY C N 1
ATOM 6280 C CA . GLY C 1 96 ? 4.282 -43.820 -11.904 1.00 64.77 78 GLY C CA 1
ATOM 6281 C C . GLY C 1 96 ? 5.487 -42.922 -11.659 1.00 64.55 78 GLY C C 1
ATOM 6282 O O . GLY C 1 96 ? 6.050 -42.916 -10.565 1.00 64.08 78 GLY C O 1
ATOM 6283 N N . TYR C 1 97 ? 5.877 -42.157 -12.672 1.00 64.84 79 TYR C N 1
ATOM 6284 C CA . TYR C 1 97 ? 7.057 -41.296 -12.587 1.00 65.77 79 TYR C CA 1
ATOM 6285 C C . TYR C 1 97 ? 6.722 -39.963 -11.931 1.00 66.74 79 TYR C C 1
ATOM 6286 O O . TYR C 1 97 ? 6.496 -38.960 -12.612 1.00 66.08 79 TYR C O 1
ATOM 6295 N N . ASP C 1 98 ? 6.684 -39.979 -10.602 1.00 68.78 80 ASP C N 1
ATOM 6296 C CA . ASP C 1 98 ? 6.351 -38.789 -9.792 1.00 70.67 80 ASP C CA 1
ATOM 6297 C C . ASP C 1 98 ? 7.523 -38.242 -8.976 1.00 70.84 80 ASP C C 1
ATOM 6298 O O . ASP C 1 98 ? 7.380 -37.244 -8.271 1.00 73.70 80 ASP C O 1
ATOM 6303 N N . ASP C 1 99 ? 8.673 -38.900 -9.077 1.00 70.88 81 ASP C N 1
ATOM 6304 C CA . ASP C 1 99 ? 9.869 -38.539 -8.296 1.00 71.32 81 ASP C CA 1
ATOM 6305 C C . ASP C 1 99 ? 11.128 -38.503 -9.158 1.00 70.46 81 ASP C C 1
ATOM 6306 O O . ASP C 1 99 ? 11.384 -39.412 -9.937 1.00 67.26 81 ASP C O 1
ATOM 6311 N N . THR C 1 100 ? 11.931 -37.460 -8.985 1.00 71.39 82 THR C N 1
ATOM 6312 C CA . THR C 1 100 ? 13.201 -37.337 -9.722 1.00 69.97 82 THR C CA 1
ATOM 6313 C C . THR C 1 100 ? 14.175 -38.446 -9.337 1.00 70.10 82 THR C C 1
ATOM 6314 O O . THR C 1 100 ? 14.981 -38.884 -10.152 1.00 72.19 82 THR C O 1
ATOM 6318 N N . ASN C 1 101 ? 14.085 -38.889 -8.087 1.00 70.54 83 ASN C N 1
ATOM 6319 C CA . ASN C 1 101 ? 14.900 -40.000 -7.582 1.00 71.79 83 ASN C CA 1
ATOM 6320 C C . ASN C 1 101 ? 14.539 -41.307 -8.271 1.00 68.51 83 ASN C C 1
ATOM 6321 O O . ASN C 1 101 ? 15.354 -42.220 -8.344 1.00 66.47 83 ASN C O 1
ATOM 6326 N N . LYS C 1 102 ? 13.312 -41.372 -8.784 1.00 68.38 84 LYS C N 1
ATOM 6327 C CA . LYS C 1 102 ? 12.837 -42.546 -9.546 1.00 70.08 84 LYS C CA 1
ATOM 6328 C C . LYS C 1 102 ? 13.369 -42.523 -10.978 1.00 71.01 84 LYS C C 1
ATOM 6329 O O . LYS C 1 102 ? 13.247 -43.504 -11.710 1.00 69.06 84 LYS C O 1
ATOM 6335 N N . GLY C 1 103 ? 13.938 -41.384 -11.360 1.00 72.26 85 GLY C N 1
ATOM 6336 C CA . GLY C 1 103 ? 14.511 -41.180 -12.691 1.00 70.37 85 GLY C CA 1
ATOM 6337 C C . GLY C 1 103 ? 13.675 -40.288 -13.591 1.00 68.90 85 GLY C C 1
ATOM 6338 O O . GLY C 1 103 ? 14.139 -39.834 -14.634 1.00 67.44 85 GLY C O 1
ATOM 6339 N N . PHE C 1 104 ? 12.428 -40.052 -13.196 1.00 69.93 86 PHE C N 1
ATOM 6340 C CA . PHE C 1 104 ? 11.551 -39.132 -13.927 1.00 68.93 86 PHE C CA 1
ATOM 6341 C C . PHE C 1 104 ? 10.409 -38.586 -13.087 1.00 66.57 86 PHE C C 1
ATOM 6342 O O . PHE C 1 104 ? 9.845 -39.279 -12.240 1.00 65.23 86 PHE C O 1
ATOM 6350 N N . ASP C 1 105 ? 10.057 -37.339 -13.370 1.00 65.22 87 ASP C N 1
ATOM 6351 C CA . ASP C 1 105 ? 9.014 -36.648 -12.630 1.00 67.69 87 ASP C CA 1
ATOM 6352 C C . ASP C 1 105 ? 8.065 -35.937 -13.585 1.00 66.54 87 ASP C C 1
ATOM 6353 O O . ASP C 1 105 ? 8.429 -34.952 -14.224 1.00 68.52 87 ASP C O 1
ATOM 6358 N N . TYR C 1 106 ? 6.833 -36.430 -13.641 1.00 64.70 88 TYR C N 1
ATOM 6359 C CA . TYR C 1 106 ? 5.799 -35.851 -14.504 1.00 63.79 88 TYR C CA 1
ATOM 6360 C C . TYR C 1 106 ? 5.512 -34.403 -14.174 1.00 65.62 88 TYR C C 1
ATOM 6361 O O . TYR C 1 106 ? 5.097 -33.630 -15.039 1.00 65.13 88 TYR C O 1
ATOM 6370 N N . GLN C 1 107 ? 5.718 -34.048 -12.914 1.00 69.61 89 GLN C N 1
ATOM 6371 C CA . GLN C 1 107 ? 5.396 -32.694 -12.449 1.00 74.16 89 GLN C CA 1
ATOM 6372 C C . GLN C 1 107 ? 6.435 -31.651 -12.799 1.00 71.55 89 GLN C C 1
ATOM 6373 O O . GLN C 1 107 ? 6.102 -30.489 -12.978 1.00 68.81 89 GLN C O 1
ATOM 6379 N N . THR C 1 108 ? 7.688 -32.070 -12.875 1.00 69.98 90 THR C N 1
ATOM 6380 C CA . THR C 1 108 ? 8.807 -31.130 -13.019 1.00 69.50 90 THR C CA 1
ATOM 6381 C C . THR C 1 108 ? 9.563 -31.213 -14.337 1.00 65.28 90 THR C C 1
ATOM 6382 O O . THR C 1 108 ? 10.390 -30.354 -14.635 1.00 65.05 90 THR C O 1
ATOM 6386 N N . CYS C 1 109 ? 9.307 -32.264 -15.100 1.00 61.20 91 CYS C N 1
ATOM 6387 C CA . CYS C 1 109 ? 9.957 -32.444 -16.402 1.00 60.59 91 CYS C CA 1
ATOM 6388 C C . CYS C 1 109 ? 9.489 -31.418 -17.418 1.00 60.22 91 CYS C C 1
ATOM 6389 O O . CYS C 1 109 ? 8.415 -30.829 -17.285 1.00 58.50 91 CYS C O 1
ATOM 6392 N N . SER C 1 110 ? 10.310 -31.234 -18.447 1.00 61.56 92 SER C N 1
ATOM 6393 C CA . SER C 1 110 ? 10.018 -30.273 -19.516 1.00 62.04 92 SER C CA 1
ATOM 6394 C C . SER C 1 110 ? 9.338 -30.935 -20.711 1.00 60.01 92 SER C C 1
ATOM 6395 O O . SER C 1 110 ? 9.655 -32.070 -21.083 1.00 58.71 92 SER C O 1
ATOM 6398 N N . VAL C 1 111 ? 8.418 -30.192 -21.318 1.00 58.60 93 VAL C N 1
ATOM 6399 C CA . VAL C 1 111 ? 7.640 -30.673 -22.457 1.00 56.73 93 VAL C CA 1
ATOM 6400 C C . VAL C 1 111 ? 7.724 -29.707 -23.640 1.00 56.60 93 VAL C C 1
ATOM 6401 O O . VAL C 1 111 ? 7.128 -28.629 -23.627 1.00 55.80 93 VAL C O 1
ATOM 6405 N N . LEU C 1 112 ? 8.482 -30.112 -24.657 1.00 57.37 94 LEU C N 1
ATOM 6406 C CA . LEU C 1 112 ? 8.601 -29.347 -25.909 1.00 57.10 94 LEU C CA 1
ATOM 6407 C C . LEU C 1 112 ? 7.659 -29.906 -26.959 1.00 56.68 94 LEU C C 1
ATOM 6408 O O . LEU C 1 112 ? 7.758 -31.076 -27.343 1.00 57.87 94 LEU C O 1
ATOM 6413 N N . SER C 1 113 ? 6.752 -29.060 -27.426 1.00 55.72 95 SER C N 1
ATOM 6414 C CA . SER C 1 113 ? 5.835 -29.442 -28.491 1.00 56.72 95 SER C CA 1
ATOM 6415 C C . SER C 1 113 ? 6.280 -28.840 -29.812 1.00 59.05 95 SER C C 1
ATOM 6416 O O . SER C 1 113 ? 6.337 -27.623 -29.974 1.00 63.26 95 SER C O 1
ATOM 6419 N N . CYS C 1 114 ? 6.609 -29.721 -30.744 1.00 60.55 96 CYS C N 1
ATOM 6420 C CA . CYS C 1 114 ? 6.943 -29.337 -32.112 1.00 62.96 96 CYS C CA 1
ATOM 6421 C C . CYS C 1 114 ? 5.962 -29.965 -33.083 1.00 62.24 96 CYS C C 1
ATOM 6422 O O . CYS C 1 114 ? 6.335 -30.364 -34.183 1.00 61.69 96 CYS C O 1
ATOM 6425 N N . VAL C 1 115 ? 4.707 -30.052 -32.664 1.00 63.63 97 VAL C N 1
ATOM 6426 C CA . VAL C 1 115 ? 3.654 -30.617 -33.505 1.00 65.16 97 VAL C CA 1
ATOM 6427 C C . VAL C 1 115 ? 2.961 -29.516 -34.288 1.00 67.28 97 VAL C C 1
ATOM 6428 O O . VAL C 1 115 ? 2.641 -28.463 -33.745 1.00 67.43 97 VAL C O 1
ATOM 6432 N N . GLU C 1 116 ? 2.761 -29.769 -35.575 1.00 72.68 98 GLU C N 1
ATOM 6433 C CA . GLU C 1 116 ? 2.106 -28.810 -36.476 1.00 79.06 98 GLU C CA 1
ATOM 6434 C C . GLU C 1 116 ? 0.641 -29.168 -36.682 1.00 79.35 98 GLU C C 1
ATOM 6435 O O . GLU C 1 116 ? 0.306 -30.118 -37.389 1.00 78.94 98 GLU C O 1
ATOM 6441 N N . GLN C 1 117 ? -0.223 -28.383 -36.049 1.00 82.47 99 GLN C N 1
ATOM 6442 C CA . GLN C 1 117 ? -1.656 -28.677 -35.993 1.00 87.17 99 GLN C CA 1
ATOM 6443 C C . GLN C 1 117 ? -2.447 -27.926 -37.045 1.00 92.60 99 GLN C C 1
ATOM 6444 O O . GLN C 1 117 ? -2.143 -26.778 -37.365 1.00 99.79 99 GLN C O 1
ATOM 6450 N N . GLN C 1 118 ? -3.472 -28.597 -37.564 1.00 94.89 100 GLN C N 1
ATOM 6451 C CA . GLN C 1 118 ? -4.353 -28.039 -38.592 1.00 96.69 100 GLN C CA 1
ATOM 6452 C C . GLN C 1 118 ? -5.837 -28.241 -38.314 1.00 101.36 100 GLN C C 1
ATOM 6453 O O . GLN C 1 118 ? -6.207 -29.040 -37.462 1.00 105.04 100 GLN C O 1
ATOM 6459 N N . SER C 1 119 ? -6.671 -27.545 -39.088 1.00 105.83 101 SER C N 1
ATOM 6460 C CA . SER C 1 119 ? -8.119 -27.456 -38.819 1.00 110.64 101 SER C CA 1
ATOM 6461 C C . SER C 1 119 ? -8.974 -28.272 -39.783 1.00 110.29 101 SER C C 1
ATOM 6462 O O . SER C 1 119 ? -10.110 -28.625 -39.459 1.00 112.37 101 SER C O 1
ATOM 6465 N N . GLN C 1 120 ? -8.440 -28.546 -40.972 1.00 109.54 102 GLN C N 1
ATOM 6466 C CA . GLN C 1 120 ? -9.111 -29.419 -41.960 1.00 110.56 102 GLN C CA 1
ATOM 6467 C C . GLN C 1 120 ? -10.539 -29.003 -42.381 1.00 112.34 102 GLN C C 1
ATOM 6468 O O . GLN C 1 120 ? -11.139 -29.652 -43.240 1.00 112.72 102 GLN C O 1
ATOM 6474 N N . ASP C 1 121 ? -11.043 -27.902 -41.824 1.00 113.98 103 ASP C N 1
ATOM 6475 C CA . ASP C 1 121 ? -12.487 -27.654 -41.703 1.00 117.33 103 ASP C CA 1
ATOM 6476 C C . ASP C 1 121 ? -13.290 -27.707 -43.017 1.00 122.46 103 ASP C C 1
ATOM 6477 O O . ASP C 1 121 ? -14.278 -28.437 -43.115 1.00 126.63 103 ASP C O 1
ATOM 6482 N N . ILE C 1 122 ? -12.870 -26.945 -44.020 1.00 122.07 104 ILE C N 1
ATOM 6483 C CA . ILE C 1 122 ? -13.604 -26.908 -45.301 1.00 120.29 104 ILE C CA 1
ATOM 6484 C C . ILE C 1 122 ? -12.887 -26.052 -46.347 1.00 119.92 104 ILE C C 1
ATOM 6485 O O . ILE C 1 122 ? -13.372 -24.989 -46.747 1.00 121.02 104 ILE C O 1
ATOM 6487 N N . ASP C 1 134 ? -13.343 -45.693 -52.330 1.00 110.57 116 ASP C N 1
ATOM 6488 C CA . ASP C 1 134 ? -13.067 -45.275 -50.963 1.00 107.61 116 ASP C CA 1
ATOM 6489 C C . ASP C 1 134 ? -11.568 -45.202 -50.704 1.00 107.04 116 ASP C C 1
ATOM 6490 O O . ASP C 1 134 ? -10.862 -46.187 -50.878 1.00 109.72 116 ASP C O 1
ATOM 6495 N N . ILE C 1 135 ? -11.091 -44.017 -50.330 1.00 106.39 117 ILE C N 1
ATOM 6496 C CA . ILE C 1 135 ? -9.816 -43.876 -49.582 1.00 104.41 117 ILE C CA 1
ATOM 6497 C C . ILE C 1 135 ? -8.539 -44.579 -50.114 1.00 103.56 117 ILE C C 1
ATOM 6498 O O . ILE C 1 135 ? -8.097 -45.594 -49.560 1.00 105.15 117 ILE C O 1
ATOM 6503 N N . GLY C 1 136 ? -7.888 -44.034 -51.132 1.00 101.85 118 GLY C N 1
ATOM 6504 C CA . GLY C 1 136 ? -6.604 -44.607 -51.557 1.00 100.56 118 GLY C CA 1
ATOM 6505 C C . GLY C 1 136 ? -5.684 -44.632 -50.345 1.00 98.73 118 GLY C C 1
ATOM 6506 O O . GLY C 1 136 ? -5.675 -43.700 -49.541 1.00 97.81 118 GLY C O 1
ATOM 6507 N N . ALA C 1 137 ? -4.926 -45.716 -50.195 1.00 95.89 119 ALA C N 1
ATOM 6508 C CA . ALA C 1 137 ? -4.029 -45.897 -49.052 1.00 91.84 119 ALA C CA 1
ATOM 6509 C C . ALA C 1 137 ? -3.156 -44.671 -48.958 1.00 90.23 119 ALA C C 1
ATOM 6510 O O . ALA C 1 137 ? -2.791 -44.101 -49.979 1.00 88.94 119 ALA C O 1
ATOM 6512 N N . GLY C 1 138 ? -2.838 -44.268 -47.733 1.00 91.88 120 GLY C N 1
ATOM 6513 C CA . GLY C 1 138 ? -2.056 -43.050 -47.493 1.00 91.01 120 GLY C CA 1
ATOM 6514 C C . GLY C 1 138 ? -0.557 -43.177 -47.690 1.00 88.85 120 GLY C C 1
ATOM 6515 O O . GLY C 1 138 ? 0.147 -42.177 -47.773 1.00 87.71 120 GLY C O 1
ATOM 6516 N N . ASP C 1 139 ? -0.070 -44.405 -47.768 1.00 87.24 121 ASP C N 1
ATOM 6517 C CA . ASP C 1 139 ? 1.354 -44.645 -47.926 1.00 85.65 121 ASP C CA 1
ATOM 6518 C C . ASP C 1 139 ? 1.569 -46.052 -48.434 1.00 85.11 121 ASP C C 1
ATOM 6519 O O . ASP C 1 139 ? 0.700 -46.916 -48.342 1.00 89.78 121 ASP C O 1
ATOM 6524 N N . GLN C 1 140 ? 2.751 -46.285 -48.966 1.00 81.47 122 GLN C N 1
ATOM 6525 C CA . GLN C 1 140 ? 3.063 -47.590 -49.496 1.00 80.46 122 GLN C CA 1
ATOM 6526 C C . GLN C 1 140 ? 3.620 -48.364 -48.329 1.00 79.07 122 GLN C C 1
ATOM 6527 O O . GLN C 1 140 ? 4.054 -47.772 -47.339 1.00 80.25 122 GLN C O 1
ATOM 6533 N N . GLY C 1 141 ? 3.613 -49.684 -48.437 1.00 77.61 123 GLY C N 1
ATOM 6534 C CA . GLY C 1 141 ? 4.118 -50.497 -47.345 1.00 76.02 123 GLY C CA 1
ATOM 6535 C C . GLY C 1 141 ? 3.887 -51.984 -47.396 1.00 74.99 123 GLY C C 1
ATOM 6536 O O . GLY C 1 141 ? 3.288 -52.526 -48.323 1.00 75.88 123 GLY C O 1
ATOM 6537 N N . ILE C 1 142 ? 4.379 -52.624 -46.345 1.00 73.87 124 ILE C N 1
ATOM 6538 C CA . ILE C 1 142 ? 4.304 -54.060 -46.170 1.00 73.73 124 ILE C CA 1
ATOM 6539 C C . ILE C 1 142 ? 3.828 -54.353 -44.746 1.00 74.94 124 ILE C C 1
ATOM 6540 O O . ILE C 1 142 ? 4.257 -53.710 -43.786 1.00 76.09 124 ILE C O 1
ATOM 6545 N N . MET C 1 143 ? 2.923 -55.319 -44.624 1.00 75.52 125 MET C N 1
ATOM 6546 C CA . MET C 1 143 ? 2.302 -55.645 -43.334 1.00 74.14 125 MET C CA 1
ATOM 6547 C C . MET C 1 143 ? 2.071 -57.136 -43.158 1.00 73.32 125 MET C C 1
ATOM 6548 O O . MET C 1 143 ? 1.812 -57.858 -44.123 1.00 74.18 125 MET C O 1
ATOM 6553 N N . PHE C 1 144 ? 2.120 -57.574 -41.905 1.00 71.43 126 PHE C N 1
ATOM 6554 C CA . PHE C 1 144 ? 2.085 -58.994 -41.577 1.00 72.52 126 PHE C CA 1
ATOM 6555 C C . PHE C 1 144 ? 1.052 -59.359 -40.523 1.00 72.40 126 PHE C C 1
ATOM 6556 O O . PHE C 1 144 ? 0.879 -58.677 -39.512 1.00 72.87 126 PHE C O 1
ATOM 6564 N N . GLY C 1 145 ? 0.403 -60.486 -40.769 1.00 74.41 127 GLY C N 1
ATOM 6565 C CA . GLY C 1 145 ? -0.557 -61.075 -39.836 1.00 75.48 127 GLY C CA 1
ATOM 6566 C C . GLY C 1 145 ? -0.093 -62.458 -39.418 1.00 76.33 127 GLY C C 1
ATOM 6567 O O . GLY C 1 145 ? 0.327 -63.259 -40.259 1.00 75.93 127 GLY C O 1
ATOM 6568 N N . TYR C 1 146 ? -0.175 -62.742 -38.124 1.00 76.43 128 TYR C N 1
ATOM 6569 C CA . TYR C 1 146 ? 0.264 -64.033 -37.589 1.00 78.92 128 TYR C CA 1
ATOM 6570 C C . TYR C 1 146 ? -0.709 -64.605 -36.568 1.00 80.42 128 TYR C C 1
ATOM 6571 O O . TYR C 1 146 ? -1.353 -63.873 -35.812 1.00 84.62 128 TYR C O 1
ATOM 6580 N N . ALA C 1 147 ? -0.766 -65.931 -36.535 1.00 82.18 129 ALA C N 1
ATOM 6581 C CA . ALA C 1 147 ? -1.664 -66.661 -35.641 1.00 83.77 129 ALA C CA 1
ATOM 6582 C C . ALA C 1 147 ? -1.207 -68.105 -35.437 1.00 85.65 129 ALA C C 1
ATOM 6583 O O . ALA C 1 147 ? -0.810 -68.782 -36.390 1.00 89.59 129 ALA C O 1
ATOM 6585 N N . THR C 1 148 ? -1.274 -68.563 -34.190 1.00 85.13 130 THR C N 1
ATOM 6586 C CA . THR C 1 148 ? -0.901 -69.937 -33.837 1.00 87.59 130 THR C CA 1
ATOM 6587 C C . THR C 1 148 ? -1.832 -70.523 -32.782 1.00 89.35 130 THR C C 1
ATOM 6588 O O . THR C 1 148 ? -2.001 -69.957 -31.707 1.00 86.95 130 THR C O 1
ATOM 6592 N N . ASP C 1 149 ? -2.390 -71.691 -33.092 1.00 94.38 131 ASP C N 1
ATOM 6593 C CA . ASP C 1 149 ? -3.371 -72.362 -32.218 1.00 96.66 131 ASP C CA 1
ATOM 6594 C C . ASP C 1 149 ? -2.736 -73.037 -30.995 1.00 96.53 131 ASP C C 1
ATOM 6595 O O . ASP C 1 149 ? -3.419 -73.702 -30.216 1.00 97.92 131 ASP C O 1
ATOM 6600 N N . GLU C 1 150 ? -1.425 -72.866 -30.850 1.00 94.44 132 GLU C N 1
ATOM 6601 C CA . GLU C 1 150 ? -0.681 -73.331 -29.667 1.00 92.22 132 GLU C CA 1
ATOM 6602 C C . GLU C 1 150 ? -1.214 -72.755 -28.350 1.00 90.47 132 GLU C C 1
ATOM 6603 O O . GLU C 1 150 ? -0.974 -73.308 -27.279 1.00 88.54 132 GLU C O 1
ATOM 6609 N N . SER C 1 151 ? -1.911 -71.628 -28.451 1.00 90.27 133 SER C N 1
ATOM 6610 C CA . SER C 1 151 ? -2.494 -70.934 -27.291 1.00 90.32 133 SER C CA 1
ATOM 6611 C C . SER C 1 151 ? -3.912 -70.441 -27.554 1.00 91.55 133 SER C C 1
ATOM 6612 O O . SER C 1 151 ? -4.326 -70.266 -28.699 1.00 89.89 133 SER C O 1
ATOM 6615 N N . LYS C 1 152 ? -4.646 -70.207 -26.474 1.00 94.66 134 LYS C N 1
ATOM 6616 C CA . LYS C 1 152 ? -6.040 -69.766 -26.568 1.00 99.17 134 LYS C CA 1
ATOM 6617 C C . LYS C 1 152 ? -6.134 -68.408 -27.249 1.00 100.59 134 LYS C C 1
ATOM 6618 O O . LYS C 1 152 ? -7.068 -68.128 -27.997 1.00 106.97 134 LYS C O 1
ATOM 6624 N N . GLU C 1 153 ? -5.126 -67.587 -27.005 1.00 96.53 135 GLU C N 1
ATOM 6625 C CA . GLU C 1 153 ? -5.064 -66.230 -27.549 1.00 91.67 135 GLU C CA 1
ATOM 6626 C C . GLU C 1 153 ? -4.592 -66.215 -28.983 1.00 90.83 135 GLU C C 1
ATOM 6627 O O . GLU C 1 153 ? -4.444 -65.155 -29.587 1.00 90.16 135 GLU C O 1
ATOM 6633 N N . MET C 1 154 ? -4.358 -67.414 -29.505 1.00 88.64 136 MET C N 1
ATOM 6634 C CA . MET C 1 154 ? -3.873 -67.623 -30.866 1.00 85.17 136 MET C CA 1
ATOM 6635 C C . MET C 1 154 ? -2.519 -66.952 -31.067 1.00 80.13 136 MET C C 1
ATOM 6636 O O . MET C 1 154 ? -2.211 -66.460 -32.154 1.00 75.29 136 MET C O 1
ATOM 6641 N N . MET C 1 155 ? -1.716 -66.953 -30.006 1.00 79.55 137 MET C N 1
ATOM 6642 C CA . MET C 1 155 ? -0.413 -66.273 -30.005 1.00 79.19 137 MET C CA 1
ATOM 6643 C C . MET C 1 155 ? 0.727 -67.189 -29.573 1.00 80.49 137 MET C C 1
ATOM 6644 O O . MET C 1 155 ? 0.499 -68.205 -28.920 1.00 84.09 137 MET C O 1
ATOM 6649 N N . PRO C 1 156 ? 1.959 -66.833 -29.941 1.00 79.61 138 PRO C N 1
ATOM 6650 C CA . PRO C 1 156 ? 3.105 -67.604 -29.483 1.00 80.24 138 PRO C CA 1
ATOM 6651 C C . PRO C 1 156 ? 3.200 -67.572 -27.969 1.00 78.92 138 PRO C C 1
ATOM 6652 O O . PRO C 1 156 ? 3.262 -66.497 -27.368 1.00 77.56 138 PRO C O 1
ATOM 6656 N N . LEU C 1 157 ? 3.189 -68.758 -27.374 1.00 79.38 139 LEU C N 1
ATOM 6657 C CA . LEU C 1 157 ? 3.272 -68.911 -25.919 1.00 79.75 139 LEU C CA 1
ATOM 6658 C C . LEU C 1 157 ? 4.476 -68.152 -25.377 1.00 77.46 139 LEU C C 1
ATOM 6659 O O . LEU C 1 157 ? 4.396 -67.463 -24.358 1.00 76.59 139 LEU C O 1
ATOM 6664 N N . THR C 1 158 ? 5.586 -68.283 -26.095 1.00 75.88 140 THR C N 1
ATOM 6665 C CA . THR C 1 158 ? 6.844 -67.616 -25.748 1.00 74.56 140 THR C CA 1
ATOM 6666 C C . THR C 1 158 ? 6.656 -66.115 -25.530 1.00 71.83 140 THR C C 1
ATOM 6667 O O . THR C 1 158 ? 7.262 -65.539 -24.631 1.00 69.91 140 THR C O 1
ATOM 6671 N N . HIS C 1 159 ? 5.809 -65.502 -26.354 1.00 71.05 141 HIS C N 1
ATOM 6672 C CA . HIS C 1 159 ? 5.538 -64.060 -26.281 1.00 70.90 141 HIS C CA 1
ATOM 6673 C C . HIS C 1 159 ? 4.530 -63.748 -25.186 1.00 70.99 141 HIS C C 1
ATOM 6674 O O . HIS C 1 159 ? 4.688 -62.784 -24.429 1.00 70.39 141 HIS C O 1
ATOM 6681 N N . VAL C 1 160 ? 3.476 -64.558 -25.141 1.00 70.62 142 VAL C N 1
ATOM 6682 C CA . VAL C 1 160 ? 2.407 -64.415 -24.143 1.00 70.07 142 VAL C CA 1
ATOM 6683 C C . VAL C 1 160 ? 2.978 -64.344 -22.732 1.00 69.24 142 VAL C C 1
ATOM 6684 O O . VAL C 1 160 ? 2.734 -63.389 -21.990 1.00 69.23 142 VAL C O 1
ATOM 6688 N N . LEU C 1 161 ? 3.741 -65.369 -22.378 1.00 69.48 143 LEU C N 1
ATOM 6689 C CA . LEU C 1 161 ? 4.354 -65.463 -21.049 1.00 70.31 143 LEU C CA 1
ATOM 6690 C C . LEU C 1 161 ? 5.221 -64.245 -20.760 1.00 69.13 143 LEU C C 1
ATOM 6691 O O . LEU C 1 161 ? 5.030 -63.551 -19.766 1.00 67.04 143 LEU C O 1
ATOM 6696 N N . SER C 1 162 ? 6.162 -63.999 -21.662 1.00 72.13 144 SER C N 1
ATOM 6697 C CA . SER C 1 162 ? 7.077 -62.843 -21.584 1.00 75.10 144 SER C CA 1
ATOM 6698 C C . SER C 1 162 ? 6.377 -61.544 -21.206 1.00 75.18 144 SER C C 1
ATOM 6699 O O . SER C 1 162 ? 6.884 -60.765 -20.396 1.00 73.51 144 SER C O 1
ATOM 6702 N N . THR C 1 163 ? 5.220 -61.320 -21.821 1.00 76.46 145 THR C N 1
ATOM 6703 C CA . THR C 1 163 ? 4.448 -60.087 -21.620 1.00 76.66 145 THR C CA 1
ATOM 6704 C C . THR C 1 163 ? 3.588 -60.156 -20.363 1.00 75.49 145 THR C C 1
ATOM 6705 O O . THR C 1 163 ? 3.431 -59.160 -19.661 1.00 76.73 145 THR C O 1
ATOM 6709 N N . LYS C 1 164 ? 3.024 -61.331 -20.099 1.00 74.52 146 LYS C N 1
ATOM 6710 C CA . LYS C 1 164 ? 2.237 -61.558 -18.877 1.00 73.98 146 LYS C CA 1
ATOM 6711 C C . LYS C 1 164 ? 3.125 -61.323 -17.672 1.00 73.25 146 LYS C C 1
ATOM 6712 O O . LYS C 1 164 ? 2.731 -60.679 -16.700 1.00 74.68 146 LYS C O 1
ATOM 6718 N N . LEU C 1 165 ? 4.332 -61.870 -17.764 1.00 72.87 147 LEU C N 1
ATOM 6719 C CA . LEU C 1 165 ? 5.390 -61.661 -16.767 1.00 72.35 147 LEU C CA 1
ATOM 6720 C C . LEU C 1 165 ? 5.502 -60.188 -16.389 1.00 70.26 147 LEU C C 1
ATOM 6721 O O . LEU C 1 165 ? 5.669 -59.839 -15.222 1.00 71.26 147 LEU C O 1
ATOM 6726 N N . ILE C 1 166 ? 5.379 -59.340 -17.404 1.00 67.45 148 ILE C N 1
ATOM 6727 C CA . ILE C 1 166 ? 5.578 -57.891 -17.272 1.00 65.06 148 ILE C CA 1
ATOM 6728 C C . ILE C 1 166 ? 4.334 -57.192 -16.719 1.00 65.57 148 ILE C C 1
ATOM 6729 O O . ILE C 1 166 ? 4.426 -56.311 -15.860 1.00 64.13 148 ILE C O 1
ATOM 6734 N N . LEU C 1 167 ? 3.171 -57.609 -17.204 1.00 66.94 149 LEU C N 1
ATOM 6735 C CA . LEU C 1 167 ? 1.893 -57.060 -16.739 1.00 67.39 149 LEU C CA 1
ATOM 6736 C C . LEU C 1 167 ? 1.740 -57.304 -15.245 1.00 68.97 149 LEU C C 1
ATOM 6737 O O . LEU C 1 167 ? 1.174 -56.482 -14.521 1.00 70.04 149 LEU C O 1
ATOM 6742 N N . ARG C 1 168 ? 2.246 -58.452 -14.806 1.00 69.45 150 ARG C N 1
ATOM 6743 C CA . ARG C 1 168 ? 2.203 -58.840 -13.398 1.00 70.00 150 ARG C CA 1
ATOM 6744 C C . ARG C 1 168 ? 3.072 -57.930 -12.537 1.00 71.13 150 ARG C C 1
ATOM 6745 O O . ARG C 1 168 ? 2.710 -57.620 -11.400 1.00 73.96 150 ARG C O 1
ATOM 6753 N N . LEU C 1 169 ? 4.213 -57.510 -13.077 1.00 70.51 151 LEU C N 1
ATOM 6754 C CA . LEU C 1 169 ? 5.104 -56.584 -12.360 1.00 72.51 151 LEU C CA 1
ATOM 6755 C C . LEU C 1 169 ? 4.402 -55.250 -12.139 1.00 73.56 151 LEU C C 1
ATOM 6756 O O . LEU C 1 169 ? 4.611 -54.579 -11.132 1.00 72.05 151 LEU C O 1
ATOM 6761 N N . GLN C 1 170 ? 3.582 -54.876 -13.115 1.00 75.48 152 GLN C N 1
ATOM 6762 C CA . GLN C 1 170 ? 2.736 -53.690 -13.025 1.00 77.55 152 GLN C CA 1
ATOM 6763 C C . GLN C 1 170 ? 1.749 -53.881 -11.870 1.00 77.71 152 GLN C C 1
ATOM 6764 O O . GLN C 1 170 ? 1.749 -53.116 -10.900 1.00 78.59 152 GLN C O 1
ATOM 6770 N N . GLU C 1 171 ? 0.937 -54.930 -11.980 1.00 76.03 153 GLU C N 1
ATOM 6771 C CA . GLU C 1 171 ? -0.055 -55.276 -10.950 1.00 75.07 153 GLU C CA 1
ATOM 6772 C C . GLU C 1 171 ? 0.580 -55.134 -9.578 1.00 72.97 153 GLU C C 1
ATOM 6773 O O . GLU C 1 171 ? 0.070 -54.433 -8.711 1.00 73.15 153 GLU C O 1
ATOM 6779 N N . CYS C 1 172 ? 1.714 -55.805 -9.412 1.00 71.54 154 CYS C N 1
ATOM 6780 C CA . CYS C 1 172 ? 2.461 -55.807 -8.152 1.00 70.99 154 CYS C CA 1
ATOM 6781 C C . CYS C 1 172 ? 2.864 -54.408 -7.717 1.00 71.92 154 CYS C C 1
ATOM 6782 O O . CYS C 1 172 ? 2.728 -54.047 -6.547 1.00 75.49 154 CYS C O 1
ATOM 6785 N N . ARG C 1 173 ? 3.368 -53.628 -8.665 1.00 70.56 155 ARG C N 1
ATOM 6786 C CA . ARG C 1 173 ? 3.804 -52.258 -8.380 1.00 70.12 155 ARG C CA 1
ATOM 6787 C C . ARG C 1 173 ? 2.625 -51.405 -7.941 1.00 70.62 155 ARG C C 1
ATOM 6788 O O . ARG C 1 173 ? 2.668 -50.745 -6.907 1.00 71.57 155 ARG C O 1
ATOM 6796 N N . GLU C 1 174 ? 1.570 -51.444 -8.741 1.00 73.36 156 GLU C N 1
ATOM 6797 C CA . GLU C 1 174 ? 0.403 -50.571 -8.548 1.00 78.58 156 GLU C CA 1
ATOM 6798 C C . GLU C 1 174 ? -0.396 -50.969 -7.316 1.00 79.73 156 GLU C C 1
ATOM 6799 O O . GLU C 1 174 ? -0.762 -50.129 -6.494 1.00 79.85 156 GLU C O 1
ATOM 6805 N N . LYS C 1 175 ? -0.657 -52.265 -7.206 1.00 81.05 157 LYS C N 1
ATOM 6806 C CA . LYS C 1 175 ? -1.502 -52.818 -6.133 1.00 83.67 157 LYS C CA 1
ATOM 6807 C C . LYS C 1 175 ? -0.794 -52.913 -4.784 1.00 86.48 157 LYS C C 1
ATOM 6808 O O . LYS C 1 175 ? -1.420 -53.217 -3.766 1.00 88.32 157 LYS C O 1
ATOM 6814 N N . GLY C 1 176 ? 0.512 -52.667 -4.785 1.00 85.74 158 GLY C N 1
ATOM 6815 C CA . GLY C 1 176 ? 1.307 -52.654 -3.555 1.00 84.41 158 GLY C CA 1
ATOM 6816 C C . GLY C 1 176 ? 1.787 -54.026 -3.124 1.00 82.84 158 GLY C C 1
ATOM 6817 O O . GLY C 1 176 ? 2.485 -54.157 -2.117 1.00 83.98 158 GLY C O 1
ATOM 6818 N N . ILE C 1 177 ? 1.414 -55.045 -3.896 1.00 81.78 159 ILE C N 1
ATOM 6819 C CA . ILE C 1 177 ? 1.845 -56.436 -3.651 1.00 82.90 159 ILE C CA 1
ATOM 6820 C C . ILE C 1 177 ? 3.368 -56.524 -3.523 1.00 83.80 159 ILE C C 1
ATOM 6821 O O . ILE C 1 177 ? 3.893 -57.424 -2.872 1.00 83.49 159 ILE C O 1
ATOM 6826 N N . LEU C 1 178 ? 4.058 -55.570 -4.145 1.00 82.58 160 LEU C N 1
ATOM 6827 C CA . LEU C 1 178 ? 5.521 -55.461 -4.079 1.00 82.62 160 LEU C CA 1
ATOM 6828 C C . LEU C 1 178 ? 5.920 -53.980 -4.160 1.00 81.26 160 LEU C C 1
ATOM 6829 O O . LEU C 1 178 ? 6.377 -53.509 -5.199 1.00 82.52 160 LEU C O 1
ATOM 6834 N N . PRO C 1 179 ? 5.740 -53.248 -3.061 1.00 80.54 161 PRO C N 1
ATOM 6835 C CA . PRO C 1 179 ? 5.881 -51.787 -3.070 1.00 78.53 161 PRO C CA 1
ATOM 6836 C C . PRO C 1 179 ? 7.266 -51.260 -3.439 1.00 75.10 161 PRO C C 1
ATOM 6837 O O . PRO C 1 179 ? 7.381 -50.151 -3.958 1.00 71.59 161 PRO C O 1
ATOM 6841 N N . TRP C 1 180 ? 8.298 -52.047 -3.155 1.00 75.59 162 TRP C N 1
ATOM 6842 C CA . TRP C 1 180 ? 9.688 -51.665 -3.488 1.00 76.90 162 TRP C CA 1
ATOM 6843 C C . TRP C 1 180 ? 9.935 -51.593 -4.995 1.00 73.58 162 TRP C C 1
ATOM 6844 O O . TRP C 1 180 ? 10.921 -51.002 -5.448 1.00 71.79 162 TRP C O 1
ATOM 6855 N N . LEU C 1 181 ? 9.033 -52.205 -5.757 1.00 72.02 163 LEU C N 1
ATOM 6856 C CA . LEU C 1 181 ? 9.104 -52.216 -7.228 1.00 69.89 163 LEU C CA 1
ATOM 6857 C C . LEU C 1 181 ? 9.049 -50.813 -7.840 1.00 71.61 163 LEU C C 1
ATOM 6858 O O . LEU C 1 181 ? 8.520 -49.875 -7.241 1.00 75.11 163 LEU C O 1
ATOM 6863 N N . ARG C 1 182 ? 9.609 -50.693 -9.040 1.00 72.94 164 ARG C N 1
ATOM 6864 C CA . ARG C 1 182 ? 9.647 -49.420 -9.793 1.00 73.41 164 ARG C CA 1
ATOM 6865 C C . ARG C 1 182 ? 9.320 -49.650 -11.288 1.00 72.30 164 ARG C C 1
ATOM 6866 O O . ARG C 1 182 ? 9.458 -50.772 -11.787 1.00 71.07 164 ARG C O 1
ATOM 6874 N N . PRO C 1 183 ? 8.884 -48.601 -11.994 1.00 68.86 165 PRO C N 1
ATOM 6875 C CA . PRO C 1 183 ? 8.216 -48.786 -13.283 1.00 66.18 165 PRO C CA 1
ATOM 6876 C C . PRO C 1 183 ? 9.089 -49.355 -14.391 1.00 65.27 165 PRO C C 1
ATOM 6877 O O . PRO C 1 183 ? 8.652 -50.251 -15.118 1.00 65.20 165 PRO C O 1
ATOM 6881 N N . ASP C 1 184 ? 10.296 -48.817 -14.535 1.00 64.74 166 ASP C N 1
ATOM 6882 C CA . ASP C 1 184 ? 11.193 -49.266 -15.609 1.00 66.10 166 ASP C CA 1
ATOM 6883 C C . ASP C 1 184 ? 11.624 -50.708 -15.399 1.00 69.25 166 ASP C C 1
ATOM 6884 O O . ASP C 1 184 ? 12.435 -51.015 -14.529 1.00 72.88 166 ASP C O 1
ATOM 6889 N N . SER C 1 185 ? 11.070 -51.587 -16.220 1.00 70.25 167 SER C N 1
ATOM 6890 C CA . SER C 1 185 ? 11.357 -53.014 -16.116 1.00 70.99 167 SER C CA 1
ATOM 6891 C C . SER C 1 185 ? 11.320 -53.717 -17.463 1.00 70.73 167 SER C C 1
ATOM 6892 O O . SER C 1 185 ? 10.792 -53.201 -18.452 1.00 71.22 167 SER C O 1
ATOM 6895 N N . LYS C 1 186 ? 11.871 -54.923 -17.462 1.00 71.40 168 LYS C N 1
ATOM 6896 C CA . LYS C 1 186 ? 12.120 -55.691 -18.684 1.00 71.56 168 LYS C CA 1
ATOM 6897 C C . LYS C 1 186 ? 12.110 -57.191 -18.397 1.00 72.57 168 LYS C C 1
ATOM 6898 O O . LYS C 1 186 ? 12.513 -57.630 -17.320 1.00 73.84 168 LYS C O 1
ATOM 6904 N N . SER C 1 187 ? 11.660 -57.969 -19.374 1.00 72.10 169 SER C N 1
ATOM 6905 C CA . SER C 1 187 ? 11.564 -59.429 -19.224 1.00 72.83 169 SER C CA 1
ATOM 6906 C C . SER C 1 187 ? 11.945 -60.191 -20.483 1.00 75.98 169 SER C C 1
ATOM 6907 O O . SER C 1 187 ? 12.045 -59.624 -21.574 1.00 75.96 169 SER C O 1
ATOM 6910 N N . GLN C 1 188 ? 12.115 -61.498 -20.307 1.00 80.17 170 GLN C N 1
ATOM 6911 C CA . GLN C 1 188 ? 12.566 -62.394 -21.382 1.00 81.15 170 GLN C CA 1
ATOM 6912 C C . GLN C 1 188 ? 12.303 -63.861 -21.054 1.00 79.90 170 GLN C C 1
ATOM 6913 O O . GLN C 1 188 ? 12.863 -64.407 -20.101 1.00 79.07 170 GLN C O 1
ATOM 6919 N N . VAL C 1 189 ? 11.465 -64.490 -21.869 1.00 78.12 171 VAL C N 1
ATOM 6920 C CA . VAL C 1 189 ? 11.078 -65.888 -21.661 1.00 78.39 171 VAL C CA 1
ATOM 6921 C C . VAL C 1 189 ? 11.519 -66.778 -22.816 1.00 79.09 171 VAL C C 1
ATOM 6922 O O . VAL C 1 189 ? 10.881 -66.819 -23.870 1.00 79.70 171 VAL C O 1
ATOM 6926 N N . THR C 1 190 ? 12.609 -67.499 -22.601 1.00 79.32 172 THR C N 1
ATOM 6927 C CA . THR C 1 190 ? 13.069 -68.475 -23.577 1.00 79.44 172 THR C CA 1
ATOM 6928 C C . THR C 1 190 ? 12.552 -69.830 -23.173 1.00 81.54 172 THR C C 1
ATOM 6929 O O . THR C 1 190 ? 12.776 -70.285 -22.053 1.00 83.12 172 THR C O 1
ATOM 6933 N N . LEU C 1 191 ? 11.876 -70.493 -24.093 1.00 82.46 173 LEU C N 1
ATOM 6934 C CA . LEU C 1 191 ? 11.230 -71.746 -23.743 1.00 86.14 173 LEU C CA 1
ATOM 6935 C C . LEU C 1 191 ? 11.437 -72.853 -24.769 1.00 91.05 173 LEU C C 1
ATOM 6936 O O . LEU C 1 191 ? 11.711 -72.611 -25.948 1.00 92.53 173 LEU C O 1
ATOM 6941 N N . GLU C 1 192 ? 11.305 -74.081 -24.290 1.00 96.14 174 GLU C N 1
ATOM 6942 C CA . GLU C 1 192 ? 11.450 -75.252 -25.129 1.00 97.42 174 GLU C CA 1
ATOM 6943 C C . GLU C 1 192 ? 10.168 -75.587 -25.857 1.00 99.06 174 GLU C C 1
ATOM 6944 O O . GLU C 1 192 ? 9.077 -75.505 -25.290 1.00 96.00 174 GLU C O 1
ATOM 6950 N N . TYR C 1 193 ? 10.345 -76.145 -27.049 1.00 104.21 175 TYR C N 1
ATOM 6951 C CA . TYR C 1 193 ? 9.242 -76.527 -27.936 1.00 103.83 175 TYR C CA 1
ATOM 6952 C C . TYR C 1 193 ? 9.370 -77.931 -28.518 1.00 106.86 175 TYR C C 1
ATOM 6953 O O . TYR C 1 193 ? 10.396 -78.602 -28.394 1.00 108.92 175 TYR C O 1
ATOM 6962 N N . GLU C 1 194 ? 8.286 -78.346 -29.161 1.00 109.30 176 GLU C N 1
ATOM 6963 C CA . GLU C 1 194 ? 8.272 -79.531 -30.026 1.00 113.48 176 GLU C CA 1
ATOM 6964 C C . GLU C 1 194 ? 7.222 -79.309 -31.113 1.00 115.24 176 GLU C C 1
ATOM 6965 O O . GLU C 1 194 ? 6.191 -78.656 -30.878 1.00 118.00 176 GLU C O 1
ATOM 6971 N N . GLU C 1 195 ? 7.521 -79.794 -32.314 1.00 116.41 177 GLU C N 1
ATOM 6972 C CA . GLU C 1 195 ? 6.632 -79.639 -33.460 1.00 117.51 177 GLU C CA 1
ATOM 6973 C C . GLU C 1 195 ? 6.142 -80.992 -33.967 1.00 122.57 177 GLU C C 1
ATOM 6974 O O . GLU C 1 195 ? 6.927 -81.825 -34.416 1.00 123.44 177 GLU C O 1
ATOM 6976 N N . VAL C 1 196 ? 4.831 -81.194 -33.867 1.00 127.81 178 VAL C N 1
ATOM 6977 C CA . VAL C 1 196 ? 4.162 -82.412 -34.330 1.00 130.15 178 VAL C CA 1
ATOM 6978 C C . VAL C 1 196 ? 3.658 -82.228 -35.771 1.00 133.06 178 VAL C C 1
ATOM 6979 O O . VAL C 1 196 ? 2.455 -82.101 -36.035 1.00 133.47 178 VAL C O 1
ATOM 6983 N N . GLU C 1 197 ? 4.611 -82.201 -36.698 1.00 134.72 179 GLU C N 1
ATOM 6984 C CA . GLU C 1 197 ? 4.329 -82.083 -38.130 1.00 136.18 179 GLU C CA 1
ATOM 6985 C C . GLU C 1 197 ? 3.631 -80.761 -38.449 1.00 136.27 179 GLU C C 1
ATOM 6986 O O . GLU C 1 197 ? 2.685 -80.725 -39.236 1.00 137.79 179 GLU C O 1
ATOM 6988 N N . GLY C 1 198 ? 4.111 -79.688 -37.819 1.00 135.66 180 GLY C N 1
ATOM 6989 C CA . GLY C 1 198 ? 3.587 -78.322 -38.012 1.00 133.91 180 GLY C CA 1
ATOM 6990 C C . GLY C 1 198 ? 2.845 -77.749 -36.811 1.00 132.01 180 GLY C C 1
ATOM 6991 O O . GLY C 1 198 ? 2.725 -76.533 -36.666 1.00 132.07 180 GLY C O 1
ATOM 6992 N N . HIS C 1 199 ? 2.327 -78.630 -35.963 1.00 130.99 181 HIS C N 1
ATOM 6993 C CA . HIS C 1 199 ? 1.623 -78.223 -34.734 1.00 129.29 181 HIS C CA 1
ATOM 6994 C C . HIS C 1 199 ? 2.613 -78.040 -33.586 1.00 127.63 181 HIS C C 1
ATOM 6995 O O . HIS C 1 199 ? 3.322 -78.978 -33.208 1.00 133.57 181 HIS C O 1
ATOM 7002 N N . LEU C 1 200 ? 2.649 -76.831 -33.030 1.00 120.48 182 LEU C N 1
ATOM 7003 C CA . LEU C 1 200 ? 3.588 -76.504 -31.948 1.00 115.30 182 LEU C CA 1
ATOM 7004 C C . LEU C 1 200 ? 3.000 -76.845 -30.582 1.00 110.87 182 LEU C C 1
ATOM 7005 O O . LEU C 1 200 ? 2.020 -76.243 -30.145 1.00 106.35 182 LEU C O 1
ATOM 7010 N N . LYS C 1 201 ? 3.618 -77.821 -29.923 1.00 108.79 183 LYS C N 1
ATOM 7011 C CA . LYS C 1 201 ? 3.305 -78.169 -28.535 1.00 104.88 183 LYS C CA 1
ATOM 7012 C C . LYS C 1 201 ? 4.483 -77.798 -27.626 1.00 102.34 183 LYS C C 1
ATOM 7013 O O . LYS C 1 201 ? 5.548 -78.413 -27.710 1.00 101.09 183 LYS C O 1
ATOM 7015 N N . PRO C 1 202 ? 4.307 -76.793 -26.769 1.00 100.81 184 PRO C N 1
ATOM 7016 C CA . PRO C 1 202 ? 5.378 -76.403 -25.858 1.00 98.58 184 PRO C CA 1
ATOM 7017 C C . PRO C 1 202 ? 5.525 -77.371 -24.698 1.00 98.85 184 PRO C C 1
ATOM 7018 O O . PRO C 1 202 ? 4.525 -77.895 -24.203 1.00 99.68 184 PRO C O 1
ATOM 7022 N N . ILE C 1 203 ? 6.769 -77.570 -24.264 1.00 98.40 185 ILE C N 1
ATOM 7023 C CA . ILE C 1 203 ? 7.097 -78.595 -23.249 1.00 101.00 185 ILE C CA 1
ATOM 7024 C C . ILE C 1 203 ? 7.407 -77.956 -21.894 1.00 101.66 185 ILE C C 1
ATOM 7025 O O . ILE C 1 203 ? 6.772 -78.273 -20.885 1.00 102.80 185 ILE C O 1
ATOM 7030 N N . ARG C 1 204 ? 8.373 -77.045 -21.889 1.00 102.48 186 ARG C N 1
ATOM 7031 C CA . ARG C 1 204 ? 8.851 -76.413 -20.643 1.00 103.79 186 ARG C CA 1
ATOM 7032 C C . ARG C 1 204 ? 9.598 -75.104 -20.871 1.00 103.23 186 ARG C C 1
ATOM 7033 O O . ARG C 1 204 ? 10.212 -74.888 -21.916 1.00 102.12 186 ARG C O 1
ATOM 7041 N N . VAL C 1 205 ? 9.524 -74.227 -19.875 1.00 102.70 187 VAL C N 1
ATOM 7042 C CA . VAL C 1 205 ? 10.290 -72.982 -19.888 1.00 100.33 187 VAL C CA 1
ATOM 7043 C C . VAL C 1 205 ? 11.736 -73.274 -19.493 1.00 101.44 187 VAL C C 1
ATOM 7044 O O . VAL C 1 205 ? 12.034 -73.511 -18.325 1.00 104.45 187 VAL C O 1
ATOM 7048 N N . HIS C 1 206 ? 12.624 -73.269 -20.483 1.00 100.20 188 HIS C N 1
ATOM 7049 C CA . HIS C 1 206 ? 14.041 -73.608 -20.272 1.00 102.39 188 HIS C CA 1
ATOM 7050 C C . HIS C 1 206 ? 14.732 -72.619 -19.339 1.00 99.85 188 HIS C C 1
ATOM 7051 O O . HIS C 1 206 ? 15.293 -73.003 -18.310 1.00 102.28 188 HIS C O 1
ATOM 7058 N N . THR C 1 207 ? 14.701 -71.348 -19.726 1.00 94.84 189 THR C N 1
ATOM 7059 C CA . THR C 1 207 ? 15.300 -70.267 -18.927 1.00 91.69 189 THR C CA 1
ATOM 7060 C C . THR C 1 207 ? 14.370 -69.064 -18.811 1.00 87.47 189 THR C C 1
ATOM 7061 O O . THR C 1 207 ? 13.440 -68.895 -19.600 1.00 85.08 189 THR C O 1
ATOM 7065 N N . ILE C 1 208 ? 14.640 -68.239 -17.804 1.00 85.52 190 ILE C N 1
ATOM 7066 C CA . ILE C 1 208 ? 13.853 -67.028 -17.554 1.00 80.92 190 ILE C CA 1
ATOM 7067 C C . ILE C 1 208 ? 14.718 -65.861 -17.114 1.00 80.42 190 ILE C C 1
ATOM 7068 O O . ILE C 1 208 ? 15.644 -66.005 -16.315 1.00 79.39 190 ILE C O 1
ATOM 7073 N N . VAL C 1 209 ? 14.367 -64.693 -17.636 1.00 81.46 191 VAL C N 1
ATOM 7074 C CA . VAL C 1 209 ? 15.047 -63.438 -17.310 1.00 80.26 191 VAL C CA 1
ATOM 7075 C C . VAL C 1 209 ? 14.041 -62.385 -16.886 1.00 78.82 191 VAL C C 1
ATOM 7076 O O . VAL C 1 209 ? 12.930 -62.311 -17.419 1.00 78.62 191 VAL C O 1
ATOM 7080 N N . ILE C 1 210 ? 14.450 -61.568 -15.924 1.00 78.88 192 ILE C N 1
ATOM 7081 C CA . ILE C 1 210 ? 13.670 -60.397 -15.526 1.00 76.90 192 ILE C CA 1
ATOM 7082 C C . ILE C 1 210 ? 14.542 -59.370 -14.805 1.00 75.85 192 ILE C C 1
ATOM 7083 O O . ILE C 1 210 ? 15.126 -59.641 -13.756 1.00 75.20 192 ILE C O 1
ATOM 7088 N N . SER C 1 211 ? 14.613 -58.190 -15.407 1.00 75.94 193 SER C N 1
ATOM 7089 C CA . SER C 1 211 ? 15.393 -57.070 -14.886 1.00 77.80 193 SER C CA 1
ATOM 7090 C C . SER C 1 211 ? 14.467 -55.907 -14.585 1.00 74.23 193 SER C C 1
ATOM 7091 O O . SER C 1 211 ? 14.014 -55.210 -15.496 1.00 73.40 193 SER C O 1
ATOM 7094 N N . THR C 1 212 ? 14.182 -55.707 -13.304 1.00 72.37 194 THR C N 1
ATOM 7095 C CA . THR C 1 212 ? 13.327 -54.596 -12.881 1.00 69.09 194 THR C CA 1
ATOM 7096 C C . THR C 1 212 ? 14.088 -53.498 -12.158 1.00 69.17 194 THR C C 1
ATOM 7097 O O . THR C 1 212 ? 15.120 -53.736 -11.528 1.00 70.50 194 THR C O 1
ATOM 7101 N N . GLN C 1 213 ? 13.553 -52.289 -12.264 1.00 69.30 195 GLN C N 1
ATOM 7102 C CA . GLN C 1 213 ? 14.003 -51.169 -11.438 1.00 71.74 195 GLN C CA 1
ATOM 7103 C C . GLN C 1 213 ? 13.412 -51.345 -10.045 1.00 71.80 195 GLN C C 1
ATOM 7104 O O . GLN C 1 213 ? 12.396 -52.020 -9.875 1.00 71.60 195 GLN C O 1
ATOM 7110 N N . HIS C 1 214 ? 14.045 -50.726 -9.054 1.00 73.99 196 HIS C N 1
ATOM 7111 C CA . HIS C 1 214 ? 13.581 -50.817 -7.659 1.00 75.59 196 HIS C CA 1
ATOM 7112 C C . HIS C 1 214 ? 14.085 -49.706 -6.742 1.00 73.59 196 HIS C C 1
ATOM 7113 O O . HIS C 1 214 ? 15.048 -49.008 -7.048 1.00 72.70 196 HIS C O 1
ATOM 7120 N N . ALA C 1 215 ? 13.421 -49.576 -5.600 1.00 73.71 197 ALA C N 1
ATOM 7121 C CA . ALA C 1 215 ? 13.857 -48.668 -4.537 1.00 74.99 197 ALA C CA 1
ATOM 7122 C C . ALA C 1 215 ? 15.162 -49.160 -3.915 1.00 75.73 197 ALA C C 1
ATOM 7123 O O . ALA C 1 215 ? 15.431 -50.355 -3.884 1.00 77.32 197 ALA C O 1
ATOM 7125 N N . ASP C 1 216 ? 15.962 -48.224 -3.419 1.00 76.42 198 ASP C N 1
ATOM 7126 C CA . ASP C 1 216 ? 17.252 -48.547 -2.792 1.00 79.73 198 ASP C CA 1
ATOM 7127 C C . ASP C 1 216 ? 17.061 -49.230 -1.443 1.00 83.96 198 ASP C C 1
ATOM 7128 O O . ASP C 1 216 ? 17.973 -49.877 -0.933 1.00 87.78 198 ASP C O 1
ATOM 7133 N N . ASN C 1 217 ? 15.872 -49.088 -0.868 1.00 85.42 199 ASN C N 1
ATOM 7134 C CA . ASN C 1 217 ? 15.590 -49.646 0.465 1.00 87.18 199 ASN C CA 1
ATOM 7135 C C . ASN C 1 217 ? 15.226 -51.141 0.442 1.00 87.41 199 ASN C C 1
ATOM 7136 O O . ASN C 1 217 ? 14.457 -51.606 1.284 1.00 88.29 199 ASN C O 1
ATOM 7141 N N . VAL C 1 218 ? 15.788 -51.884 -0.515 1.00 84.94 200 VAL C N 1
ATOM 7142 C CA . VAL C 1 218 ? 15.482 -53.308 -0.678 1.00 84.43 200 VAL C CA 1
ATOM 7143 C C . VAL C 1 218 ? 16.722 -54.168 -0.908 1.00 86.66 200 VAL C C 1
ATOM 7144 O O . VAL C 1 218 ? 17.668 -53.782 -1.610 1.00 83.77 200 VAL C O 1
ATOM 7148 N N . SER C 1 219 ? 16.680 -55.351 -0.307 1.00 91.63 201 SER C N 1
ATOM 7149 C CA . SER C 1 219 ? 17.797 -56.301 -0.356 1.00 96.03 201 SER C CA 1
ATOM 7150 C C . SER C 1 219 ? 17.788 -57.075 -1.669 1.00 95.42 201 SER C C 1
ATOM 7151 O O . SER C 1 219 ? 16.731 -57.459 -2.155 1.00 95.94 201 SER C O 1
ATOM 7154 N N . ASN C 1 220 ? 18.975 -57.288 -2.232 1.00 94.43 202 ASN C N 1
ATOM 7155 C CA . ASN C 1 220 ? 19.153 -58.145 -3.423 1.00 91.64 202 ASN C CA 1
ATOM 7156 C C . ASN C 1 220 ? 18.512 -59.513 -3.253 1.00 92.14 202 ASN C C 1
ATOM 7157 O O . ASN C 1 220 ? 17.914 -60.061 -4.180 1.00 87.95 202 ASN C O 1
ATOM 7162 N N . GLU C 1 221 ? 18.676 -60.066 -2.059 1.00 96.65 203 GLU C N 1
ATOM 7163 C CA . GLU C 1 221 ? 18.088 -61.362 -1.711 1.00 99.03 203 GLU C CA 1
ATOM 7164 C C . GLU C 1 221 ? 16.568 -61.249 -1.630 1.00 96.04 203 GLU C C 1
ATOM 7165 O O . GLU C 1 221 ? 15.837 -62.134 -2.084 1.00 94.50 203 GLU C O 1
ATOM 7171 N N . GLU C 1 222 ? 16.113 -60.139 -1.060 1.00 93.74 204 GLU C N 1
ATOM 7172 C CA . GLU C 1 222 ? 14.685 -59.861 -0.902 1.00 91.55 204 GLU C CA 1
ATOM 7173 C C . GLU C 1 222 ? 13.987 -59.725 -2.256 1.00 88.41 204 GLU C C 1
ATOM 7174 O O . GLU C 1 222 ? 12.820 -60.081 -2.390 1.00 86.73 204 GLU C O 1
ATOM 7176 N N . ILE C 1 223 ? 14.713 -59.206 -3.248 1.00 86.16 205 ILE C N 1
ATOM 7177 C CA . ILE C 1 223 ? 14.178 -59.029 -4.611 1.00 83.43 205 ILE C CA 1
ATOM 7178 C C . ILE C 1 223 ? 13.895 -60.378 -5.250 1.00 85.11 205 ILE C C 1
ATOM 7179 O O . ILE C 1 223 ? 12.795 -60.627 -5.750 1.00 86.40 205 ILE C O 1
ATOM 7184 N N . ALA C 1 224 ? 14.916 -61.229 -5.252 1.00 85.68 206 ALA C N 1
ATOM 7185 C CA . ALA C 1 224 ? 14.821 -62.560 -5.850 1.00 86.30 206 ALA C CA 1
ATOM 7186 C C . ALA C 1 224 ? 13.641 -63.319 -5.272 1.00 87.78 206 ALA C C 1
ATOM 7187 O O . ALA C 1 224 ? 12.864 -63.933 -6.004 1.00 87.96 206 ALA C O 1
ATOM 7189 N N . LYS C 1 225 ? 13.518 -63.256 -3.948 1.00 89.64 207 LYS C N 1
ATOM 7190 C CA . LYS C 1 225 ? 12.420 -63.907 -3.231 1.00 90.04 207 LYS C CA 1
ATOM 7191 C C . LYS C 1 225 ? 11.086 -63.458 -3.805 1.00 88.02 207 LYS C C 1
ATOM 7192 O O . LYS C 1 225 ? 10.306 -64.269 -4.304 1.00 87.39 207 LYS C O 1
ATOM 7198 N N . GLY C 1 226 ? 10.846 -62.154 -3.740 1.00 86.48 208 GLY C N 1
ATOM 7199 C CA . GLY C 1 226 ? 9.580 -61.577 -4.173 1.00 84.72 208 GLY C CA 1
ATOM 7200 C C . GLY C 1 226 ? 9.295 -61.849 -5.630 1.00 82.97 208 GLY C C 1
ATOM 7201 O O . GLY C 1 226 ? 8.161 -62.116 -6.005 1.00 80.62 208 GLY C O 1
ATOM 7202 N N . LEU C 1 227 ? 10.341 -61.832 -6.446 1.00 84.01 209 LEU C N 1
ATOM 7203 C CA . LEU C 1 227 ? 10.188 -62.032 -7.892 1.00 84.97 209 LEU C CA 1
ATOM 7204 C C . LEU C 1 227 ? 9.733 -63.454 -8.212 1.00 89.71 209 LEU C C 1
ATOM 7205 O O . LEU C 1 227 ? 8.807 -63.668 -8.994 1.00 86.96 209 LEU C O 1
ATOM 7210 N N . GLU C 1 228 ? 10.383 -64.422 -7.579 1.00 97.84 210 GLU C N 1
ATOM 7211 C CA . GLU C 1 228 ? 10.046 -65.842 -7.778 1.00 101.81 210 GLU C CA 1
ATOM 7212 C C . GLU C 1 228 ? 8.652 -66.140 -7.245 1.00 103.56 210 GLU C C 1
ATOM 7213 O O . GLU C 1 228 ? 7.833 -66.750 -7.926 1.00 105.02 210 GLU C O 1
ATOM 7219 N N . GLU C 1 229 ? 8.387 -65.670 -6.033 1.00 103.25 211 GLU C N 1
ATOM 7220 C CA . GLU C 1 229 ? 7.158 -66.010 -5.312 1.00 101.85 211 GLU C CA 1
ATOM 7221 C C . GLU C 1 229 ? 5.918 -65.317 -5.877 1.00 97.85 211 GLU C C 1
ATOM 7222 O O . GLU C 1 229 ? 4.891 -65.962 -6.135 1.00 97.05 211 GLU C O 1
ATOM 7228 N N . GLU C 1 230 ? 6.021 -64.005 -6.075 1.00 93.29 212 GLU C N 1
ATOM 7229 C CA . GLU C 1 230 ? 4.837 -63.181 -6.389 1.00 89.75 212 GLU C CA 1
ATOM 7230 C C . GLU C 1 230 ? 4.648 -62.786 -7.857 1.00 85.36 212 GLU C C 1
ATOM 7231 O O . GLU C 1 230 ? 3.598 -62.250 -8.213 1.00 83.77 212 GLU C O 1
ATOM 7237 N N . VAL C 1 231 ? 5.629 -63.068 -8.711 1.00 83.65 213 VAL C N 1
ATOM 7238 C CA . VAL C 1 231 ? 5.452 -62.832 -10.162 1.00 81.77 213 VAL C CA 1
ATOM 7239 C C . VAL C 1 231 ? 5.624 -64.123 -10.979 1.00 82.42 213 VAL C C 1
ATOM 7240 O O . VAL C 1 231 ? 4.649 -64.658 -11.516 1.00 82.33 213 VAL C O 1
ATOM 7244 N N . THR C 1 232 ? 6.849 -64.631 -11.046 1.00 82.39 214 THR C N 1
ATOM 7245 C CA . THR C 1 232 ? 7.161 -65.841 -11.820 1.00 82.21 214 THR C CA 1
ATOM 7246 C C . THR C 1 232 ? 6.128 -66.950 -11.615 1.00 81.08 214 THR C C 1
ATOM 7247 O O . THR C 1 232 ? 5.492 -67.411 -12.562 1.00 78.04 214 THR C O 1
ATOM 7251 N N . GLN C 1 233 ? 5.977 -67.351 -10.359 1.00 82.46 215 GLN C N 1
ATOM 7252 C CA . GLN C 1 233 ? 5.085 -68.464 -9.970 1.00 84.46 215 GLN C CA 1
ATOM 7253 C C . GLN C 1 233 ? 3.621 -68.189 -10.306 1.00 83.56 215 GLN C C 1
ATOM 7254 O O . GLN C 1 233 ? 2.870 -69.088 -10.701 1.00 83.52 215 GLN C O 1
ATOM 7260 N N . LYS C 1 234 ? 3.231 -66.932 -10.140 1.00 82.24 216 LYS C N 1
ATOM 7261 C CA . LYS C 1 234 ? 1.831 -66.523 -10.292 1.00 81.70 216 LYS C CA 1
ATOM 7262 C C . LYS C 1 234 ? 1.454 -66.224 -11.746 1.00 80.12 216 LYS C C 1
ATOM 7263 O O . LYS C 1 234 ? 0.290 -65.948 -12.035 1.00 81.49 216 LYS C O 1
ATOM 7269 N N . VAL C 1 235 ? 2.436 -66.283 -12.646 1.00 78.02 217 VAL C N 1
ATOM 7270 C CA . VAL C 1 235 ? 2.192 -66.076 -14.095 1.00 75.94 217 VAL C CA 1
ATOM 7271 C C . VAL C 1 235 ? 2.573 -67.294 -14.940 1.00 75.10 217 VAL C C 1
ATOM 7272 O O . VAL C 1 235 ? 1.834 -67.671 -15.845 1.00 73.58 217 VAL C O 1
ATOM 7276 N N . ILE C 1 236 ? 3.728 -67.889 -14.654 1.00 75.37 218 ILE C N 1
ATOM 7277 C CA . ILE C 1 236 ? 4.194 -69.055 -15.414 1.00 77.22 218 ILE C CA 1
ATOM 7278 C C . ILE C 1 236 ? 3.402 -70.299 -15.002 1.00 80.67 218 ILE C C 1
ATOM 7279 O O . ILE C 1 236 ? 3.342 -70.622 -13.814 1.00 83.83 218 ILE C O 1
ATOM 7284 N N . PRO C 1 237 ? 2.797 -70.994 -15.968 1.00 83.33 219 PRO C N 1
ATOM 7285 C CA . PRO C 1 237 ? 2.008 -72.179 -15.646 1.00 87.18 219 PRO C CA 1
ATOM 7286 C C . PRO C 1 237 ? 2.845 -73.271 -15.001 1.00 90.59 219 PRO C C 1
ATOM 7287 O O . PRO C 1 237 ? 4.012 -73.453 -15.355 1.00 91.62 219 PRO C O 1
ATOM 7291 N N . LYS C 1 238 ? 2.234 -73.988 -14.064 1.00 93.89 220 LYS C N 1
ATOM 7292 C CA . LYS C 1 238 ? 2.930 -75.019 -13.293 1.00 98.17 220 LYS C CA 1
ATOM 7293 C C . LYS C 1 238 ? 3.327 -76.196 -14.179 1.00 102.20 220 LYS C C 1
ATOM 7294 O O . LYS C 1 238 ? 4.316 -76.883 -13.909 1.00 102.11 220 LYS C O 1
ATOM 7296 N N . GLU C 1 239 ? 2.545 -76.408 -15.237 1.00 105.51 221 GLU C N 1
ATOM 7297 C CA . GLU C 1 239 ? 2.813 -77.472 -16.225 1.00 108.92 221 GLU C CA 1
ATOM 7298 C C . GLU C 1 239 ? 4.169 -77.271 -16.889 1.00 109.97 221 GLU C C 1
ATOM 7299 O O . GLU C 1 239 ? 4.925 -78.228 -17.091 1.00 117.57 221 GLU C O 1
ATOM 7305 N N . LEU C 1 240 ? 4.464 -76.017 -17.218 1.00 106.20 222 LEU C N 1
ATOM 7306 C CA . LEU C 1 240 ? 5.712 -75.649 -17.906 1.00 104.38 222 LEU C CA 1
ATOM 7307 C C . LEU C 1 240 ? 6.840 -75.379 -16.916 1.00 105.92 222 LEU C C 1
ATOM 7308 O O . LEU C 1 240 ? 8.021 -75.354 -17.286 1.00 105.67 222 LEU C O 1
ATOM 7313 N N . MET C 1 241 ? 6.466 -75.179 -15.657 1.00 107.05 223 MET C N 1
ATOM 7314 C CA . MET C 1 241 ? 7.437 -74.850 -14.612 1.00 108.90 223 MET C CA 1
ATOM 7315 C C . MET C 1 241 ? 8.183 -76.083 -14.113 1.00 111.17 223 MET C C 1
ATOM 7316 O O . MET C 1 241 ? 7.683 -77.213 -14.207 1.00 111.89 223 MET C O 1
ATOM 7321 N N . ASP C 1 242 ? 9.387 -75.829 -13.598 1.00 112.03 224 ASP C N 1
ATOM 7322 C CA . ASP C 1 242 ? 10.354 -76.867 -13.231 1.00 113.18 224 ASP C CA 1
ATOM 7323 C C . ASP C 1 242 ? 11.232 -76.472 -12.051 1.00 115.39 224 ASP C C 1
ATOM 7324 O O . ASP C 1 242 ? 11.241 -75.324 -11.622 1.00 118.03 224 ASP C O 1
ATOM 7329 N N . ASP C 1 243 ? 11.985 -77.443 -11.544 1.00 118.02 225 ASP C N 1
ATOM 7330 C CA . ASP C 1 243 ? 13.083 -77.157 -10.608 1.00 119.40 225 ASP C CA 1
ATOM 7331 C C . ASP C 1 243 ? 14.243 -76.848 -11.522 1.00 118.32 225 ASP C C 1
ATOM 7332 O O . ASP C 1 243 ? 15.222 -76.194 -11.160 1.00 116.00 225 ASP C O 1
ATOM 7337 N N . LYS C 1 244 ? 14.021 -77.283 -12.752 1.00 118.86 226 LYS C N 1
ATOM 7338 C CA . LYS C 1 244 ? 14.980 -77.300 -13.838 1.00 120.29 226 LYS C CA 1
ATOM 7339 C C . LYS C 1 244 ? 15.026 -76.019 -14.652 1.00 119.54 226 LYS C C 1
ATOM 7340 O O . LYS C 1 244 ? 15.736 -75.941 -15.665 1.00 122.22 226 LYS C O 1
ATOM 7346 N N . MET C 1 245 ? 14.264 -75.013 -14.243 1.00 118.49 227 MET C N 1
ATOM 7347 C CA . MET C 1 245 ? 14.306 -73.745 -14.961 1.00 116.66 227 MET C CA 1
ATOM 7348 C C . MET C 1 245 ? 15.344 -72.718 -14.437 1.00 113.45 227 MET C C 1
ATOM 7349 O O . MET C 1 245 ? 15.528 -72.504 -13.229 1.00 112.85 227 MET C O 1
ATOM 7354 N N . LEU C 1 246 ? 16.071 -72.135 -15.389 1.00 108.74 228 LEU C N 1
ATOM 7355 C CA . LEU C 1 246 ? 17.085 -71.108 -15.089 1.00 105.76 228 LEU C CA 1
ATOM 7356 C C . LEU C 1 246 ? 16.438 -69.785 -14.735 1.00 101.61 228 LEU C C 1
ATOM 7357 O O . LEU C 1 246 ? 15.373 -69.441 -15.246 1.00 95.27 228 LEU C O 1
ATOM 7362 N N . ARG C 1 247 ? 17.117 -69.040 -13.871 1.00 103.18 229 ARG C N 1
ATOM 7363 C CA . ARG C 1 247 ? 16.593 -67.773 -13.361 1.00 102.24 229 ARG C CA 1
ATOM 7364 C C . ARG C 1 247 ? 17.636 -66.666 -13.341 1.00 99.66 229 ARG C C 1
ATOM 7365 O O . ARG C 1 247 ? 18.715 -66.804 -12.763 1.00 101.55 229 ARG C O 1
ATOM 7373 N N . TYR C 1 248 ? 17.270 -65.559 -13.974 1.00 95.45 230 TYR C N 1
ATOM 7374 C CA . TYR C 1 248 ? 18.145 -64.399 -14.131 1.00 92.72 230 TYR C CA 1
ATOM 7375 C C . TYR C 1 248 ? 17.455 -63.147 -13.601 1.00 89.57 230 TYR C C 1
ATOM 7376 O O . TYR C 1 248 ? 16.713 -62.473 -14.324 1.00 89.02 230 TYR C O 1
ATOM 7385 N N . TYR C 1 249 ? 17.707 -62.852 -12.330 1.00 86.93 231 TYR C N 1
ATOM 7386 C CA . TYR C 1 249 ? 17.055 -61.730 -11.650 1.00 85.53 231 TYR C CA 1
ATOM 7387 C C . TYR C 1 249 ? 18.033 -60.583 -11.437 1.00 86.79 231 TYR C C 1
ATOM 7388 O O . TYR C 1 249 ? 18.958 -60.670 -10.628 1.00 86.77 231 TYR C O 1
ATOM 7397 N N . ASN C 1 250 ? 17.792 -59.503 -12.174 1.00 87.73 232 ASN C N 1
ATOM 7398 C CA . ASN C 1 250 ? 18.687 -58.341 -12.221 1.00 89.78 232 ASN C CA 1
ATOM 7399 C C . ASN C 1 250 ? 20.167 -58.747 -12.263 1.00 92.90 232 ASN C C 1
ATOM 7400 O O . ASN C 1 250 ? 20.935 -58.386 -11.371 1.00 95.51 232 ASN C O 1
ATOM 7405 N N . PRO C 1 251 ? 20.563 -59.497 -13.294 1.00 93.36 233 PRO C N 1
ATOM 7406 C CA . PRO C 1 251 ? 21.952 -59.939 -13.427 1.00 95.55 233 PRO C CA 1
ATOM 7407 C C . PRO C 1 251 ? 22.921 -58.791 -13.649 1.00 96.88 233 PRO C C 1
ATOM 7408 O O . PRO C 1 251 ? 24.120 -58.932 -13.415 1.00 100.35 233 PRO C O 1
ATOM 7412 N N . SER C 1 252 ? 22.390 -57.661 -14.099 1.00 96.77 234 SER C N 1
ATOM 7413 C CA . SER C 1 252 ? 23.156 -56.413 -14.182 1.00 97.83 234 SER C CA 1
ATOM 7414 C C . SER C 1 252 ? 23.459 -55.855 -12.785 1.00 96.41 234 SER C C 1
ATOM 7415 O O . SER C 1 252 ? 23.931 -54.726 -12.637 1.00 94.03 234 SER C O 1
ATOM 7418 N N . GLY C 1 253 ? 23.174 -56.656 -11.765 1.00 97.07 235 GLY C N 1
ATOM 7419 C CA . GLY C 1 253 ? 23.386 -56.257 -10.384 1.00 99.79 235 GLY C CA 1
ATOM 7420 C C . GLY C 1 253 ? 22.257 -55.369 -9.906 1.00 99.72 235 GLY C C 1
ATOM 7421 O O . GLY C 1 253 ? 21.107 -55.803 -9.824 1.00 98.86 235 GLY C O 1
ATOM 7422 N N . ARG C 1 254 ? 22.585 -54.116 -9.607 1.00 100.41 236 ARG C N 1
ATOM 7423 C CA . ARG C 1 254 ? 21.599 -53.174 -9.065 1.00 97.88 236 ARG C CA 1
ATOM 7424 C C . ARG C 1 254 ? 20.974 -52.334 -10.167 1.00 96.10 236 ARG C C 1
ATOM 7425 O O . ARG C 1 254 ? 21.524 -52.194 -11.260 1.00 96.30 236 ARG C O 1
ATOM 7433 N N . PHE C 1 255 ? 19.812 -51.780 -9.849 1.00 97.20 237 PHE C N 1
ATOM 7434 C CA . PHE C 1 255 ? 19.003 -51.015 -10.803 1.00 96.78 237 PHE C CA 1
ATOM 7435 C C . PHE C 1 255 ? 18.004 -50.132 -10.048 1.00 98.81 237 PHE C C 1
ATOM 7436 O O . PHE C 1 255 ? 16.801 -50.389 -10.048 1.00 98.14 237 PHE C O 1
ATOM 7444 N N . VAL C 1 256 ? 18.530 -49.097 -9.397 1.00 101.68 238 VAL C N 1
ATOM 7445 C CA . VAL C 1 256 ? 17.715 -48.161 -8.607 1.00 102.45 238 VAL C CA 1
ATOM 7446 C C . VAL C 1 256 ? 17.271 -46.979 -9.439 1.00 104.60 238 VAL C C 1
ATOM 7447 O O . VAL C 1 256 ? 16.075 -46.679 -9.544 1.00 102.48 238 VAL C O 1
ATOM 7451 N N . ILE C 1 257 ? 18.262 -46.301 -10.005 1.00 110.12 239 ILE C N 1
ATOM 7452 C CA . ILE C 1 257 ? 18.023 -45.130 -10.826 1.00 108.66 239 ILE C CA 1
ATOM 7453 C C . ILE C 1 257 ? 17.986 -45.624 -12.262 1.00 107.75 239 ILE C C 1
ATOM 7454 O O . ILE C 1 257 ? 18.886 -46.325 -12.703 1.00 112.66 239 ILE C O 1
ATOM 7459 N N . GLY C 1 258 ? 16.920 -45.274 -12.966 1.00 101.19 240 GLY C N 1
ATOM 7460 C CA . GLY C 1 258 ? 16.658 -45.753 -14.321 1.00 98.80 240 GLY C CA 1
ATOM 7461 C C . GLY C 1 258 ? 15.647 -44.855 -14.996 1.00 95.15 240 GLY C C 1
ATOM 7462 O O . GLY C 1 258 ? 15.679 -43.641 -14.817 1.00 98.81 240 GLY C O 1
ATOM 7463 N N . GLY C 1 259 ? 14.741 -45.451 -15.765 1.00 88.30 241 GLY C N 1
ATOM 7464 C CA . GLY C 1 259 ? 13.748 -44.678 -16.504 1.00 81.07 241 GLY C CA 1
ATOM 7465 C C . GLY C 1 259 ? 14.383 -44.015 -17.714 1.00 77.80 241 GLY C C 1
ATOM 7466 O O . GLY C 1 259 ? 15.391 -44.499 -18.229 1.00 77.65 241 GLY C O 1
ATOM 7467 N N . PRO C 1 260 ? 13.808 -42.900 -18.163 1.00 74.42 242 PRO C N 1
ATOM 7468 C CA . PRO C 1 260 ? 14.352 -42.155 -19.297 1.00 74.08 242 PRO C CA 1
ATOM 7469 C C . PRO C 1 260 ? 15.622 -41.389 -18.949 1.00 76.83 242 PRO C C 1
ATOM 7470 O O . PRO C 1 260 ? 16.294 -40.875 -19.833 1.00 77.61 242 PRO C O 1
ATOM 7474 N N . MET C 1 261 ? 15.934 -41.297 -17.664 1.00 79.76 243 MET C N 1
ATOM 7475 C CA . MET C 1 261 ? 17.186 -40.668 -17.235 1.00 83.21 243 MET C CA 1
ATOM 7476 C C . MET C 1 261 ? 18.350 -41.599 -17.489 1.00 82.45 243 MET C C 1
ATOM 7477 O O . MET C 1 261 ? 18.457 -42.662 -16.879 1.00 85.99 243 MET C O 1
ATOM 7482 N N . GLY C 1 262 ? 19.218 -41.183 -18.402 1.00 80.59 244 GLY C N 1
ATOM 7483 C CA . GLY C 1 262 ? 20.385 -41.970 -18.776 1.00 80.61 244 GLY C CA 1
ATOM 7484 C C . GLY C 1 262 ? 20.138 -42.616 -20.117 1.00 78.84 244 GLY C C 1
ATOM 7485 O O . GLY C 1 262 ? 20.942 -42.498 -21.025 1.00 78.67 244 GLY C O 1
ATOM 7486 N N . ASP C 1 263 ? 19.019 -43.314 -20.238 1.00 79.20 245 ASP C N 1
ATOM 7487 C CA . ASP C 1 263 ? 18.602 -43.885 -21.521 1.00 78.58 245 ASP C CA 1
ATOM 7488 C C . ASP C 1 263 ? 17.832 -42.864 -22.333 1.00 76.40 245 ASP C C 1
ATOM 7489 O O . ASP C 1 263 ? 17.211 -41.960 -21.787 1.00 79.87 245 ASP C O 1
ATOM 7494 N N . ALA C 1 264 ? 17.896 -43.021 -23.648 1.00 74.59 246 ALA C N 1
ATOM 7495 C CA . ALA C 1 264 ? 17.051 -42.275 -24.579 1.00 69.45 246 ALA C CA 1
ATOM 7496 C C . ALA C 1 264 ? 15.933 -43.187 -25.055 1.00 65.09 246 ALA C C 1
ATOM 7497 O O . ALA C 1 264 ? 16.109 -44.404 -25.125 1.00 67.47 246 ALA C O 1
ATOM 7499 N N . GLY C 1 265 ? 14.785 -42.599 -25.372 1.00 61.08 247 GLY C N 1
ATOM 7500 C CA . GLY C 1 265 ? 13.613 -43.371 -25.803 1.00 59.49 247 GLY C CA 1
ATOM 7501 C C . GLY C 1 265 ? 12.827 -42.731 -26.929 1.00 57.66 247 GLY C C 1
ATOM 7502 O O . GLY C 1 265 ? 12.685 -41.510 -26.991 1.00 56.85 247 GLY C O 1
ATOM 7503 N N . LEU C 1 266 ? 12.309 -43.575 -27.817 1.00 56.89 248 LEU C N 1
ATOM 7504 C CA . LEU C 1 266 ? 11.58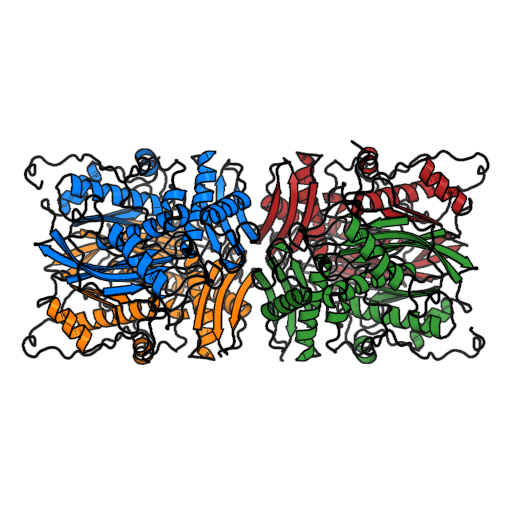7 -43.112 -29.007 1.00 56.15 248 LEU C CA 1
ATOM 7505 C C . LEU C 1 266 ? 10.347 -43.950 -29.287 1.00 56.32 248 LEU C C 1
ATOM 7506 O O . LEU C 1 266 ? 10.233 -45.104 -28.849 1.00 59.10 248 LEU C O 1
ATOM 7511 N N . THR C 1 267 ? 9.428 -43.363 -30.045 1.00 54.35 249 THR C N 1
ATOM 7512 C CA . THR C 1 267 ? 8.217 -44.067 -30.455 1.00 55.60 249 THR C CA 1
ATOM 7513 C C . THR C 1 267 ? 8.560 -45.128 -31.502 1.00 59.92 249 THR C C 1
ATOM 7514 O O . THR C 1 267 ? 9.457 -44.943 -32.324 1.00 58.87 249 THR C O 1
ATOM 7518 N N . GLY C 1 268 ? 7.860 -46.257 -31.434 1.00 65.06 250 GLY C N 1
ATOM 7519 C CA . GLY C 1 268 ? 7.967 -47.314 -32.446 1.00 70.08 250 GLY C CA 1
ATOM 7520 C C . GLY C 1 268 ? 9.283 -48.064 -32.483 1.00 72.33 250 GLY C C 1
ATOM 7521 O O . GLY C 1 268 ? 9.603 -48.717 -33.479 1.00 72.36 250 GLY C O 1
ATOM 7522 N N . ARG C 1 269 ? 10.045 -47.975 -31.399 1.00 73.57 251 ARG C N 1
ATOM 7523 C CA . ARG C 1 269 ? 11.341 -48.661 -31.317 1.00 74.05 251 ARG C CA 1
ATOM 7524 C C . ARG C 1 269 ? 11.210 -50.079 -30.770 1.00 72.93 251 ARG C C 1
ATOM 7525 O O . ARG C 1 269 ? 12.111 -50.901 -30.934 1.00 73.38 251 ARG C O 1
ATOM 7533 N N . LYS C 1 270 ? 10.088 -50.348 -30.112 1.00 71.87 252 LYS C N 1
ATOM 7534 C CA . LYS C 1 270 ? 9.791 -51.689 -29.594 1.00 71.64 252 LYS C CA 1
ATOM 7535 C C . LYS C 1 270 ? 8.698 -52.321 -30.450 1.00 71.85 252 LYS C C 1
ATOM 7536 O O . LYS C 1 270 ? 7.637 -52.715 -29.961 1.00 71.84 252 LYS C O 1
ATOM 7542 N N . ILE C 1 271 ? 8.991 -52.413 -31.745 1.00 72.49 253 ILE C N 1
ATOM 7543 C CA . ILE C 1 271 ? 8.020 -52.881 -32.749 1.00 73.81 253 ILE C CA 1
ATOM 7544 C C . ILE C 1 271 ? 7.704 -54.371 -32.616 1.00 73.59 253 ILE C C 1
ATOM 7545 O O . ILE C 1 271 ? 6.619 -54.825 -32.989 1.00 75.97 253 ILE C O 1
ATOM 7550 N N . ILE C 1 272 ? 8.647 -55.122 -32.065 1.00 73.41 254 ILE C N 1
ATOM 7551 C CA . ILE C 1 272 ? 8.520 -56.578 -31.990 1.00 75.33 254 ILE C CA 1
ATOM 7552 C C . ILE C 1 272 ? 7.748 -57.018 -30.751 1.00 75.31 254 ILE C C 1
ATOM 7553 O O . ILE C 1 272 ? 6.903 -57.913 -30.833 1.00 75.72 254 ILE C O 1
ATOM 7558 N N . VAL C 1 273 ? 8.030 -56.384 -29.613 1.00 75.80 255 VAL C N 1
ATOM 7559 C CA . VAL C 1 273 ? 7.271 -56.661 -28.372 1.00 79.17 255 VAL C CA 1
ATOM 7560 C C . VAL C 1 273 ? 5.819 -56.207 -28.537 1.00 76.80 255 VAL C C 1
ATOM 7561 O O . VAL C 1 273 ? 4.910 -56.754 -27.918 1.00 76.45 255 VAL C O 1
ATOM 7565 N N . ASP C 1 274 ? 5.635 -55.209 -29.399 1.00 74.88 256 ASP C N 1
ATOM 7566 C CA . ASP C 1 274 ? 4.312 -54.686 -29.777 1.00 73.82 256 ASP C CA 1
ATOM 7567 C C . ASP C 1 274 ? 3.480 -55.713 -30.544 1.00 74.54 256 ASP C C 1
ATOM 7568 O O . ASP C 1 274 ? 2.254 -55.605 -30.597 1.00 77.28 256 ASP C O 1
ATOM 7573 N N . THR C 1 275 ? 4.149 -56.690 -31.154 1.00 73.69 257 THR C N 1
ATOM 7574 C CA . THR C 1 275 ? 3.484 -57.649 -32.049 1.00 72.86 257 THR C CA 1
ATOM 7575 C C . THR C 1 275 ? 3.605 -59.115 -31.605 1.00 74.39 257 THR C C 1
ATOM 7576 O O . THR C 1 275 ? 2.881 -59.551 -30.702 1.00 73.95 257 THR C O 1
ATOM 7580 N N . TYR C 1 276 ? 4.509 -59.864 -32.244 1.00 73.85 258 TYR C N 1
ATOM 7581 C CA . TYR C 1 276 ? 4.562 -61.337 -32.107 1.00 72.61 258 TYR C CA 1
ATOM 7582 C C . TYR C 1 276 ? 5.871 -61.906 -31.552 1.00 70.65 258 TYR C C 1
ATOM 7583 O O . TYR C 1 276 ? 6.128 -63.103 -31.663 1.00 68.55 258 TYR C O 1
ATOM 7592 N N . GLY C 1 277 ? 6.697 -61.053 -30.964 1.00 71.11 259 GLY C N 1
ATOM 7593 C CA . GLY C 1 277 ? 7.953 -61.495 -30.350 1.00 72.62 259 GLY C CA 1
ATOM 7594 C C . GLY C 1 277 ? 8.896 -62.180 -31.321 1.00 73.40 259 GLY C C 1
ATOM 7595 O O . GLY C 1 277 ? 9.642 -63.085 -30.944 1.00 72.75 259 GLY C O 1
ATOM 7596 N N . GLY C 1 278 ? 8.847 -61.753 -32.578 1.00 74.43 260 GLY C N 1
ATOM 7597 C CA . GLY C 1 278 ? 9.766 -62.246 -33.612 1.00 75.79 260 GLY C CA 1
ATOM 7598 C C . GLY C 1 278 ? 9.395 -63.590 -34.207 1.00 75.17 260 GLY C C 1
ATOM 7599 O O . GLY C 1 278 ? 10.186 -64.196 -34.935 1.00 73.66 260 GLY C O 1
ATOM 7600 N N . TRP C 1 279 ? 8.188 -64.052 -33.903 1.00 75.09 261 TRP C N 1
ATOM 7601 C CA . TRP C 1 279 ? 7.721 -65.351 -34.387 1.00 77.90 261 TRP C CA 1
ATOM 7602 C C . TRP C 1 279 ? 7.357 -65.333 -35.861 1.00 82.31 261 TRP C C 1
ATOM 7603 O O . TRP C 1 279 ? 7.770 -66.209 -36.628 1.00 88.90 261 TRP C O 1
ATOM 7614 N N . GLY C 1 280 ? 6.573 -64.339 -36.248 1.00 80.23 262 GLY C N 1
ATOM 7615 C CA . GLY C 1 280 ? 6.128 -64.220 -37.631 1.00 80.21 262 GLY C CA 1
ATOM 7616 C C . GLY C 1 280 ? 7.110 -63.420 -38.462 1.00 79.01 262 GLY C C 1
ATOM 7617 O O . GLY C 1 280 ? 8.226 -63.863 -38.729 1.00 78.84 262 GLY C O 1
ATOM 7618 N N . ALA C 1 281 ? 6.671 -62.235 -38.869 1.00 77.80 263 ALA C N 1
ATOM 7619 C CA . ALA C 1 281 ? 7.508 -61.266 -39.576 1.00 72.86 263 ALA C CA 1
ATOM 7620 C C . ALA C 1 281 ? 7.043 -59.854 -39.236 1.00 68.48 263 ALA C C 1
ATOM 7621 O O . ALA C 1 281 ? 6.066 -59.670 -38.506 1.00 66.98 263 ALA C O 1
ATOM 7623 N N . HIS C 1 282 ? 7.747 -58.859 -39.757 1.00 66.71 264 HIS C N 1
ATOM 7624 C CA . HIS C 1 282 ? 7.309 -57.468 -39.621 1.00 66.32 264 HIS C CA 1
ATOM 7625 C C . HIS C 1 282 ? 7.550 -56.657 -40.882 1.00 65.89 264 HIS C C 1
ATOM 7626 O O . HIS C 1 282 ? 8.478 -56.914 -41.647 1.00 67.40 264 HIS C O 1
ATOM 7633 N N . GLY C 1 283 ? 6.687 -55.671 -41.080 1.00 65.35 265 GLY C N 1
ATOM 7634 C CA . GLY C 1 283 ? 6.768 -54.784 -42.234 1.00 65.85 265 GLY C CA 1
ATOM 7635 C C . GLY C 1 283 ? 7.601 -53.543 -41.981 1.00 66.24 265 GLY C C 1
ATOM 7636 O O . GLY C 1 283 ? 7.846 -52.758 -42.899 1.00 68.37 265 GLY C O 1
ATOM 7637 N N . GLY C 1 284 ? 8.031 -53.368 -40.731 1.00 65.65 266 GLY C N 1
ATOM 7638 C CA . GLY C 1 284 ? 8.809 -52.195 -40.308 1.00 63.06 266 GLY C CA 1
ATOM 7639 C C . GLY C 1 284 ? 7.970 -51.064 -39.741 1.00 60.35 266 GLY C C 1
ATOM 7640 O O . GLY C 1 284 ? 8.506 -50.088 -39.210 1.00 58.80 266 GLY C O 1
ATOM 7641 N N . GLY C 1 285 ? 6.653 -51.199 -39.851 1.00 60.11 267 GLY C N 1
ATOM 7642 C CA . GLY C 1 285 ? 5.734 -50.133 -39.464 1.00 61.36 267 GLY C CA 1
ATOM 7643 C C . GLY C 1 285 ? 5.470 -50.005 -37.975 1.00 61.62 267 GLY C C 1
ATOM 7644 O O . GLY C 1 285 ? 4.798 -50.844 -37.374 1.00 61.02 267 GLY C O 1
ATOM 7645 N N . ALA C 1 286 ? 5.993 -48.935 -37.382 1.00 62.07 268 ALA C N 1
ATOM 7646 C CA . ALA C 1 286 ? 5.660 -48.580 -36.001 1.00 60.97 268 ALA C CA 1
ATOM 7647 C C . ALA C 1 286 ? 4.173 -48.254 -35.889 1.00 61.46 268 ALA C C 1
ATOM 7648 O O . ALA C 1 286 ? 3.649 -47.441 -36.650 1.00 62.25 268 ALA C O 1
ATOM 7650 N N . PHE C 1 287 ? 3.503 -48.884 -34.931 1.00 62.08 269 PHE C N 1
ATOM 7651 C CA . PHE C 1 287 ? 2.046 -48.738 -34.783 1.00 62.43 269 PHE C CA 1
ATOM 7652 C C . PHE C 1 287 ? 1.650 -47.444 -34.084 1.00 59.05 269 PHE C C 1
ATOM 7653 O O . PHE C 1 287 ? 0.810 -46.686 -34.575 1.00 55.46 269 PHE C O 1
ATOM 7661 N N . SER C 1 288 ? 2.252 -47.219 -32.922 1.00 56.73 270 SER C N 1
ATOM 7662 C CA . SER C 1 288 ? 1.829 -46.141 -32.029 1.00 56.24 270 SER C CA 1
ATOM 7663 C C . SER C 1 288 ? 2.045 -44.759 -32.629 1.00 55.62 270 SER C C 1
ATOM 7664 O O . SER C 1 288 ? 3.011 -44.513 -33.351 1.00 52.77 270 SER C O 1
ATOM 7667 N N . GLY C 1 289 ? 1.113 -43.865 -32.317 1.00 57.48 271 GLY C N 1
ATOM 7668 C CA . GLY C 1 289 ? 1.189 -42.465 -32.743 1.00 60.17 271 GLY C CA 1
ATOM 7669 C C . GLY C 1 289 ? 0.586 -42.227 -34.113 1.00 61.18 271 GLY C C 1
ATOM 7670 O O . GLY C 1 289 ? 0.404 -41.079 -34.543 1.00 61.97 271 GLY C O 1
ATOM 7671 N N . LYS C 1 290 ? 0.278 -43.326 -34.791 1.00 61.58 272 LYS C N 1
ATOM 7672 C CA . LYS C 1 290 ? -0.341 -43.281 -36.111 1.00 62.23 272 LYS C CA 1
ATOM 7673 C C . LYS C 1 290 ? -1.832 -43.561 -36.004 1.00 61.37 272 LYS C C 1
ATOM 7674 O O . LYS C 1 290 ? -2.255 -44.509 -35.338 1.00 63.03 272 LYS C O 1
ATOM 7680 N N . ASP C 1 291 ? -2.625 -42.720 -36.656 1.00 59.37 273 ASP C N 1
ATOM 7681 C CA . ASP C 1 291 ? -4.067 -42.961 -36.766 1.00 59.37 273 ASP C CA 1
ATOM 7682 C C . ASP C 1 291 ? -4.314 -44.150 -37.680 1.00 59.18 273 ASP C C 1
ATOM 7683 O O . ASP C 1 291 ? -3.410 -44.606 -38.374 1.00 59.21 273 ASP C O 1
ATOM 7688 N N . SER C 1 292 ? -5.555 -44.614 -37.709 1.00 60.17 274 SER C N 1
ATOM 7689 C CA . SER C 1 292 ? -5.895 -45.862 -38.395 1.00 62.49 274 SER C CA 1
ATOM 7690 C C . SER C 1 292 ? -5.929 -45.739 -39.920 1.00 64.98 274 SER C C 1
ATOM 7691 O O . SER C 1 292 ? -5.994 -46.742 -40.622 1.00 69.84 274 SER C O 1
ATOM 7694 N N . SER C 1 293 ? -5.884 -44.513 -40.431 1.00 65.91 275 SER C N 1
ATOM 7695 C CA . SER C 1 293 ? -5.756 -44.274 -41.885 1.00 66.77 275 SER C CA 1
ATOM 7696 C C . SER C 1 293 ? -4.397 -44.729 -42.407 1.00 65.38 275 SER C C 1
ATOM 7697 O O . SER C 1 293 ? -4.233 -44.996 -43.595 1.00 68.51 275 SER 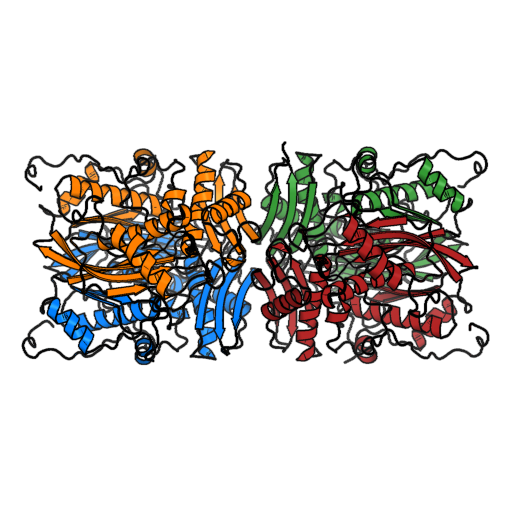C O 1
ATOM 7700 N N . LYS C 1 294 ? -3.426 -44.790 -41.508 1.00 63.52 276 LYS C N 1
ATOM 7701 C CA . LYS C 1 294 ? -2.092 -45.275 -41.854 1.00 64.50 276 LYS C CA 1
ATOM 7702 C C . LYS C 1 294 ? -2.121 -46.785 -42.040 1.00 67.72 276 LYS C C 1
ATOM 7703 O O . LYS C 1 294 ? -2.296 -47.538 -41.083 1.00 67.37 276 LYS C O 1
ATOM 7709 N N . VAL C 1 295 ? -1.935 -47.208 -43.287 1.00 71.90 277 VAL C N 1
ATOM 7710 C CA . VAL C 1 295 ? -1.922 -48.631 -43.664 1.00 73.23 277 VAL C CA 1
ATOM 7711 C C . VAL C 1 295 ? -1.020 -49.481 -42.781 1.00 73.27 277 VAL C C 1
ATOM 7712 O O . VAL C 1 295 ? -1.297 -50.659 -42.545 1.00 73.19 277 VAL C O 1
ATOM 7716 N N . ASP C 1 296 ? 0.066 -48.876 -42.310 1.00 73.14 278 ASP C N 1
ATOM 7717 C CA . ASP C 1 296 ? 1.027 -49.563 -41.434 1.00 74.43 278 ASP C CA 1
ATOM 7718 C C . ASP C 1 296 ? 0.336 -50.201 -40.231 1.00 74.64 278 ASP C C 1
ATOM 7719 O O . ASP C 1 296 ? 0.755 -51.257 -39.751 1.00 76.66 278 ASP C O 1
ATOM 7724 N N . ARG C 1 297 ? -0.719 -49.544 -39.754 1.00 72.58 279 ARG C N 1
ATOM 7725 C CA . ARG C 1 297 ? -1.483 -50.017 -38.600 1.00 71.45 279 ARG C CA 1
ATOM 7726 C C . ARG C 1 297 ? -2.649 -50.891 -39.036 1.00 74.13 279 ARG C C 1
ATOM 7727 O O . ARG C 1 297 ? -2.761 -52.050 -38.633 1.00 75.16 279 ARG C O 1
ATOM 7735 N N . SER C 1 298 ? -3.517 -50.301 -39.853 1.00 75.54 280 SER C N 1
ATOM 7736 C CA . SER C 1 298 ? -4.732 -50.956 -40.359 1.00 77.11 280 SER C CA 1
ATOM 7737 C C . SER C 1 298 ? -4.431 -52.310 -40.978 1.00 76.05 280 SER C C 1
ATOM 7738 O O . SER C 1 298 ? -5.046 -53.317 -40.635 1.00 75.20 280 SER C O 1
ATOM 7741 N N . GLY C 1 299 ? -3.477 -52.307 -41.902 1.00 76.78 281 GLY C N 1
ATOM 7742 C CA . GLY C 1 299 ? -3.068 -53.514 -42.620 1.00 78.76 281 GLY C CA 1
ATOM 7743 C C . GLY C 1 299 ? -2.524 -54.572 -41.683 1.00 78.40 281 GLY C C 1
ATOM 7744 O O . GLY C 1 299 ? -2.841 -55.757 -41.814 1.00 81.03 281 GLY C O 1
ATOM 7745 N N . ALA C 1 300 ? -1.725 -54.125 -40.721 1.00 75.07 282 ALA C N 1
ATOM 7746 C CA . ALA C 1 300 ? -1.160 -55.000 -39.694 1.00 72.97 282 ALA C CA 1
ATOM 7747 C C . ALA C 1 300 ? -2.258 -55.623 -38.833 1.00 72.67 282 ALA C C 1
ATOM 7748 O O . ALA C 1 300 ? -2.182 -56.793 -38.451 1.00 72.23 282 ALA C O 1
ATOM 7750 N N . TYR C 1 301 ? -3.285 -54.830 -38.554 1.00 73.63 283 TYR C N 1
ATOM 7751 C CA . TYR C 1 301 ? -4.404 -55.262 -37.712 1.00 75.95 283 TYR C CA 1
ATOM 7752 C C . TYR C 1 301 ? -5.279 -56.233 -38.479 1.00 78.23 283 TYR C C 1
ATOM 7753 O O . TYR C 1 301 ? -5.533 -57.352 -38.034 1.00 82.44 283 TYR C O 1
ATOM 7762 N N . CYS C 1 302 ? -5.742 -55.780 -39.640 1.00 79.12 284 CYS C N 1
ATOM 7763 C CA . CYS C 1 302 ? -6.539 -56.607 -40.552 1.00 81.08 284 CYS C CA 1
ATOM 7764 C C . CYS C 1 302 ? -5.854 -57.942 -40.821 1.00 80.98 284 CYS C C 1
ATOM 7765 O O . CYS C 1 302 ? -6.513 -58.975 -40.935 1.00 79.89 284 CYS C O 1
ATOM 7768 N N . ALA C 1 303 ? -4.527 -57.900 -40.923 1.00 77.77 285 ALA C N 1
ATOM 7769 C CA . ALA C 1 303 ? -3.721 -59.099 -41.150 1.00 75.83 285 ALA C CA 1
ATOM 7770 C C . ALA C 1 303 ? -3.863 -60.075 -39.985 1.00 75.17 285 ALA C C 1
ATOM 7771 O O . ALA C 1 303 ? -4.098 -61.267 -40.188 1.00 75.28 285 ALA C O 1
ATOM 7773 N N . ARG C 1 304 ? -3.724 -59.555 -38.767 1.00 73.58 286 ARG C N 1
ATOM 7774 C CA . ARG C 1 304 ? -3.949 -60.348 -37.548 1.00 73.90 286 ARG C CA 1
ATOM 7775 C C . ARG C 1 304 ? -5.338 -60.968 -37.596 1.00 75.60 286 ARG C C 1
ATOM 7776 O O . ARG C 1 304 ? -5.510 -62.161 -37.342 1.00 79.28 286 ARG C O 1
ATOM 7784 N N . TRP C 1 305 ? -6.317 -60.128 -37.923 1.00 73.95 287 TRP C N 1
ATOM 7785 C CA . TRP C 1 305 ? -7.724 -60.540 -38.036 1.00 74.60 287 TRP C CA 1
ATOM 7786 C C . TRP C 1 305 ? -7.859 -61.766 -38.930 1.00 77.30 287 TRP C C 1
ATOM 7787 O O . TRP C 1 305 ? -8.365 -62.809 -38.510 1.00 78.95 287 TRP C O 1
ATOM 7798 N N . ILE C 1 306 ? -7.381 -61.621 -40.163 1.00 76.43 288 ILE C N 1
ATOM 7799 C CA . ILE C 1 306 ? -7.414 -62.709 -41.147 1.00 76.73 288 ILE C CA 1
ATOM 7800 C C . ILE C 1 306 ? -6.866 -63.975 -40.545 1.00 76.05 288 ILE C C 1
ATOM 7801 O O . ILE C 1 306 ? -7.532 -65.001 -40.533 1.00 76.85 288 ILE C O 1
ATOM 7806 N N . ALA C 1 307 ? -5.628 -63.880 -40.072 1.00 75.55 289 ALA C N 1
ATOM 7807 C CA . ALA C 1 307 ? -4.905 -65.015 -39.504 1.00 77.88 289 ALA C CA 1
ATOM 7808 C C . ALA C 1 307 ? -5.726 -65.687 -38.422 1.00 79.22 289 ALA C C 1
ATOM 7809 O O . ALA C 1 307 ? -5.948 -66.898 -38.458 1.00 81.41 289 ALA C O 1
ATOM 7811 N N . LYS C 1 308 ? -6.183 -64.875 -37.475 1.00 80.51 290 LYS C N 1
ATOM 7812 C CA . LYS C 1 308 ? -6.984 -65.359 -36.342 1.00 83.91 290 LYS C CA 1
ATOM 7813 C C . LYS C 1 308 ? -8.234 -66.075 -36.835 1.00 87.23 290 LYS C C 1
ATOM 7814 O O . LYS C 1 308 ? -8.648 -67.083 -36.270 1.00 89.66 290 LYS C O 1
ATOM 7820 N N . SER C 1 309 ? -8.821 -65.544 -37.902 1.00 88.63 291 SER C N 1
ATOM 7821 C CA . SER C 1 309 ? -9.987 -66.165 -38.546 1.00 91.34 291 SER C CA 1
ATOM 7822 C C . SER C 1 309 ? -9.612 -67.488 -39.198 1.00 92.58 291 SER C C 1
ATOM 7823 O O . SER C 1 309 ? -10.281 -68.507 -39.008 1.00 96.59 291 SER C O 1
ATOM 7826 N N . LEU C 1 310 ? -8.527 -67.453 -39.962 1.00 90.08 292 LEU C N 1
ATOM 7827 C CA . LEU C 1 310 ? -8.078 -68.608 -40.750 1.00 89.07 292 LEU C CA 1
ATOM 7828 C C . LEU C 1 310 ? -7.787 -69.842 -39.908 1.00 91.08 292 LEU C C 1
ATOM 7829 O O . LEU C 1 310 ? -7.981 -70.962 -40.373 1.00 94.51 292 LEU C O 1
ATOM 7834 N N . VAL C 1 311 ? -7.314 -69.635 -38.682 1.00 90.17 293 VAL C N 1
ATOM 7835 C CA . VAL C 1 311 ? -6.992 -70.751 -37.781 1.00 91.21 293 VAL C CA 1
ATOM 7836 C C . VAL C 1 311 ? -8.219 -71.141 -36.964 1.00 93.47 293 VAL C C 1
ATOM 7837 O O . VAL C 1 311 ? -8.327 -72.268 -36.484 1.00 94.99 293 VAL C O 1
ATOM 7841 N N . HIS C 1 312 ? -9.160 -70.214 -36.841 1.00 95.53 294 HIS C N 1
ATOM 7842 C CA . HIS C 1 312 ? -10.408 -70.472 -36.123 1.00 101.10 294 HIS C CA 1
ATOM 7843 C C . HIS C 1 312 ? -11.284 -71.403 -36.931 1.00 102.83 294 HIS C C 1
ATOM 7844 O O . HIS C 1 312 ? -11.811 -72.388 -36.419 1.00 105.81 294 HIS C O 1
ATOM 7851 N N . ALA C 1 313 ? -11.407 -71.080 -38.213 1.00 103.62 295 ALA C N 1
ATOM 7852 C CA . ALA C 1 313 ? -12.210 -71.866 -39.151 1.00 105.98 295 ALA C CA 1
ATOM 7853 C C . ALA C 1 313 ? -11.635 -73.264 -39.399 1.00 105.98 295 ALA C C 1
ATOM 7854 O O . ALA C 1 313 ? -12.132 -73.993 -40.250 1.00 106.42 295 ALA C O 1
ATOM 7856 N N . GLY C 1 314 ? -10.587 -73.624 -38.660 1.00 105.82 296 GLY C N 1
ATOM 7857 C CA . GLY C 1 314 ? -9.972 -74.946 -38.760 1.00 108.27 296 GLY C CA 1
ATOM 7858 C C . GLY C 1 314 ? -9.306 -75.211 -40.096 1.00 109.22 296 GLY C C 1
ATOM 7859 O O . GLY C 1 314 ? -9.093 -76.359 -40.471 1.00 112.31 296 GLY C O 1
ATOM 7860 N N . LEU C 1 315 ? -8.972 -74.142 -40.814 1.00 106.81 297 LEU C N 1
ATOM 7861 C CA . LEU C 1 315 ? -8.305 -74.266 -42.120 1.00 106.07 297 LEU C CA 1
ATOM 7862 C C . LEU C 1 315 ? -6.837 -74.656 -41.961 1.00 107.29 297 LEU C C 1
ATOM 7863 O O . LEU C 1 315 ? -6.228 -75.210 -42.880 1.00 110.32 297 LEU C O 1
ATOM 7868 N N . CYS C 1 316 ? -6.284 -74.360 -40.785 1.00 106.24 298 CYS C N 1
ATOM 7869 C CA . CYS C 1 316 ? -4.871 -74.633 -40.488 1.00 102.51 298 CYS C CA 1
ATOM 7870 C C . CYS C 1 316 ? -4.544 -74.499 -38.994 1.00 101.10 298 CYS C C 1
ATOM 7871 O O . CYS C 1 316 ? -5.364 -74.042 -38.194 1.00 99.20 298 CYS C O 1
ATOM 7874 N N . HIS C 1 317 ? -3.327 -74.905 -38.645 1.00 100.10 299 HIS C N 1
ATOM 7875 C CA . HIS C 1 317 ? -2.827 -74.829 -37.259 1.00 99.03 299 HIS C CA 1
ATOM 7876 C C . HIS C 1 317 ? -2.044 -73.534 -37.026 1.00 95.13 299 HIS C C 1
ATOM 7877 O O . HIS C 1 317 ? -2.047 -72.972 -35.932 1.00 92.92 299 HIS C O 1
ATOM 7884 N N . ARG C 1 318 ? -1.363 -73.090 -38.076 1.00 92.87 300 ARG C N 1
ATOM 7885 C CA . ARG C 1 318 ? -0.449 -71.947 -38.014 1.00 88.66 300 ARG C CA 1
ATOM 7886 C C . ARG C 1 318 ? -0.466 -71.181 -39.330 1.00 89.07 300 ARG C C 1
ATOM 7887 O O . ARG C 1 318 ? -0.261 -71.773 -40.394 1.00 89.93 300 ARG C O 1
ATOM 7895 N N . VAL C 1 319 ? -0.670 -69.868 -39.251 1.00 87.42 301 VAL C N 1
ATOM 7896 C CA . VAL C 1 319 ? -0.608 -69.004 -40.444 1.00 86.59 301 VAL C CA 1
ATOM 7897 C C . VAL C 1 319 ? 0.201 -67.758 -40.242 1.00 83.60 301 VAL C C 1
ATOM 7898 O O . VAL C 1 319 ? 0.282 -67.220 -39.137 1.00 83.22 301 VAL C O 1
ATOM 7902 N N . LEU C 1 320 ? 0.747 -67.292 -41.358 1.00 82.20 302 LEU C N 1
ATOM 7903 C CA . LEU C 1 320 ? 1.383 -65.989 -41.453 1.00 81.38 302 LEU C CA 1
ATOM 7904 C C . LEU C 1 320 ? 0.983 -65.222 -42.718 1.00 79.53 302 LEU C C 1
ATOM 7905 O O . LEU C 1 320 ? 1.665 -65.250 -43.747 1.00 79.45 302 LEU C O 1
ATOM 7910 N N . VAL C 1 321 ? -0.117 -64.510 -42.625 1.00 77.30 303 VAL C N 1
ATOM 7911 C CA . VAL C 1 321 ? -0.574 -63.722 -43.749 1.00 75.95 303 VAL C CA 1
ATOM 7912 C C . VAL C 1 321 ? 0.242 -62.449 -43.970 1.00 75.26 303 VAL C C 1
ATOM 7913 O O . VAL C 1 321 ? 0.449 -61.662 -43.054 1.00 73.86 303 VAL C O 1
ATOM 7917 N N . GLN C 1 322 ? 0.677 -62.219 -45.199 1.00 79.00 304 GLN C N 1
ATOM 7918 C CA . GLN C 1 322 ? 1.283 -60.941 -45.534 1.00 80.74 304 GLN C CA 1
ATOM 7919 C C . GLN C 1 322 ? 0.463 -60.132 -46.514 1.00 81.72 304 GLN C C 1
ATOM 7920 O O . GLN C 1 322 ? 0.144 -60.583 -47.611 1.00 82.07 304 GLN C O 1
ATOM 7926 N N . LEU C 1 323 ? 0.210 -58.896 -46.125 1.00 81.82 305 LEU C N 1
ATOM 7927 C CA . LEU C 1 323 ? -0.440 -57.903 -46.986 1.00 80.31 305 LEU C CA 1
ATOM 7928 C C . LEU C 1 323 ? 0.574 -56.882 -47.477 1.00 78.10 305 LEU C C 1
ATOM 7929 O O . LEU C 1 323 ? 1.623 -56.694 -46.864 1.00 76.32 305 LEU C O 1
ATOM 7934 N N . SER C 1 324 ? 0.238 -56.215 -48.578 1.00 79.25 306 SER C N 1
ATOM 7935 C CA . SER C 1 324 ? 1.091 -55.157 -49.155 1.00 79.34 306 SER C CA 1
ATOM 7936 C C . SER C 1 324 ? 0.293 -54.119 -49.934 1.00 78.54 306 SER C C 1
ATOM 7937 O O . SER C 1 324 ? -0.652 -54.447 -50.649 1.00 80.91 306 SER C O 1
ATOM 7940 N N . TYR C 1 325 ? 0.718 -52.869 -49.803 1.00 76.06 307 TYR C N 1
ATOM 7941 C CA . TYR C 1 325 ? -0.025 -51.733 -50.347 1.00 75.87 307 TYR C CA 1
ATOM 7942 C C . TYR C 1 325 ? 0.827 -50.759 -51.132 1.00 77.44 307 TYR C C 1
ATOM 7943 O O . TYR C 1 325 ? 2.041 -50.650 -50.930 1.00 76.18 307 TYR C O 1
ATOM 7952 N N . ALA C 1 326 ? 0.145 -50.033 -52.013 1.00 81.10 308 ALA C N 1
ATOM 7953 C CA . ALA C 1 326 ? 0.752 -48.975 -52.813 1.00 82.95 308 ALA C CA 1
ATOM 7954 C C . ALA C 1 326 ? 0.187 -47.618 -52.393 1.00 82.72 308 ALA C C 1
ATOM 7955 O O . ALA C 1 326 ? -1.007 -47.495 -52.094 1.00 81.73 308 ALA C O 1
ATOM 7957 N N . ILE C 1 327 ? 1.055 -46.607 -52.365 1.00 83.99 309 ILE C N 1
ATOM 7958 C CA . ILE C 1 327 ? 0.634 -45.247 -52.014 1.00 86.52 309 ILE C CA 1
ATOM 7959 C C . ILE C 1 327 ? -0.392 -44.747 -53.026 1.00 89.83 309 ILE C C 1
ATOM 7960 O O . ILE C 1 327 ? -0.226 -44.913 -54.233 1.00 93.29 309 ILE C O 1
ATOM 7965 N N . GLY C 1 328 ? -1.465 -44.156 -52.512 1.00 89.59 310 GLY C N 1
ATOM 7966 C CA . GLY C 1 328 ? -2.547 -43.638 -53.354 1.00 88.77 310 GLY C CA 1
ATOM 7967 C C . GLY C 1 328 ? -3.454 -44.679 -53.994 1.00 89.05 310 GLY C C 1
ATOM 7968 O O . GLY C 1 328 ? -4.463 -44.327 -54.611 1.00 88.26 310 GLY C O 1
ATOM 7969 N N . VAL C 1 329 ? -3.118 -45.959 -53.839 1.00 90.31 311 VAL C N 1
ATOM 7970 C CA . VAL C 1 329 ? -3.931 -47.052 -54.401 1.00 91.71 311 VAL C CA 1
ATOM 7971 C C . VAL C 1 329 ? -4.752 -47.768 -53.328 1.00 91.07 311 VAL C C 1
ATOM 7972 O O . VAL C 1 329 ? -4.202 -48.336 -52.376 1.00 88.19 311 VAL C O 1
ATOM 7976 N N . SER C 1 330 ? -6.072 -47.735 -53.511 1.00 91.84 312 SER C N 1
ATOM 7977 C CA . SER C 1 330 ? -7.029 -48.218 -52.506 1.00 90.54 312 SER C CA 1
ATOM 7978 C C . SER C 1 330 ? -6.888 -49.705 -52.223 1.00 88.53 312 SER C C 1
ATOM 7979 O O . SER C 1 330 ? -6.819 -50.118 -51.071 1.00 85.90 312 SER C O 1
ATOM 7982 N N . HIS C 1 331 ? -6.863 -50.510 -53.277 1.00 90.28 313 HIS C N 1
ATOM 7983 C CA . HIS C 1 331 ? -6.814 -51.967 -53.099 1.00 90.61 313 HIS C CA 1
ATOM 7984 C C . HIS C 1 331 ? -5.417 -52.470 -52.772 1.00 90.83 313 HIS C C 1
ATOM 7985 O O . HIS C 1 331 ? -4.434 -51.813 -53.106 1.00 91.31 313 HIS C O 1
ATOM 7992 N N . PRO C 1 332 ? -5.333 -53.622 -52.107 1.00 92.91 314 PRO C N 1
ATOM 7993 C CA . PRO C 1 332 ? -4.034 -54.200 -51.786 1.00 91.57 314 PRO C CA 1
ATOM 7994 C C . PRO C 1 332 ? -3.307 -54.623 -53.044 1.00 92.74 314 PRO C C 1
ATOM 7995 O O . PRO C 1 332 ? -3.885 -55.289 -53.900 1.00 93.38 314 PRO C O 1
ATOM 7999 N N . LEU C 1 333 ? -2.048 -54.214 -53.133 1.00 93.30 315 LEU C N 1
ATOM 8000 C CA . LEU C 1 333 ? -1.198 -54.451 -54.305 1.00 95.52 315 LEU C CA 1
ATOM 8001 C C . LEU C 1 333 ? -0.823 -55.913 -54.449 1.00 96.00 315 LEU C C 1
ATOM 8002 O O . LEU C 1 333 ? -0.573 -56.408 -55.555 1.00 97.06 315 LEU C O 1
ATOM 8007 N N . SER C 1 334 ? -0.749 -56.578 -53.304 1.00 94.08 316 SER C N 1
ATOM 8008 C CA . SER C 1 334 ? -0.365 -57.987 -53.242 1.00 93.60 316 SER C CA 1
ATOM 8009 C C . SER C 1 334 ? -0.866 -58.663 -51.974 1.00 89.45 316 SER C C 1
ATOM 8010 O O . SER C 1 334 ? -1.216 -58.004 -50.998 1.00 87.65 316 SER C O 1
ATOM 8013 N N . ILE C 1 335 ? -0.875 -59.990 -52.005 1.00 90.35 317 ILE C N 1
ATOM 8014 C CA . ILE C 1 335 ? -1.385 -60.801 -50.889 1.00 91.15 317 ILE C CA 1
ATOM 8015 C C . ILE C 1 335 ? -0.695 -62.173 -50.832 1.00 89.62 317 ILE C C 1
ATOM 8016 O O . ILE C 1 335 ? -0.413 -62.796 -51.860 1.00 92.46 317 ILE C O 1
ATOM 8021 N N . ASN C 1 336 ? -0.435 -62.631 -49.612 1.00 86.30 318 ASN C N 1
ATOM 8022 C CA . ASN C 1 336 ? 0.219 -63.924 -49.373 1.00 87.33 318 ASN C CA 1
ATOM 8023 C C . ASN C 1 336 ? -0.200 -64.522 -48.037 1.00 84.65 318 ASN C C 1
ATOM 8024 O O . ASN C 1 336 ? -0.219 -63.835 -47.021 1.00 86.17 318 ASN C O 1
ATOM 8029 N N . VAL C 1 337 ? -0.525 -65.811 -48.058 1.00 83.16 319 VAL C N 1
ATOM 8030 C CA . VAL C 1 337 ? -0.841 -66.564 -46.843 1.00 81.50 319 VAL C CA 1
ATOM 8031 C C . VAL C 1 337 ? 0.102 -67.743 -46.702 1.00 82.18 319 VAL C C 1
ATOM 8032 O O . VAL C 1 337 ? -0.026 -68.729 -47.408 1.00 83.06 319 VAL C O 1
ATOM 8036 N N . ASN C 1 338 ? 1.054 -67.629 -45.786 1.00 83.03 320 ASN C N 1
ATOM 8037 C CA . ASN C 1 338 ? 2.004 -68.720 -45.525 1.00 84.54 320 ASN C CA 1
ATOM 8038 C C . ASN C 1 338 ? 1.641 -69.540 -44.295 1.00 87.24 320 ASN C C 1
ATOM 8039 O O . ASN C 1 338 ? 2.054 -69.240 -43.173 1.00 88.36 320 ASN C O 1
ATOM 8044 N N . THR C 1 339 ? 0.861 -70.586 -44.528 1.00 91.83 321 THR C N 1
ATOM 8045 C CA . THR C 1 339 ? 0.670 -71.629 -43.529 1.00 96.46 321 THR C CA 1
ATOM 8046 C C . THR C 1 339 ? 1.896 -72.533 -43.538 1.00 99.18 321 THR C C 1
ATOM 8047 O O . THR C 1 339 ? 2.396 -72.903 -44.599 1.00 104.92 321 THR C O 1
ATOM 8051 N N . TYR C 1 340 ? 2.363 -72.907 -42.355 1.00 99.27 322 TYR C N 1
ATOM 8052 C CA . TYR C 1 340 ? 3.634 -73.636 -42.223 1.00 100.20 322 TYR C CA 1
ATOM 8053 C C . TYR C 1 340 ? 3.466 -75.129 -42.491 1.00 102.09 322 TYR C C 1
ATOM 8054 O O . TYR C 1 340 ? 3.849 -75.973 -41.674 1.00 101.72 322 TYR C O 1
ATOM 8063 N N . GLY C 1 341 ? 2.890 -75.442 -43.650 1.00 104.52 323 GLY C N 1
ATOM 8064 C CA . GLY C 1 341 ? 2.653 -76.829 -44.065 1.00 106.06 323 GLY C CA 1
ATOM 8065 C C . GLY C 1 341 ? 1.588 -77.489 -43.214 1.00 105.60 323 GLY C C 1
ATOM 8066 O O . GLY C 1 341 ? 1.299 -78.678 -43.344 1.00 106.27 323 GLY C O 1
ATOM 8067 N N . THR C 1 342 ? 0.987 -76.683 -42.353 1.00 103.57 324 THR C N 1
ATOM 8068 C CA . THR C 1 342 ? 0.007 -77.159 -41.384 1.00 104.88 324 THR C CA 1
ATOM 8069 C C . THR C 1 342 ? -1.418 -77.146 -41.897 1.00 107.52 324 THR C C 1
ATOM 8070 O O . THR C 1 342 ? -2.313 -77.852 -41.411 1.00 109.98 324 THR C O 1
ATOM 8074 N N . GLY C 1 343 ? -1.628 -76.253 -42.841 1.00 107.22 325 GLY C N 1
ATOM 8075 C CA . GLY C 1 343 ? -2.953 -75.967 -43.355 1.00 106.78 325 GLY C CA 1
ATOM 8076 C C . GLY C 1 343 ? -3.447 -76.989 -44.359 1.00 107.56 325 GLY C C 1
ATOM 8077 O O . GLY C 1 343 ? -2.797 -77.266 -45.365 1.00 107.74 325 GLY C O 1
ATOM 8078 N N . ILE C 1 344 ? -4.626 -77.528 -44.085 1.00 108.39 326 ILE C N 1
ATOM 8079 C CA . ILE C 1 344 ? -5.150 -78.690 -44.825 1.00 111.25 326 ILE C CA 1
ATOM 8080 C C . ILE C 1 344 ? -5.481 -78.450 -46.296 1.00 113.96 326 ILE C C 1
ATOM 8081 O O . ILE C 1 344 ? -5.182 -79.266 -47.192 1.00 116.90 326 ILE C O 1
ATOM 8086 N N . CYS C 1 345 ? -6.099 -77.314 -46.547 1.00 114.08 327 CYS C N 1
ATOM 8087 C CA . CYS C 1 345 ? -6.461 -76.988 -47.896 1.00 114.77 327 CYS C CA 1
ATOM 8088 C C . CYS C 1 345 ? -5.111 -76.579 -48.468 1.00 112.56 327 CYS C C 1
ATOM 8089 O O . CYS C 1 345 ? -4.091 -77.030 -47.957 1.00 110.74 327 CYS C O 1
ATOM 8092 N N . ASP C 1 346 ? -5.060 -75.738 -49.495 1.00 112.21 328 ASP C N 1
ATOM 8093 C CA . ASP C 1 346 ? -3.775 -75.294 -49.984 1.00 111.44 328 ASP C CA 1
ATOM 8094 C C . ASP C 1 346 ? -3.795 -73.853 -50.484 1.00 109.78 328 ASP C C 1
ATOM 8095 O O . ASP C 1 346 ? -4.819 -73.311 -50.908 1.00 110.27 328 ASP C O 1
ATOM 8100 N N . GLU C 1 347 ? -2.604 -73.279 -50.432 1.00 108.48 329 GLU C N 1
ATOM 8101 C CA . GLU C 1 347 ? -2.400 -71.824 -50.394 1.00 106.84 329 GLU C CA 1
ATOM 8102 C C . GLU C 1 347 ? -3.032 -71.056 -51.533 1.00 107.72 329 GLU C C 1
ATOM 8103 O O . GLU C 1 347 ? -3.445 -69.906 -51.367 1.00 104.04 329 GLU C O 1
ATOM 8109 N N . SER C 1 348 ? -3.106 -71.681 -52.694 1.00 111.85 330 SER C N 1
ATOM 8110 C CA . SER C 1 348 ? -3.752 -71.007 -53.791 1.00 114.06 330 SER C CA 1
ATOM 8111 C C . SER C 1 348 ? -5.191 -70.802 -53.374 1.00 115.77 330 SER C C 1
ATOM 8112 O O . SER C 1 348 ? -5.766 -69.767 -53.668 1.00 116.84 330 SER C O 1
ATOM 8115 N N . ILE C 1 349 ? -5.749 -71.766 -52.645 1.00 117.49 331 ILE C N 1
ATOM 8116 C CA . ILE C 1 349 ? -7.158 -71.689 -52.254 1.00 118.59 331 ILE C CA 1
ATOM 8117 C C . ILE C 1 349 ? -7.347 -70.668 -51.145 1.00 114.36 331 ILE C C 1
ATOM 8118 O O . ILE C 1 349 ? -8.218 -69.808 -51.226 1.00 113.81 331 ILE C O 1
ATOM 8123 N N . LEU C 1 350 ? -6.505 -70.767 -50.122 1.00 110.52 332 LEU C N 1
ATOM 8124 C CA . LEU C 1 350 ? -6.590 -69.885 -48.950 1.00 106.95 332 LEU C CA 1
ATOM 8125 C C . LEU C 1 350 ? -6.588 -68.438 -49.399 1.00 105.05 332 LEU C C 1
ATOM 8126 O O . LEU C 1 350 ? -7.498 -67.675 -49.082 1.00 104.85 332 LEU C O 1
ATOM 8131 N N . VAL C 1 351 ? -5.579 -68.094 -50.193 1.00 103.83 333 VAL C N 1
ATOM 8132 C CA . VAL C 1 351 ? -5.4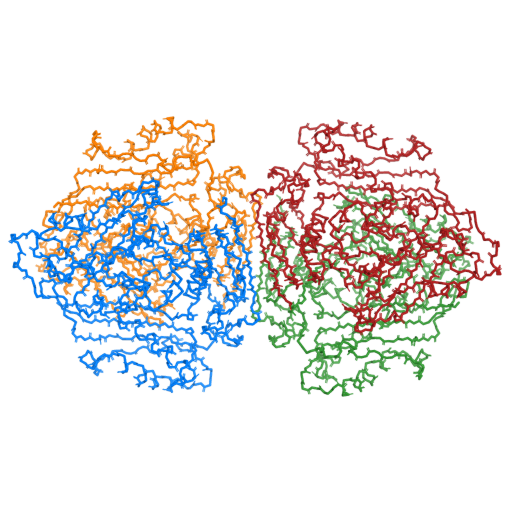19 -66.729 -50.709 1.00 101.66 333 VAL C CA 1
ATOM 8133 C C . VAL C 1 351 ? -6.730 -66.202 -51.297 1.00 101.97 333 VAL C C 1
ATOM 8134 O O . VAL C 1 351 ? -7.054 -65.018 -51.188 1.00 99.95 333 VAL C O 1
ATOM 8138 N N . ASP C 1 352 ? -7.473 -67.106 -51.924 1.00 103.67 334 ASP C N 1
ATOM 8139 C CA . ASP C 1 352 ? -8.787 -66.783 -52.484 1.00 104.88 334 ASP C CA 1
ATOM 8140 C C . ASP C 1 352 ? -9.804 -66.537 -51.383 1.00 101.69 334 ASP C C 1
ATOM 8141 O O . ASP C 1 352 ? -10.464 -65.502 -51.358 1.00 100.79 334 ASP C O 1
ATOM 8146 N N . ILE C 1 353 ? -9.920 -67.509 -50.481 1.00 99.85 335 ILE C N 1
ATOM 8147 C CA . ILE C 1 353 ? -10.902 -67.464 -49.383 1.00 98.45 335 ILE C CA 1
ATOM 8148 C C . ILE C 1 353 ? -10.819 -66.131 -48.654 1.00 94.84 335 ILE C C 1
ATOM 8149 O O . ILE C 1 353 ? -11.829 -65.489 -48.351 1.00 91.62 335 ILE C O 1
ATOM 8154 N N . VAL C 1 354 ? -9.586 -65.739 -48.373 1.00 93.54 336 VAL C N 1
ATOM 8155 C CA . VAL C 1 354 ? -9.304 -64.459 -47.739 1.00 93.02 336 VAL C CA 1
ATOM 8156 C C . VAL C 1 354 ? -9.929 -63.312 -48.535 1.00 95.12 336 VAL C C 1
ATOM 8157 O O . VAL C 1 354 ? -10.705 -62.518 -48.004 1.00 94.15 336 VAL C O 1
ATOM 8161 N N . ASN C 1 355 ? -9.593 -63.265 -49.820 1.00 97.79 337 ASN C N 1
ATOM 8162 C CA . ASN C 1 355 ? -10.042 -62.195 -50.731 1.00 99.51 337 ASN C CA 1
ATOM 8163 C C . ASN C 1 355 ? -11.560 -62.073 -50.822 1.00 100.45 337 ASN C C 1
ATOM 8164 O O . ASN C 1 355 ? -12.107 -60.975 -50.944 1.00 98.58 337 ASN C O 1
ATOM 8169 N N . LYS C 1 356 ? -12.221 -63.221 -50.773 1.00 101.96 338 LYS C N 1
ATOM 8170 C CA . LYS C 1 356 ? -13.677 -63.306 -50.928 1.00 105.47 338 LYS C CA 1
ATOM 8171 C C . LYS C 1 356 ? -14.412 -62.714 -49.731 1.00 103.08 338 LYS C C 1
ATOM 8172 O O . LYS C 1 356 ? -15.445 -62.059 -49.877 1.00 102.85 338 LYS C O 1
ATOM 8178 N N . ASN C 1 357 ? -13.856 -62.955 -48.549 1.00 100.18 339 ASN C N 1
ATOM 8179 C CA . ASN C 1 357 ? -14.545 -62.685 -47.280 1.00 99.02 339 ASN C CA 1
ATOM 8180 C C . ASN C 1 357 ? -14.109 -61.395 -46.594 1.00 94.61 339 ASN C C 1
ATOM 8181 O O . ASN C 1 357 ? -14.783 -60.915 -45.683 1.00 93.85 339 ASN C O 1
ATOM 8186 N N . PHE C 1 358 ? -12.981 -60.846 -47.033 1.00 90.60 340 PHE C N 1
ATOM 8187 C CA . PHE C 1 358 ? -12.410 -59.638 -46.421 1.00 85.34 340 PHE C CA 1
ATOM 8188 C C . PHE C 1 358 ? -12.286 -58.476 -47.399 1.00 85.15 340 PHE C C 1
ATOM 8189 O O . PHE C 1 358 ? -11.861 -58.652 -48.544 1.00 86.95 340 PHE C O 1
ATOM 8197 N N . ASP C 1 359 ? -12.659 -57.289 -46.930 1.00 84.19 341 ASP C N 1
ATOM 8198 C CA . ASP C 1 359 ? -12.471 -56.054 -47.698 1.00 84.92 341 ASP C CA 1
ATOM 8199 C C . ASP C 1 359 ? -11.254 -55.326 -47.151 1.00 85.22 341 ASP C C 1
ATOM 8200 O O . ASP C 1 359 ? -11.332 -54.612 -46.152 1.00 86.24 341 ASP C O 1
ATOM 8205 N N . MET C 1 360 ? -10.131 -55.507 -47.835 1.00 87.08 342 MET C N 1
ATOM 8206 C CA . MET C 1 360 ? -8.822 -55.054 -47.340 1.00 86.80 342 MET C CA 1
ATOM 8207 C C . MET C 1 360 ? -8.478 -53.623 -47.760 1.00 86.80 342 MET C C 1
ATOM 8208 O O . MET C 1 360 ? -7.331 -53.185 -47.649 1.00 84.32 342 MET C O 1
ATOM 8213 N N . ARG C 1 361 ? -9.480 -52.899 -48.242 1.00 89.33 343 ARG C N 1
ATOM 8214 C CA . ARG C 1 361 ? -9.326 -51.464 -48.509 1.00 90.33 343 ARG C CA 1
ATOM 8215 C C . ARG C 1 361 ? -9.208 -50.736 -47.175 1.00 90.20 343 ARG C C 1
ATOM 8216 O O . ARG C 1 361 ? -10.110 -50.842 -46.348 1.00 89.43 343 ARG C O 1
ATOM 8224 N N . PRO C 1 362 ? -8.118 -49.996 -46.972 1.00 91.93 344 PRO C N 1
ATOM 8225 C CA . PRO C 1 362 ? -7.900 -49.273 -45.724 1.00 91.68 344 PRO C CA 1
ATOM 8226 C C . PRO C 1 362 ? -9.153 -48.601 -45.184 1.00 92.76 344 PRO C C 1
ATOM 8227 O O . PRO C 1 362 ? -9.453 -48.696 -43.994 1.00 95.02 344 PRO C O 1
ATOM 8231 N N . GLY C 1 363 ? -9.865 -47.924 -46.077 1.00 92.69 345 GLY C N 1
ATOM 8232 C CA . GLY C 1 363 ? -11.086 -47.196 -45.728 1.00 93.66 345 GLY C CA 1
ATOM 8233 C C . GLY C 1 363 ? -12.102 -48.066 -45.020 1.00 95.64 345 GLY C C 1
ATOM 8234 O O . GLY C 1 363 ? -12.735 -47.649 -44.055 1.00 93.85 345 GLY C O 1
ATOM 8235 N N . MET C 1 364 ? -12.237 -49.293 -45.500 1.00 100.32 346 MET C N 1
ATOM 8236 C CA . MET C 1 364 ? -13.236 -50.227 -44.982 1.00 102.48 346 MET C CA 1
ATOM 8237 C C . MET C 1 364 ? -12.734 -50.910 -43.695 1.00 98.22 346 MET C C 1
ATOM 8238 O O . MET C 1 364 ? -13.494 -51.085 -42.729 1.00 101.37 346 MET C O 1
ATOM 8243 N N . ILE C 1 365 ? -11.436 -51.210 -43.659 1.00 92.12 347 ILE C N 1
ATOM 8244 C CA . ILE C 1 365 ? -10.785 -51.772 -42.456 1.00 90.18 347 ILE C CA 1
ATOM 8245 C C . ILE C 1 365 ? -11.108 -50.945 -41.233 1.00 86.95 347 ILE C C 1
ATOM 8246 O O . ILE C 1 365 ? -11.366 -51.482 -40.163 1.00 86.54 347 ILE C O 1
ATOM 8251 N N . ILE C 1 366 ? -11.041 -49.631 -41.407 1.00 84.73 348 ILE C N 1
ATOM 8252 C CA . ILE C 1 366 ? -11.359 -48.678 -40.343 1.00 83.90 348 ILE C CA 1
ATOM 8253 C C . ILE C 1 366 ? -12.796 -48.881 -39.856 1.00 86.61 348 ILE C C 1
ATOM 8254 O O . ILE C 1 366 ? -13.059 -48.978 -38.655 1.00 87.96 348 ILE C O 1
ATOM 8259 N N . LYS C 1 367 ? -13.711 -48.962 -40.815 1.00 89.55 349 LYS C N 1
ATOM 8260 C CA . LYS C 1 367 ? -15.145 -49.118 -40.543 1.00 91.89 349 LYS C CA 1
ATOM 8261 C C . LYS C 1 367 ? -15.441 -50.430 -39.819 1.00 89.58 349 LYS C C 1
ATOM 8262 O O . LYS C 1 367 ? -16.131 -50.455 -38.798 1.00 89.93 349 LYS C O 1
ATOM 8268 N N . GLU C 1 368 ? -14.920 -51.516 -40.380 1.00 86.89 350 GLU C N 1
ATOM 8269 C CA . GLU C 1 368 ? -15.252 -52.872 -39.930 1.00 85.59 350 GLU C CA 1
ATOM 8270 C C . GLU C 1 368 ? -14.663 -53.166 -38.558 1.00 82.32 350 GLU C C 1
ATOM 8271 O O . GLU C 1 368 ? -15.288 -53.831 -37.730 1.00 85.22 350 GLU C O 1
ATOM 8273 N N . LEU C 1 369 ? -13.461 -52.651 -38.329 1.00 77.09 351 LEU C N 1
ATOM 8274 C CA . LEU C 1 369 ? -12.731 -52.875 -37.072 1.00 74.34 351 LEU C CA 1
ATOM 8275 C C . LEU C 1 369 ? -12.942 -51.741 -36.062 1.00 74.10 351 LEU C C 1
ATOM 8276 O O . LEU C 1 369 ? -12.376 -51.758 -34.966 1.00 70.34 351 LEU C O 1
ATOM 8281 N N . GLY C 1 370 ? -13.748 -50.756 -36.444 1.00 76.61 352 GLY C N 1
ATOM 8282 C CA . GLY C 1 370 ? -14.070 -49.625 -35.568 1.00 76.78 352 GLY C CA 1
ATOM 8283 C C . GLY C 1 370 ? -12.823 -48.941 -35.049 1.00 75.35 352 GLY C C 1
ATOM 8284 O O . GLY C 1 370 ? -12.630 -48.805 -33.840 1.00 76.37 352 GLY C O 1
ATOM 8285 N N . LEU C 1 371 ? -11.987 -48.509 -35.986 1.00 75.06 353 LEU C N 1
ATOM 8286 C CA . LEU C 1 371 ? -10.678 -47.923 -35.676 1.00 74.74 353 LEU C CA 1
ATOM 8287 C C . LEU C 1 371 ? -10.716 -46.399 -35.552 1.00 75.86 353 LEU C C 1
ATOM 8288 O O . LEU C 1 371 ? -9.677 -45.747 -35.436 1.00 73.02 353 LEU C O 1
ATOM 8293 N N . THR C 1 372 ? -11.920 -45.837 -35.571 1.00 79.10 354 THR C N 1
ATOM 8294 C CA . THR C 1 372 ? -12.109 -44.399 -35.375 1.00 80.51 354 THR C CA 1
ATOM 8295 C C . THR C 1 372 ? -12.289 -44.082 -33.892 1.00 83.40 354 THR C C 1
ATOM 8296 O O . THR C 1 372 ? -12.437 -42.928 -33.483 1.00 85.24 354 THR C O 1
ATOM 8300 N N . ARG C 1 373 ? -12.241 -45.130 -33.091 1.00 86.03 355 ARG C N 1
ATOM 8301 C CA . ARG C 1 373 ? -12.501 -45.026 -31.671 1.00 87.82 355 ARG C CA 1
ATOM 8302 C C . ARG C 1 373 ? -11.240 -44.590 -30.912 1.00 83.93 355 ARG C C 1
ATOM 8303 O O . ARG C 1 373 ? -10.128 -44.652 -31.451 1.00 84.31 355 ARG C O 1
ATOM 8311 N N . PRO C 1 374 ? -11.397 -44.147 -29.669 1.00 78.69 356 PRO C N 1
ATOM 8312 C CA . PRO C 1 374 ? -10.235 -43.875 -28.844 1.00 74.69 356 PRO C CA 1
ATOM 8313 C C . PRO C 1 374 ? -9.952 -45.058 -27.963 1.00 72.42 356 PRO C C 1
ATOM 8314 O O . PRO C 1 374 ? -10.293 -45.059 -26.784 1.00 73.20 356 PRO C O 1
ATOM 8318 N N . ILE C 1 375 ? -9.303 -46.052 -28.546 1.00 70.72 357 ILE C N 1
ATOM 8319 C CA . ILE C 1 375 ? -8.905 -47.265 -27.820 1.00 71.50 357 ILE C CA 1
ATOM 8320 C C . ILE C 1 375 ? -7.399 -47.524 -27.867 1.00 71.36 357 ILE C C 1
ATOM 8321 O O . ILE C 1 375 ? -6.912 -48.533 -27.356 1.00 73.53 357 ILE C O 1
ATOM 8326 N N . PHE C 1 376 ? -6.670 -46.597 -28.473 1.00 70.57 358 PHE C N 1
ATOM 8327 C CA . PHE C 1 376 ? -5.297 -46.862 -28.911 1.00 71.36 358 PHE C CA 1
ATOM 8328 C C . PHE C 1 376 ? -4.227 -46.675 -27.843 1.00 71.91 358 PHE C C 1
ATOM 8329 O O . PHE C 1 376 ? -3.116 -47.193 -27.983 1.00 73.19 358 PHE C O 1
ATOM 8337 N N . GLN C 1 377 ? -4.552 -45.940 -26.785 1.00 70.90 359 GLN C N 1
ATOM 8338 C CA . GLN C 1 377 ? -3.583 -45.710 -25.706 1.00 70.56 359 GLN C CA 1
ATOM 8339 C C . GLN C 1 377 ? -3.241 -47.025 -25.023 1.00 70.05 359 GLN C C 1
ATOM 8340 O O . GLN C 1 377 ? -2.074 -47.352 -24.822 1.00 72.61 359 GLN C O 1
ATOM 8346 N N . LYS C 1 378 ? -4.280 -47.772 -24.685 1.00 69.42 360 LYS C N 1
ATOM 8347 C CA . LYS C 1 378 ? -4.123 -49.055 -23.985 1.00 71.77 360 LYS C CA 1
ATOM 8348 C C . LYS C 1 378 ? -3.479 -50.129 -24.845 1.00 71.20 360 LYS C C 1
ATOM 8349 O O . LYS C 1 378 ? -2.984 -51.132 -24.333 1.00 73.30 360 LYS C O 1
ATOM 8355 N N . THR C 1 379 ? -3.508 -49.916 -26.151 1.00 71.43 361 THR C N 1
ATOM 8356 C CA . THR C 1 379 ? -2.832 -50.788 -27.115 1.00 73.43 361 THR C CA 1
ATOM 8357 C C . THR C 1 379 ? -1.308 -50.666 -27.001 1.00 74.49 361 THR C C 1
ATOM 8358 O O . THR C 1 379 ? -0.561 -51.590 -27.343 1.00 74.73 361 THR C O 1
ATOM 8362 N N . ALA C 1 380 ? -0.863 -49.518 -26.496 1.00 73.98 362 ALA C N 1
ATOM 8363 C CA . ALA C 1 380 ? 0.555 -49.140 -26.522 1.00 70.89 362 ALA C CA 1
ATOM 8364 C C . ALA C 1 380 ? 1.439 -49.927 -25.558 1.00 69.15 362 ALA C C 1
ATOM 8365 O O . ALA C 1 380 ? 2.654 -49.786 -25.595 1.00 69.84 362 ALA C O 1
ATOM 8367 N N . VAL C 1 381 ? 0.839 -50.750 -24.706 1.00 68.36 363 VAL C N 1
ATOM 8368 C CA . VAL C 1 381 ? 1.611 -51.571 -23.768 1.00 69.55 363 VAL C CA 1
ATOM 8369 C C . VAL C 1 381 ? 1.042 -52.975 -23.618 1.00 71.01 363 VAL C C 1
ATOM 8370 O O . VAL C 1 381 ? -0.155 -53.197 -23.771 1.00 69.79 363 VAL C O 1
ATOM 8374 N N . GLY C 1 382 ? 1.925 -53.919 -23.320 1.00 71.85 364 GLY C N 1
ATOM 8375 C CA . GLY C 1 382 ? 1.538 -55.319 -23.177 1.00 72.26 364 GLY C CA 1
ATOM 8376 C C . GLY C 1 382 ? 1.113 -55.960 -24.485 1.00 71.35 364 GLY C C 1
ATOM 8377 O O . GLY C 1 382 ? 0.410 -56.970 -24.488 1.00 74.69 364 GLY C O 1
ATOM 8378 N N . GLY C 1 383 ? 1.534 -55.363 -25.596 1.00 69.49 365 GLY C N 1
ATOM 8379 C CA . GLY C 1 383 ? 1.325 -55.942 -26.925 1.00 69.73 365 GLY C CA 1
ATOM 8380 C C . GLY C 1 383 ? -0.012 -55.605 -27.547 1.00 68.88 365 GLY C C 1
ATOM 8381 O O . GLY C 1 383 ? -1.034 -55.548 -26.865 1.00 66.00 365 GLY C O 1
ATOM 8382 N N . HIS C 1 384 ? 0.007 -55.399 -28.861 1.00 71.22 366 HIS C N 1
ATOM 8383 C CA . HIS C 1 384 ? -1.200 -55.054 -29.620 1.00 74.57 366 HIS C CA 1
ATOM 8384 C C . HIS C 1 384 ? -2.066 -56.275 -29.879 1.00 81.43 366 HIS C C 1
ATOM 8385 O O . HIS C 1 384 ? -3.271 -56.151 -30.127 1.00 86.61 366 HIS C O 1
ATOM 8392 N N . PHE C 1 385 ? -1.446 -57.451 -29.832 1.00 84.70 367 PHE C N 1
ATOM 8393 C CA . PHE C 1 385 ? -2.148 -58.698 -30.146 1.00 86.23 367 PHE C CA 1
ATOM 8394 C C . PHE C 1 385 ? -2.135 -59.708 -29.010 1.00 88.20 367 PHE C C 1
ATOM 8395 O O . PHE C 1 385 ? -1.259 -59.693 -28.144 1.00 87.98 367 PHE C O 1
ATOM 8403 N N . GLY C 1 386 ? -3.130 -60.588 -29.047 1.00 91.24 368 GLY C N 1
ATOM 8404 C CA . GLY C 1 386 ? -3.313 -61.632 -28.037 1.00 91.39 368 GLY C CA 1
ATOM 8405 C C . GLY C 1 386 ? -4.269 -61.244 -26.932 1.00 89.94 368 GLY C C 1
ATOM 8406 O O . GLY C 1 386 ? -4.631 -62.072 -26.093 1.00 90.82 368 GLY C O 1
ATOM 8407 N N . ARG C 1 387 ? -4.681 -59.983 -26.927 1.00 90.24 369 ARG C N 1
ATOM 8408 C CA . ARG C 1 387 ? -5.548 -59.471 -25.865 1.00 91.82 369 ARG C CA 1
ATOM 8409 C C . ARG C 1 387 ? -6.988 -59.361 -26.316 1.00 95.73 369 ARG C C 1
ATOM 8410 O O . ARG C 1 387 ? -7.284 -58.768 -27.350 1.00 100.28 369 ARG C O 1
ATOM 8418 N N . ASN C 1 388 ? -7.875 -59.940 -25.517 1.00 99.67 370 ASN C N 1
ATOM 8419 C CA . ASN C 1 388 ? -9.286 -60.078 -25.892 1.00 103.98 370 ASN C CA 1
ATOM 8420 C C . ASN C 1 388 ? -10.161 -59.005 -25.249 1.00 99.82 370 ASN C C 1
ATOM 8421 O O . ASN C 1 388 ? -11.247 -59.282 -24.735 1.00 98.64 370 ASN C O 1
ATOM 8426 N N . ASP C 1 389 ? -9.658 -57.773 -25.278 1.00 96.75 371 ASP C N 1
ATOM 8427 C CA . ASP C 1 389 ? -10.457 -56.594 -24.931 1.00 94.16 371 ASP C CA 1
ATOM 8428 C C . ASP C 1 389 ? -11.561 -56.433 -25.982 1.00 93.39 371 ASP C C 1
ATOM 8429 O O . ASP C 1 389 ? -11.304 -56.611 -27.170 1.00 94.94 371 ASP C O 1
ATOM 8434 N N . PRO C 1 390 ? -12.778 -56.101 -25.552 1.00 92.15 372 PRO C N 1
ATOM 8435 C CA . PRO C 1 390 ? -13.911 -55.970 -26.471 1.00 91.51 372 PRO C CA 1
ATOM 8436 C C . PRO C 1 390 ? -13.681 -54.979 -27.608 1.00 87.89 372 PRO C C 1
ATOM 8437 O O . PRO C 1 390 ? -14.157 -55.188 -28.724 1.00 86.22 372 PRO C O 1
ATOM 8441 N N . ASP C 1 391 ? -12.961 -53.904 -27.310 1.00 85.19 373 ASP C N 1
ATOM 8442 C CA . ASP C 1 391 ? -12.720 -52.834 -28.292 1.00 84.94 373 ASP C CA 1
ATOM 8443 C C . ASP C 1 391 ? -11.760 -53.263 -29.396 1.00 82.42 373 ASP C C 1
ATOM 8444 O O . ASP C 1 391 ? -11.746 -52.683 -30.483 1.00 81.57 373 ASP C O 1
ATOM 8449 N N . PHE C 1 392 ? -10.962 -54.284 -29.109 1.00 81.37 374 PHE C N 1
ATOM 8450 C CA . PHE C 1 392 ? -10.004 -54.818 -30.083 1.00 78.75 374 PHE C CA 1
ATOM 8451 C C . PHE C 1 392 ? -10.744 -55.702 -31.083 1.00 80.46 374 PHE C C 1
ATOM 8452 O O . PHE C 1 392 ? -10.653 -56.933 -31.045 1.00 79.38 374 PHE C O 1
ATOM 8460 N N . LYS C 1 393 ? -11.462 -55.049 -31.993 1.00 82.20 375 LYS C N 1
ATOM 8461 C CA . LYS C 1 393 ? -12.363 -55.730 -32.942 1.00 84.53 375 LYS C CA 1
ATOM 8462 C C . LYS C 1 393 ? -11.646 -56.681 -33.907 1.00 84.37 375 LYS C C 1
ATOM 8463 O O . LYS C 1 393 ? -12.290 -57.413 -34.653 1.00 87.73 375 LYS C O 1
ATOM 8465 N N . TRP C 1 394 ? -10.317 -56.674 -33.864 1.00 83.19 376 TRP C N 1
ATOM 8466 C CA . TRP C 1 394 ? -9.486 -57.529 -34.727 1.00 82.35 376 TRP C CA 1
ATOM 8467 C C . TRP C 1 394 ? -9.127 -58.862 -34.074 1.00 83.66 376 TRP C C 1
ATOM 8468 O O . TRP C 1 394 ? -8.543 -59.734 -34.714 1.00 83.45 376 TRP C O 1
ATOM 8479 N N . GLU C 1 395 ? -9.473 -59.010 -32.800 1.00 86.02 377 GLU C N 1
ATOM 8480 C CA . GLU C 1 395 ? -9.182 -60.241 -32.052 1.00 87.89 377 GLU C CA 1
ATOM 8481 C C . GLU C 1 395 ? -10.359 -61.200 -32.034 1.00 92.45 377 GLU C C 1
ATOM 8482 O O . GLU C 1 395 ? -10.222 -62.349 -31.625 1.00 93.00 377 GLU C O 1
ATOM 8488 N N . PHE C 1 396 ? -11.518 -60.717 -32.467 1.00 97.41 378 PHE C N 1
ATOM 8489 C CA . PHE C 1 396 ? -12.701 -61.567 -32.599 1.00 104.14 378 PHE C CA 1
ATOM 8490 C C . PHE C 1 396 ? -12.807 -61.967 -34.062 1.00 103.97 378 PHE C C 1
ATOM 8491 O O . PHE C 1 396 ? -12.977 -61.107 -34.925 1.00 100.93 378 PHE C O 1
ATOM 8499 N N . PRO C 1 397 ? -12.682 -63.263 -34.349 1.00 105.47 379 PRO C N 1
ATOM 8500 C CA . PRO C 1 397 ? -12.616 -63.702 -35.732 1.00 105.84 379 PRO C CA 1
ATOM 8501 C C . PRO C 1 397 ? -13.856 -63.430 -36.550 1.00 108.11 379 PRO C C 1
ATOM 8502 O O . PRO C 1 397 ? -14.912 -63.065 -36.028 1.00 109.90 379 PRO C O 1
ATOM 8506 N N . LYS C 1 398 ? -13.695 -63.643 -37.846 1.00 111.25 380 LYS C N 1
ATOM 8507 C CA . LYS C 1 398 ? -14.801 -63.590 -38.786 1.00 113.48 380 LYS C CA 1
ATOM 8508 C C . LYS C 1 398 ? -15.264 -64.995 -39.110 1.00 115.93 380 LYS C C 1
ATOM 8509 O O . LYS C 1 398 ? -14.587 -65.981 -38.799 1.00 117.63 380 LYS C O 1
ATOM 8515 N N . GLU C 1 399 ? -16.427 -65.067 -39.744 1.00 117.30 381 GLU C N 1
ATOM 8516 C CA . GLU C 1 399 ? -16.990 -66.350 -40.192 1.00 117.82 381 GLU C CA 1
ATOM 8517 C C . GLU C 1 399 ? -17.007 -66.337 -41.703 1.00 117.31 381 GLU C C 1
ATOM 8518 O O . GLU C 1 399 ? -17.626 -65.473 -42.327 1.00 119.27 381 GLU C O 1
ATOM 8524 N N . LEU C 1 400 ? -16.285 -67.289 -42.278 1.00 114.89 382 LEU C N 1
ATOM 8525 C CA . LEU C 1 400 ? -15.884 -67.194 -43.674 1.00 113.38 382 LEU C CA 1
ATOM 8526 C C . LEU C 1 400 ? -16.679 -68.164 -44.529 1.00 117.39 382 LEU C C 1
ATOM 8527 O O . LEU C 1 400 ? -16.863 -69.335 -44.188 1.00 117.10 382 LEU C O 1
ATOM 8532 N N . GLU C 1 401 ? -17.149 -67.653 -45.653 1.00 121.52 383 GLU C N 1
ATOM 8533 C CA . GLU C 1 401 ? -17.866 -68.457 -46.624 1.00 128.13 383 GLU C CA 1
ATOM 8534 C C . GLU C 1 401 ? -16.853 -69.373 -47.320 1.00 129.30 383 GLU C C 1
ATOM 8535 O O . GLU C 1 401 ? -15.823 -68.915 -47.830 1.00 130.75 383 GLU C O 1
ATOM 8541 N N . ILE C 1 402 ? -17.137 -70.675 -47.278 1.00 129.13 384 ILE C N 1
ATOM 8542 C CA . ILE C 1 402 ? -16.197 -71.716 -47.732 1.00 126.74 384 ILE C CA 1
ATOM 8543 C C . ILE C 1 402 ? -16.814 -72.553 -48.833 1.00 127.51 384 ILE C C 1
ATOM 8544 O O . ILE C 1 402 ? -17.981 -72.932 -48.720 1.00 130.59 384 ILE C O 1
ATOM 8549 N N . PRO C 1 403 ? -16.042 -72.868 -49.876 1.00 124.36 385 PRO C N 1
ATOM 8550 C CA . PRO C 1 403 ? -16.521 -73.798 -50.867 1.00 126.24 385 PRO C CA 1
ATOM 8551 C C . PRO C 1 403 ? -16.712 -75.161 -50.256 1.00 127.85 385 PRO C C 1
ATOM 8552 O O . PRO C 1 403 ? -15.940 -75.583 -49.393 1.00 126.28 385 PRO C O 1
ATOM 8556 N N . ALA C 1 404 ? -17.717 -75.865 -50.754 1.00 131.23 386 ALA C N 1
ATOM 8557 C CA . ALA C 1 404 ? -18.218 -77.053 -50.082 1.00 134.17 386 ALA C CA 1
ATOM 8558 C C . ALA C 1 404 ? -17.220 -78.208 -50.086 1.00 135.97 386 ALA C C 1
ATOM 8559 O O . ALA C 1 404 ? -17.393 -79.149 -49.322 1.00 138.09 386 ALA C O 1
ATOM 8561 N N . GLU C 1 405 ? -16.190 -78.125 -50.933 1.00 136.20 387 GLU C N 1
ATOM 8562 C CA . GLU C 1 405 ? -15.144 -79.190 -51.027 1.00 137.21 387 GLU C CA 1
ATOM 8563 C C . GLU C 1 405 ? -14.364 -79.415 -49.732 1.00 135.25 387 GLU C C 1
ATOM 8564 O O . GLU C 1 405 ? -13.848 -80.512 -49.481 1.00 138.84 387 GLU C O 1
ATOM 8570 N N . LEU C 1 406 ? -14.262 -78.366 -48.927 1.00 131.31 388 LEU C N 1
ATOM 8571 C CA . LEU C 1 406 ? -13.442 -78.392 -47.713 1.00 126.36 388 LEU C CA 1
ATOM 8572 C C . LEU C 1 406 ? -14.293 -78.322 -46.447 1.00 123.91 388 LEU C C 1
ATOM 8573 O O . LEU C 1 406 ? -13.832 -77.856 -45.409 1.00 122.43 388 LEU C O 1
ATOM 8575 N N . LYS C 1 407 ? -15.528 -78.805 -46.532 1.00 124.27 389 LYS C N 1
ATOM 8576 C CA . LYS C 1 407 ? -16.442 -78.792 -45.386 1.00 124.68 389 LYS C CA 1
ATOM 8577 C C . LYS C 1 407 ? -15.915 -79.630 -44.206 1.00 124.75 389 LYS C C 1
ATOM 8578 O O . LYS C 1 407 ? -16.303 -79.399 -43.059 1.00 124.85 389 LYS C O 1
ATOM 8580 N N . PRO C 1 408 ? -15.035 -80.593 -44.481 1.00 122.49 390 PRO C N 1
ATOM 8581 C CA . PRO C 1 408 ? -14.333 -81.293 -43.411 1.00 121.15 390 PRO C CA 1
ATOM 8582 C C . PRO C 1 408 ? -12.959 -80.679 -43.168 1.00 119.25 390 PRO C C 1
ATOM 8583 O O . PRO C 1 408 ? -12.040 -80.851 -43.985 1.00 116.31 390 PRO C O 1
ATOM 8587 N N . LYS C 1 409 ? -12.853 -79.968 -42.042 1.00 119.14 391 LYS C N 1
ATOM 8588 C CA . LYS C 1 409 ? -11.746 -79.006 -41.799 1.00 118.69 391 LYS C CA 1
ATOM 8589 C C . LYS C 1 409 ? -10.827 -79.170 -40.553 1.00 119.64 391 LYS C C 1
ATOM 8590 O O . LYS C 1 409 ? -9.594 -79.020 -40.636 1.00 119.36 391 LYS C O 1
ATOM 8592 N N . LEU C 1 410 ? -11.417 -79.417 -39.393 1.00 123.30 392 LEU C N 1
ATOM 8593 C CA . LEU C 1 410 ? -10.605 -79.497 -38.152 1.00 124.05 392 LEU C CA 1
ATOM 8594 C C . LEU C 1 410 ? -11.370 -79.541 -36.815 1.00 127.24 392 LEU C C 1
ATOM 8595 O O . LEU C 1 410 ? -12.607 -79.433 -36.749 1.00 132.34 392 LEU C O 1
ATOM 8600 N N . LEU C 1 411 ? -10.578 -79.721 -35.758 1.00 125.71 393 LEU C N 1
ATOM 8601 C CA . LEU C 1 411 ? -11.015 -79.656 -34.354 1.00 123.17 393 LEU C CA 1
ATOM 8602 C C . LEU C 1 411 ? -11.685 -78.326 -33.994 1.00 118.47 393 LEU C C 1
ATOM 8603 O O . LEU C 1 411 ? -11.269 -77.637 -33.056 1.00 111.62 393 LEU C O 1
ATOM 8605 N N . ARG D 1 22 ? 4.043 -72.791 -55.802 1.00 106.99 4 ARG D N 1
ATOM 8606 C CA . ARG D 1 22 ? 4.282 -71.408 -56.308 1.00 108.67 4 ARG D CA 1
ATOM 8607 C C . ARG D 1 22 ? 3.453 -70.381 -55.540 1.00 108.48 4 ARG D C 1
ATOM 8608 O O . ARG D 1 22 ? 2.295 -70.622 -55.196 1.00 111.64 4 ARG D O 1
ATOM 8610 N N . PHE D 1 23 ? 4.073 -69.234 -55.276 1.00 107.23 5 PHE D N 1
ATOM 8611 C CA . PHE D 1 23 ? 3.443 -68.133 -54.525 1.00 105.31 5 PHE D CA 1
ATOM 8612 C C . PHE D 1 23 ? 4.083 -66.784 -54.835 1.00 103.06 5 PHE D C 1
ATOM 8613 O O . PHE D 1 23 ? 5.108 -66.713 -55.513 1.00 103.81 5 PHE D O 1
ATOM 8621 N N . PHE D 1 24 ? 3.468 -65.714 -54.329 1.00 99.66 6 PHE D N 1
ATOM 8622 C CA . PHE D 1 24 ? 4.036 -64.370 -54.451 1.00 96.16 6 PHE D CA 1
ATOM 8623 C C . PHE D 1 24 ? 4.493 -63.825 -53.099 1.00 95.71 6 PHE D C 1
ATOM 8624 O O . PHE D 1 24 ? 3.960 -64.191 -52.050 1.00 98.68 6 PHE D O 1
ATOM 8632 N N . PHE D 1 25 ? 5.446 -62.897 -53.158 1.00 93.65 7 PHE D N 1
ATOM 8633 C CA . PHE D 1 25 ? 5.960 -62.188 -51.977 1.00 89.44 7 PHE D CA 1
ATOM 8634 C C . PHE D 1 25 ? 6.314 -60.741 -52.325 1.00 87.85 7 PHE D C 1
ATOM 8635 O O . PHE D 1 25 ? 6.628 -60.424 -53.471 1.00 86.52 7 PHE D O 1
ATOM 8643 N N . THR D 1 26 ? 6.269 -59.876 -51.317 1.00 86.62 8 THR D N 1
ATOM 8644 C CA . THR D 1 26 ? 6.599 -58.458 -51.483 1.00 83.55 8 THR D CA 1
ATOM 8645 C C . THR D 1 26 ? 7.585 -57.971 -50.435 1.00 82.03 8 THR D C 1
ATOM 8646 O O . THR D 1 26 ? 7.474 -58.301 -49.253 1.00 82.59 8 THR D O 1
ATOM 8650 N N . SER D 1 27 ? 8.550 -57.183 -50.892 1.00 81.49 9 SER D N 1
ATOM 8651 C CA . SER D 1 27 ? 9.456 -56.447 -50.004 1.00 79.15 9 SER D CA 1
ATOM 8652 C C . SER D 1 27 ? 9.627 -55.010 -50.472 1.00 80.66 9 SER D C 1
ATOM 8653 O O . SER D 1 27 ? 9.270 -54.655 -51.602 1.00 82.00 9 SER D O 1
ATOM 8656 N N . GLU D 1 28 ? 10.202 -54.199 -49.592 1.00 80.28 10 GLU D N 1
ATOM 8657 C CA . GLU D 1 28 ? 10.353 -52.766 -49.842 1.00 80.86 10 GLU D CA 1
ATOM 8658 C C . GLU D 1 28 ? 11.715 -52.236 -49.413 1.00 79.23 10 GLU D C 1
ATOM 8659 O O . GLU D 1 28 ? 12.459 -52.884 -48.673 1.00 79.73 10 GLU D O 1
ATOM 8665 N N . SER D 1 29 ? 12.010 -51.034 -49.896 1.00 76.89 11 SER D N 1
ATOM 8666 C CA . SER D 1 29 ? 13.174 -50.261 -49.452 1.00 74.22 11 SER D CA 1
ATOM 8667 C C . SER D 1 29 ? 12.947 -48.767 -49.636 1.00 72.53 11 SER D C 1
ATOM 8668 O O . SER D 1 29 ? 12.037 -48.342 -50.347 1.00 71.17 11 SER D O 1
ATOM 8671 N N . VAL D 1 30 ? 13.788 -47.979 -48.976 1.00 72.38 12 VAL D N 1
ATOM 8672 C CA . VAL D 1 30 ? 13.730 -46.515 -49.081 1.00 73.77 12 VAL D CA 1
ATOM 8673 C C . VAL D 1 30 ? 15.113 -45.908 -49.268 1.00 74.46 12 VAL D C 1
ATOM 8674 O O . VAL D 1 30 ? 16.125 -46.493 -48.874 1.00 77.39 12 VAL D O 1
ATOM 8678 N N . SER D 1 31 ? 15.133 -44.714 -49.851 1.00 73.55 13 SER D N 1
ATOM 8679 C CA . SER D 1 31 ? 16.384 -44.001 -50.116 1.00 73.22 13 SER D CA 1
ATOM 8680 C C . SER D 1 31 ? 16.910 -43.301 -48.877 1.00 70.61 13 SER D C 1
ATOM 8681 O O . SER D 1 31 ? 16.203 -43.132 -47.886 1.00 68.79 13 SER D O 1
ATOM 8684 N N . GLY D 1 32 ? 18.161 -42.865 -48.972 1.00 70.04 14 GLY D N 1
ATOM 8685 C CA . GLY D 1 32 ? 18.836 -42.174 -47.875 1.00 68.21 14 GLY D CA 1
ATOM 8686 C C . GLY D 1 32 ? 18.294 -40.780 -47.632 1.00 67.35 14 GLY D C 1
ATOM 8687 O O . GLY D 1 32 ? 18.664 -40.121 -46.662 1.00 65.92 14 GLY D O 1
ATOM 8688 N N . GLY D 1 33 ? 17.436 -40.326 -48.539 1.00 69.19 15 GLY D N 1
ATOM 8689 C CA . GLY D 1 33 ? 16.766 -39.033 -48.414 1.00 71.20 15 GLY D CA 1
ATOM 8690 C C . GLY D 1 33 ? 15.554 -39.118 -47.511 1.00 71.06 15 GLY D C 1
ATOM 8691 O O . GLY D 1 33 ? 15.092 -38.111 -46.973 1.00 71.05 15 GLY D O 1
ATOM 8692 N N . HIS D 1 34 ? 15.036 -40.333 -47.364 1.00 72.08 16 HIS D N 1
ATOM 8693 C CA . HIS D 1 34 ? 13.923 -40.614 -46.450 1.00 73.05 16 HIS D CA 1
ATOM 8694 C C . HIS D 1 34 ? 14.289 -40.175 -45.021 1.00 72.09 16 HIS D C 1
ATOM 8695 O O . HIS D 1 34 ? 15.323 -40.589 -44.502 1.00 70.22 16 HIS D O 1
ATOM 8702 N N . PRO D 1 35 ? 13.459 -39.339 -44.393 1.00 71.86 17 PRO D N 1
ATOM 8703 C CA . PRO D 1 35 ? 13.794 -38.773 -43.075 1.00 70.05 17 PRO D CA 1
ATOM 8704 C C . PRO D 1 35 ? 14.167 -39.819 -42.027 1.00 68.47 17 PRO D C 1
ATOM 8705 O O . PRO D 1 35 ? 15.136 -39.646 -41.286 1.00 70.35 17 PRO D O 1
ATOM 8709 N N . ASP D 1 36 ? 13.373 -40.883 -41.969 1.00 66.79 18 ASP D N 1
ATOM 8710 C CA . ASP D 1 36 ? 13.636 -42.012 -41.065 1.00 65.42 18 ASP D CA 1
ATOM 8711 C C . ASP D 1 36 ? 15.056 -42.534 -41.275 1.00 67.19 18 ASP D C 1
ATOM 8712 O O . ASP D 1 36 ? 15.779 -42.816 -40.319 1.00 68.27 18 ASP D O 1
ATOM 8717 N N . LYS D 1 37 ? 15.439 -42.653 -42.544 1.00 67.20 19 LYS D N 1
ATOM 8718 C CA . LYS D 1 37 ? 16.760 -43.183 -42.931 1.00 66.26 19 LYS D CA 1
ATOM 8719 C C . LYS D 1 37 ? 17.845 -42.129 -42.795 1.00 65.86 19 LYS D C 1
ATOM 8720 O O . LYS D 1 37 ? 19.007 -42.445 -42.530 1.00 65.64 19 LYS D O 1
ATOM 8726 N N . MET D 1 38 ? 17.452 -40.879 -43.002 1.00 66.66 20 MET D N 1
ATOM 8727 C CA . MET D 1 38 ? 18.347 -39.731 -42.825 1.00 69.36 20 MET D CA 1
ATOM 8728 C C . MET D 1 38 ? 18.882 -39.703 -41.400 1.00 70.14 20 MET D C 1
ATOM 8729 O O . MET D 1 38 ? 20.040 -39.365 -41.154 1.00 70.30 20 MET D O 1
ATOM 8734 N N . CYS D 1 39 ? 18.005 -40.048 -40.466 1.00 71.75 21 CYS D N 1
ATOM 8735 C CA . CYS D 1 39 ? 18.358 -40.151 -39.048 1.00 71.95 21 CYS D CA 1
ATOM 8736 C C . CYS D 1 39 ? 19.355 -41.281 -38.836 1.00 72.11 21 CYS D C 1
ATOM 8737 O O . CYS D 1 39 ? 20.441 -41.078 -38.294 1.00 72.28 21 CYS D O 1
ATOM 8740 N N . ASP D 1 40 ? 18.961 -42.471 -39.279 1.00 72.37 22 ASP D N 1
ATOM 8741 C CA . ASP D 1 40 ? 19.805 -43.670 -39.194 1.00 71.85 22 ASP D CA 1
ATOM 8742 C C . ASP D 1 40 ? 21.232 -43.316 -39.608 1.00 70.42 22 ASP D C 1
ATOM 8743 O O . ASP D 1 40 ? 22.195 -43.595 -38.891 1.00 68.74 22 ASP D O 1
ATOM 8748 N N . GLN D 1 41 ? 21.337 -42.668 -40.764 1.00 69.99 23 GLN D N 1
ATOM 8749 C CA . GLN D 1 41 ? 22.626 -42.232 -41.322 1.00 71.79 23 GLN D CA 1
ATOM 8750 C C . GLN D 1 41 ? 23.365 -41.288 -40.381 1.00 73.29 23 GLN D C 1
ATOM 8751 O O . GLN D 1 41 ? 24.521 -41.527 -40.017 1.00 75.75 23 GLN D O 1
ATOM 8757 N N . ILE D 1 42 ? 22.682 -40.209 -40.007 1.00 72.31 24 ILE D N 1
ATOM 8758 C CA . ILE D 1 42 ? 23.252 -39.162 -39.139 1.00 71.38 24 ILE D CA 1
ATOM 8759 C C . ILE D 1 42 ? 23.801 -39.764 -37.850 1.00 69.60 24 ILE D C 1
ATOM 8760 O O . ILE D 1 42 ? 24.913 -39.447 -37.417 1.00 71.85 24 ILE D O 1
ATOM 8765 N N . SER D 1 43 ? 22.997 -40.636 -37.255 1.00 67.19 25 SER D N 1
ATOM 8766 C CA . SER D 1 43 ? 23.337 -41.305 -35.996 1.00 66.25 25 SER D CA 1
ATOM 8767 C C . SER D 1 43 ? 24.632 -42.097 -36.120 1.00 65.13 25 SER D C 1
ATOM 8768 O O . SER D 1 43 ? 25.514 -42.022 -35.266 1.00 63.89 25 SER D O 1
ATOM 8771 N N . ASP D 1 44 ? 24.733 -42.852 -37.205 1.00 65.18 26 ASP D N 1
ATOM 8772 C CA . ASP D 1 44 ? 25.913 -43.693 -37.458 1.00 65.53 26 ASP D CA 1
ATOM 8773 C C . ASP D 1 44 ? 27.110 -42.848 -37.895 1.00 65.70 26 ASP D C 1
ATOM 8774 O O . ASP D 1 44 ? 28.262 -43.277 -37.788 1.00 67.57 26 ASP D O 1
ATOM 8779 N N . ALA D 1 45 ? 26.819 -41.654 -38.405 1.00 64.20 27 ALA D N 1
ATOM 8780 C CA . ALA D 1 45 ? 27.850 -40.671 -38.740 1.00 64.01 27 ALA D CA 1
ATOM 8781 C C . ALA D 1 45 ? 28.573 -40.230 -37.475 1.00 63.48 27 ALA D C 1
ATOM 8782 O O . ALA D 1 45 ? 29.799 -40.111 -37.453 1.00 64.41 27 ALA D O 1
ATOM 8784 N N . ILE D 1 46 ? 27.795 -40.002 -36.422 1.00 63.31 28 ILE D N 1
ATOM 8785 C CA . ILE D 1 46 ? 28.347 -39.620 -35.115 1.00 64.36 28 ILE D CA 1
ATOM 8786 C C . ILE D 1 46 ? 29.223 -40.746 -34.586 1.00 66.72 28 ILE D C 1
ATOM 8787 O O . ILE D 1 46 ? 30.353 -40.520 -34.156 1.00 69.05 28 ILE D O 1
ATOM 8792 N N . LEU D 1 47 ? 28.667 -41.955 -34.611 1.00 66.60 29 LEU D N 1
ATOM 8793 C CA . LEU D 1 47 ? 29.363 -43.163 -34.144 1.00 66.21 29 LEU D CA 1
ATOM 8794 C C . LEU D 1 47 ? 30.742 -43.285 -34.787 1.00 68.20 29 LEU D C 1
ATOM 8795 O O . LEU D 1 47 ? 31.754 -43.405 -34.098 1.00 67.37 29 LEU D O 1
ATOM 8800 N N . ASP D 1 48 ? 30.752 -43.251 -36.116 1.00 70.52 30 ASP D N 1
ATOM 8801 C CA . ASP D 1 48 ? 31.989 -43.317 -36.910 1.00 73.97 30 ASP D CA 1
ATOM 8802 C C . ASP D 1 48 ? 32.970 -42.257 -36.446 1.00 73.85 30 ASP D C 1
ATOM 8803 O O . ASP D 1 48 ? 34.128 -42.545 -36.129 1.00 74.66 30 ASP D O 1
ATOM 8808 N N . ALA D 1 49 ? 32.475 -41.025 -36.407 1.00 73.33 31 ALA D N 1
ATOM 8809 C CA . ALA D 1 49 ? 33.234 -39.871 -35.919 1.00 74.88 31 ALA D CA 1
ATOM 8810 C C . ALA D 1 49 ? 33.950 -40.177 -34.606 1.00 74.16 31 ALA D C 1
ATOM 8811 O O . ALA D 1 49 ? 35.077 -39.736 -34.385 1.00 74.85 31 ALA D O 1
ATOM 8813 N N . CYS D 1 50 ? 33.273 -40.931 -33.745 1.00 71.93 32 CYS D N 1
ATOM 8814 C CA . CYS D 1 50 ? 33.796 -41.269 -32.420 1.00 71.88 32 CYS D CA 1
ATOM 8815 C C . CYS D 1 50 ? 34.862 -42.345 -32.514 1.00 72.35 32 CYS D C 1
ATOM 8816 O O . CYS D 1 50 ? 35.994 -42.151 -32.070 1.00 75.45 32 CYS D O 1
ATOM 8819 N N . LEU D 1 51 ? 34.488 -43.473 -33.107 1.00 71.38 33 LEU D N 1
ATOM 8820 C CA . LEU D 1 51 ? 35.393 -44.629 -33.236 1.00 73.48 33 LEU D CA 1
ATOM 8821 C C . LEU D 1 51 ? 36.696 -44.238 -33.928 1.00 76.65 33 LEU D C 1
ATOM 8822 O O . LEU D 1 51 ? 37.747 -44.842 -33.692 1.00 78.89 33 LEU D O 1
ATOM 8827 N N . ALA D 1 52 ? 36.608 -43.219 -34.780 1.00 77.25 34 ALA D N 1
ATOM 8828 C CA . ALA D 1 52 ? 37.755 -42.692 -35.524 1.00 78.84 34 ALA D CA 1
ATOM 8829 C C . ALA D 1 52 ? 38.905 -42.326 -34.599 1.00 80.84 34 ALA D C 1
ATOM 8830 O O . ALA D 1 52 ? 40.053 -42.685 -34.856 1.00 84.47 34 ALA D O 1
ATOM 8832 N N . GLN D 1 53 ? 38.579 -41.623 -33.519 1.00 80.28 35 GLN D N 1
ATOM 8833 C CA . GLN D 1 53 ? 39.583 -41.174 -32.545 1.00 82.21 35 GLN D CA 1
ATOM 8834 C C . GLN D 1 53 ? 39.749 -42.184 -31.419 1.00 84.66 35 GLN D C 1
ATOM 8835 O O . GLN D 1 53 ? 40.867 -42.453 -30.971 1.00 89.79 35 GLN D O 1
ATOM 8841 N N . ASP D 1 54 ? 38.621 -42.731 -30.974 1.00 83.58 36 ASP D N 1
ATOM 8842 C CA . ASP D 1 54 ? 38.568 -43.644 -29.823 1.00 84.15 36 ASP D CA 1
ATOM 8843 C C . ASP D 1 54 ? 37.763 -44.907 -30.158 1.00 83.44 36 ASP D C 1
ATOM 8844 O O . ASP D 1 54 ? 36.540 -44.904 -30.062 1.00 82.04 36 ASP D O 1
ATOM 8849 N N . PRO D 1 55 ? 38.448 -45.985 -30.544 1.00 87.87 37 PRO D N 1
ATOM 8850 C CA . PRO D 1 55 ? 37.772 -47.224 -30.928 1.00 87.28 37 PRO D CA 1
ATOM 8851 C C . PRO D 1 55 ? 36.998 -47.854 -29.788 1.00 85.99 37 PRO D C 1
ATOM 8852 O O . PRO D 1 55 ? 35.986 -48.516 -30.012 1.00 84.98 37 PRO D O 1
ATOM 8856 N N . LYS D 1 56 ? 37.485 -47.644 -28.571 1.00 87.20 38 LYS D N 1
ATOM 8857 C CA . LYS D 1 56 ? 36.816 -48.160 -27.369 1.00 87.67 38 LYS D CA 1
ATOM 8858 C C . LYS D 1 56 ? 35.616 -47.302 -26.955 1.00 84.89 38 LYS D C 1
ATOM 8859 O O . LYS D 1 56 ? 35.091 -47.455 -25.848 1.00 85.00 38 LYS D O 1
ATOM 8862 N N . SER D 1 57 ? 35.186 -46.410 -27.847 1.00 81.78 39 SER D N 1
ATOM 8863 C CA . SER D 1 57 ? 34.055 -45.517 -27.579 1.00 78.46 39 SER D CA 1
ATOM 8864 C C . SER D 1 57 ? 32.764 -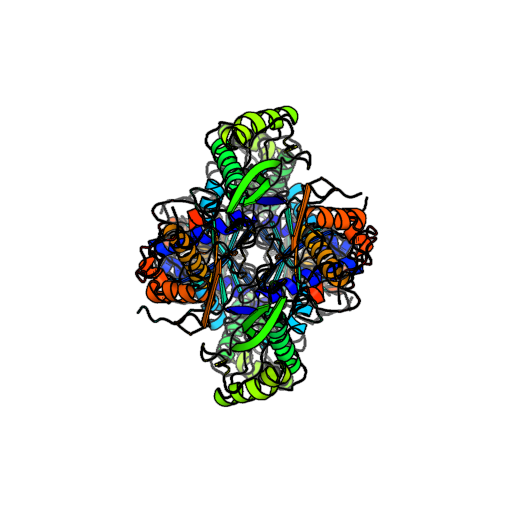46.276 -27.354 1.00 78.24 39 SER D C 1
ATOM 8865 O O . SER D 1 57 ? 32.550 -47.360 -27.902 1.00 79.80 39 SER D O 1
ATOM 8868 N N . HIS D 1 58 ? 31.905 -45.663 -26.552 1.00 78.25 40 HIS D N 1
ATOM 8869 C CA . HIS D 1 58 ? 30.556 -46.166 -26.301 1.00 75.81 40 HIS D CA 1
ATOM 8870 C C . HIS D 1 58 ? 29.526 -45.125 -26.691 1.00 70.39 40 HIS D C 1
ATOM 8871 O O . HIS D 1 58 ? 29.461 -44.052 -26.100 1.00 69.43 40 HIS D O 1
ATOM 8878 N N . VAL D 1 59 ? 28.728 -45.469 -27.692 1.00 67.04 41 VAL D N 1
ATOM 8879 C CA . VAL D 1 59 ? 27.747 -44.555 -28.274 1.00 65.83 41 VAL D CA 1
ATOM 8880 C C . VAL D 1 59 ? 26.368 -45.191 -28.400 1.00 64.67 41 VAL D C 1
ATOM 8881 O O . VAL D 1 59 ? 26.155 -46.121 -29.180 1.00 66.56 41 VAL D O 1
ATOM 8885 N N . ALA D 1 60 ? 25.432 -44.658 -27.627 1.00 63.55 42 ALA D N 1
ATOM 8886 C CA . ALA D 1 60 ? 24.019 -45.051 -27.694 1.00 62.31 42 ALA D CA 1
ATOM 8887 C C . ALA D 1 60 ? 23.162 -43.814 -27.966 1.00 61.40 42 ALA D C 1
ATOM 8888 O O . ALA D 1 60 ? 22.455 -43.320 -27.093 1.00 61.64 42 ALA D O 1
ATOM 8890 N N . CYS D 1 61 ? 23.258 -43.325 -29.197 1.00 62.36 43 CYS D N 1
ATOM 8891 C CA . CYS D 1 61 ? 22.738 -42.017 -29.598 1.00 63.14 43 CYS D CA 1
ATOM 8892 C C . CYS D 1 61 ? 21.752 -42.114 -30.740 1.00 63.84 43 CYS D C 1
ATOM 8893 O O . CYS D 1 61 ? 21.937 -42.905 -31.647 1.00 62.75 43 CYS D O 1
ATOM 8896 N N . GLU D 1 62 ? 20.729 -41.261 -30.700 1.00 64.62 44 GLU D N 1
ATOM 8897 C CA . GLU D 1 62 ? 19.641 -41.246 -31.693 1.00 62.55 44 GLU D CA 1
ATOM 8898 C C . GLU D 1 62 ? 19.339 -39.882 -32.246 1.00 62.82 44 GLU D C 1
ATOM 8899 O O . GLU D 1 62 ? 19.528 -38.874 -31.576 1.00 60.95 44 GLU D O 1
ATOM 8905 N N . THR D 1 63 ? 18.814 -39.878 -33.466 1.00 63.99 45 THR D N 1
ATOM 8906 C CA . THR D 1 63 ? 18.418 -38.646 -34.141 1.00 65.16 45 THR D CA 1
ATOM 8907 C C . THR D 1 63 ? 16.921 -38.598 -34.434 1.00 65.00 45 THR D C 1
ATOM 8908 O O . THR D 1 63 ? 16.298 -39.600 -34.789 1.00 61.60 45 THR D O 1
ATOM 8912 N N . ALA D 1 64 ? 16.372 -37.399 -34.296 1.00 66.68 46 ALA D N 1
ATOM 8913 C CA . ALA D 1 64 ? 14.996 -37.096 -34.677 1.00 68.31 46 ALA D CA 1
ATOM 8914 C C . ALA D 1 64 ? 14.978 -35.830 -35.522 1.00 69.36 46 ALA D C 1
ATOM 8915 O O . ALA D 1 64 ? 15.683 -34.874 -35.197 1.00 71.86 46 ALA D O 1
ATOM 8917 N N . THR D 1 65 ? 14.168 -35.818 -36.584 1.00 69.22 47 THR D N 1
ATOM 8918 C CA . THR D 1 65 ? 14.010 -34.599 -37.427 1.00 70.32 47 THR D CA 1
ATOM 8919 C C . THR D 1 65 ? 12.607 -34.299 -37.858 1.00 69.56 47 THR D C 1
ATOM 8920 O O . THR D 1 65 ? 11.814 -35.196 -38.138 1.00 66.27 47 THR D O 1
ATOM 8924 N N . LYS D 1 66 ? 12.359 -33.010 -38.020 1.00 70.53 48 LYS D N 1
ATOM 8925 C CA . LYS D 1 66 ? 11.078 -32.546 -38.492 1.00 73.08 48 LYS D CA 1
ATOM 8926 C C . LYS D 1 66 ? 11.195 -31.288 -39.374 1.00 76.16 48 LYS D C 1
ATOM 8927 O O . LYS D 1 66 ? 12.126 -31.144 -40.145 1.00 77.67 48 LYS D O 1
ATOM 8933 N N . THR D 1 67 ? 10.260 -30.361 -39.288 1.00 78.55 49 THR D N 1
ATOM 8934 C CA . THR D 1 67 ? 10.141 -29.486 -40.435 1.00 81.82 49 THR D CA 1
ATOM 8935 C C . THR D 1 67 ? 11.404 -28.735 -40.751 1.00 83.64 49 THR D C 1
ATOM 8936 O O . THR D 1 67 ? 11.792 -28.667 -41.908 1.00 88.25 49 THR D O 1
ATOM 8940 N N . GLY D 1 68 ? 12.039 -28.140 -39.758 1.00 81.67 50 GLY D N 1
ATOM 8941 C CA . GLY D 1 68 ? 13.214 -27.350 -40.069 1.00 81.98 50 GLY D CA 1
ATOM 8942 C C . GLY D 1 68 ? 14.356 -27.680 -39.159 1.00 79.84 50 GLY D C 1
ATOM 8943 O O . GLY D 1 68 ? 15.295 -26.887 -38.999 1.00 79.98 50 GLY D O 1
ATOM 8944 N N . LEU D 1 69 ? 14.291 -28.883 -38.609 1.00 75.70 51 LEU D N 1
ATOM 8945 C CA . LEU D 1 69 ? 15.022 -29.183 -37.405 1.00 73.18 51 LEU D CA 1
ATOM 8946 C C . LEU D 1 69 ? 15.583 -30.580 -37.367 1.00 70.59 51 LEU D C 1
ATOM 8947 O O . LEU D 1 69 ? 14.982 -31.525 -37.872 1.00 69.24 51 LEU D O 1
ATOM 8952 N N . ILE D 1 70 ? 16.785 -30.669 -36.810 1.00 68.86 52 ILE D N 1
ATOM 8953 C CA . ILE D 1 70 ? 17.397 -31.939 -36.462 1.00 66.56 52 ILE D CA 1
ATOM 8954 C C . ILE D 1 70 ? 17.725 -31.901 -34.994 1.00 66.48 52 ILE D C 1
ATOM 8955 O O . ILE D 1 70 ? 18.448 -31.025 -34.525 1.00 65.29 52 ILE D O 1
ATOM 8960 N N . LEU D 1 71 ? 17.189 -32.870 -34.278 1.00 68.08 53 LEU D N 1
ATOM 8961 C CA . LEU D 1 71 ? 17.464 -33.023 -32.857 1.00 69.34 53 LEU D CA 1
ATOM 8962 C C . LEU D 1 71 ? 18.231 -34.303 -32.610 1.00 69.73 53 LEU D C 1
ATOM 8963 O O . LEU D 1 71 ? 17.703 -35.401 -32.787 1.00 72.33 53 LEU D O 1
ATOM 8968 N N . VAL D 1 72 ? 19.483 -34.148 -32.198 1.00 70.29 54 VAL D N 1
ATOM 8969 C CA . VAL D 1 72 ? 20.300 -35.288 -31.795 1.00 70.98 54 VAL D CA 1
ATOM 8970 C C . VAL D 1 72 ? 20.201 -35.447 -30.288 1.00 70.88 54 VAL D C 1
ATOM 8971 O O . VAL D 1 72 ? 20.507 -34.524 -29.530 1.00 71.73 54 VAL D O 1
ATOM 8975 N N . LEU D 1 73 ? 19.772 -36.632 -29.867 1.00 69.75 55 LEU D N 1
ATOM 8976 C CA . LEU D 1 73 ? 19.645 -36.957 -28.440 1.00 67.02 55 LEU D CA 1
ATOM 8977 C C . LEU D 1 73 ? 20.151 -38.364 -28.159 1.00 65.84 55 LEU D C 1
ATOM 8978 O O . LEU D 1 73 ? 19.996 -39.285 -28.968 1.00 63.14 55 LEU D O 1
ATOM 8983 N N . GLY D 1 74 ? 20.780 -38.509 -27.003 1.00 67.33 56 GLY D N 1
ATOM 8984 C CA . GLY D 1 74 ? 21.360 -39.777 -26.604 1.00 67.95 56 GLY D CA 1
ATOM 8985 C C . GLY D 1 74 ? 22.519 -39.604 -25.654 1.00 69.18 56 GLY D C 1
ATOM 8986 O O . GLY D 1 74 ? 22.732 -38.528 -25.098 1.00 68.02 56 GLY D O 1
ATOM 8987 N N . GLU D 1 75 ? 23.297 -40.667 -25.506 1.00 70.67 57 GLU D N 1
ATOM 8988 C CA . GLU D 1 75 ? 24.430 -40.669 -24.578 1.00 71.54 57 GLU D CA 1
ATOM 8989 C C . GLU D 1 75 ? 25.640 -41.317 -25.201 1.00 68.41 57 GLU D C 1
ATOM 8990 O O . GLU D 1 75 ? 25.538 -42.321 -25.916 1.00 65.74 57 GLU D O 1
ATOM 8996 N N . ILE D 1 76 ? 26.799 -40.732 -24.943 1.00 68.54 58 ILE D N 1
ATOM 8997 C CA . ILE D 1 76 ? 28.019 -41.328 -25.434 1.00 70.47 58 ILE D CA 1
ATOM 8998 C C . ILE D 1 76 ? 29.247 -41.066 -24.561 1.00 72.32 58 ILE D C 1
ATOM 8999 O O . ILE D 1 76 ? 29.651 -39.924 -24.277 1.00 72.42 58 ILE D O 1
ATOM 9004 N N . THR D 1 77 ? 29.823 -42.184 -24.153 1.00 73.34 59 THR D N 1
ATOM 9005 C CA . THR D 1 77 ? 31.059 -42.220 -23.387 1.00 76.11 59 THR D CA 1
ATOM 9006 C C . THR D 1 77 ? 32.241 -42.347 -24.342 1.00 75.68 59 THR D C 1
ATOM 9007 O O . THR D 1 77 ? 32.391 -43.362 -25.024 1.00 76.86 59 THR D O 1
ATOM 9011 N N . THR D 1 78 ? 33.080 -41.316 -24.380 1.00 74.48 60 THR D N 1
ATOM 9012 C CA . THR D 1 78 ? 34.234 -41.295 -25.286 1.00 74.83 60 THR D CA 1
ATOM 9013 C C . THR D 1 78 ? 35.274 -40.223 -24.978 1.00 76.90 60 THR D C 1
ATOM 9014 O O . THR D 1 78 ? 34.986 -39.207 -24.345 1.00 77.69 60 THR D O 1
ATOM 9018 N N . ASN D 1 79 ? 36.487 -40.471 -25.460 1.00 78.13 61 ASN D N 1
ATOM 9019 C CA . ASN D 1 79 ? 37.594 -39.510 -25.359 1.00 78.28 61 ASN D CA 1
ATOM 9020 C C . ASN D 1 79 ? 37.647 -38.593 -26.571 1.00 76.91 61 ASN D C 1
ATOM 9021 O O . ASN D 1 79 ? 38.251 -37.519 -26.527 1.00 77.89 61 ASN D O 1
ATOM 9026 N N . ALA D 1 80 ? 37.002 -39.036 -27.647 1.00 73.78 62 ALA D N 1
ATOM 9027 C CA . ALA D 1 80 ? 37.009 -38.325 -28.920 1.00 71.49 62 ALA D CA 1
ATOM 9028 C C . ALA D 1 80 ? 36.418 -36.927 -28.793 1.00 69.05 62 ALA D C 1
ATOM 9029 O O . ALA D 1 80 ? 35.353 -36.744 -28.209 1.00 67.55 62 ALA D O 1
ATOM 9031 N N . VAL D 1 81 ? 37.131 -35.945 -29.331 1.00 69.20 63 VAL D N 1
ATOM 9032 C CA . VAL D 1 81 ? 36.610 -34.580 -29.405 1.00 68.69 63 VAL D CA 1
ATOM 9033 C C . VAL D 1 81 ? 35.895 -34.411 -30.737 1.00 69.19 63 VAL D C 1
ATOM 9034 O O . VAL D 1 81 ? 36.519 -34.360 -31.801 1.00 70.49 63 VAL D O 1
ATOM 9038 N N . ILE D 1 82 ? 34.576 -34.316 -30.657 1.00 68.51 64 ILE D N 1
ATOM 9039 C CA . ILE D 1 82 ? 33.712 -34.346 -31.838 1.00 67.71 64 ILE D CA 1
ATOM 9040 C C . ILE D 1 82 ? 32.895 -33.067 -32.004 1.00 68.73 64 ILE D C 1
ATOM 9041 O O . ILE D 1 82 ? 32.449 -32.463 -31.026 1.00 69.47 64 ILE D O 1
ATOM 9046 N N . ASP D 1 83 ? 32.713 -32.670 -33.260 1.00 70.39 65 ASP D N 1
ATOM 9047 C CA . ASP D 1 83 ? 31.856 -31.532 -33.616 1.00 71.37 65 ASP D CA 1
ATOM 9048 C C . ASP D 1 83 ? 30.548 -32.053 -34.211 1.00 69.96 65 ASP D C 1
ATOM 9049 O O . ASP D 1 83 ? 30.396 -32.143 -35.429 1.00 70.87 65 ASP D O 1
ATOM 9054 N N . ILE D 1 84 ? 29.610 -32.385 -33.329 1.00 68.36 66 ILE D N 1
ATOM 9055 C CA . ILE D 1 84 ? 28.341 -33.037 -33.717 1.00 66.26 66 ILE D CA 1
ATOM 9056 C C . ILE D 1 84 ? 27.510 -32.264 -34.766 1.00 65.27 66 ILE D C 1
ATOM 9057 O O . ILE D 1 84 ? 27.139 -32.838 -35.787 1.00 63.86 66 ILE D O 1
ATOM 9062 N N . PRO D 1 85 ? 27.213 -30.985 -34.527 1.00 66.35 67 PRO D N 1
ATOM 9063 C CA . PRO D 1 85 ? 26.420 -30.212 -35.490 1.00 66.98 67 PRO D CA 1
ATOM 9064 C C . PRO D 1 85 ? 27.033 -30.204 -36.883 1.00 68.04 67 PRO D C 1
ATOM 9065 O O . PRO D 1 85 ? 26.322 -30.249 -37.879 1.00 65.93 67 PRO D O 1
ATOM 9069 N N . LYS D 1 86 ? 28.356 -30.130 -36.925 1.00 70.69 68 LYS D N 1
ATOM 9070 C CA . LYS D 1 86 ? 29.090 -30.080 -38.190 1.00 74.50 68 LYS D CA 1
ATOM 9071 C C . LYS D 1 86 ? 29.010 -31.423 -38.917 1.00 72.36 68 LYS D C 1
ATOM 9072 O O . LYS D 1 86 ? 28.866 -31.470 -40.141 1.00 74.47 68 LYS D O 1
ATOM 9078 N N . ILE D 1 87 ? 29.117 -32.505 -38.156 1.00 68.67 69 ILE D N 1
ATOM 9079 C CA . ILE D 1 87 ? 28.953 -33.858 -38.701 1.00 66.60 69 ILE D CA 1
ATOM 9080 C C . ILE D 1 87 ? 27.573 -33.968 -39.325 1.00 65.60 69 ILE D C 1
ATOM 9081 O O . ILE D 1 87 ? 27.424 -34.323 -40.499 1.00 66.16 69 ILE D O 1
ATOM 9086 N N . VAL D 1 88 ? 26.574 -33.649 -38.508 1.00 63.93 70 VAL D N 1
ATOM 9087 C CA . VAL D 1 88 ? 25.164 -33.693 -38.904 1.00 63.17 70 VAL D CA 1
ATOM 9088 C C . VAL D 1 88 ? 24.949 -32.991 -40.234 1.00 64.73 70 VAL D C 1
ATOM 9089 O O . VAL D 1 88 ? 24.497 -33.594 -41.207 1.00 64.71 70 VAL D O 1
ATOM 9093 N N . ARG D 1 89 ? 25.305 -31.711 -40.257 1.00 66.71 71 ARG D N 1
ATOM 9094 C CA . ARG D 1 89 ? 25.143 -30.864 -41.446 1.00 68.52 71 ARG D CA 1
ATOM 9095 C C . ARG D 1 89 ? 25.790 -31.509 -42.662 1.00 69.03 71 ARG D C 1
ATOM 9096 O O . ARG D 1 89 ? 25.196 -31.567 -43.739 1.00 70.82 71 ARG D O 1
ATOM 9104 N N . GLY D 1 90 ? 27.006 -32.008 -42.465 1.00 67.98 72 GLY D N 1
ATOM 9105 C CA . GLY D 1 90 ? 27.762 -32.685 -43.518 1.00 68.09 72 GLY D CA 1
ATOM 9106 C C . GLY D 1 90 ? 27.041 -33.878 -44.120 1.00 66.25 72 GLY D C 1
ATOM 9107 O O . GLY D 1 90 ? 27.139 -34.128 -45.326 1.00 66.47 72 GLY D O 1
ATOM 9108 N N . VAL D 1 91 ? 26.304 -34.597 -43.281 1.00 63.08 73 VAL D N 1
ATOM 9109 C CA . VAL D 1 91 ? 25.542 -35.759 -43.729 1.00 61.50 73 VAL D CA 1
ATOM 9110 C C . VAL D 1 91 ? 24.340 -35.340 -44.545 1.00 62.66 73 VAL D C 1
ATOM 9111 O O . VAL D 1 91 ? 24.059 -35.918 -45.594 1.00 64.32 73 VAL D O 1
ATOM 9115 N N . VAL D 1 92 ? 23.643 -34.323 -44.058 1.00 63.07 74 VAL D N 1
ATOM 9116 C CA . VAL D 1 92 ? 22.480 -33.766 -44.750 1.00 64.36 74 VAL D CA 1
ATOM 9117 C C . VAL D 1 92 ? 22.857 -33.218 -46.130 1.00 67.18 74 VAL D C 1
ATOM 9118 O O . VAL D 1 92 ? 22.142 -33.403 -47.114 1.00 66.82 74 VAL D O 1
ATOM 9122 N N . LYS D 1 93 ? 23.997 -32.542 -46.178 1.00 69.36 75 LYS D N 1
ATOM 9123 C CA . LYS D 1 93 ? 24.523 -31.990 -47.424 1.00 72.95 75 LYS D CA 1
ATOM 9124 C C . LYS D 1 93 ? 24.790 -33.114 -48.416 1.00 76.38 75 LYS D C 1
ATOM 9125 O O . LYS D 1 93 ? 24.294 -33.116 -49.535 1.00 78.32 75 LYS D O 1
ATOM 9131 N N . SER D 1 94 ? 25.595 -34.067 -47.971 1.00 79.09 76 SER D N 1
ATOM 9132 C CA . SER D 1 94 ? 25.928 -35.264 -48.755 1.00 81.37 76 SER D CA 1
ATOM 9133 C C . SER D 1 94 ? 24.699 -35.923 -49.376 1.00 80.63 76 SER D C 1
ATOM 9134 O O . SER D 1 94 ? 24.739 -36.393 -50.507 1.00 83.01 76 SER D O 1
ATOM 9137 N N . ILE D 1 95 ? 23.620 -35.967 -48.605 1.00 78.30 77 ILE D N 1
ATOM 9138 C CA . ILE D 1 95 ? 22.364 -36.581 -49.049 1.00 80.38 77 ILE D CA 1
ATOM 9139 C C . ILE D 1 95 ? 21.702 -35.755 -50.155 1.00 84.75 77 ILE D C 1
ATOM 9140 O O . ILE D 1 95 ? 20.894 -36.272 -50.923 1.00 86.95 77 ILE D O 1
ATOM 9145 N N . GLY D 1 96 ? 22.056 -34.474 -50.227 1.00 87.64 78 GLY D N 1
ATOM 9146 C CA . GLY D 1 96 ? 21.616 -33.588 -51.318 1.00 89.97 78 GLY D CA 1
ATOM 9147 C C . GLY D 1 96 ? 20.666 -32.469 -50.925 1.00 91.22 78 GLY D C 1
ATOM 9148 O O . GLY D 1 96 ? 20.206 -31.710 -51.780 1.00 93.88 78 GLY D O 1
ATOM 9149 N N . TYR D 1 97 ? 20.384 -32.355 -49.633 1.00 90.31 79 TYR D N 1
ATOM 9150 C CA . TYR D 1 97 ? 19.444 -31.355 -49.130 1.00 90.82 79 TYR D CA 1
ATOM 9151 C C . TYR D 1 97 ? 20.123 -30.003 -48.935 1.00 94.00 79 TYR D C 1
ATOM 9152 O O . TYR D 1 97 ? 20.511 -29.645 -47.824 1.00 93.20 79 TYR D O 1
ATOM 9161 N N . ASP D 1 98 ? 20.256 -29.268 -50.035 1.00 99.86 80 ASP D N 1
ATOM 9162 C CA . ASP D 1 98 ? 20.907 -27.938 -50.047 1.00 105.53 80 ASP D CA 1
ATOM 9163 C C . ASP D 1 98 ? 19.947 -26.772 -50.324 1.00 108.05 80 ASP D C 1
ATOM 9164 O O . ASP D 1 98 ? 20.362 -25.614 -50.341 1.00 108.04 80 ASP D O 1
ATOM 9169 N N . ASP D 1 99 ? 18.673 -27.089 -50.535 1.00 108.42 81 ASP D N 1
ATOM 9170 C CA . ASP D 1 99 ? 17.648 -26.089 -50.884 1.00 108.50 81 ASP D CA 1
ATOM 9171 C C . ASP D 1 99 ? 16.369 -26.266 -50.069 1.00 106.48 81 ASP D C 1
ATOM 9172 O O . ASP D 1 99 ? 15.859 -27.371 -49.929 1.00 106.00 81 ASP D O 1
ATOM 9177 N N . THR D 1 100 ? 15.835 -25.159 -49.566 1.00 106.11 82 THR D N 1
ATOM 9178 C CA . THR D 1 100 ? 14.574 -25.197 -48.809 1.00 104.64 82 THR D CA 1
ATOM 9179 C C . THR D 1 100 ? 13.404 -25.635 -49.683 1.00 103.54 82 THR D C 1
ATOM 9180 O O . THR D 1 100 ? 12.463 -26.269 -49.201 1.00 103.30 82 THR D O 1
ATOM 9184 N N . ASN D 1 101 ? 13.483 -25.294 -50.966 1.00 103.07 83 ASN D N 1
ATOM 9185 C CA . ASN D 1 101 ? 12.477 -25.702 -51.954 1.00 103.63 83 ASN D CA 1
ATOM 9186 C C . ASN D 1 101 ? 12.486 -27.215 -52.148 1.00 100.55 83 ASN D C 1
ATOM 9187 O O . ASN D 1 101 ? 11.481 -27.799 -52.544 1.00 99.92 83 ASN D O 1
ATOM 9192 N N . LYS D 1 102 ? 13.628 -27.835 -51.851 1.00 98.09 84 LYS D N 1
ATOM 9193 C CA . LYS D 1 102 ? 13.772 -29.303 -51.923 1.00 95.33 84 LYS D CA 1
ATOM 9194 C C . LYS D 1 102 ? 13.157 -29.976 -50.704 1.00 92.92 84 LYS D C 1
ATOM 9195 O O . LYS D 1 102 ? 12.998 -31.197 -50.669 1.00 91.86 84 LYS D O 1
ATOM 9201 N N . GLY D 1 103 ? 12.829 -29.164 -49.705 1.00 93.11 85 GLY D N 1
ATOM 9202 C CA . GLY D 1 103 ? 12.221 -29.634 -48.458 1.00 93.01 85 GLY D CA 1
ATOM 9203 C C . GLY D 1 103 ? 13.168 -29.633 -47.269 1.00 92.33 85 GLY D C 1
ATOM 9204 O O . GLY D 1 103 ? 12.739 -29.761 -46.119 1.00 90.03 85 GLY D O 1
ATOM 9205 N N . PHE D 1 104 ? 14.462 -29.501 -47.547 1.00 92.39 86 PHE D N 1
ATOM 9206 C CA . PHE D 1 104 ? 15.467 -29.388 -46.487 1.00 89.64 86 PHE D CA 1
ATOM 9207 C C . PHE D 1 104 ? 16.766 -28.738 -46.947 1.00 88.38 86 PHE D C 1
ATOM 9208 O O . PHE D 1 104 ? 17.213 -28.927 -48.077 1.00 90.21 86 PHE D O 1
ATOM 9216 N N . ASP D 1 105 ? 17.372 -27.988 -46.034 1.00 84.52 87 ASP D N 1
ATOM 9217 C CA . ASP D 1 105 ? 18.597 -27.250 -46.320 1.00 81.65 87 ASP D CA 1
ATOM 9218 C C . ASP D 1 105 ? 19.609 -27.442 -45.203 1.00 78.44 87 ASP D C 1
ATOM 9219 O O . ASP D 1 105 ? 19.421 -26.963 -44.087 1.00 77.51 87 ASP D O 1
ATOM 9224 N N . TYR D 1 106 ? 20.689 -28.143 -45.526 1.00 77.80 88 TYR D N 1
ATOM 9225 C CA . TYR D 1 106 ? 21.763 -28.418 -44.563 1.00 76.30 88 TYR D CA 1
ATOM 9226 C C . TYR D 1 106 ? 22.381 -27.145 -44.020 1.00 77.98 88 TYR D C 1
ATOM 9227 O O . TYR D 1 106 ? 22.906 -27.127 -42.914 1.00 77.90 88 TYR D O 1
ATOM 9236 N N . GLN D 1 107 ? 22.332 -26.096 -44.830 1.00 81.79 89 GLN D N 1
ATOM 9237 C CA . GLN D 1 107 ? 22.983 -24.819 -44.518 1.00 84.14 89 GLN D CA 1
ATOM 9238 C C . GLN D 1 107 ? 22.173 -23.972 -43.540 1.00 82.16 89 GLN D C 1
ATOM 9239 O O . GLN D 1 107 ? 22.736 -23.246 -42.724 1.00 83.13 89 GLN D O 1
ATOM 9245 N N . THR D 1 108 ? 20.852 -24.076 -43.635 1.00 80.72 90 THR D N 1
ATOM 9246 C CA . THR D 1 108 ? 19.935 -23.177 -42.921 1.00 79.90 90 THR D CA 1
ATOM 9247 C C . THR D 1 108 ? 19.138 -23.825 -41.791 1.00 76.84 90 THR D C 1
ATOM 9248 O O . THR D 1 108 ? 18.547 -23.131 -40.963 1.00 75.98 90 THR D O 1
ATOM 9252 N N . CYS D 1 109 ? 19.103 -25.150 -41.776 1.00 75.38 91 CYS D N 1
ATOM 9253 C CA . CYS D 1 109 ? 18.346 -25.889 -40.758 1.00 73.65 91 CYS D CA 1
ATOM 9254 C C . CYS D 1 109 ? 18.962 -25.770 -39.370 1.00 73.48 91 CYS D C 1
ATOM 9255 O O . CYS D 1 109 ? 20.150 -25.476 -39.221 1.00 76.16 91 CYS D O 1
ATOM 9258 N N . SER D 1 110 ? 18.137 -26.026 -38.361 1.00 72.34 92 SER D N 1
ATOM 9259 C CA . SER D 1 110 ? 18.564 -25.945 -36.962 1.00 72.37 92 SER D CA 1
ATOM 9260 C C . SER D 1 110 ? 18.998 -27.301 -36.406 1.00 69.51 92 SER D C 1
ATOM 9261 O O . SER D 1 110 ? 18.423 -28.344 -36.736 1.00 66.92 92 SER D O 1
ATOM 9264 N N . VAL D 1 111 ? 20.012 -27.259 -35.546 1.00 68.86 93 VAL D N 1
ATOM 9265 C CA . VAL D 1 111 ? 20.572 -28.466 -34.928 1.00 67.26 93 VAL D CA 1
ATOM 9266 C C . VAL D 1 111 ? 20.618 -28.359 -33.407 1.00 68.71 93 VAL D C 1
ATOM 9267 O O . VAL D 1 111 ? 21.448 -27.642 -32.844 1.00 69.41 93 VAL D O 1
ATOM 9271 N N . LEU D 1 112 ? 19.711 -29.083 -32.759 1.00 69.19 94 LEU D N 1
ATOM 9272 C CA . LEU D 1 112 ? 19.655 -29.147 -31.296 1.00 68.32 94 LEU D CA 1
ATOM 9273 C C . LEU D 1 112 ? 20.361 -30.397 -30.796 1.00 68.33 94 LEU D C 1
ATOM 9274 O O . LEU D 1 112 ? 19.976 -31.518 -31.128 1.00 69.12 94 LEU D O 1
ATOM 9279 N N . SER D 1 113 ? 21.386 -30.197 -29.980 1.00 68.68 95 SER D N 1
ATOM 9280 C CA . SER D 1 113 ? 22.107 -31.309 -29.365 1.00 68.44 95 SER D CA 1
ATOM 9281 C C . SER D 1 113 ? 21.698 -31.476 -27.906 1.00 69.51 95 SER D C 1
ATOM 9282 O O . SER D 1 113 ? 21.900 -30.590 -27.079 1.00 71.78 95 SER D O 1
ATOM 9285 N N . CYS D 1 114 ? 21.110 -32.629 -27.616 1.00 69.48 96 CYS D N 1
ATOM 9286 C CA . CYS D 1 114 ? 20.772 -33.027 -26.252 1.00 71.02 96 CYS D CA 1
ATOM 9287 C C . CYS D 1 114 ? 21.512 -34.303 -25.868 1.00 71.88 96 CYS D C 1
ATOM 9288 O O . CYS D 1 114 ? 20.969 -35.160 -25.166 1.00 73.26 96 CYS D O 1
ATOM 9291 N N . VAL D 1 115 ? 22.747 -34.422 -26.345 1.00 73.12 97 VAL D N 1
ATOM 9292 C CA . VAL D 1 115 ? 23.581 -35.591 -26.059 1.00 72.49 97 VAL D CA 1
ATOM 9293 C C . VAL D 1 115 ? 24.431 -35.321 -24.809 1.00 76.35 97 VAL D C 1
ATOM 9294 O O . VAL D 1 115 ? 24.983 -34.227 -24.627 1.00 76.81 97 VAL D O 1
ATOM 9298 N N . GLU D 1 116 ? 24.475 -36.318 -23.930 1.00 82.74 98 GLU D N 1
ATOM 9299 C CA . GLU D 1 116 ? 25.261 -36.250 -22.691 1.00 91.12 98 GLU D CA 1
ATOM 9300 C C . GLU D 1 116 ? 26.589 -36.971 -22.869 1.00 95.16 98 GLU D C 1
ATOM 9301 O O . GLU D 1 116 ? 26.660 -38.200 -22.874 1.00 92.40 98 GLU D O 1
ATOM 9307 N N . GLN D 1 117 ? 27.642 -36.175 -23.006 1.00 103.44 99 GLN D N 1
ATOM 9308 C CA . GLN D 1 117 ? 28.976 -36.681 -23.341 1.00 109.08 99 GLN D CA 1
ATOM 9309 C C . GLN D 1 117 ? 29.820 -36.902 -22.092 1.00 112.80 99 GLN D C 1
ATOM 9310 O O . GLN D 1 117 ? 29.771 -36.120 -21.143 1.00 112.13 99 GLN D O 1
ATOM 9316 N N . GLN D 1 118 ? 30.609 -37.972 -22.125 1.00 115.15 100 GLN D N 1
ATOM 9317 C CA . GLN D 1 118 ? 31.478 -38.370 -20.994 1.00 116.42 100 GLN D CA 1
ATOM 9318 C C . GLN D 1 118 ? 32.945 -38.426 -21.438 1.00 116.47 100 GLN D C 1
ATOM 9319 O O . GLN D 1 118 ? 33.266 -38.119 -22.585 1.00 116.55 100 GLN D O 1
ATOM 9325 N N . SER D 1 119 ? 33.821 -38.815 -20.518 1.00 116.16 101 SER D N 1
ATOM 9326 C CA . SER D 1 119 ? 35.278 -38.857 -20.753 1.00 118.09 101 SER D CA 1
ATOM 9327 C C . SER D 1 119 ? 35.978 -40.212 -20.538 1.00 119.14 101 SER D C 1
ATOM 9328 O O . SER D 1 119 ? 37.073 -40.426 -21.060 1.00 122.48 101 SER D O 1
ATOM 9331 N N . GLN D 1 120 ? 35.365 -41.102 -19.760 1.00 115.47 102 GLN D N 1
ATOM 9332 C CA . GLN D 1 120 ? 35.921 -42.450 -19.499 1.00 113.75 102 GLN D CA 1
ATOM 9333 C C . GLN D 1 120 ? 37.419 -42.415 -19.090 1.00 115.10 102 GLN D C 1
ATOM 9334 O O . GLN D 1 120 ? 37.856 -43.005 -18.083 1.00 114.15 102 GLN D O 1
ATOM 9340 N N . GLU D 1 132 ? 39.884 -57.120 -22.171 1.00 101.22 114 GLU D N 1
ATOM 9341 C CA . GLU D 1 132 ? 38.971 -58.175 -21.768 1.00 102.17 114 GLU D CA 1
ATOM 9342 C C . GLU D 1 132 ? 37.957 -58.464 -22.864 1.00 102.39 114 GLU D C 1
ATOM 9343 O O . GLU D 1 132 ? 37.476 -57.553 -23.536 1.00 98.09 114 GLU D O 1
ATOM 9345 N N . GLU D 1 133 ? 37.668 -59.754 -23.020 1.00 107.20 115 GLU D N 1
ATOM 9346 C CA . GLU D 1 133 ? 36.748 -60.306 -24.021 1.00 105.75 115 GLU D CA 1
ATOM 9347 C C . GLU D 1 133 ? 35.607 -61.130 -23.419 1.00 105.53 115 GLU D C 1
ATOM 9348 O O . GLU D 1 133 ? 34.699 -61.539 -24.146 1.00 104.03 115 GLU D O 1
ATOM 9354 N N . ASP D 1 134 ? 35.660 -61.379 -22.109 1.00 105.82 116 ASP D N 1
ATOM 9355 C CA . ASP D 1 134 ? 34.548 -62.056 -21.409 1.00 104.35 116 ASP D CA 1
ATOM 9356 C C . ASP D 1 134 ? 33.552 -61.064 -20.834 1.00 102.37 116 ASP D C 1
ATOM 9357 O O . ASP D 1 134 ? 32.765 -61.388 -19.944 1.00 101.68 116 ASP D O 1
ATOM 9362 N N . ILE D 1 135 ? 33.558 -59.856 -21.378 1.00 99.28 117 ILE D N 1
ATOM 9363 C CA . ILE D 1 135 ? 32.675 -58.822 -20.855 1.00 96.27 117 ILE D CA 1
ATOM 9364 C C . ILE D 1 135 ? 31.231 -59.291 -20.997 1.00 94.57 117 ILE D C 1
ATOM 9365 O O . ILE D 1 135 ? 30.882 -59.908 -21.995 1.00 93.23 117 ILE D O 1
ATOM 9370 N N . GLY D 1 136 ? 30.418 -59.060 -19.969 1.00 94.78 118 GLY D N 1
ATOM 9371 C CA . GLY D 1 136 ? 28.989 -59.383 -20.036 1.00 94.11 118 GLY D CA 1
ATOM 9372 C C . GLY D 1 136 ? 28.279 -58.516 -21.052 1.00 93.46 118 GLY D C 1
ATOM 9373 O O . GLY D 1 136 ? 28.640 -57.348 -21.233 1.00 92.78 118 GLY D O 1
ATOM 9374 N N . ALA D 1 137 ? 27.268 -59.090 -21.706 1.00 94.21 119 ALA D N 1
ATOM 9375 C CA . ALA D 1 137 ? 26.520 -58.401 -22.747 1.00 93.70 119 ALA D CA 1
ATOM 9376 C C . ALA D 1 137 ? 25.796 -57.222 -22.157 1.00 94.99 119 ALA D C 1
ATOM 9377 O O . ALA D 1 137 ? 24.958 -57.402 -21.285 1.00 95.28 119 ALA D O 1
ATOM 9379 N N . GLY D 1 138 ? 26.106 -56.023 -22.644 1.00 96.11 120 GLY D N 1
ATOM 9380 C CA . GLY D 1 138 ? 25.609 -54.797 -22.036 1.00 95.24 120 GLY D CA 1
ATOM 9381 C C . GLY D 1 138 ? 24.170 -54.554 -22.441 1.00 95.50 120 GLY D C 1
ATOM 9382 O O . GLY D 1 138 ? 23.824 -53.542 -23.057 1.00 95.62 120 GLY D O 1
ATOM 9383 N N . ASP D 1 139 ? 23.340 -55.537 -22.109 1.00 98.04 121 ASP D N 1
ATOM 9384 C CA . ASP D 1 139 ? 21.898 -55.486 -22.300 1.00 96.69 121 ASP D CA 1
ATOM 9385 C C . ASP D 1 139 ? 21.359 -56.892 -22.513 1.00 94.10 121 ASP D C 1
ATOM 9386 O O . ASP D 1 139 ? 22.119 -57.865 -22.583 1.00 92.45 121 ASP D O 1
ATOM 9391 N N . GLN D 1 140 ? 20.039 -56.982 -22.562 1.00 91.14 122 GLN D N 1
ATOM 9392 C CA . GLN D 1 140 ? 19.355 -58.215 -22.835 1.00 89.80 122 GLN D CA 1
ATOM 9393 C C . GLN D 1 140 ? 18.678 -58.037 -24.165 1.00 87.30 122 GLN D C 1
ATOM 9394 O O . GLN D 1 140 ? 18.459 -56.918 -24.626 1.00 87.92 122 GLN D O 1
ATOM 9400 N N . GLY D 1 141 ? 18.332 -59.143 -24.792 1.00 84.67 123 GLY D N 1
ATOM 9401 C CA . GLY D 1 141 ? 17.720 -59.055 -26.103 1.00 81.53 123 GLY D CA 1
ATOM 9402 C C . GLY D 1 141 ? 17.592 -60.315 -26.919 1.00 79.29 123 GLY D C 1
ATOM 9403 O O . GLY D 1 141 ? 17.978 -61.409 -26.513 1.00 80.39 123 GLY D O 1
ATOM 9404 N N . ILE D 1 142 ? 17.033 -60.114 -28.100 1.00 77.19 124 ILE D N 1
ATOM 9405 C CA . ILE D 1 142 ? 16.785 -61.167 -29.058 1.00 76.73 124 ILE D CA 1
ATOM 9406 C C . ILE D 1 142 ? 17.279 -60.698 -30.426 1.00 77.29 124 ILE D C 1
ATOM 9407 O O . ILE D 1 142 ? 17.084 -59.545 -30.814 1.00 75.90 124 ILE D O 1
ATOM 9412 N N . MET D 1 143 ? 17.939 -61.600 -31.139 1.00 78.98 125 MET D N 1
ATOM 9413 C CA . MET D 1 143 ? 18.567 -61.268 -32.423 1.00 80.21 125 MET D CA 1
ATOM 9414 C C . MET D 1 143 ? 18.460 -62.401 -33.434 1.00 82.38 125 MET D C 1
ATOM 9415 O O . MET D 1 143 ? 18.468 -63.580 -33.073 1.00 85.06 125 MET D O 1
ATOM 9420 N N . PHE D 1 144 ? 18.410 -62.019 -34.709 1.00 81.23 126 PHE D N 1
ATOM 9421 C CA . PHE D 1 144 ? 18.138 -62.961 -35.794 1.00 81.64 126 PHE D CA 1
ATOM 9422 C C . PHE D 1 144 ? 19.136 -62.894 -36.943 1.00 82.26 126 PHE D C 1
ATOM 9423 O O . PHE D 1 144 ? 19.542 -61.817 -37.387 1.00 85.30 126 PHE D O 1
ATOM 9431 N N . GLY D 1 145 ? 19.488 -64.077 -37.433 1.00 80.66 127 GLY D N 1
ATOM 9432 C CA . GLY D 1 145 ? 20.357 -64.238 -38.598 1.00 78.65 127 GLY D CA 1
ATOM 9433 C C . GLY D 1 145 ? 19.629 -64.991 -39.692 1.00 77.56 127 GLY D C 1
ATOM 9434 O O . GLY D 1 145 ? 18.970 -65.995 -39.434 1.00 79.59 127 GLY D O 1
ATOM 9435 N N . TYR D 1 146 ? 19.737 -64.491 -40.918 1.00 76.54 128 TYR D N 1
ATOM 9436 C CA . TYR D 1 146 ? 19.057 -65.098 -42.070 1.00 76.74 128 TYR D CA 1
ATOM 9437 C C . TYR D 1 146 ? 19.947 -65.188 -43.302 1.00 76.61 128 TYR D C 1
ATOM 9438 O O . TYR D 1 146 ? 20.795 -64.329 -43.545 1.00 75.77 128 TYR D O 1
ATOM 9447 N N . ALA D 1 147 ? 19.702 -66.229 -44.090 1.00 77.95 129 ALA D N 1
ATOM 9448 C CA . ALA D 1 147 ? 20.482 -66.503 -45.294 1.00 80.53 129 ALA D CA 1
ATOM 9449 C C . ALA D 1 147 ? 19.734 -67.428 -46.260 1.00 81.94 129 ALA D C 1
ATOM 9450 O O . ALA D 1 147 ? 19.127 -68.419 -45.844 1.00 83.88 129 ALA D O 1
ATOM 9452 N N . THR D 1 148 ? 19.778 -67.087 -47.547 1.00 81.85 130 THR D N 1
ATOM 9453 C CA . THR D 1 148 ? 19.123 -67.882 -48.595 1.00 82.55 130 THR D CA 1
ATOM 9454 C C . THR D 1 148 ? 19.966 -67.953 -49.863 1.00 84.11 130 THR D C 1
ATOM 9455 O O . THR D 1 148 ? 20.344 -66.930 -50.426 1.00 83.23 130 THR D O 1
ATOM 9459 N N . ASP D 1 149 ? 20.219 -69.176 -50.319 1.00 86.56 131 ASP D N 1
ATOM 9460 C CA . ASP D 1 149 ? 21.086 -69.422 -51.489 1.00 88.91 131 ASP D CA 1
ATOM 9461 C C . ASP D 1 149 ? 20.402 -69.116 -52.826 1.00 90.59 131 ASP D C 1
ATOM 9462 O O . ASP D 1 149 ? 20.972 -69.348 -53.893 1.00 90.46 131 ASP D O 1
ATOM 9467 N N . GLU D 1 150 ? 19.175 -68.609 -52.748 1.00 91.57 132 GLU D N 1
ATOM 9468 C CA . GLU D 1 150 ? 18.425 -68.136 -53.923 1.00 93.08 132 GLU D CA 1
ATOM 9469 C C . GLU D 1 150 ? 19.166 -67.053 -54.713 1.00 92.81 132 GLU D C 1
ATOM 9470 O O . GLU D 1 150 ? 18.876 -66.822 -55.887 1.00 93.57 132 GLU D O 1
ATOM 9476 N N . SER D 1 151 ? 20.103 -66.384 -54.046 1.00 92.01 133 SER D N 1
ATOM 9477 C CA . SER D 1 151 ? 20.914 -65.322 -54.662 1.00 93.95 133 SER D CA 1
ATOM 9478 C C . SER D 1 151 ? 22.391 -65.371 -54.253 1.00 94.22 133 SER D C 1
ATOM 9479 O O . SER D 1 151 ? 22.743 -65.968 -53.236 1.00 91.54 133 SER D O 1
ATOM 9482 N N . LYS D 1 152 ? 23.232 -64.707 -55.050 1.00 96.50 134 LYS D N 1
ATOM 9483 C CA . LYS D 1 152 ? 24.707 -64.692 -54.853 1.00 99.92 134 LYS D CA 1
ATOM 9484 C C . LYS D 1 152 ? 25.044 -64.052 -53.510 1.00 97.70 134 LYS D C 1
ATOM 9485 O O . LYS D 1 152 ? 25.938 -64.505 -52.791 1.00 98.17 134 LYS D O 1
ATOM 9491 N N . GLU D 1 153 ? 24.266 -63.037 -53.155 1.00 96.89 135 GLU D N 1
ATOM 9492 C CA . GLU D 1 153 ? 24.479 -62.268 -51.922 1.00 95.71 135 GLU D CA 1
ATOM 9493 C C . GLU D 1 153 ? 23.915 -62.992 -50.702 1.00 92.64 135 GLU D C 1
ATOM 9494 O O . GLU D 1 153 ? 23.963 -62.481 -49.583 1.00 91.34 135 GLU D O 1
ATOM 9500 N N . MET D 1 154 ? 23.377 -64.184 -50.943 1.00 93.06 136 MET D N 1
ATOM 9501 C CA . MET D 1 154 ? 22.758 -65.026 -49.912 1.00 91.45 136 MET D CA 1
ATOM 9502 C C . MET D 1 154 ? 21.575 -64.315 -49.265 1.00 86.63 136 MET D C 1
ATOM 9503 O O . MET D 1 154 ? 21.310 -64.479 -48.075 1.00 83.57 136 MET D O 1
ATOM 9508 N N . MET D 1 155 ? 20.869 -63.527 -50.074 1.00 84.96 137 MET D N 1
ATOM 9509 C CA . MET D 1 155 ? 19.757 -62.697 -49.592 1.00 82.85 137 MET D CA 1
ATOM 9510 C C . MET D 1 155 ? 18.474 -62.918 -50.386 1.00 82.96 137 MET D C 1
ATOM 9511 O O . MET D 1 155 ? 18.518 -63.394 -51.519 1.00 83.89 137 MET D O 1
ATOM 9516 N N . PRO D 1 156 ? 17.330 -62.573 -49.794 1.00 85.02 138 PRO D N 1
ATOM 9517 C CA . PRO D 1 156 ? 16.077 -62.653 -50.525 1.00 86.41 138 PRO D CA 1
ATOM 9518 C C . PRO D 1 156 ? 16.103 -61.745 -51.738 1.00 87.32 138 PRO D C 1
ATOM 9519 O O . PRO D 1 156 ? 16.340 -60.541 -51.615 1.00 86.19 138 PRO D O 1
ATOM 9523 N N . LEU D 1 157 ? 15.884 -62.344 -52.900 1.00 91.63 139 LEU D N 1
ATOM 9524 C CA . LEU D 1 157 ? 15.890 -61.617 -54.172 1.00 94.78 139 LEU D CA 1
ATOM 9525 C C . LEU D 1 157 ? 14.940 -60.433 -54.105 1.00 91.60 139 LEU D C 1
ATOM 9526 O O . LEU D 1 157 ? 15.259 -59.330 -54.555 1.00 92.01 139 LEU D O 1
ATOM 9531 N N . THR D 1 158 ? 13.778 -60.688 -53.513 1.00 87.04 140 THR D N 1
ATOM 9532 C CA . THR D 1 158 ? 12.736 -59.675 -53.334 1.00 84.79 140 THR D CA 1
ATOM 9533 C C . THR D 1 158 ? 13.280 -58.413 -52.673 1.00 82.55 140 THR D C 1
ATOM 9534 O O . THR D 1 158 ? 12.896 -57.309 -53.040 1.00 80.71 140 THR D O 1
ATOM 9538 N N . HIS D 1 159 ? 14.179 -58.594 -51.707 1.00 81.88 141 HIS D N 1
ATOM 9539 C CA . HIS D 1 159 ? 14.782 -57.477 -50.963 1.00 80.48 141 HIS D CA 1
ATOM 9540 C C . HIS D 1 159 ? 15.919 -56.840 -51.748 1.00 78.41 141 HIS D C 1
ATOM 9541 O O . HIS D 1 159 ? 16.041 -55.615 -51.808 1.00 77.50 141 HIS D O 1
ATOM 9548 N N . VAL D 1 160 ? 16.760 -57.697 -52.318 1.00 76.91 142 VAL D N 1
ATOM 9549 C CA . VAL D 1 160 ? 17.910 -57.266 -53.128 1.00 77.46 142 VAL D CA 1
ATOM 9550 C C . VAL D 1 160 ? 17.487 -56.277 -54.210 1.00 76.62 142 VAL D C 1
ATOM 9551 O O . VAL D 1 160 ? 17.995 -55.157 -54.283 1.00 75.89 142 VAL D O 1
ATOM 9555 N N . LEU D 1 161 ? 16.540 -56.708 -55.032 1.00 75.78 143 LEU D N 1
ATOM 9556 C CA . LEU D 1 161 ? 16.027 -55.890 -56.133 1.00 76.28 143 LEU D CA 1
ATOM 9557 C C . LEU D 1 161 ? 15.486 -54.567 -55.610 1.00 74.96 143 LEU D C 1
ATOM 9558 O O . LEU D 1 161 ? 15.906 -53.494 -56.044 1.00 75.27 143 LEU D O 1
ATOM 9563 N N . SER D 1 162 ? 14.559 -54.668 -54.664 1.00 74.52 144 SER D N 1
ATOM 9564 C CA . SER D 1 162 ? 13.935 -53.499 -54.007 1.00 74.80 144 SER D CA 1
ATOM 9565 C C . SER D 1 162 ? 14.937 -52.417 -53.626 1.00 73.70 144 SER D C 1
ATOM 9566 O O . SER D 1 162 ? 14.683 -51.229 -53.811 1.00 70.59 144 SER D O 1
ATOM 9569 N N . THR D 1 163 ? 16.065 -52.854 -53.074 1.00 75.09 145 THR D N 1
ATOM 9570 C CA . THR D 1 163 ? 17.110 -51.942 -52.587 1.00 76.71 145 THR D CA 1
ATOM 9571 C C . THR D 1 163 ? 18.024 -51.481 -53.716 1.00 80.33 145 THR D C 1
ATOM 9572 O O . THR D 1 163 ? 18.454 -50.330 -53.739 1.00 83.50 145 THR D O 1
ATOM 9576 N N . LYS D 1 164 ? 18.325 -52.388 -54.641 1.00 83.05 146 LYS D N 1
ATOM 9577 C CA . LYS D 1 164 ? 19.130 -52.053 -55.830 1.00 85.29 146 LYS D CA 1
ATOM 9578 C C . LYS D 1 164 ? 18.414 -50.983 -56.632 1.00 84.50 146 LYS D C 1
ATOM 9579 O O . LYS D 1 164 ? 19.015 -50.008 -57.087 1.00 85.90 146 LYS D O 1
ATOM 9585 N N . LEU D 1 165 ? 17.111 -51.190 -56.781 1.00 83.43 147 LEU D N 1
ATOM 9586 C CA . LEU D 1 165 ? 16.206 -50.214 -57.401 1.00 84.21 147 LEU D CA 1
ATOM 9587 C C . LEU D 1 165 ? 16.466 -48.805 -56.863 1.00 84.01 147 LEU D C 1
ATOM 9588 O O . LEU D 1 165 ? 16.462 -47.829 -57.613 1.00 84.52 147 LEU D O 1
ATOM 9593 N N . ILE D 1 166 ? 16.701 -48.733 -55.554 1.00 84.10 148 ILE D N 1
ATOM 9594 C CA . ILE D 1 166 ? 16.864 -47.458 -54.828 1.00 83.59 148 ILE D CA 1
ATOM 9595 C C . ILE D 1 166 ? 18.256 -46.887 -55.001 1.00 84.07 148 ILE D C 1
ATOM 9596 O O . ILE D 1 166 ? 18.423 -45.682 -55.174 1.00 84.02 148 ILE D O 1
ATOM 9601 N N . LEU D 1 167 ? 19.250 -47.765 -54.914 1.00 83.23 149 LEU D N 1
ATOM 9602 C CA . LEU D 1 167 ? 20.648 -47.363 -55.061 1.00 83.53 149 LEU D CA 1
ATOM 9603 C C . LEU D 1 167 ? 20.856 -46.744 -56.437 1.00 86.26 149 LEU D C 1
ATOM 9604 O O . LEU D 1 167 ? 21.635 -45.809 -56.606 1.00 87.84 149 LEU D O 1
ATOM 9609 N N . ARG D 1 168 ? 20.132 -47.279 -57.414 1.00 88.17 150 ARG D N 1
ATOM 9610 C CA . ARG D 1 168 ? 20.181 -46.781 -58.791 1.00 92.20 150 ARG D CA 1
ATOM 9611 C C . ARG D 1 168 ? 19.607 -45.372 -58.916 1.00 92.94 150 ARG D C 1
ATOM 9612 O O . ARG D 1 168 ? 20.104 -44.560 -59.698 1.00 97.55 150 ARG D O 1
ATOM 9620 N N . LEU D 1 169 ? 18.557 -45.090 -58.151 1.00 91.10 151 LEU D N 1
ATOM 9621 C CA . LEU D 1 169 ? 17.952 -43.746 -58.145 1.00 90.88 151 LEU D CA 1
ATOM 9622 C C . LEU D 1 169 ? 18.953 -42.729 -57.609 1.00 93.19 151 LEU D C 1
ATOM 9623 O O . LEU D 1 169 ? 18.968 -41.574 -58.045 1.00 93.14 151 LEU D O 1
ATOM 9628 N N . GLN D 1 170 ? 19.771 -43.175 -56.655 1.00 96.25 152 GLN D N 1
ATOM 9629 C CA . GLN D 1 170 ? 20.872 -42.351 -56.136 1.00 99.38 152 GLN D CA 1
ATOM 9630 C C . GLN D 1 170 ? 21.843 -42.075 -57.268 1.00 99.06 152 GLN D C 1
ATOM 9631 O O . GLN D 1 170 ? 22.095 -40.926 -57.612 1.00 99.92 152 GLN D O 1
ATOM 9637 N N . GLU D 1 171 ? 22.392 -43.153 -57.823 1.00 97.85 153 GLU D N 1
ATOM 9638 C CA . GLU D 1 171 ? 23.351 -43.068 -58.930 1.00 100.78 153 GLU D CA 1
ATOM 9639 C C . GLU D 1 171 ? 22.869 -42.031 -59.931 1.00 101.62 153 GLU D C 1
ATOM 9640 O O . GLU D 1 171 ? 23.588 -41.098 -60.278 1.00 104.47 153 GLU D O 1
ATOM 9646 N N . CYS D 1 172 ? 21.626 -42.208 -60.368 1.00 99.93 154 CYS D N 1
ATOM 9647 C CA . CYS D 1 172 ? 20.993 -41.317 -61.348 1.00 100.25 154 CYS D CA 1
ATOM 9648 C C . CYS D 1 172 ? 20.949 -39.873 -60.874 1.00 101.08 154 CYS D C 1
ATOM 9649 O O . CYS D 1 172 ? 21.250 -38.951 -61.631 1.00 103.77 154 CYS D O 1
ATOM 9652 N N . ARG D 1 173 ? 20.566 -39.689 -59.617 1.00 98.99 155 ARG D N 1
ATOM 9653 C CA . ARG D 1 173 ? 20.472 -38.348 -59.032 1.00 98.87 155 ARG D CA 1
ATOM 9654 C C . ARG D 1 173 ? 21.841 -37.687 -58.981 1.00 97.19 155 ARG D C 1
ATOM 9655 O O . ARG D 1 173 ? 22.024 -36.567 -59.445 1.00 98.45 155 ARG D O 1
ATOM 9663 N N . GLU D 1 174 ? 22.800 -38.415 -58.425 1.00 95.56 156 GLU D N 1
ATOM 9664 C CA . GLU D 1 174 ? 24.145 -37.882 -58.169 1.00 98.02 156 GLU D CA 1
ATOM 9665 C C . GLU D 1 174 ? 24.927 -37.676 -59.459 1.00 101.45 156 GLU D C 1
ATOM 9666 O O . GLU D 1 174 ? 25.526 -36.621 -59.677 1.00 105.13 156 GLU D O 1
ATOM 9672 N N . LYS D 1 175 ? 24.901 -38.698 -60.308 1.00 101.09 157 LYS D N 1
ATOM 9673 C CA . LYS D 1 175 ? 25.674 -38.715 -61.562 1.00 101.88 157 LYS D CA 1
ATOM 9674 C C . LYS D 1 175 ? 25.065 -37.842 -62.667 1.00 102.90 157 LYS D C 1
ATOM 9675 O O . LYS D 1 175 ? 25.679 -37.638 -63.716 1.00 106.28 157 LYS D O 1
ATOM 9677 N N . GLY D 1 176 ? 23.852 -37.350 -62.432 1.00 99.68 158 GLY D N 1
ATOM 9678 C CA . GLY D 1 176 ? 23.176 -36.452 -63.372 1.00 99.19 158 GLY D CA 1
ATOM 9679 C C . GLY D 1 176 ? 22.438 -37.173 -64.482 1.00 99.66 158 GLY D C 1
ATOM 9680 O O . GLY D 1 176 ? 21.803 -36.539 -65.325 1.00 101.69 158 GLY D O 1
ATOM 9681 N N . ILE D 1 177 ? 22.509 -38.503 -64.468 1.00 98.14 159 ILE D N 1
ATOM 9682 C CA . ILE D 1 177 ? 21.791 -39.351 -65.434 1.00 98.77 159 ILE D CA 1
ATOM 9683 C C . ILE D 1 177 ? 20.297 -39.007 -65.477 1.00 98.11 159 ILE D C 1
ATOM 9684 O O . ILE D 1 177 ? 19.632 -39.221 -66.488 1.00 100.76 159 ILE D O 1
ATOM 9689 N N . LEU D 1 178 ? 19.793 -38.466 -64.371 1.00 95.51 160 LEU D N 1
ATOM 9690 C CA . LEU D 1 178 ? 18.401 -38.008 -64.260 1.00 94.68 160 LEU D CA 1
ATOM 9691 C C . LEU D 1 178 ? 18.349 -36.795 -63.310 1.00 94.60 160 LEU D C 1
ATOM 9692 O O . LEU D 1 178 ? 17.936 -36.919 -62.159 1.00 92.40 160 LEU D O 1
ATOM 9697 N N . PRO D 1 179 ? 18.774 -35.628 -63.796 1.00 97.16 161 PRO D N 1
ATOM 9698 C CA . PRO D 1 179 ? 18.962 -34.449 -62.939 1.00 96.91 161 PRO D CA 1
ATOM 9699 C C . PRO D 1 179 ? 17.704 -33.929 -62.248 1.00 96.31 161 PRO D C 1
ATOM 9700 O O . PRO D 1 179 ? 17.795 -33.333 -61.176 1.00 94.87 161 PRO D O 1
ATOM 9704 N N . TRP D 1 180 ? 16.548 -34.157 -62.861 1.00 98.65 162 TRP D N 1
ATOM 9705 C CA . TRP D 1 180 ? 15.254 -33.748 -62.275 1.00 99.90 162 TRP D CA 1
ATOM 9706 C C . TRP D 1 180 ? 14.912 -34.505 -60.987 1.00 97.07 162 TRP D C 1
ATOM 9707 O O . TRP D 1 180 ? 14.045 -34.082 -60.215 1.00 96.45 162 TRP D O 1
ATOM 9718 N N . LEU D 1 181 ? 15.596 -35.626 -60.777 1.00 95.29 163 LEU D N 1
ATOM 9719 C CA . LEU D 1 181 ? 15.410 -36.464 -59.579 1.00 91.21 163 LEU D CA 1
ATOM 9720 C C . LEU D 1 181 ? 15.728 -35.715 -58.281 1.00 89.25 163 LEU D C 1
ATOM 9721 O O . LEU D 1 181 ? 16.498 -34.752 -58.269 1.00 87.85 163 LEU D O 1
ATOM 9726 N N . ARG D 1 182 ? 15.119 -36.183 -57.194 1.00 88.31 164 ARG D N 1
ATOM 9727 C CA . ARG D 1 182 ? 15.308 -35.601 -55.849 1.00 86.77 164 ARG D CA 1
ATOM 9728 C C . ARG D 1 182 ? 15.468 -36.708 -54.782 1.00 84.10 164 ARG D C 1
ATOM 9729 O O . ARG D 1 182 ? 15.046 -37.848 -55.000 1.00 81.59 164 ARG D O 1
ATOM 9737 N N . PRO D 1 183 ? 16.083 -36.379 -53.642 1.00 82.97 165 PRO D N 1
ATOM 9738 C CA . PRO D 1 183 ? 16.590 -37.413 -52.736 1.00 81.74 165 PRO D CA 1
ATOM 9739 C C . PRO D 1 183 ? 15.534 -38.296 -52.085 1.00 80.44 165 PRO D C 1
ATOM 9740 O O . PRO D 1 183 ? 15.706 -39.514 -52.027 1.00 77.74 165 PRO D O 1
ATOM 9744 N N . ASP D 1 184 ? 14.470 -37.682 -51.577 1.00 80.53 166 ASP D N 1
ATOM 9745 C CA . ASP D 1 184 ? 13.417 -38.447 -50.888 1.00 79.22 166 ASP D CA 1
ATOM 9746 C C . ASP D 1 184 ? 12.690 -39.366 -51.850 1.00 79.19 166 ASP D C 1
ATOM 9747 O O . ASP D 1 184 ? 11.894 -38.929 -52.681 1.00 80.25 166 ASP D O 1
ATOM 9752 N N . SER D 1 185 ? 12.975 -40.652 -51.717 1.00 78.32 167 SER D N 1
ATOM 9753 C CA . SER D 1 185 ? 12.390 -41.659 -52.596 1.00 78.72 167 SER D CA 1
ATOM 9754 C C . SER D 1 185 ? 12.174 -42.990 -51.895 1.00 76.27 167 SER D C 1
ATOM 9755 O O . SER D 1 185 ? 12.726 -43.262 -50.829 1.00 73.57 167 SER D O 1
ATOM 9758 N N . LYS D 1 186 ? 11.372 -43.819 -52.545 1.00 77.88 168 LYS D N 1
ATOM 9759 C CA . LYS D 1 186 ? 10.874 -45.062 -51.966 1.00 78.74 168 LYS D CA 1
ATOM 9760 C C . LYS D 1 186 ? 10.577 -46.081 -53.059 1.00 81.79 168 LYS D C 1
ATOM 9761 O O . LYS D 1 186 ? 10.162 -45.724 -54.161 1.00 84.30 168 LYS D O 1
ATOM 9767 N N . SER D 1 187 ? 10.770 -47.353 -52.733 1.00 83.78 169 SER D N 1
ATOM 9768 C CA . SER D 1 187 ? 10.531 -48.445 -53.691 1.00 86.06 169 SER D CA 1
ATOM 9769 C C . SER D 1 187 ? 9.893 -49.673 -53.063 1.00 86.37 169 SER D C 1
ATOM 9770 O O . SER D 1 187 ? 9.849 -49.822 -51.839 1.00 88.36 169 SER D O 1
ATOM 9773 N N . GLN D 1 188 ? 9.433 -50.562 -53.935 1.00 87.40 170 GLN D N 1
ATOM 9774 C CA . GLN D 1 188 ? 8.707 -51.768 -53.526 1.00 89.12 170 GLN D CA 1
ATOM 9775 C C . GLN D 1 188 ? 8.646 -52.795 -54.646 1.00 88.77 170 GLN D C 1
ATOM 9776 O O . GLN D 1 188 ? 8.044 -52.558 -55.696 1.00 89.65 170 GLN D O 1
ATOM 9782 N N . VAL D 1 189 ? 9.263 -53.944 -54.400 1.00 88.82 171 VAL D N 1
ATOM 9783 C CA . VAL D 1 189 ? 9.344 -55.010 -55.401 1.00 90.54 171 VAL D CA 1
ATOM 9784 C C . VAL D 1 189 ? 8.624 -56.269 -54.931 1.00 92.51 171 VAL D C 1
ATOM 9785 O O . VAL D 1 189 ? 9.149 -57.050 -54.137 1.00 89.63 171 VAL D O 1
ATOM 9789 N N . THR D 1 190 ? 7.417 -56.463 -55.445 1.00 98.10 172 THR D N 1
ATOM 9790 C CA . THR D 1 190 ? 6.665 -57.677 -55.171 1.00 100.94 172 THR D CA 1
ATOM 9791 C C . THR D 1 190 ? 6.884 -58.644 -56.311 1.00 102.79 172 THR D C 1
ATOM 9792 O O . THR D 1 190 ? 6.651 -58.318 -57.475 1.00 105.85 172 THR D O 1
ATOM 9796 N N . LEU D 1 191 ? 7.316 -59.847 -55.982 1.00 103.42 173 LEU D N 1
ATOM 9797 C CA . LEU D 1 191 ? 7.678 -60.788 -57.033 1.00 107.47 173 LEU D CA 1
ATOM 9798 C C . LEU D 1 191 ? 7.130 -62.194 -56.812 1.00 110.35 173 LEU D C 1
ATOM 9799 O O . LEU D 1 191 ? 6.809 -62.599 -55.688 1.00 109.45 173 LEU D O 1
ATOM 9804 N N . GLU D 1 192 ? 7.045 -62.927 -57.916 1.00 114.76 174 GLU D N 1
ATOM 9805 C CA . GLU D 1 192 ? 6.532 -64.292 -57.933 1.00 117.01 174 GLU D CA 1
ATOM 9806 C C . GLU D 1 192 ? 7.624 -65.313 -57.661 1.00 117.89 174 GLU D C 1
ATOM 9807 O O . GLU D 1 192 ? 8.757 -65.161 -58.102 1.00 119.47 174 GLU D O 1
ATOM 9813 N N . TYR D 1 193 ? 7.249 -66.355 -56.929 1.00 117.05 175 TYR D N 1
ATOM 9814 C CA . TYR D 1 193 ? 8.182 -67.395 -56.469 1.00 115.59 175 TYR D CA 1
ATOM 9815 C C . TYR D 1 193 ? 7.692 -68.803 -56.769 1.00 118.23 175 TYR D C 1
ATOM 9816 O O . TYR D 1 193 ? 6.548 -69.024 -57.173 1.00 119.38 175 TYR D O 1
ATOM 9825 N N . GLU D 1 194 ? 8.601 -69.744 -56.548 1.00 120.71 176 GLU D N 1
ATOM 9826 C CA . GLU D 1 194 ? 8.284 -71.173 -56.478 1.00 123.88 176 GLU D CA 1
ATOM 9827 C C . GLU D 1 194 ? 9.261 -71.833 -55.526 1.00 121.07 176 GLU D C 1
ATOM 9828 O O . GLU D 1 194 ? 10.435 -71.452 -55.487 1.00 119.60 176 GLU D O 1
ATOM 9834 N N . GLU D 1 195 ? 8.780 -72.840 -54.800 1.00 120.10 177 GLU D N 1
ATOM 9835 C CA . GLU D 1 195 ? 9.605 -73.591 -53.863 1.00 122.37 177 GLU D CA 1
ATOM 9836 C C . GLU D 1 195 ? 9.728 -75.064 -54.255 1.00 129.33 177 GLU D C 1
ATOM 9837 O O . GLU D 1 195 ? 8.739 -75.796 -54.288 1.00 132.10 177 GLU D O 1
ATOM 9839 N N . VAL D 1 196 ? 10.959 -75.476 -54.554 1.00 136.22 178 VAL D N 1
ATOM 9840 C CA . VAL D 1 196 ? 11.280 -76.877 -54.892 1.00 141.35 178 VAL D CA 1
ATOM 9841 C C . VAL D 1 196 ? 11.722 -77.647 -53.648 1.00 144.83 178 VAL D C 1
ATOM 9842 O O . VAL D 1 196 ? 12.906 -77.963 -53.470 1.00 147.96 178 VAL D O 1
ATOM 9846 N N . GLU D 1 197 ? 10.748 -77.936 -52.794 1.00 144.77 179 GLU D N 1
ATOM 9847 C CA . GLU D 1 197 ? 10.967 -78.723 -51.579 1.00 142.17 179 GLU D CA 1
ATOM 9848 C C . GLU D 1 197 ? 11.929 -78.016 -50.630 1.00 138.86 179 GLU D C 1
ATOM 9849 O O . GLU D 1 197 ? 12.813 -78.646 -50.045 1.00 137.50 179 GLU D O 1
ATOM 9851 N N . GLY D 1 198 ? 11.745 -76.703 -50.504 1.00 138.01 180 GLY D N 1
ATOM 9852 C CA . GLY D 1 198 ? 12.556 -75.851 -49.618 1.00 136.15 180 GLY D CA 1
ATOM 9853 C C . GLY D 1 198 ? 13.476 -74.879 -50.343 1.00 133.78 180 GLY D C 1
ATOM 9854 O O . GLY D 1 198 ? 13.871 -73.853 -49.790 1.00 134.55 180 GLY D O 1
ATOM 9855 N N . HIS D 1 199 ? 13.831 -75.212 -51.579 1.00 130.14 181 HIS D N 1
ATOM 9856 C CA . HIS D 1 199 ? 14.679 -74.347 -52.409 1.00 124.95 181 HIS D CA 1
ATOM 9857 C C . HIS D 1 199 ? 13.844 -73.322 -53.168 1.00 119.38 181 HIS D C 1
ATOM 9858 O O . HIS D 1 199 ? 12.971 -73.684 -53.956 1.00 120.57 181 HIS D O 1
ATOM 9865 N N . LEU D 1 200 ? 14.132 -72.043 -52.934 1.00 111.79 182 LEU D N 1
ATOM 9866 C CA . LEU D 1 200 ? 13.374 -70.953 -53.563 1.00 106.59 182 LEU D CA 1
ATOM 9867 C C . LEU D 1 200 ? 13.968 -70.575 -54.909 1.00 104.45 182 LEU D C 1
ATOM 9868 O O . LEU D 1 200 ? 15.096 -70.081 -54.994 1.00 101.10 182 LEU D O 1
ATOM 9873 N N . LYS D 1 201 ? 13.193 -70.828 -55.956 1.00 105.15 183 LYS D N 1
ATOM 9874 C CA . LYS D 1 201 ? 13.529 -70.387 -57.306 1.00 107.98 183 LYS D CA 1
ATOM 9875 C C . LYS D 1 201 ? 12.544 -69.307 -57.758 1.00 108.00 183 LYS D C 1
ATOM 9876 O O . LYS D 1 201 ? 11.365 -69.599 -57.975 1.00 109.76 183 LYS D O 1
ATOM 9878 N N . PRO D 1 202 ? 13.011 -68.065 -57.898 1.00 106.63 184 PRO D N 1
ATOM 9879 C CA . PRO D 1 202 ? 12.134 -66.994 -58.354 1.00 104.66 184 PRO D CA 1
ATOM 9880 C C . PRO D 1 202 ? 11.875 -67.058 -59.845 1.00 105.66 184 PRO D C 1
ATOM 9881 O O . PRO D 1 202 ? 12.755 -67.423 -60.621 1.00 107.07 184 PRO D O 1
ATOM 9885 N N . ILE D 1 203 ? 10.664 -66.678 -60.224 1.00 106.61 185 ILE D N 1
ATOM 9886 C CA . ILE D 1 203 ? 10.178 -66.846 -61.595 1.00 109.31 185 ILE D CA 1
ATOM 9887 C C . ILE D 1 203 ? 10.123 -65.517 -62.339 1.00 108.50 185 ILE D C 1
ATOM 9888 O O . ILE D 1 203 ? 10.707 -65.360 -63.410 1.00 108.86 185 ILE D O 1
ATOM 9893 N N . ARG D 1 204 ? 9.405 -64.567 -61.755 1.00 107.13 186 ARG D N 1
ATOM 9894 C CA . ARG D 1 204 ? 9.168 -63.269 -62.396 1.00 106.56 186 ARG D CA 1
ATOM 9895 C C . ARG D 1 204 ? 8.718 -62.185 -61.421 1.00 105.15 186 ARG D C 1
ATOM 9896 O O . ARG D 1 204 ? 8.097 -62.459 -60.393 1.00 102.81 186 ARG D O 1
ATOM 9904 N N . VAL D 1 205 ? 9.036 -60.944 -61.771 1.00 106.73 187 VAL D N 1
ATOM 9905 C CA . VAL D 1 205 ? 8.579 -59.783 -61.000 1.00 104.88 187 VAL D CA 1
ATOM 9906 C C . VAL D 1 205 ? 7.130 -59.461 -61.374 1.00 102.19 187 VAL D C 1
ATOM 9907 O O . VAL D 1 205 ? 6.856 -58.928 -62.456 1.00 103.92 187 VAL D O 1
ATOM 9911 N N . HIS D 1 206 ? 6.210 -59.809 -60.476 1.00 96.03 188 HIS D N 1
ATOM 9912 C CA . HIS D 1 206 ? 4.776 -59.636 -60.727 1.00 94.63 188 HIS D CA 1
ATOM 9913 C C . HIS D 1 206 ? 4.402 -58.172 -60.883 1.00 92.32 188 HIS D C 1
ATOM 9914 O O . HIS D 1 206 ? 3.830 -57.765 -61.899 1.00 95.49 188 HIS D O 1
ATOM 9921 N N . THR D 1 207 ? 4.708 -57.399 -59.849 1.00 88.00 189 THR D N 1
ATOM 9922 C CA . THR D 1 207 ? 4.436 -55.955 -59.838 1.00 86.30 189 THR D CA 1
ATOM 9923 C C . THR D 1 207 ? 5.628 -55.149 -59.319 1.00 84.28 189 THR D C 1
ATOM 9924 O O . THR D 1 207 ? 6.517 -55.674 -58.642 1.00 81.27 189 THR D O 1
ATOM 9928 N N . ILE D 1 208 ? 5.627 -53.863 -59.652 1.00 84.77 190 ILE D N 1
ATOM 9929 C CA . ILE D 1 208 ? 6.686 -52.943 -59.218 1.00 83.79 190 ILE D CA 1
ATOM 9930 C C . ILE D 1 208 ? 6.140 -51.576 -58.844 1.00 83.34 190 ILE D C 1
ATOM 9931 O O . ILE D 1 208 ? 5.258 -51.031 -59.509 1.00 85.53 190 ILE D O 1
ATOM 9936 N N . VAL D 1 209 ? 6.707 -51.035 -57.772 1.00 79.67 191 VAL D N 1
ATOM 9937 C CA . VAL D 1 209 ? 6.361 -49.711 -57.277 1.00 76.56 191 VAL D CA 1
ATOM 9938 C C . VAL D 1 209 ? 7.613 -48.877 -57.099 1.00 76.00 191 VAL D C 1
ATOM 9939 O O . VAL D 1 209 ? 8.669 -49.375 -56.707 1.00 73.40 191 VAL D O 1
ATOM 9943 N N . ILE D 1 210 ? 7.477 -47.595 -57.398 1.00 78.48 192 ILE D N 1
ATOM 9944 C CA . ILE D 1 210 ? 8.532 -46.631 -57.119 1.00 79.74 192 ILE D CA 1
ATOM 9945 C C . ILE D 1 210 ? 7.967 -45.214 -57.065 1.00 80.20 192 ILE D C 1
ATOM 9946 O O . ILE D 1 210 ? 7.415 -44.693 -58.041 1.00 81.07 192 ILE D O 1
ATOM 9951 N N . SER D 1 211 ? 8.123 -44.612 -55.894 1.00 78.58 193 SER D N 1
ATOM 9952 C CA . SER D 1 211 ? 7.650 -43.263 -55.626 1.00 79.03 193 SER D CA 1
ATOM 9953 C C . SER D 1 211 ? 8.828 -42.373 -55.273 1.00 79.26 193 SER D C 1
ATOM 9954 O O . SER D 1 211 ? 9.355 -42.439 -54.162 1.00 78.57 193 SER D O 1
ATOM 9957 N N . THR D 1 212 ? 9.242 -41.550 -56.231 1.00 81.57 194 THR D N 1
ATOM 9958 C CA . THR D 1 212 ? 10.352 -40.620 -56.014 1.00 82.06 194 THR D CA 1
ATOM 9959 C C . THR D 1 212 ? 9.913 -39.166 -55.933 1.00 83.75 194 THR D C 1
ATOM 9960 O O . THR D 1 212 ? 8.897 -38.764 -56.503 1.00 84.10 194 THR D O 1
ATOM 9964 N N . GLN D 1 213 ? 10.697 -38.390 -55.196 1.00 85.77 195 GLN D N 1
ATOM 9965 C CA . GLN D 1 213 ? 10.565 -36.933 -55.197 1.00 88.94 195 GLN D CA 1
ATOM 9966 C C . GLN D 1 213 ? 11.201 -36.415 -56.480 1.00 93.02 195 GLN D C 1
ATOM 9967 O O . GLN D 1 213 ? 12.049 -37.085 -57.076 1.00 95.16 195 GLN D O 1
ATOM 9973 N N . HIS D 1 214 ? 10.796 -35.221 -56.896 1.00 95.14 196 HIS D N 1
ATOM 9974 C CA . HIS D 1 214 ? 11.324 -34.608 -58.125 1.00 97.55 196 HIS D CA 1
ATOM 9975 C C . HIS D 1 214 ? 11.148 -33.096 -58.203 1.00 98.87 196 HIS D C 1
ATOM 9976 O O . HIS D 1 214 ? 10.351 -32.502 -57.486 1.00 97.79 196 HIS D O 1
ATOM 9983 N N . ALA D 1 215 ? 11.904 -32.488 -59.108 1.00 100.87 197 ALA D N 1
ATOM 9984 C CA . ALA D 1 215 ? 11.753 -31.069 -59.417 1.00 102.50 197 ALA D CA 1
ATOM 9985 C C . ALA D 1 215 ? 10.414 -30.817 -60.112 1.00 105.40 197 ALA D C 1
ATOM 9986 O O . ALA D 1 215 ? 9.897 -31.684 -60.819 1.00 105.64 197 ALA D O 1
ATOM 9988 N N . ASP D 1 216 ? 9.863 -29.620 -59.919 1.00 108.38 198 ASP D N 1
ATOM 9989 C CA . ASP D 1 216 ? 8.578 -29.241 -60.537 1.00 111.29 198 ASP D CA 1
ATOM 9990 C C . ASP D 1 216 ? 8.710 -29.085 -62.052 1.00 115.67 198 ASP D C 1
ATOM 9991 O O . ASP D 1 216 ? 7.709 -29.073 -62.768 1.00 118.01 198 ASP D O 1
ATOM 9996 N N . ASN D 1 217 ? 9.951 -28.969 -62.526 1.00 118.51 199 ASN D N 1
ATOM 9997 C CA . ASN D 1 217 ? 10.267 -28.932 -63.972 1.00 123.54 199 ASN D CA 1
ATOM 9998 C C . ASN D 1 217 ? 10.353 -30.298 -64.666 1.00 121.29 199 ASN D C 1
ATOM 9999 O O . ASN D 1 217 ? 11.225 -30.564 -65.496 1.00 124.47 199 ASN D O 1
ATOM 10004 N N . VAL D 1 218 ? 9.374 -31.130 -64.342 1.00 117.29 200 VAL D N 1
ATOM 10005 C CA . VAL D 1 218 ? 9.211 -32.447 -64.961 1.00 114.64 200 VAL D CA 1
ATOM 10006 C C . VAL D 1 218 ? 7.779 -32.764 -65.338 1.00 114.26 200 VAL D C 1
ATOM 10007 O O . VAL D 1 218 ? 6.850 -32.457 -64.594 1.00 113.56 200 VAL D O 1
ATOM 10011 N N . SER D 1 219 ? 7.641 -33.432 -66.475 1.00 114.51 201 SER D N 1
ATOM 10012 C CA . SER D 1 219 ? 6.344 -33.917 -66.958 1.00 114.67 201 SER D CA 1
ATOM 10013 C C . SER D 1 219 ? 6.027 -35.312 -66.444 1.00 113.25 201 SER D C 1
ATOM 10014 O O . SER D 1 219 ? 6.814 -36.231 -66.591 1.00 112.58 201 SER D O 1
ATOM 10017 N N . ASN D 1 220 ? 4.837 -35.476 -65.891 1.00 113.20 202 ASN D N 1
ATOM 10018 C CA . ASN D 1 220 ? 4.430 -36.786 -65.357 1.00 111.59 202 ASN D CA 1
ATOM 10019 C C . ASN D 1 220 ? 4.803 -37.911 -66.316 1.00 112.82 202 ASN D C 1
ATOM 10020 O O . ASN D 1 220 ? 5.240 -38.990 -65.909 1.00 111.08 202 ASN D O 1
ATOM 10025 N N . GLU D 1 221 ? 4.612 -37.635 -67.599 1.00 115.77 203 GLU D N 1
ATOM 10026 C CA . GLU D 1 221 ? 4.947 -38.583 -68.659 1.00 117.44 203 GLU D CA 1
ATOM 10027 C C . GLU D 1 221 ? 6.459 -38.748 -68.761 1.00 116.85 203 GLU D C 1
ATOM 10028 O O . GLU D 1 221 ? 6.965 -39.858 -68.953 1.00 116.80 203 GLU D O 1
ATOM 10034 N N . GLU D 1 222 ? 7.165 -37.630 -68.630 1.00 117.39 204 GLU D N 1
ATOM 10035 C CA . GLU D 1 222 ? 8.630 -37.599 -68.712 1.00 116.81 204 GLU D CA 1
ATOM 10036 C C . GLU D 1 222 ? 9.280 -38.414 -67.588 1.00 114.21 204 GLU D C 1
ATOM 10037 O O . GLU D 1 222 ? 10.333 -39.034 -67.777 1.00 115.13 204 GLU D O 1
ATOM 10039 N N . ILE D 1 223 ? 8.633 -38.418 -66.426 1.00 110.95 205 ILE D N 1
ATOM 10040 C CA . ILE D 1 223 ? 9.116 -39.167 -65.256 1.00 106.17 205 ILE D CA 1
ATOM 10041 C C . ILE D 1 223 ? 9.036 -40.672 -65.501 1.00 105.77 205 ILE D C 1
ATOM 10042 O O . ILE D 1 223 ? 10.019 -41.396 -65.341 1.00 105.64 205 ILE D O 1
ATOM 10047 N N . ALA D 1 224 ? 7.854 -41.122 -65.909 1.00 105.95 206 ALA D N 1
ATOM 10048 C CA . ALA D 1 224 ? 7.604 -42.533 -66.199 1.00 104.96 206 ALA D CA 1
ATOM 10049 C C . ALA D 1 224 ? 8.626 -43.066 -67.195 1.00 106.19 206 ALA D C 1
ATOM 10050 O O . ALA D 1 224 ? 9.188 -44.144 -67.009 1.00 104.78 206 ALA D O 1
ATOM 10052 N N . LYS D 1 225 ? 8.852 -42.289 -68.252 1.00 108.87 207 LYS D N 1
ATOM 10053 C CA . LYS D 1 225 ? 9.827 -42.635 -69.292 1.00 110.58 207 LYS D CA 1
ATOM 10054 C C . LYS D 1 225 ? 11.187 -42.906 -68.669 1.00 110.06 207 LYS D C 1
ATOM 10055 O O . LYS D 1 225 ? 11.728 -44.003 -68.775 1.00 110.58 207 LYS D O 1
ATOM 10061 N N . GLY D 1 226 ? 11.721 -41.891 -68.006 1.00 109.22 208 GLY D N 1
ATOM 10062 C CA . GLY D 1 226 ? 13.049 -41.967 -67.415 1.00 107.25 208 GLY D CA 1
ATOM 10063 C C . GLY D 1 226 ? 13.158 -43.076 -66.397 1.00 103.76 208 GLY D C 1
ATOM 10064 O O . GLY D 1 226 ? 14.177 -43.751 -66.313 1.00 103.91 208 GLY D O 1
ATOM 10065 N N . LEU D 1 227 ? 12.086 -43.288 -65.645 1.00 102.07 209 LEU D N 1
ATOM 10066 C CA . LEU D 1 227 ? 12.082 -44.293 -64.579 1.00 101.21 209 LEU D CA 1
ATOM 10067 C C . LEU D 1 227 ? 12.188 -45.702 -65.161 1.00 101.91 209 LEU D C 1
ATOM 10068 O O . LEU D 1 227 ? 12.979 -46.540 -64.703 1.00 98.68 209 LEU D O 1
ATOM 10073 N N . GLU D 1 228 ? 11.391 -45.954 -66.185 1.00 105.16 210 GLU D N 1
ATOM 10074 C CA . GLU D 1 228 ? 11.397 -47.253 -66.840 1.00 107.01 210 GLU D CA 1
ATOM 10075 C C . GLU D 1 228 ? 12.724 -47.504 -67.540 1.00 108.51 210 GLU D C 1
ATOM 10076 O O . GLU D 1 228 ? 13.322 -48.562 -67.416 1.00 107.42 210 GLU D O 1
ATOM 10082 N N . GLU D 1 229 ? 13.167 -46.512 -68.288 1.00 111.69 211 GLU D N 1
ATOM 10083 C CA . GLU D 1 229 ? 14.333 -46.657 -69.162 1.00 115.44 211 GLU D CA 1
ATOM 10084 C C . GLU D 1 229 ? 15.659 -46.702 -68.398 1.00 113.67 211 GLU D C 1
ATOM 10085 O O . GLU D 1 229 ? 16.497 -47.576 -68.640 1.00 113.70 211 GLU D O 1
ATOM 10091 N N . GLU D 1 230 ? 15.841 -45.765 -67.474 1.00 111.91 212 GLU D N 1
ATOM 10092 C CA . GLU D 1 230 ? 17.158 -45.580 -66.827 1.00 110.53 212 GLU D CA 1
ATOM 10093 C C . GLU D 1 230 ? 17.313 -46.156 -65.415 1.00 105.70 212 GLU D C 1
ATOM 10094 O O . GLU D 1 230 ? 18.418 -46.167 -64.878 1.00 104.76 212 GLU D O 1
ATOM 10100 N N . VAL D 1 231 ? 16.232 -46.649 -64.821 1.00 102.25 213 VAL D N 1
ATOM 10101 C CA . VAL D 1 231 ? 16.342 -47.339 -63.526 1.00 99.79 213 VAL D CA 1
ATOM 10102 C C . VAL D 1 231 ? 15.826 -48.783 -63.593 1.00 98.82 213 VAL D C 1
ATOM 10103 O O . VAL D 1 231 ? 16.616 -49.733 -63.536 1.00 97.37 213 VAL D O 1
ATOM 10107 N N . THR D 1 232 ? 14.517 -48.944 -63.751 1.00 98.63 214 THR D N 1
ATOM 10108 C CA . THR D 1 232 ? 13.883 -50.266 -63.813 1.00 97.65 214 THR D CA 1
ATOM 10109 C C . THR D 1 232 ? 14.650 -51.239 -64.705 1.00 98.91 214 THR D C 1
ATOM 10110 O O . THR D 1 232 ? 15.093 -52.299 -64.260 1.00 96.97 214 THR D O 1
ATOM 10114 N N . GLN D 1 233 ? 14.802 -50.846 -65.964 1.00 101.68 215 GLN D N 1
ATOM 10115 C CA . GLN D 1 233 ? 15.457 -51.681 -66.983 1.00 105.75 215 GLN D CA 1
ATOM 10116 C C . GLN D 1 233 ? 16.901 -51.993 -66.663 1.00 106.61 215 GLN D C 1
ATOM 10117 O O . GLN D 1 233 ? 17.382 -53.077 -66.964 1.00 110.43 215 GLN D O 1
ATOM 10123 N N . LYS D 1 234 ? 17.591 -51.014 -66.089 1.00 104.75 216 LYS D N 1
ATOM 10124 C CA . LYS D 1 234 ? 19.036 -51.111 -65.840 1.00 102.73 216 LYS D CA 1
ATOM 10125 C C . LYS D 1 234 ? 19.358 -51.808 -64.523 1.00 98.12 216 LYS D C 1
ATOM 10126 O O . LYS D 1 234 ? 20.527 -51.995 -64.187 1.00 96.56 216 LYS D O 1
ATOM 10128 N N . VAL D 1 235 ? 18.318 -52.176 -63.780 1.00 95.49 217 VAL D N 1
ATOM 10129 C CA . VAL D 1 235 ? 18.487 -52.917 -62.521 1.00 93.86 217 VAL D CA 1
ATOM 10130 C C . VAL D 1 235 ? 17.790 -54.284 -62.546 1.00 93.45 217 VAL D C 1
ATOM 10131 O O . VAL D 1 235 ? 18.381 -55.298 -62.161 1.00 92.34 217 VAL D O 1
ATOM 10135 N N . ILE D 1 236 ? 16.545 -54.309 -63.016 1.00 93.89 218 ILE D N 1
ATOM 10136 C CA . ILE D 1 236 ? 15.761 -55.549 -63.043 1.00 93.81 218 ILE D CA 1
ATOM 10137 C C . ILE D 1 236 ? 16.235 -56.465 -64.178 1.00 95.88 218 ILE D C 1
ATOM 10138 O O . ILE D 1 236 ? 16.271 -56.039 -65.338 1.00 97.69 218 ILE D O 1
ATOM 10143 N N . PRO D 1 237 ? 16.582 -57.715 -63.854 1.00 94.58 219 PRO D N 1
ATOM 10144 C CA . PRO D 1 237 ? 17.044 -58.648 -64.878 1.00 96.46 219 PRO D CA 1
ATOM 10145 C C . PRO D 1 237 ? 15.982 -58.922 -65.933 1.00 97.62 219 PRO D C 1
ATOM 10146 O O . PRO D 1 237 ? 14.791 -58.992 -65.617 1.00 97.70 219 PRO D O 1
ATOM 10150 N N . LYS D 1 238 ? 16.430 -59.084 -67.175 1.00 98.31 220 LYS D N 1
ATOM 10151 C CA . LYS D 1 238 ? 15.522 -59.280 -68.310 1.00 98.90 220 LYS D CA 1
ATOM 10152 C C . LYS D 1 238 ? 14.794 -60.613 -68.201 1.00 98.61 220 LYS D C 1
ATOM 10153 O O . LYS D 1 238 ? 13.686 -60.770 -68.708 1.00 98.86 220 LYS D O 1
ATOM 10159 N N . GLU D 1 239 ? 15.454 -61.574 -67.563 1.00 98.86 221 GLU D N 1
ATOM 10160 C CA . GLU D 1 239 ? 14.895 -62.915 -67.343 1.00 101.22 221 GLU D CA 1
ATOM 10161 C C . GLU D 1 239 ? 13.614 -62.854 -66.511 1.00 100.52 221 GLU D C 1
ATOM 10162 O O . GLU D 1 239 ? 12.644 -63.549 -66.805 1.00 102.03 221 GLU D O 1
ATOM 10168 N N . LEU D 1 240 ? 13.620 -61.991 -65.497 1.00 99.22 222 LEU D N 1
ATOM 10169 C CA . LEU D 1 240 ? 12.478 -61.818 -64.586 1.00 98.08 222 LEU D CA 1
ATOM 10170 C C . LEU D 1 240 ? 11.485 -60.794 -65.131 1.00 99.92 222 LEU D C 1
ATOM 10171 O O . LEU D 1 240 ? 10.330 -60.730 -64.694 1.00 100.97 222 LEU D O 1
ATOM 10176 N N . MET D 1 241 ? 11.949 -59.990 -66.082 1.00 102.06 223 MET D N 1
ATOM 10177 C CA . MET D 1 241 ? 11.130 -58.915 -66.648 1.00 103.24 223 MET D CA 1
ATOM 10178 C C . MET D 1 241 ? 10.173 -59.428 -67.728 1.00 106.08 223 MET D C 1
ATOM 10179 O O . MET D 1 241 ? 10.352 -60.500 -68.303 1.00 107.12 223 MET D O 1
ATOM 10184 N N . ASP D 1 242 ? 9.122 -58.661 -67.969 1.00 107.79 224 ASP D N 1
ATOM 10185 C CA . ASP D 1 242 ? 8.164 -59.009 -69.038 1.00 111.73 224 ASP D CA 1
ATOM 10186 C C . ASP D 1 242 ? 7.240 -57.834 -69.410 1.00 112.22 224 ASP D C 1
ATOM 10187 O O . ASP D 1 242 ? 7.421 -56.719 -68.933 1.00 108.06 224 ASP D O 1
ATOM 10192 N N . ASP D 1 243 ? 6.249 -58.096 -70.259 1.00 115.08 225 ASP D N 1
ATOM 10193 C CA . ASP D 1 243 ? 5.304 -57.053 -70.685 1.00 116.24 225 ASP D CA 1
ATOM 10194 C C . ASP D 1 243 ? 4.106 -56.918 -69.745 1.00 115.02 225 ASP D C 1
ATOM 10195 O O . ASP D 1 243 ? 3.509 -55.849 -69.634 1.00 113.26 225 ASP D O 1
ATOM 10200 N N . LYS D 1 244 ? 3.757 -58.022 -69.092 1.00 115.28 226 LYS D N 1
ATOM 10201 C CA . LYS D 1 244 ? 2.622 -58.075 -68.147 1.00 114.27 226 LYS D CA 1
ATOM 10202 C C . LYS D 1 244 ? 2.987 -57.583 -66.734 1.00 110.85 226 LYS D C 1
ATOM 10203 O O . LYS D 1 244 ? 2.131 -57.570 -65.850 1.00 109.82 226 LYS D O 1
ATOM 10209 N N . MET D 1 245 ? 4.244 -57.184 -66.525 1.00 108.56 227 MET D N 1
ATOM 10210 C CA . MET D 1 245 ? 4.692 -56.686 -65.204 1.00 104.21 227 MET D CA 1
ATOM 10211 C C . MET D 1 245 ? 4.060 -55.338 -64.923 1.00 102.24 227 MET D C 1
ATOM 10212 O O . MET D 1 245 ? 4.129 -54.422 -65.741 1.00 102.60 227 MET D O 1
ATOM 10217 N N . LEU D 1 246 ? 3.463 -55.238 -63.743 1.00 100.11 228 LEU D N 1
ATOM 10218 C CA . LEU D 1 246 ? 2.773 -54.024 -63.311 1.00 99.47 228 LEU D CA 1
ATOM 10219 C C . LEU D 1 246 ? 3.737 -52.923 -62.901 1.00 97.87 228 LEU D C 1
ATOM 10220 O O . LEU D 1 246 ? 4.816 -53.180 -62.365 1.00 96.32 228 LEU D O 1
ATOM 10225 N N . ARG D 1 247 ? 3.313 -51.689 -63.134 1.00 98.57 229 ARG D N 1
ATOM 10226 C CA . ARG D 1 247 ? 4.150 -50.519 -62.863 1.00 97.81 229 ARG D CA 1
ATOM 10227 C C . ARG D 1 247 ? 3.392 -49.403 -62.170 1.00 97.14 229 ARG D C 1
ATOM 10228 O O . ARG D 1 247 ? 2.349 -48.940 -62.641 1.00 101.14 229 ARG D O 1
ATOM 10236 N N . TYR D 1 248 ? 3.959 -48.977 -61.051 1.00 92.61 230 TYR D N 1
ATOM 10237 C CA . TYR D 1 248 ? 3.361 -47.957 -60.202 1.00 90.67 230 TYR D CA 1
ATOM 10238 C C . TYR D 1 248 ? 4.358 -46.833 -59.981 1.00 90.89 230 TYR D C 1
ATOM 10239 O O . TYR D 1 248 ? 5.180 -46.879 -59.064 1.00 90.63 230 TYR D O 1
ATOM 10248 N N . TYR D 1 249 ? 4.274 -45.823 -60.838 1.00 94.72 231 TYR D N 1
ATOM 10249 C CA . TYR D 1 249 ? 5.211 -44.696 -60.807 1.00 96.31 231 TYR D CA 1
ATOM 10250 C C . TYR D 1 249 ? 4.533 -43.448 -60.251 1.00 96.31 231 TYR D C 1
ATOM 10251 O O . TYR D 1 249 ? 3.667 -42.848 -60.892 1.00 98.73 231 TYR D O 1
ATOM 10260 N N . ASN D 1 250 ? 4.956 -43.075 -59.046 1.00 92.71 232 ASN D N 1
ATOM 10261 C CA . ASN D 1 250 ? 4.341 -41.988 -58.276 1.00 91.43 232 ASN D CA 1
ATOM 10262 C C . ASN D 1 250 ? 2.813 -41.996 -58.353 1.00 92.47 232 ASN D C 1
ATOM 10263 O O . ASN D 1 250 ? 2.209 -41.034 -58.823 1.00 94.02 232 ASN D O 1
ATOM 10268 N N . PRO D 1 251 ? 2.190 -43.086 -57.902 1.00 93.14 233 PRO D N 1
ATOM 10269 C CA . PRO D 1 251 ? 0.728 -43.197 -57.936 1.00 96.03 233 PRO D CA 1
ATOM 10270 C C . PRO D 1 251 ? 0.040 -42.200 -57.019 1.00 97.93 233 PRO D C 1
ATOM 10271 O O . PRO D 1 251 ? -1.142 -41.909 -57.189 1.00 101.21 233 PRO D O 1
ATOM 10275 N N . SER D 1 252 ? 0.792 -41.686 -56.053 1.00 98.45 234 SER D N 1
ATOM 10276 C CA . SER D 1 252 ? 0.337 -40.577 -55.213 1.00 99.32 234 SER D CA 1
ATOM 10277 C C . SER D 1 252 ? 0.250 -39.276 -56.020 1.00 103.95 234 SER D C 1
ATOM 10278 O O . SER D 1 252 ? 0.054 -38.194 -55.465 1.00 106.80 234 SER D O 1
ATOM 10281 N N . GLY D 1 253 ? 0.400 -39.395 -57.335 1.00 108.06 235 GLY D N 1
ATOM 10282 C CA . GLY D 1 253 ? 0.363 -38.247 -58.229 1.00 111.38 235 GLY D CA 1
ATOM 10283 C C . GLY D 1 253 ? 1.692 -37.527 -58.214 1.00 111.51 235 GLY D C 1
ATOM 10284 O O . GLY D 1 253 ? 2.716 -38.082 -58.616 1.00 113.21 235 GLY D O 1
ATOM 10285 N N . ARG D 1 254 ? 1.679 -36.294 -57.723 1.00 112.44 236 ARG D N 1
ATOM 10286 C CA . ARG D 1 254 ? 2.885 -35.466 -57.718 1.00 112.94 236 ARG D CA 1
ATOM 10287 C C . ARG D 1 254 ? 3.616 -35.563 -56.392 1.00 109.43 236 ARG D C 1
ATOM 10288 O O . ARG D 1 254 ? 3.045 -35.938 -55.366 1.00 108.98 236 ARG D O 1
ATOM 10296 N N . PHE D 1 255 ? 4.892 -35.208 -56.438 1.00 109.19 237 PHE D N 1
ATOM 10297 C CA . PHE D 1 255 ? 5.784 -35.317 -55.286 1.00 107.06 237 PHE D CA 1
ATOM 10298 C C . PHE D 1 255 ? 7.002 -34.415 -55.494 1.00 108.72 237 PHE D C 1
ATOM 10299 O O . PHE D 1 255 ? 8.120 -34.898 -55.709 1.00 109.23 237 PHE D O 1
ATOM 10307 N N . VAL D 1 256 ? 6.769 -33.105 -55.409 1.00 109.28 238 VAL D N 1
ATOM 10308 C CA . VAL D 1 256 ? 7.842 -32.105 -55.579 1.00 108.18 238 VAL D CA 1
ATOM 10309 C C . VAL D 1 256 ? 8.464 -31.725 -54.242 1.00 103.62 238 VAL D C 1
ATOM 10310 O O . VAL D 1 256 ? 9.683 -31.837 -54.053 1.00 100.87 238 VAL D O 1
ATOM 10314 N N . ILE D 1 257 ? 7.610 -31.302 -53.318 1.00 102.15 239 ILE D N 1
ATOM 10315 C CA . ILE D 1 257 ? 8.046 -30.926 -51.982 1.00 98.85 239 ILE D CA 1
ATOM 10316 C C . ILE D 1 257 ? 7.883 -32.161 -51.116 1.00 96.89 239 ILE D C 1
ATOM 10317 O O . ILE D 1 257 ? 6.842 -32.798 -51.134 1.00 96.32 239 ILE D O 1
ATOM 10322 N N . GLY D 1 258 ? 8.937 -32.498 -50.387 1.00 96.48 240 GLY D N 1
ATOM 10323 C CA . GLY D 1 258 ? 8.992 -33.701 -49.562 1.00 95.27 240 GLY D CA 1
ATOM 10324 C C . GLY D 1 258 ? 10.126 -33.600 -48.567 1.00 94.50 240 GLY D C 1
ATOM 10325 O O . GLY D 1 258 ? 10.380 -32.530 -48.025 1.00 98.75 240 GLY D O 1
ATOM 10326 N N . GLY D 1 259 ? 10.821 -34.710 -48.337 1.00 90.72 241 GLY D N 1
ATOM 10327 C CA . GLY D 1 259 ? 11.905 -34.742 -47.365 1.00 86.67 241 GLY D CA 1
ATOM 10328 C C . GLY D 1 259 ? 11.345 -34.767 -45.953 1.00 84.57 241 GLY D C 1
ATOM 10329 O O . GLY D 1 259 ? 10.216 -35.217 -45.739 1.00 82.16 241 GLY D O 1
ATOM 10330 N N . PRO D 1 260 ? 12.121 -34.271 -44.991 1.00 84.45 242 PRO D N 1
ATOM 10331 C CA . PRO D 1 260 ? 11.677 -34.205 -43.604 1.00 82.98 242 PRO D CA 1
ATOM 10332 C C . PRO D 1 260 ? 10.640 -33.117 -43.364 1.00 86.02 242 PRO D C 1
ATOM 10333 O O . PRO D 1 260 ? 10.033 -33.070 -42.301 1.00 85.94 242 PRO D O 1
ATOM 10337 N N . MET D 1 261 ? 10.452 -32.238 -44.340 1.00 91.81 243 MET D N 1
ATOM 10338 C CA . MET D 1 261 ? 9.402 -31.219 -44.250 1.00 95.64 243 MET D CA 1
ATOM 10339 C C . MET D 1 261 ? 8.041 -31.847 -44.493 1.00 95.93 243 MET D C 1
ATOM 10340 O O . MET D 1 261 ? 7.747 -32.314 -45.588 1.00 94.12 243 MET D O 1
ATOM 10345 N N . GLY D 1 262 ? 7.223 -31.853 -43.449 1.00 98.58 244 GLY D N 1
ATOM 10346 C CA . GLY D 1 262 ? 5.885 -32.435 -43.503 1.00 101.74 244 GLY D CA 1
ATOM 10347 C C . GLY D 1 262 ? 5.877 -33.765 -42.781 1.00 102.29 244 GLY D C 1
ATOM 10348 O O . GLY D 1 262 ? 5.061 -33.997 -41.895 1.00 107.79 244 GLY D O 1
ATOM 10349 N N . ASP D 1 263 ? 6.800 -34.639 -43.162 1.00 99.84 245 ASP D N 1
ATOM 10350 C CA . ASP D 1 263 ? 6.991 -35.905 -42.441 1.00 97.32 245 ASP D CA 1
ATOM 10351 C C . ASP D 1 263 ? 7.916 -35.721 -41.255 1.00 90.62 245 ASP D C 1
ATOM 10352 O O . ASP D 1 263 ? 8.766 -34.831 -41.239 1.00 93.32 245 ASP D O 1
ATOM 10357 N N . ALA D 1 264 ? 7.719 -36.573 -40.258 1.00 83.23 246 ALA D N 1
ATOM 10358 C CA . ALA D 1 264 ? 8.633 -36.689 -39.129 1.00 76.19 246 ALA D CA 1
ATOM 10359 C C . ALA D 1 264 ? 9.485 -37.923 -39.352 1.00 71.92 246 ALA D C 1
ATOM 10360 O O . ALA D 1 264 ? 9.036 -38.888 -39.973 1.00 74.22 246 ALA D O 1
ATOM 10362 N N . GLY D 1 265 ? 10.712 -37.891 -38.847 1.00 67.38 247 GLY D N 1
ATOM 10363 C CA . GLY D 1 265 ? 11.638 -39.019 -39.004 1.00 64.16 247 GLY D CA 1
ATOM 10364 C C . GLY D 1 265 ? 12.456 -39.329 -37.766 1.00 60.14 247 GLY D C 1
ATOM 10365 O O . GLY D 1 265 ? 12.868 -38.426 -37.037 1.00 58.64 247 GLY D O 1
ATOM 10366 N N . LEU D 1 266 ? 12.706 -40.619 -37.553 1.00 57.00 248 LEU D N 1
ATOM 10367 C CA . LEU D 1 266 ? 13.427 -41.094 -36.370 1.00 55.75 248 LEU D CA 1
ATOM 10368 C C . LEU D 1 266 ? 14.425 -42.200 -36.706 1.00 55.55 248 LEU D C 1
ATOM 10369 O O . LEU D 1 266 ? 14.310 -42.888 -37.725 1.00 57.15 248 LEU D O 1
ATOM 10374 N N . THR D 1 267 ? 15.396 -42.378 -35.818 1.00 54.62 249 THR D N 1
ATOM 10375 C CA . THR D 1 267 ? 16.381 -43.450 -35.971 1.00 54.82 249 THR D CA 1
ATOM 10376 C C . THR D 1 267 ? 15.726 -44.803 -35.686 1.00 55.56 249 THR D C 1
ATOM 10377 O O . THR D 1 267 ? 14.843 -44.913 -34.839 1.00 54.65 249 THR D O 1
ATOM 10381 N N . GLY D 1 268 ? 16.157 -45.820 -36.422 1.00 57.90 250 GLY D N 1
ATOM 10382 C CA . GLY D 1 268 ? 15.742 -47.201 -36.175 1.00 60.17 250 GLY D CA 1
ATOM 10383 C C . GLY D 1 268 ? 14.289 -47.508 -36.472 1.00 62.62 250 GLY D C 1
ATOM 10384 O O . GLY D 1 268 ? 13.759 -48.523 -36.014 1.00 61.13 250 GLY D O 1
ATOM 10385 N N . ARG D 1 269 ? 13.650 -46.646 -37.257 1.00 66.84 251 ARG D N 1
ATOM 10386 C CA . ARG D 1 269 ? 12.243 -46.846 -37.625 1.00 70.41 251 ARG D CA 1
ATOM 10387 C C . ARG D 1 269 ? 12.088 -47.685 -38.890 1.00 73.18 251 ARG D C 1
ATOM 10388 O O . ARG D 1 269 ? 11.013 -48.230 -39.154 1.00 78.68 251 ARG D O 1
ATOM 10396 N N . LYS D 1 270 ? 13.164 -47.781 -39.665 1.00 74.41 252 LYS D N 1
ATOM 10397 C CA . LYS D 1 270 ? 13.192 -48.622 -40.871 1.00 74.22 252 LYS D CA 1
ATOM 10398 C C . LYS D 1 270 ? 14.054 -49.856 -40.605 1.00 73.20 252 LYS D C 1
ATOM 10399 O O . LYS D 1 270 ? 15.027 -50.134 -41.306 1.00 72.66 252 LYS D O 1
ATOM 10405 N N . ILE D 1 271 ? 13.656 -50.597 -39.575 1.00 74.10 253 ILE D N 1
ATOM 10406 C CA . ILE D 1 271 ? 14.418 -51.762 -39.092 1.00 75.54 253 ILE D CA 1
ATOM 10407 C C . ILE D 1 271 ? 14.398 -52.938 -40.076 1.00 72.43 253 ILE D C 1
ATOM 10408 O O . ILE D 1 271 ? 15.315 -53.758 -40.105 1.00 69.81 253 ILE D O 1
ATOM 10413 N N . ILE D 1 272 ? 13.350 -53.003 -40.887 1.00 71.50 254 ILE D N 1
ATOM 10414 C CA . ILE D 1 272 ? 13.140 -54.138 -41.791 1.00 70.52 254 ILE D CA 1
ATOM 10415 C C . ILE D 1 272 ? 13.878 -53.957 -43.115 1.00 69.97 254 ILE D C 1
ATOM 10416 O O . ILE D 1 272 ? 14.492 -54.903 -43.614 1.00 69.23 254 ILE D O 1
ATOM 10421 N N . VAL D 1 273 ? 13.834 -52.744 -43.666 1.00 68.66 255 VAL D N 1
ATOM 10422 C CA . VAL D 1 273 ? 14.602 -52.427 -44.889 1.00 70.43 255 VAL D CA 1
ATOM 10423 C C . VAL D 1 273 ? 16.102 -52.502 -44.591 1.00 70.48 255 VAL D C 1
ATOM 10424 O O . VAL D 1 273 ? 16.911 -52.791 -45.474 1.00 71.70 255 VAL D O 1
ATOM 10428 N N . ASP D 1 274 ? 16.442 -52.252 -43.328 1.00 69.67 256 ASP D N 1
ATOM 10429 C CA . ASP D 1 274 ? 17.820 -52.357 -42.811 1.00 70.18 256 ASP D CA 1
ATOM 10430 C C . ASP D 1 274 ? 18.338 -53.793 -42.816 1.00 70.88 256 ASP D C 1
ATOM 10431 O O . ASP D 1 274 ? 19.549 -54.016 -42.804 1.00 75.87 256 ASP D O 1
ATOM 10436 N N . THR D 1 275 ? 17.422 -54.757 -42.831 1.00 69.24 257 THR D N 1
ATOM 10437 C CA . THR D 1 275 ? 17.787 -56.176 -42.699 1.00 68.98 257 THR D CA 1
ATOM 10438 C C . THR D 1 275 ? 17.376 -57.055 -43.893 1.00 69.28 257 THR D C 1
ATOM 10439 O O . THR D 1 275 ? 18.043 -57.044 -44.931 1.00 68.79 257 THR D O 1
ATOM 10443 N N . TYR D 1 276 ? 16.280 -57.799 -43.740 1.00 70.72 258 TYR D N 1
ATOM 10444 C CA . TYR D 1 276 ? 15.905 -58.864 -44.695 1.00 72.57 258 TYR D CA 1
ATOM 10445 C C . TYR D 1 276 ? 14.545 -58.694 -45.387 1.00 72.50 258 TYR D C 1
ATOM 10446 O O . TYR D 1 276 ? 14.012 -59.646 -45.960 1.00 74.03 258 TYR D O 1
ATOM 10455 N N . GLY D 1 277 ? 13.981 -57.495 -45.327 1.00 71.37 259 GLY D N 1
ATOM 10456 C CA . GLY D 1 277 ? 12.707 -57.211 -45.994 1.00 71.63 259 GLY D CA 1
ATOM 10457 C C . GLY D 1 277 ? 11.559 -58.090 -45.526 1.00 73.01 259 GLY D C 1
ATOM 10458 O O . GLY D 1 277 ? 10.659 -58.417 -46.299 1.00 72.42 259 GLY D O 1
ATOM 10459 N N . GLY D 1 278 ? 11.605 -58.480 -44.255 1.00 75.43 260 GLY D N 1
ATOM 10460 C CA . GLY D 1 278 ? 10.522 -59.244 -43.626 1.00 76.99 260 GLY D CA 1
ATOM 10461 C C . GLY D 1 278 ? 10.532 -60.729 -43.936 1.00 77.88 260 GLY D C 1
ATOM 10462 O O . GLY D 1 278 ? 9.575 -61.440 -43.629 1.00 78.34 260 GLY D O 1
ATOM 10463 N N . TRP D 1 279 ? 11.622 -61.198 -44.532 1.00 77.77 261 TRP D N 1
ATOM 10464 C CA . TRP D 1 279 ? 11.745 -62.608 -44.903 1.00 78.02 261 TRP D CA 1
ATOM 10465 C C . TRP D 1 279 ? 11.998 -63.514 -43.712 1.00 79.60 261 TRP D C 1
ATOM 10466 O O . TRP D 1 279 ? 11.341 -64.543 -43.551 1.00 86.19 261 TRP D O 1
ATOM 10477 N N . GLY D 1 280 ? 12.960 -63.134 -42.884 1.00 78.23 262 GLY D N 1
ATOM 10478 C CA . GLY D 1 280 ? 13.323 -63.932 -41.715 1.00 79.60 262 GLY D CA 1
ATOM 10479 C C . GLY D 1 280 ? 12.496 -63.550 -40.504 1.00 80.34 262 GLY D C 1
ATOM 10480 O O . GLY D 1 280 ? 11.289 -63.798 -40.455 1.00 83.10 262 GLY D O 1
ATOM 10481 N N . ALA D 1 281 ? 13.165 -62.951 -39.523 1.00 78.20 263 ALA D N 1
ATOM 10482 C CA . ALA D 1 281 ? 12.523 -62.401 -38.328 1.00 73.91 263 ALA D CA 1
ATOM 10483 C C . ALA D 1 281 ? 13.311 -61.190 -37.839 1.00 73.35 263 ALA D C 1
ATOM 10484 O O . ALA D 1 281 ? 14.351 -60.849 -38.404 1.00 73.16 263 ALA D O 1
ATOM 10486 N N . HIS D 1 282 ? 12.812 -60.538 -36.794 1.00 73.37 264 HIS D N 1
ATOM 10487 C CA . HIS D 1 282 ? 13.564 -59.461 -36.139 1.00 72.33 264 HIS D CA 1
ATOM 10488 C C . HIS D 1 282 ? 13.423 -59.479 -34.627 1.00 71.21 264 HIS D C 1
ATOM 10489 O O . HIS D 1 282 ? 12.406 -59.904 -34.080 1.00 71.42 264 HIS D O 1
ATOM 10496 N N . GLY D 1 283 ? 14.470 -59.006 -33.967 1.00 70.62 265 GLY D N 1
ATOM 10497 C CA . GLY D 1 283 ? 14.512 -58.943 -32.511 1.00 70.54 265 GLY D CA 1
ATOM 10498 C C . GLY D 1 283 ? 14.005 -57.631 -31.946 1.00 69.50 265 GLY D C 1
ATOM 10499 O O . GLY D 1 283 ? 13.873 -57.483 -30.731 1.00 71.07 265 GLY D O 1
ATOM 10500 N N . GLY D 1 284 ? 13.713 -56.686 -32.836 1.00 69.38 266 GLY D N 1
ATOM 10501 C CA . GLY D 1 284 ? 13.247 -55.347 -32.451 1.00 68.26 266 GLY D CA 1
ATOM 10502 C C . GLY D 1 284 ? 14.360 -54.321 -32.321 1.00 67.12 266 GLY D C 1
ATOM 10503 O O . GLY D 1 284 ? 14.098 -53.125 -32.168 1.00 64.88 266 GLY D O 1
ATOM 10504 N N . GLY D 1 285 ? 15.603 -54.788 -32.400 1.00 66.71 267 GLY D N 1
ATOM 10505 C CA . GLY D 1 285 ? 16.769 -53.934 -32.175 1.00 65.55 267 GLY D CA 1
ATOM 10506 C C . GLY D 1 285 ? 17.162 -53.048 -33.343 1.00 63.77 267 GLY D C 1
ATOM 10507 O O . GLY D 1 285 ? 17.663 -53.522 -34.362 1.00 66.02 267 GLY D O 1
ATOM 10508 N N . ALA D 1 286 ? 16.932 -51.751 -33.189 1.00 62.64 268 ALA D N 1
ATOM 10509 C CA . ALA D 1 286 ? 17.430 -50.760 -34.138 1.00 63.91 268 ALA D CA 1
ATOM 10510 C C . ALA D 1 286 ? 18.961 -50.771 -34.155 1.00 66.36 268 ALA D C 1
ATOM 10511 O O . ALA D 1 286 ? 19.602 -50.691 -33.108 1.00 67.82 268 ALA D O 1
ATOM 10513 N N . PHE D 1 287 ? 19.540 -50.874 -35.346 1.00 68.64 269 PHE D N 1
ATOM 10514 C CA . PHE D 1 287 ? 21.000 -51.012 -35.486 1.00 70.56 269 PHE D CA 1
ATOM 10515 C C . PHE D 1 287 ? 21.728 -49.684 -35.352 1.00 68.65 269 PHE D C 1
ATOM 10516 O O . PHE D 1 287 ? 22.679 -49.556 -34.578 1.00 67.40 269 PHE D O 1
ATOM 10524 N N . SER D 1 288 ? 21.277 -48.708 -36.130 1.00 67.76 270 SER D N 1
ATOM 10525 C CA . SER D 1 288 ? 21.996 -47.441 -36.283 1.00 67.67 270 SER D CA 1
ATOM 10526 C C . SER D 1 288 ? 22.053 -46.635 -34.993 1.00 66.11 270 SER D C 1
ATOM 10527 O O . SER D 1 288 ? 21.118 -46.638 -34.192 1.00 68.47 270 SER D O 1
ATOM 10530 N N . GLY D 1 289 ? 23.181 -45.961 -34.805 1.00 64.20 271 GLY D N 1
ATOM 10531 C CA . GLY D 1 289 ? 23.391 -45.080 -33.656 1.00 64.30 271 GLY D CA 1
ATOM 10532 C C . GLY D 1 289 ? 23.933 -45.813 -32.441 1.00 64.87 271 GLY D C 1
ATOM 10533 O O . GLY D 1 289 ? 24.332 -45.197 -31.447 1.00 63.76 271 GLY D O 1
ATOM 10534 N N . LYS D 1 290 ? 23.937 -47.138 -32.530 1.00 64.71 272 LYS D N 1
ATOM 10535 C CA . LYS D 1 290 ? 24.447 -47.991 -31.464 1.00 64.75 272 LYS D CA 1
ATOM 10536 C C . LYS D 1 290 ? 25.842 -48.483 -31.815 1.00 65.48 272 LYS D C 1
ATOM 10537 O O . LYS D 1 290 ? 26.088 -48.958 -32.926 1.00 65.69 272 LYS D O 1
ATOM 10543 N N . ASP D 1 291 ? 26.751 -48.374 -30.852 1.00 65.33 273 ASP D N 1
ATOM 10544 C CA . ASP D 1 291 ? 28.091 -48.958 -30.989 1.00 65.34 273 ASP D CA 1
ATOM 10545 C C . ASP D 1 291 ? 27.999 -50.478 -30.923 1.00 64.78 273 ASP D C 1
ATOM 10546 O O . ASP D 1 291 ? 26.965 -51.033 -30.568 1.00 64.17 273 ASP D O 1
ATOM 10551 N N . SER D 1 292 ? 29.098 -51.142 -31.249 1.00 65.63 274 SER D N 1
ATOM 10552 C CA . SER D 1 292 ? 29.094 -52.599 -31.428 1.00 66.76 274 SER D CA 1
ATOM 10553 C C . SER D 1 292 ? 29.037 -53.382 -30.117 1.00 67.18 274 SER D C 1
ATOM 10554 O O . SER D 1 292 ? 28.835 -54.592 -30.125 1.00 66.49 274 SER D O 1
ATOM 10557 N N . SER D 1 293 ? 29.231 -52.691 -28.999 1.00 68.74 275 SER D N 1
ATOM 10558 C CA . SER D 1 293 ? 29.064 -53.302 -27.669 1.00 70.09 275 SER D CA 1
ATOM 10559 C C . SER D 1 293 ? 27.608 -53.665 -27.415 1.00 70.02 275 SER D C 1
ATOM 10560 O O . SER D 1 293 ? 27.308 -54.527 -26.592 1.00 71.52 275 SER D O 1
ATOM 10563 N N . LYS D 1 294 ? 26.712 -52.978 -28.116 1.00 70.37 276 LYS D N 1
ATOM 10564 C CA . LYS D 1 294 ? 25.277 -53.250 -28.015 1.00 70.26 276 LYS D CA 1
ATOM 10565 C C . LYS D 1 294 ? 24.954 -54.551 -28.727 1.00 70.85 276 LYS D C 1
ATOM 10566 O O . LYS D 1 294 ? 25.032 -54.642 -29.951 1.00 67.86 276 LYS D O 1
ATOM 10572 N N . VAL D 1 295 ? 24.593 -55.554 -27.935 1.00 75.27 277 VAL D N 1
ATOM 10573 C CA . VAL D 1 295 ? 24.246 -56.894 -28.439 1.00 77.81 277 VAL D CA 1
ATOM 10574 C C . VAL D 1 295 ? 23.237 -56.863 -29.582 1.00 77.57 277 VAL D C 1
ATOM 10575 O O . VAL D 1 295 ? 23.261 -57.720 -30.468 1.00 78.42 277 VAL D O 1
ATOM 10579 N N . ASP D 1 296 ? 22.349 -55.873 -29.544 1.00 76.51 278 ASP D N 1
ATOM 10580 C CA . ASP D 1 296 ? 21.323 -55.695 -30.584 1.00 75.39 278 ASP D CA 1
ATOM 10581 C C . ASP D 1 296 ? 21.937 -55.665 -31.981 1.00 74.70 278 ASP D C 1
ATOM 10582 O O . ASP D 1 296 ? 21.328 -56.128 -32.946 1.00 74.23 278 ASP D O 1
ATOM 10587 N N . ARG D 1 297 ? 23.147 -55.117 -32.070 1.00 73.97 279 ARG D N 1
ATOM 10588 C CA . ARG D 1 297 ? 23.872 -55.004 -33.342 1.00 72.99 279 ARG D CA 1
ATOM 10589 C C . ARG D 1 297 ? 24.780 -56.206 -33.569 1.00 72.56 279 ARG D C 1
ATOM 10590 O O . ARG D 1 297 ? 24.653 -56.920 -34.565 1.00 72.81 279 ARG D O 1
ATOM 10598 N N . SER D 1 298 ? 25.693 -56.408 -32.624 1.00 72.85 280 SER D N 1
ATOM 10599 C CA . SER D 1 298 ? 26.683 -57.494 -32.665 1.00 75.45 280 SER D CA 1
ATOM 10600 C C . SER D 1 298 ? 26.039 -58.848 -32.915 1.00 77.43 280 SER D C 1
ATOM 10601 O O . SER D 1 298 ? 26.435 -59.589 -33.817 1.00 79.64 280 SER D O 1
ATOM 10604 N N . GLY D 1 299 ? 25.046 -59.157 -32.089 1.00 77.33 281 GLY D N 1
ATOM 10605 C CA . GLY D 1 299 ? 24.325 -60.425 -32.166 1.00 77.14 281 GLY D CA 1
ATOM 10606 C C . GLY D 1 299 ? 23.629 -60.602 -33.499 1.00 75.91 281 GLY D C 1
ATOM 10607 O O . GLY D 1 299 ? 23.649 -61.682 -34.090 1.00 77.49 281 GLY D O 1
ATOM 10608 N N . ALA D 1 300 ? 23.029 -59.518 -33.973 1.00 73.53 282 ALA D N 1
ATOM 10609 C CA . ALA D 1 300 ? 22.357 -59.496 -35.270 1.00 73.39 282 ALA D CA 1
ATOM 10610 C C . ALA D 1 300 ? 23.341 -59.759 -36.406 1.00 74.06 282 ALA D C 1
ATOM 10611 O O . ALA D 1 300 ? 23.019 -60.441 -37.387 1.00 73.77 282 ALA D O 1
ATOM 10613 N N . TYR D 1 301 ? 24.538 -59.204 -36.257 1.00 73.81 283 TYR D N 1
ATOM 10614 C CA . TYR D 1 301 ? 25.583 -59.315 -37.275 1.00 74.13 283 TYR D CA 1
ATOM 10615 C C . TYR D 1 301 ? 26.152 -60.719 -37.265 1.00 76.05 283 TYR D C 1
ATOM 10616 O O . TYR D 1 301 ? 26.170 -61.406 -38.288 1.00 79.64 283 TYR D O 1
ATOM 10625 N N . CYS D 1 302 ? 26.617 -61.131 -36.090 1.00 74.74 284 CYS D N 1
ATOM 10626 C CA . CYS D 1 302 ? 27.126 -62.488 -35.877 1.00 74.51 284 CYS D CA 1
ATOM 10627 C C . CYS D 1 302 ? 26.137 -63.534 -36.371 1.00 74.92 284 CYS D C 1
ATOM 10628 O O . CYS D 1 302 ? 26.527 -64.566 -36.914 1.00 77.23 284 CYS D O 1
ATOM 10631 N N . ALA D 1 303 ? 24.855 -63.254 -36.169 1.00 73.19 285 ALA D N 1
ATOM 10632 C CA . ALA D 1 303 ? 23.781 -64.139 -36.617 1.00 73.62 285 ALA D CA 1
ATOM 10633 C C . ALA D 1 303 ? 23.791 -64.284 -38.137 1.00 74.48 285 ALA D C 1
ATOM 10634 O O . ALA D 1 303 ? 23.727 -65.393 -38.671 1.00 75.67 285 ALA D O 1
ATOM 10636 N N . ARG D 1 304 ? 23.862 -63.150 -38.825 1.00 74.42 286 ARG D N 1
ATOM 10637 C CA . ARG D 1 304 ? 23.985 -63.137 -40.290 1.00 75.06 286 ARG D CA 1
ATOM 10638 C C . ARG D 1 304 ? 25.185 -63.970 -40.700 1.00 76.33 286 ARG D C 1
ATOM 10639 O O . ARG D 1 304 ? 25.103 -64.800 -41.608 1.00 77.19 286 ARG D O 1
ATOM 10647 N N . TRP D 1 305 ? 26.298 -63.719 -40.018 1.00 77.00 287 TRP D N 1
ATOM 10648 C CA . TRP D 1 305 ? 27.562 -64.426 -40.264 1.00 80.45 287 TRP D CA 1
ATOM 10649 C C . TRP D 1 305 ? 27.344 -65.930 -40.246 1.00 83.44 287 TRP D C 1
ATOM 10650 O O . TRP D 1 305 ? 27.637 -66.627 -41.223 1.00 87.29 287 TRP D O 1
ATOM 10661 N N . ILE D 1 306 ? 26.818 -66.413 -39.124 1.00 83.54 288 ILE D N 1
ATOM 10662 C CA . ILE D 1 306 ? 26.529 -67.845 -38.941 1.00 85.15 288 ILE D CA 1
ATOM 10663 C C . ILE D 1 306 ? 25.750 -68.384 -40.116 1.00 85.35 288 ILE D C 1
ATOM 10664 O O . ILE D 1 306 ? 26.176 -69.323 -40.774 1.00 87.08 288 ILE D O 1
ATOM 10669 N N . ALA D 1 307 ? 24.606 -67.756 -40.364 1.00 84.75 289 ALA D N 1
ATOM 10670 C CA . ALA D 1 307 ? 23.698 -68.162 -41.440 1.00 87.21 289 ALA D CA 1
ATOM 10671 C C . ALA D 1 307 ? 24.430 -68.250 -42.771 1.00 90.17 289 ALA D C 1
ATOM 10672 O O . ALA D 1 307 ? 24.376 -69.266 -43.466 1.00 91.27 289 ALA D O 1
ATOM 10674 N N . LYS D 1 308 ? 25.127 -67.171 -43.108 1.00 91.37 290 LYS D N 1
ATOM 10675 C CA . LYS D 1 308 ? 25.887 -67.095 -44.363 1.00 93.94 290 LYS D CA 1
ATOM 10676 C C . LYS D 1 308 ? 26.905 -68.232 -44.456 1.00 96.18 290 LYS D C 1
ATOM 10677 O O . LYS D 1 308 ? 27.141 -68.783 -45.533 1.00 99.31 290 LYS D O 1
ATOM 10683 N N . SER D 1 309 ? 27.515 -68.551 -43.320 1.00 95.13 291 SER D N 1
ATOM 10684 C CA . SER D 1 309 ? 28.469 -69.660 -43.223 1.00 96.44 291 SER D CA 1
ATOM 10685 C C . SER D 1 309 ? 27.770 -70.992 -43.418 1.00 96.71 291 SER D C 1
ATOM 10686 O O . SER D 1 309 ? 28.215 -71.849 -44.186 1.00 98.56 291 SER D O 1
ATOM 10689 N N . LEU D 1 310 ? 26.657 -71.141 -42.717 1.00 93.92 292 LEU D N 1
ATOM 10690 C CA . LEU D 1 310 ? 25.901 -72.390 -42.707 1.00 94.89 292 LEU D CA 1
ATOM 10691 C C . LEU D 1 310 ? 25.449 -72.838 -44.081 1.00 95.53 292 LEU D C 1
ATOM 10692 O O . LEU D 1 310 ? 25.302 -74.028 -44.344 1.00 98.08 292 LEU D O 1
ATOM 10697 N N . VAL D 1 311 ? 25.203 -71.903 -44.972 1.00 94.32 293 VAL D N 1
ATOM 10698 C CA . VAL D 1 311 ? 24.852 -72.357 -46.312 1.00 95.61 293 VAL D CA 1
ATOM 10699 C C . VAL D 1 311 ? 25.987 -72.324 -47.308 1.00 97.12 293 VAL D C 1
ATOM 10700 O O . VAL D 1 311 ? 25.849 -72.833 -48.420 1.00 97.31 293 VAL D O 1
ATOM 10704 N N . HIS D 1 312 ? 27.086 -71.715 -46.898 1.00 98.85 294 HIS D N 1
ATOM 10705 C CA . HIS D 1 312 ? 28.315 -71.789 -47.682 1.00 103.41 294 HIS D CA 1
ATOM 10706 C C . HIS D 1 312 ? 28.767 -73.202 -47.614 1.00 107.03 294 HIS D C 1
ATOM 10707 O O . HIS D 1 312 ? 29.093 -73.830 -48.621 1.00 108.09 294 HIS D O 1
ATOM 10714 N N . ALA D 1 313 ? 28.779 -73.695 -46.384 1.00 109.50 295 ALA D N 1
ATOM 10715 C CA . ALA D 1 313 ? 29.276 -75.027 -46.099 1.00 112.61 295 ALA D CA 1
ATOM 10716 C C . ALA D 1 313 ? 28.386 -76.132 -46.680 1.00 114.48 295 ALA D C 1
ATOM 10717 O O . ALA D 1 313 ? 28.633 -77.319 -46.451 1.00 118.88 295 ALA D O 1
ATOM 10719 N N . GLY D 1 314 ? 27.359 -75.739 -47.432 1.00 113.12 296 GLY D N 1
ATOM 10720 C CA . GLY D 1 314 ? 26.451 -76.687 -48.080 1.00 113.72 296 GLY D CA 1
ATOM 10721 C C . GLY D 1 314 ? 25.636 -77.509 -47.100 1.00 114.12 296 GLY D C 1
ATOM 10722 O O . GLY D 1 314 ? 25.136 -78.583 -47.443 1.00 116.80 296 GLY D O 1
ATOM 10723 N N . LEU D 1 315 ? 25.499 -77.003 -45.877 1.00 111.27 297 LEU D N 1
ATOM 10724 C CA . LEU D 1 315 ? 24.726 -77.694 -44.837 1.00 109.17 297 LEU D CA 1
ATOM 10725 C C . LEU D 1 315 ? 23.222 -77.586 -45.095 1.00 106.46 297 LEU D C 1
ATOM 10726 O O . LEU D 1 315 ? 22.441 -78.414 -44.624 1.00 106.23 297 LEU D O 1
ATOM 10731 N N . CYS D 1 316 ? 22.832 -76.566 -45.855 1.00 104.06 298 CYS D N 1
ATOM 10732 C CA . CYS D 1 316 ? 21.415 -76.299 -46.155 1.00 102.62 298 CYS D CA 1
ATOM 10733 C C . CYS D 1 316 ? 21.229 -75.274 -47.275 1.00 102.29 298 CYS D C 1
ATOM 10734 O O . CYS D 1 316 ? 22.189 -74.643 -47.723 1.00 101.88 298 CYS D O 1
ATOM 10737 N N . HIS D 1 317 ? 19.978 -75.108 -47.699 1.00 102.57 299 HIS D N 1
ATOM 10738 C CA . HIS D 1 317 ? 19.615 -74.129 -48.741 1.00 102.61 299 HIS D CA 1
ATOM 10739 C C . HIS D 1 317 ? 19.165 -72.800 -48.134 1.00 99.03 299 HIS D C 1
ATOM 10740 O O . HIS D 1 317 ? 19.389 -71.728 -48.702 1.00 95.47 299 HIS D O 1
ATOM 10747 N N . ARG D 1 318 ? 18.527 -72.897 -46.973 1.00 97.86 300 ARG D N 1
ATOM 10748 C CA . ARG D 1 318 ? 17.907 -71.753 -46.304 1.00 96.38 300 ARG D CA 1
ATOM 10749 C C . ARG D 1 318 ? 17.997 -71.900 -44.795 1.00 95.79 300 ARG D C 1
ATOM 10750 O O . ARG D 1 318 ? 17.600 -72.925 -44.243 1.00 100.80 300 ARG D O 1
ATOM 10758 N N . VAL D 1 319 ? 18.493 -70.864 -44.129 1.00 92.57 301 VAL D N 1
ATOM 10759 C CA . VAL D 1 319 ? 18.571 -70.860 -42.666 1.00 89.23 301 VAL D CA 1
ATOM 10760 C C . VAL D 1 319 ? 18.090 -69.572 -42.049 1.00 84.44 301 VAL D C 1
ATOM 10761 O O . VAL D 1 319 ? 18.205 -68.494 -42.628 1.00 81.59 301 VAL D O 1
ATOM 10765 N N . LEU D 1 320 ? 17.576 -69.713 -40.837 1.00 82.85 302 LEU D N 1
ATOM 10766 C CA . LEU D 1 320 ? 17.272 -68.584 -39.984 1.00 79.06 302 LEU D CA 1
ATOM 10767 C C . LEU D 1 320 ? 17.805 -68.924 -38.619 1.00 78.26 302 LEU D C 1
ATOM 10768 O O . LEU D 1 320 ? 17.262 -69.781 -37.952 1.00 79.85 302 LEU D O 1
ATOM 10773 N N . VAL D 1 321 ? 18.818 -68.206 -38.173 1.00 76.82 303 VAL D N 1
ATOM 10774 C CA . VAL D 1 321 ? 19.428 -68.486 -36.893 1.00 76.85 303 VAL D CA 1
ATOM 10775 C C . VAL D 1 321 ? 18.966 -67.448 -35.915 1.00 76.34 303 VAL D C 1
ATOM 10776 O O . VAL D 1 321 ? 19.039 -66.265 -36.206 1.00 75.41 303 VAL D O 1
ATOM 10780 N N . GLN D 1 322 ? 18.490 -67.879 -34.760 1.00 77.71 304 GLN D N 1
ATOM 10781 C CA . GLN D 1 322 ? 18.175 -66.928 -33.722 1.00 77.79 304 GLN D CA 1
ATOM 10782 C C . GLN D 1 322 ? 19.066 -67.041 -32.506 1.00 78.80 304 GLN D C 1
ATOM 10783 O O . GLN D 1 322 ? 19.172 -68.092 -31.879 1.00 83.67 304 GLN D O 1
ATOM 10789 N N . LEU D 1 323 ? 19.636 -65.908 -32.146 1.00 76.81 305 LEU D N 1
ATOM 10790 C CA . LEU D 1 323 ? 20.438 -65.771 -30.930 1.00 78.50 305 LEU D CA 1
ATOM 10791 C C . LEU D 1 323 ? 19.647 -65.011 -29.872 1.00 79.10 305 LEU D C 1
ATOM 10792 O O . LEU D 1 323 ? 18.712 -64.274 -30.190 1.00 81.01 305 LEU D O 1
ATOM 10797 N N . SER D 1 324 ? 20.050 -65.181 -28.617 1.00 79.67 306 SER D N 1
ATOM 10798 C CA . SER D 1 324 ? 19.429 -64.469 -27.489 1.00 78.81 306 SER D CA 1
ATOM 10799 C C . SER D 1 324 ? 20.387 -64.281 -26.322 1.00 79.41 306 SER D C 1
ATOM 10800 O O . SER D 1 324 ? 21.173 -65.169 -25.988 1.00 79.68 306 SER D O 1
ATOM 10803 N N . TYR D 1 325 ? 20.272 -63.124 -25.684 1.00 80.55 307 TYR D N 1
ATOM 10804 C CA . TYR D 1 325 ? 21.207 -62.713 -24.637 1.00 83.97 307 TYR D CA 1
ATOM 10805 C C . TYR D 1 325 ? 20.536 -62.174 -23.383 1.00 82.74 307 TYR D C 1
ATOM 10806 O O . TYR D 1 325 ? 19.407 -61.689 -23.405 1.00 80.90 307 TYR D O 1
ATOM 10815 N N . ALA D 1 326 ? 21.285 -62.265 -22.292 1.00 82.00 308 ALA D N 1
ATOM 10816 C CA . ALA D 1 326 ? 20.881 -61.724 -21.007 1.00 80.81 308 ALA D CA 1
ATOM 10817 C C . ALA D 1 326 ? 21.790 -60.563 -20.630 1.00 80.30 308 ALA D C 1
ATOM 10818 O O . ALA D 1 326 ? 23.007 -60.617 -20.857 1.00 80.59 308 ALA D O 1
ATOM 10820 N N . ILE D 1 327 ? 21.206 -59.527 -20.033 1.00 79.51 309 ILE D N 1
ATOM 10821 C CA . ILE D 1 327 ? 21.993 -58.384 -19.560 1.00 80.20 309 ILE D CA 1
ATOM 10822 C C . ILE D 1 327 ? 23.003 -58.837 -18.508 1.00 83.89 309 ILE D C 1
ATOM 10823 O O . ILE D 1 327 ? 22.675 -59.596 -17.594 1.00 82.49 309 ILE D O 1
ATOM 10828 N N . GLY D 1 328 ? 24.235 -58.365 -18.656 1.00 86.52 310 GLY D N 1
ATOM 10829 C CA . GLY D 1 328 ? 25.319 -58.713 -17.734 1.00 90.03 310 GLY D CA 1
ATOM 10830 C C . GLY D 1 328 ? 25.856 -60.132 -17.842 1.00 93.92 310 GLY D C 1
ATOM 10831 O O . GLY D 1 328 ? 26.827 -60.474 -17.162 1.00 97.86 310 GLY D O 1
ATOM 10832 N N . VAL D 1 329 ? 25.236 -60.957 -18.683 1.00 94.62 311 VAL D N 1
ATOM 10833 C CA . VAL D 1 329 ? 25.710 -62.332 -18.909 1.00 97.77 311 VAL D CA 1
ATOM 10834 C C . VAL D 1 329 ? 26.431 -62.448 -20.250 1.00 101.14 311 VAL D C 1
ATOM 10835 O O . VAL D 1 329 ? 25.842 -62.233 -21.313 1.00 98.30 311 VAL D O 1
ATOM 10839 N N . SER D 1 330 ? 27.703 -62.826 -20.174 1.00 105.91 312 SER D N 1
ATOM 10840 C CA . SER D 1 330 ? 28.606 -62.848 -21.334 1.00 107.51 312 SER D CA 1
ATOM 10841 C C . SER D 1 330 ? 28.186 -63.837 -22.416 1.00 107.17 312 SER D C 1
ATOM 10842 O O . SER D 1 330 ? 28.119 -63.485 -23.593 1.00 108.70 312 SER D O 1
ATOM 10845 N N . HIS D 1 331 ? 27.903 -65.073 -22.016 1.00 107.89 313 HIS D N 1
ATOM 10846 C CA . HIS D 1 331 ? 27.546 -66.120 -22.985 1.00 105.76 313 HIS D CA 1
ATOM 10847 C C . HIS D 1 331 ? 26.090 -65.968 -23.458 1.00 101.74 313 HIS D C 1
ATOM 10848 O O . HIS D 1 331 ? 25.248 -65.405 -22.744 1.00 104.85 313 HIS D O 1
ATOM 10855 N N . PRO D 1 332 ? 25.790 -66.470 -24.654 1.00 94.90 314 PRO D N 1
ATOM 10856 C CA . PRO D 1 332 ? 24.420 -66.433 -25.152 1.00 92.69 314 PRO D CA 1
ATOM 10857 C C . PRO D 1 332 ? 23.513 -67.308 -24.309 1.00 94.32 314 PRO D C 1
ATOM 10858 O O . PRO D 1 332 ? 23.832 -68.460 -24.040 1.00 98.68 314 PRO D O 1
ATOM 10862 N N . LEU D 1 333 ? 22.390 -66.730 -23.911 1.00 92.82 315 LEU D N 1
ATOM 10863 C CA . LEU D 1 333 ? 21.418 -67.347 -23.013 1.00 93.21 315 LEU D CA 1
ATOM 10864 C C . LEU D 1 333 ? 20.672 -68.501 -23.700 1.00 92.92 315 LEU D C 1
ATOM 10865 O O . LEU D 1 333 ? 20.249 -69.486 -23.065 1.00 94.23 315 LEU D O 1
ATOM 10870 N N . SER D 1 334 ? 20.536 -68.367 -25.012 1.00 90.72 316 SER D N 1
ATOM 10871 C CA . SER D 1 334 ? 19.840 -69.358 -25.835 1.00 93.40 316 SER D CA 1
ATOM 10872 C C . SER D 1 334 ? 20.258 -69.294 -27.299 1.00 95.93 316 SER D C 1
ATOM 10873 O O . SER D 1 334 ? 20.842 -68.307 -27.752 1.00 97.62 316 SER D O 1
ATOM 10876 N N . ILE D 1 335 ? 19.933 -70.357 -28.031 1.00 96.39 317 ILE D N 1
ATOM 10877 C CA . ILE D 1 335 ? 20.312 -70.479 -29.442 1.00 94.25 317 ILE D CA 1
ATOM 10878 C C . ILE D 1 335 ? 19.372 -71.379 -30.231 1.00 96.17 317 ILE D C 1
ATOM 10879 O O . ILE D 1 335 ? 18.897 -72.397 -29.734 1.00 99.77 317 ILE D O 1
ATOM 10884 N N . ASN D 1 336 ? 19.133 -70.992 -31.479 1.00 96.20 318 ASN D N 1
ATOM 10885 C CA . ASN D 1 336 ? 18.234 -71.722 -32.375 1.00 97.12 318 ASN D CA 1
ATOM 10886 C C . ASN D 1 336 ? 18.609 -71.523 -33.836 1.00 95.90 318 ASN D C 1
ATOM 10887 O O . ASN D 1 336 ? 18.833 -70.399 -34.279 1.00 91.94 318 ASN D O 1
ATOM 10892 N N . VAL D 1 337 ? 18.640 -72.629 -34.575 1.00 97.34 319 VAL D N 1
ATOM 10893 C CA . VAL D 1 337 ? 18.863 -72.606 -36.017 1.00 95.33 319 VAL D CA 1
ATOM 10894 C C . VAL D 1 337 ? 17.694 -73.257 -36.743 1.00 95.67 319 VAL D C 1
ATOM 10895 O O . VAL D 1 337 ? 17.549 -74.475 -36.734 1.00 96.23 319 VAL D O 1
ATOM 10899 N N . ASN D 1 338 ? 16.857 -72.434 -37.361 1.00 96.29 320 ASN D N 1
ATOM 10900 C CA . ASN D 1 338 ? 15.711 -72.935 -38.133 1.00 100.34 320 ASN D CA 1
ATOM 10901 C C . ASN D 1 338 ? 15.970 -72.961 -39.634 1.00 99.30 320 ASN D C 1
ATOM 10902 O O . ASN D 1 338 ? 15.712 -71.988 -40.347 1.00 99.19 320 ASN D O 1
ATOM 10907 N N . THR D 1 339 ? 16.481 -74.093 -40.101 1.00 100.54 321 THR D N 1
ATOM 10908 C CA . THR D 1 339 ? 16.500 -74.387 -41.532 1.00 99.90 321 THR D CA 1
ATOM 10909 C C . THR D 1 339 ? 15.105 -74.831 -41.946 1.00 102.76 321 THR D C 1
ATOM 10910 O O . THR D 1 339 ? 14.463 -75.619 -41.248 1.00 109.04 321 THR D O 1
ATOM 10914 N N . TYR D 1 340 ? 14.650 -74.340 -43.092 1.00 100.58 322 TYR D N 1
ATOM 10915 C CA . TYR D 1 340 ? 13.260 -74.548 -43.525 1.00 99.54 322 TYR D CA 1
ATOM 10916 C C . TYR D 1 340 ? 13.070 -75.919 -44.167 1.00 101.86 322 TYR D C 1
ATOM 10917 O O . TYR D 1 340 ? 12.574 -76.036 -45.286 1.00 101.74 322 TYR D O 1
ATOM 10926 N N . GLY D 1 341 ? 13.483 -76.956 -43.443 1.00 105.53 323 GLY D N 1
ATOM 10927 C CA . GLY D 1 341 ? 13.407 -78.340 -43.927 1.00 109.65 323 GLY D CA 1
ATOM 10928 C C . GLY D 1 341 ? 14.368 -78.603 -45.072 1.00 110.73 323 GLY D C 1
ATOM 10929 O O . GLY D 1 341 ? 14.377 -79.682 -45.664 1.00 108.62 323 GLY D O 1
ATOM 10930 N N . THR D 1 342 ? 15.193 -77.603 -45.357 1.00 111.65 324 THR D N 1
ATOM 10931 C CA . THR D 1 342 ? 16.114 -77.632 -46.492 1.00 114.63 324 THR D CA 1
ATOM 10932 C C . THR D 1 342 ? 17.483 -78.192 -46.076 1.00 117.82 324 THR D C 1
ATOM 10933 O O . THR D 1 342 ? 18.347 -78.473 -46.911 1.00 120.43 324 THR D O 1
ATOM 10937 N N . GLY D 1 343 ? 17.655 -78.375 -44.773 1.00 118.79 325 GLY D N 1
ATOM 10938 C CA . GLY D 1 343 ? 18.947 -78.746 -44.211 1.00 120.29 325 GLY D CA 1
ATOM 10939 C C . GLY D 1 343 ? 19.172 -80.241 -44.231 1.00 123.80 325 GLY D C 1
ATOM 10940 O O . GLY D 1 343 ? 18.338 -81.011 -43.755 1.00 126.80 325 GLY D O 1
ATOM 10941 N N . ILE D 1 344 ? 20.305 -80.644 -44.795 1.00 125.68 326 ILE D N 1
ATOM 10942 C CA . ILE D 1 344 ? 20.641 -82.074 -44.916 1.00 128.81 326 ILE D CA 1
ATOM 10943 C C . ILE D 1 344 ? 20.919 -82.731 -43.560 1.00 129.76 326 ILE D C 1
ATOM 10944 O O . ILE D 1 344 ? 20.568 -83.885 -43.336 1.00 129.27 326 ILE D O 1
ATOM 10949 N N . CYS D 1 345 ? 21.536 -81.977 -42.659 1.00 130.46 327 CYS D N 1
ATOM 10950 C CA . CYS D 1 345 ? 22.099 -82.537 -41.420 1.00 133.09 327 CYS D CA 1
ATOM 10951 C C . CYS D 1 345 ? 21.116 -83.000 -40.353 1.00 131.53 327 CYS D C 1
ATOM 10952 O O . CYS D 1 345 ? 21.454 -83.853 -39.534 1.00 134.62 327 CYS D O 1
ATOM 10955 N N . ASP D 1 346 ? 19.919 -82.428 -40.353 1.00 128.38 328 ASP D N 1
ATOM 10956 C CA . ASP D 1 346 ? 18.973 -82.578 -39.217 1.00 130.47 328 ASP D CA 1
ATOM 10957 C C . ASP D 1 346 ? 19.334 -81.637 -38.066 1.00 127.81 328 ASP D C 1
ATOM 10958 O O . ASP D 1 346 ? 20.498 -81.413 -37.759 1.00 130.08 328 ASP D O 1
ATOM 10963 N N . GLU D 1 347 ? 18.300 -81.154 -37.391 1.00 123.69 329 GLU D N 1
ATOM 10964 C CA . GLU D 1 347 ? 18.350 -79.829 -36.736 1.00 119.15 329 GLU D CA 1
ATOM 10965 C C . GLU D 1 347 ? 19.274 -79.589 -35.555 1.00 117.48 329 GLU D C 1
ATOM 10966 O O . GLU D 1 347 ? 19.934 -78.553 -35.461 1.00 114.48 329 GLU D O 1
ATOM 10972 N N . SER D 1 348 ? 19.301 -80.549 -34.654 1.00 117.06 330 SER D N 1
ATOM 10973 C CA . SER D 1 348 ? 20.020 -80.400 -33.399 1.00 116.44 330 SER D CA 1
ATOM 10974 C C . SER D 1 348 ? 21.470 -80.679 -33.620 1.00 116.41 330 SER D C 1
ATOM 10975 O O . SER D 1 348 ? 22.322 -80.223 -32.858 1.00 113.35 330 SER D O 1
ATOM 10978 N N . ILE D 1 349 ? 21.756 -81.414 -34.686 1.00 119.15 331 ILE D N 1
ATOM 10979 C CA . ILE D 1 349 ? 23.119 -81.841 -34.914 1.00 122.82 331 ILE D CA 1
ATOM 10980 C C . ILE D 1 349 ? 23.938 -80.597 -35.231 1.00 123.29 331 ILE D C 1
ATOM 10981 O O . ILE D 1 349 ? 25.102 -80.539 -34.868 1.00 128.21 331 ILE D O 1
ATOM 10986 N N . LEU D 1 350 ? 23.308 -79.598 -35.860 1.00 120.32 332 LEU D N 1
ATOM 10987 C CA . LEU D 1 350 ? 24.012 -78.382 -36.310 1.00 118.20 332 LEU D CA 1
ATOM 10988 C C . LEU D 1 350 ? 24.002 -77.158 -35.369 1.00 116.49 332 LEU D C 1
ATOM 10989 O O . LEU D 1 350 ? 24.957 -76.380 -35.372 1.00 114.36 332 LEU D O 1
ATOM 10994 N N . VAL D 1 351 ? 22.943 -76.982 -34.578 1.00 116.48 333 VAL D N 1
ATOM 10995 C CA . VAL D 1 351 ? 22.996 -76.102 -33.386 1.00 116.55 333 VAL D CA 1
ATOM 10996 C C . VAL D 1 351 ? 24.333 -76.315 -32.666 1.00 118.26 333 VAL D C 1
ATOM 10997 O O . VAL D 1 351 ? 24.922 -75.392 -32.093 1.00 115.89 333 VAL D O 1
ATOM 11001 N N . ASP D 1 352 ? 24.805 -77.554 -32.720 1.00 120.05 334 ASP D N 1
ATOM 11002 C CA . ASP D 1 352 ? 26.110 -77.923 -32.169 1.00 120.46 334 ASP D CA 1
ATOM 11003 C C . ASP D 1 352 ? 27.249 -77.331 -32.993 1.00 118.47 334 ASP D C 1
ATOM 11004 O O . ASP D 1 352 ? 28.118 -76.642 -32.456 1.00 117.24 334 ASP D O 1
ATOM 11009 N N . ILE D 1 353 ? 27.219 -77.597 -34.298 1.00 117.25 335 ILE D N 1
ATOM 11010 C CA . ILE D 1 353 ? 28.279 -77.140 -35.226 1.00 117.09 335 ILE D CA 1
ATOM 11011 C C . ILE D 1 353 ? 28.545 -75.658 -35.031 1.00 114.66 335 ILE D C 1
ATOM 11012 O O . ILE D 1 353 ? 29.688 -75.209 -34.988 1.00 116.57 335 ILE D O 1
ATOM 11017 N N . VAL D 1 354 ? 27.456 -74.906 -34.959 1.00 110.09 336 VAL D N 1
ATOM 11018 C CA . VAL D 1 354 ? 27.509 -73.464 -34.725 1.00 104.44 336 VAL D CA 1
ATOM 11019 C C . VAL D 1 354 ? 28.308 -73.158 -33.458 1.00 103.81 336 VAL D C 1
ATOM 11020 O O . VAL D 1 354 ? 29.284 -72.407 -33.489 1.00 100.15 336 VAL D O 1
ATOM 11024 N N . ASN D 1 355 ? 27.895 -73.789 -32.363 1.00 104.76 337 ASN D N 1
ATOM 11025 C CA . ASN D 1 355 ? 28.505 -73.578 -31.036 1.00 105.73 337 ASN D CA 1
ATOM 11026 C C . ASN D 1 355 ? 30.000 -73.879 -30.996 1.00 107.42 337 ASN D C 1
ATOM 11027 O O . ASN D 1 355 ? 30.767 -73.209 -30.304 1.00 106.98 337 ASN D O 1
ATOM 11032 N N . LYS D 1 356 ? 30.390 -74.901 -31.744 1.00 108.65 338 LYS D N 1
ATOM 11033 C CA . LYS D 1 356 ? 31.776 -75.386 -31.765 1.00 110.43 338 LYS D CA 1
ATOM 11034 C C . LYS D 1 356 ? 32.706 -74.396 -32.449 1.00 109.50 338 LYS D C 1
ATOM 11035 O O . LYS D 1 356 ? 33.846 -74.204 -32.031 1.00 110.94 338 LYS D O 1
ATOM 11041 N N . ASN D 1 357 ? 32.199 -73.781 -33.510 1.00 108.25 339 ASN D N 1
ATOM 11042 C CA . ASN D 1 357 ? 33.024 -72.999 -34.440 1.00 108.37 339 ASN D CA 1
ATOM 11043 C C . ASN D 1 357 ? 32.940 -71.495 -34.238 1.00 105.06 339 ASN D C 1
ATOM 11044 O O . ASN D 1 357 ? 33.768 -70.750 -34.761 1.00 105.40 339 ASN D O 1
ATOM 11049 N N . PHE D 1 358 ? 31.940 -71.060 -33.478 1.00 101.64 340 PHE D N 1
ATOM 11050 C CA . PHE D 1 358 ? 31.710 -69.630 -33.234 1.00 97.47 340 PHE D CA 1
ATOM 11051 C C . PHE D 1 358 ? 31.787 -69.255 -31.757 1.00 95.63 340 PHE D C 1
ATOM 11052 O O . PHE D 1 358 ? 31.235 -69.943 -30.896 1.00 94.94 340 PHE D O 1
ATOM 11060 N N . ASP D 1 359 ? 32.456 -68.139 -31.488 1.00 94.57 341 ASP D N 1
ATOM 11061 C CA . ASP D 1 359 ? 32.499 -67.553 -30.147 1.00 94.79 341 ASP D CA 1
ATOM 11062 C C . ASP D 1 359 ? 31.536 -66.370 -30.091 1.00 93.59 341 ASP D C 1
ATOM 11063 O O . ASP D 1 359 ? 31.863 -65.251 -30.499 1.00 93.84 341 ASP D O 1
ATOM 11068 N N . MET D 1 360 ? 30.350 -66.638 -29.554 1.00 93.01 342 MET D N 1
ATOM 11069 C CA . MET D 1 360 ? 29.225 -65.695 -29.605 1.00 90.79 342 MET D CA 1
ATOM 11070 C C . MET D 1 360 ? 29.191 -64.731 -28.417 1.00 90.61 342 MET D C 1
ATOM 11071 O O . MET D 1 360 ? 28.187 -64.059 -28.173 1.00 89.24 342 MET D O 1
ATOM 11076 N N . ARG D 1 361 ? 30.297 -64.671 -27.685 1.00 93.63 343 ARG D N 1
ATOM 11077 C CA . ARG D 1 361 ? 30.477 -63.679 -26.628 1.00 95.32 343 ARG D CA 1
ATOM 11078 C C . ARG D 1 361 ? 30.628 -62.299 -27.282 1.00 94.47 343 ARG D C 1
ATOM 11079 O O . ARG D 1 361 ? 31.519 -62.108 -28.109 1.00 94.08 343 ARG D O 1
ATOM 11087 N N . PRO D 1 362 ? 29.754 -61.350 -26.940 1.00 95.22 344 PRO D N 1
ATOM 11088 C CA . PRO D 1 362 ? 29.791 -60.010 -27.545 1.00 93.88 344 PRO D CA 1
ATOM 11089 C C . PRO D 1 362 ? 31.204 -59.468 -27.683 1.00 95.86 344 PRO D C 1
ATOM 11090 O O . PRO D 1 362 ? 31.565 -58.919 -28.722 1.00 93.75 344 PRO D O 1
ATOM 11094 N N . GLY D 1 363 ? 31.984 -59.629 -26.619 1.00 98.75 345 GLY D N 1
ATOM 11095 C CA . GLY D 1 363 ? 33.372 -59.159 -26.579 1.00 99.67 345 GLY D CA 1
ATOM 11096 C C . GLY D 1 363 ? 34.202 -59.660 -27.751 1.00 99.41 345 GLY D C 1
ATOM 11097 O O . GLY D 1 363 ? 34.985 -58.908 -28.336 1.00 99.70 345 GLY D O 1
ATOM 11098 N N . MET D 1 364 ? 34.006 -60.931 -28.095 1.00 97.36 346 MET D N 1
ATOM 11099 C CA . MET D 1 364 ? 34.762 -61.586 -29.177 1.00 97.50 346 MET D CA 1
ATOM 11100 C C . MET D 1 364 ? 34.236 -61.177 -30.532 1.00 93.16 346 MET D C 1
ATOM 11101 O O . MET D 1 364 ? 34.995 -60.951 -31.472 1.00 92.09 346 MET D O 1
ATOM 11106 N N . ILE D 1 365 ? 32.913 -61.134 -30.614 1.00 89.07 347 ILE D N 1
ATOM 11107 C CA . ILE D 1 365 ? 32.194 -60.763 -31.822 1.00 86.87 347 ILE D CA 1
ATOM 11108 C C . ILE D 1 365 ? 32.765 -59.437 -32.381 1.00 86.85 347 ILE D C 1
ATOM 11109 O O . ILE D 1 365 ? 33.006 -59.296 -33.592 1.00 88.31 347 ILE D O 1
ATOM 11114 N N . ILE D 1 366 ? 33.031 -58.496 -31.478 1.00 86.54 348 ILE D N 1
ATOM 11115 C CA . ILE D 1 366 ? 33.659 -57.208 -31.834 1.00 86.34 348 ILE D CA 1
ATOM 11116 C C . ILE D 1 366 ? 35.031 -57.425 -32.470 1.00 88.23 348 ILE D C 1
ATOM 11117 O O . ILE D 1 366 ? 35.345 -56.853 -33.512 1.00 85.94 348 ILE D O 1
ATOM 11122 N N . LYS D 1 367 ? 35.834 -58.256 -31.812 1.00 91.49 349 LYS D N 1
ATOM 11123 C CA . LYS D 1 367 ? 37.208 -58.551 -32.238 1.00 96.03 349 LYS D CA 1
ATOM 11124 C C . LYS D 1 367 ? 37.239 -59.219 -33.609 1.00 94.97 349 LYS D C 1
ATOM 11125 O O . LYS D 1 367 ? 37.969 -58.800 -34.508 1.00 96.65 349 LYS D O 1
ATOM 11131 N N . GLU D 1 368 ? 36.440 -60.270 -33.743 1.00 91.86 350 GLU D N 1
ATOM 11132 C CA . GLU D 1 368 ? 36.477 -61.133 -34.927 1.00 91.65 350 GLU D CA 1
ATOM 11133 C C . GLU D 1 368 ? 35.938 -60.427 -36.153 1.00 89.16 350 GLU D C 1
ATOM 11134 O O . GLU D 1 368 ? 36.434 -60.617 -37.263 1.00 91.25 350 GLU D O 1
ATOM 11140 N N . LEU D 1 369 ? 34.910 -59.620 -35.935 1.00 86.25 351 LEU D N 1
ATOM 11141 C CA . LEU D 1 369 ? 34.241 -58.901 -37.023 1.00 85.58 351 LEU D CA 1
ATOM 11142 C C . LEU D 1 369 ? 34.767 -57.484 -37.201 1.00 87.14 351 LEU D C 1
ATOM 11143 O O . LEU D 1 369 ? 34.287 -56.744 -38.060 1.00 87.77 351 LEU D O 1
ATOM 11148 N N . GLY D 1 370 ? 35.752 -57.119 -36.387 1.00 89.66 352 GLY D N 1
ATOM 11149 C CA . GLY D 1 370 ? 36.395 -55.803 -36.476 1.00 90.48 352 GLY D CA 1
ATOM 11150 C C . GLY D 1 370 ? 35.382 -54.682 -36.399 1.00 87.57 352 GLY D C 1
ATOM 11151 O O . GLY D 1 370 ? 35.296 -53.848 -37.296 1.00 88.48 352 GLY D O 1
ATOM 11152 N N . LEU D 1 371 ? 34.606 -54.693 -35.321 1.00 84.15 353 LEU D N 1
ATOM 11153 C CA . LEU D 1 371 ? 33.483 -53.766 -35.144 1.00 81.64 353 LEU D CA 1
ATOM 11154 C C . LEU D 1 371 ? 33.872 -52.501 -34.376 1.00 80.77 353 LEU D C 1
ATOM 11155 O O . LEU D 1 371 ? 33.013 -51.678 -34.043 1.00 80.78 353 LEU D O 1
ATOM 11160 N N . THR D 1 372 ? 35.165 -52.339 -34.115 1.00 80.68 354 THR D N 1
ATOM 11161 C CA . THR D 1 372 ? 35.679 -51.124 -33.470 1.00 80.01 354 THR D CA 1
ATOM 11162 C C . THR D 1 372 ? 36.022 -50.061 -34.529 1.00 80.81 354 THR D C 1
ATOM 11163 O O . THR D 1 372 ? 36.462 -48.957 -34.217 1.00 79.01 354 THR D O 1
ATOM 11167 N N . ARG D 1 373 ? 35.786 -50.420 -35.784 1.00 82.61 355 ARG D N 1
ATOM 11168 C CA . ARG D 1 373 ? 36.217 -49.656 -36.951 1.00 83.73 355 ARG D CA 1
ATOM 11169 C C . ARG D 1 373 ? 35.131 -48.760 -37.555 1.00 80.60 355 ARG D C 1
ATOM 11170 O O . ARG D 1 373 ? 34.025 -49.209 -37.749 1.00 79.42 355 ARG D O 1
ATOM 11178 N N . PRO D 1 374 ? 35.449 -47.508 -37.885 1.00 78.06 356 PRO D N 1
ATOM 11179 C CA . PRO D 1 374 ? 34.448 -46.580 -38.428 1.00 75.12 356 PRO D CA 1
ATOM 11180 C C . PRO D 1 374 ? 33.964 -46.953 -39.814 1.00 73.48 356 PRO D C 1
ATOM 11181 O O . PRO D 1 374 ? 34.390 -46.370 -40.807 1.00 73.44 356 PRO D O 1
ATOM 11185 N N . ILE D 1 375 ? 33.077 -47.931 -39.857 1.00 71.82 357 ILE D N 1
ATOM 11186 C CA . ILE D 1 375 ? 32.480 -48.396 -41.111 1.00 71.37 357 ILE D CA 1
ATOM 11187 C C . ILE D 1 375 ? 30.955 -48.286 -41.111 1.00 70.25 357 ILE D C 1
ATOM 11188 O O . ILE D 1 375 ? 30.293 -48.681 -42.072 1.00 70.86 357 ILE D O 1
ATOM 11193 N N . PHE D 1 376 ? 30.412 -47.730 -40.036 1.00 68.96 358 PHE D N 1
ATOM 11194 C CA . PHE D 1 376 ? 28.985 -47.871 -39.733 1.00 68.06 358 PHE D CA 1
ATOM 11195 C C . PHE D 1 376 ? 28.067 -46.871 -40.427 1.00 66.06 358 PHE D C 1
ATOM 11196 O O . PHE D 1 376 ? 26.864 -47.108 -40.536 1.00 65.38 358 PHE D O 1
ATOM 11204 N N . GLN D 1 377 ? 28.626 -45.761 -40.894 1.00 65.16 359 GLN D N 1
ATOM 11205 C CA . GLN D 1 377 ? 27.819 -44.748 -41.585 1.00 63.79 359 GLN D CA 1
ATOM 11206 C C . GLN D 1 377 ? 27.240 -45.321 -42.868 1.00 63.80 359 GLN D C 1
ATOM 11207 O O . GLN D 1 377 ? 26.047 -45.200 -43.139 1.00 64.31 359 GLN D O 1
ATOM 11213 N N . LYS D 1 378 ? 28.107 -45.955 -43.645 1.00 64.61 360 LYS D N 1
ATOM 11214 C CA . LYS D 1 378 ? 27.716 -46.542 -44.937 1.00 65.28 360 LYS D CA 1
ATOM 11215 C C . LYS D 1 378 ? 26.780 -47.736 -44.798 1.00 64.54 360 LYS D C 1
ATOM 11216 O O . LYS D 1 378 ? 26.111 -48.126 -45.752 1.00 65.73 360 LYS D O 1
ATOM 11222 N N . THR D 1 379 ? 26.759 -48.313 -43.606 1.00 63.94 361 THR D N 1
ATOM 11223 C CA . THR D 1 379 ? 25.837 -49.392 -43.262 1.00 63.65 361 THR D CA 1
ATOM 11224 C C . THR D 1 379 ? 24.393 -48.883 -43.181 1.00 63.24 361 THR D C 1
ATOM 11225 O O . THR D 1 379 ? 23.431 -49.635 -43.373 1.00 62.89 361 THR D O 1
ATOM 11229 N N . ALA D 1 380 ? 24.257 -47.590 -42.916 1.00 63.39 362 ALA D N 1
ATOM 11230 C CA . ALA D 1 380 ? 22.962 -46.989 -42.591 1.00 63.53 362 ALA D CA 1
ATOM 11231 C C . ALA D 1 380 ? 21.992 -46.859 -43.770 1.00 63.54 362 ALA D C 1
ATOM 11232 O O . ALA D 1 380 ? 20.845 -46.480 -43.578 1.00 61.85 362 ALA D O 1
ATOM 11234 N N . VAL D 1 381 ? 22.450 -47.159 -44.978 1.00 65.18 363 VAL D N 1
ATOM 11235 C CA . VAL D 1 381 ? 21.581 -47.075 -46.169 1.00 66.20 363 VAL D CA 1
ATOM 11236 C C . VAL D 1 381 ? 21.826 -48.237 -47.127 1.00 67.53 363 VAL D C 1
ATOM 11237 O O . VAL D 1 381 ? 22.928 -48.780 -47.197 1.00 67.02 363 VAL D O 1
ATOM 11241 N N . GLY D 1 382 ? 20.776 -48.630 -47.839 1.00 70.07 364 GLY D N 1
ATOM 11242 C CA . GLY D 1 382 ? 20.860 -49.744 -48.780 1.00 75.61 364 GLY D CA 1
ATOM 11243 C C . GLY D 1 382 ? 21.029 -51.091 -48.098 1.00 79.20 364 GLY D C 1
ATOM 11244 O O . GLY D 1 382 ? 21.491 -52.055 -48.716 1.00 81.41 364 GLY D O 1
ATOM 11245 N N . GLY D 1 383 ? 20.666 -51.151 -46.817 1.00 81.07 365 GLY D N 1
ATOM 11246 C CA . GLY D 1 383 ? 20.641 -52.409 -46.066 1.00 81.64 365 GLY D CA 1
ATOM 11247 C C . GLY D 1 383 ? 21.971 -52.799 -45.455 1.00 82.91 365 GLY D C 1
ATOM 11248 O O . GLY D 1 383 ? 23.027 -52.592 -46.053 1.00 86.02 365 GLY D O 1
ATOM 11249 N N . HIS D 1 384 ? 21.904 -53.383 -44.262 1.00 80.22 366 HIS D N 1
ATOM 11250 C CA . HIS D 1 384 ? 23.101 -53.812 -43.531 1.00 80.14 366 HIS D CA 1
ATOM 11251 C C . HIS D 1 384 ? 23.647 -55.118 -44.074 1.00 84.05 366 HIS D C 1
ATOM 11252 O O . HIS D 1 384 ? 24.829 -55.432 -43.894 1.00 84.28 366 HIS D O 1
ATOM 11259 N N . PHE D 1 385 ? 22.782 -55.876 -44.742 1.00 88.14 367 PHE D N 1
ATOM 11260 C CA . PHE D 1 385 ? 23.160 -57.199 -45.253 1.00 91.07 367 PHE D CA 1
ATOM 11261 C C . PHE D 1 385 ? 23.003 -57.342 -46.756 1.00 91.23 367 PHE D C 1
ATOM 11262 O O . PHE D 1 385 ? 22.221 -56.633 -47.394 1.00 95.71 367 PHE D O 1
ATOM 11270 N N . GLY D 1 386 ? 23.767 -58.282 -47.302 1.00 89.12 368 GLY D N 1
ATOM 11271 C CA . GLY D 1 386 ? 23.779 -58.563 -48.736 1.00 90.11 368 GLY D CA 1
ATOM 11272 C C . GLY D 1 386 ? 24.873 -57.834 -49.486 1.00 91.00 368 GLY D C 1
ATOM 11273 O O . GLY D 1 386 ? 25.098 -58.086 -50.668 1.00 90.81 368 GLY D O 1
ATOM 11274 N N . ARG D 1 387 ? 25.557 -56.928 -48.799 1.00 92.73 369 ARG D N 1
ATOM 11275 C CA . ARG D 1 387 ? 26.599 -56.123 -49.435 1.00 96.31 369 ARG D CA 1
ATOM 11276 C C . ARG D 1 387 ? 27.991 -56.642 -49.102 1.00 94.75 369 ARG D C 1
ATOM 11277 O O . ARG D 1 387 ? 28.342 -56.826 -47.941 1.00 95.76 369 ARG D O 1
ATOM 11285 N N . ASN D 1 388 ? 28.785 -56.851 -50.145 1.00 92.46 370 ASN D N 1
ATOM 11286 C CA . ASN D 1 388 ? 30.099 -57.483 -50.008 1.00 90.14 370 ASN D CA 1
ATOM 11287 C C . ASN D 1 388 ? 31.241 -56.469 -49.989 1.00 87.88 370 ASN D C 1
ATOM 11288 O O . ASN D 1 388 ? 32.269 -56.640 -50.654 1.00 90.52 370 ASN D O 1
ATOM 11293 N N . ASP D 1 389 ? 31.031 -55.400 -49.229 1.00 82.18 371 ASP D N 1
ATOM 11294 C CA . ASP D 1 389 ? 32.098 -54.455 -48.902 1.00 81.17 371 ASP D CA 1
ATOM 11295 C C . ASP D 1 389 ? 33.128 -55.177 -48.032 1.00 81.95 371 ASP D C 1
ATOM 11296 O O . ASP D 1 389 ? 32.753 -55.936 -47.144 1.00 79.41 371 ASP D O 1
ATOM 11301 N N . PRO D 1 390 ? 34.417 -54.946 -48.284 1.00 87.20 372 PRO D N 1
ATOM 11302 C CA . PRO D 1 390 ? 35.482 -55.622 -47.539 1.00 90.14 372 PRO D CA 1
ATOM 11303 C C . PRO D 1 390 ? 35.400 -55.437 -46.025 1.00 91.02 372 PRO D C 1
ATOM 11304 O O . PRO D 1 390 ? 35.733 -56.347 -45.266 1.00 89.95 372 PRO D O 1
ATOM 11308 N N . ASP D 1 391 ? 34.965 -54.255 -45.603 1.00 93.29 373 ASP D N 1
ATOM 11309 C CA . ASP D 1 391 ? 34.898 -53.918 -44.172 1.00 93.70 373 ASP D CA 1
ATOM 11310 C C . ASP D 1 391 ? 33.785 -54.674 -43.448 1.00 94.10 373 ASP D C 1
ATOM 11311 O O . ASP D 1 391 ? 33.820 -54.835 -42.226 1.00 95.77 373 ASP D O 1
ATOM 11316 N N . PHE D 1 392 ? 32.800 -55.135 -44.211 1.00 93.45 374 PHE D N 1
ATOM 11317 C CA . PHE D 1 392 ? 31.677 -55.892 -43.648 1.00 91.74 374 PHE D CA 1
ATOM 11318 C C . PHE D 1 392 ? 32.125 -57.328 -43.389 1.00 93.71 374 PHE D C 1
ATOM 11319 O O . PHE D 1 392 ? 31.758 -58.255 -44.118 1.00 97.69 374 PHE D O 1
ATOM 11327 N N . LYS D 1 393 ? 32.905 -57.497 -42.324 1.00 92.36 375 LYS D N 1
ATOM 11328 C CA . LYS D 1 393 ? 33.560 -58.783 -42.012 1.00 93.27 375 LYS D CA 1
ATOM 11329 C C . LYS D 1 393 ? 32.570 -59.918 -41.719 1.00 91.56 375 LYS D C 1
ATOM 11330 O O . LYS D 1 393 ? 32.971 -61.068 -41.566 1.00 92.80 375 LYS D O 1
ATOM 11336 N N . TRP D 1 394 ? 31.285 -59.583 -41.655 1.00 90.08 376 TRP D N 1
ATOM 11337 C CA . TRP D 1 394 ? 30.215 -60.560 -41.375 1.00 89.19 376 TRP D CA 1
ATOM 11338 C C . TRP D 1 394 ? 29.611 -61.158 -42.643 1.00 90.40 376 TRP D C 1
ATOM 11339 O O . TRP D 1 394 ? 28.797 -62.079 -42.578 1.00 88.95 376 TRP D O 1
ATOM 11350 N N . GLU D 1 395 ? 30.011 -60.626 -43.791 1.00 93.22 377 GLU D N 1
ATOM 11351 C CA . GLU D 1 395 ? 29.506 -61.102 -45.086 1.00 95.48 377 GLU D CA 1
ATOM 11352 C C . GLU D 1 395 ? 30.436 -62.116 -45.737 1.00 95.15 377 GLU D C 1
ATOM 11353 O O . GLU D 1 395 ? 30.068 -62.758 -46.718 1.00 94.07 377 GLU D O 1
ATOM 11359 N N . PHE D 1 396 ? 31.639 -62.247 -45.190 1.00 94.32 378 PHE D N 1
ATOM 11360 C CA . PHE D 1 396 ? 32.585 -63.262 -45.652 1.00 96.25 378 PHE D CA 1
ATOM 11361 C C . PHE D 1 396 ? 32.484 -64.436 -44.692 1.00 96.35 378 PHE D C 1
ATOM 11362 O O . PHE D 1 396 ? 32.777 -64.289 -43.506 1.00 96.79 378 PHE D O 1
ATOM 11370 N N . PRO D 1 397 ? 32.048 -65.592 -45.187 1.00 97.75 379 PRO D N 1
ATOM 11371 C CA . PRO D 1 397 ? 31.783 -66.711 -44.301 1.00 97.81 379 PRO D CA 1
ATOM 11372 C C . PRO D 1 397 ? 32.986 -67.246 -43.562 1.00 100.47 379 PRO D C 1
ATOM 11373 O O . PRO D 1 397 ? 34.134 -66.900 -43.854 1.00 101.86 379 PRO D O 1
ATOM 11377 N N . LYS D 1 398 ? 32.684 -68.109 -42.607 1.00 102.77 380 LYS D N 1
ATOM 11378 C CA . LYS D 1 398 ? 33.701 -68.842 -41.879 1.00 107.79 380 LYS D CA 1
ATOM 11379 C C . LYS D 1 398 ? 33.819 -70.248 -42.427 1.00 110.58 380 LYS D C 1
ATOM 11380 O O . LYS D 1 398 ? 32.966 -70.718 -43.196 1.00 109.65 380 LYS D O 1
ATOM 11386 N N . GLU D 1 399 ? 34.898 -70.900 -42.009 1.00 113.61 381 GLU D N 1
ATOM 11387 C CA . GLU D 1 399 ? 35.172 -72.283 -42.355 1.00 117.35 381 GLU D CA 1
ATOM 11388 C C . GLU D 1 399 ? 35.020 -73.125 -41.102 1.00 117.10 381 GLU D C 1
ATOM 11389 O O . GLU D 1 399 ? 35.662 -72.880 -40.084 1.00 117.42 381 GLU D O 1
ATOM 11395 N N . LEU D 1 400 ? 34.178 -74.140 -41.201 1.00 116.36 382 LEU D N 1
ATOM 11396 C CA . LEU D 1 400 ? 33.711 -74.853 -40.015 1.00 114.63 382 LEU D CA 1
ATOM 11397 C C . LEU D 1 400 ? 34.164 -76.293 -39.946 1.00 115.47 382 LEU D C 1
ATOM 11398 O O . LEU D 1 400 ? 34.146 -77.008 -40.946 1.00 116.10 382 LEU D O 1
ATOM 11403 N N . GLU D 1 401 ? 34.569 -76.699 -38.746 1.00 114.22 383 GLU D N 1
ATOM 11404 C CA . GLU D 1 401 ? 34.928 -78.099 -38.490 1.00 114.84 383 GLU D CA 1
ATOM 11405 C C . GLU D 1 401 ? 33.642 -78.915 -38.524 1.00 113.62 383 GLU D C 1
ATOM 11406 O O . GLU D 1 401 ? 32.634 -78.572 -37.885 1.00 111.87 383 GLU D O 1
ATOM 11412 N N . ILE D 1 402 ? 33.684 -79.980 -39.310 1.00 115.18 384 ILE D N 1
ATOM 11413 C CA . ILE D 1 402 ? 32.518 -80.831 -39.544 1.00 115.24 384 ILE D CA 1
ATOM 11414 C C . ILE D 1 402 ? 32.850 -82.309 -39.306 1.00 119.23 384 ILE D C 1
ATOM 11415 O O . ILE D 1 402 ? 33.896 -82.783 -39.760 1.00 122.48 384 ILE D O 1
ATOM 11420 N N . PRO D 1 403 ? 31.983 -83.033 -38.590 1.00 120.14 385 PRO D N 1
ATOM 11421 C CA . PRO D 1 403 ? 32.178 -84.459 -38.461 1.00 123.61 385 PRO D CA 1
ATOM 11422 C C . PRO D 1 403 ? 32.084 -85.103 -39.829 1.00 123.79 385 PRO D C 1
ATOM 11423 O O . PRO D 1 403 ? 31.241 -84.718 -40.639 1.00 121.98 385 PRO D O 1
ATOM 11427 N N . ALA D 1 404 ? 32.944 -86.084 -40.064 1.00 125.80 386 ALA D N 1
ATOM 11428 C CA . ALA D 1 404 ? 33.111 -86.673 -41.391 1.00 126.78 386 ALA D CA 1
ATOM 11429 C C . ALA D 1 404 ? 31.856 -87.410 -41.837 1.00 126.96 386 ALA D C 1
ATOM 11430 O O . ALA D 1 404 ? 31.678 -87.693 -43.016 1.00 127.50 386 ALA D O 1
ATOM 11432 N N . GLU D 1 405 ? 30.963 -87.680 -40.894 1.00 127.17 387 GLU D N 1
ATOM 11433 C CA . GLU D 1 405 ? 29.727 -88.391 -41.178 1.00 127.52 387 GLU D CA 1
ATOM 11434 C C . GLU D 1 405 ? 28.863 -87.648 -42.182 1.00 125.23 387 GLU D C 1
ATOM 11435 O O . GLU D 1 405 ? 27.888 -88.202 -42.660 1.00 125.41 387 GLU D O 1
ATOM 11437 N N . LEU D 1 406 ? 29.222 -86.405 -42.502 1.00 122.79 388 LEU D N 1
ATOM 11438 C CA . LEU D 1 406 ? 28.372 -85.546 -43.330 1.00 119.03 388 LEU D CA 1
ATOM 11439 C C . LEU D 1 406 ? 28.915 -85.270 -44.731 1.00 118.73 388 LEU D C 1
ATOM 11440 O O . LEU D 1 406 ? 28.605 -84.242 -45.320 1.00 114.31 388 LEU D O 1
ATOM 11445 N N . LYS D 1 407 ? 29.704 -86.183 -45.278 1.00 122.38 389 LYS D N 1
ATOM 11446 C CA . LYS D 1 407 ? 30.409 -85.896 -46.532 1.00 124.22 389 LYS D CA 1
ATOM 11447 C C . LYS D 1 407 ? 29.454 -85.557 -47.685 1.00 123.19 389 LYS D C 1
ATOM 11448 O O . LYS D 1 407 ? 29.824 -84.823 -48.595 1.00 121.79 389 LYS D O 1
ATOM 11450 N N . PRO D 1 408 ? 28.247 -86.118 -47.667 1.00 124.74 390 PRO D N 1
ATOM 11451 C CA . PRO D 1 408 ? 27.235 -85.744 -48.645 1.00 124.09 390 PRO D CA 1
ATOM 11452 C C . PRO D 1 408 ? 26.254 -84.700 -48.126 1.00 120.96 390 PRO D C 1
ATOM 11453 O O . PRO D 1 408 ? 25.444 -84.971 -47.234 1.00 116.82 390 PRO D O 1
ATOM 11457 N N . LYS D 1 409 ? 26.345 -83.512 -48.708 1.00 120.92 391 LYS D N 1
ATOM 11458 C CA . LYS D 1 409 ? 25.499 -82.386 -48.345 1.00 119.78 391 LYS D CA 1
ATOM 11459 C C . LYS D 1 409 ? 25.003 -81.637 -49.578 1.00 121.07 391 LYS D C 1
ATOM 11460 O O . LYS D 1 409 ? 23.974 -81.989 -50.159 1.00 121.98 391 LYS D O 1
ATOM 11466 N N . LEU D 1 410 ? 25.754 -80.605 -49.966 1.00 122.77 392 LEU D N 1
ATOM 11467 C CA . LEU D 1 410 ? 25.336 -79.679 -51.015 1.00 123.06 392 LEU D CA 1
ATOM 11468 C C . LEU D 1 410 ? 26.418 -79.119 -51.916 1.00 127.39 392 LEU D C 1
ATOM 11469 O O . LEU D 1 410 ? 27.587 -79.054 -51.548 1.00 128.47 392 LEU D O 1
ATOM 11474 N N . LEU D 1 411 ? 25.977 -78.653 -53.082 1.00 130.82 393 LEU D N 1
ATOM 11475 C CA . LEU D 1 411 ? 26.873 -78.130 -54.117 1.00 133.76 393 LEU D CA 1
ATOM 11476 C C . LEU D 1 411 ? 27.797 -77.040 -53.566 1.00 135.52 393 LEU D C 1
ATOM 11477 O O . LEU D 1 411 ? 27.853 -75.924 -54.087 1.00 138.30 393 LEU D O 1
#